Protein AF-0000000075529320 (afdb_homodimer)

Foldseek 3Di:
DPPPPPPPPDDQFDKWKKKKFAAFDAAPLGFTAQADFLQQTPLLCCVQPVVVLVVLCQVLQVVLQKHWDDKDWAAQDPPDPDSRGTIIMTIIGHNDDQDPVNVVVSVVSSQVVVVVSVHDGMDMDTDDDRHTFDHGDYFPLSSLLCSLVVLLVVVVVPDPDDDPVLNVVLVVLNVVQQPFFAEEEEAAFFPLQRLVLVQLQQNSFFDHPVLLVVLVVQALQAPVSVLVVPPQFFLQPDQPPRYWPLLSVVSVVVHPDGDTPNVQCVVFEDELFFDDVVVLVVQSVLLLCLLCCFAVVDDGDHDGQFADDQDPFPNVDFFDLFKEKEAATSAWKKKWWFAALLRLLVLLLLLLCLQVVNPLAPFPVVVSVLSNVQSLVLLCLFAPDPPDPPDSPSVNVVSVVCDDSVPGHTDPLLNVCHGHMHMYTYRSPDRSRSRVSNRVVNSLLTPRDPPNDSSSSNSNSRIPYMYIHHNGPLRNSRYMYMYATRDDSPRSNRLVNVQVSQLPHQEYEYEDAAAPQPGDPRSLVSCLPHNLNVVCVVPVLRGAYEYEHENCVDPLNSHYPPCLVVLVVVVVCQVVRLVVRLQSNLVSPVVSDQDPVNSVRYHYAYAHSSNLSSLSSDDDRNSVSCRVCVSVNVSRCVVVVSNSVSVSSCSNCVVSSVVSVVSSVVVVVVVVVVVPDDDPPVPVPPPPPPCPVCCVCCVVCVVVVVVLVVVLCVLVCCLVVPVVVVVLVVLVVQLVVVCVVCVVVVVPSSRCSCSCVQVRRSCPPSNCLSNQVVVVVVVVVSVVVSVVVNVVSVVVVVVVVVPD/DDPPDPDPPPDQFDKWKKKKFAAFDAAPLGFTAQADFLQQTVLLCCVQPVVVLVVLCQVLQVVLQKHWDDKDWAAQDPPDPDSRGTIIMTIIGHNDDQDPVSVVVSVVSSQVVVVVSNHHGMDMDTDDDRHTFDHGDYFPLSSLLCSLVVLLVVVVVPDPDDDPVLNVVLVVLNVVQQPFFAEEEEAAFFPLQRLVLVQLQQNSFFDHPVLLVVLVVQALQAPVSVLVVPPQFFLQPDLPPRYWPQVSVVSVVVHPDGDTPNVQCVVFEDEQFFDDVVVLVVQSVLLLCLLCCFAVVDDGDHDGQFADDQDPFPNVDFFDLFKEKEAATSAWKKK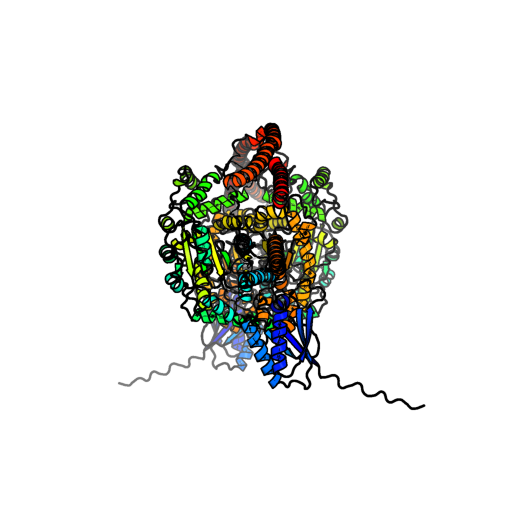WWFAALLRLLLLLLCLLLLQVVNPPFPFPVPVSVLSNVQSVVLLCLFAPDPPDPPDSPSVNVVSVVDDDSVPGHTDPLLNVCHGHMHMYGYRSPDRSRSRVSNRVVNSLLTVRDPCNDSSSVNSNSRIPYMYIHGNGPLRNSRYMYMYATRQDSNRSNRLVNVQVSQLPHQEYEYEDAAAPQPGDPSSLVSCLLHNLNVVCVVPVLRGAYEYEHENCVDPLNSHYPPCLVVLVVVVVCQVVRLVVRLQSNLVSDVVSDDDPVNSVRYHYAYAHSSNLSSLSSDDDRNSVSCRVCVSVNVSRCVVVVSNSVSVSSCSNCVVSSVVSVVSSVVVVVVVVVVPPDDDPPPPPPPPPPPCPCCCVCCVVCVVVVVVLVVVLCCLVCCLVVPVVVVVLVVLVVQLCVVCVVCVVVPVPPSQDSCVCVLSRPSCPPSCCLSSQVVPVVVVCVSVVVSVVVNVVSVVVVVVVVVPD

Organism: Xenopus tropicalis (NCBI:txid8364)

Solvent-accessible surface area (backbone atoms only — not comparable to full-atom values): 85492 Å² total; per-residue (Å²): 135,79,80,75,74,75,74,79,76,79,85,76,63,52,73,45,41,35,38,46,42,49,42,64,48,49,21,81,72,52,30,46,21,58,59,50,58,39,74,31,27,55,62,50,42,41,75,76,37,40,68,59,50,48,49,53,49,39,58,54,27,48,76,71,62,27,43,74,69,48,79,44,80,42,63,65,48,96,79,55,85,52,92,76,49,55,36,39,35,39,34,28,41,17,90,61,85,77,50,74,66,58,45,52,52,51,51,53,52,52,52,53,58,38,41,73,70,50,30,49,58,68,37,78,42,82,45,93,65,92,76,73,75,86,60,49,43,58,53,63,46,40,38,52,49,46,50,51,52,53,54,50,52,61,57,55,76,71,52,91,78,67,75,65,63,64,56,43,51,52,50,52,50,54,49,48,59,59,69,60,49,48,35,35,31,42,44,39,50,56,87,62,47,66,47,58,52,53,23,50,53,44,59,41,27,32,53,25,62,68,57,42,52,56,38,51,73,68,26,43,52,22,67,69,45,50,73,64,45,72,82,63,55,39,53,57,46,80,88,59,82,41,47,39,55,66,57,47,56,51,50,59,73,45,69,77,39,77,52,52,32,60,68,53,50,59,72,31,52,42,77,39,69,56,84,62,61,67,58,52,51,51,48,53,48,31,52,59,51,36,22,36,34,29,76,68,34,31,62,62,62,70,64,69,66,44,49,63,64,85,44,77,58,52,42,48,47,69,56,50,60,51,56,40,35,38,32,47,18,76,48,50,35,35,33,40,36,30,39,31,64,67,57,50,23,50,58,52,47,50,48,56,52,44,35,70,92,56,38,26,46,78,25,44,57,61,61,44,49,46,50,34,49,12,44,51,54,42,42,48,57,43,25,67,56,82,66,55,92,86,33,70,64,60,44,47,53,56,41,68,69,45,84,48,38,84,57,54,58,64,25,69,73,52,62,73,50,39,53,40,58,43,34,35,30,19,76,80,80,46,71,69,39,26,36,51,22,46,24,54,53,52,38,59,59,15,78,52,41,93,74,56,41,72,64,48,55,35,49,56,68,38,50,64,44,35,41,36,24,37,44,25,62,79,24,63,70,28,34,28,40,32,44,48,37,45,60,32,76,59,47,40,61,35,54,60,54,44,48,54,51,39,44,66,33,41,26,39,41,39,48,24,48,60,26,71,37,53,39,51,64,66,56,54,50,50,46,68,71,24,47,30,46,53,48,28,73,72,36,40,86,78,24,42,48,32,45,36,15,41,44,56,53,39,50,87,53,58,59,38,78,84,36,61,67,61,49,52,52,42,58,63,39,44,60,59,45,44,55,50,34,52,52,45,51,20,63,69,39,90,87,51,72,70,49,71,70,49,55,69,48,46,44,71,43,56,38,34,67,66,56,46,50,13,61,33,27,46,89,74,60,58,63,59,51,52,61,72,43,41,70,62,50,66,63,18,31,56,63,56,51,53,49,52,51,35,53,48,53,35,60,75,43,38,66,62,49,51,52,52,49,49,51,51,51,51,52,51,50,54,54,58,60,63,67,75,69,78,84,66,84,69,69,70,72,60,73,65,66,69,72,62,51,60,61,54,54,48,38,44,49,41,40,47,47,43,45,46,47,44,48,46,45,43,50,48,42,40,36,44,64,44,52,38,34,44,46,43,43,45,29,39,45,45,15,43,46,42,30,65,76,32,28,76,70,66,72,41,78,50,46,75,41,72,80,43,73,63,68,43,56,42,41,82,63,23,55,44,36,44,54,29,30,65,34,63,64,42,40,48,51,50,46,47,46,44,48,48,50,48,46,46,48,47,48,49,43,48,51,50,58,69,69,98,135,78,79,75,75,77,72,78,77,80,87,75,60,52,71,46,41,34,37,45,40,48,42,65,47,50,20,82,72,51,30,45,20,58,60,51,58,40,75,33,26,57,61,50,42,41,75,76,38,40,67,58,50,48,48,54,50,40,58,54,27,48,74,72,60,28,42,73,70,48,78,44,81,42,64,65,48,96,80,57,84,52,93,75,49,53,36,38,36,37,34,28,41,17,91,61,87,77,49,74,68,58,43,53,51,51,50,52,52,50,52,54,59,37,42,76,69,50,29,51,57,70,37,79,42,81,45,92,65,92,75,74,74,86,60,49,43,57,52,63,46,41,39,52,50,47,51,51,51,53,53,52,53,62,57,54,76,71,52,90,79,68,74,65,63,64,57,43,51,52,50,52,50,55,49,47,60,59,68,60,50,48,35,36,31,43,43,40,54,59,88,61,47,66,47,57,51,51,24,51,54,44,59,40,26,32,52,27,62,69,56,42,52,56,40,47,73,68,24,44,53,21,66,68,44,50,73,62,46,73,82,63,57,41,54,58,47,78,89,57,83,42,47,39,53,68,57,48,56,52,48,60,72,44,68,77,38,79,53,53,31,62,67,53,51,61,73,30,52,42,76,39,70,56,84,61,60,66,59,53,49,52,48,53,50,30,51,59,50,36,22,38,33,28,76,68,33,30,63,63,60,71,64,68,65,44,50,64,65,85,43,78,58,55,44,48,46,73,57,49,61,52,54,42,35,40,33,47,17,75,47,53,33,36,34,39,34,31,37,32,62,66,57,50,24,50,59,50,46,50,47,55,46,43,36,68,90,52,37,70,69,81,54,44,59,63,62,44,48,45,51,33,49,11,42,51,55,43,40,47,58,44,25,68,56,82,67,54,92,85,34,68,65,60,44,45,53,56,41,68,69,45,82,49,40,84,60,54,56,63,26,69,73,51,62,74,50,39,53,39,59,42,35,35,30,18,77,79,81,47,70,68,40,26,36,50,22,47,24,53,54,52,35,62,58,13,80,56,44,93,72,60,43,72,63,50,56,35,49,53,70,38,49,64,44,34,40,36,22,37,42,25,63,80,25,64,72,28,35,29,41,32,45,50,37,43,66,29,76,60,47,42,63,34,55,61,55,46,50,55,51,39,45,68,33,41,27,39,42,38,49,26,47,59,25,71,37,54,39,53,61,65,58,55,50,51,46,66,72,24,48,31,46,53,47,28,73,73,35,42,86,78,24,40,49,32,47,35,16,41,42,56,54,37,50,87,55,58,58,38,78,85,36,61,68,60,48,53,51,42,59,65,40,45,59,60,46,44,55,50,37,52,52,46,52,19,63,70,38,87,85,53,68,71,50,70,69,49,56,69,49,46,44,69,43,58,39,34,65,67,56,45,50,12,60,33,28,46,89,75,60,59,64,59,52,50,61,72,43,41,71,60,50,65,63,18,31,56,64,57,49,54,50,52,51,38,53,49,53,36,61,74,43,39,66,61,50,50,52,50,50,48,51,52,51,52,50,52,51,55,56,58,63,65,68,77,71,79,83,70,85,67,69,69,72,59,72,62,67,69,70,60,50,58,61,53,54,48,37,43,50,40,40,46,46,40,43,46,46,44,45,46,43,43,48,48,42,41,35,43,64,44,51,38,31,44,44,42,43,45,26,37,46,43,15,41,47,41,28,67,74,31,31,79,69,66,73,44,78,54,70,80,56,69,86,38,71,73,65,46,77,41,44,74,59,28,56,54,34,45,59,24,28,67,32,61,61,42,36,46,52,50,44,47,47,43,47,49,50,48,46,45,47,47,48,47,42,50,52,49,59,68,70,101

Structure (mmCIF, N/CA/C/O backbone):
data_AF-0000000075529320-model_v1
#
loop_
_entity.id
_entity.type
_entity.pdbx_description
1 polymer 'Uncharacterized protein LOC105946358'
#
loop_
_atom_site.group_PDB
_atom_site.id
_atom_site.type_symbol
_atom_site.label_atom_id
_atom_site.label_alt_id
_atom_site.label_comp_id
_atom_site.label_asym_id
_atom_site.label_entity_id
_atom_site.label_seq_id
_atom_site.pdbx_PDB_ins_code
_atom_site.Cartn_x
_atom_site.Cartn_y
_atom_site.Cartn_z
_atom_site.occupancy
_atom_site.B_iso_or_equiv
_atom_site.auth_seq_id
_atom_site.auth_comp_id
_atom_site.auth_asym_id
_atom_site.auth_atom_id
_atom_site.pdbx_PDB_model_num
ATOM 1 N N . MET A 1 1 ? -43.625 -19.516 -76.938 1 24.64 1 MET A N 1
ATOM 2 C CA . MET A 1 1 ? -42.531 -19.094 -76.062 1 24.64 1 MET A CA 1
ATOM 3 C C . MET A 1 1 ? -42.812 -19.5 -74.625 1 24.64 1 MET A C 1
ATOM 5 O O . MET A 1 1 ? -43.625 -18.891 -73.938 1 24.64 1 MET A O 1
ATOM 9 N N . ALA A 1 2 ? -43.031 -20.734 -74.375 1 27.34 2 ALA A N 1
ATOM 10 C CA . ALA A 1 2 ? -43.562 -21.5 -73.25 1 27.34 2 ALA A CA 1
ATOM 11 C C . ALA A 1 2 ? -42.625 -21.391 -72.062 1 27.34 2 ALA A C 1
ATOM 13 O O . ALA A 1 2 ? -41.438 -21.562 -72.125 1 27.34 2 ALA A O 1
ATOM 14 N N . MET A 1 3 ? -42.969 -20.422 -71.062 1 27.55 3 MET A N 1
ATOM 15 C CA . MET A 1 3 ? -42.312 -20.047 -69.875 1 27.55 3 MET A CA 1
ATOM 16 C C . MET A 1 3 ? -42 -21.266 -69 1 27.55 3 MET A C 1
ATOM 18 O O . MET A 1 3 ? -42.906 -22.031 -68.625 1 27.55 3 MET A O 1
ATOM 22 N N . ASN A 1 4 ? -41 -22 -69.375 1 25.89 4 ASN A N 1
ATOM 23 C CA . ASN A 1 4 ? -40.625 -23.25 -68.688 1 25.89 4 ASN A CA 1
ATOM 24 C C . ASN A 1 4 ? -40.531 -23.094 -67.188 1 25.89 4 ASN A C 1
ATOM 26 O O . ASN A 1 4 ? -39.75 -22.266 -66.688 1 25.89 4 ASN A O 1
ATOM 30 N N . ALA A 1 5 ? -41.625 -23.297 -66.438 1 29.11 5 ALA A N 1
ATOM 31 C CA . ALA A 1 5 ? -41.812 -23.281 -65 1 29.11 5 ALA A CA 1
ATOM 32 C C . ALA A 1 5 ? -40.719 -24.062 -64.312 1 29.11 5 ALA A C 1
ATOM 34 O O . ALA A 1 5 ? -40.469 -25.234 -64.625 1 29.11 5 ALA A O 1
ATOM 35 N N . LYS A 1 6 ? -39.656 -23.422 -63.938 1 30.39 6 LYS A N 1
ATOM 36 C CA . LYS A 1 6 ? -38.531 -24 -63.188 1 30.39 6 LYS A CA 1
ATOM 37 C C . LYS A 1 6 ? -39.031 -24.922 -62.094 1 30.39 6 LYS A C 1
ATOM 39 O O . LYS A 1 6 ? -39.906 -24.547 -61.312 1 30.39 6 LYS A O 1
ATOM 44 N N . ARG A 1 7 ? -39.062 -26.234 -62.25 1 32.22 7 ARG A N 1
ATOM 45 C CA . ARG A 1 7 ? -39.438 -27.297 -61.312 1 32.22 7 ARG A CA 1
ATOM 46 C C . ARG A 1 7 ? -38.875 -27 -59.906 1 32.22 7 ARG A C 1
ATOM 48 O O . ARG A 1 7 ? -37.719 -26.609 -59.781 1 32.22 7 ARG A O 1
ATOM 55 N N . PRO A 1 8 ? -39.781 -26.688 -58.875 1 33.28 8 PRO A N 1
ATOM 56 C CA . PRO A 1 8 ? -39.281 -26.422 -57.531 1 33.28 8 PRO A CA 1
ATOM 57 C C . PRO A 1 8 ? -38.219 -27.406 -57.094 1 33.28 8 PRO A C 1
ATOM 59 O O . PRO A 1 8 ? -38.25 -28.578 -57.469 1 33.28 8 PRO A O 1
ATOM 62 N N . ARG A 1 9 ? -36.969 -27 -57 1 34.38 9 ARG A N 1
ATOM 63 C CA . ARG A 1 9 ? -35.844 -27.766 -56.469 1 34.38 9 ARG A CA 1
ATOM 64 C C . ARG A 1 9 ? -36.281 -28.75 -55.406 1 34.38 9 ARG A C 1
ATOM 66 O O . ARG A 1 9 ? -37.25 -28.469 -54.656 1 34.38 9 ARG A O 1
ATOM 73 N N . LEU A 1 10 ? -36.125 -30.047 -55.438 1 35.56 10 LEU A N 1
ATOM 74 C CA . LEU A 1 10 ? -36.188 -31.188 -54.531 1 35.56 10 LEU A CA 1
ATOM 75 C C . LEU A 1 10 ? -35.938 -30.75 -53.094 1 35.56 10 LEU A C 1
ATOM 77 O O . LEU A 1 10 ? -35.125 -29.859 -52.844 1 35.56 10 LEU A O 1
ATOM 81 N N . ASP A 1 11 ? -36.812 -31.141 -52.031 1 40.06 11 ASP A N 1
ATOM 82 C CA . ASP A 1 11 ? -37.062 -30.938 -50.625 1 40.06 11 ASP A CA 1
ATOM 83 C C . ASP A 1 11 ? -35.781 -31.078 -49.812 1 40.06 11 ASP A C 1
ATOM 85 O O . ASP A 1 11 ? -35.188 -32.156 -49.781 1 40.06 11 ASP A O 1
ATOM 89 N N . GLU A 1 12 ? -34.812 -30.266 -49.719 1 47.66 12 GLU A N 1
ATOM 90 C CA . GLU A 1 12 ? -33.594 -30.203 -48.906 1 47.66 12 GLU A CA 1
ATOM 91 C C . GLU A 1 12 ? -33.875 -30.672 -47.5 1 47.66 12 GLU A C 1
ATOM 93 O O . GLU A 1 12 ? -34.781 -30.141 -46.812 1 47.66 12 GLU A O 1
ATOM 98 N N . ALA A 1 13 ? -33.781 -31.953 -47.031 1 56.91 13 ALA A N 1
ATOM 99 C CA . ALA A 1 13 ? -33.906 -32.531 -45.688 1 56.91 13 ALA A CA 1
ATOM 100 C C . ALA A 1 13 ? -33.406 -31.547 -44.625 1 56.91 13 ALA A C 1
ATOM 102 O O . ALA A 1 13 ? -32.406 -30.828 -44.844 1 56.91 13 ALA A O 1
ATOM 103 N N . PRO A 1 14 ? -34.281 -31.25 -43.625 1 65.75 14 PRO A N 1
ATOM 104 C CA . PRO A 1 14 ? -33.906 -30.281 -42.594 1 65.75 14 PRO A CA 1
ATOM 105 C C . PRO A 1 14 ? -32.562 -30.609 -41.938 1 65.75 14 PRO A C 1
ATOM 107 O O . PRO A 1 14 ? -32.312 -31.766 -41.594 1 65.75 14 PRO A O 1
ATOM 110 N N . THR A 1 15 ? -31.594 -29.656 -42.062 1 82.19 15 THR A N 1
ATOM 111 C CA . THR A 1 15 ? -30.281 -29.781 -41.469 1 82.19 15 THR A CA 1
ATOM 112 C C . THR A 1 15 ? -30.281 -29.266 -40.031 1 82.19 15 THR A C 1
ATOM 114 O O . THR A 1 15 ? -30.797 -28.188 -39.75 1 82.19 15 THR A O 1
ATOM 117 N N . LEU A 1 16 ? -30.078 -30.188 -39.062 1 89.81 16 LEU A N 1
ATOM 118 C CA . LEU A 1 16 ? -29.938 -29.828 -37.656 1 89.81 16 LEU A CA 1
ATOM 119 C C . LEU A 1 16 ? -28.469 -29.531 -37.344 1 89.81 16 LEU A C 1
ATOM 121 O O . LEU A 1 16 ? -27.578 -30.297 -37.719 1 89.81 16 LEU A O 1
ATOM 125 N N . LEU A 1 17 ? -28.297 -28.359 -36.719 1 92.56 17 LEU A N 1
ATOM 126 C CA . LEU A 1 17 ? -26.953 -27.953 -36.344 1 92.56 17 LEU A CA 1
ATOM 127 C C . LEU A 1 17 ? -26.812 -27.938 -34.812 1 92.56 17 LEU A C 1
ATOM 129 O O . LEU A 1 17 ? -27.609 -27.297 -34.125 1 92.56 17 LEU A O 1
ATOM 133 N N . ILE A 1 18 ? -25.812 -28.703 -34.344 1 94.25 18 ILE A N 1
ATOM 134 C CA . ILE A 1 18 ? -25.578 -28.812 -32.906 1 94.25 18 ILE A CA 1
ATOM 135 C C . ILE A 1 18 ? -24.172 -28.312 -32.594 1 94.25 18 ILE A C 1
ATOM 137 O O . ILE A 1 18 ? -23.219 -28.594 -33.312 1 94.25 18 ILE A O 1
ATOM 141 N N . ARG A 1 19 ? -24.047 -27.516 -31.609 1 94.88 19 ARG A N 1
ATOM 142 C CA . ARG A 1 19 ? -22.75 -27.078 -31.094 1 94.88 19 ARG A CA 1
ATOM 143 C C . ARG A 1 19 ? -22.391 -27.812 -29.812 1 94.88 19 ARG A C 1
ATOM 145 O O . ARG A 1 19 ? -23.219 -27.906 -28.891 1 94.88 19 ARG A O 1
ATOM 152 N N . ILE A 1 20 ? -21.156 -28.391 -29.766 1 94.25 20 ILE A N 1
ATOM 153 C CA . ILE A 1 20 ? -20.625 -29.031 -28.562 1 94.25 20 ILE A CA 1
ATOM 154 C C . ILE A 1 20 ? -19.391 -28.266 -28.062 1 94.25 20 ILE A C 1
ATOM 156 O O . ILE A 1 20 ? -18.469 -28 -28.828 1 94.25 20 ILE A O 1
ATOM 160 N N . CYS A 1 21 ? -19.516 -27.844 -26.812 1 93.81 21 CYS A N 1
ATOM 161 C CA . CYS A 1 21 ? -18.422 -27.094 -26.203 1 93.81 21 CYS A CA 1
ATOM 162 C C . CYS A 1 21 ? -18.156 -27.578 -24.781 1 93.81 21 CYS A C 1
ATOM 164 O O . CYS A 1 21 ? -18.969 -28.312 -24.219 1 93.81 21 CYS A O 1
ATOM 166 N N . ASP A 1 22 ? -16.984 -27.203 -24.281 1 95 22 ASP A N 1
ATOM 167 C CA . ASP A 1 22 ? -16.703 -27.438 -22.875 1 95 22 ASP A CA 1
ATOM 168 C C . ASP A 1 22 ? -17.5 -26.484 -21.984 1 95 22 ASP A C 1
ATOM 170 O O . ASP A 1 22 ? -17.609 -25.297 -22.297 1 95 22 ASP A O 1
ATOM 174 N N . ALA A 1 23 ? -18.031 -27 -20.953 1 94.12 23 ALA A N 1
ATOM 175 C CA . ALA A 1 23 ? -18.766 -26.172 -20 1 94.12 23 ALA A CA 1
ATOM 176 C C . ALA A 1 23 ? -17.859 -25.641 -18.906 1 94.12 23 ALA A C 1
ATOM 178 O O . ALA A 1 23 ? -16.938 -26.328 -18.469 1 94.12 23 ALA A O 1
ATOM 179 N N . PHE A 1 24 ? -18.125 -24.406 -18.531 1 94.56 24 PHE A N 1
ATOM 180 C CA . PHE A 1 24 ? -17.484 -23.906 -17.328 1 94.56 24 PHE A CA 1
ATOM 181 C C . PHE A 1 24 ? -18.016 -24.625 -16.094 1 94.56 24 PHE A C 1
ATOM 183 O O . PHE A 1 24 ? -19.188 -24.969 -16.016 1 94.56 24 PHE A O 1
ATOM 190 N N . VAL A 1 25 ? -17.141 -24.859 -15.234 1 92.81 25 VAL A N 1
ATOM 191 C CA . VAL A 1 25 ? -17.531 -25.531 -13.992 1 92.81 25 VAL A CA 1
ATOM 192 C C . VAL A 1 25 ? -17.312 -24.578 -12.812 1 92.81 25 VAL A C 1
ATOM 194 O O . VAL A 1 25 ? -16.484 -23.672 -12.883 1 92.81 25 VAL A O 1
ATOM 197 N N . ARG A 1 26 ? -18.062 -24.812 -11.781 1 93.62 26 ARG A N 1
ATOM 198 C CA . ARG A 1 26 ? -17.906 -24.016 -10.57 1 93.62 26 ARG A CA 1
ATOM 199 C C . ARG A 1 26 ? -17.125 -24.766 -9.508 1 93.62 26 ARG A C 1
ATOM 201 O O . ARG A 1 26 ? -17.219 -26 -9.414 1 93.62 26 ARG A O 1
ATOM 208 N N . THR A 1 27 ? -16.375 -24.047 -8.805 1 91.69 27 THR A N 1
ATOM 209 C CA . THR A 1 27 ? -15.664 -24.578 -7.652 1 91.69 27 THR A CA 1
ATOM 210 C C . THR A 1 27 ? -16.625 -24.875 -6.512 1 91.69 27 THR A C 1
ATOM 212 O O . THR A 1 27 ? -17.812 -24.5 -6.57 1 91.69 27 THR A O 1
ATOM 215 N N . PRO A 1 28 ? -16.156 -25.562 -5.48 1 86.69 28 PRO A N 1
ATOM 216 C CA . PRO A 1 28 ? -17.016 -25.875 -4.344 1 86.69 28 PRO A CA 1
ATOM 217 C C . PRO A 1 28 ? -17.578 -24.625 -3.662 1 86.69 28 PRO A C 1
ATOM 219 O O . PRO A 1 28 ? -18.641 -24.672 -3.043 1 86.69 28 PRO A O 1
ATOM 222 N N . VAL A 1 29 ? -16.891 -23.547 -3.83 1 88.25 29 VAL A N 1
ATOM 223 C CA . VAL A 1 29 ? -17.344 -22.312 -3.209 1 88.25 29 VAL A CA 1
ATOM 224 C C . VAL A 1 29 ? -18.094 -21.469 -4.23 1 88.25 29 VAL A C 1
ATOM 226 O O . VAL A 1 29 ? -18.266 -20.266 -4.047 1 88.25 29 VAL A O 1
ATOM 229 N N . ASN A 1 30 ? -18.422 -22.031 -5.316 1 90.69 30 ASN A N 1
ATOM 230 C CA . ASN A 1 30 ? -19.328 -21.484 -6.316 1 90.69 30 ASN A CA 1
ATOM 231 C C . ASN A 1 30 ? -18.672 -20.391 -7.137 1 90.69 30 ASN A C 1
ATOM 233 O O . ASN A 1 30 ? -19.297 -19.375 -7.457 1 90.69 30 ASN A O 1
ATOM 237 N N . ILE A 1 31 ? -17.453 -20.516 -7.441 1 95.5 31 ILE A N 1
ATOM 238 C CA . ILE A 1 31 ? -16.719 -19.625 -8.328 1 95.5 31 ILE A CA 1
ATOM 239 C C . ILE A 1 31 ? -16.531 -20.297 -9.688 1 95.5 31 ILE A C 1
ATOM 241 O O . ILE A 1 31 ? -16.156 -21.469 -9.758 1 95.5 31 ILE A O 1
ATOM 245 N N . ILE A 1 32 ? -16.828 -19.609 -10.734 1 96.62 32 ILE A N 1
ATOM 246 C CA . ILE A 1 32 ? -16.641 -20.141 -12.078 1 96.62 32 ILE A CA 1
ATOM 247 C C . ILE A 1 32 ? -15.148 -20.312 -12.359 1 96.62 32 ILE A C 1
ATOM 249 O O . ILE A 1 32 ? -14.406 -19.328 -12.383 1 96.62 32 ILE A O 1
ATOM 253 N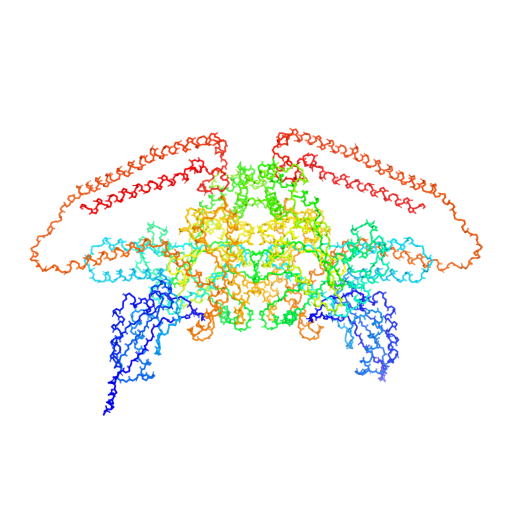 N . SER A 1 33 ? -14.719 -21.484 -12.539 1 96.25 33 SER A N 1
ATOM 254 C CA . SER A 1 33 ? -13.312 -21.734 -12.844 1 96.25 33 SER A CA 1
ATOM 255 C C . SER A 1 33 ? -13 -21.406 -14.297 1 96.25 33 SER A C 1
ATOM 257 O O . SER A 1 33 ? -13.672 -21.891 -15.203 1 96.25 33 SER A O 1
ATOM 259 N N . PRO A 1 34 ? -11.914 -20.703 -14.547 1 95.25 34 PRO A N 1
ATOM 260 C CA . PRO A 1 34 ? -11.578 -20.359 -15.93 1 95.25 34 PRO A CA 1
ATOM 261 C C . PRO A 1 34 ? -10.805 -21.469 -16.641 1 95.25 34 PRO A C 1
ATOM 263 O O . PRO A 1 34 ? -10.617 -21.406 -17.859 1 95.25 34 PRO A O 1
ATOM 266 N N . ILE A 1 35 ? -10.414 -22.469 -15.953 1 94.12 35 ILE A N 1
ATOM 267 C CA . ILE A 1 35 ? -9.547 -23.516 -16.516 1 94.12 35 ILE A CA 1
ATOM 268 C C . ILE A 1 35 ? -10.203 -24.875 -16.328 1 94.12 35 ILE A C 1
ATOM 270 O O . ILE A 1 35 ? -10.867 -25.125 -15.328 1 94.12 35 ILE A O 1
ATOM 274 N N . ILE A 1 36 ? -10.039 -25.719 -17.328 1 93.56 36 ILE A N 1
ATOM 275 C CA . ILE A 1 36 ? -10.406 -27.125 -17.203 1 93.56 36 ILE A CA 1
ATOM 276 C C . ILE A 1 36 ? -9.219 -28 -17.609 1 93.56 36 ILE A C 1
ATOM 278 O O . ILE A 1 36 ? -8.328 -27.562 -18.328 1 93.56 36 ILE A O 1
ATOM 282 N N . LYS A 1 37 ? -9.203 -29.156 -17.172 1 92.38 37 LYS A N 1
ATOM 283 C CA . LYS A 1 37 ? -8.133 -30.094 -17.516 1 92.38 37 LYS A CA 1
ATOM 284 C C . LYS A 1 37 ? -8.328 -30.672 -18.906 1 92.38 37 LYS A C 1
ATOM 286 O O . LYS A 1 37 ? -9.453 -30.938 -19.328 1 92.38 37 LYS A O 1
ATOM 291 N N . ALA A 1 38 ? -7.227 -30.922 -19.547 1 93.38 38 ALA A N 1
ATOM 292 C CA . ALA A 1 38 ? -7.266 -31.438 -20.922 1 93.38 38 ALA A CA 1
ATOM 293 C C . ALA A 1 38 ? -7.984 -32.781 -20.984 1 93.38 38 ALA A C 1
ATOM 295 O O . ALA A 1 38 ? -8.734 -33.062 -21.922 1 93.38 38 ALA A O 1
ATOM 296 N N . LYS A 1 39 ? -7.82 -33.594 -20.031 1 90.62 39 LYS A N 1
ATOM 297 C CA . LYS A 1 39 ? -8.375 -34.938 -20.016 1 90.62 39 LYS A CA 1
ATOM 298 C C . LYS A 1 39 ? -9.898 -34.906 -19.953 1 90.62 39 LYS A C 1
ATOM 300 O O . LYS A 1 39 ? -10.562 -35.844 -20.359 1 90.62 39 LYS A O 1
ATOM 305 N N . ALA A 1 40 ? -10.406 -33.844 -19.438 1 91.88 40 ALA A N 1
ATOM 306 C CA . ALA A 1 40 ? -11.852 -33.75 -19.234 1 91.88 40 ALA A CA 1
ATOM 307 C C . ALA A 1 40 ? -12.508 -32.969 -20.359 1 91.88 40 ALA A C 1
ATOM 309 O O . ALA A 1 40 ? -13.719 -32.719 -20.344 1 91.88 40 ALA A O 1
ATOM 310 N N . SER A 1 41 ? -11.859 -32.625 -21.422 1 94.44 41 SER A N 1
ATOM 311 C CA . SER A 1 41 ? -12.336 -31.703 -22.438 1 94.44 41 SER A CA 1
ATOM 312 C C . SER A 1 41 ? -12.82 -32.438 -23.672 1 94.44 41 SER A C 1
ATOM 314 O O . SER A 1 41 ? -12.156 -33.375 -24.156 1 94.44 41 SER A O 1
ATOM 316 N N . VAL A 1 42 ? -13.945 -32.031 -24.203 1 95.19 42 VAL A N 1
ATOM 317 C CA . VAL A 1 42 ? -14.484 -32.594 -25.438 1 95.19 42 VAL A CA 1
ATOM 318 C C . VAL A 1 42 ? -13.672 -32.094 -26.625 1 95.19 42 VAL A C 1
ATOM 320 O O . VAL A 1 42 ? -13.531 -32.812 -27.625 1 95.19 42 VAL A O 1
ATOM 323 N N . ARG A 1 43 ? -13.109 -30.938 -26.531 1 94.56 43 ARG A N 1
ATOM 324 C CA . ARG A 1 43 ? -12.266 -30.422 -27.594 1 94.56 43 ARG A CA 1
ATOM 325 C C . ARG A 1 43 ? -11.016 -31.266 -27.766 1 94.56 43 ARG A C 1
ATOM 327 O O . ARG A 1 43 ? -10.664 -31.641 -28.891 1 94.56 43 ARG A O 1
ATOM 334 N N . VAL A 1 44 ? -10.477 -31.531 -26.672 1 94.62 44 VAL A N 1
ATOM 335 C CA . VAL A 1 44 ? -9.266 -32.344 -26.703 1 94.62 44 VAL A CA 1
ATOM 336 C C . VAL A 1 44 ? -9.609 -33.75 -27.172 1 94.62 44 VAL A C 1
ATOM 338 O O . VAL A 1 44 ? -8.867 -34.375 -27.938 1 94.62 44 VAL A O 1
ATOM 341 N N . PHE A 1 45 ? -10.711 -34.281 -26.719 1 94.12 45 PHE A N 1
ATOM 342 C CA . PHE A 1 45 ? -11.188 -35.594 -27.141 1 94.12 45 PHE A CA 1
ATOM 343 C C . PHE A 1 45 ? -11.367 -35.625 -28.656 1 94.12 45 PHE A C 1
ATOM 345 O O . PHE A 1 45 ? -10.961 -36.594 -29.297 1 94.12 45 PHE A O 1
ATOM 352 N N . TYR A 1 46 ? -11.945 -34.625 -29.172 1 94.44 46 TYR A N 1
ATOM 353 C CA . TYR A 1 46 ? -12.148 -34.531 -30.609 1 94.44 46 TYR A CA 1
ATOM 354 C C . TYR A 1 46 ? -10.812 -34.5 -31.344 1 94.44 46 TYR A C 1
ATOM 356 O O . TYR A 1 46 ? -10.641 -35.156 -32.375 1 94.44 46 TYR A O 1
ATOM 364 N N . LYS A 1 47 ? -9.82 -33.781 -30.891 1 92.12 47 LYS A N 1
ATOM 365 C CA . LYS A 1 47 ? -8.523 -33.625 -31.562 1 92.12 47 LYS A CA 1
ATOM 366 C C . LYS A 1 47 ? -7.711 -34.906 -31.5 1 92.12 47 LYS A C 1
ATOM 368 O O . LYS A 1 47 ? -6.984 -35.219 -32.438 1 92.12 47 LYS A O 1
ATOM 373 N N . LEU A 1 48 ? -7.828 -35.594 -30.422 1 91 48 LEU A N 1
ATOM 374 C CA . LEU A 1 48 ? -6.977 -36.75 -30.219 1 91 48 LEU A CA 1
ATOM 375 C C . LEU A 1 48 ? -7.684 -38.031 -30.672 1 91 48 LEU A C 1
ATOM 377 O O . LEU A 1 48 ? -7.039 -38.969 -31.141 1 91 48 LEU A O 1
ATOM 381 N N . GLN A 1 49 ? -9 -38.062 -30.484 1 90.88 49 GLN A N 1
ATOM 382 C CA . GLN A 1 49 ? -9.789 -39.219 -30.797 1 90.88 49 GLN A CA 1
ATOM 383 C C . GLN A 1 49 ? -11.047 -38.875 -31.578 1 90.88 49 GLN A C 1
ATOM 385 O O . GLN A 1 49 ? -12.156 -39.281 -31.219 1 90.88 49 GLN A O 1
ATOM 390 N N . GLY A 1 50 ? -10.844 -38.219 -32.594 1 90.69 50 GLY A N 1
ATOM 391 C CA . GLY A 1 50 ? -11.961 -37.75 -33.375 1 90.69 50 GLY A CA 1
ATOM 392 C C . GLY A 1 50 ? -12.844 -38.875 -33.906 1 90.69 50 GLY A C 1
ATOM 393 O O . GLY A 1 50 ? -14.062 -38.719 -34 1 90.69 50 GLY A O 1
ATOM 394 N N . HIS A 1 51 ? -12.211 -39.969 -34.219 1 91.81 51 HIS A N 1
ATOM 395 C CA . HIS A 1 51 ? -12.953 -41.125 -34.75 1 91.81 51 HIS A CA 1
ATOM 396 C C . HIS A 1 51 ? -13.906 -41.688 -33.719 1 91.81 51 HIS A C 1
ATOM 398 O O . HIS A 1 51 ? -15.016 -42.125 -34.062 1 91.81 51 HIS A O 1
ATOM 404 N N . LEU A 1 52 ? -13.406 -41.688 -32.531 1 92 52 LEU A N 1
ATOM 405 C CA . LEU A 1 52 ? -14.266 -42.188 -31.453 1 92 52 LEU A CA 1
ATOM 406 C C . LEU A 1 52 ? -15.445 -41.25 -31.219 1 92 52 LEU A C 1
ATOM 408 O O . LEU A 1 52 ? -16.562 -41.719 -30.938 1 92 52 LEU A O 1
ATOM 412 N N . LEU A 1 53 ? -15.219 -39.969 -31.281 1 94.81 53 LEU A N 1
ATOM 413 C CA . LEU A 1 53 ? -16.297 -39.031 -31.125 1 94.81 53 LEU A CA 1
ATOM 414 C C . LEU A 1 53 ? -17.312 -39.156 -32.25 1 94.81 53 LEU A C 1
ATOM 416 O O . LEU A 1 53 ? -18.531 -39.094 -32.031 1 94.81 53 LEU A O 1
ATOM 420 N N . GLU A 1 54 ? -16.812 -39.312 -33.375 1 95 54 GLU A N 1
ATOM 421 C CA . GLU A 1 54 ? -17.703 -39.531 -34.531 1 95 54 GLU A CA 1
ATOM 422 C C . GLU A 1 54 ? -18.578 -40.75 -34.344 1 95 54 GLU A C 1
ATOM 424 O O . GLU A 1 54 ? -19.766 -40.719 -34.656 1 95 54 GLU A O 1
ATOM 429 N N . LYS A 1 55 ? -17.906 -41.781 -33.906 1 94.5 55 LYS A N 1
ATOM 430 C CA . LYS A 1 55 ? -18.656 -43 -33.656 1 94.5 55 LYS A CA 1
ATOM 431 C C . LYS A 1 55 ? -19.781 -42.781 -32.625 1 94.5 55 LYS A C 1
ATOM 433 O O . LYS A 1 55 ? -20.906 -43.219 -32.844 1 94.5 55 LYS A O 1
ATOM 438 N N . ILE A 1 56 ? -19.469 -42.094 -31.594 1 95.25 56 ILE A N 1
ATOM 439 C CA . ILE A 1 56 ? -20.453 -41.781 -30.547 1 95.25 56 ILE A CA 1
ATOM 440 C C . ILE A 1 56 ? -21.594 -40.969 -31.125 1 95.25 56 ILE A C 1
ATOM 442 O O . ILE A 1 56 ? -22.766 -41.281 -30.859 1 95.25 56 ILE A O 1
ATOM 446 N N . LEU A 1 57 ? -21.297 -40 -31.969 1 95.75 57 LEU A N 1
ATOM 447 C CA . LEU A 1 57 ? -22.312 -39.125 -32.562 1 95.75 57 LEU A CA 1
ATOM 448 C C . LEU A 1 57 ? -23.172 -39.875 -33.562 1 95.75 57 LEU A C 1
ATOM 450 O O . LEU A 1 57 ? -24.375 -39.656 -33.625 1 95.75 57 LEU A O 1
ATOM 454 N N . ARG A 1 58 ? -22.562 -40.75 -34.344 1 95.12 58 ARG A N 1
ATOM 455 C CA . ARG A 1 58 ? -23.281 -41.5 -35.344 1 95.12 58 ARG A CA 1
ATOM 456 C C . ARG A 1 58 ? -24.25 -42.5 -34.688 1 95.12 58 ARG A C 1
ATOM 458 O O . ARG A 1 58 ? -25.422 -42.562 -35.062 1 95.12 58 ARG A O 1
ATOM 465 N N . GLU A 1 59 ? -23.688 -43.219 -33.781 1 94.69 59 GLU A N 1
ATOM 466 C CA . GLU A 1 59 ? -24.516 -44.219 -33.125 1 94.69 59 GLU A CA 1
ATOM 467 C C . GLU A 1 59 ? -25.672 -43.562 -32.375 1 94.69 59 GLU A C 1
ATOM 469 O O . GLU A 1 59 ? -26.797 -44.031 -32.406 1 94.69 59 GLU A O 1
ATOM 474 N N . THR A 1 60 ? -25.391 -42.469 -31.656 1 94.75 60 THR A N 1
ATOM 475 C CA . THR A 1 60 ? -26.438 -41.781 -30.906 1 94.75 60 THR A CA 1
ATOM 476 C C . THR A 1 60 ? -27.438 -41.125 -31.859 1 94.75 60 THR A C 1
ATOM 478 O O . THR A 1 60 ? -28.641 -41.188 -31.641 1 94.75 60 THR A O 1
ATOM 481 N N . GLY A 1 61 ? -26.953 -40.531 -32.906 1 92.25 61 GLY A N 1
ATOM 482 C CA . GLY A 1 61 ? -27.812 -39.906 -33.875 1 92.25 61 GLY A CA 1
ATOM 483 C C . GLY A 1 61 ? -28.766 -40.875 -34.531 1 92.25 61 GLY A C 1
ATOM 484 O O . GLY A 1 61 ? -29.953 -40.594 -34.719 1 92.25 61 GLY A O 1
ATOM 485 N N . GLU A 1 62 ? -28.25 -42 -34.875 1 92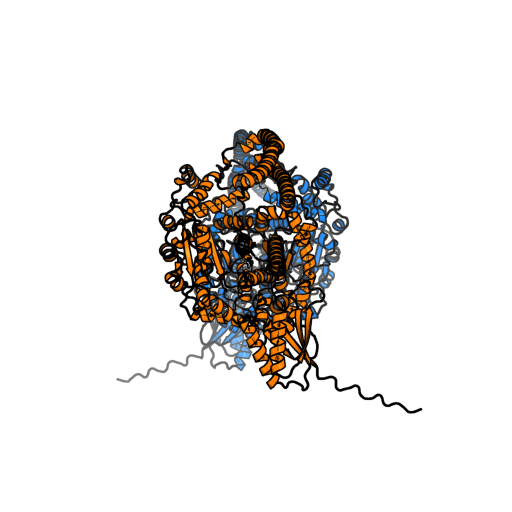.38 62 GLU A N 1
ATOM 486 C CA . GLU A 1 62 ? -29.062 -43.031 -35.531 1 92.38 62 GLU A CA 1
ATOM 487 C C . GLU A 1 62 ? -30.219 -43.469 -34.625 1 92.38 62 GLU A C 1
ATOM 489 O O . GLU A 1 62 ? -31.312 -43.75 -35.125 1 92.38 62 GLU A O 1
ATOM 494 N N . GLY A 1 63 ? -29.922 -43.531 -33.375 1 90.12 63 GLY A N 1
ATOM 495 C CA . GLY A 1 63 ? -30.969 -43.875 -32.438 1 90.12 63 GLY A CA 1
ATOM 496 C C . GLY A 1 63 ? -32.094 -42.875 -32.406 1 90.12 63 GLY A C 1
ATOM 497 O O . GLY A 1 63 ? -33.219 -43.219 -32.031 1 90.12 63 GLY A O 1
ATOM 498 N N . PHE A 1 64 ? -31.844 -41.656 -32.844 1 92.38 64 PHE A N 1
ATOM 499 C CA . PHE A 1 64 ? -32.875 -40.594 -32.844 1 92.38 64 PHE A CA 1
ATOM 500 C C . PHE A 1 64 ? -33.312 -40.219 -34.25 1 92.38 64 PHE A C 1
ATOM 502 O O . PHE A 1 64 ? -33.906 -39.188 -34.469 1 92.38 64 PHE A O 1
ATOM 509 N N . GLY A 1 65 ? -32.938 -41.031 -35.188 1 87 65 GLY A N 1
ATOM 510 C CA . GLY A 1 65 ? -33.344 -40.844 -36.594 1 87 65 GLY A CA 1
ATOM 511 C C . GLY A 1 65 ? -32.531 -39.781 -37.281 1 87 65 GLY A C 1
ATOM 512 O O . GLY A 1 65 ? -33 -39.188 -38.281 1 87 65 GLY A O 1
ATOM 513 N N . LEU A 1 66 ? -31.406 -39.5 -36.719 1 92 66 LEU A N 1
ATOM 514 C CA . LEU A 1 66 ? -30.547 -38.5 -37.344 1 92 66 LEU A CA 1
ATOM 515 C C . LEU A 1 66 ? -29.375 -39.156 -38.062 1 92 66 LEU A C 1
ATOM 517 O O . LEU A 1 66 ? -28.844 -40.156 -37.625 1 92 66 LEU A O 1
ATOM 521 N N . GLU A 1 67 ? -29.047 -38.625 -39.219 1 92.06 67 GLU A N 1
ATOM 522 C CA . GLU A 1 67 ? -27.875 -39.062 -39.969 1 92.06 67 GLU A CA 1
ATOM 523 C C . GLU A 1 67 ? -26.75 -38.031 -39.938 1 92.06 67 GLU A C 1
ATOM 525 O O . GLU A 1 67 ? -26.938 -36.875 -40.375 1 92.06 67 GLU A O 1
ATOM 530 N N . LEU A 1 68 ? -25.625 -38.438 -39.406 1 94.06 68 LEU A N 1
ATOM 531 C CA . LEU A 1 68 ? -24.484 -37.531 -39.281 1 94.06 68 LEU A CA 1
ATOM 532 C C . LEU A 1 68 ? -23.969 -37.125 -40.656 1 94.06 68 LEU A C 1
ATOM 534 O O . LEU A 1 68 ? -23.641 -38 -41.469 1 94.06 68 LEU A O 1
ATOM 538 N N . SER A 1 69 ? -23.891 -35.844 -40.906 1 91.94 69 SER A N 1
ATOM 539 C CA . SER A 1 69 ? -23.422 -35.375 -42.188 1 91.94 69 SER A CA 1
ATOM 540 C C . SER A 1 69 ? -21.984 -34.844 -42.094 1 91.94 69 SER A C 1
ATOM 542 O O . SER A 1 69 ? -21.156 -35.156 -42.969 1 91.94 69 SER A O 1
ATOM 544 N N . ASN A 1 70 ? -21.766 -34 -41.125 1 92.38 70 ASN A N 1
ATOM 545 C CA . ASN A 1 70 ? -20.438 -33.375 -41.031 1 92.38 70 ASN A CA 1
ATOM 546 C C . ASN A 1 70 ? -20.141 -32.969 -39.594 1 92.38 70 ASN A C 1
ATOM 548 O O . ASN A 1 70 ? -21.047 -32.656 -38.812 1 92.38 70 ASN A O 1
ATOM 552 N N . ILE A 1 71 ? -18.875 -33.031 -39.188 1 93.69 71 ILE A N 1
ATOM 553 C CA . ILE A 1 71 ? -18.344 -32.438 -37.969 1 93.69 71 ILE A CA 1
ATOM 554 C C . ILE A 1 71 ? -17.375 -31.312 -38.312 1 93.69 71 ILE A C 1
ATOM 556 O O . ILE A 1 71 ? -16.375 -31.531 -39.031 1 93.69 71 ILE A O 1
ATOM 560 N N . LEU A 1 72 ? -17.625 -30.141 -37.875 1 92.56 72 LEU A N 1
ATOM 561 C CA . LEU A 1 72 ? -16.844 -28.953 -38.219 1 92.56 72 LEU A CA 1
ATOM 562 C C . LEU A 1 72 ? -16.156 -28.375 -37 1 92.56 72 LEU A C 1
ATOM 564 O O . LEU A 1 72 ? -16.75 -28.312 -35.906 1 92.56 72 LEU A O 1
ATOM 568 N N . TRP A 1 73 ? -14.922 -28.094 -37.125 1 91.62 73 TRP A N 1
ATOM 569 C CA . TRP A 1 73 ? -14.141 -27.375 -36.125 1 91.62 73 TRP A CA 1
ATOM 570 C C . TRP A 1 73 ? -14.008 -25.891 -36.5 1 91.62 73 TRP A C 1
ATOM 572 O O . TRP A 1 73 ? -13.516 -25.562 -37.594 1 91.62 73 TRP A O 1
ATOM 582 N N . ARG A 1 74 ? -14.445 -25.031 -35.625 1 89.5 74 ARG A N 1
ATOM 583 C CA . ARG A 1 74 ? -14.297 -23.609 -35.844 1 89.5 74 ARG A CA 1
ATOM 584 C C . ARG A 1 74 ? -13.445 -22.969 -34.75 1 89.5 74 ARG A C 1
ATOM 586 O O . ARG A 1 74 ? -13.781 -23.047 -33.562 1 89.5 74 ARG A O 1
ATOM 593 N N . GLN A 1 75 ? -12.453 -22.297 -35.156 1 85.69 75 GLN A N 1
ATOM 594 C CA . GLN A 1 75 ? -11.57 -21.625 -34.219 1 85.69 75 GLN A CA 1
ATOM 595 C C . GLN A 1 75 ? -12.242 -20.391 -33.625 1 85.69 75 GLN A C 1
ATOM 597 O O . GLN A 1 75 ? -13.102 -19.781 -34.25 1 85.69 75 GLN A O 1
ATOM 602 N N . LEU A 1 76 ? -11.953 -20.094 -32.344 1 77.5 76 LEU A N 1
ATOM 603 C CA . LEU A 1 76 ? -12.547 -18.953 -31.672 1 77.5 76 LEU A CA 1
ATOM 604 C C . LEU A 1 76 ? -12.125 -17.641 -32.312 1 77.5 76 LEU A C 1
ATOM 606 O O . LEU A 1 76 ? -12.961 -16.781 -32.562 1 77.5 76 LEU A O 1
ATOM 610 N N . THR A 1 77 ? -10.773 -17.344 -32.312 1 69.56 77 THR A N 1
ATOM 611 C CA . THR A 1 77 ? -10.273 -16.141 -32.969 1 69.56 77 THR A CA 1
ATOM 612 C C . THR A 1 77 ? -9.445 -16.516 -34.219 1 69.56 77 THR A C 1
ATOM 614 O O . THR A 1 77 ? -8.852 -17.594 -34.25 1 69.56 77 THR A O 1
ATOM 617 N N . GLU A 1 78 ? -9.586 -15.828 -35.219 1 57.12 78 GLU A N 1
ATOM 618 C CA . GLU A 1 78 ? -8.844 -16.062 -36.469 1 57.12 78 GLU A CA 1
ATOM 619 C C . GLU A 1 78 ? -7.352 -16.203 -36.188 1 57.12 78 GLU A C 1
ATOM 621 O O . GLU A 1 78 ? -6.652 -16.938 -36.906 1 57.12 78 GLU A O 1
ATOM 626 N N . ASN A 1 79 ? -6.918 -15.562 -35.125 1 55.38 79 ASN A N 1
ATOM 627 C CA . ASN A 1 79 ? -5.484 -15.5 -34.875 1 55.38 79 ASN A CA 1
ATOM 628 C C . ASN A 1 79 ? -5.062 -16.469 -33.781 1 55.38 79 ASN A C 1
ATOM 630 O O . ASN A 1 79 ? -3.93 -16.422 -33.281 1 55.38 79 ASN A O 1
ATOM 634 N N . SER A 1 80 ? -5.992 -17.281 -33.375 1 62.06 80 SER A N 1
ATOM 635 C CA . SER A 1 80 ? -5.586 -18.188 -32.312 1 62.06 80 SER A CA 1
ATOM 636 C C . SER A 1 80 ? -4.789 -19.359 -32.844 1 62.06 80 SER A C 1
ATOM 638 O O . SER A 1 80 ? -5.234 -20.047 -33.75 1 62.06 80 SER A O 1
ATOM 640 N N . HIS A 1 81 ? -3.592 -19.406 -32.531 1 57.56 81 HIS A N 1
ATOM 641 C CA . HIS A 1 81 ? -2.717 -20.5 -32.969 1 57.56 81 HIS A CA 1
ATOM 642 C C . HIS A 1 81 ? -2.838 -21.688 -32.031 1 57.56 81 HIS A C 1
ATOM 644 O O . HIS A 1 81 ? -2.127 -22.688 -32.188 1 57.56 81 HIS A O 1
ATOM 650 N N . SER A 1 82 ? -3.855 -21.594 -31.188 1 73.31 82 SER A N 1
ATOM 651 C CA . SER A 1 82 ? -3.955 -22.719 -30.25 1 73.31 82 SER A CA 1
ATOM 652 C C . SER A 1 82 ? -4.852 -23.812 -30.797 1 73.31 82 SER A C 1
ATOM 654 O O . SER A 1 82 ? -5.918 -23.547 -31.344 1 73.31 82 SER A O 1
ATOM 656 N N . ASP A 1 83 ? -4.465 -25 -30.781 1 74.75 83 ASP A N 1
ATOM 657 C CA . ASP A 1 83 ? -5.199 -26.172 -31.234 1 74.75 83 ASP A CA 1
ATOM 658 C C . ASP A 1 83 ? -6.434 -26.422 -30.375 1 74.75 83 ASP A C 1
ATOM 660 O O . ASP A 1 83 ? -7.352 -27.125 -30.781 1 74.75 83 ASP A O 1
ATOM 664 N N . THR A 1 84 ? -6.488 -25.719 -29.281 1 84.12 84 THR A N 1
ATOM 665 C CA . THR A 1 84 ? -7.551 -26.094 -28.359 1 84.12 84 THR A CA 1
ATOM 666 C C . THR A 1 84 ? -8.586 -24.984 -28.25 1 84.12 84 THR A C 1
ATOM 668 O O . THR A 1 84 ? -9.562 -25.109 -27.5 1 84.12 84 THR A O 1
ATOM 671 N N . GLU A 1 85 ? -8.359 -23.953 -29.062 1 86.31 85 GLU A N 1
ATOM 672 C CA . GLU A 1 85 ? -9.297 -22.844 -28.953 1 86.31 85 GLU A CA 1
ATOM 673 C C . GLU A 1 85 ? -10.289 -22.859 -30.109 1 86.31 85 GLU A C 1
ATOM 675 O O . GLU A 1 85 ? -10.062 -22.219 -31.141 1 86.31 85 GLU A O 1
ATOM 680 N N . GLY A 1 86 ? -11.391 -23.547 -29.922 1 87.12 86 GLY A N 1
ATOM 681 C CA . GLY A 1 86 ? -12.414 -23.625 -30.953 1 87.12 86 GLY A CA 1
ATOM 682 C C . GLY A 1 86 ? -13.672 -24.344 -30.484 1 87.12 86 GLY A C 1
ATOM 683 O O . GLY A 1 86 ? -13.742 -24.797 -29.328 1 87.12 86 GLY A O 1
ATOM 684 N N . ASN A 1 87 ? -14.672 -24.297 -31.328 1 91.69 87 ASN A N 1
ATOM 685 C CA . ASN A 1 87 ? -15.93 -24.984 -31.078 1 91.69 87 ASN A CA 1
ATOM 686 C C . ASN A 1 87 ? -16.172 -26.109 -32.094 1 91.69 87 ASN A C 1
ATOM 688 O O . ASN A 1 87 ? -15.656 -26.062 -33.219 1 91.69 87 ASN A O 1
ATOM 692 N N . ILE A 1 88 ? -16.906 -27.094 -31.609 1 94.75 88 ILE A N 1
ATOM 693 C CA . ILE A 1 88 ? -17.266 -28.203 -32.469 1 94.75 88 ILE A CA 1
ATOM 694 C C . ILE A 1 88 ? -18.719 -28.062 -32.906 1 94.75 88 ILE A C 1
ATOM 696 O O . ILE A 1 88 ? -19.609 -27.891 -32.062 1 94.75 88 ILE A O 1
ATOM 700 N N . PHE A 1 89 ? -18.953 -28.125 -34.219 1 95.5 89 PHE A N 1
ATOM 701 C CA . PHE A 1 89 ? -20.312 -28.094 -34.781 1 95.5 89 PHE A CA 1
ATOM 702 C C . PHE A 1 89 ? -20.641 -29.406 -35.469 1 95.5 89 PHE A C 1
ATOM 704 O O . PHE A 1 89 ? -19.828 -29.938 -36.25 1 95.5 89 PHE A O 1
ATOM 711 N N . ILE A 1 90 ? -21.734 -29.922 -35.156 1 95.06 90 ILE A N 1
ATOM 712 C CA . ILE A 1 90 ? -22.203 -31.188 -35.688 1 95.06 90 ILE A CA 1
ATOM 713 C C . ILE A 1 90 ? -23.422 -30.938 -36.594 1 95.06 90 ILE A C 1
ATOM 715 O O . ILE A 1 90 ? -24.406 -30.344 -36.188 1 95.06 90 ILE A O 1
ATOM 719 N N . GLU A 1 91 ? -23.328 -31.406 -37.812 1 93.94 91 GLU A N 1
ATOM 720 C CA . GLU A 1 91 ? -24.438 -31.297 -38.75 1 93.94 91 GLU A CA 1
ATOM 721 C C . GLU A 1 91 ? -25.125 -32.656 -38.969 1 93.94 91 GLU A C 1
ATOM 723 O O . GLU A 1 91 ? -24.469 -33.625 -39.344 1 93.94 91 GLU A O 1
ATOM 728 N N . TYR A 1 92 ? -26.359 -32.656 -38.656 1 93.06 92 TYR A N 1
ATOM 729 C CA . TYR A 1 92 ? -27.172 -33.844 -38.906 1 93.06 92 TYR A CA 1
ATOM 730 C C . TYR A 1 92 ? -28.188 -33.594 -40 1 93.06 92 TYR A C 1
ATOM 732 O O . TYR A 1 92 ? -28.703 -32.5 -40.156 1 93.06 92 TYR A O 1
ATOM 740 N N . ARG A 1 93 ? -28.453 -34.625 -40.75 1 89.69 93 ARG A N 1
ATOM 741 C CA . ARG A 1 93 ? -29.594 -34.656 -41.656 1 89.69 93 ARG A CA 1
ATOM 742 C C . ARG A 1 93 ? -30.781 -35.375 -41.031 1 89.69 93 ARG A C 1
ATOM 744 O O . ARG A 1 93 ? -30.641 -36.469 -40.5 1 89.69 93 ARG A O 1
ATOM 751 N N . ALA A 1 94 ? -31.812 -34.594 -40.844 1 80.44 94 ALA A N 1
ATOM 752 C CA . ALA A 1 94 ? -33 -35.188 -40.219 1 80.44 94 ALA A CA 1
ATOM 753 C C . ALA A 1 94 ? -34.188 -35.094 -41.156 1 80.44 94 ALA A C 1
ATOM 755 O O . ALA A 1 94 ? -34.312 -34.156 -41.969 1 80.44 94 ALA A O 1
ATOM 756 N N . SER A 1 95 ? -35.062 -36.188 -41.219 1 72 95 SER A N 1
ATOM 757 C CA . SER A 1 95 ? -36.312 -36.156 -41.969 1 72 95 SER A CA 1
ATOM 758 C C . SER A 1 95 ? -37.312 -35.219 -41.312 1 72 95 SER A C 1
ATOM 760 O O . SER A 1 95 ? -38.188 -34.656 -42 1 72 95 SER A O 1
ATOM 762 N N . LYS A 1 96 ? -37.281 -35.094 -39.969 1 71.88 96 LYS A N 1
ATOM 763 C CA . LYS A 1 96 ? -38.156 -34.188 -39.188 1 71.88 96 LYS A CA 1
ATOM 764 C C . LYS A 1 96 ? -37.344 -33.406 -38.188 1 71.88 96 LYS A C 1
ATOM 766 O O . LYS A 1 96 ? -36.281 -33.844 -37.719 1 71.88 96 LYS A O 1
ATOM 771 N N . PRO A 1 97 ? -37.812 -32.125 -37.906 1 73.62 97 PRO A N 1
ATOM 772 C CA . PRO A 1 97 ? -37.156 -31.359 -36.875 1 73.62 97 PRO A CA 1
ATOM 773 C C . PRO A 1 97 ? -37.25 -32.031 -35.5 1 73.62 97 PRO A C 1
ATOM 775 O O . PRO A 1 97 ? -38.281 -32.688 -35.188 1 73.62 97 PRO A O 1
ATOM 778 N N . LEU A 1 98 ? -36.125 -32 -34.719 1 81.81 98 LEU A N 1
ATOM 779 C CA . LEU A 1 98 ? -36.156 -32.562 -33.375 1 81.81 98 LEU A CA 1
ATOM 780 C C . LEU A 1 98 ? -36.938 -31.641 -32.438 1 81.81 98 LEU A C 1
ATOM 782 O O . LEU A 1 98 ? -36.625 -30.438 -32.375 1 81.81 98 LEU A O 1
ATOM 786 N N . ASP A 1 99 ? -37.938 -32.094 -31.828 1 84.06 99 ASP A N 1
ATOM 787 C CA . ASP A 1 99 ? -38.625 -31.312 -30.828 1 84.06 99 ASP A CA 1
ATOM 788 C C . ASP A 1 99 ? -37.781 -31.141 -29.562 1 84.06 99 ASP A C 1
ATOM 790 O O . ASP A 1 99 ? -36.75 -31.781 -29.422 1 84.06 99 ASP A O 1
ATOM 794 N N . THR A 1 100 ? -38.125 -30.281 -28.672 1 89 100 THR A N 1
ATOM 795 C CA . THR A 1 100 ? -37.375 -29.906 -27.484 1 89 100 THR A CA 1
ATOM 796 C C . THR A 1 100 ? -37.188 -31.094 -26.562 1 89 100 THR A C 1
ATOM 798 O O . THR A 1 100 ? -36.094 -31.266 -25.969 1 89 100 THR A O 1
ATOM 801 N N . ASP A 1 101 ? -38.125 -31.938 -26.438 1 89.94 101 ASP A N 1
ATOM 802 C CA . ASP A 1 101 ? -38.062 -33.094 -25.547 1 89.94 101 ASP A CA 1
ATOM 803 C C . ASP A 1 101 ? -37.125 -34.156 -26.109 1 89.94 101 ASP A C 1
ATOM 805 O O . ASP A 1 101 ? -36.344 -34.781 -25.375 1 89.94 101 ASP A O 1
ATOM 809 N N . THR A 1 102 ? -37.281 -34.375 -27.344 1 90.69 102 THR A N 1
ATOM 810 C CA . THR A 1 102 ? -36.438 -35.344 -28 1 90.69 102 THR A CA 1
ATOM 811 C C . THR A 1 102 ? -35 -34.906 -27.984 1 90.69 102 THR A C 1
ATOM 813 O O . THR A 1 102 ? -34.094 -35.75 -27.844 1 90.69 102 THR A O 1
ATOM 816 N N . PHE A 1 103 ? -34.812 -33.625 -28.141 1 93.19 103 PHE A N 1
ATOM 817 C CA . PHE A 1 103 ? -33.469 -33.094 -28.109 1 93.19 103 PHE A CA 1
ATOM 818 C C . PHE A 1 103 ? -32.875 -33.25 -26.719 1 93.19 103 PHE A C 1
ATOM 820 O O . PHE A 1 103 ? -31.672 -33.531 -26.578 1 93.19 103 PHE A O 1
ATOM 827 N N . ALA A 1 104 ? -33.656 -33.031 -25.734 1 93.88 104 ALA A N 1
ATOM 828 C CA . ALA A 1 104 ? -33.188 -33.219 -24.359 1 93.88 104 ALA A CA 1
ATOM 829 C C . ALA A 1 104 ? -32.719 -34.656 -24.125 1 93.88 104 ALA A C 1
ATOM 831 O O . ALA A 1 104 ? -31.734 -34.875 -23.438 1 93.88 104 ALA A O 1
ATOM 832 N N . LEU A 1 105 ? -33.438 -35.562 -24.672 1 93.5 105 LEU A N 1
ATOM 833 C CA . LEU A 1 105 ? -33.062 -36.969 -24.547 1 93.5 105 LEU A CA 1
ATOM 834 C C . LEU A 1 105 ? -31.781 -37.25 -25.328 1 93.5 105 LEU A C 1
ATOM 836 O O . LEU A 1 105 ? -30.922 -38 -24.859 1 93.5 105 LEU A O 1
ATOM 840 N N . TYR A 1 106 ? -31.734 -36.688 -26.5 1 93.44 106 TYR A N 1
ATOM 841 C CA . TYR A 1 106 ? -30.516 -36.781 -27.297 1 93.44 106 TYR A CA 1
ATOM 842 C C . TYR A 1 106 ? -29.312 -36.281 -26.516 1 93.44 106 TYR A C 1
ATOM 844 O O . TYR A 1 106 ? -28.266 -36.938 -26.484 1 93.44 106 TYR A O 1
ATOM 852 N N . LYS A 1 107 ? -29.469 -35.156 -25.938 1 93.81 107 LYS A N 1
ATOM 853 C CA . LYS A 1 107 ? -28.406 -34.531 -25.156 1 93.81 107 LYS A CA 1
ATOM 854 C C . LYS A 1 107 ? -27.969 -35.438 -24.016 1 93.81 107 LYS A C 1
ATOM 856 O O . LYS A 1 107 ? -26.766 -35.625 -23.797 1 93.81 107 LYS A O 1
ATOM 861 N N . ASP A 1 108 ? -28.875 -35.969 -23.344 1 93.81 108 ASP A N 1
ATOM 862 C CA . ASP A 1 108 ? -28.578 -36.875 -22.203 1 93.81 108 ASP A CA 1
ATOM 863 C C . ASP A 1 108 ? -27.812 -38.094 -22.656 1 93.81 108 ASP A C 1
ATOM 865 O O . ASP A 1 108 ? -26.906 -38.562 -21.953 1 93.81 108 ASP A O 1
ATOM 869 N N . CYS A 1 109 ? -28.156 -38.594 -23.781 1 94.31 109 CYS A N 1
ATOM 870 C CA . CYS A 1 109 ? -27.484 -39.781 -24.297 1 94.31 109 CYS A CA 1
ATOM 871 C C . CYS A 1 109 ? -26.047 -39.5 -24.672 1 94.31 109 CYS A C 1
ATOM 873 O O . CYS A 1 109 ? -25.141 -40.281 -24.359 1 94.31 109 CYS A O 1
ATOM 875 N N . ILE A 1 110 ? -25.859 -38.375 -25.328 1 94.56 110 ILE A N 1
ATOM 876 C CA . ILE A 1 110 ? -24.516 -38 -25.719 1 94.56 110 ILE A CA 1
ATOM 877 C C . ILE A 1 110 ? -23.656 -37.75 -24.469 1 94.56 110 ILE A C 1
ATOM 879 O O . ILE A 1 110 ? -22.516 -38.188 -24.406 1 94.56 110 ILE A O 1
ATOM 883 N N . GLU A 1 111 ? -24.172 -37.062 -23.531 1 93.94 111 GLU A N 1
ATOM 884 C CA . GLU A 1 111 ? -23.438 -36.781 -22.297 1 93.94 111 GLU A CA 1
ATOM 885 C C . GLU A 1 111 ? -23.047 -38.062 -21.562 1 93.94 111 GLU A C 1
ATOM 887 O O . GLU A 1 111 ? -21.953 -38.156 -21.031 1 93.94 111 GLU A O 1
ATOM 892 N N . LYS A 1 112 ? -23.875 -38.969 -21.516 1 92 112 LYS A N 1
ATOM 893 C CA . LYS A 1 112 ? -23.594 -40.25 -20.859 1 92 112 LYS A CA 1
ATOM 894 C C . LYS A 1 112 ? -22.469 -41 -21.562 1 92 112 LYS A C 1
ATOM 896 O O . LYS A 1 112 ? -21.562 -41.531 -20.906 1 92 112 LYS A O 1
ATOM 901 N N . GLN A 1 113 ? -22.547 -41.031 -22.859 1 93.12 113 GLN A N 1
ATOM 902 C CA . GLN A 1 113 ? -21.516 -41.75 -23.625 1 93.12 113 GLN A CA 1
ATOM 903 C C . GLN A 1 113 ? -20.156 -41.062 -23.484 1 93.12 113 GLN A C 1
ATOM 905 O O . GLN A 1 113 ? -19.125 -41.719 -23.391 1 93.12 113 GLN A O 1
ATOM 910 N N . LEU A 1 114 ? -20.234 -39.75 -23.484 1 94.06 114 LEU A N 1
ATOM 911 C CA . LEU A 1 114 ? -18.984 -39 -23.328 1 94.06 114 LEU A CA 1
ATOM 912 C C . LEU A 1 114 ? -18.422 -39.188 -21.938 1 94.06 114 LEU A C 1
ATOM 914 O O . LEU A 1 114 ? -17.203 -39.25 -21.766 1 94.06 114 LEU A O 1
ATOM 918 N N . LYS A 1 115 ? -19.219 -39.281 -20.938 1 89.94 115 LYS A N 1
ATOM 919 C CA . LYS A 1 115 ? -18.781 -39.469 -19.562 1 89.94 115 LYS A CA 1
ATOM 920 C C . LYS A 1 115 ? -18.031 -40.812 -19.422 1 89.94 115 LYS A C 1
ATOM 922 O O . LYS A 1 115 ? -17.094 -40.906 -18.625 1 89.94 115 LYS A O 1
ATOM 927 N N . GLU A 1 116 ? -18.406 -41.719 -20.141 1 87.69 116 GLU A N 1
ATOM 928 C CA . GLU A 1 116 ? -17.734 -43.031 -20.125 1 87.69 116 GLU A CA 1
ATOM 929 C C . GLU A 1 116 ? -16.297 -42.906 -20.672 1 87.69 116 GLU A C 1
ATOM 931 O O . GLU A 1 116 ? -15.422 -43.656 -20.281 1 87.69 116 GLU A O 1
ATOM 936 N N . SER A 1 117 ? -16.156 -41.906 -21.516 1 86.88 117 SER A N 1
ATOM 937 C CA . SER A 1 117 ? -14.828 -41.688 -22.078 1 86.88 117 SER A CA 1
ATOM 938 C C . SER A 1 117 ? -14.023 -40.719 -21.234 1 86.88 117 SER A C 1
ATOM 940 O O . SER A 1 117 ? -12.945 -40.281 -21.625 1 86.88 117 SER A O 1
ATOM 942 N N . GLY A 1 118 ? -14.539 -40.312 -20.109 1 84.75 118 GLY A N 1
ATOM 943 C CA . GLY A 1 118 ? -13.82 -39.438 -19.203 1 84.75 118 GLY A CA 1
ATOM 944 C C . GLY A 1 118 ? -14.109 -37.969 -19.438 1 84.75 118 GLY A C 1
ATOM 945 O O . GLY A 1 118 ? -13.539 -37.094 -18.766 1 84.75 118 GLY A O 1
ATOM 946 N N . ILE A 1 119 ? -14.891 -37.656 -20.438 1 90.81 119 ILE A N 1
ATOM 947 C CA . ILE A 1 119 ? -15.25 -36.281 -20.75 1 90.81 119 ILE A CA 1
ATOM 948 C C . ILE A 1 119 ? -16.406 -35.812 -19.844 1 90.81 119 ILE A C 1
ATOM 950 O O . ILE A 1 119 ? -17.453 -36.469 -19.828 1 90.81 119 ILE A O 1
ATOM 954 N N . ARG A 1 120 ? -15.906 -34.781 -19.203 1 81 120 ARG A N 1
ATOM 955 C CA . ARG A 1 120 ? -16.859 -34.281 -18.219 1 81 120 ARG A CA 1
ATOM 956 C C . ARG A 1 120 ? -17.312 -32.875 -18.516 1 81 120 ARG A C 1
ATOM 958 O O . ARG A 1 120 ? -16.594 -32.125 -19.188 1 81 120 ARG A O 1
ATOM 965 N N . ASN A 1 121 ? -18.469 -32.406 -18.312 1 84.62 121 ASN A N 1
ATOM 966 C CA . ASN A 1 121 ? -19.016 -31.047 -18.328 1 84.62 121 ASN A CA 1
ATOM 967 C C . ASN A 1 121 ? -19.078 -30.484 -19.75 1 84.62 121 ASN A C 1
ATOM 969 O O . ASN A 1 121 ? -18.297 -29.609 -20.109 1 84.62 121 ASN A O 1
ATOM 973 N N . VAL A 1 122 ? -19.875 -30.938 -20.5 1 93.25 122 VAL A N 1
ATOM 974 C CA . VAL A 1 122 ? -20.062 -30.547 -21.891 1 93.25 122 VAL A CA 1
ATOM 975 C C . VAL A 1 122 ? -21.344 -29.719 -22.031 1 93.25 122 VAL A C 1
ATOM 977 O O . VAL A 1 122 ? -22.297 -29.906 -21.266 1 93.25 122 VAL A O 1
ATOM 980 N N . LEU A 1 123 ? -21.297 -28.797 -22.859 1 92.44 123 LEU A N 1
ATOM 981 C CA . LEU A 1 123 ? -22.453 -28 -23.234 1 92.44 123 LEU A CA 1
ATOM 982 C C . LEU A 1 123 ? -22.906 -28.328 -24.656 1 92.44 123 LEU A C 1
ATOM 984 O O . LEU A 1 123 ? -22.125 -28.25 -25.594 1 92.44 123 LEU A O 1
ATOM 988 N N . ILE A 1 124 ? -24.141 -28.688 -24.75 1 93.62 124 ILE A N 1
ATOM 989 C CA . ILE A 1 124 ? -24.703 -29.062 -26.031 1 93.62 124 ILE A CA 1
ATOM 990 C C . ILE A 1 124 ? -25.922 -28.188 -26.359 1 93.62 124 ILE A C 1
ATOM 992 O O . ILE A 1 124 ? -26.891 -28.172 -25.594 1 93.62 124 ILE A O 1
ATOM 996 N N . HIS A 1 125 ? -25.812 -27.453 -27.484 1 92 125 HIS A N 1
ATOM 997 C CA . HIS A 1 125 ? -26.906 -26.562 -27.875 1 92 125 HIS A CA 1
ATOM 998 C C . HIS A 1 125 ? -27.281 -26.766 -29.344 1 92 125 HIS A C 1
ATOM 1000 O O . HIS A 1 125 ? -26.391 -26.969 -30.188 1 92 125 HIS A O 1
ATOM 1006 N N . GLN A 1 126 ? -28.547 -26.703 -29.547 1 92.12 126 GLN A N 1
ATOM 1007 C CA . GLN A 1 126 ? -29 -26.547 -30.922 1 92.12 126 GLN A CA 1
ATOM 1008 C C . GLN A 1 126 ? -28.875 -25.094 -31.391 1 92.12 126 GLN A C 1
ATOM 1010 O O . GLN A 1 126 ? -29.359 -24.188 -30.719 1 92.12 126 GLN A O 1
ATOM 1015 N N . VAL A 1 127 ? -28.109 -24.922 -32.406 1 91.88 127 VAL A N 1
ATOM 1016 C CA . VAL A 1 127 ? -27.859 -23.547 -32.812 1 91.88 127 VAL A CA 1
ATOM 1017 C C . VAL A 1 127 ? -28.297 -23.359 -34.281 1 91.88 127 VAL A C 1
ATOM 1019 O O . VAL A 1 127 ? -28.5 -24.344 -35 1 91.88 127 VAL A O 1
ATOM 1022 N N . LYS A 1 128 ? -28.469 -22.078 -34.688 1 88.12 128 LYS A N 1
ATOM 1023 C CA . LYS A 1 128 ? -28.891 -21.734 -36.031 1 88.12 128 LYS A CA 1
ATOM 1024 C C . LYS A 1 128 ? -27.703 -21.391 -36.906 1 88.12 128 LYS A C 1
ATOM 1026 O O . LYS A 1 128 ? -27.766 -21.516 -38.125 1 88.12 128 LYS A O 1
ATOM 1031 N N . ASP A 1 129 ? -26.703 -20.797 -36.219 1 88.94 129 ASP A N 1
ATOM 1032 C CA . ASP A 1 129 ? -25.5 -20.375 -36.969 1 88.94 129 ASP A CA 1
ATOM 1033 C C . ASP A 1 129 ? -24.234 -20.906 -36.281 1 88.94 129 ASP A C 1
ATOM 1035 O O . ASP A 1 129 ? -24.312 -21.531 -35.219 1 88.94 129 ASP A O 1
ATOM 1039 N N . GLN A 1 130 ? -23.203 -20.781 -36.906 1 89.31 130 GLN A N 1
ATOM 1040 C CA . GLN A 1 130 ? -21.938 -21.281 -36.406 1 89.31 130 GLN A CA 1
ATOM 1041 C C . GLN A 1 130 ? -21.172 -20.203 -35.656 1 89.31 130 GLN A C 1
ATOM 1043 O O . GLN A 1 130 ? -19.984 -20 -35.906 1 89.31 130 GLN A O 1
ATOM 1048 N N . ILE A 1 131 ? -21.906 -19.562 -34.75 1 87.25 131 ILE A N 1
ATOM 1049 C CA . ILE A 1 131 ? -21.266 -18.547 -33.906 1 87.25 131 ILE A CA 1
ATOM 1050 C C . ILE A 1 131 ? -20.531 -19.25 -32.75 1 87.25 131 ILE A C 1
ATOM 1052 O O . ILE A 1 131 ? -21.078 -20.125 -32.094 1 87.25 131 ILE A O 1
ATOM 1056 N N . THR A 1 132 ? -19.328 -18.859 -32.531 1 86.69 132 THR A N 1
ATOM 1057 C CA . THR A 1 132 ? -18.516 -19.469 -31.5 1 86.69 132 THR A CA 1
ATOM 1058 C C . THR A 1 132 ? -18.766 -18.797 -30.156 1 86.69 132 THR A C 1
ATOM 1060 O O . THR A 1 132 ? -19.156 -17.625 -30.094 1 86.69 132 THR A O 1
ATOM 1063 N N . VAL A 1 133 ? -18.672 -19.562 -29.109 1 87.06 133 VAL A N 1
ATOM 1064 C CA . VAL A 1 133 ? -18.844 -19.062 -27.75 1 87.06 133 VAL A CA 1
ATOM 1065 C C . VAL A 1 133 ? -17.547 -19.25 -26.969 1 87.06 133 VAL A C 1
ATOM 1067 O O . VAL A 1 133 ? -16.703 -20.078 -27.328 1 87.06 133 VAL A O 1
ATOM 1070 N N . CYS A 1 134 ? -17.422 -18.453 -25.922 1 87.56 134 CYS A N 1
ATOM 1071 C CA . CYS A 1 134 ? -16.266 -18.578 -25.031 1 87.56 134 CYS A CA 1
ATOM 1072 C C . CYS A 1 134 ? -16.297 -19.875 -24.25 1 87.56 134 CYS A C 1
ATOM 1074 O O . CYS A 1 134 ? -17.375 -20.344 -23.859 1 87.56 134 CYS A O 1
ATOM 1076 N N . GLN A 1 135 ? -15.156 -20.453 -24.062 1 92.06 135 GLN A N 1
ATOM 1077 C CA . GLN A 1 135 ? -15.008 -21.719 -23.328 1 92.06 135 GLN A CA 1
ATOM 1078 C C . GLN A 1 135 ? -13.859 -21.641 -22.328 1 92.06 135 GLN A C 1
ATOM 1080 O O . GLN A 1 135 ? -13.062 -20.703 -22.375 1 92.06 135 GLN A O 1
ATOM 1085 N N . PRO A 1 136 ? -13.812 -22.531 -21.359 1 93.31 136 PRO A N 1
ATOM 1086 C CA . PRO A 1 136 ? -12.703 -22.531 -20.406 1 93.31 136 PRO A CA 1
ATOM 1087 C C . PRO A 1 136 ? -11.352 -22.75 -21.078 1 93.31 136 PRO A C 1
ATOM 1089 O O . PRO A 1 136 ? -11.266 -23.422 -22.109 1 93.31 136 PRO A O 1
ATOM 1092 N N . LEU A 1 137 ? -10.406 -22.266 -20.469 1 92.44 137 LEU A N 1
ATOM 1093 C CA . LEU A 1 137 ? -9.047 -22.344 -20.984 1 92.44 137 LEU A CA 1
ATOM 1094 C C . LEU A 1 137 ? -8.461 -23.734 -20.719 1 92.44 137 LEU A C 1
ATOM 1096 O O . LEU A 1 137 ? -8.648 -24.297 -19.641 1 92.44 137 LEU A O 1
ATOM 1100 N N . ILE A 1 138 ? -7.871 -24.312 -21.672 1 93.69 138 ILE A N 1
ATOM 1101 C CA . ILE A 1 138 ? -7.016 -25.484 -21.547 1 93.69 138 ILE A CA 1
ATOM 1102 C C . ILE A 1 138 ? -5.559 -25.094 -21.781 1 93.69 138 ILE A C 1
ATOM 1104 O O . ILE A 1 138 ? -5.195 -24.656 -22.859 1 93.69 138 ILE A O 1
ATOM 1108 N N . THR A 1 139 ? -4.773 -25.297 -20.781 1 91.94 139 THR A N 1
ATOM 1109 C CA . THR A 1 139 ? -3.379 -24.906 -20.953 1 91.94 139 THR A CA 1
ATOM 1110 C C . THR A 1 139 ? -2.688 -25.797 -21.984 1 91.94 139 THR A C 1
ATOM 1112 O O . THR A 1 139 ? -2.947 -27 -22.047 1 91.94 139 THR A O 1
ATOM 1115 N N . GLU A 1 140 ? -1.879 -25.219 -22.766 1 91.81 140 GLU A N 1
ATOM 1116 C CA . GLU A 1 140 ? -1.2 -25.969 -23.828 1 91.81 140 GLU A CA 1
ATOM 1117 C C . GLU A 1 140 ? -0.312 -27.062 -23.25 1 91.81 140 GLU A C 1
ATOM 1119 O O . GLU A 1 140 ? -0.193 -28.141 -23.828 1 91.81 140 GLU A O 1
ATOM 1124 N N . ILE A 1 141 ? 0.273 -26.75 -22.172 1 91.12 141 ILE A N 1
ATOM 1125 C CA . ILE A 1 141 ? 1.143 -27.75 -21.547 1 91.12 141 ILE A CA 1
ATOM 1126 C C . ILE A 1 141 ? 0.314 -28.953 -21.109 1 91.12 141 ILE A C 1
ATOM 1128 O O . ILE A 1 141 ? 0.736 -30.094 -21.266 1 91.12 141 ILE A O 1
ATOM 1132 N N . ASP A 1 142 ? -0.776 -28.719 -20.516 1 92.25 142 ASP A N 1
ATOM 1133 C CA . ASP A 1 142 ? -1.648 -29.812 -20.094 1 92.25 142 ASP A CA 1
ATOM 1134 C C . ASP A 1 142 ? -2.107 -30.641 -21.297 1 92.25 142 ASP A C 1
ATOM 1136 O O . ASP A 1 142 ? -2.16 -31.875 -21.219 1 92.25 142 ASP A O 1
ATOM 1140 N N . TYR A 1 143 ? -2.455 -29.953 -22.344 1 93.06 143 TYR A N 1
ATOM 1141 C CA . TYR A 1 143 ? -2.881 -30.609 -23.562 1 93.06 143 TYR A CA 1
ATOM 1142 C C . TYR A 1 143 ? -1.774 -31.5 -24.109 1 93.06 143 TYR A C 1
ATOM 1144 O O . TYR A 1 143 ? -2.012 -32.656 -24.438 1 93.06 143 TYR A O 1
ATOM 1152 N N . ARG A 1 144 ? -0.61 -31.016 -24.203 1 91.5 144 ARG A N 1
ATOM 1153 C CA . ARG A 1 144 ? 0.511 -31.75 -24.781 1 91.5 144 ARG A CA 1
ATOM 1154 C C . ARG A 1 144 ? 0.894 -32.938 -23.906 1 91.5 144 ARG A C 1
ATOM 1156 O O . ARG A 1 144 ? 1.244 -34 -24.406 1 91.5 144 ARG A O 1
ATOM 1163 N N . ILE A 1 145 ? 0.879 -32.719 -22.641 1 90.25 145 ILE A N 1
ATOM 1164 C CA . ILE A 1 145 ? 1.179 -33.812 -21.719 1 90.25 145 ILE A CA 1
ATOM 1165 C C . ILE A 1 145 ? 0.124 -34.906 -21.859 1 90.25 145 ILE A C 1
ATOM 1167 O O . ILE A 1 145 ? 0.453 -36.094 -21.891 1 90.25 145 ILE A O 1
ATOM 1171 N N . HIS A 1 146 ? -1.079 -34.469 -21.922 1 91.75 146 HIS A N 1
ATOM 1172 C CA . HIS A 1 146 ? -2.156 -35.438 -22.062 1 91.75 146 HIS A CA 1
ATOM 1173 C C . HIS A 1 146 ? -2.043 -36.188 -23.391 1 91.75 146 HIS A C 1
ATOM 1175 O O . HIS A 1 146 ? -2.318 -37.406 -23.469 1 91.75 146 HIS A O 1
ATOM 1181 N N . LYS A 1 147 ? -1.74 -35.5 -24.391 1 91.69 147 LYS A N 1
ATOM 1182 C CA . LYS A 1 147 ? -1.562 -36.094 -25.703 1 91.69 147 LYS A CA 1
ATOM 1183 C C . LYS A 1 147 ? -0.497 -37.188 -25.656 1 91.69 147 LYS A C 1
ATOM 1185 O O . LYS A 1 147 ? -0.728 -38.312 -26.125 1 91.69 147 LYS A O 1
ATOM 1190 N N . VAL A 1 148 ? 0.624 -36.844 -25.078 1 90.38 148 VAL A N 1
ATOM 1191 C CA . VAL A 1 148 ? 1.736 -37.781 -25 1 90.38 148 VAL A CA 1
ATOM 1192 C C . VAL A 1 148 ? 1.361 -38.969 -24.094 1 90.38 148 VAL A C 1
ATOM 1194 O O . VAL A 1 148 ? 1.615 -40.125 -24.422 1 90.38 148 VAL A O 1
ATOM 1197 N N . THR A 1 149 ? 0.753 -38.719 -23.016 1 88.5 149 THR A N 1
ATOM 1198 C CA . THR A 1 149 ? 0.378 -39.75 -22.047 1 88.5 149 THR A CA 1
ATOM 1199 C C . THR A 1 149 ? -0.684 -40.656 -22.641 1 88.5 149 THR A C 1
ATOM 1201 O O . THR A 1 149 ? -0.623 -41.875 -22.469 1 88.5 149 THR A O 1
ATOM 1204 N N . SER A 1 150 ? -1.645 -40.125 -23.281 1 87.94 150 SER A N 1
ATOM 1205 C CA . SER A 1 150 ? -2.705 -40.906 -23.906 1 87.94 150 SER A CA 1
ATOM 1206 C C . SER A 1 150 ? -2.158 -41.781 -25.016 1 87.94 150 SER A C 1
ATOM 1208 O O . SER A 1 150 ? -2.578 -42.938 -25.172 1 87.94 150 SER A O 1
ATOM 1210 N N . THR A 1 151 ? -1.315 -41.25 -25.797 1 87.62 151 THR A N 1
ATOM 1211 C CA . THR A 1 151 ? -0.696 -42.031 -26.859 1 87.62 151 THR A CA 1
ATOM 1212 C C . THR A 1 151 ? 0.125 -43.188 -26.281 1 87.62 151 THR A C 1
ATOM 1214 O O . THR A 1 151 ? 0.087 -44.312 -26.797 1 87.62 151 THR A O 1
ATOM 1217 N N . TYR A 1 152 ? 0.841 -42.844 -25.25 1 87.44 152 TYR A N 1
ATOM 1218 C CA . TYR A 1 152 ? 1.64 -43.844 -24.594 1 87.44 152 TYR A CA 1
ATOM 1219 C C . TYR A 1 152 ? 0.755 -44.969 -24.047 1 87.44 152 TYR A C 1
ATOM 1221 O O . TYR A 1 152 ? 1.049 -46.156 -24.234 1 87.44 152 TYR A O 1
ATOM 1229 N N . GLN A 1 153 ? -0.337 -44.719 -23.438 1 83.44 153 GLN A N 1
ATOM 1230 C CA . GLN A 1 153 ? -1.244 -45.719 -22.844 1 83.44 153 GLN A CA 1
ATOM 1231 C C . GLN A 1 153 ? -1.896 -46.562 -23.922 1 83.44 153 GLN A C 1
ATOM 1233 O O . GLN A 1 153 ? -2.092 -47.781 -23.734 1 83.44 153 GLN A O 1
ATOM 1238 N N . ARG A 1 154 ? -2.258 -46.062 -24.984 1 80.75 154 ARG A N 1
ATOM 1239 C CA . ARG A 1 154 ? -2.867 -46.781 -26.078 1 80.75 154 ARG A CA 1
ATOM 1240 C C . ARG A 1 154 ? -1.888 -47.812 -26.672 1 80.75 154 ARG A C 1
ATOM 1242 O O . ARG A 1 154 ? -2.291 -48.875 -27.125 1 80.75 154 ARG A O 1
ATOM 1249 N N . GLN A 1 155 ? -0.709 -47.438 -26.609 1 78 155 GLN A N 1
ATOM 1250 C CA . GLN A 1 155 ? 0.315 -48.312 -27.188 1 78 155 GLN A CA 1
ATOM 1251 C C . GLN A 1 155 ? 0.685 -49.438 -26.234 1 78 155 GLN A C 1
ATOM 1253 O O . GLN A 1 155 ? 1.161 -50.5 -26.656 1 78 155 GLN A O 1
ATOM 1258 N N . LEU A 1 156 ? 0.578 -49.219 -24.906 1 74.69 156 LEU A N 1
ATOM 1259 C CA . LEU A 1 156 ? 0.83 -50.281 -23.906 1 74.69 156 LEU A CA 1
ATOM 1260 C C . LEU A 1 156 ? -0.195 -51.406 -24.016 1 74.69 156 LEU A C 1
ATOM 1262 O O . LEU A 1 156 ? 0.137 -52.562 -23.828 1 74.69 156 LEU A O 1
ATOM 1266 N N . VAL A 1 157 ? -1.593 -51.25 -23.969 1 60.91 157 VAL A N 1
ATOM 1267 C CA . VAL A 1 157 ? -2.664 -52.25 -23.984 1 60.91 157 VAL A CA 1
ATOM 1268 C C . VAL A 1 157 ? -2.48 -53.188 -25.156 1 60.91 157 VAL A C 1
ATOM 1270 O O . VAL A 1 157 ? -2.805 -54.375 -25.062 1 60.91 157 VAL A O 1
ATOM 1273 N N . GLY A 1 158 ? -2.117 -52.844 -26.312 1 50.44 158 GLY A N 1
ATOM 1274 C CA . GLY A 1 158 ? -2.07 -53.781 -27.422 1 50.44 158 GLY A CA 1
ATOM 1275 C C . GLY A 1 158 ? -0.957 -54.812 -27.297 1 50.44 158 GLY A C 1
ATOM 1276 O O . GLY A 1 158 ? -0.99 -55.844 -27.953 1 50.44 158 GLY A O 1
ATOM 1277 N N . ASP A 1 159 ? 0.383 -54.562 -27.094 1 49.19 159 ASP A N 1
ATOM 1278 C CA . ASP A 1 159 ? 1.476 -55.5 -27.375 1 49.19 159 ASP A CA 1
ATOM 1279 C C . ASP A 1 159 ? 2.062 -56.062 -26.078 1 49.19 159 ASP A C 1
ATOM 1281 O O . ASP A 1 159 ? 2.576 -55.312 -25.25 1 49.19 159 ASP A O 1
ATOM 1285 N N . GLY A 1 160 ? 1.432 -57.219 -25.609 1 41.22 160 GLY A N 1
ATOM 1286 C CA . GLY A 1 160 ? 2.012 -58.125 -24.625 1 41.22 160 GLY A CA 1
ATOM 1287 C C . GLY A 1 160 ? 3.527 -58.156 -24.672 1 41.22 160 GLY A C 1
ATOM 1288 O O . GLY A 1 160 ? 4.172 -58.594 -23.703 1 41.22 160 GLY A O 1
ATOM 1289 N N . ASN A 1 161 ? 4.184 -58.531 -25.922 1 38.72 161 ASN A N 1
ATOM 1290 C CA . ASN A 1 161 ? 5.551 -59 -26.094 1 38.72 161 ASN A CA 1
ATOM 1291 C C . ASN A 1 161 ? 6.535 -57.875 -26.25 1 38.72 161 ASN A C 1
ATOM 1293 O O . ASN A 1 161 ? 7.688 -58.062 -26.641 1 38.72 161 ASN A O 1
ATOM 1297 N N . LEU A 1 162 ? 6.168 -56.812 -26.844 1 43.72 162 LEU A N 1
ATOM 1298 C CA . LEU A 1 162 ? 7.152 -55.875 -27.375 1 43.72 162 LEU A CA 1
ATOM 1299 C C . LEU A 1 162 ? 8.062 -55.344 -26.281 1 43.72 162 LEU A C 1
ATOM 1301 O O . LEU A 1 162 ? 7.66 -55.281 -25.109 1 43.72 162 LEU A O 1
ATOM 1305 N N . VAL A 1 163 ? 9.391 -54.969 -26.766 1 49.22 163 VAL A N 1
ATOM 1306 C CA . VAL A 1 163 ? 10.727 -54.75 -26.219 1 49.22 163 VAL A CA 1
ATOM 1307 C C . VAL A 1 163 ? 10.688 -53.656 -25.172 1 49.22 163 VAL A C 1
ATOM 1309 O O . VAL A 1 163 ? 10.336 -52.5 -25.5 1 49.22 163 VAL A O 1
ATOM 1312 N N . ASP A 1 164 ? 10.703 -53.875 -23.844 1 60.31 164 ASP A N 1
ATOM 1313 C CA . ASP A 1 164 ? 10.711 -53.438 -22.453 1 60.31 164 ASP A CA 1
ATOM 1314 C C . ASP A 1 164 ? 11.57 -52.188 -22.266 1 60.31 164 ASP A C 1
ATOM 1316 O O . ASP A 1 164 ? 11.172 -51.25 -21.578 1 60.31 164 ASP A O 1
ATOM 1320 N N . ALA A 1 165 ? 12.625 -52.062 -23.234 1 63.03 165 ALA A N 1
ATOM 1321 C CA . ALA A 1 165 ? 13.586 -51 -22.875 1 63.03 165 ALA A CA 1
ATOM 1322 C C . ALA A 1 165 ? 13.094 -49.656 -23.359 1 63.03 165 ALA A C 1
ATOM 1324 O O . ALA A 1 165 ? 13.242 -48.656 -22.641 1 63.03 165 ALA A O 1
ATOM 1325 N N . GLU A 1 166 ? 12.586 -49.625 -24.719 1 72.31 166 GLU A N 1
ATOM 1326 C CA . GLU A 1 166 ? 12.125 -48.344 -25.25 1 72.31 166 GLU A CA 1
ATOM 1327 C C . GLU A 1 166 ? 10.914 -47.812 -24.469 1 72.31 166 GLU A C 1
ATOM 1329 O O . GLU A 1 166 ? 10.805 -46.625 -24.203 1 72.31 166 GLU A O 1
ATOM 1334 N N . LEU A 1 167 ? 10.117 -48.688 -24.141 1 76.38 167 LEU A N 1
ATOM 1335 C CA . LEU A 1 167 ? 8.953 -48.312 -23.359 1 76.38 167 LEU A CA 1
ATOM 1336 C C . LEU A 1 167 ? 9.375 -47.812 -21.969 1 76.38 167 LEU A C 1
ATOM 1338 O O . LEU A 1 167 ? 8.766 -46.906 -21.422 1 76.38 167 LEU A O 1
ATOM 1342 N N . HIS A 1 168 ? 10.43 -48.469 -21.578 1 76.88 168 HIS A N 1
ATOM 1343 C CA . HIS A 1 168 ? 10.945 -48.031 -20.297 1 76.88 168 HIS A CA 1
ATOM 1344 C C . HIS A 1 168 ? 11.539 -46.625 -20.375 1 76.88 168 HIS A C 1
ATOM 1346 O O . HIS A 1 168 ? 11.406 -45.844 -19.453 1 76.88 168 HIS A O 1
ATOM 1352 N N . SER A 1 169 ? 12.156 -46.375 -21.453 1 78.69 169 SER A N 1
ATOM 1353 C CA . SER A 1 169 ? 12.727 -45.031 -21.656 1 78.69 169 SER A CA 1
ATOM 1354 C C . SER A 1 169 ? 11.633 -43.969 -21.75 1 78.69 169 SER A C 1
ATOM 1356 O O . SER A 1 169 ? 11.781 -42.875 -21.203 1 78.69 169 SER A O 1
ATOM 1358 N N . ILE A 1 170 ? 10.586 -44.281 -22.438 1 82.06 170 ILE A N 1
ATOM 1359 C CA . ILE A 1 170 ? 9.469 -43.344 -22.562 1 82.06 170 ILE A CA 1
ATOM 1360 C C . ILE A 1 170 ? 8.82 -43.125 -21.188 1 82.06 170 ILE A C 1
ATOM 1362 O O . ILE A 1 170 ? 8.477 -42 -20.828 1 82.06 170 ILE A O 1
ATOM 1366 N N . GLN A 1 171 ? 8.727 -44.188 -20.531 1 80.62 171 GLN A N 1
ATOM 1367 C CA . GLN A 1 171 ? 8.133 -44.062 -19.203 1 80.62 171 GLN A CA 1
ATOM 1368 C C . GLN A 1 171 ? 8.992 -43.219 -18.281 1 80.62 171 GLN A C 1
ATOM 1370 O O . GLN A 1 171 ? 8.461 -42.406 -17.516 1 80.62 171 GLN A O 1
ATOM 1375 N N . THR A 1 172 ? 10.227 -43.344 -18.359 1 77.75 172 THR A N 1
ATOM 1376 C CA . THR A 1 172 ? 11.148 -42.562 -17.547 1 77.75 172 THR A CA 1
ATOM 1377 C C . THR A 1 172 ? 11.055 -41.094 -17.906 1 77.75 172 THR A C 1
ATOM 1379 O O . THR A 1 172 ? 11.086 -40.219 -17.016 1 77.75 172 THR A O 1
ATOM 1382 N N . GLN A 1 173 ? 10.922 -40.812 -19.141 1 81.38 173 GLN A N 1
ATOM 1383 C CA . GLN A 1 173 ? 10.828 -39.438 -19.578 1 81.38 173 GLN A CA 1
ATOM 1384 C C . GLN A 1 173 ? 9.492 -38.812 -19.188 1 81.38 173 GLN A C 1
ATOM 1386 O O . GLN A 1 173 ? 9.414 -37.625 -18.906 1 81.38 173 GLN A O 1
ATOM 1391 N N . LEU A 1 174 ? 8.531 -39.562 -19.156 1 82.62 174 LEU A N 1
ATOM 1392 C CA . LEU A 1 174 ? 7.23 -39.094 -18.719 1 82.62 174 LEU A CA 1
ATOM 1393 C C . LEU A 1 174 ? 7.262 -38.75 -17.219 1 82.62 174 LEU A C 1
ATOM 1395 O O . LEU A 1 174 ? 6.672 -37.75 -16.797 1 82.62 174 LEU A O 1
ATOM 1399 N N . VAL A 1 175 ? 7.973 -39.562 -16.578 1 74.94 175 VAL A N 1
ATOM 1400 C CA . VAL A 1 175 ? 8.125 -39.312 -15.148 1 74.94 175 VAL A CA 1
ATOM 1401 C C . VAL A 1 175 ? 8.938 -38.031 -14.922 1 74.94 175 VAL A C 1
ATOM 1403 O O . VAL A 1 175 ? 8.625 -37.219 -14.039 1 74.94 175 VAL A O 1
ATOM 1406 N N . GLU A 1 176 ? 9.859 -37.875 -15.727 1 76.06 176 GLU A N 1
ATOM 1407 C CA . GLU A 1 176 ? 10.703 -36.688 -15.633 1 76.06 176 GLU A CA 1
ATOM 1408 C C . GLU A 1 176 ? 9.906 -35.438 -15.93 1 76.06 176 GLU A C 1
ATOM 1410 O O . GLU A 1 176 ? 10.141 -34.375 -15.32 1 76.06 176 GLU A O 1
ATOM 1415 N N . LEU A 1 177 ? 9.078 -35.5 -16.844 1 80.19 177 LEU A N 1
ATOM 1416 C CA . LEU A 1 177 ? 8.227 -34.375 -17.203 1 80.19 177 LEU A CA 1
ATOM 1417 C C . LEU A 1 177 ? 7.395 -33.938 -16 1 80.19 177 LEU A C 1
ATOM 1419 O O . LEU A 1 177 ? 7.168 -32.719 -15.82 1 80.19 177 LEU A O 1
ATOM 1423 N N . HIS A 1 178 ? 7.105 -34.812 -15.164 1 74.44 178 HIS A N 1
ATOM 1424 C CA . HIS A 1 178 ? 6.25 -34.5 -14.016 1 74.44 178 HIS A CA 1
ATOM 1425 C C . HIS A 1 178 ? 7.082 -34.125 -12.797 1 74.44 178 HIS A C 1
ATOM 1427 O O . HIS A 1 178 ? 6.613 -33.375 -11.938 1 74.44 178 HIS A O 1
ATOM 1433 N N . GLN A 1 179 ? 8.273 -34.594 -12.734 1 71.94 179 GLN A N 1
ATOM 1434 C CA . GLN A 1 179 ? 9.078 -34.469 -11.523 1 71.94 179 GLN A CA 1
ATOM 1435 C C . GLN A 1 179 ? 9.891 -33.156 -11.547 1 71.94 179 GLN A C 1
ATOM 1437 O O . GLN A 1 179 ? 10.391 -32.719 -10.508 1 71.94 179 GLN A O 1
ATOM 1442 N N . ASN A 1 180 ? 9.977 -32.531 -12.617 1 77.62 180 ASN A N 1
ATOM 1443 C CA . ASN A 1 180 ? 10.758 -31.312 -12.68 1 77.62 180 ASN A CA 1
ATOM 1444 C C . ASN A 1 180 ? 9.867 -30.094 -12.938 1 77.62 180 ASN A C 1
ATOM 1446 O O . ASN A 1 180 ? 9.914 -29.516 -14.023 1 77.62 180 ASN A O 1
ATOM 1450 N N . PRO A 1 181 ? 9.281 -29.734 -11.859 1 87.19 181 PRO A N 1
ATOM 1451 C CA . PRO A 1 181 ? 8.383 -28.609 -12.062 1 87.19 181 PRO A CA 1
ATOM 1452 C C . PRO A 1 181 ? 9.133 -27.281 -12.25 1 87.19 181 PRO A C 1
ATOM 1454 O O . PRO A 1 181 ? 10.289 -27.156 -11.836 1 87.19 181 PRO A O 1
ATOM 1457 N N . ILE A 1 182 ? 8.516 -26.406 -12.977 1 92.62 182 ILE A N 1
ATOM 1458 C CA . ILE A 1 182 ? 9.023 -25.047 -13.148 1 92.62 182 ILE A CA 1
ATOM 1459 C C . ILE A 1 182 ? 8.656 -24.203 -11.93 1 92.62 182 ILE A C 1
ATOM 1461 O O . ILE A 1 182 ? 7.492 -24.141 -11.531 1 92.62 182 ILE A O 1
ATOM 1465 N N . GLN A 1 183 ? 9.656 -23.609 -11.391 1 95.12 183 GLN A N 1
ATOM 1466 C CA . GLN A 1 183 ? 9.445 -22.828 -10.172 1 95.12 183 GLN A CA 1
ATOM 1467 C C . GLN A 1 183 ? 9.172 -21.359 -10.484 1 95.12 183 GLN A C 1
ATOM 1469 O O . GLN A 1 183 ? 10.016 -20.688 -11.078 1 95.12 183 GLN A O 1
ATOM 1474 N N . VAL A 1 184 ? 8.023 -20.875 -10.078 1 96.88 184 VAL A N 1
ATOM 1475 C CA . VAL A 1 184 ? 7.633 -19.484 -10.25 1 96.88 184 VAL A CA 1
ATOM 1476 C C . VAL A 1 184 ? 7.633 -18.781 -8.891 1 96.88 184 VAL A C 1
ATOM 1478 O O . VAL A 1 184 ? 6.785 -19.062 -8.039 1 96.88 184 VAL A O 1
ATOM 1481 N N . ALA A 1 185 ? 8.523 -17.875 -8.711 1 97.12 185 ALA A N 1
ATOM 1482 C CA . ALA A 1 185 ? 8.625 -17.156 -7.441 1 97.12 185 ALA A CA 1
ATOM 1483 C C . ALA A 1 185 ? 7.828 -15.852 -7.48 1 97.12 185 ALA A C 1
ATOM 1485 O O . ALA A 1 185 ? 7.848 -15.133 -8.484 1 97.12 185 ALA A O 1
ATOM 1486 N N . VAL A 1 186 ? 7.094 -15.602 -6.469 1 96.62 186 VAL A N 1
ATOM 1487 C CA . VAL A 1 186 ? 6.383 -14.336 -6.312 1 96.62 186 VAL A CA 1
ATOM 1488 C C . VAL A 1 186 ? 7.121 -13.453 -5.312 1 96.62 186 VAL A C 1
ATOM 1490 O O . VAL A 1 186 ? 7.219 -13.781 -4.129 1 96.62 186 VAL A O 1
ATOM 1493 N N . PHE A 1 187 ? 7.582 -12.328 -5.852 1 94.75 187 PHE A N 1
ATOM 1494 C CA . PHE A 1 187 ? 8.516 -11.484 -5.117 1 94.75 187 PHE A CA 1
ATOM 1495 C C . PHE A 1 187 ? 7.988 -10.055 -5.016 1 94.75 187 PHE A C 1
ATOM 1497 O O . PHE A 1 187 ? 7.43 -9.523 -5.977 1 94.75 187 PHE A O 1
ATOM 1504 N N . SER A 1 188 ? 8 -9.469 -3.785 1 92.31 188 SER A N 1
ATOM 1505 C CA . SER A 1 188 ? 7.582 -8.086 -3.592 1 92.31 188 SER A CA 1
ATOM 1506 C C . SER A 1 188 ? 7.98 -7.578 -2.211 1 92.31 188 SER A C 1
ATOM 1508 O O . SER A 1 188 ? 8.492 -8.336 -1.387 1 92.31 188 SER A O 1
ATOM 1510 N N . HIS A 1 189 ? 7.723 -6.324 -1.989 1 87.25 189 HIS A N 1
ATOM 1511 C CA . HIS A 1 189 ? 7.816 -5.738 -0.657 1 87.25 189 HIS A CA 1
ATOM 1512 C C . HIS A 1 189 ? 6.691 -6.234 0.244 1 87.25 189 HIS A C 1
ATOM 1514 O O . HIS A 1 189 ? 5.695 -6.777 -0.24 1 87.25 189 HIS A O 1
ATOM 1520 N N . ASN A 1 190 ? 6.902 -6.035 1.52 1 84 190 ASN A N 1
ATOM 1521 C CA . ASN A 1 190 ? 5.883 -6.426 2.486 1 84 190 ASN A CA 1
ATOM 1522 C C . ASN A 1 190 ? 4.617 -5.59 2.336 1 84 190 ASN A C 1
ATOM 1524 O O . ASN A 1 190 ? 4.691 -4.379 2.125 1 84 190 ASN A O 1
ATOM 1528 N N . GLY A 1 191 ? 3.461 -6.262 2.303 1 82.31 191 GLY A N 1
ATOM 1529 C CA . GLY A 1 191 ? 2.182 -5.57 2.332 1 82.31 191 GLY A CA 1
ATOM 1530 C C . GLY A 1 191 ? 1.642 -5.254 0.949 1 82.31 191 GLY A C 1
ATOM 1531 O O . GLY A 1 191 ? 0.615 -4.586 0.815 1 82.31 191 GLY A O 1
ATOM 1532 N N . VAL A 1 192 ? 2.252 -5.684 -0.117 1 88.44 192 VAL A N 1
ATOM 1533 C CA . VAL A 1 192 ? 1.805 -5.352 -1.465 1 88.44 192 VAL A CA 1
ATOM 1534 C C . VAL A 1 192 ? 0.632 -6.246 -1.856 1 88.44 192 VAL A C 1
ATOM 1536 O O . VAL A 1 192 ? -0.232 -5.844 -2.639 1 88.44 192 VAL A O 1
ATOM 1539 N N . GLY A 1 193 ? 0.64 -7.578 -1.349 1 90.25 193 GLY A N 1
ATOM 1540 C CA . GLY A 1 193 ? -0.502 -8.438 -1.62 1 90.25 193 GLY A CA 1
ATOM 1541 C C . GLY A 1 193 ? -0.123 -9.734 -2.301 1 90.25 193 GLY A C 1
ATOM 1542 O O . GLY A 1 193 ? -0.889 -10.266 -3.109 1 90.25 193 GLY A O 1
ATOM 1543 N N . LYS A 1 194 ? 1.005 -10.242 -2.061 1 93 194 LYS A N 1
ATOM 1544 C CA . LYS A 1 194 ? 1.459 -11.484 -2.674 1 93 194 LYS A CA 1
ATOM 1545 C C . LYS A 1 194 ? 0.544 -12.648 -2.299 1 93 194 LYS A C 1
ATOM 1547 O O . LYS A 1 194 ? 0.021 -13.344 -3.176 1 93 194 LYS A O 1
ATOM 1552 N N . SER A 1 195 ? 0.393 -12.828 -0.992 1 92.44 195 SER A N 1
ATOM 1553 C CA . SER A 1 195 ? -0.443 -13.93 -0.512 1 92.44 195 SER A CA 1
ATOM 1554 C C . SER A 1 195 ? -1.889 -13.758 -0.967 1 92.44 195 SER A C 1
ATOM 1556 O O . SER A 1 195 ? -2.564 -14.742 -1.278 1 92.44 195 SER A O 1
ATOM 1558 N N . PHE A 1 196 ? -2.332 -12.57 -1.019 1 93.56 196 PHE A N 1
ATOM 1559 C CA . PHE A 1 196 ? -3.699 -12.289 -1.447 1 93.56 196 PHE A CA 1
ATOM 1560 C C . PHE A 1 196 ? -3.906 -12.703 -2.898 1 93.56 196 PHE A C 1
ATOM 1562 O O . PHE A 1 196 ? -4.902 -13.344 -3.23 1 93.56 196 PHE A O 1
ATOM 1569 N N . LEU A 1 197 ? -2.959 -12.344 -3.727 1 95.94 197 LEU A N 1
ATOM 1570 C CA . LEU A 1 197 ? -3.012 -12.711 -5.137 1 95.94 197 LEU A CA 1
ATOM 1571 C C . LEU A 1 197 ? -3.025 -14.227 -5.301 1 95.94 197 LEU A C 1
ATOM 1573 O O . LEU A 1 197 ? -3.863 -14.766 -6.027 1 95.94 197 LEU A O 1
ATOM 1577 N N . LEU A 1 198 ? -2.152 -14.906 -4.637 1 97.06 198 LEU A N 1
ATOM 1578 C CA . LEU A 1 198 ? -2.051 -16.359 -4.75 1 97.06 198 LEU A CA 1
ATOM 1579 C C . LEU A 1 198 ? -3.318 -17.031 -4.238 1 97.06 198 LEU A C 1
ATOM 1581 O O . LEU A 1 198 ? -3.807 -17.984 -4.844 1 97.06 198 LEU A O 1
ATOM 1585 N N . ASN A 1 199 ? -3.832 -16.531 -3.129 1 96.56 199 ASN A N 1
ATOM 1586 C CA . ASN A 1 199 ? -5.082 -17.062 -2.602 1 96.56 199 ASN A CA 1
ATOM 1587 C C . ASN A 1 199 ? -6.211 -16.969 -3.627 1 96.56 199 ASN A C 1
ATOM 1589 O O . ASN A 1 199 ? -6.98 -17.922 -3.795 1 96.56 199 ASN A O 1
ATOM 1593 N N . LEU A 1 200 ? -6.289 -15.898 -4.297 1 96.75 200 LEU A N 1
ATOM 1594 C CA . LEU A 1 200 ? -7.355 -15.711 -5.273 1 96.75 200 LEU A CA 1
ATOM 1595 C C . LEU A 1 200 ? -7.148 -16.609 -6.484 1 96.75 200 LEU A C 1
ATOM 1597 O O . LEU A 1 200 ? -8.109 -17.172 -7.023 1 96.75 200 LEU A O 1
ATOM 1601 N N . LEU A 1 201 ? -5.926 -16.734 -6.91 1 97.12 201 LEU A N 1
ATOM 1602 C CA . LEU A 1 201 ? -5.637 -17.609 -8.039 1 97.12 201 LEU A CA 1
ATOM 1603 C C . LEU A 1 201 ? -5.977 -19.062 -7.699 1 97.12 201 LEU A C 1
ATOM 1605 O O . LEU A 1 201 ? -6.551 -19.766 -8.523 1 97.12 201 LEU A O 1
ATOM 1609 N N . LEU A 1 202 ? -5.629 -19.422 -6.496 1 97 202 LEU A N 1
ATOM 1610 C CA . LEU A 1 202 ? -5.922 -20.781 -6.051 1 97 202 LEU A CA 1
ATOM 1611 C C . LEU A 1 202 ? -7.426 -21 -5.914 1 97 202 LEU A C 1
ATOM 1613 O O . LEU A 1 202 ? -7.941 -22.062 -6.262 1 97 202 LEU A O 1
ATOM 1617 N N . LEU A 1 203 ? -8.086 -20 -5.41 1 96.19 203 LEU A N 1
ATOM 1618 C CA . LEU A 1 203 ? -9.539 -20.062 -5.285 1 96.19 203 LEU A CA 1
ATOM 1619 C C . LEU A 1 203 ? -10.195 -20.188 -6.656 1 96.19 203 LEU A C 1
ATOM 1621 O O . LEU A 1 203 ? -11.102 -21.016 -6.84 1 96.19 203 LEU A O 1
ATOM 1625 N N . LEU A 1 204 ? -9.703 -19.484 -7.609 1 96.12 204 LEU A N 1
ATOM 1626 C CA . LEU A 1 204 ? -10.242 -19.438 -8.969 1 96.12 204 LEU A CA 1
ATOM 1627 C C . LEU A 1 204 ? -10.047 -20.766 -9.672 1 96.12 204 LEU A C 1
ATOM 1629 O O . LEU A 1 204 ? -10.844 -21.141 -10.539 1 96.12 204 LEU A O 1
ATOM 1633 N N . THR A 1 205 ? -9.039 -21.469 -9.305 1 96 205 THR A N 1
ATOM 1634 C CA . THR A 1 205 ? -8.664 -22.641 -10.086 1 96 205 THR A CA 1
ATOM 1635 C C . THR A 1 205 ? -8.766 -23.906 -9.234 1 96 205 THR A C 1
ATOM 1637 O O . THR A 1 205 ? -8.133 -24.922 -9.531 1 96 205 THR A O 1
ATOM 1640 N N . GLU A 1 206 ? -9.484 -23.797 -8.211 1 95 206 GLU A N 1
ATOM 1641 C CA . GLU A 1 206 ? -9.719 -24.953 -7.363 1 95 206 GLU A CA 1
ATOM 1642 C C . GLU A 1 206 ? -10.445 -26.062 -8.125 1 95 206 GLU A C 1
ATOM 1644 O O . GLU A 1 206 ? -11.312 -25.781 -8.953 1 95 206 GLU A O 1
ATOM 1649 N N . GLU A 1 207 ? -10.141 -27.234 -7.84 1 92.88 207 GLU A N 1
ATOM 1650 C CA . GLU A 1 207 ? -10.852 -28.359 -8.445 1 92.88 207 GLU A CA 1
ATOM 1651 C C . GLU A 1 207 ? -12.281 -28.453 -7.922 1 92.88 207 GLU A C 1
ATOM 1653 O O . GLU A 1 207 ? -12.539 -28.156 -6.754 1 92.88 207 GLU A O 1
ATOM 1658 N N . ASN A 1 208 ? -13.125 -28.844 -8.781 1 89.56 208 ASN A N 1
ATOM 1659 C CA . ASN A 1 208 ? -14.523 -28.938 -8.383 1 89.56 208 ASN A CA 1
ATOM 1660 C C . ASN A 1 208 ? -14.789 -30.203 -7.57 1 89.56 208 ASN A C 1
ATOM 1662 O O . ASN A 1 208 ? -13.891 -31.031 -7.383 1 89.56 208 ASN A O 1
ATOM 1666 N N . LYS A 1 209 ? -15.969 -30.344 -7.129 1 85.25 209 LYS A N 1
ATOM 1667 C CA . LYS A 1 209 ? -16.328 -31.438 -6.238 1 85.25 209 LYS A CA 1
ATOM 1668 C C . LYS A 1 209 ? -16.156 -32.781 -6.922 1 85.25 209 LYS A C 1
ATOM 1670 O O . LYS A 1 209 ? -15.617 -33.719 -6.328 1 85.25 209 LYS A O 1
ATOM 1675 N N . GLU A 1 210 ? -16.531 -32.844 -8.133 1 82.94 210 GLU A N 1
ATOM 1676 C CA . GLU A 1 210 ? -16.438 -34.094 -8.875 1 82.94 210 GLU A CA 1
ATOM 1677 C C . GLU A 1 210 ? -14.984 -34.5 -9.078 1 82.94 210 GLU A C 1
ATOM 1679 O O . GLU A 1 210 ? -14.648 -35.688 -8.969 1 82.94 210 GLU A O 1
ATOM 1684 N N . GLU A 1 211 ? -14.227 -33.594 -9.375 1 85.81 211 GLU A N 1
ATOM 1685 C CA . GLU A 1 211 ? -12.805 -33.844 -9.578 1 85.81 211 GLU A CA 1
ATOM 1686 C C . GLU A 1 211 ? -12.141 -34.281 -8.281 1 85.81 211 GLU A C 1
ATOM 1688 O O . GLU A 1 211 ? -11.305 -35.219 -8.289 1 85.81 211 GLU A O 1
ATOM 1693 N N . LEU A 1 212 ? -12.461 -33.688 -7.238 1 84.62 212 LEU A N 1
ATOM 1694 C CA . LEU A 1 212 ? -11.906 -34.031 -5.934 1 84.62 212 LEU A CA 1
ATOM 1695 C C . LEU A 1 212 ? -12.305 -35.438 -5.516 1 84.62 212 LEU A C 1
ATOM 1697 O O . LEU A 1 212 ? -11.492 -36.188 -4.973 1 84.62 212 LEU A O 1
ATOM 1701 N N . GLU A 1 213 ? -13.508 -35.781 -5.793 1 79.69 213 GLU A N 1
ATOM 1702 C CA . GLU A 1 213 ? -14 -37.125 -5.477 1 79.69 213 GLU A CA 1
ATOM 1703 C C . GLU A 1 213 ? -13.305 -38.188 -6.328 1 79.69 213 GLU A C 1
ATOM 1705 O O . GLU A 1 213 ? -12.953 -39.25 -5.836 1 79.69 213 GLU A O 1
ATOM 1710 N N . ALA A 1 214 ? -13.102 -37.781 -7.516 1 75.69 214 ALA A N 1
ATOM 1711 C CA . ALA A 1 214 ? -12.422 -38.719 -8.414 1 75.69 214 ALA A CA 1
ATOM 1712 C C . ALA A 1 214 ? -10.984 -38.938 -7.973 1 75.69 214 ALA A C 1
ATOM 1714 O O . ALA A 1 214 ? -10.453 -40.062 -8.117 1 75.69 214 ALA A O 1
ATOM 1715 N N . ASN A 1 215 ? -10.43 -37.906 -7.52 1 75.25 215 ASN A N 1
ATOM 1716 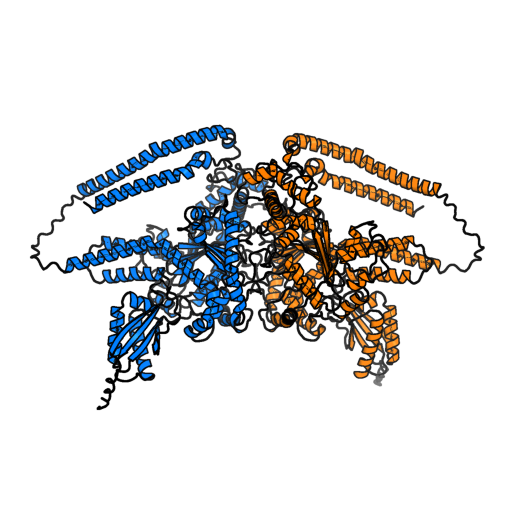C CA . ASN A 1 215 ? -9.062 -38.031 -7.027 1 75.25 215 ASN A CA 1
ATOM 1717 C C . ASN A 1 215 ? -8.984 -38.875 -5.777 1 75.25 215 ASN A C 1
ATOM 1719 O O . ASN A 1 215 ? -8.023 -39.625 -5.598 1 75.25 215 ASN A O 1
ATOM 1723 N N . GLY A 1 216 ? -9.93 -38.75 -4.875 1 62.88 216 GLY A N 1
ATOM 1724 C CA . GLY A 1 216 ? -9.969 -39.5 -3.641 1 62.88 216 GLY A CA 1
ATOM 1725 C C . GLY A 1 216 ? -10.18 -41 -3.871 1 62.88 216 GLY A C 1
ATOM 1726 O O . GLY A 1 216 ? -9.641 -41.812 -3.137 1 62.88 216 GLY A O 1
ATOM 1727 N N . LEU A 1 217 ? -10.883 -41.312 -4.766 1 56.12 217 LEU A N 1
ATOM 1728 C CA . LEU A 1 217 ? -11.219 -42.688 -5.047 1 56.12 217 LEU A CA 1
ATOM 1729 C C . LEU A 1 217 ? -10.008 -43.438 -5.586 1 56.12 217 LEU A C 1
ATOM 1731 O O . LEU A 1 217 ? -9.82 -44.625 -5.289 1 56.12 217 LEU A O 1
ATOM 1735 N N . LYS A 1 218 ? -9.25 -42.781 -6.227 1 56.53 218 LYS A N 1
ATOM 1736 C CA . LYS A 1 218 ? -8.156 -43.469 -6.906 1 56.53 218 LYS A CA 1
ATOM 1737 C C . LYS A 1 218 ? -6.895 -43.469 -6.047 1 56.53 218 LYS A C 1
ATOM 1739 O O . LYS A 1 218 ? -6.051 -44.375 -6.188 1 56.53 218 LYS A O 1
ATOM 1744 N N . LYS A 1 219 ? -6.777 -42.5 -5.199 1 59.78 219 LYS A N 1
ATOM 1745 C CA . LYS A 1 219 ? -5.508 -42.375 -4.484 1 59.78 219 LYS A CA 1
ATOM 1746 C C . LYS A 1 219 ? -5.699 -42.594 -2.984 1 59.78 219 LYS A C 1
ATOM 1748 O O . LYS A 1 219 ? -6.781 -42.344 -2.451 1 59.78 219 LYS A O 1
ATOM 1753 N N . ILE A 1 220 ? -4.777 -43.406 -2.418 1 61.03 220 ILE A N 1
ATOM 1754 C CA . ILE A 1 220 ? -4.715 -43.562 -0.969 1 61.03 220 ILE A CA 1
ATOM 1755 C C . ILE A 1 220 ? -4.363 -42.25 -0.316 1 61.03 220 ILE A C 1
ATOM 1757 O O . ILE A 1 220 ? -3.186 -41.906 -0.129 1 61.03 220 ILE A O 1
ATOM 1761 N N . GLN A 1 221 ? -5.289 -41.375 -0.112 1 63.5 221 GLN A N 1
ATOM 1762 C CA . GLN A 1 221 ? -5.02 -39.969 0.245 1 63.5 221 GLN A CA 1
ATOM 1763 C C . GLN A 1 221 ? -5.141 -39.75 1.751 1 63.5 221 GLN A C 1
ATOM 1765 O O . GLN A 1 221 ? -4.812 -38.688 2.258 1 63.5 221 GLN A O 1
ATOM 1770 N N . THR A 1 222 ? -5.559 -40.969 2.443 1 67.62 222 THR A N 1
ATOM 1771 C CA . THR A 1 222 ? -5.762 -40.781 3.877 1 67.62 222 THR A CA 1
ATOM 1772 C C . THR A 1 222 ? -4.727 -41.562 4.676 1 67.62 222 THR A C 1
ATOM 1774 O O . THR A 1 222 ? -4.121 -42.5 4.16 1 67.62 222 THR A O 1
ATOM 1777 N N . LEU A 1 223 ? -4.551 -41.031 5.844 1 69.38 223 LEU A N 1
ATOM 1778 C CA . LEU A 1 223 ? -3.619 -41.688 6.746 1 69.38 223 LEU A CA 1
ATOM 1779 C C . LEU A 1 223 ? -4.035 -43.125 6.98 1 69.38 223 LEU A C 1
ATOM 1781 O O . LEU A 1 223 ? -3.189 -44.031 7.023 1 69.38 223 LEU A O 1
ATOM 1785 N N . GLN A 1 224 ? -5.316 -43.344 7.145 1 67.56 224 GLN A N 1
ATOM 1786 C CA . GLN A 1 224 ? -5.84 -44.688 7.398 1 67.56 224 GLN A CA 1
ATOM 1787 C C . GLN A 1 224 ? -5.582 -45.594 6.211 1 67.56 224 GLN A C 1
ATOM 1789 O O . GLN A 1 224 ? -5.199 -46.75 6.395 1 67.56 224 GLN A O 1
ATOM 1794 N N . ALA A 1 225 ? -5.723 -45 5.012 1 69.31 225 ALA A N 1
ATOM 1795 C CA . ALA A 1 225 ? -5.551 -45.812 3.811 1 69.31 225 ALA A CA 1
ATOM 1796 C C . ALA A 1 225 ? -4.086 -46.188 3.605 1 69.31 225 ALA A C 1
ATOM 1798 O O . ALA A 1 225 ? -3.779 -47.25 3.072 1 69.31 225 ALA A O 1
ATOM 1799 N N . ILE A 1 226 ? -3.283 -45.344 3.98 1 70.81 226 ILE A N 1
ATOM 1800 C CA . ILE A 1 226 ? -1.853 -45.594 3.854 1 70.81 226 ILE A CA 1
ATOM 1801 C C . ILE A 1 226 ? -1.444 -46.75 4.785 1 70.81 226 ILE A C 1
ATOM 1803 O O . ILE A 1 226 ? -0.662 -47.594 4.402 1 70.81 226 ILE A O 1
ATOM 1807 N N . ASP A 1 227 ? -1.938 -46.719 6.023 1 66.38 227 ASP A N 1
ATOM 1808 C CA . ASP A 1 227 ? -1.626 -47.719 7.016 1 66.38 227 ASP A CA 1
ATOM 1809 C C . ASP A 1 227 ? -2.111 -49.094 6.555 1 66.38 227 ASP A C 1
ATOM 1811 O O . ASP A 1 227 ? -1.467 -50.125 6.832 1 66.38 227 ASP A O 1
ATOM 1815 N N . GLU A 1 228 ? -3.184 -49 5.832 1 64.06 228 GLU A N 1
ATOM 1816 C CA . GLU A 1 228 ? -3.793 -50.281 5.422 1 64.06 228 GLU A CA 1
ATOM 1817 C C . GLU A 1 228 ? -3.211 -50.75 4.102 1 64.06 228 GLU A C 1
ATOM 1819 O O . GLU A 1 228 ? -3.479 -51.875 3.68 1 64.06 228 GLU A O 1
ATOM 1824 N N . HIS A 1 229 ? -2.516 -49.781 3.475 1 61.19 229 HIS A N 1
ATOM 1825 C CA . HIS A 1 229 ? -2.021 -50.156 2.158 1 61.19 229 HIS A CA 1
ATOM 1826 C C . HIS A 1 229 ? -0.9 -51.188 2.268 1 61.19 229 HIS A C 1
ATOM 1828 O O . HIS A 1 229 ? 0.108 -50.938 2.934 1 61.19 229 HIS A O 1
ATOM 1834 N N . ALA A 1 230 ? -1.091 -52.375 2.055 1 56.44 230 ALA A N 1
ATOM 1835 C CA . ALA A 1 230 ? -0.274 -53.594 2.219 1 56.44 230 ALA A CA 1
ATOM 1836 C C . ALA A 1 230 ? 0.85 -53.625 1.188 1 56.44 230 ALA A C 1
ATOM 1838 O O . ALA A 1 230 ? 1.854 -54.312 1.384 1 56.44 230 ALA A O 1
ATOM 1839 N N . GLU A 1 231 ? 0.721 -52.938 0.108 1 55.97 231 GLU A N 1
ATOM 1840 C CA . GLU A 1 231 ? 1.607 -53.312 -0.995 1 55.97 231 GLU A CA 1
ATOM 1841 C C . GLU A 1 231 ? 2.992 -52.688 -0.813 1 55.97 231 GLU A C 1
ATOM 1843 O O . GLU A 1 231 ? 3.986 -53.219 -1.3 1 55.97 231 GLU A O 1
ATOM 1848 N N . VAL A 1 232 ? 3.023 -51.531 -0.157 1 59.88 232 VAL A N 1
ATOM 1849 C CA . VAL A 1 232 ? 4.355 -50.969 -0.056 1 59.88 232 VAL A CA 1
ATOM 1850 C C . VAL A 1 232 ? 4.996 -51.344 1.272 1 59.88 232 VAL A C 1
ATOM 1852 O O . VAL A 1 232 ? 4.531 -50.938 2.34 1 59.88 232 VAL A O 1
ATOM 1855 N N . ARG A 1 233 ? 5.871 -52.281 1.219 1 63.25 233 ARG A N 1
ATOM 1856 C CA . ARG A 1 233 ? 6.469 -52.75 2.457 1 63.25 233 ARG A CA 1
ATOM 1857 C C . ARG A 1 233 ? 7.777 -52.031 2.756 1 63.25 233 ARG A C 1
ATOM 1859 O O . ARG A 1 233 ? 8.039 -51.656 3.902 1 63.25 233 ARG A O 1
ATOM 1866 N N . MET A 1 234 ? 8.547 -51.781 1.601 1 67.38 234 MET A N 1
ATOM 1867 C CA . MET A 1 234 ? 9.844 -51.156 1.794 1 67.38 234 MET A CA 1
ATOM 1868 C C . MET A 1 234 ? 9.906 -49.812 1.049 1 67.38 234 MET A C 1
ATOM 1870 O O . MET A 1 234 ? 9.281 -49.656 -0.003 1 67.38 234 MET A O 1
ATOM 1874 N N . VAL A 1 235 ? 10.602 -48.781 1.618 1 67.31 235 VAL A N 1
ATOM 1875 C CA . VAL A 1 235 ? 10.75 -47.438 1.064 1 67.31 235 VAL A CA 1
ATOM 1876 C C . VAL A 1 235 ? 11.32 -47.531 -0.348 1 67.31 235 VAL A C 1
ATOM 1878 O O . VAL A 1 235 ? 10.953 -46.75 -1.225 1 67.31 235 VAL A O 1
ATOM 1881 N N . LYS A 1 236 ? 12.297 -48.469 -0.4 1 63.25 236 LYS A N 1
ATOM 1882 C CA . LYS A 1 236 ? 12.984 -48.625 -1.681 1 63.25 236 LYS A CA 1
ATOM 1883 C C . LYS A 1 236 ? 12.055 -49.219 -2.738 1 63.25 236 LYS A C 1
ATOM 1885 O O . LYS A 1 236 ? 12.328 -49.125 -3.936 1 63.25 236 LYS A O 1
ATOM 1890 N N . ASP A 1 237 ? 11.094 -49.969 -2.111 1 59.75 237 ASP A N 1
ATOM 1891 C CA . ASP A 1 237 ? 10.273 -50.688 -3.09 1 59.75 237 ASP A CA 1
ATOM 1892 C C . ASP A 1 237 ? 9.703 -49.719 -4.129 1 59.75 237 ASP A C 1
ATOM 1894 O O . ASP A 1 237 ? 9.727 -48.5 -3.932 1 59.75 237 ASP A O 1
ATOM 1898 N N . ASP A 1 238 ? 8.766 -50.125 -5.227 1 53.62 238 ASP A N 1
ATOM 1899 C CA . ASP A 1 238 ? 8.211 -49.5 -6.434 1 53.62 238 ASP A CA 1
ATOM 1900 C C . ASP A 1 238 ? 7.469 -48.219 -6.102 1 53.62 238 ASP A C 1
ATOM 1902 O O . ASP A 1 238 ? 6.941 -48.062 -4.996 1 53.62 238 ASP A O 1
ATOM 1906 N N . TYR A 1 239 ? 7.883 -47.156 -6.875 1 55.5 239 TYR A N 1
ATOM 1907 C CA . TYR A 1 239 ? 7.238 -45.844 -6.988 1 55.5 239 TYR A CA 1
ATOM 1908 C C . TYR A 1 239 ? 5.719 -46 -6.98 1 55.5 239 TYR A C 1
ATOM 1910 O O . TYR A 1 239 ? 5.133 -46.5 -7.938 1 55.5 239 TYR A O 1
ATOM 1918 N N . CYS A 1 240 ? 5.137 -46.188 -5.762 1 60.56 240 CYS A N 1
ATOM 1919 C CA . CYS A 1 240 ? 3.68 -46.25 -5.719 1 60.56 240 CYS A CA 1
ATOM 1920 C C . CYS A 1 240 ? 3.064 -44.875 -6.031 1 60.56 240 CYS A C 1
ATOM 1922 O O . CYS A 1 240 ? 3.129 -43.969 -5.215 1 60.56 240 CYS A O 1
ATOM 1924 N N . THR A 1 241 ? 2.602 -44.719 -7.25 1 65.06 241 THR A N 1
ATOM 1925 C CA . THR A 1 241 ? 1.96 -43.5 -7.777 1 65.06 241 THR A CA 1
ATOM 1926 C C . THR A 1 241 ? 0.629 -43.25 -7.074 1 65.06 241 THR A C 1
ATOM 1928 O O . THR A 1 241 ? 0.042 -42.188 -7.219 1 65.06 241 THR A O 1
ATOM 1931 N N . GLU A 1 242 ? 0.248 -44.125 -6.184 1 73.62 242 GLU A N 1
ATOM 1932 C CA . GLU A 1 242 ? -1.077 -43.969 -5.59 1 73.62 242 GLU A CA 1
ATOM 1933 C C . GLU A 1 242 ? -0.998 -43.281 -4.234 1 73.62 242 GLU A C 1
ATOM 1935 O O . GLU A 1 242 ? -2.02 -42.875 -3.674 1 73.62 242 GLU A O 1
ATOM 1940 N N . LEU A 1 243 ? 0.177 -43.062 -3.842 1 81.06 243 LEU A N 1
ATOM 1941 C CA . LEU A 1 243 ? 0.358 -42.406 -2.547 1 81.06 243 LEU A CA 1
ATOM 1942 C C . LEU A 1 243 ? 0.196 -40.906 -2.672 1 81.06 243 LEU A C 1
ATOM 1944 O O . LEU A 1 243 ? 0.349 -40.344 -3.76 1 81.06 243 LEU A O 1
ATOM 1948 N N . PRO A 1 244 ? -0.212 -40.25 -1.541 1 86.56 244 PRO A N 1
ATOM 1949 C CA . PRO A 1 244 ? -0.264 -38.812 -1.582 1 86.56 244 PRO A CA 1
ATOM 1950 C C . PRO A 1 244 ? 1.051 -38.188 -2.041 1 86.56 244 PRO A C 1
ATOM 1952 O O . PRO A 1 244 ? 2.127 -38.688 -1.714 1 86.56 244 PRO A O 1
ATOM 1955 N N . GLU A 1 245 ? 0.975 -37.094 -2.705 1 87.88 245 GLU A N 1
ATOM 1956 C CA . GLU A 1 245 ? 2.139 -36.469 -3.303 1 87.88 245 GLU A CA 1
ATOM 1957 C C . GLU A 1 245 ? 3.191 -36.125 -2.248 1 87.88 245 GLU A C 1
ATOM 1959 O O . GLU A 1 245 ? 4.395 -36.25 -2.506 1 87.88 245 GLU A O 1
ATOM 1964 N N . ALA A 1 246 ? 2.756 -35.656 -1.053 1 90.62 246 ALA A N 1
ATOM 1965 C CA . ALA A 1 246 ? 3.695 -35.312 0.012 1 90.62 246 ALA A CA 1
ATOM 1966 C C . ALA A 1 246 ? 4.562 -36.531 0.388 1 90.62 246 ALA A C 1
ATOM 1968 O O . ALA A 1 246 ? 5.758 -36.375 0.651 1 90.62 246 ALA A O 1
ATOM 1969 N N . ILE A 1 247 ? 4.004 -37.688 0.415 1 87.94 247 ILE A N 1
ATOM 1970 C CA . ILE A 1 247 ? 4.719 -38.906 0.771 1 87.94 247 ILE A CA 1
ATOM 1971 C C . ILE A 1 247 ? 5.605 -39.344 -0.393 1 87.94 247 ILE A C 1
ATOM 1973 O O . ILE A 1 247 ? 6.727 -39.812 -0.184 1 87.94 247 ILE A O 1
ATOM 1977 N N . GLN A 1 248 ? 5.07 -39.188 -1.601 1 85.25 248 GLN A N 1
ATOM 1978 C CA . GLN A 1 248 ? 5.871 -39.5 -2.775 1 85.25 248 GLN A CA 1
ATOM 1979 C C . GLN A 1 248 ? 7.164 -38.688 -2.811 1 85.25 248 GLN A C 1
ATOM 1981 O O . GLN A 1 248 ? 8.242 -39.25 -3.045 1 85.25 248 GLN A O 1
ATOM 1986 N N . ASP A 1 249 ? 7.012 -37.406 -2.578 1 87 249 ASP A N 1
ATOM 1987 C CA . ASP A 1 249 ? 8.172 -36.531 -2.582 1 87 249 ASP A CA 1
ATOM 1988 C C . ASP A 1 249 ? 9.148 -36.906 -1.466 1 87 249 ASP A C 1
ATOM 1990 O O . ASP A 1 249 ? 10.367 -36.812 -1.645 1 87 249 ASP A O 1
ATOM 1994 N N . PHE A 1 250 ? 8.609 -37.25 -0.343 1 88 250 PHE A N 1
ATOM 1995 C CA . PHE A 1 250 ? 9.438 -37.625 0.801 1 88 250 PHE A CA 1
ATOM 1996 C C . PHE A 1 250 ? 10.242 -38.906 0.498 1 88 250 PHE A C 1
ATOM 1998 O O . PHE A 1 250 ? 11.445 -38.938 0.781 1 88 250 PHE A O 1
ATOM 2005 N N . ILE A 1 251 ? 9.625 -39.844 -0.065 1 82.25 251 ILE A N 1
ATOM 2006 C CA . ILE A 1 251 ? 10.273 -41.125 -0.375 1 82.25 251 ILE A CA 1
ATOM 2007 C C . ILE A 1 251 ? 11.359 -40.906 -1.427 1 82.25 251 ILE A C 1
ATOM 2009 O O . ILE A 1 251 ? 12.422 -41.531 -1.369 1 82.25 251 ILE A O 1
ATOM 2013 N N . LYS A 1 252 ? 11.078 -40.062 -2.283 1 78.5 252 LYS A N 1
ATOM 2014 C CA . LYS A 1 252 ? 12.047 -39.75 -3.326 1 78.5 252 LYS A CA 1
ATOM 2015 C C . LYS A 1 252 ? 13.328 -39.188 -2.729 1 78.5 252 LYS A C 1
ATOM 2017 O O . LYS A 1 252 ? 14.43 -39.438 -3.234 1 78.5 252 LYS A O 1
ATOM 2022 N N . ASP A 1 253 ? 13.172 -38.375 -1.795 1 78.88 253 ASP A N 1
ATOM 2023 C CA . ASP A 1 253 ? 14.312 -37.75 -1.156 1 78.88 253 ASP A CA 1
ATOM 2024 C C . ASP A 1 253 ? 15.164 -38.75 -0.402 1 78.88 253 ASP A C 1
ATOM 2026 O O . ASP A 1 253 ? 16.359 -38.531 -0.184 1 78.88 253 ASP A O 1
ATOM 2030 N N . LEU A 1 254 ? 14.516 -39.875 0.09 1 75.62 254 LEU A N 1
ATOM 2031 C CA . LEU A 1 254 ? 15.227 -40.875 0.867 1 75.62 254 LEU A CA 1
ATOM 2032 C C . LEU A 1 254 ? 15.914 -41.875 -0.049 1 75.62 254 LEU A C 1
ATOM 2034 O O . LEU A 1 254 ? 16.609 -42.781 0.424 1 75.62 254 LEU A O 1
ATOM 2038 N N . ASN A 1 255 ? 16.203 -41.656 -1.156 1 66.75 255 ASN A N 1
ATOM 2039 C CA . ASN A 1 255 ? 16.797 -42.5 -2.195 1 66.75 255 ASN A CA 1
ATOM 2040 C C . ASN A 1 255 ? 17.484 -43.719 -1.606 1 66.75 255 ASN A C 1
ATOM 2042 O O . ASN A 1 255 ? 18.531 -43.625 -0.972 1 66.75 255 ASN A O 1
ATOM 2046 N N . GLY A 1 256 ? 16.844 -44.938 -1.716 1 63.66 256 GLY A N 1
ATOM 2047 C CA . GLY A 1 256 ? 17.516 -46.188 -1.442 1 63.66 256 GLY A CA 1
ATOM 2048 C C . GLY A 1 256 ? 17.438 -46.594 0.017 1 63.66 256 GLY A C 1
ATOM 2049 O O . GLY A 1 256 ? 18.188 -47.469 0.458 1 63.66 256 GLY A O 1
ATOM 2050 N N . ASP A 1 257 ? 16.547 -45.844 0.747 1 71.56 257 ASP A N 1
ATOM 2051 C CA . ASP A 1 257 ? 16.438 -46.188 2.162 1 71.56 257 ASP A CA 1
ATOM 2052 C C . ASP A 1 257 ? 15.75 -47.531 2.354 1 71.56 257 ASP A C 1
ATOM 2054 O O . ASP A 1 257 ? 14.727 -47.812 1.713 1 71.56 257 ASP A O 1
ATOM 2058 N N . GLU A 1 258 ? 16.312 -48.406 3.164 1 71.12 258 GLU A N 1
ATOM 2059 C CA . GLU A 1 258 ? 15.82 -49.75 3.355 1 71.12 258 GLU A CA 1
ATOM 2060 C C . GLU A 1 258 ? 14.891 -49.844 4.566 1 71.12 258 GLU A C 1
ATOM 2062 O O . GLU A 1 258 ? 14.492 -50.938 4.969 1 71.12 258 GLU A O 1
ATOM 2067 N N . ARG A 1 259 ? 14.633 -48.906 5.18 1 75.69 259 ARG A N 1
ATOM 2068 C CA . ARG A 1 259 ? 13.766 -48.938 6.352 1 75.69 259 ARG A CA 1
ATOM 2069 C C . ARG A 1 259 ? 12.336 -49.312 5.965 1 75.69 259 ARG A C 1
ATOM 2071 O O . ARG A 1 259 ? 11.938 -49.125 4.812 1 75.69 259 ARG A O 1
ATOM 2078 N N . ASN A 1 260 ? 11.617 -49.75 6.938 1 78.19 260 ASN A N 1
ATOM 2079 C CA . ASN A 1 260 ? 10.211 -50.094 6.793 1 78.19 260 ASN A CA 1
ATOM 2080 C C . ASN A 1 260 ? 9.344 -48.875 6.516 1 78.19 260 ASN A C 1
ATOM 2082 O O . ASN A 1 260 ? 9.422 -47.875 7.227 1 78.19 260 ASN A O 1
ATOM 2086 N N . PHE A 1 261 ? 8.414 -49 5.52 1 80.06 261 PHE A N 1
ATOM 2087 C CA . PHE A 1 261 ? 7.59 -47.906 5.047 1 80.06 261 PHE A CA 1
ATOM 2088 C C . PHE A 1 261 ? 6.566 -47.5 6.105 1 80.06 261 PHE A C 1
ATOM 2090 O O . PHE A 1 261 ? 6.414 -46.312 6.41 1 80.06 261 PHE A O 1
ATOM 2097 N N . GLN A 1 262 ? 5.922 -48.469 6.703 1 78.5 262 GLN A N 1
ATOM 2098 C CA . GLN A 1 262 ? 4.848 -48.188 7.656 1 78.5 262 GLN A CA 1
ATOM 2099 C C . GLN A 1 262 ? 5.383 -47.531 8.922 1 78.5 262 GLN A C 1
ATOM 2101 O O . GLN A 1 262 ? 4.766 -46.625 9.461 1 78.5 262 GLN A O 1
ATOM 2106 N N . SER A 1 263 ? 6.402 -48.031 9.312 1 78.56 263 SER A N 1
ATOM 2107 C CA . SER A 1 263 ? 6.984 -47.469 10.539 1 78.56 263 SER A CA 1
ATOM 2108 C C . SER A 1 263 ? 7.508 -46.062 10.312 1 78.56 263 SER A C 1
ATOM 2110 O O . SER A 1 263 ? 7.363 -45.188 11.18 1 78.56 263 SER A O 1
ATOM 2112 N N . LEU A 1 264 ? 8.023 -45.844 9.148 1 81.06 264 LEU A N 1
ATOM 2113 C CA . LEU A 1 264 ? 8.594 -44.562 8.828 1 81.06 264 LEU A CA 1
ATOM 2114 C C . LEU A 1 264 ? 7.496 -43.5 8.625 1 81.06 264 LEU A C 1
ATOM 2116 O O . LEU A 1 264 ? 7.531 -42.438 9.219 1 81.06 264 LEU A O 1
ATOM 2120 N N . VAL A 1 265 ? 6.535 -43.844 7.832 1 82.94 265 VAL A N 1
ATOM 2121 C CA . VAL A 1 265 ? 5.484 -42.906 7.449 1 82.94 265 VAL A CA 1
ATOM 2122 C C . VAL A 1 265 ? 4.52 -42.719 8.617 1 82.94 265 VAL A C 1
ATOM 2124 O O . VAL A 1 265 ? 4.023 -41.594 8.836 1 82.94 265 VAL A O 1
ATOM 2127 N N . GLY A 1 266 ? 4.328 -43.719 9.344 1 79.75 266 GLY A N 1
ATOM 2128 C CA . GLY A 1 266 ? 3.422 -43.625 10.484 1 79.75 266 GLY A CA 1
ATOM 2129 C C . GLY A 1 266 ? 3.904 -42.656 11.555 1 79.75 266 GLY A C 1
ATOM 2130 O O . GLY A 1 266 ? 3.096 -42 12.219 1 79.75 266 GLY A O 1
ATOM 2131 N N . SER A 1 267 ? 5.121 -42.531 11.688 1 83.69 267 SER A N 1
ATOM 2132 C CA . SER A 1 267 ? 5.68 -41.688 12.75 1 83.69 267 SER A CA 1
ATOM 2133 C C . SER A 1 267 ? 5.711 -40.219 12.352 1 83.69 267 SER A C 1
ATOM 2135 O O . SER A 1 267 ? 5.754 -39.344 13.211 1 83.69 267 SER A O 1
ATOM 2137 N N . ILE A 1 268 ? 5.645 -39.938 11.062 1 89.62 268 ILE A N 1
ATOM 2138 C CA . ILE A 1 268 ? 5.855 -38.562 10.648 1 89.62 268 ILE A CA 1
ATOM 2139 C C . ILE A 1 268 ? 4.547 -37.969 10.125 1 89.62 268 ILE A C 1
ATOM 2141 O O . ILE A 1 268 ? 4.449 -36.781 9.906 1 89.62 268 ILE A O 1
ATOM 2145 N N . CYS A 1 269 ? 3.514 -38.75 9.961 1 90.31 269 CYS A N 1
ATOM 2146 C CA . CYS A 1 269 ? 2.26 -38.281 9.383 1 90.31 269 CYS A CA 1
ATOM 2147 C C . CYS A 1 269 ? 1.292 -37.844 10.469 1 90.31 269 CYS A C 1
ATOM 2149 O O . CYS A 1 269 ? 1.179 -38.469 11.508 1 90.31 269 CYS A O 1
ATOM 2151 N N . HIS A 1 270 ? 0.681 -36.719 10.273 1 90.31 270 HIS A N 1
ATOM 2152 C CA . HIS A 1 270 ? -0.325 -36.156 11.156 1 90.31 270 HIS A CA 1
ATOM 2153 C C . HIS A 1 270 ? -1.622 -35.875 10.398 1 90.31 270 HIS A C 1
ATOM 2155 O O . HIS A 1 270 ? -1.608 -35.656 9.188 1 90.31 270 HIS A O 1
ATOM 2161 N N . GLU A 1 271 ? -2.648 -35.844 11.117 1 88.12 271 GLU A N 1
ATOM 2162 C CA . GLU A 1 271 ? -3.955 -35.625 10.492 1 88.12 271 GLU A CA 1
ATOM 2163 C C . GLU A 1 271 ? -4.355 -34.156 10.523 1 88.12 271 GLU A C 1
ATOM 2165 O O . GLU A 1 271 ? -4.145 -33.469 11.523 1 88.12 271 GLU A O 1
ATOM 2170 N N . LEU A 1 272 ? -4.859 -33.719 9.352 1 89.56 272 LEU A N 1
ATOM 2171 C CA . LEU A 1 272 ? -5.48 -32.375 9.273 1 89.56 272 LEU A CA 1
ATOM 2172 C C . LEU A 1 272 ? -6.926 -32.438 9.766 1 89.56 272 LEU A C 1
ATOM 2174 O O . LEU A 1 272 ? -7.785 -33.031 9.109 1 89.56 272 LEU A O 1
ATOM 2178 N N . ARG A 1 273 ? -7.125 -31.812 10.938 1 83.75 273 ARG A N 1
ATOM 2179 C CA . ARG A 1 273 ? -8.461 -31.828 11.531 1 83.75 273 ARG A CA 1
ATOM 2180 C C . ARG A 1 273 ? -8.953 -30.422 11.82 1 83.75 273 ARG A C 1
ATOM 2182 O O . ARG A 1 273 ? -8.219 -29.594 12.375 1 83.75 273 ARG A O 1
ATOM 2189 N N . PHE A 1 274 ? -10.156 -30.172 11.297 1 88.5 274 PHE A N 1
ATOM 2190 C CA . PHE A 1 274 ? -10.797 -28.891 11.57 1 88.5 274 PHE A CA 1
ATOM 2191 C C . PHE A 1 274 ? -12.203 -29.094 12.125 1 88.5 274 PHE A C 1
ATOM 2193 O O . PHE A 1 274 ? -13.031 -29.766 11.5 1 88.5 274 PHE A O 1
ATOM 2200 N N . THR A 1 275 ? -12.547 -28.484 13.367 1 84.88 275 THR A N 1
ATOM 2201 C CA . THR A 1 275 ? -13.812 -28.781 14.031 1 84.88 275 THR A CA 1
ATOM 2202 C C . THR A 1 275 ? -14.641 -27.516 14.195 1 84.88 275 THR A C 1
ATOM 2204 O O . THR A 1 275 ? -15.828 -27.578 14.547 1 84.88 275 THR A O 1
ATOM 2207 N N . ASN A 1 276 ? -14.219 -26.391 13.914 1 89.38 276 ASN A N 1
ATOM 2208 C CA . ASN A 1 276 ? -14.938 -25.141 14.133 1 89.38 276 ASN A CA 1
ATOM 2209 C C . ASN A 1 276 ? -15.93 -24.844 13.008 1 89.38 276 ASN A C 1
ATOM 2211 O O . ASN A 1 276 ? -15.586 -24.219 12.016 1 89.38 276 ASN A O 1
ATOM 2215 N N . GLN A 1 277 ? -17.156 -25.062 13.219 1 89.75 277 GLN A N 1
ATOM 2216 C CA . GLN A 1 277 ? -18.203 -24.938 12.203 1 89.75 277 GLN A CA 1
ATOM 2217 C C . GLN A 1 277 ? -18.531 -23.469 11.938 1 89.75 277 GLN A C 1
ATOM 2219 O O . GLN A 1 277 ? -18.906 -23.109 10.82 1 89.75 277 GLN A O 1
ATOM 2224 N N . GLU A 1 278 ? -18.375 -22.75 12.93 1 90.81 278 GLU A N 1
ATOM 2225 C CA . GLU A 1 278 ? -18.641 -21.328 12.758 1 90.81 278 GLU A CA 1
ATOM 2226 C C . GLU A 1 278 ? -17.656 -20.688 11.773 1 90.81 278 GLU A C 1
ATOM 2228 O O . GLU A 1 278 ? -18.062 -19.906 10.906 1 90.81 278 GLU A O 1
ATOM 2233 N N . GLU A 1 279 ? -16.516 -21.062 11.906 1 89.62 279 GLU A N 1
ATOM 2234 C CA . GLU A 1 279 ? -15.492 -20.547 11 1 89.62 279 GLU A CA 1
ATOM 2235 C C . GLU A 1 279 ? -15.703 -21.078 9.586 1 89.62 279 GLU A C 1
ATOM 2237 O O . GLU A 1 279 ? -15.414 -20.375 8.609 1 89.62 279 GLU A O 1
ATOM 2242 N N . LEU A 1 280 ? -16.141 -22.312 9.539 1 91.44 280 LEU A N 1
ATOM 2243 C CA . LEU A 1 280 ? -16.453 -22.891 8.234 1 91.44 280 LEU A CA 1
ATOM 2244 C C . LEU A 1 280 ? -17.547 -22.078 7.539 1 91.44 280 LEU A C 1
ATOM 2246 O O . LEU A 1 280 ? -17.453 -21.797 6.344 1 91.44 280 LEU A O 1
ATOM 2250 N N . ARG A 1 281 ? -18.516 -21.703 8.25 1 90.81 281 ARG A N 1
ATOM 2251 C CA . ARG A 1 281 ? -19.625 -20.938 7.695 1 90.81 281 ARG A CA 1
ATOM 2252 C C . ARG A 1 281 ? -19.172 -19.531 7.324 1 90.81 281 ARG A C 1
ATOM 2254 O O . ARG A 1 281 ? -19.562 -19 6.273 1 90.81 281 ARG A O 1
ATOM 2261 N N . LYS A 1 282 ? -18.406 -18.984 8.141 1 88.62 282 LYS A N 1
ATOM 2262 C CA . LYS A 1 282 ? -17.891 -17.625 7.883 1 88.62 282 LYS A CA 1
ATOM 2263 C C . LYS A 1 282 ? -17.094 -17.594 6.59 1 88.62 282 LYS A C 1
ATOM 2265 O O . LYS A 1 282 ? -17.203 -16.641 5.816 1 88.62 282 LYS A O 1
ATOM 2270 N N . ASN A 1 283 ? -16.312 -18.547 6.441 1 90.31 283 ASN A N 1
ATOM 2271 C CA . ASN A 1 283 ? -15.5 -18.641 5.23 1 90.31 283 ASN A CA 1
ATOM 2272 C C . ASN A 1 283 ? -16.375 -18.812 3.986 1 90.31 283 ASN A C 1
ATOM 2274 O O . ASN A 1 283 ? -16.141 -18.156 2.967 1 90.31 283 ASN A O 1
ATOM 2278 N N . ALA A 1 284 ? -17.312 -19.625 4.094 1 89.62 284 ALA A N 1
ATOM 2279 C CA . ALA A 1 284 ? -18.234 -19.859 2.977 1 89.62 284 ALA A CA 1
ATOM 2280 C C . ALA A 1 284 ? -19 -18.578 2.631 1 89.62 284 ALA A C 1
ATOM 2282 O O . ALA A 1 284 ? -19.172 -18.25 1.456 1 89.62 284 ALA A O 1
ATOM 2283 N N . ASP A 1 285 ? -19.375 -17.875 3.631 1 89.12 285 ASP A N 1
ATOM 2284 C CA . ASP A 1 285 ? -20.125 -16.641 3.436 1 89.12 285 ASP A CA 1
ATOM 2285 C C . ASP A 1 285 ? -19.25 -15.57 2.787 1 89.12 285 ASP A C 1
ATOM 2287 O O . ASP A 1 285 ? -19.719 -14.789 1.959 1 89.12 285 ASP A O 1
ATOM 2291 N N . SER A 1 286 ? -18.078 -15.578 3.232 1 91.31 286 SER A N 1
ATOM 2292 C CA . SER A 1 286 ? -17.141 -14.594 2.691 1 91.31 286 SER A CA 1
ATOM 2293 C C . SER A 1 286 ? -16.984 -14.758 1.184 1 91.31 286 SER A C 1
ATOM 2295 O O . SER A 1 286 ? -16.953 -13.773 0.446 1 91.31 286 SER A O 1
ATOM 2297 N N . PHE A 1 287 ? -16.891 -15.953 0.715 1 92.94 287 PHE A N 1
ATOM 2298 C CA . PHE A 1 287 ? -16.719 -16.203 -0.71 1 92.94 287 PHE A CA 1
ATOM 2299 C C . PHE A 1 287 ? -18.031 -16.016 -1.462 1 92.94 287 PHE A C 1
ATOM 2301 O O . PHE A 1 287 ? -18.031 -15.617 -2.631 1 92.94 287 PHE A O 1
ATOM 2308 N N . GLY A 1 288 ? -19.078 -16.281 -0.75 1 89.31 288 GLY A N 1
ATOM 2309 C CA . GLY A 1 288 ? -20.391 -16.094 -1.353 1 89.31 288 GLY A CA 1
ATOM 2310 C C . GLY A 1 288 ? -20.734 -14.648 -1.647 1 89.31 288 GLY A C 1
ATOM 2311 O O . GLY A 1 288 ? -21.484 -14.359 -2.576 1 89.31 288 GLY A O 1
ATOM 2312 N N . ASN A 1 289 ? -20.141 -13.75 -0.939 1 90.88 289 ASN A N 1
ATOM 2313 C CA . ASN A 1 289 ? -20.453 -12.328 -1.075 1 90.88 289 ASN A CA 1
ATOM 2314 C C . ASN A 1 289 ? -19.469 -11.625 -2.01 1 90.88 289 ASN A C 1
ATOM 2316 O O . ASN A 1 289 ? -19.562 -10.422 -2.229 1 90.88 289 ASN A O 1
ATOM 2320 N N . LEU A 1 290 ? -18.609 -12.32 -2.568 1 94.56 290 LEU A N 1
ATOM 2321 C CA . LEU A 1 290 ? -17.562 -11.742 -3.408 1 94.56 290 LEU A CA 1
ATOM 2322 C C . LEU A 1 290 ? -18.172 -11.055 -4.629 1 94.56 290 LEU A C 1
ATOM 2324 O O . LEU A 1 290 ? -17.609 -10.078 -5.133 1 94.56 290 LEU A O 1
ATOM 2328 N N . GLY A 1 291 ? -19.281 -11.578 -5.129 1 95 291 GLY A N 1
ATOM 2329 C CA . GLY A 1 291 ? -19.938 -11.023 -6.301 1 95 291 GLY A CA 1
ATOM 2330 C C . GLY A 1 291 ? -20.438 -9.602 -6.086 1 95 291 GLY A C 1
ATOM 2331 O O . GLY A 1 291 ? -20.562 -8.828 -7.039 1 95 291 GLY A O 1
ATOM 2332 N N . ASP A 1 292 ? -20.641 -9.156 -4.844 1 93.88 292 ASP A N 1
ATOM 2333 C CA . ASP A 1 292 ? -21.172 -7.848 -4.5 1 93.88 292 ASP A CA 1
ATOM 2334 C C . ASP A 1 292 ? -20.156 -6.742 -4.805 1 93.88 292 ASP A C 1
ATOM 2336 O O . ASP A 1 292 ? -20.547 -5.586 -5.008 1 93.88 292 ASP A O 1
ATOM 2340 N N . TYR A 1 293 ? -18.938 -7.133 -4.762 1 94.56 293 TYR A N 1
ATOM 2341 C CA . TYR A 1 293 ? -17.891 -6.168 -5.102 1 94.56 293 TYR A CA 1
ATOM 2342 C C . TYR A 1 293 ? -18.141 -5.559 -6.477 1 94.56 293 TYR A C 1
ATOM 2344 O O . TYR A 1 293 ? -18.062 -4.34 -6.645 1 94.56 293 TYR A O 1
ATOM 2352 N N . PHE A 1 294 ? -18.531 -6.363 -7.453 1 96.25 294 PHE A N 1
ATOM 2353 C CA . PHE A 1 294 ? -18.688 -5.941 -8.844 1 96.25 294 PHE A CA 1
ATOM 2354 C C . PHE A 1 294 ? -20.047 -5.309 -9.078 1 96.25 294 PHE A C 1
ATOM 2356 O O . PHE A 1 294 ? -20.141 -4.23 -9.672 1 96.25 294 PHE A O 1
ATOM 2363 N N . THR A 1 295 ? -21.078 -5.867 -8.562 1 94.12 295 THR A N 1
ATOM 2364 C CA . THR A 1 295 ? -22.422 -5.469 -8.945 1 94.12 295 THR A CA 1
ATOM 2365 C C . THR A 1 295 ? -22.938 -4.371 -8.023 1 94.12 295 THR A C 1
ATOM 2367 O O . THR A 1 295 ? -23.609 -3.434 -8.477 1 94.12 295 THR A O 1
ATOM 2370 N N . ASP A 1 296 ? -22.656 -4.445 -6.699 1 90.44 296 ASP A N 1
ATOM 2371 C CA . ASP A 1 296 ? -23.266 -3.529 -5.734 1 90.44 296 ASP A CA 1
ATOM 2372 C C . ASP A 1 296 ? -22.234 -2.51 -5.238 1 90.44 296 ASP A C 1
ATOM 2374 O O . ASP A 1 296 ? -22.578 -1.617 -4.457 1 90.44 296 ASP A O 1
ATOM 2378 N N . GLN A 1 297 ? -21.047 -2.688 -5.672 1 89.19 297 GLN A N 1
ATOM 2379 C CA . GLN A 1 297 ? -19.969 -1.796 -5.262 1 89.19 297 GLN A CA 1
ATOM 2380 C C . GLN A 1 297 ? -19.812 -1.782 -3.742 1 89.19 297 GLN A C 1
ATOM 2382 O O . GLN A 1 297 ? -19.672 -0.717 -3.137 1 89.19 297 GLN A O 1
ATOM 2387 N N . LYS A 1 298 ? -19.859 -2.945 -3.205 1 87.12 298 LYS A N 1
ATOM 2388 C CA . LYS A 1 298 ? -19.703 -3.092 -1.762 1 87.12 298 LYS A CA 1
ATOM 2389 C C . LYS A 1 298 ? -18.25 -3.404 -1.403 1 87.12 298 LYS A C 1
ATOM 2391 O O . LYS A 1 298 ? -17.531 -4.023 -2.189 1 87.12 298 LYS A O 1
ATOM 2396 N N . ARG A 1 299 ? -17.906 -2.895 -0.29 1 87.38 299 ARG A N 1
ATOM 2397 C CA . ARG A 1 299 ? -16.641 -3.342 0.272 1 87.38 299 ARG A CA 1
ATOM 2398 C C . ARG A 1 299 ? -16.734 -4.789 0.743 1 87.38 299 ARG A C 1
ATOM 2400 O O . ARG A 1 299 ? -17.766 -5.215 1.266 1 87.38 299 ARG A O 1
ATOM 2407 N N . ILE A 1 300 ? -15.617 -5.484 0.459 1 85.06 300 ILE A N 1
ATOM 2408 C CA . ILE A 1 300 ? -15.672 -6.891 0.834 1 85.06 300 ILE A CA 1
ATOM 2409 C C . ILE A 1 300 ? -14.484 -7.23 1.735 1 85.06 300 ILE A C 1
ATOM 2411 O O . ILE A 1 300 ? -13.398 -6.66 1.583 1 85.06 300 ILE A O 1
ATOM 2415 N N . SER A 1 301 ? -14.797 -7.93 2.723 1 82.88 301 SER A N 1
ATOM 2416 C CA . SER A 1 301 ? -13.758 -8.539 3.549 1 82.88 301 SER A CA 1
ATOM 2417 C C . SER A 1 301 ? -13.633 -10.031 3.258 1 82.88 301 SER A C 1
ATOM 2419 O O . SER A 1 301 ? -14.508 -10.82 3.623 1 82.88 301 SER A O 1
ATOM 2421 N N . ILE A 1 302 ? -12.609 -10.344 2.59 1 88 302 ILE A N 1
ATOM 2422 C CA . ILE A 1 302 ? -12.422 -11.719 2.141 1 88 302 ILE A CA 1
ATOM 2423 C C . ILE A 1 302 ? -11.508 -12.469 3.107 1 88 302 ILE A C 1
ATOM 2425 O O . ILE A 1 302 ? -10.422 -11.977 3.443 1 88 302 ILE A O 1
ATOM 2429 N N . GLU A 1 303 ? -12.039 -13.562 3.549 1 91.19 303 GLU A N 1
ATOM 2430 C CA . GLU A 1 303 ? -11.172 -14.445 4.32 1 91.19 303 GLU A CA 1
ATOM 2431 C C . GLU A 1 303 ? -10.102 -15.078 3.438 1 91.19 303 GLU A C 1
ATOM 2433 O O . GLU A 1 303 ? -10.336 -15.336 2.254 1 91.19 303 GLU A O 1
ATOM 2438 N N . PRO A 1 304 ? -8.961 -15.312 4.039 1 92.25 304 PRO A N 1
ATOM 2439 C CA . PRO A 1 304 ? -7.93 -15.984 3.24 1 92.25 304 PRO A CA 1
ATOM 2440 C C . PRO A 1 304 ? -8.359 -17.375 2.779 1 92.25 304 PRO A C 1
ATOM 2442 O O . PRO A 1 304 ? -8.984 -18.109 3.541 1 92.25 304 PRO A O 1
ATOM 2445 N N . TYR A 1 305 ? -8.047 -17.672 1.588 1 95.12 305 TYR A N 1
ATOM 2446 C CA . TYR A 1 305 ? -8.375 -19 1.071 1 95.12 305 TYR A CA 1
ATOM 2447 C C . TYR A 1 305 ? -7.496 -20.062 1.714 1 95.12 305 TYR A C 1
ATOM 2449 O O . TYR A 1 305 ? -8 -21.047 2.24 1 95.12 305 TYR A O 1
ATOM 2457 N N . LEU A 1 306 ? -6.184 -19.812 1.635 1 95.5 306 LEU A N 1
ATOM 2458 C CA . LEU A 1 306 ? -5.262 -20.812 2.158 1 95.5 306 LEU A CA 1
ATOM 2459 C C . LEU A 1 306 ? -4.086 -20.156 2.869 1 95.5 306 LEU A C 1
ATOM 2461 O O . LEU A 1 306 ? -3.908 -20.328 4.078 1 95.5 306 LEU A O 1
ATOM 2465 N N . LEU A 1 307 ? -3.389 -19.312 2.184 1 94.94 307 LEU A N 1
ATOM 2466 C CA . LEU A 1 307 ? -2.172 -18.688 2.695 1 94.94 307 LEU A CA 1
ATOM 2467 C C . LEU A 1 307 ? -2.504 -17.594 3.699 1 94.94 307 LEU A C 1
ATOM 2469 O O . LEU A 1 307 ? -3.51 -16.891 3.553 1 94.94 307 LEU A O 1
ATOM 2473 N N . PRO A 1 308 ? -1.646 -17.5 4.625 1 90.5 308 PRO A N 1
ATOM 2474 C CA . PRO A 1 308 ? -1.894 -16.469 5.629 1 90.5 308 PRO A CA 1
ATOM 2475 C C . PRO A 1 308 ? -1.839 -15.055 5.047 1 90.5 308 PRO A C 1
ATOM 2477 O O . PRO A 1 308 ? -1.055 -14.789 4.129 1 90.5 308 PRO A O 1
ATOM 2480 N N . GLN A 1 309 ? -2.689 -14.234 5.59 1 86.56 309 GLN A N 1
ATOM 2481 C CA . GLN A 1 309 ? -2.754 -12.82 5.219 1 86.56 309 GLN A CA 1
ATOM 2482 C C . GLN A 1 309 ? -2.689 -11.922 6.449 1 86.56 309 GLN A C 1
ATOM 2484 O O . GLN A 1 309 ? -2.846 -12.398 7.578 1 86.56 309 GLN A O 1
ATOM 2489 N N . LYS A 1 310 ? -2.461 -10.656 6.168 1 81.5 310 LYS A N 1
ATOM 2490 C CA . LYS A 1 310 ? -2.408 -9.695 7.262 1 81.5 310 LYS A CA 1
ATOM 2491 C C . LYS A 1 310 ? -3.748 -9.609 7.984 1 81.5 310 LYS A C 1
ATOM 2493 O O . LYS A 1 310 ? -4.805 -9.625 7.352 1 81.5 310 LYS A O 1
ATOM 2498 N N . GLU A 1 311 ? -3.65 -9.664 9.336 1 82.06 311 GLU A N 1
ATOM 2499 C CA . GLU A 1 311 ? -4.824 -9.57 10.195 1 82.06 311 GLU A CA 1
ATOM 2500 C C . GLU A 1 311 ? -4.738 -8.352 11.109 1 82.06 311 GLU A C 1
ATOM 2502 O O . GLU A 1 311 ? -3.699 -7.695 11.188 1 82.06 311 GLU A O 1
ATOM 2507 N N . ILE A 1 312 ? -5.84 -8.086 11.711 1 84.19 312 ILE A N 1
ATOM 2508 C CA . ILE A 1 312 ? -5.902 -6.938 12.609 1 84.19 312 ILE A CA 1
ATOM 2509 C C . ILE A 1 312 ? -4.941 -7.141 13.781 1 84.19 312 ILE A C 1
ATOM 2511 O O . ILE A 1 312 ? -4.273 -6.199 14.211 1 84.19 312 ILE A O 1
ATOM 2515 N N . CYS A 1 313 ? -4.836 -8.422 14.141 1 82.19 313 CYS A N 1
ATOM 2516 C CA . CYS A 1 313 ? -3.912 -8.734 15.227 1 82.19 313 CYS A CA 1
ATOM 2517 C C . CYS A 1 313 ? -2.508 -8.984 14.688 1 82.19 313 CYS A C 1
ATOM 2519 O O . CYS A 1 313 ? -2.342 -9.648 13.664 1 82.19 313 CYS A O 1
ATOM 2521 N N . TYR A 1 314 ? -1.488 -8.352 15.25 1 80.31 314 TYR A N 1
ATOM 2522 C CA . TYR A 1 314 ? -0.073 -8.547 14.953 1 80.31 314 TYR A CA 1
ATOM 2523 C C . TYR A 1 314 ? 0.268 -8.023 13.562 1 80.31 314 TYR A C 1
ATOM 2525 O O . TYR A 1 314 ? 1.151 -8.555 12.891 1 80.31 314 TYR A O 1
ATOM 2533 N N . SER A 1 315 ? -0.526 -7.039 13.18 1 78.56 315 SER A N 1
ATOM 2534 C CA . SER A 1 315 ? -0.349 -6.473 11.852 1 78.56 315 SER A CA 1
ATOM 2535 C C . SER A 1 315 ? 1.024 -5.824 11.703 1 78.56 315 SER A C 1
ATOM 2537 O O . SER A 1 315 ? 1.483 -5.578 10.586 1 78.56 315 SER A O 1
ATOM 2539 N N . TYR A 1 316 ? 1.699 -5.613 12.789 1 78.69 316 TYR A N 1
ATOM 2540 C CA . TYR A 1 316 ? 2.992 -4.941 12.781 1 78.69 316 TYR A CA 1
ATOM 2541 C C . TYR A 1 316 ? 4.113 -5.922 12.461 1 78.69 316 TYR A C 1
ATOM 2543 O O . TYR A 1 316 ? 5.242 -5.512 12.18 1 78.69 316 TYR A O 1
ATOM 2551 N N . ASN A 1 317 ? 3.771 -7.156 12.422 1 76 317 ASN A N 1
ATOM 2552 C CA . ASN A 1 317 ? 4.754 -8.172 12.055 1 76 317 ASN A CA 1
ATOM 2553 C C . ASN A 1 317 ? 4.598 -8.602 10.602 1 76 317 ASN A C 1
ATOM 2555 O O . ASN A 1 317 ? 3.52 -8.469 10.016 1 76 317 ASN A O 1
ATOM 2559 N N . SER A 1 318 ? 5.738 -9 10.125 1 74.94 318 SER A N 1
ATOM 2560 C CA . SER A 1 318 ? 5.645 -9.617 8.805 1 74.94 318 SER A CA 1
ATOM 2561 C C . SER A 1 318 ? 4.758 -10.859 8.844 1 74.94 318 SER A C 1
ATOM 2563 O O . SER A 1 318 ? 4.785 -11.625 9.805 1 74.94 318 SER A O 1
ATOM 2565 N N . THR A 1 319 ? 3.994 -10.992 7.84 1 71.56 319 THR A N 1
ATOM 2566 C CA . THR A 1 319 ? 3.051 -12.102 7.781 1 71.56 319 THR A CA 1
ATOM 2567 C C . THR A 1 319 ? 3.773 -13.414 7.488 1 71.56 319 THR A C 1
ATOM 2569 O O . THR A 1 319 ? 3.598 -14.398 8.203 1 71.56 319 THR A O 1
ATOM 2572 N N . THR A 1 320 ? 4.512 -13.414 6.41 1 76.19 320 THR A N 1
ATOM 2573 C CA . THR A 1 320 ? 5.211 -14.625 6.004 1 76.19 320 THR A CA 1
ATOM 2574 C C . THR A 1 320 ? 6.66 -14.602 6.484 1 76.19 320 THR A C 1
ATOM 2576 O O . THR A 1 320 ? 7.414 -13.688 6.148 1 76.19 320 THR A O 1
ATOM 2579 N N . LYS A 1 321 ? 7 -15.617 7.293 1 78.19 321 LYS A N 1
ATOM 2580 C CA . LYS A 1 321 ? 8.328 -15.664 7.895 1 78.19 321 LYS A CA 1
ATOM 2581 C C . LYS A 1 321 ? 9.219 -16.672 7.188 1 78.19 321 LYS A C 1
ATOM 2583 O O . LYS A 1 321 ? 10.438 -16.672 7.355 1 78.19 321 LYS A O 1
ATOM 2588 N N . CYS A 1 322 ? 8.547 -17.516 6.527 1 83.44 322 CYS A N 1
ATOM 2589 C CA . CYS A 1 322 ? 9.289 -18.547 5.809 1 83.44 322 CYS A CA 1
ATOM 2590 C C . CYS A 1 322 ? 8.742 -18.719 4.395 1 83.44 322 CYS A C 1
ATOM 2592 O O . CYS A 1 322 ? 7.719 -18.141 4.043 1 83.44 322 CYS A O 1
ATOM 2594 N N . ILE A 1 323 ? 9.469 -19.484 3.633 1 88.62 323 ILE A N 1
ATOM 2595 C CA . ILE A 1 323 ? 9.078 -19.734 2.25 1 88.62 323 ILE A CA 1
ATOM 2596 C C . ILE A 1 323 ? 8.023 -20.844 2.201 1 88.62 323 ILE A C 1
ATOM 2598 O O . ILE A 1 323 ? 8.141 -21.844 2.916 1 88.62 323 ILE A O 1
ATOM 2602 N N . PHE A 1 324 ? 7.02 -20.656 1.441 1 92.81 324 PHE A N 1
ATOM 2603 C CA . PHE A 1 324 ? 6.039 -21.688 1.131 1 92.81 324 PHE A CA 1
ATOM 2604 C C . PHE A 1 324 ? 6.133 -22.094 -0.334 1 92.81 324 PHE A C 1
ATOM 2606 O O . PHE A 1 324 ? 5.988 -21.266 -1.229 1 92.81 324 PHE A O 1
ATOM 2613 N N . ILE A 1 325 ? 6.367 -23.328 -0.552 1 95.19 325 ILE A N 1
ATOM 2614 C CA . ILE A 1 325 ? 6.32 -23.875 -1.903 1 95.19 325 ILE A CA 1
ATOM 2615 C C . ILE A 1 325 ? 4.965 -24.531 -2.148 1 95.19 325 ILE A C 1
ATOM 2617 O O . ILE A 1 325 ? 4.562 -25.438 -1.409 1 95.19 325 ILE A O 1
ATOM 2621 N N . ILE A 1 326 ? 4.242 -24.094 -3.078 1 97.19 326 ILE A N 1
ATOM 2622 C CA . ILE A 1 326 ? 2.912 -24.609 -3.381 1 97.19 326 ILE A CA 1
ATOM 2623 C C . ILE A 1 326 ? 2.975 -25.5 -4.621 1 97.19 326 ILE A C 1
ATOM 2625 O O . ILE A 1 326 ? 3.365 -25.047 -5.699 1 97.19 326 ILE A O 1
ATOM 2629 N N . LYS A 1 327 ? 2.533 -26.703 -4.434 1 95.38 327 LYS A N 1
ATOM 2630 C CA . LYS A 1 327 ? 2.531 -27.703 -5.492 1 95.38 327 LYS A CA 1
ATOM 2631 C C . LYS A 1 327 ? 1.145 -28.312 -5.664 1 95.38 327 LYS A C 1
ATOM 2633 O O . LYS A 1 327 ? 0.257 -28.109 -4.836 1 95.38 327 LYS A O 1
ATOM 2638 N N . TYR A 1 328 ? 1.072 -28.984 -6.742 1 93.94 328 TYR A N 1
ATOM 2639 C CA . TYR A 1 328 ? -0.184 -29.688 -6.961 1 93.94 328 TYR A CA 1
ATOM 2640 C C . TYR A 1 328 ? -0.282 -30.922 -6.059 1 93.94 328 TYR A C 1
ATOM 2642 O O . TYR A 1 328 ? 0.706 -31.625 -5.855 1 93.94 328 TYR A O 1
ATOM 2650 N N . GLY A 1 329 ? -1.407 -31.047 -5.434 1 90.5 329 GLY A N 1
ATOM 2651 C CA . GLY A 1 329 ? -1.816 -32.25 -4.73 1 90.5 329 GLY A CA 1
ATOM 2652 C C . GLY A 1 329 ? -3.271 -32.594 -4.957 1 90.5 329 GLY A C 1
ATOM 2653 O O . GLY A 1 329 ? -4.129 -31.719 -5.055 1 90.5 329 GLY A O 1
ATOM 2654 N N . ALA A 1 330 ? -3.514 -33.906 -5.086 1 88.12 330 ALA A N 1
ATOM 2655 C CA . ALA A 1 330 ? -4.887 -34.375 -5.285 1 88.12 330 ALA A CA 1
ATOM 2656 C C . ALA A 1 330 ? -5.773 -33.969 -4.105 1 88.12 330 ALA A C 1
ATOM 2658 O O . ALA A 1 330 ? -6.996 -33.875 -4.238 1 88.12 330 ALA A O 1
ATOM 2659 N N . SER A 1 331 ? -5.164 -33.781 -2.986 1 90.06 331 SER A N 1
ATOM 2660 C CA . SER A 1 331 ? -5.805 -33.281 -1.773 1 90.06 331 SER A CA 1
ATOM 2661 C C . SER A 1 331 ? -4.941 -32.219 -1.08 1 90.06 331 SER A C 1
ATOM 2663 O O . SER A 1 331 ? -3.836 -31.938 -1.534 1 90.06 331 SER A O 1
ATOM 2665 N N . PHE A 1 332 ? -5.555 -31.656 -0.044 1 92.62 332 PHE A N 1
ATOM 2666 C CA . PHE A 1 332 ? -4.777 -30.688 0.722 1 92.62 332 PHE A CA 1
ATOM 2667 C C . PHE A 1 332 ? -3.775 -31.391 1.628 1 92.62 332 PHE A C 1
ATOM 2669 O O . PHE A 1 332 ? -4.156 -32.219 2.453 1 92.62 332 PHE A O 1
ATOM 2676 N N . GLN A 1 333 ? -2.523 -31.141 1.402 1 93.81 333 GLN A N 1
ATOM 2677 C CA . GLN A 1 333 ? -1.437 -31.75 2.164 1 93.81 333 GLN A CA 1
ATOM 2678 C C . GLN A 1 333 ? -0.362 -30.719 2.506 1 93.81 333 GLN A C 1
ATOM 2680 O O . GLN A 1 333 ? -0.34 -29.625 1.936 1 93.81 333 GLN A O 1
ATOM 2685 N N . MET A 1 334 ? 0.482 -31.062 3.461 1 96.12 334 MET A N 1
ATOM 2686 C CA . MET A 1 334 ? 1.615 -30.203 3.795 1 96.12 334 MET A CA 1
ATOM 2687 C C . MET A 1 334 ? 2.799 -31.031 4.289 1 96.12 334 MET A C 1
ATOM 2689 O O . MET A 1 334 ? 2.615 -32.031 4.98 1 96.12 334 MET A O 1
ATOM 2693 N N . ARG A 1 335 ? 3.904 -30.656 3.873 1 96 335 ARG A N 1
ATOM 2694 C CA . ARG A 1 335 ? 5.148 -31.25 4.332 1 96 335 ARG A CA 1
ATOM 2695 C C . ARG A 1 335 ? 6.094 -30.203 4.895 1 96 335 ARG A C 1
ATOM 2697 O O . ARG A 1 335 ? 6.312 -29.156 4.27 1 96 335 ARG A O 1
ATOM 2704 N N . VAL A 1 336 ? 6.621 -30.406 6.051 1 95.62 336 VAL A N 1
ATOM 2705 C CA . VAL A 1 336 ? 7.578 -29.5 6.695 1 95.62 336 VAL A CA 1
ATOM 2706 C C . VAL A 1 336 ? 8.891 -30.25 6.934 1 95.62 336 VAL A C 1
ATOM 2708 O O . VAL A 1 336 ? 8.914 -31.297 7.582 1 95.62 336 VAL A O 1
ATOM 2711 N N . ASP A 1 337 ? 9.906 -29.734 6.395 1 94 337 ASP A N 1
ATOM 2712 C CA . ASP A 1 337 ? 11.25 -30.266 6.641 1 94 337 ASP A CA 1
ATOM 2713 C C . ASP A 1 337 ? 12.062 -29.312 7.516 1 94 337 ASP A C 1
ATOM 2715 O O . ASP A 1 337 ? 12.141 -28.109 7.238 1 94 337 ASP A O 1
ATOM 2719 N N . TYR A 1 338 ? 12.672 -29.844 8.508 1 94.44 338 TYR A N 1
ATOM 2720 C CA . TYR A 1 338 ? 13.531 -29.047 9.375 1 94.44 338 TYR A CA 1
ATOM 2721 C C . TYR A 1 338 ? 15.008 -29.328 9.078 1 94.44 338 TYR A C 1
ATOM 2723 O O . TYR A 1 338 ? 15.383 -30.438 8.719 1 94.44 338 TYR A O 1
ATOM 2731 N N . LEU A 1 339 ? 15.773 -28.312 9.273 1 91.69 339 LEU A N 1
ATOM 2732 C CA . LEU A 1 339 ? 17.219 -28.484 9.133 1 91.69 339 LEU A CA 1
ATOM 2733 C C . LEU A 1 339 ? 17.75 -29.469 10.164 1 91.69 339 LEU A C 1
ATOM 2735 O O . LEU A 1 339 ? 17.281 -29.516 11.297 1 91.69 339 LEU A O 1
ATOM 2739 N N . ASP A 1 340 ? 18.734 -30.219 9.695 1 92.19 340 ASP A N 1
ATOM 2740 C CA . ASP A 1 340 ? 19.375 -31.109 10.656 1 92.19 340 ASP A CA 1
ATOM 2741 C C . ASP A 1 340 ? 20.391 -30.359 11.516 1 92.19 340 ASP A C 1
ATOM 2743 O O . ASP A 1 340 ? 20.703 -29.203 11.242 1 92.19 340 ASP A O 1
ATOM 2747 N N . LYS A 1 341 ? 20.859 -30.938 12.562 1 92.56 341 LYS A N 1
ATOM 2748 C CA . LYS A 1 341 ? 21.75 -30.312 13.523 1 92.56 341 LYS A CA 1
ATOM 2749 C C . LYS A 1 341 ? 23.016 -29.797 12.836 1 92.56 341 LYS A C 1
ATOM 2751 O O . LYS A 1 341 ? 23.438 -28.656 13.055 1 92.56 341 LYS A O 1
ATOM 2756 N N . LYS A 1 342 ? 23.547 -30.609 12.031 1 89.5 342 LYS A N 1
ATOM 2757 C CA . LYS A 1 342 ? 24.781 -30.25 11.352 1 89.5 342 LYS A CA 1
ATOM 2758 C C . LYS A 1 342 ? 24.578 -29.047 10.43 1 89.5 342 LYS A C 1
ATOM 2760 O O . LYS A 1 342 ? 25.422 -28.156 10.359 1 89.5 342 LYS A O 1
ATOM 2765 N N . GLN A 1 343 ? 23.484 -29.094 9.797 1 87.5 343 GLN A N 1
ATOM 2766 C CA . GLN A 1 343 ? 23.172 -27.984 8.898 1 87.5 343 GLN A CA 1
ATOM 2767 C C . GLN A 1 343 ? 23.031 -26.672 9.664 1 87.5 343 GLN A C 1
ATOM 2769 O O . GLN A 1 343 ? 23.5 -25.625 9.227 1 87.5 343 GLN A O 1
ATOM 2774 N N . ILE A 1 344 ? 22.359 -26.688 10.797 1 92.12 344 ILE A N 1
ATOM 2775 C CA . ILE A 1 344 ? 22.156 -25.516 11.633 1 92.12 344 ILE A CA 1
ATOM 2776 C C . ILE A 1 344 ? 23.5 -25.016 12.141 1 92.12 344 ILE A C 1
ATOM 2778 O O . ILE A 1 344 ? 23.797 -23.812 12.055 1 92.12 344 ILE A O 1
ATOM 2782 N N . GLN A 1 345 ? 24.281 -25.906 12.594 1 89.75 345 GLN A N 1
ATOM 2783 C CA . GLN A 1 345 ? 25.594 -25.547 13.133 1 89.75 345 GLN A CA 1
ATOM 2784 C C . GLN A 1 345 ? 26.484 -24.938 12.055 1 89.75 345 GLN A C 1
ATOM 2786 O O . GLN A 1 345 ? 27.156 -23.938 12.297 1 89.75 345 GLN A O 1
ATOM 2791 N N . ASN A 1 346 ? 26.469 -25.5 10.945 1 84.38 346 ASN A N 1
ATOM 2792 C CA . ASN A 1 346 ? 27.266 -24.984 9.844 1 84.38 346 ASN A CA 1
ATOM 2793 C C . ASN A 1 346 ? 26.828 -23.578 9.445 1 84.38 346 ASN A C 1
ATOM 2795 O O . ASN A 1 346 ? 27.656 -22.719 9.188 1 84.38 346 ASN A O 1
ATOM 2799 N N . GLN A 1 347 ? 25.562 -23.406 9.359 1 85.19 347 GLN A N 1
ATOM 2800 C CA . GLN A 1 347 ? 25.031 -22.109 8.969 1 85.19 347 GLN A CA 1
ATOM 2801 C C . GLN A 1 347 ? 25.359 -21.047 10.008 1 85.19 347 GLN A C 1
ATOM 2803 O O . GLN A 1 347 ? 25.781 -19.938 9.656 1 85.19 347 GLN A O 1
ATOM 2808 N N . LEU A 1 348 ? 25.219 -21.328 11.25 1 87.62 348 LEU A N 1
ATOM 2809 C CA . LEU A 1 348 ? 25.438 -20.359 12.312 1 87.62 348 LEU A CA 1
ATOM 2810 C C . LEU A 1 348 ? 26.922 -20.078 12.5 1 87.62 348 LEU A C 1
ATOM 2812 O O . LEU A 1 348 ? 27.297 -19 12.992 1 87.62 348 LEU A O 1
ATOM 2816 N N . PHE A 1 349 ? 27.734 -20.969 12.117 1 85.75 349 PHE A N 1
ATOM 2817 C CA . PHE A 1 349 ? 29.172 -20.781 12.211 1 85.75 349 PHE A CA 1
ATOM 2818 C C . PHE A 1 349 ? 29.641 -19.672 11.289 1 85.75 349 PHE A C 1
ATOM 2820 O O . PHE A 1 349 ? 30.656 -19.016 11.555 1 85.75 349 PHE A O 1
ATOM 2827 N N . GLU A 1 350 ? 28.922 -19.422 10.25 1 81.44 350 GLU A N 1
ATOM 2828 C CA . GLU A 1 350 ? 29.25 -18.359 9.305 1 81.44 350 GLU A CA 1
ATOM 2829 C C . GLU A 1 350 ? 29.234 -17 9.984 1 81.44 350 GLU A C 1
ATOM 2831 O O . GLU A 1 350 ? 29.844 -16.047 9.492 1 81.44 350 GLU A O 1
ATOM 2836 N N . LEU A 1 351 ? 28.484 -16.891 11.094 1 83.44 351 LEU A N 1
ATOM 2837 C CA . LEU A 1 351 ? 28.406 -15.633 11.844 1 83.44 351 LEU A CA 1
ATOM 2838 C C . LEU A 1 351 ? 29.797 -15.148 12.242 1 83.44 351 LEU A C 1
ATOM 2840 O O . LEU A 1 351 ? 30.047 -13.945 12.32 1 83.44 351 LEU A O 1
ATOM 2844 N N . LYS A 1 352 ? 30.625 -15.945 12.484 1 77.94 352 LYS A N 1
ATOM 2845 C CA . LYS A 1 352 ? 31.984 -15.633 12.906 1 77.94 352 LYS A CA 1
ATOM 2846 C C . LYS A 1 352 ? 32.719 -14.836 11.836 1 77.94 352 LYS A C 1
ATOM 2848 O O . LYS A 1 352 ? 33.469 -13.906 12.156 1 77.94 352 LYS A O 1
ATOM 2853 N N . PHE A 1 353 ? 32.406 -15.125 10.641 1 73.62 353 PHE A N 1
ATOM 2854 C CA . PHE A 1 353 ? 33.156 -14.508 9.539 1 73.62 353 PHE A CA 1
ATOM 2855 C C . PHE A 1 353 ? 32.469 -13.234 9.07 1 73.62 353 PHE A C 1
ATOM 2857 O O . PHE A 1 353 ? 33.062 -12.406 8.383 1 73.62 353 PHE A O 1
ATOM 2864 N N . LEU A 1 354 ? 31.266 -13.047 9.492 1 74.69 354 LEU A N 1
ATOM 2865 C CA . LEU A 1 354 ? 30.5 -11.883 9.055 1 74.69 354 LEU A CA 1
ATOM 2866 C C . LEU A 1 354 ? 30.609 -10.75 10.07 1 74.69 354 LEU A C 1
ATOM 2868 O O . LEU A 1 354 ? 30.266 -9.602 9.766 1 74.69 354 LEU A O 1
ATOM 2872 N N . GLU A 1 355 ? 31.172 -10.961 11.195 1 69.81 355 GLU A N 1
ATOM 2873 C CA . GLU A 1 355 ? 31.312 -9.93 12.211 1 69.81 355 GLU A CA 1
ATOM 2874 C C . GLU A 1 355 ? 32.219 -8.812 11.734 1 69.81 355 GLU A C 1
ATOM 2876 O O . GLU A 1 355 ? 33.281 -9.07 11.148 1 69.81 355 GLU A O 1
ATOM 2881 N N . PRO A 1 356 ? 31.656 -7.527 11.805 1 63.41 356 PRO A N 1
ATOM 2882 C CA . PRO A 1 356 ? 32.312 -6.363 11.195 1 63.41 356 PRO A CA 1
ATOM 2883 C C . PRO A 1 356 ? 33.812 -6.312 11.461 1 63.41 356 PRO A C 1
ATOM 2885 O O . PRO A 1 356 ? 34.594 -5.977 10.562 1 63.41 356 PRO A O 1
ATOM 2888 N N . GLU A 1 357 ? 34.188 -6.367 12.758 1 56.19 357 GLU A N 1
ATOM 2889 C CA . GLU A 1 357 ? 35.594 -6.254 13.062 1 56.19 357 GLU A CA 1
ATOM 2890 C C . GLU A 1 357 ? 36.406 -7.41 12.453 1 56.19 357 GLU A C 1
ATOM 2892 O O . GLU A 1 357 ? 37.594 -7.309 12.25 1 56.19 357 GLU A O 1
ATOM 2897 N N . MET A 1 358 ? 35.688 -8.383 12.242 1 52.28 358 MET A N 1
ATOM 2898 C CA . MET A 1 358 ? 36.344 -9.562 11.703 1 52.28 358 MET A CA 1
ATOM 2899 C C . MET A 1 358 ? 36.219 -9.625 10.188 1 52.28 358 MET A C 1
ATOM 2901 O O . MET A 1 358 ? 36.781 -10.5 9.547 1 52.28 358 MET A O 1
ATOM 2905 N N . ARG A 1 359 ? 35.344 -8.555 9.789 1 54.38 359 ARG A N 1
ATOM 2906 C CA . ARG A 1 359 ? 35.062 -8.461 8.359 1 54.38 359 ARG A CA 1
ATOM 2907 C C . ARG A 1 359 ? 36.312 -8.109 7.57 1 54.38 359 ARG A C 1
ATOM 2909 O O . ARG A 1 359 ? 36.969 -7.117 7.867 1 54.38 359 ARG A O 1
ATOM 2916 N N . THR A 1 360 ? 37 -8.922 7.156 1 43.31 360 THR A N 1
ATOM 2917 C CA . THR A 1 360 ? 38.219 -8.648 6.398 1 43.31 360 THR A CA 1
ATOM 2918 C C . THR A 1 360 ? 37.906 -7.887 5.117 1 43.31 360 THR A C 1
ATOM 2920 O O . THR A 1 360 ? 38.781 -7.242 4.535 1 43.31 360 THR A O 1
ATOM 2923 N N . ILE A 1 361 ? 36.844 -8.258 4.316 1 40.06 361 ILE A N 1
ATOM 2924 C CA . ILE A 1 361 ? 36.656 -7.766 2.953 1 40.06 361 ILE A CA 1
ATOM 2925 C C . ILE A 1 361 ? 35.562 -6.703 2.916 1 40.06 361 ILE A C 1
ATOM 2927 O O . ILE A 1 361 ? 34.469 -6.945 3.377 1 40.06 361 ILE A O 1
ATOM 2931 N N . LYS A 1 362 ? 35.812 -5.426 2.691 1 42.81 362 LYS A N 1
ATOM 2932 C CA . LYS A 1 362 ? 35.062 -4.16 2.65 1 42.81 362 LYS A CA 1
ATOM 2933 C C . LYS A 1 362 ? 33.969 -4.211 1.617 1 42.81 362 LYS A C 1
ATOM 2935 O O . LYS A 1 362 ? 33.125 -3.303 1.552 1 42.81 362 LYS A O 1
ATOM 2940 N N . SER A 1 363 ? 33.906 -5.141 0.613 1 41.25 363 SER A N 1
ATOM 2941 C CA . SER A 1 363 ? 33.125 -4.793 -0.572 1 41.25 363 SER A CA 1
ATOM 2942 C C . SER A 1 363 ? 31.656 -4.574 -0.226 1 41.25 363 SER A C 1
ATOM 2944 O O . SER A 1 363 ? 31.094 -3.51 -0.5 1 41.25 363 SER A O 1
ATOM 2946 N N . ASP A 1 364 ? 30.719 -5.691 -0.411 1 53.66 364 ASP A N 1
ATOM 2947 C CA . ASP A 1 364 ? 29.281 -5.441 -0.492 1 53.66 364 ASP A CA 1
ATOM 2948 C C . ASP A 1 364 ? 28.656 -5.398 0.898 1 53.66 364 ASP A C 1
ATOM 2950 O O . ASP A 1 364 ? 28.062 -6.383 1.351 1 53.66 364 ASP A O 1
ATOM 2954 N N . ASN A 1 365 ? 28.906 -4.359 1.478 1 60.75 365 ASN A N 1
ATOM 2955 C CA . ASN A 1 365 ? 28.688 -4.098 2.896 1 60.75 365 ASN A CA 1
ATOM 2956 C C . ASN A 1 365 ? 27.219 -4.242 3.275 1 60.75 365 ASN A C 1
ATOM 2958 O O . ASN A 1 365 ? 26.891 -4.75 4.352 1 60.75 365 ASN A O 1
ATOM 2962 N N . GLU A 1 366 ? 26.5 -4.172 2.201 1 64.44 366 GLU A N 1
ATOM 2963 C CA . GLU A 1 366 ? 25.094 -4.176 2.611 1 64.44 366 GLU A CA 1
ATOM 2964 C C . GLU A 1 366 ? 24.562 -5.598 2.732 1 64.44 366 GLU A C 1
ATOM 2966 O O . GLU A 1 366 ? 23.859 -5.922 3.695 1 64.44 366 GLU A O 1
ATOM 2971 N N . ILE A 1 367 ? 24.969 -6.441 1.813 1 62.88 367 ILE A N 1
ATOM 2972 C CA . ILE A 1 367 ? 24.5 -7.824 1.83 1 62.88 367 ILE A CA 1
ATOM 2973 C C . ILE A 1 367 ? 25.094 -8.555 3.025 1 62.88 367 ILE A C 1
ATOM 2975 O O . ILE A 1 367 ? 24.422 -9.344 3.686 1 62.88 367 ILE A O 1
ATOM 2979 N N . LYS A 1 368 ? 26.266 -8.172 3.266 1 69.06 368 LYS A N 1
ATOM 2980 C CA . LYS A 1 368 ? 26.938 -8.82 4.395 1 69.06 368 LYS A CA 1
ATOM 2981 C C . LYS A 1 368 ? 26.312 -8.391 5.719 1 69.06 368 LYS A C 1
ATOM 2983 O O . LYS A 1 368 ? 26.172 -9.203 6.637 1 69.06 368 LYS A O 1
ATOM 2988 N N . GLN A 1 369 ? 26 -7.215 5.684 1 72.94 369 GLN A N 1
ATOM 2989 C CA . GLN A 1 369 ? 25.344 -6.723 6.898 1 72.94 369 GLN A CA 1
ATOM 2990 C C . GLN A 1 369 ? 23.984 -7.367 7.094 1 72.94 369 GLN A C 1
ATOM 2992 O O . GLN A 1 369 ? 23.609 -7.723 8.211 1 72.94 369 GLN A O 1
ATOM 2997 N N . MET A 1 370 ? 23.375 -7.562 6.023 1 72.81 370 MET A N 1
ATOM 2998 C CA . MET A 1 370 ? 22.078 -8.195 6.094 1 72.81 370 MET A CA 1
ATOM 2999 C C . MET A 1 370 ? 22.203 -9.664 6.5 1 72.81 370 MET A C 1
ATOM 3001 O O . MET A 1 370 ? 21.406 -10.156 7.309 1 72.81 370 MET A O 1
ATOM 3005 N N . ALA A 1 371 ? 23.156 -10.258 5.945 1 73.12 371 ALA A N 1
ATOM 3006 C CA . ALA A 1 371 ? 23.391 -11.656 6.289 1 73.12 371 ALA A CA 1
ATOM 3007 C C . ALA A 1 371 ? 23.781 -11.805 7.758 1 73.12 371 ALA A C 1
ATOM 3009 O O . ALA A 1 371 ? 23.328 -12.734 8.438 1 73.12 371 ALA A O 1
ATOM 3010 N N . PHE A 1 372 ? 24.547 -10.914 8.18 1 79.06 372 PHE A N 1
ATOM 3011 C CA . PHE A 1 372 ? 24.984 -10.93 9.57 1 79.06 372 PHE A CA 1
ATOM 3012 C C . PHE A 1 372 ? 23.797 -10.773 10.508 1 79.06 372 PHE A C 1
ATOM 3014 O O . PHE A 1 372 ? 23.641 -11.547 11.453 1 79.06 372 PHE A O 1
ATOM 3021 N N . GLU A 1 373 ? 22.969 -9.852 10.211 1 76.81 373 GLU A N 1
ATOM 3022 C CA . GLU A 1 373 ? 21.797 -9.602 11.062 1 76.81 373 GLU A CA 1
ATOM 3023 C C . GLU A 1 373 ? 20.844 -10.789 11.047 1 76.81 373 GLU A C 1
ATOM 3025 O O . GLU A 1 373 ? 20.25 -11.133 12.07 1 76.81 373 GLU A O 1
ATOM 3030 N N . SER A 1 374 ? 20.719 -11.344 9.906 1 77.62 374 SER A N 1
ATOM 3031 C CA . SER A 1 374 ? 19.828 -12.492 9.758 1 77.62 374 SER A CA 1
ATOM 3032 C C . SER A 1 374 ? 20.328 -13.688 10.555 1 77.62 374 SER A C 1
ATOM 3034 O O . SER A 1 374 ? 19.562 -14.312 11.297 1 77.62 374 SER A O 1
ATOM 3036 N N . LEU A 1 375 ? 21.562 -13.992 10.445 1 82.31 375 LEU A N 1
ATOM 3037 C CA . LEU A 1 375 ? 22.141 -15.141 11.133 1 82.31 375 LEU A CA 1
ATOM 3038 C C . LEU A 1 375 ? 22.188 -14.898 12.641 1 82.31 375 LEU A C 1
ATOM 3040 O O . LEU A 1 375 ? 22.016 -15.836 13.43 1 82.31 375 LEU A O 1
ATOM 3044 N N . LYS A 1 376 ? 22.469 -13.711 12.961 1 83.19 376 LYS A N 1
ATOM 3045 C CA . LYS A 1 376 ? 22.469 -13.367 14.375 1 83.19 376 LYS A CA 1
ATOM 3046 C C . LYS A 1 376 ? 21.094 -13.594 15 1 83.19 376 LYS A C 1
ATOM 3048 O O . LYS A 1 376 ? 20.984 -14.148 16.094 1 83.19 376 LYS A O 1
ATOM 3053 N N . ALA A 1 377 ? 20.109 -13.141 14.297 1 80.19 377 ALA A N 1
ATOM 3054 C CA . ALA A 1 377 ? 18.734 -13.336 14.781 1 80.19 377 ALA A CA 1
ATOM 3055 C C . ALA A 1 377 ? 18.391 -14.82 14.875 1 80.19 377 ALA A C 1
ATOM 3057 O O . ALA A 1 377 ? 17.734 -15.25 15.828 1 80.19 377 ALA A O 1
ATOM 3058 N N . ARG A 1 378 ? 18.766 -15.531 13.914 1 85.44 378 ARG A N 1
ATOM 3059 C CA . ARG A 1 378 ? 18.516 -16.969 13.906 1 85.44 378 ARG A CA 1
ATOM 3060 C C . ARG A 1 378 ? 19.25 -17.656 15.062 1 85.44 378 ARG A C 1
ATOM 3062 O O . ARG A 1 378 ? 18.703 -18.547 15.711 1 85.44 378 ARG A O 1
ATOM 3069 N N . ALA A 1 379 ? 20.469 -17.234 15.289 1 87.75 379 ALA A N 1
ATOM 3070 C CA . ALA A 1 379 ? 21.281 -17.797 16.375 1 87.75 379 ALA A CA 1
ATOM 3071 C C . ALA A 1 379 ? 20.641 -17.531 17.734 1 87.75 379 ALA A C 1
ATOM 3073 O O . ALA A 1 379 ? 20.656 -18.375 18.625 1 87.75 379 ALA A O 1
ATOM 3074 N N . ALA A 1 380 ? 20.109 -16.391 17.828 1 86.12 380 ALA A N 1
ATOM 3075 C CA . ALA A 1 380 ? 19.5 -16 19.094 1 86.12 380 ALA A CA 1
ATOM 3076 C C . ALA A 1 380 ? 18.312 -16.891 19.422 1 86.12 380 ALA A C 1
ATOM 3078 O O . ALA A 1 380 ? 18.016 -17.125 20.594 1 86.12 380 ALA A O 1
ATOM 3079 N N . VAL A 1 381 ? 17.688 -17.453 18.438 1 86 381 VAL A N 1
ATOM 3080 C CA . VAL A 1 381 ? 16.484 -18.266 18.625 1 86 381 VAL A CA 1
ATOM 3081 C C . VAL A 1 381 ? 16.875 -19.734 18.766 1 86 381 VAL A C 1
ATOM 3083 O O . VAL A 1 381 ? 16.328 -20.453 19.609 1 86 381 VAL A O 1
ATOM 3086 N N . LEU A 1 382 ? 17.828 -20.125 18.016 1 92 382 LEU A N 1
ATOM 3087 C CA . LEU A 1 382 ? 18.094 -21.562 17.891 1 92 382 LEU A CA 1
ATOM 3088 C C . LEU A 1 382 ? 19.125 -22.016 18.906 1 92 382 LEU A C 1
ATOM 3090 O O . LEU A 1 382 ? 19.266 -23.219 19.156 1 92 382 LEU A O 1
ATOM 3094 N N . THR A 1 383 ? 19.875 -21.094 19.438 1 91.94 383 THR A N 1
ATOM 3095 C CA . THR A 1 383 ? 20.969 -21.484 20.328 1 91.94 383 THR A CA 1
ATOM 3096 C C . THR A 1 383 ? 20.672 -21.094 21.766 1 91.94 383 THR A C 1
ATOM 3098 O O . THR A 1 383 ? 19.703 -20.391 22.031 1 91.94 383 THR A O 1
ATOM 3101 N N . ALA A 1 384 ? 21.547 -21.609 22.625 1 85.06 384 ALA A N 1
ATOM 3102 C CA . ALA A 1 384 ? 21.391 -21.359 24.047 1 85.06 384 ALA A CA 1
ATOM 3103 C C . ALA A 1 384 ? 22.172 -20.109 24.484 1 85.06 384 ALA A C 1
ATOM 3105 O O . ALA A 1 384 ? 22.141 -19.719 25.641 1 85.06 384 ALA A O 1
ATOM 3106 N N . TYR A 1 385 ? 22.75 -19.5 23.453 1 84.12 385 TYR A N 1
ATOM 3107 C CA . TYR A 1 385 ? 23.562 -18.344 23.781 1 84.12 385 TYR A CA 1
ATOM 3108 C C . TYR A 1 385 ? 22.688 -17.141 24.141 1 84.12 385 TYR A C 1
ATOM 3110 O O . TYR A 1 385 ? 21.641 -16.938 23.516 1 84.12 385 TYR A O 1
ATOM 3118 N N . ALA A 1 386 ? 23 -16.469 25.125 1 75.06 386 ALA A N 1
ATOM 3119 C CA . ALA A 1 386 ? 22.328 -15.203 25.438 1 75.06 386 ALA A CA 1
ATOM 3120 C C . ALA A 1 386 ? 22.922 -14.047 24.656 1 75.06 386 ALA A C 1
ATOM 3122 O O . ALA A 1 386 ? 23.859 -13.383 25.125 1 75.06 386 ALA A O 1
ATOM 3123 N N . PHE A 1 387 ? 22.5 -14.008 23.375 1 71.81 387 PHE A N 1
ATOM 3124 C CA . PHE A 1 387 ? 23.016 -12.922 22.547 1 71.81 387 PHE A CA 1
ATOM 3125 C C . PHE A 1 387 ? 22.516 -11.57 23.047 1 71.81 387 PHE A C 1
ATOM 3127 O O . PHE A 1 387 ? 21.312 -11.359 23.172 1 71.81 387 PHE A O 1
ATOM 3134 N N . PRO A 1 388 ? 23.516 -10.859 23.641 1 63.56 388 PRO A N 1
ATOM 3135 C CA . PRO A 1 388 ? 23.062 -9.539 24.078 1 63.56 388 PRO A CA 1
ATOM 3136 C C . PRO A 1 388 ? 22.656 -8.641 22.906 1 63.56 388 PRO A C 1
ATOM 3138 O O . PRO A 1 388 ? 23.25 -8.719 21.828 1 63.56 388 PRO A O 1
ATOM 3141 N N . GLU A 1 389 ? 21.531 -7.992 22.812 1 58.16 389 GLU A N 1
ATOM 3142 C CA . GLU A 1 389 ? 21.016 -7.117 21.75 1 58.16 389 GLU A CA 1
ATOM 3143 C C . GLU A 1 389 ? 21.984 -5.969 21.484 1 58.16 389 GLU A C 1
ATOM 3145 O O . GLU A 1 389 ? 22.188 -5.586 20.328 1 58.16 389 GLU A O 1
ATOM 3150 N N . ASN A 1 390 ? 22.609 -5.395 22.547 1 57.81 390 ASN A N 1
ATOM 3151 C CA . ASN A 1 390 ? 23.344 -4.148 22.359 1 57.81 390 ASN A CA 1
ATOM 3152 C C . ASN A 1 390 ? 24.781 -4.262 22.859 1 57.81 390 ASN A C 1
ATOM 3154 O O . ASN A 1 390 ? 25.375 -3.268 23.281 1 57.81 390 ASN A O 1
ATOM 3158 N N . ASP A 1 391 ? 25.297 -5.473 22.891 1 65.12 391 ASP A N 1
ATOM 3159 C CA . ASP A 1 391 ? 26.672 -5.633 23.375 1 65.12 391 ASP A CA 1
ATOM 3160 C C . ASP A 1 391 ? 27.547 -6.34 22.344 1 65.12 391 ASP A C 1
ATOM 3162 O O . ASP A 1 391 ? 27.594 -7.57 22.297 1 65.12 391 ASP A O 1
ATOM 3166 N N . GLU A 1 392 ? 28.125 -5.555 21.562 1 71.38 392 GLU A N 1
ATOM 3167 C CA . GLU A 1 392 ? 28.969 -6.07 20.484 1 71.38 392 GLU A CA 1
ATOM 3168 C C . GLU A 1 392 ? 30.125 -6.898 21.047 1 71.38 392 GLU A C 1
ATOM 3170 O O . GLU A 1 392 ? 30.531 -7.895 20.453 1 71.38 392 GLU A O 1
ATOM 3175 N N . GLN A 1 393 ? 30.547 -6.461 22.234 1 75.75 393 GLN A N 1
ATOM 3176 C CA . GLN A 1 393 ? 31.672 -7.172 22.812 1 75.75 393 GLN A CA 1
ATOM 3177 C C . GLN A 1 393 ? 31.266 -8.562 23.297 1 75.75 393 GLN A C 1
ATOM 3179 O O . GLN A 1 393 ? 32 -9.531 23.125 1 75.75 393 GLN A O 1
ATOM 3184 N N . ALA A 1 394 ? 30.156 -8.594 23.875 1 80.06 394 ALA A N 1
ATOM 3185 C CA . ALA A 1 394 ? 29.656 -9.891 24.344 1 80.06 394 ALA A CA 1
ATOM 3186 C C . ALA A 1 394 ? 29.453 -10.844 23.172 1 80.06 394 ALA A C 1
ATOM 3188 O O . ALA A 1 394 ? 29.75 -12.039 23.281 1 80.06 394 ALA A O 1
ATOM 3189 N N . LEU A 1 395 ? 28.984 -10.328 22.156 1 83.19 395 LEU A N 1
ATOM 3190 C CA . LEU A 1 395 ? 28.797 -11.133 20.953 1 83.19 395 LEU A CA 1
ATOM 3191 C C . LEU A 1 395 ? 30.125 -11.641 20.422 1 83.19 395 LEU A C 1
ATOM 3193 O O . LEU A 1 395 ? 30.25 -12.805 20.031 1 83.19 395 LEU A O 1
ATOM 3197 N N . ARG A 1 396 ? 31.078 -10.789 20.484 1 81 396 ARG A N 1
ATOM 3198 C CA . ARG A 1 396 ? 32.406 -11.164 20.016 1 81 396 ARG A CA 1
ATOM 3199 C C . ARG A 1 396 ? 33 -12.266 20.875 1 81 396 ARG A C 1
ATOM 3201 O O . ARG A 1 396 ? 33.656 -13.172 20.359 1 81 396 ARG A O 1
ATOM 3208 N N . ASN A 1 397 ? 32.781 -12.133 22.078 1 82.5 397 ASN A N 1
ATOM 3209 C CA . ASN A 1 397 ? 33.281 -13.156 23 1 82.5 397 ASN A CA 1
ATOM 3210 C C . ASN A 1 397 ? 32.656 -14.523 22.703 1 82.5 397 ASN A C 1
ATOM 3212 O O . ASN A 1 397 ? 33.344 -15.539 22.734 1 82.5 397 ASN A O 1
ATOM 3216 N N . ILE A 1 398 ? 31.406 -14.5 22.453 1 86.25 398 ILE A N 1
ATOM 3217 C CA . ILE A 1 398 ? 30.703 -15.742 22.125 1 86.25 398 ILE A CA 1
ATOM 3218 C C . ILE A 1 398 ? 31.25 -16.312 20.812 1 86.25 398 ILE A C 1
ATOM 3220 O O . ILE A 1 398 ? 31.547 -17.516 20.734 1 86.25 398 ILE A O 1
ATOM 3224 N N . LEU A 1 399 ? 31.453 -15.477 19.891 1 86.25 399 LEU A N 1
ATOM 3225 C CA . LEU A 1 399 ? 31.891 -15.914 18.562 1 86.25 399 LEU A CA 1
ATOM 3226 C C . LEU A 1 399 ? 33.344 -16.406 18.609 1 86.25 399 LEU A C 1
ATOM 3228 O O . LEU A 1 399 ? 33.688 -17.344 17.891 1 86.25 399 LEU A O 1
ATOM 3232 N N . CYS A 1 400 ? 34.094 -15.781 19.453 1 83.12 400 CYS A N 1
ATOM 3233 C CA . CYS A 1 400 ? 35.5 -16.188 19.594 1 83.12 400 CYS A CA 1
ATOM 3234 C C . CYS A 1 400 ? 35.594 -17.562 20.25 1 83.12 400 CYS A C 1
ATOM 3236 O O . CYS A 1 400 ? 36.531 -18.312 20 1 83.12 400 CYS A O 1
ATOM 3238 N N . SER A 1 401 ? 34.625 -17.812 21.047 1 85.69 401 SER A N 1
ATOM 3239 C CA . SER A 1 401 ? 34.625 -19.109 21.719 1 85.69 401 SER A CA 1
ATOM 3240 C C . SER A 1 401 ? 34.281 -20.234 20.766 1 85.69 401 SER A C 1
ATOM 3242 O O . SER A 1 401 ? 34.531 -21.406 21.047 1 85.69 401 SER A O 1
ATOM 3244 N N . ILE A 1 402 ? 33.719 -19.906 19.656 1 86.94 402 ILE A N 1
ATOM 3245 C CA . ILE A 1 402 ? 33.312 -20.891 18.656 1 86.94 402 ILE A CA 1
ATOM 3246 C C . ILE A 1 402 ? 34.438 -21.078 17.641 1 86.94 402 ILE A C 1
ATOM 3248 O O . ILE A 1 402 ? 34.75 -20.172 16.859 1 86.94 402 ILE A O 1
ATOM 3252 N N . THR A 1 403 ? 35.062 -22.25 17.656 1 84.81 403 THR A N 1
ATOM 3253 C CA . THR A 1 403 ? 36.188 -22.484 16.781 1 84.81 403 THR A CA 1
ATOM 3254 C C . THR A 1 403 ? 35.812 -23.422 15.641 1 84.81 403 THR A C 1
ATOM 3256 O O . THR A 1 403 ? 36.375 -23.344 14.547 1 84.81 403 THR A O 1
ATOM 3259 N N . HIS A 1 404 ? 34.906 -24.375 15.961 1 86.38 404 HIS A N 1
ATOM 3260 C CA . HIS A 1 404 ? 34.375 -25.312 14.961 1 86.38 404 HIS A CA 1
ATOM 3261 C C . HIS A 1 404 ? 32.844 -25.266 14.922 1 86.38 404 HIS A C 1
ATOM 3263 O O . HIS A 1 404 ? 32.219 -24.891 15.898 1 86.38 404 HIS A O 1
ATOM 3269 N N . PRO A 1 405 ? 32.281 -25.625 13.836 1 88.88 405 PRO A N 1
ATOM 3270 C CA . PRO A 1 405 ? 30.828 -25.641 13.734 1 88.88 405 PRO A CA 1
ATOM 3271 C C . PRO A 1 405 ? 30.156 -26.469 14.828 1 88.88 405 PRO A C 1
ATOM 3273 O O . PRO A 1 405 ? 29.094 -26.109 15.312 1 88.88 405 PRO A O 1
ATOM 3276 N N . GLU A 1 406 ? 30.875 -27.469 15.211 1 88.81 406 GLU A N 1
ATOM 3277 C CA . GLU A 1 406 ? 30.312 -28.375 16.203 1 88.81 406 GLU A CA 1
ATOM 3278 C C . GLU A 1 406 ? 30.234 -27.703 17.578 1 88.81 406 GLU A C 1
ATOM 3280 O O . GLU A 1 406 ? 29.516 -28.172 18.469 1 88.81 406 GLU A O 1
ATOM 3285 N N . ASP A 1 407 ? 30.906 -26.594 17.719 1 89.5 407 ASP A N 1
ATOM 3286 C CA . ASP A 1 407 ? 30.938 -25.891 19 1 89.5 407 ASP A CA 1
ATOM 3287 C C . ASP A 1 407 ? 29.656 -25.094 19.219 1 89.5 407 ASP A C 1
ATOM 3289 O O . ASP A 1 407 ? 29.375 -24.672 20.344 1 89.5 407 ASP A O 1
ATOM 3293 N N . VAL A 1 408 ? 28.969 -24.891 18.141 1 91.69 408 VAL A N 1
ATOM 3294 C CA . VAL A 1 408 ? 27.719 -24.141 18.266 1 91.69 408 VAL A CA 1
ATOM 3295 C C . VAL A 1 408 ? 26.719 -24.922 19.094 1 91.69 408 VAL A C 1
ATOM 3297 O O . VAL A 1 408 ? 26.266 -26 18.688 1 91.69 408 VAL A O 1
ATOM 3300 N N . ASN A 1 409 ? 26.406 -24.422 20.172 1 90.88 409 ASN A N 1
ATOM 3301 C CA . ASN A 1 409 ? 25.5 -25.094 21.094 1 90.88 409 ASN A CA 1
ATOM 3302 C C . ASN A 1 409 ? 24.031 -24.797 20.766 1 90.88 409 ASN A C 1
ATOM 3304 O O . ASN A 1 409 ? 23.516 -23.75 21.125 1 90.88 409 ASN A O 1
ATOM 3308 N N . ILE A 1 410 ? 23.406 -25.797 20.172 1 93.44 410 ILE A N 1
ATOM 3309 C CA . ILE A 1 410 ? 22 -25.672 19.812 1 93.44 410 ILE A CA 1
ATOM 3310 C C . ILE A 1 410 ? 21.125 -25.969 21.031 1 93.44 410 ILE A C 1
ATOM 3312 O O . ILE A 1 410 ? 21.469 -26.812 21.859 1 93.44 410 ILE A O 1
ATOM 3316 N N .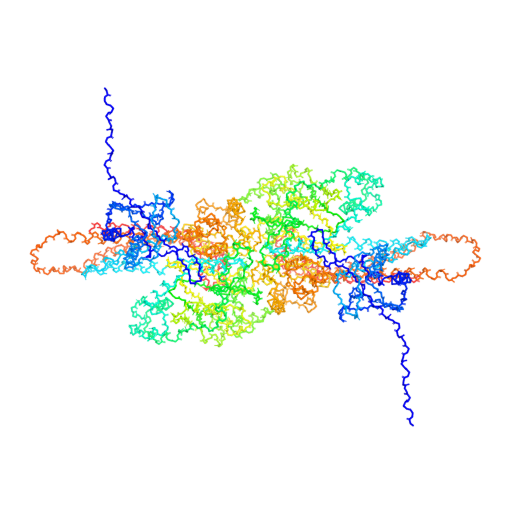 SER A 1 411 ? 20.031 -25.297 21.188 1 93.19 411 SER A N 1
ATOM 3317 C CA . SER A 1 411 ? 19.125 -25.516 22.312 1 93.19 411 SER A CA 1
ATOM 3318 C C . SER A 1 411 ? 18.547 -26.922 22.297 1 93.19 411 SER A C 1
ATOM 3320 O O . SER A 1 411 ? 18.375 -27.516 21.234 1 93.19 411 SER A O 1
ATOM 3322 N N . ARG A 1 412 ? 18.156 -27.391 23.391 1 90.69 412 ARG A N 1
ATOM 3323 C CA . ARG A 1 412 ? 17.641 -28.75 23.562 1 90.69 412 ARG A CA 1
ATOM 3324 C C . ARG A 1 412 ? 16.344 -28.938 22.797 1 90.69 412 ARG A C 1
ATOM 3326 O O . ARG A 1 412 ? 16.109 -30 22.219 1 90.69 412 ARG A O 1
ATOM 3333 N N . ASP A 1 413 ? 15.555 -27.969 22.844 1 91.25 413 ASP A N 1
ATOM 3334 C CA . ASP A 1 413 ? 14.281 -28.047 22.141 1 91.25 413 ASP A CA 1
ATOM 3335 C C . ASP A 1 413 ? 14.492 -28.234 20.641 1 91.25 413 ASP A C 1
ATOM 3337 O O . ASP A 1 413 ? 13.758 -28.984 19.984 1 91.25 413 ASP A O 1
ATOM 3341 N N . VAL A 1 414 ? 15.477 -27.531 20.172 1 94.12 414 VAL A N 1
ATOM 3342 C CA . VAL A 1 414 ? 15.758 -27.578 18.734 1 94.12 414 VAL A CA 1
ATOM 3343 C C . VAL A 1 414 ? 16.312 -28.953 18.375 1 94.12 414 VAL A C 1
ATOM 3345 O O . VAL A 1 414 ? 15.984 -29.5 17.312 1 94.12 414 VAL A O 1
ATOM 3348 N N . GLU A 1 415 ? 17.062 -29.562 19.188 1 92.81 415 GLU A N 1
ATOM 3349 C CA . GLU A 1 415 ? 17.641 -30.875 18.953 1 92.81 415 GLU A CA 1
ATOM 3350 C C . GLU A 1 415 ? 16.547 -31.938 18.828 1 92.81 415 GLU A C 1
ATOM 3352 O O . GLU A 1 415 ? 16.719 -32.938 18.109 1 92.81 415 GLU A O 1
ATOM 3357 N N . ALA A 1 416 ? 15.492 -31.703 19.453 1 91.5 416 ALA A N 1
ATOM 3358 C CA . ALA A 1 416 ? 14.406 -32.688 19.5 1 91.5 416 ALA A CA 1
ATOM 3359 C C . ALA A 1 416 ? 13.734 -32.812 18.141 1 91.5 416 ALA A C 1
ATOM 3361 O O . ALA A 1 416 ? 13.188 -33.875 17.812 1 91.5 416 ALA A O 1
ATOM 3362 N N . PHE A 1 417 ? 13.75 -31.781 17.391 1 92 417 PHE A N 1
ATOM 3363 C CA . PHE A 1 417 ? 13.031 -31.875 16.109 1 92 417 PHE A CA 1
ATOM 3364 C C . PHE A 1 417 ? 13.984 -31.641 14.945 1 92 417 PHE A C 1
ATOM 3366 O O . PHE A 1 417 ? 13.57 -31.734 13.781 1 92 417 PHE A O 1
ATOM 3373 N N . ALA A 1 418 ? 15.211 -31.422 15.172 1 93.06 418 ALA A N 1
ATOM 3374 C CA . ALA A 1 418 ? 16.188 -31.203 14.102 1 93.06 418 ALA A CA 1
ATOM 3375 C C . ALA A 1 418 ? 16.266 -32.438 13.188 1 93.06 418 ALA A C 1
ATOM 3377 O O . ALA A 1 418 ? 16.312 -33.562 13.672 1 93.06 418 ALA A O 1
ATOM 3378 N N . GLY A 1 419 ? 16.172 -32.188 11.867 1 91.44 419 GLY A N 1
ATOM 3379 C CA . GLY A 1 419 ? 16.312 -33.25 10.875 1 91.44 419 GLY A CA 1
ATOM 3380 C C . GLY A 1 419 ? 15.023 -34.031 10.641 1 91.44 419 GLY A C 1
ATOM 3381 O O . GLY A 1 419 ? 14.961 -34.906 9.789 1 91.44 419 GLY A O 1
ATOM 3382 N N . LYS A 1 420 ? 14.023 -33.656 11.312 1 91.88 420 LYS A N 1
ATOM 3383 C CA . LYS A 1 420 ? 12.758 -34.375 11.188 1 91.88 420 LYS A CA 1
ATOM 3384 C C . LYS A 1 420 ? 11.898 -33.812 10.07 1 91.88 420 LYS A C 1
ATOM 3386 O O . LYS A 1 420 ? 12.133 -32.688 9.625 1 91.88 420 LYS A O 1
ATOM 3391 N N . THR A 1 421 ? 11 -34.656 9.586 1 94.06 421 THR A N 1
ATOM 3392 C CA . THR A 1 421 ? 9.984 -34.281 8.609 1 94.06 421 THR A CA 1
ATOM 3393 C C . THR A 1 421 ? 8.586 -34.5 9.164 1 94.06 421 THR A C 1
ATOM 3395 O O . THR A 1 421 ? 8.344 -35.469 9.883 1 94.06 421 THR A O 1
ATOM 3398 N N . GLU A 1 422 ? 7.75 -33.562 9.016 1 94.25 422 GLU A N 1
ATOM 3399 C CA . GLU A 1 422 ? 6.34 -33.688 9.367 1 94.25 422 GLU A CA 1
ATOM 3400 C C . GLU A 1 422 ? 5.449 -33.594 8.133 1 94.25 422 GLU A C 1
ATOM 3402 O O . GLU A 1 422 ? 5.621 -32.719 7.305 1 94.25 422 GLU A O 1
ATOM 3407 N N . ILE A 1 423 ? 4.578 -34.562 8 1 94.62 423 ILE A N 1
ATOM 3408 C CA . ILE A 1 423 ? 3.641 -34.594 6.883 1 94.62 423 ILE A CA 1
ATOM 3409 C C . ILE A 1 423 ? 2.209 -34.531 7.41 1 94.62 423 ILE A C 1
ATOM 3411 O O . ILE A 1 423 ? 1.849 -35.25 8.336 1 94.62 423 ILE A O 1
ATOM 3415 N N . TYR A 1 424 ? 1.454 -33.656 6.891 1 94 424 TYR A N 1
ATOM 3416 C CA . TYR A 1 424 ? 0.058 -33.5 7.273 1 94 424 TYR A CA 1
ATOM 3417 C C . TYR A 1 424 ? -0.874 -33.875 6.129 1 94 424 TYR A C 1
ATOM 3419 O O . TYR A 1 424 ? -0.737 -33.375 5.012 1 94 424 TYR A O 1
ATOM 3427 N N . LEU A 1 425 ? -1.826 -34.781 6.406 1 90.25 425 LEU A N 1
ATOM 3428 C CA . LEU A 1 425 ? -2.75 -35.281 5.398 1 90.25 425 LEU A CA 1
ATOM 3429 C C . LEU A 1 425 ? -4.195 -35.156 5.875 1 90.25 425 LEU A C 1
ATOM 3431 O O . LEU A 1 425 ? -4.469 -35.281 7.07 1 90.25 425 LEU A O 1
ATOM 3435 N N . GLY A 1 426 ? -5.082 -34.906 4.906 1 80.5 426 GLY A N 1
ATOM 3436 C CA . GLY A 1 426 ? -6.504 -34.875 5.223 1 80.5 426 GLY A CA 1
ATOM 3437 C C . GLY A 1 426 ? -7.117 -36.25 5.289 1 80.5 426 GLY A C 1
ATOM 3438 O O . GLY A 1 426 ? -6.488 -37.25 4.891 1 80.5 426 GLY A O 1
ATOM 3439 N N . LYS A 1 427 ? -8.375 -36.312 5.871 1 71 427 LYS A N 1
ATOM 3440 C CA . LYS A 1 427 ? -9.125 -37.562 5.938 1 71 427 LYS A CA 1
ATOM 3441 C C . LYS A 1 427 ? -9.859 -37.844 4.629 1 71 427 LYS A C 1
ATOM 3443 O O . LYS A 1 427 ? -10.32 -38.969 4.391 1 71 427 LYS A O 1
ATOM 3448 N N . GLY A 1 428 ? -9.812 -36.844 3.652 1 66.69 428 GLY A N 1
ATOM 3449 C CA . GLY A 1 428 ? -10.453 -37 2.354 1 66.69 428 GLY A CA 1
ATOM 3450 C C . GLY A 1 428 ? -11.961 -36.844 2.414 1 66.69 428 GLY A C 1
ATOM 3451 O O . GLY A 1 428 ? -12.656 -37.188 1.464 1 66.69 428 GLY A O 1
ATOM 3452 N N . GLU A 1 429 ? -12.562 -36.406 3.527 1 69.31 429 GLU A N 1
ATOM 3453 C CA . GLU A 1 429 ? -14.016 -36.344 3.662 1 69.31 429 GLU A CA 1
ATOM 3454 C C . GLU A 1 429 ? -14.555 -35 3.199 1 69.31 429 GLU A C 1
ATOM 3456 O O . GLU A 1 429 ? -15.562 -34.938 2.49 1 69.31 429 GLU A O 1
ATOM 3461 N N . ASN A 1 430 ? -14.016 -34 3.625 1 81.12 430 ASN A N 1
ATOM 3462 C CA . ASN A 1 430 ? -14.461 -32.656 3.346 1 81.12 430 ASN A CA 1
ATOM 3463 C C . ASN A 1 430 ? -13.297 -31.719 2.996 1 81.12 430 ASN A C 1
ATOM 3465 O O . ASN A 1 430 ? -12.539 -31.312 3.875 1 81.12 430 ASN A O 1
ATOM 3469 N N . ALA A 1 431 ? -13.305 -31.391 1.769 1 84.31 431 ALA A N 1
ATOM 3470 C CA . ALA A 1 431 ? -12.195 -30.594 1.241 1 84.31 431 ALA A CA 1
ATOM 3471 C C . ALA A 1 431 ? -12.109 -29.25 1.936 1 84.31 431 ALA A C 1
ATOM 3473 O O . ALA A 1 431 ? -11.008 -28.734 2.168 1 84.31 431 ALA A O 1
ATOM 3474 N N . SER A 1 432 ? -13.25 -28.656 2.293 1 88.94 432 SER A N 1
ATOM 3475 C CA . SER A 1 432 ? -13.258 -27.344 2.936 1 88.94 432 SER A CA 1
ATOM 3476 C C . SER A 1 432 ? -12.68 -27.422 4.344 1 88.94 432 SER A C 1
ATOM 3478 O O . SER A 1 432 ? -11.977 -26.516 4.781 1 88.94 432 SER A O 1
ATOM 3480 N N . GLU A 1 433 ? -12.961 -28.5 4.992 1 90.88 433 GLU A N 1
ATOM 3481 C CA . GLU A 1 433 ? -12.43 -28.688 6.336 1 90.88 433 GLU A CA 1
ATOM 3482 C C . GLU A 1 433 ? -10.914 -28.906 6.301 1 90.88 433 GLU A C 1
ATOM 3484 O O . GLU A 1 433 ? -10.188 -28.359 7.137 1 90.88 433 GLU A O 1
ATOM 3489 N N . GLU A 1 434 ? -10.508 -29.672 5.379 1 91 434 GLU A N 1
ATOM 3490 C CA . GLU A 1 434 ? -9.07 -29.906 5.23 1 91 434 GLU A CA 1
ATOM 3491 C C . GLU A 1 434 ? -8.328 -28.609 4.906 1 91 434 GLU A C 1
ATOM 3493 O O . GLU A 1 434 ? -7.254 -28.359 5.453 1 91 434 GLU A O 1
ATOM 3498 N N . ARG A 1 435 ? -8.867 -27.906 4.023 1 94.06 435 ARG A N 1
ATOM 3499 C CA . ARG A 1 435 ? -8.266 -26.641 3.633 1 94.06 435 ARG A CA 1
ATOM 3500 C C . ARG A 1 435 ? -8.125 -25.703 4.832 1 94.06 435 ARG A C 1
ATOM 3502 O O . ARG A 1 435 ? -7.07 -25.094 5.031 1 94.06 435 ARG A O 1
ATOM 3509 N N . LEU A 1 436 ? -9.195 -25.562 5.594 1 94.38 436 LEU A N 1
ATOM 3510 C CA . LEU A 1 436 ? -9.172 -24.656 6.742 1 94.38 436 LEU A CA 1
ATOM 3511 C C . LEU A 1 436 ? -8.203 -25.156 7.809 1 94.38 436 LEU A C 1
ATOM 3513 O O . LEU A 1 436 ? -7.57 -24.359 8.5 1 94.38 436 LEU A O 1
ATOM 3517 N N . ALA A 1 437 ? -8.18 -26.5 7.969 1 94.19 437 ALA A N 1
ATOM 3518 C CA . ALA A 1 437 ? -7.195 -27.062 8.891 1 94.19 437 ALA A CA 1
ATOM 3519 C C . ALA A 1 437 ? -5.777 -26.688 8.469 1 94.19 437 ALA A C 1
ATOM 3521 O O . ALA A 1 437 ? -4.941 -26.344 9.305 1 94.19 437 ALA A O 1
ATOM 3522 N N . LEU A 1 438 ? -5.535 -26.828 7.207 1 95.38 438 LEU A N 1
ATOM 3523 C CA . LEU A 1 438 ? -4.23 -26.484 6.66 1 95.38 438 LEU A CA 1
ATOM 3524 C C . LEU A 1 438 ? -3.963 -24.984 6.82 1 95.38 438 LEU A C 1
ATOM 3526 O O . LEU A 1 438 ? -2.838 -24.578 7.129 1 95.38 438 LEU A O 1
ATOM 3530 N N . GLN A 1 439 ? -4.938 -24.172 6.531 1 94.12 439 GLN A N 1
ATOM 3531 C CA . GLN A 1 439 ? -4.832 -22.719 6.707 1 94.12 439 GLN A CA 1
ATOM 3532 C C . GLN A 1 439 ? -4.391 -22.375 8.125 1 94.12 439 GLN A C 1
ATOM 3534 O O . GLN A 1 439 ? -3.514 -21.531 8.32 1 94.12 439 GLN A O 1
ATOM 3539 N N . LYS A 1 440 ? -4.977 -22.969 9.109 1 91.12 440 LYS A N 1
ATOM 3540 C CA . LYS A 1 440 ? -4.648 -22.734 10.508 1 91.12 440 LYS A CA 1
ATOM 3541 C C . LYS A 1 440 ? -3.217 -23.172 10.82 1 91.12 440 LYS A C 1
ATOM 3543 O O . LYS A 1 440 ? -2.512 -22.5 11.578 1 91.12 440 LYS A O 1
ATOM 3548 N N . LEU A 1 441 ? -2.912 -24.297 10.273 1 91.38 441 LEU A N 1
ATOM 3549 C CA . LEU A 1 441 ? -1.551 -24.781 10.469 1 91.38 441 LEU A CA 1
ATOM 3550 C C . LEU A 1 441 ? -0.535 -23.812 9.875 1 91.38 441 LEU A C 1
ATOM 3552 O O . LEU A 1 441 ? 0.5 -23.531 10.492 1 91.38 441 LEU A O 1
ATOM 3556 N N . LEU A 1 442 ? -0.771 -23.359 8.711 1 92 442 LEU A N 1
ATOM 3557 C CA . LEU A 1 442 ? 0.122 -22.391 8.062 1 92 442 LEU A CA 1
ATOM 3558 C C . LEU A 1 442 ? 0.225 -21.109 8.875 1 92 442 LEU A C 1
ATOM 3560 O O . LEU A 1 442 ? 1.291 -20.5 8.938 1 92 442 LEU A O 1
ATOM 3564 N N . GLN A 1 443 ? -0.839 -20.734 9.453 1 87 443 GLN A N 1
ATOM 3565 C CA . GLN A 1 443 ? -0.844 -19.531 10.289 1 87 443 GLN A CA 1
ATOM 3566 C C . GLN A 1 443 ? 0.08 -19.703 11.492 1 87 443 GLN A C 1
ATOM 3568 O O . GLN A 1 443 ? 0.649 -18.734 11.984 1 87 443 GLN A O 1
ATOM 3573 N N . GLU A 1 444 ? 0.172 -20.906 11.922 1 84.44 444 GLU A N 1
ATOM 3574 C CA . GLU A 1 444 ? 1.056 -21.172 13.055 1 84.44 444 GLU A CA 1
ATOM 3575 C C . GLU A 1 444 ? 2.518 -20.953 12.68 1 84.44 444 GLU A C 1
ATOM 3577 O O . GLU A 1 444 ? 3.346 -20.641 13.539 1 84.44 444 GLU A O 1
ATOM 3582 N N . PHE A 1 445 ? 2.75 -21.141 11.477 1 83 445 PHE A N 1
ATOM 3583 C CA . PHE A 1 445 ? 4.121 -20.938 11.016 1 83 445 PHE A CA 1
ATOM 3584 C C . PHE A 1 445 ? 4.367 -19.469 10.688 1 83 445 PHE A C 1
ATOM 3586 O O . PHE A 1 445 ? 5.324 -19.141 9.984 1 83 445 PHE A O 1
ATOM 3593 N N . THR A 1 446 ? 3.379 -18.734 11.117 1 75.88 446 THR A N 1
ATOM 3594 C CA . THR A 1 446 ? 3.557 -17.297 11.047 1 75.88 446 THR A CA 1
ATOM 3595 C C . THR A 1 446 ? 3.664 -16.688 12.445 1 75.88 446 THR A C 1
ATOM 3597 O O . THR A 1 446 ? 3.25 -17.312 13.43 1 75.88 446 THR A O 1
ATOM 3600 N N . LEU A 1 447 ? 4.402 -15.789 12.758 1 61.38 447 LEU A N 1
ATOM 3601 C CA . LEU A 1 447 ? 4.539 -15.219 14.094 1 61.38 447 LEU A CA 1
ATOM 3602 C C . LEU A 1 447 ? 3.357 -14.305 14.414 1 61.38 447 LEU A C 1
ATOM 3604 O O . LEU A 1 447 ? 3.441 -13.469 15.32 1 61.38 447 LEU A O 1
ATOM 3608 N N . GLN A 1 448 ? 2.262 -14.375 13.711 1 56.81 448 GLN A N 1
ATOM 3609 C CA . GLN A 1 448 ? 1.107 -13.508 13.914 1 56.81 448 GLN A CA 1
ATOM 3610 C C . GLN A 1 448 ? 0.248 -14 15.078 1 56.81 448 GLN A C 1
ATOM 3612 O O . GLN A 1 448 ? -0.782 -13.398 15.391 1 56.81 448 GLN A O 1
ATOM 3617 N N . ASN A 1 449 ? 0.663 -15.062 15.703 1 56.66 449 ASN A N 1
ATOM 3618 C CA . ASN A 1 449 ? -0.198 -15.555 16.766 1 56.66 449 ASN A CA 1
ATOM 3619 C C . ASN A 1 449 ? 0.414 -15.305 18.141 1 56.66 449 ASN A C 1
ATOM 3621 O O . ASN A 1 449 ? 1.618 -15.484 18.344 1 56.66 449 ASN A O 1
ATOM 3625 N N . GLU A 1 450 ? -0.342 -14.523 19.047 1 55.06 450 GLU A N 1
ATOM 3626 C CA . GLU A 1 450 ? 0.001 -14.273 20.438 1 55.06 450 GLU A CA 1
ATOM 3627 C C . GLU A 1 450 ? 0.634 -15.508 21.078 1 55.06 450 GLU A C 1
ATOM 3629 O O . GLU A 1 450 ? 1.539 -15.383 21.906 1 55.06 450 GLU A O 1
ATOM 3634 N N . ALA A 1 451 ? 0.168 -16.5 20.641 1 56.25 451 ALA A N 1
ATOM 3635 C CA . ALA A 1 451 ? 0.44 -17.766 21.312 1 56.25 451 ALA A CA 1
ATOM 3636 C C . ALA A 1 451 ? 1.678 -18.438 20.734 1 56.25 451 ALA A C 1
ATOM 3638 O O . ALA A 1 451 ? 1.929 -19.625 21 1 56.25 451 ALA A O 1
ATOM 3639 N N . THR A 1 452 ? 2.289 -17.641 19.844 1 62.44 452 THR A N 1
ATOM 3640 C CA . THR A 1 452 ? 3.426 -18.375 19.297 1 62.44 452 THR A CA 1
ATOM 3641 C C . THR A 1 452 ? 4.422 -18.719 20.406 1 62.44 452 THR A C 1
ATOM 3643 O O . THR A 1 452 ? 4.988 -17.828 21.031 1 62.44 452 THR A O 1
ATOM 3646 N N . SER A 1 453 ? 4.32 -19.875 20.812 1 70.81 453 SER A N 1
ATOM 3647 C CA . SER A 1 453 ? 5.184 -20.438 21.844 1 70.81 453 SER A CA 1
ATOM 3648 C C . SER A 1 453 ? 6.656 -20.328 21.453 1 70.81 453 SER A C 1
ATOM 3650 O O . SER A 1 453 ? 6.977 -20.125 20.281 1 70.81 453 SER A O 1
ATOM 3652 N N . ASP A 1 454 ? 7.391 -20.219 22.328 1 81.19 454 ASP A N 1
ATOM 3653 C CA . ASP A 1 454 ? 8.836 -20.266 22.141 1 81.19 454 ASP A CA 1
ATOM 3654 C C . ASP A 1 454 ? 9.25 -21.422 21.25 1 81.19 454 ASP A C 1
ATOM 3656 O O . ASP A 1 454 ? 10.133 -21.281 20.406 1 81.19 454 ASP A O 1
ATOM 3660 N N . LEU A 1 455 ? 8.508 -22.406 21.406 1 85.31 455 LEU A N 1
ATOM 3661 C CA . LEU A 1 455 ? 8.805 -23.594 20.609 1 85.31 455 LEU A CA 1
ATOM 3662 C C . LEU A 1 455 ? 8.523 -23.344 19.141 1 85.31 455 LEU A C 1
ATOM 3664 O O . LEU A 1 455 ? 9.289 -23.766 18.281 1 85.31 455 LEU A O 1
ATOM 3668 N N . MET A 1 456 ? 7.445 -22.703 18.875 1 86.38 456 MET A N 1
ATOM 3669 C CA . MET A 1 456 ? 7.086 -22.469 17.484 1 86.38 456 MET A CA 1
ATOM 3670 C C . MET A 1 456 ? 8.07 -21.5 16.828 1 86.38 456 MET A C 1
ATOM 3672 O O . MET A 1 456 ? 8.359 -21.609 15.641 1 86.38 456 MET A O 1
ATOM 3676 N N . SER A 1 457 ? 8.523 -20.547 17.562 1 84.81 457 SER A N 1
ATOM 3677 C CA . SER A 1 457 ? 9.539 -19.641 17.031 1 84.81 457 SER A CA 1
ATOM 3678 C C . SER A 1 457 ? 10.797 -20.406 16.641 1 84.81 457 SER A C 1
ATOM 3680 O O . SER A 1 457 ? 11.422 -20.094 15.617 1 84.81 457 SER A O 1
ATOM 3682 N N . LYS A 1 458 ? 11.156 -21.344 17.438 1 89.75 458 LYS A N 1
ATOM 3683 C CA . LYS A 1 458 ? 12.312 -22.188 17.156 1 89.75 458 LYS A CA 1
ATOM 3684 C C . LYS A 1 458 ? 12.07 -23.062 15.922 1 89.75 458 LYS A C 1
ATOM 3686 O O . LYS A 1 458 ? 12.953 -23.203 15.078 1 89.75 458 LYS A O 1
ATOM 3691 N N . LYS A 1 459 ? 10.883 -23.562 15.812 1 88.56 459 LYS A N 1
ATOM 3692 C CA . LYS A 1 459 ? 10.531 -24.375 14.648 1 88.56 459 LYS A CA 1
ATOM 3693 C C . LYS A 1 459 ? 10.594 -23.547 13.367 1 88.56 459 LYS A C 1
ATOM 3695 O O . LYS A 1 459 ? 11.133 -24 12.352 1 88.56 459 LYS A O 1
ATOM 3700 N N . ILE A 1 460 ? 10.094 -22.391 13.43 1 86.25 460 ILE A N 1
ATOM 3701 C CA . ILE A 1 460 ? 10.07 -21.516 12.266 1 86.25 460 ILE A CA 1
ATOM 3702 C C . ILE A 1 460 ? 11.5 -21.188 11.836 1 86.25 460 ILE A C 1
ATOM 3704 O O . ILE A 1 460 ? 11.812 -21.234 10.641 1 86.25 460 ILE A O 1
ATOM 3708 N N . ALA A 1 461 ? 12.352 -20.891 12.781 1 86.44 461 ALA A N 1
ATOM 3709 C CA . ALA A 1 461 ? 13.742 -20.516 12.492 1 86.44 461 ALA A CA 1
ATOM 3710 C C . ALA A 1 461 ? 14.516 -21.719 11.953 1 86.44 461 ALA A C 1
ATOM 3712 O O . ALA A 1 461 ? 15.516 -21.547 11.242 1 86.44 461 ALA A O 1
ATOM 3713 N N . ALA A 1 462 ? 14.023 -22.906 12.258 1 90.62 462 ALA A N 1
ATOM 3714 C CA . ALA A 1 462 ? 14.75 -24.109 11.875 1 90.62 462 ALA A CA 1
ATOM 3715 C C . ALA A 1 462 ? 14.156 -24.734 10.609 1 90.62 462 ALA A C 1
ATOM 3717 O O . ALA A 1 462 ? 14.617 -25.766 10.148 1 90.62 462 ALA A O 1
ATOM 3718 N N . VAL A 1 463 ? 13.164 -24.156 10.07 1 90 463 VAL A N 1
ATOM 3719 C CA . VAL A 1 463 ? 12.5 -24.688 8.883 1 90 463 VAL A CA 1
ATOM 3720 C C . VAL A 1 463 ? 13.469 -24.688 7.703 1 90 463 VAL A C 1
ATOM 3722 O O . VAL A 1 463 ? 14.133 -23.672 7.441 1 90 463 VAL A O 1
ATOM 3725 N N . LYS A 1 464 ? 13.523 -25.781 7.094 1 87.19 464 LYS A N 1
ATOM 3726 C CA . LYS A 1 464 ? 14.25 -25.891 5.832 1 87.19 464 LYS A CA 1
ATOM 3727 C C . LYS A 1 464 ? 13.336 -25.594 4.645 1 87.19 464 LYS A C 1
ATOM 3729 O O . LYS A 1 464 ? 13.695 -24.797 3.773 1 87.19 464 LYS A O 1
ATOM 3734 N N . SER A 1 465 ? 12.219 -26.25 4.691 1 89 465 SER A N 1
ATOM 3735 C CA . SER A 1 465 ? 11.242 -26.016 3.637 1 89 465 SER A CA 1
ATOM 3736 C C . SER A 1 465 ? 9.836 -26.391 4.09 1 89 465 SER A C 1
ATOM 3738 O O . SER A 1 465 ? 9.664 -27.297 4.906 1 89 465 SER A O 1
ATOM 3740 N N . ILE A 1 466 ? 8.945 -25.641 3.627 1 94.31 466 ILE A N 1
ATOM 3741 C CA . ILE A 1 466 ? 7.527 -25.969 3.766 1 94.31 466 ILE A CA 1
ATOM 3742 C C . ILE A 1 466 ? 6.895 -26.109 2.383 1 94.31 466 ILE A C 1
ATOM 3744 O O . ILE A 1 466 ? 6.906 -25.172 1.588 1 94.31 466 ILE A O 1
ATOM 3748 N N . VAL A 1 467 ? 6.41 -27.297 2.092 1 95.81 467 VAL A N 1
ATOM 3749 C CA . VAL A 1 467 ? 5.742 -27.547 0.821 1 95.81 467 VAL A CA 1
ATOM 3750 C C . VAL A 1 467 ? 4.25 -27.781 1.059 1 95.81 467 VAL A C 1
ATOM 3752 O O . VAL A 1 467 ? 3.865 -28.625 1.87 1 95.81 467 VAL A O 1
ATOM 3755 N N . VAL A 1 468 ? 3.473 -27.031 0.407 1 96.75 468 VAL A N 1
ATOM 3756 C CA . VAL A 1 468 ? 2.02 -27.109 0.512 1 96.75 468 VAL A CA 1
ATOM 3757 C C . VAL A 1 468 ? 1.439 -27.688 -0.779 1 96.75 468 VAL A C 1
ATOM 3759 O O . VAL A 1 468 ? 1.709 -27.188 -1.869 1 96.75 468 VAL A O 1
ATOM 3762 N N . TYR A 1 469 ? 0.678 -28.75 -0.651 1 94.81 469 TYR A N 1
ATOM 3763 C CA . TYR A 1 469 ? 0.047 -29.391 -1.805 1 94.81 469 TYR A CA 1
ATOM 3764 C C . TYR A 1 469 ? -1.427 -29.016 -1.896 1 94.81 469 TYR A C 1
ATOM 3766 O O . TYR A 1 469 ? -2.184 -29.203 -0.94 1 94.81 469 TYR A O 1
ATOM 3774 N N . VAL A 1 470 ? -1.835 -28.484 -2.988 1 94.88 470 VAL A N 1
ATOM 3775 C CA . VAL A 1 470 ? -3.178 -27.938 -3.156 1 94.88 470 VAL A CA 1
ATOM 3776 C C . VAL A 1 470 ? -3.803 -28.484 -4.438 1 94.88 470 VAL A C 1
ATOM 3778 O O . VAL A 1 470 ? -3.137 -28.562 -5.469 1 94.88 470 VAL A O 1
ATOM 3781 N N . PRO A 1 471 ? -5.078 -28.906 -4.355 1 93.31 471 PRO A N 1
ATOM 3782 C CA . PRO A 1 471 ? -5.773 -29.344 -5.574 1 93.31 471 PRO A CA 1
ATOM 3783 C C . PRO A 1 471 ? -6.223 -28.156 -6.438 1 93.31 471 PRO A C 1
ATOM 3785 O O . PRO A 1 471 ? -7.406 -27.812 -6.441 1 93.31 471 PRO A O 1
ATOM 3788 N N . SER A 1 472 ? -5.367 -27.609 -7.137 1 94.94 472 SER A N 1
ATOM 3789 C CA . SER A 1 472 ? -5.605 -26.484 -8.023 1 94.94 472 SER A CA 1
ATOM 3790 C C . SER A 1 472 ? -5.172 -26.797 -9.453 1 94.94 472 SER A C 1
ATOM 3792 O O . SER A 1 472 ? -4.082 -27.328 -9.672 1 94.94 472 SER A O 1
ATOM 3794 N N . LYS A 1 473 ? -5.992 -26.453 -10.375 1 94.31 473 LYS A N 1
ATOM 3795 C CA . LYS A 1 473 ? -5.73 -26.734 -11.781 1 94.31 473 LYS A CA 1
ATOM 3796 C C . LYS A 1 473 ? -4.547 -25.922 -12.297 1 94.31 473 LYS A C 1
ATOM 3798 O O . LYS A 1 473 ? -3.867 -26.328 -13.242 1 94.31 473 LYS A O 1
ATOM 3803 N N . LEU A 1 474 ? -4.297 -24.797 -11.703 1 93.88 474 LEU A N 1
ATOM 3804 C CA . LEU A 1 474 ? -3.17 -23.953 -12.062 1 93.88 474 LEU A CA 1
ATOM 3805 C C . LEU A 1 474 ? -1.846 -24.672 -11.844 1 93.88 474 LEU A C 1
ATOM 3807 O O . LEU A 1 474 ? -0.885 -24.453 -12.586 1 93.88 474 LEU A O 1
ATOM 3811 N N . LEU A 1 475 ? -1.814 -25.562 -10.906 1 94.25 475 LEU A N 1
ATOM 3812 C CA . LEU A 1 475 ? -0.582 -26.219 -10.484 1 94.25 475 LEU A CA 1
ATOM 3813 C C . LEU A 1 475 ? -0.459 -27.609 -11.117 1 94.25 475 LEU A C 1
ATOM 3815 O O . LEU A 1 475 ? 0.563 -28.281 -10.953 1 94.25 475 LEU A O 1
ATOM 3819 N N . HIS A 1 476 ? -1.368 -28.094 -11.797 1 89.12 476 HIS A N 1
ATOM 3820 C CA . HIS A 1 476 ? -1.492 -29.469 -12.25 1 89.12 476 HIS A CA 1
ATOM 3821 C C . HIS A 1 476 ? -0.436 -29.797 -13.305 1 89.12 476 HIS A C 1
ATOM 3823 O O . HIS A 1 476 ? 0.014 -30.938 -13.398 1 89.12 476 HIS A O 1
ATOM 3829 N N . SER A 1 477 ? 0.134 -28.938 -14.047 1 82.12 477 SER A N 1
ATOM 3830 C CA . SER A 1 477 ? 0.97 -29.25 -15.195 1 82.12 477 SER A CA 1
ATOM 3831 C C . SER A 1 477 ? 2.418 -28.828 -14.961 1 82.12 477 SER A C 1
ATOM 3833 O O . SER A 1 477 ? 3.062 -28.281 -15.859 1 82.12 477 SER A O 1
ATOM 3835 N N . GLY A 1 478 ? 2.881 -29.156 -13.695 1 79.75 478 GLY A N 1
ATOM 3836 C CA . GLY A 1 478 ? 4.305 -29.031 -13.43 1 79.75 478 GLY A CA 1
ATOM 3837 C C . GLY A 1 478 ? 4.707 -27.625 -13.023 1 79.75 478 GLY A C 1
ATOM 3838 O O . GLY A 1 478 ? 5.836 -27.188 -13.281 1 79.75 478 GLY A O 1
ATOM 3839 N N . ILE A 1 479 ? 3.812 -26.906 -12.539 1 90.19 479 ILE A N 1
ATOM 3840 C CA . ILE A 1 479 ? 4.121 -25.562 -12.039 1 90.19 479 ILE A CA 1
ATOM 3841 C C . ILE A 1 479 ? 4.164 -25.594 -10.508 1 90.19 479 ILE A C 1
ATOM 3843 O O . ILE A 1 479 ? 3.352 -26.266 -9.867 1 90.19 479 ILE A O 1
ATOM 3847 N N . GLU A 1 480 ? 5.164 -25.031 -10.023 1 94.88 480 GLU A N 1
ATOM 3848 C CA . GLU A 1 480 ? 5.242 -24.781 -8.586 1 94.88 480 GLU A CA 1
ATOM 3849 C C . GLU A 1 480 ? 5.355 -23.297 -8.289 1 94.88 480 GLU A C 1
ATOM 3851 O O . GLU A 1 480 ? 6.066 -22.562 -8.992 1 94.88 480 GLU A O 1
ATOM 3856 N N . MET A 1 481 ? 4.598 -22.875 -7.363 1 96.38 481 MET A N 1
ATOM 3857 C CA . MET A 1 481 ? 4.652 -21.469 -6.957 1 96.38 481 MET A CA 1
ATOM 3858 C C . MET A 1 481 ? 5.391 -21.328 -5.629 1 96.38 481 MET A C 1
ATOM 3860 O O . MET A 1 481 ? 5.172 -22.094 -4.699 1 96.38 481 MET A O 1
ATOM 3864 N N . VAL A 1 482 ? 6.25 -20.375 -5.586 1 95.94 482 VAL A N 1
ATOM 3865 C CA . VAL A 1 482 ? 7.008 -20.109 -4.367 1 95.94 482 VAL A CA 1
ATOM 3866 C C . VAL A 1 482 ? 6.594 -18.766 -3.783 1 95.94 482 VAL A C 1
ATOM 3868 O O . VAL A 1 482 ? 6.812 -17.719 -4.402 1 95.94 482 VAL A O 1
ATOM 3871 N N . GLU A 1 483 ? 6.031 -18.812 -2.678 1 94.25 483 GLU A N 1
ATOM 3872 C CA . GLU A 1 483 ? 5.672 -17.594 -1.963 1 94.25 483 GLU A CA 1
ATOM 3873 C C . GLU A 1 483 ? 6.809 -17.125 -1.061 1 94.25 483 GLU A C 1
ATOM 3875 O O . GLU A 1 483 ? 7.168 -17.812 -0.102 1 94.25 483 GLU A O 1
ATOM 3880 N N . LEU A 1 484 ? 7.289 -15.969 -1.355 1 91.44 484 LEU A N 1
ATOM 3881 C CA . LEU A 1 484 ? 8.414 -15.422 -0.599 1 91.44 484 LEU A CA 1
ATOM 3882 C C . LEU A 1 484 ? 7.922 -14.438 0.46 1 91.44 484 LEU A C 1
ATOM 3884 O O . LEU A 1 484 ? 6.91 -13.758 0.267 1 91.44 484 LEU A O 1
ATOM 3888 N N . PRO A 1 485 ? 8.688 -14.383 1.505 1 87.38 485 PRO A N 1
ATOM 3889 C CA . PRO A 1 485 ? 8.391 -13.312 2.463 1 87.38 485 PRO A CA 1
ATOM 3890 C C . PRO A 1 485 ? 8.617 -11.914 1.876 1 87.38 485 PRO A C 1
ATOM 3892 O O . PRO A 1 485 ? 9.312 -11.773 0.872 1 87.38 485 PRO A O 1
ATOM 3895 N N . GLY A 1 486 ? 7.938 -10.953 2.422 1 83.75 486 GLY A N 1
ATOM 3896 C CA . GLY A 1 486 ? 8.141 -9.586 1.98 1 83.75 486 GLY A CA 1
ATOM 3897 C C . GLY A 1 486 ? 9.508 -9.039 2.35 1 83.75 486 GLY A C 1
ATOM 3898 O O . GLY A 1 486 ? 10.07 -9.398 3.389 1 83.75 486 GLY A O 1
ATOM 3899 N N . THR A 1 487 ? 10.008 -8.133 1.438 1 78.19 487 THR A N 1
ATOM 3900 C CA . THR A 1 487 ? 11.328 -7.562 1.658 1 78.19 487 THR A CA 1
ATOM 3901 C C . THR A 1 487 ? 11.242 -6.363 2.602 1 78.19 487 THR A C 1
ATOM 3903 O O . THR A 1 487 ? 10.453 -5.445 2.379 1 78.19 487 THR A O 1
ATOM 3906 N N . ASP A 1 488 ? 11.297 -6.539 3.91 1 65.38 488 ASP A N 1
ATOM 3907 C CA . ASP A 1 488 ? 11.469 -5.41 4.82 1 65.38 488 ASP A CA 1
ATOM 3908 C C . ASP A 1 488 ? 12.531 -5.707 5.875 1 65.38 488 ASP A C 1
ATOM 3910 O O . ASP A 1 488 ? 12.961 -6.852 6.031 1 65.38 488 ASP A O 1
ATOM 3914 N N . HIS A 1 489 ? 13.125 -4.746 6.301 1 60.69 489 HIS A N 1
ATOM 3915 C CA . HIS A 1 489 ? 14.234 -4.883 7.23 1 60.69 489 HIS A CA 1
ATOM 3916 C C . HIS A 1 489 ? 13.75 -5.297 8.617 1 60.69 489 HIS A C 1
ATOM 3918 O O . HIS A 1 489 ? 14.523 -5.305 9.57 1 60.69 489 HIS A O 1
ATOM 3924 N N . SER A 1 490 ? 12.484 -5.648 8.562 1 61.38 490 SER A N 1
ATOM 3925 C CA . SER A 1 490 ? 11.945 -5.867 9.906 1 61.38 490 SER A CA 1
ATOM 3926 C C . SER A 1 490 ? 12.281 -7.266 10.414 1 61.38 490 SER A C 1
ATOM 3928 O O . SER A 1 490 ? 12.305 -7.504 11.625 1 61.38 490 SER A O 1
ATOM 3930 N N . ASP A 1 491 ? 12.508 -8.125 9.43 1 67.19 491 ASP A N 1
ATOM 3931 C CA . ASP A 1 491 ? 12.812 -9.492 9.836 1 67.19 491 ASP A CA 1
ATOM 3932 C C . ASP A 1 491 ? 14.047 -10.016 9.109 1 67.19 491 ASP A C 1
ATOM 3934 O O . ASP A 1 491 ? 13.945 -10.539 7.996 1 67.19 491 ASP A O 1
ATOM 3938 N N . PRO A 1 492 ? 15.109 -9.906 9.781 1 66.25 492 PRO A N 1
ATOM 3939 C CA . PRO A 1 492 ? 16.359 -10.297 9.117 1 66.25 492 PRO A CA 1
ATOM 3940 C C . PRO A 1 492 ? 16.391 -11.773 8.742 1 66.25 492 PRO A C 1
ATOM 3942 O O . PRO A 1 492 ? 17.141 -12.172 7.852 1 66.25 492 PRO A O 1
ATOM 3945 N N . LEU A 1 493 ? 15.57 -12.641 9.406 1 69.75 493 LEU A N 1
ATOM 3946 C CA . LEU A 1 493 ? 15.586 -14.078 9.164 1 69.75 493 LEU A CA 1
ATOM 3947 C C . LEU A 1 493 ? 15.117 -14.398 7.75 1 69.75 493 LEU A C 1
ATOM 3949 O O . LEU A 1 493 ? 15.469 -15.438 7.195 1 69.75 493 LEU A O 1
ATOM 3953 N N . VAL A 1 494 ? 14.469 -13.445 7.203 1 75.62 494 VAL A N 1
ATOM 3954 C CA . VAL A 1 494 ? 13.758 -13.75 5.965 1 75.62 494 VAL A CA 1
ATOM 3955 C C . VAL A 1 494 ? 14.695 -13.555 4.773 1 75.62 494 VAL A C 1
ATOM 3957 O O . VAL A 1 494 ? 14.484 -14.141 3.709 1 75.62 494 VAL A O 1
ATOM 3960 N N . PHE A 1 495 ? 15.797 -12.891 4.918 1 76.19 495 PHE A N 1
ATOM 3961 C CA . PHE A 1 495 ? 16.625 -12.492 3.779 1 76.19 495 PHE A CA 1
ATOM 3962 C C . PHE A 1 495 ? 17.312 -13.703 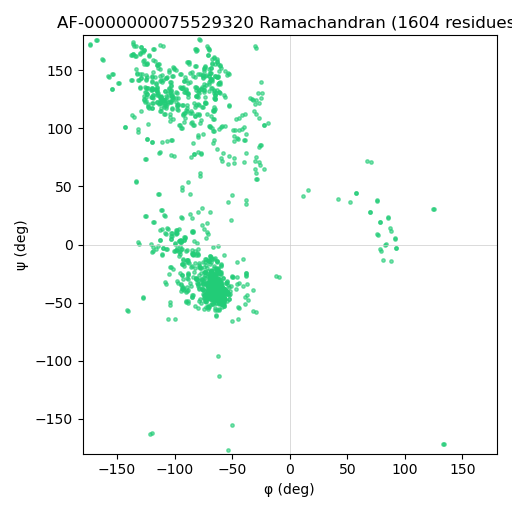3.172 1 76.19 495 PHE A C 1
ATOM 3964 O O . PHE A 1 495 ? 17.453 -13.797 1.951 1 76.19 495 PHE A O 1
ATOM 3971 N N . SER A 1 496 ? 17.656 -14.562 3.988 1 73.31 496 SER A N 1
ATOM 3972 C CA . SER A 1 496 ? 18.297 -15.766 3.475 1 73.31 496 SER A CA 1
ATOM 3973 C C . SER A 1 496 ? 17.328 -16.625 2.682 1 73.31 496 SER A C 1
ATOM 3975 O O . SER A 1 496 ? 17.672 -17.188 1.642 1 73.31 496 SER A O 1
ATOM 3977 N N . PHE A 1 497 ? 16.156 -16.688 3.213 1 77.88 497 PHE A N 1
ATOM 3978 C CA . PHE A 1 497 ? 15.125 -17.453 2.52 1 77.88 497 PHE A CA 1
ATOM 3979 C C . PHE A 1 497 ? 14.828 -16.844 1.149 1 77.88 497 PHE A C 1
ATOM 3981 O O . PHE A 1 497 ? 14.688 -17.578 0.165 1 77.88 497 PHE A O 1
ATOM 3988 N N . ILE A 1 498 ? 14.828 -15.578 1.084 1 86.62 498 ILE A N 1
ATOM 3989 C CA . ILE A 1 498 ? 14.5 -14.875 -0.155 1 86.62 498 ILE A CA 1
ATOM 3990 C C . ILE A 1 498 ? 15.617 -15.094 -1.177 1 86.62 498 ILE A C 1
ATOM 3992 O O . ILE A 1 498 ? 15.352 -15.398 -2.342 1 86.62 498 ILE A O 1
ATOM 3996 N N . GLN A 1 499 ? 16.781 -15.016 -0.683 1 82.62 499 GLN A N 1
ATOM 3997 C CA . GLN A 1 499 ? 17.922 -15.156 -1.589 1 82.62 499 GLN A CA 1
ATOM 3998 C C . GLN A 1 499 ? 18 -16.562 -2.158 1 82.62 499 GLN A C 1
ATOM 4000 O O . GLN A 1 499 ? 18.203 -16.75 -3.361 1 82.62 499 GLN A O 1
ATOM 4005 N N . ASP A 1 500 ? 17.781 -17.469 -1.377 1 82.06 500 ASP A N 1
ATOM 4006 C CA . ASP A 1 500 ? 17.828 -18.859 -1.816 1 82.06 500 ASP A CA 1
ATOM 4007 C C . ASP A 1 500 ? 16.734 -19.156 -2.846 1 82.06 500 ASP A C 1
ATOM 4009 O O . ASP A 1 500 ? 16.984 -19.828 -3.842 1 82.06 500 ASP A O 1
ATOM 4013 N N . ALA A 1 501 ? 15.648 -18.703 -2.545 1 89.88 501 ALA A N 1
ATOM 4014 C CA . ALA A 1 501 ? 14.516 -18.938 -3.447 1 89.88 501 ALA A CA 1
ATOM 4015 C C . ALA A 1 501 ? 14.742 -18.234 -4.789 1 89.88 501 ALA A C 1
ATOM 4017 O O . ALA A 1 501 ? 14.43 -18.797 -5.844 1 89.88 501 ALA A O 1
ATOM 4018 N N . LEU A 1 502 ? 15.289 -17.016 -4.773 1 92.88 502 LEU A N 1
ATOM 4019 C CA . LEU A 1 502 ? 15.523 -16.266 -6.004 1 92.88 502 LEU A CA 1
ATOM 4020 C C . LEU A 1 502 ? 16.625 -16.922 -6.832 1 92.88 502 LEU A C 1
ATOM 4022 O O . LEU A 1 502 ? 16.594 -16.859 -8.062 1 92.88 502 LEU A O 1
ATOM 4026 N N . ASP A 1 503 ? 17.453 -17.594 -6.207 1 89.56 503 ASP A N 1
ATOM 4027 C CA . ASP A 1 503 ? 18.578 -18.203 -6.91 1 89.56 503 ASP A CA 1
ATOM 4028 C C . ASP A 1 503 ? 18.141 -19.453 -7.656 1 89.56 503 ASP A C 1
ATOM 4030 O O . ASP A 1 503 ? 18.766 -19.859 -8.641 1 89.56 503 ASP A O 1
ATOM 4034 N N . THR A 1 504 ? 17.016 -20.016 -7.238 1 89.19 504 THR A N 1
ATOM 4035 C CA . THR A 1 504 ? 16.594 -21.281 -7.836 1 89.19 504 THR A CA 1
ATOM 4036 C C . THR A 1 504 ? 15.359 -21.078 -8.703 1 89.19 504 THR A C 1
ATOM 4038 O O . THR A 1 504 ? 14.93 -22 -9.406 1 89.19 504 THR A O 1
ATOM 4041 N N . ALA A 1 505 ? 14.867 -19.953 -8.742 1 95.12 505 ALA A N 1
ATOM 4042 C CA . ALA A 1 505 ? 13.625 -19.703 -9.461 1 95.12 505 ALA A CA 1
ATOM 4043 C C . ALA A 1 505 ? 13.859 -19.672 -10.969 1 95.12 505 ALA A C 1
ATOM 4045 O O . ALA A 1 505 ? 14.883 -19.188 -11.43 1 95.12 505 ALA A O 1
ATOM 4046 N N . ASP A 1 506 ? 12.875 -20.188 -11.719 1 94.69 506 ASP A N 1
ATOM 4047 C CA . ASP A 1 506 ? 12.898 -20.156 -13.172 1 94.69 506 ASP A CA 1
ATOM 4048 C C . ASP A 1 506 ? 12.164 -18.922 -13.711 1 94.69 506 ASP A C 1
ATOM 4050 O O . ASP A 1 506 ? 12.516 -18.406 -14.773 1 94.69 506 ASP A O 1
ATOM 4054 N N . ALA A 1 507 ? 11.156 -18.609 -13.07 1 96.5 507 ALA A N 1
ATOM 4055 C CA . ALA A 1 507 ? 10.367 -17.438 -13.398 1 96.5 507 ALA A CA 1
ATOM 4056 C C . ALA A 1 507 ? 10.133 -16.562 -12.164 1 96.5 507 ALA A C 1
ATOM 4058 O O . ALA A 1 507 ? 9.984 -17.094 -11.055 1 96.5 507 ALA A O 1
ATOM 4059 N N . LEU A 1 508 ? 10.141 -15.297 -12.406 1 97.75 508 LEU A N 1
ATOM 4060 C CA . LEU A 1 508 ? 9.938 -14.359 -11.305 1 97.75 508 LEU A CA 1
ATOM 4061 C C . LEU A 1 508 ? 8.758 -13.438 -11.586 1 97.75 508 LEU A C 1
ATOM 4063 O O . LEU A 1 508 ? 8.742 -12.734 -12.594 1 97.75 508 LEU A O 1
ATOM 4067 N N . LEU A 1 509 ? 7.746 -13.508 -10.727 1 97.94 509 LEU A N 1
ATOM 4068 C CA . LEU A 1 509 ? 6.652 -12.539 -10.711 1 97.94 509 LEU A CA 1
ATOM 4069 C C . LEU A 1 509 ? 6.926 -11.43 -9.695 1 97.94 509 LEU A C 1
ATOM 4071 O O . LEU A 1 509 ? 6.672 -11.609 -8.5 1 97.94 509 LEU A O 1
ATOM 4075 N N . LEU A 1 510 ? 7.371 -10.344 -10.18 1 97.56 510 LEU A N 1
ATOM 4076 C CA . LEU A 1 510 ? 7.621 -9.203 -9.297 1 97.56 510 LEU A CA 1
ATOM 4077 C C . LEU A 1 510 ? 6.375 -8.336 -9.164 1 97.56 510 LEU A C 1
ATOM 4079 O O . LEU A 1 510 ? 5.98 -7.66 -10.117 1 97.56 510 LEU A O 1
ATOM 4083 N N . LEU A 1 511 ? 5.859 -8.305 -7.965 1 96.69 511 LEU A N 1
ATOM 4084 C CA . LEU A 1 511 ? 4.613 -7.59 -7.715 1 96.69 511 LEU A CA 1
ATOM 4085 C C . LEU A 1 511 ? 4.883 -6.203 -7.141 1 96.69 511 LEU A C 1
ATOM 4087 O O . LEU A 1 511 ? 5.691 -6.055 -6.223 1 96.69 511 LEU A O 1
ATOM 4091 N N . SER A 1 512 ? 4.266 -5.227 -7.715 1 93.38 512 SER A N 1
ATOM 4092 C CA . SER A 1 512 ? 4.312 -3.852 -7.23 1 93.38 512 SER A CA 1
ATOM 4093 C C . SER A 1 512 ? 2.91 -3.262 -7.117 1 93.38 512 SER A C 1
ATOM 4095 O O . SER A 1 512 ? 1.951 -3.811 -7.664 1 93.38 512 SER A O 1
ATOM 4097 N N . GLU A 1 513 ? 2.768 -2.188 -6.426 1 90.5 513 GLU A N 1
ATOM 4098 C CA . GLU A 1 513 ? 1.451 -1.581 -6.266 1 90.5 513 GLU A CA 1
ATOM 4099 C C . GLU A 1 513 ? 0.993 -0.905 -7.555 1 90.5 513 GLU A C 1
ATOM 4101 O O . GLU A 1 513 ? -0.156 -1.064 -7.969 1 90.5 513 GLU A O 1
ATOM 4106 N N . PHE A 1 514 ? 2.002 -0.148 -8.227 1 90.44 514 PHE A N 1
ATOM 4107 C CA . PHE A 1 514 ? 1.614 0.6 -9.422 1 90.44 514 PHE A CA 1
ATOM 4108 C C . PHE A 1 514 ? 2.533 0.269 -10.586 1 90.44 514 PHE A C 1
ATOM 4110 O O . PHE A 1 514 ? 2.076 0.143 -11.727 1 90.44 514 PHE A O 1
ATOM 4117 N N . ALA A 1 515 ? 3.811 0.256 -10.258 1 91.38 515 ALA A N 1
ATOM 4118 C CA . ALA A 1 515 ? 4.824 -0.028 -11.273 1 91.38 515 ALA A CA 1
ATOM 4119 C C . ALA A 1 515 ? 6.156 -0.402 -10.633 1 91.38 515 ALA A C 1
ATOM 4121 O O . ALA A 1 515 ? 6.43 -0.02 -9.492 1 91.38 515 ALA A O 1
ATOM 4122 N N . PHE A 1 516 ? 6.977 -1.035 -11.352 1 91.5 516 PHE A N 1
ATOM 4123 C CA . PHE A 1 516 ? 8.312 -1.413 -10.898 1 91.5 516 PHE A CA 1
ATOM 4124 C C . PHE A 1 516 ? 9.141 -0.178 -10.562 1 91.5 516 PHE A C 1
ATOM 4126 O O . PHE A 1 516 ? 9.977 -0.213 -9.664 1 91.5 516 PHE A O 1
ATOM 4133 N N . VAL A 1 517 ? 8.75 0.874 -11.172 1 86.06 517 VAL A N 1
ATOM 4134 C CA . VAL A 1 517 ? 9.492 2.123 -11.047 1 86.06 517 VAL A CA 1
ATOM 4135 C C . VAL A 1 517 ? 9.422 2.623 -9.602 1 86.06 517 VAL A C 1
ATOM 4137 O O . VAL A 1 517 ? 10.398 3.145 -9.07 1 86.06 517 VAL A O 1
ATOM 4140 N N . VAL A 1 518 ? 8.289 2.41 -8.977 1 81.38 518 VAL A N 1
ATOM 4141 C CA . VAL A 1 518 ? 8.055 3.002 -7.664 1 81.38 518 VAL A CA 1
ATOM 4142 C C . VAL A 1 518 ? 8.344 1.977 -6.574 1 81.38 518 VAL A C 1
ATOM 4144 O O . VAL A 1 518 ? 8.125 2.24 -5.391 1 81.38 518 VAL A O 1
ATOM 4147 N N . THR A 1 519 ? 8.922 0.855 -6.898 1 86.06 519 THR A N 1
ATOM 4148 C CA . THR A 1 519 ? 9.242 -0.173 -5.914 1 86.06 519 THR A CA 1
ATOM 4149 C C . THR A 1 519 ? 10.43 0.253 -5.055 1 86.06 519 THR A C 1
ATOM 4151 O O . THR A 1 519 ? 11.289 1.007 -5.512 1 86.06 519 THR A O 1
ATOM 4154 N N . GLY A 1 520 ? 10.445 -0.27 -3.867 1 79.31 520 GLY A N 1
ATOM 4155 C CA . GLY A 1 520 ? 11.492 0.083 -2.924 1 79.31 520 GLY A CA 1
ATOM 4156 C C . GLY A 1 520 ? 12.875 -0.336 -3.385 1 79.31 520 GLY A C 1
ATOM 4157 O O . GLY A 1 520 ? 13.016 -1.289 -4.152 1 79.31 520 GLY A O 1
ATOM 4158 N N . LYS A 1 521 ? 13.844 0.264 -2.844 1 78.12 521 LYS A N 1
ATOM 4159 C CA . LYS A 1 521 ? 15.234 0.017 -3.209 1 78.12 521 LYS A CA 1
ATOM 4160 C C . LYS A 1 521 ? 15.672 -1.387 -2.795 1 78.12 521 LYS A C 1
ATOM 4162 O O . LYS A 1 521 ? 16.5 -2.008 -3.467 1 78.12 521 LYS A O 1
ATOM 4167 N N . GLU A 1 522 ? 15.133 -1.829 -1.747 1 81.38 522 GLU A N 1
ATOM 4168 C CA . GLU A 1 522 ? 15.508 -3.152 -1.259 1 81.38 522 GLU A CA 1
ATOM 4169 C C . GLU A 1 522 ? 15.125 -4.238 -2.262 1 81.38 522 GLU A C 1
ATOM 4171 O O . GLU A 1 522 ? 15.891 -5.18 -2.484 1 81.38 522 GLU A O 1
ATOM 4176 N N . VAL A 1 523 ? 14.008 -4.094 -2.838 1 87.88 523 VAL A N 1
ATOM 4177 C CA . VAL A 1 523 ? 13.539 -5.062 -3.82 1 87.88 523 VAL A CA 1
ATOM 4178 C C . VAL A 1 523 ? 14.445 -5.031 -5.051 1 87.88 523 VAL A C 1
ATOM 4180 O O . VAL A 1 523 ? 14.852 -6.078 -5.559 1 87.88 523 VAL A O 1
ATOM 4183 N N . LYS A 1 524 ? 14.734 -3.83 -5.512 1 86.81 524 LYS A N 1
ATOM 4184 C CA . LYS A 1 524 ? 15.586 -3.662 -6.684 1 86.81 524 LYS A CA 1
ATOM 4185 C C . LYS A 1 524 ? 17 -4.188 -6.418 1 86.81 524 LYS A C 1
ATOM 4187 O O . LYS A 1 524 ? 17.609 -4.816 -7.289 1 86.81 524 LYS A O 1
ATOM 4192 N N . TYR A 1 525 ? 17.422 -3.947 -5.23 1 83.56 525 TYR A N 1
ATOM 4193 C CA . TYR A 1 525 ? 18.75 -4.41 -4.84 1 83.56 525 TYR A CA 1
ATOM 4194 C C . TYR A 1 525 ? 18.812 -5.934 -4.789 1 83.56 525 TYR A C 1
ATOM 4196 O O . TYR A 1 525 ? 19.75 -6.543 -5.297 1 83.56 525 TYR A O 1
ATOM 4204 N N . MET A 1 526 ? 17.875 -6.527 -4.199 1 86.62 526 MET A N 1
ATOM 4205 C CA . MET A 1 526 ? 17.828 -7.984 -4.09 1 86.62 526 MET A CA 1
ATOM 4206 C C . MET A 1 526 ? 17.703 -8.633 -5.465 1 86.62 526 MET A C 1
ATOM 4208 O O . MET A 1 526 ? 18.297 -9.672 -5.727 1 86.62 526 MET A O 1
ATOM 4212 N N . LEU A 1 527 ? 16.875 -8.031 -6.301 1 91.31 527 LEU A N 1
ATOM 4213 C CA . LEU A 1 527 ? 16.75 -8.531 -7.664 1 91.31 527 LEU A CA 1
ATOM 4214 C C . LEU A 1 527 ? 18.094 -8.5 -8.391 1 91.31 527 LEU A C 1
ATOM 4216 O O . LEU A 1 527 ? 18.516 -9.5 -8.961 1 91.31 527 LEU A O 1
ATOM 4220 N N . LYS A 1 528 ? 18.734 -7.398 -8.312 1 87.31 528 LYS A N 1
ATOM 4221 C CA . LYS A 1 528 ? 19.984 -7.18 -9.023 1 87.31 528 LYS A CA 1
ATOM 4222 C C . LYS A 1 528 ? 21.047 -8.188 -8.594 1 87.31 528 LYS A C 1
ATOM 4224 O O . LYS A 1 528 ? 21.859 -8.641 -9.406 1 87.31 528 LYS A O 1
ATOM 4229 N N . HIS A 1 529 ? 20.984 -8.578 -7.355 1 83.31 529 HIS A N 1
ATOM 4230 C CA . HIS A 1 529 ? 22.047 -9.406 -6.816 1 83.31 529 HIS A CA 1
ATOM 4231 C C . HIS A 1 529 ? 21.609 -10.852 -6.652 1 83.31 529 HIS A C 1
ATOM 4233 O O . HIS A 1 529 ? 22.297 -11.656 -6.035 1 83.31 529 HIS A O 1
ATOM 4239 N N . SER A 1 530 ? 20.562 -11.203 -7.211 1 88.25 530 SER A N 1
ATOM 4240 C CA . SER A 1 530 ? 20.062 -12.57 -7.133 1 88.25 530 SER A CA 1
ATOM 4241 C C . SER A 1 530 ? 20.656 -13.445 -8.227 1 88.25 530 SER A C 1
ATOM 4243 O O . SER A 1 530 ? 21.094 -12.938 -9.266 1 88.25 530 SER A O 1
ATOM 4245 N N . GLY A 1 531 ? 20.625 -14.719 -7.938 1 87.88 531 GLY A N 1
ATOM 4246 C CA . GLY A 1 531 ? 21.016 -15.672 -8.961 1 87.88 531 GLY A CA 1
ATOM 4247 C C . GLY A 1 531 ? 20.062 -15.711 -10.141 1 87.88 531 GLY A C 1
ATOM 4248 O O . GLY A 1 531 ? 20.469 -15.93 -11.281 1 87.88 531 GLY A O 1
ATOM 4249 N N . PHE A 1 532 ? 18.875 -15.445 -9.953 1 94.31 532 PHE A N 1
ATOM 4250 C CA . PHE A 1 532 ? 17.891 -15.398 -11.023 1 94.31 532 PHE A CA 1
ATOM 4251 C C . PHE A 1 532 ? 18.25 -14.336 -12.055 1 94.31 532 PHE A C 1
ATOM 4253 O O . PHE A 1 532 ? 18.219 -14.602 -13.258 1 94.31 532 PHE A O 1
ATOM 4260 N N . PHE A 1 533 ? 18.5 -13.18 -11.523 1 93.06 533 PHE A N 1
ATOM 4261 C CA . PHE A 1 533 ? 18.781 -12.055 -12.414 1 93.06 533 PHE A CA 1
ATOM 4262 C C . PHE A 1 533 ? 20.031 -12.32 -13.242 1 93.06 533 PHE A C 1
ATOM 4264 O O . PHE A 1 533 ? 20.078 -12 -14.43 1 93.06 533 PHE A O 1
ATOM 4271 N N . LYS A 1 534 ? 20.969 -12.914 -12.648 1 87.69 534 LYS A N 1
ATOM 4272 C CA . LYS A 1 534 ? 22.188 -13.289 -13.359 1 87.69 534 LYS A CA 1
ATOM 4273 C C . LYS A 1 534 ? 21.891 -14.289 -14.477 1 87.69 534 LYS A C 1
ATOM 4275 O O . LYS A 1 534 ? 22.391 -14.148 -15.594 1 87.69 534 LYS A O 1
ATOM 4280 N N . ASN A 1 535 ? 21.109 -15.25 -14.125 1 91 535 ASN A N 1
ATOM 4281 C CA . ASN A 1 535 ? 20.734 -16.266 -15.109 1 91 535 ASN A CA 1
ATOM 4282 C C . ASN A 1 535 ? 19.875 -15.656 -16.219 1 91 535 ASN A C 1
ATOM 4284 O O . ASN A 1 535 ? 20.031 -16.016 -17.391 1 91 535 ASN A O 1
ATOM 4288 N N . TRP A 1 536 ? 19.047 -14.781 -15.883 1 93 536 TRP A N 1
ATOM 4289 C CA . TRP A 1 536 ? 18.172 -14.117 -16.844 1 93 536 TRP A CA 1
ATOM 4290 C C . TRP A 1 536 ? 18.984 -13.266 -17.812 1 93 536 TRP A C 1
ATOM 4292 O O . TRP A 1 536 ? 18.672 -13.203 -19.016 1 93 536 TRP A O 1
ATOM 4302 N N . LEU A 1 537 ? 20 -12.594 -17.328 1 88.12 537 LEU A N 1
ATOM 4303 C CA . LEU A 1 537 ? 20.859 -11.789 -18.172 1 88.12 537 LEU A CA 1
ATOM 4304 C C . LEU A 1 537 ? 21.609 -12.656 -19.188 1 88.12 537 LEU A C 1
ATOM 4306 O O . LEU A 1 537 ? 21.828 -12.242 -20.328 1 88.12 537 LEU A O 1
ATOM 4310 N N . LYS A 1 538 ? 21.859 -13.805 -18.672 1 84.19 538 LYS A N 1
ATOM 4311 C CA . LYS A 1 538 ? 22.578 -14.734 -19.547 1 84.19 538 LYS A CA 1
ATOM 4312 C C . LYS A 1 538 ? 21.656 -15.289 -20.625 1 84.19 538 LYS A C 1
ATOM 4314 O O . LYS A 1 538 ? 22.047 -15.375 -21.797 1 84.19 538 LYS A O 1
ATOM 4319 N N . ASP A 1 539 ? 20.531 -15.68 -20.188 1 87.81 539 ASP A N 1
ATOM 4320 C CA . ASP A 1 539 ? 19.547 -16.234 -21.125 1 87.81 539 ASP A CA 1
ATOM 4321 C C . ASP A 1 539 ? 18.125 -15.836 -20.75 1 87.81 539 ASP A C 1
ATOM 4323 O O . ASP A 1 539 ? 17.469 -16.516 -19.953 1 87.81 539 ASP A O 1
ATOM 4327 N N . SER A 1 540 ? 17.688 -14.914 -21.422 1 88.44 540 SER A N 1
ATOM 4328 C CA . SER A 1 540 ? 16.375 -14.375 -21.109 1 88.44 540 SER A CA 1
ATOM 4329 C C . SER A 1 540 ? 15.266 -15.25 -21.688 1 88.44 540 SER A C 1
ATOM 4331 O O . SER A 1 540 ? 14.094 -15.07 -21.359 1 88.44 540 SER A O 1
ATOM 4333 N N . GLN A 1 541 ? 15.609 -16.234 -22.469 1 85.62 541 GLN A N 1
ATOM 4334 C CA . GLN A 1 541 ? 14.609 -17.125 -23.047 1 85.62 541 GLN A CA 1
ATOM 4335 C C . GLN A 1 541 ? 14.312 -18.297 -22.109 1 85.62 541 GLN A C 1
ATOM 4337 O O . GLN A 1 541 ? 13.195 -18.812 -22.094 1 85.62 541 GLN A O 1
ATOM 4342 N N . GLU A 1 542 ? 15.312 -18.594 -21.281 1 89.75 542 GLU A N 1
ATOM 4343 C CA . GLU A 1 542 ? 15.164 -19.734 -20.375 1 89.75 542 GLU A CA 1
ATOM 4344 C C . GLU A 1 542 ? 14.609 -19.297 -19.031 1 89.75 542 GLU A C 1
ATOM 4346 O O . GLU A 1 542 ? 14.148 -20.125 -18.234 1 89.75 542 GLU A O 1
ATOM 4351 N N . TYR A 1 543 ? 14.688 -18.078 -18.797 1 94.06 543 TYR A N 1
ATOM 4352 C CA . TYR A 1 543 ? 14.156 -17.5 -17.562 1 94.06 543 TYR A CA 1
ATOM 4353 C C . TYR A 1 543 ? 13.148 -16.391 -17.875 1 94.06 543 TYR A C 1
ATOM 4355 O O . TYR A 1 543 ? 13.289 -15.672 -18.875 1 94.06 543 TYR A O 1
ATOM 4363 N N . LYS A 1 544 ? 12.141 -16.312 -17.047 1 95.88 544 LYS A N 1
ATOM 4364 C CA . LYS A 1 544 ? 11.07 -15.352 -17.344 1 95.88 544 LYS A CA 1
ATOM 4365 C C . LYS A 1 544 ? 10.93 -14.32 -16.219 1 95.88 544 LYS A C 1
ATOM 4367 O O . LYS A 1 544 ? 10.82 -14.688 -15.047 1 95.88 544 LYS A O 1
ATOM 4372 N N . LEU A 1 545 ? 10.977 -13.094 -16.609 1 96.81 545 LEU A N 1
ATOM 4373 C CA . LEU A 1 545 ? 10.766 -11.984 -15.688 1 96.81 545 LEU A CA 1
ATOM 4374 C C . LEU A 1 545 ? 9.461 -11.266 -16 1 96.81 545 LEU A C 1
ATOM 4376 O O . LEU A 1 545 ? 9.25 -10.805 -17.125 1 96.81 545 LEU A O 1
ATOM 4380 N N . MET A 1 546 ? 8.562 -11.18 -15.039 1 97.5 546 MET A N 1
ATOM 4381 C CA . MET A 1 546 ? 7.273 -10.516 -15.234 1 97.5 546 MET A CA 1
ATOM 4382 C C . MET A 1 546 ? 7.059 -9.43 -14.18 1 97.5 546 MET A C 1
ATOM 4384 O O . MET A 1 546 ? 7.117 -9.703 -12.977 1 97.5 546 MET A O 1
ATOM 4388 N N . PHE A 1 547 ? 6.832 -8.203 -14.633 1 97.19 547 PHE A N 1
ATOM 4389 C CA . PHE A 1 547 ? 6.434 -7.113 -13.75 1 97.19 547 PHE A CA 1
ATOM 4390 C C . PHE A 1 547 ? 4.914 -7.012 -13.664 1 97.19 547 PHE A C 1
ATOM 4392 O O . PHE A 1 547 ? 4.254 -6.652 -14.641 1 97.19 547 PHE A O 1
ATOM 4399 N N . LEU A 1 548 ? 4.41 -7.309 -12.453 1 97.44 548 LEU A N 1
ATOM 4400 C CA . LEU A 1 548 ? 2.969 -7.258 -12.242 1 97.44 548 LEU A CA 1
ATOM 4401 C C . LEU A 1 548 ? 2.596 -6.113 -11.312 1 97.44 548 LEU A C 1
ATOM 4403 O O . LEU A 1 548 ? 3.176 -5.973 -10.227 1 97.44 548 LEU A O 1
ATOM 4407 N N . SER A 1 549 ? 1.687 -5.254 -11.719 1 95.5 549 SER A N 1
ATOM 4408 C CA . SER A 1 549 ? 1.161 -4.188 -10.875 1 95.5 549 SER A CA 1
ATOM 4409 C C . SER A 1 549 ? -0.213 -4.547 -10.32 1 95.5 549 SER A C 1
ATOM 4411 O O . SER A 1 549 ? -1.119 -4.906 -11.078 1 95.5 549 SER A O 1
ATOM 4413 N N . TYR A 1 550 ? -0.38 -4.457 -9.016 1 95.19 550 TYR A N 1
ATOM 4414 C CA . TYR A 1 550 ? -1.635 -4.746 -8.328 1 95.19 550 TYR A CA 1
ATOM 4415 C C . TYR A 1 550 ? -2.146 -3.52 -7.59 1 95.19 550 TYR A C 1
ATOM 4417 O O . TYR A 1 550 ? -1.988 -3.41 -6.371 1 95.19 550 TYR A O 1
ATOM 4425 N N . PRO A 1 551 ? -2.932 -2.637 -8.211 1 93 551 PRO A N 1
ATOM 4426 C CA . PRO A 1 551 ? -3.322 -1.347 -7.637 1 93 551 PRO A CA 1
ATOM 4427 C C . PRO A 1 551 ? -4.676 -1.398 -6.93 1 93 551 PRO A C 1
ATOM 4429 O O . PRO A 1 551 ? -5.125 -0.392 -6.375 1 93 551 PRO A O 1
ATOM 4432 N N . GLU A 1 552 ? -5.422 -2.449 -6.758 1 92.44 552 GLU A N 1
ATOM 4433 C CA . GLU A 1 552 ? -6.809 -2.523 -6.312 1 92.44 552 GLU A CA 1
ATOM 4434 C C . GLU A 1 552 ? -6.941 -2.109 -4.852 1 92.44 552 GLU A C 1
ATOM 4436 O O . GLU A 1 552 ? -8.047 -1.87 -4.363 1 92.44 552 GLU A O 1
ATOM 4441 N N . LYS A 1 553 ? -5.867 -1.982 -4.18 1 88.25 553 LYS A N 1
ATOM 4442 C CA . LYS A 1 553 ? -5.926 -1.494 -2.805 1 88.25 553 LYS A CA 1
ATOM 4443 C C . LYS A 1 553 ? -6.352 -0.03 -2.758 1 88.25 553 LYS A C 1
ATOM 4445 O O . LYS A 1 553 ? -6.879 0.436 -1.745 1 88.25 553 LYS A O 1
ATOM 4450 N N . TYR A 1 554 ? -6.117 0.62 -3.904 1 88.25 554 TYR A N 1
ATOM 4451 C CA . TYR A 1 554 ? -6.426 2.043 -3.975 1 88.25 554 TYR A CA 1
ATOM 4452 C C . TYR A 1 554 ? -7.844 2.271 -4.488 1 88.25 554 TYR A C 1
ATOM 4454 O O . TYR A 1 554 ? -8.297 1.586 -5.41 1 88.25 554 TYR A O 1
ATOM 4462 N N . GLN A 1 555 ? -8.438 3.178 -3.924 1 84.5 555 GLN A N 1
ATOM 4463 C CA . GLN A 1 555 ? -9.852 3.432 -4.164 1 84.5 555 GLN A CA 1
ATOM 4464 C C . GLN A 1 555 ? -10.125 3.682 -5.648 1 84.5 555 GLN A C 1
ATOM 4466 O O . GLN A 1 555 ? -11.094 3.164 -6.203 1 84.5 555 GLN A O 1
ATOM 4471 N N . LYS A 1 556 ? -9.281 4.387 -6.301 1 86.81 556 LYS A N 1
ATOM 4472 C CA . LYS A 1 556 ? -9.484 4.766 -7.691 1 86.81 556 LYS A CA 1
ATOM 4473 C C . LYS A 1 556 ? -9.352 3.562 -8.617 1 86.81 556 LYS A C 1
ATOM 4475 O O . LYS A 1 556 ? -9.758 3.617 -9.781 1 86.81 556 LYS A O 1
ATOM 4480 N N . TYR A 1 557 ? -8.812 2.463 -8.109 1 91.75 557 TYR A N 1
ATOM 4481 C CA . TYR A 1 557 ? -8.602 1.267 -8.914 1 91.75 557 TYR A CA 1
ATOM 4482 C C . TYR A 1 557 ? -9.578 0.165 -8.523 1 91.75 557 TYR A C 1
ATOM 4484 O O . TYR A 1 557 ? -9.422 -0.987 -8.938 1 91.75 557 TYR A O 1
ATOM 4492 N N . GLN A 1 558 ? -10.523 0.548 -7.711 1 92.06 558 GLN A N 1
ATOM 4493 C CA . GLN A 1 558 ? -11.609 -0.371 -7.395 1 92.06 558 GLN A CA 1
ATOM 4494 C C . GLN A 1 558 ? -12.773 -0.193 -8.359 1 92.06 558 GLN A C 1
ATOM 4496 O O . GLN A 1 558 ? -13.516 0.789 -8.273 1 92.06 558 GLN A O 1
ATOM 4501 N N . PHE A 1 559 ? -12.961 -1.199 -9.258 1 94.69 559 PHE A N 1
ATOM 4502 C CA . PHE A 1 559 ? -13.883 -1.039 -10.375 1 94.69 559 PHE A CA 1
ATOM 4503 C C . PHE A 1 559 ? -15.109 -1.921 -10.195 1 94.69 559 PHE A C 1
ATOM 4505 O O . PHE A 1 559 ? -15.008 -3.043 -9.695 1 94.69 559 PHE A O 1
ATOM 4512 N N . GLY A 1 560 ? -16.234 -1.35 -10.586 1 93.25 560 GLY A N 1
ATOM 4513 C CA . GLY A 1 560 ? -17.469 -2.092 -10.641 1 93.25 560 GLY A CA 1
ATOM 4514 C C . GLY A 1 560 ? -18.078 -2.143 -12.039 1 93.25 560 GLY A C 1
ATOM 4515 O O . GLY A 1 560 ? -17.391 -1.902 -13.023 1 93.25 560 GLY A O 1
ATOM 4516 N N . ARG A 1 561 ? -19.297 -2.463 -12.148 1 93.19 561 ARG A N 1
ATOM 4517 C CA . ARG A 1 561 ? -20.016 -2.707 -13.398 1 93.19 561 ARG A CA 1
ATOM 4518 C C . ARG A 1 561 ? -20.094 -1.44 -14.242 1 93.19 561 ARG A C 1
ATOM 4520 O O . ARG A 1 561 ? -20.172 -1.511 -15.469 1 93.19 561 ARG A O 1
ATOM 4527 N N . SER A 1 562 ? -19.922 -0.29 -13.648 1 90.88 562 SER A N 1
ATOM 4528 C CA . SER A 1 562 ? -20.094 0.975 -14.352 1 90.88 562 SER A CA 1
ATOM 4529 C C . SER A 1 562 ? -18.75 1.604 -14.695 1 90.88 562 SER A C 1
ATOM 4531 O O . SER A 1 562 ? -18.688 2.723 -15.203 1 90.88 562 SER A O 1
ATOM 4533 N N . ASP A 1 563 ? -17.719 0.881 -14.508 1 93.38 563 ASP A N 1
ATOM 4534 C CA . ASP A 1 563 ? -16.406 1.515 -14.602 1 93.38 563 ASP A CA 1
ATOM 4535 C C . ASP A 1 563 ? -15.648 1.019 -15.836 1 93.38 563 ASP A C 1
ATOM 4537 O O . ASP A 1 563 ? -14.422 0.986 -15.836 1 93.38 563 ASP A O 1
ATOM 4541 N N . LEU A 1 564 ? -16.266 0.634 -16.922 1 94.94 564 LEU A N 1
ATOM 4542 C CA . LEU A 1 564 ? -15.625 0.104 -18.109 1 94.94 564 LEU A CA 1
ATOM 4543 C C . LEU A 1 564 ? -14.727 1.155 -18.766 1 94.94 564 LEU A C 1
ATOM 4545 O O . LEU A 1 564 ? -13.648 0.834 -19.266 1 94.94 564 LEU A O 1
ATOM 4549 N N . ILE A 1 565 ? -15.141 2.365 -18.703 1 92.75 565 ILE A N 1
ATOM 4550 C CA . ILE A 1 565 ? -14.391 3.451 -19.328 1 92.75 565 ILE A CA 1
ATOM 4551 C C . ILE A 1 565 ? -13.055 3.629 -18.609 1 92.75 565 ILE A C 1
ATOM 4553 O O . ILE A 1 565 ? -12.023 3.848 -19.25 1 92.75 565 ILE A O 1
ATOM 4557 N N . ASN A 1 566 ? -13.094 3.576 -17.344 1 91.5 566 ASN A N 1
ATOM 4558 C CA . ASN A 1 566 ? -11.867 3.709 -16.562 1 91.5 566 ASN A CA 1
ATOM 4559 C C . ASN A 1 566 ? -10.906 2.547 -16.812 1 91.5 566 ASN A C 1
ATOM 4561 O O . ASN A 1 566 ? -9.695 2.73 -16.828 1 91.5 566 ASN A O 1
ATOM 4565 N N . LEU A 1 567 ? -11.453 1.387 -17.016 1 95.38 567 LEU A N 1
ATOM 4566 C CA . LEU A 1 567 ? -10.633 0.22 -17.328 1 95.38 567 LEU A CA 1
ATOM 4567 C C . LEU A 1 567 ? -9.945 0.39 -18.688 1 95.38 567 LEU A C 1
ATOM 4569 O O . LEU A 1 567 ? -8.781 0.03 -18.844 1 95.38 567 LEU A O 1
ATOM 4573 N N . GLN A 1 568 ? -10.664 0.956 -19.594 1 93.94 568 GLN A N 1
ATOM 4574 C CA . GLN A 1 568 ? -10.094 1.211 -20.906 1 93.94 568 GLN A CA 1
ATOM 4575 C C . GLN A 1 568 ? -8.969 2.238 -20.844 1 93.94 568 GLN A C 1
ATOM 4577 O O . GLN A 1 568 ? -7.953 2.102 -21.516 1 93.94 568 GLN A O 1
ATOM 4582 N N . ARG A 1 569 ? -9.164 3.152 -20.031 1 90.94 569 ARG A N 1
ATOM 4583 C CA . ARG A 1 569 ? -8.125 4.156 -19.828 1 90.94 569 ARG A CA 1
ATOM 4584 C C . ARG A 1 569 ? -6.863 3.523 -19.25 1 90.94 569 ARG A C 1
ATOM 4586 O O . ARG A 1 569 ? -5.75 3.9 -19.625 1 90.94 569 ARG A O 1
ATOM 4593 N N . MET A 1 570 ? -7.023 2.652 -18.328 1 92.38 570 MET A N 1
ATOM 4594 C CA . MET A 1 570 ? -5.895 1.955 -17.719 1 92.38 570 MET A CA 1
ATOM 4595 C C . MET A 1 570 ? -5.113 1.161 -18.75 1 92.38 570 MET A C 1
ATOM 4597 O O . MET A 1 570 ? -3.881 1.13 -18.719 1 92.38 570 MET A O 1
ATOM 4601 N N . GLU A 1 571 ? -5.812 0.549 -19.656 1 90.31 571 GLU A N 1
ATOM 4602 C CA . GLU A 1 571 ? -5.168 -0.231 -20.703 1 90.31 571 GLU A CA 1
ATOM 4603 C C . GLU A 1 571 ? -4.34 0.661 -21.625 1 90.31 571 GLU A C 1
ATOM 4605 O O . GLU A 1 571 ? -3.248 0.277 -22.047 1 90.31 571 GLU A O 1
ATOM 4610 N N . HIS A 1 572 ? -4.867 1.788 -21.812 1 89.5 572 HIS A N 1
ATOM 4611 C CA . HIS A 1 572 ? -4.152 2.729 -22.672 1 89.5 572 HIS A CA 1
ATOM 4612 C C . HIS A 1 572 ? -2.85 3.186 -22.031 1 89.5 572 HIS A C 1
ATOM 4614 O O . HIS A 1 572 ? -1.876 3.48 -22.719 1 89.5 572 HIS A O 1
ATOM 4620 N N . GLU A 1 573 ? -2.869 3.219 -20.797 1 90.75 573 GLU A N 1
ATOM 4621 C CA . GLU A 1 573 ? -1.7 3.678 -20.047 1 90.75 573 GLU A CA 1
ATOM 4622 C C . GLU A 1 573 ? -0.653 2.574 -19.938 1 90.75 573 GLU A C 1
ATOM 4624 O O . GLU A 1 573 ? 0.509 2.844 -19.625 1 90.75 573 GLU A O 1
ATOM 4629 N N . GLU A 1 574 ? -0.941 1.394 -20.312 1 92.5 574 GLU A N 1
ATOM 4630 C CA . GLU A 1 574 ? -0.078 0.236 -20.094 1 92.5 574 GLU A CA 1
ATOM 4631 C C . GLU A 1 574 ? 1.19 0.333 -20.938 1 92.5 574 GLU A C 1
ATOM 4633 O O . GLU A 1 574 ? 2.268 -0.078 -20.5 1 92.5 574 GLU A O 1
ATOM 4638 N N . GLU A 1 575 ? 1.052 0.849 -22.078 1 91.19 575 GLU A N 1
ATOM 4639 C CA . GLU A 1 575 ? 2.219 0.951 -22.938 1 91.19 575 GLU A CA 1
ATOM 4640 C C . GLU A 1 575 ? 3.236 1.944 -22.391 1 91.19 575 GLU A C 1
ATOM 4642 O O . GLU A 1 575 ? 4.441 1.682 -22.406 1 91.19 575 GLU A O 1
ATOM 4647 N N . LYS A 1 576 ? 2.723 3.029 -21.984 1 89.5 576 LYS A N 1
ATOM 4648 C CA . LYS A 1 576 ? 3.609 4.027 -21.375 1 89.5 576 LYS A CA 1
ATOM 4649 C C . LYS A 1 576 ? 4.262 3.492 -20.109 1 89.5 576 LYS A C 1
ATOM 4651 O O . LYS A 1 576 ? 5.445 3.73 -19.859 1 89.5 576 LYS A O 1
ATOM 4656 N N . LYS A 1 577 ? 3.49 2.873 -19.359 1 92 577 LYS A N 1
ATOM 4657 C CA . LYS A 1 577 ? 4.004 2.254 -18.141 1 92 577 LYS A CA 1
ATOM 4658 C C . LYS A 1 577 ? 5.125 1.268 -18.453 1 92 577 LYS A C 1
ATOM 4660 O O . LYS A 1 577 ? 6.16 1.266 -17.781 1 92 577 LYS A O 1
ATOM 4665 N N . ARG A 1 578 ? 4.949 0.432 -19.453 1 94.75 578 ARG A N 1
ATOM 4666 C CA . ARG A 1 578 ? 5.953 -0.55 -19.859 1 94.75 578 ARG A CA 1
ATOM 4667 C C . ARG A 1 578 ? 7.266 0.129 -20.234 1 94.75 578 ARG A C 1
ATOM 4669 O O . ARG A 1 578 ? 8.336 -0.307 -19.812 1 94.75 578 ARG A O 1
ATOM 4676 N N . MET A 1 579 ? 7.125 1.201 -20.984 1 91.06 579 MET A N 1
ATOM 4677 C CA . MET A 1 579 ? 8.328 1.909 -21.406 1 91.06 579 MET A CA 1
ATOM 4678 C C . MET A 1 579 ? 9.109 2.428 -20.203 1 91.06 579 MET A C 1
ATOM 4680 O O . MET A 1 579 ? 10.336 2.295 -20.156 1 91.06 579 MET A O 1
ATOM 4684 N N . ARG A 1 580 ? 8.43 2.906 -19.266 1 87.62 580 ARG A N 1
ATOM 4685 C CA . ARG A 1 580 ? 9.086 3.449 -18.078 1 87.62 580 ARG A CA 1
ATOM 4686 C C . ARG A 1 580 ? 9.695 2.338 -17.219 1 87.62 580 ARG A C 1
ATOM 4688 O O . ARG A 1 580 ? 10.75 2.523 -16.609 1 87.62 580 ARG A O 1
ATOM 4695 N N . GLU A 1 581 ? 9 1.242 -17.094 1 92.25 581 GLU A N 1
ATOM 4696 C CA . GLU A 1 581 ? 9.508 0.107 -16.328 1 92.25 581 GLU A CA 1
ATOM 4697 C C . GLU A 1 581 ? 10.766 -0.472 -16.953 1 92.25 581 GLU A C 1
ATOM 4699 O O . GLU A 1 581 ? 11.703 -0.846 -16.25 1 92.25 581 GLU A O 1
ATOM 4704 N N . LEU A 1 582 ? 10.805 -0.534 -18.281 1 92.25 582 LEU A N 1
ATOM 4705 C CA . LEU A 1 582 ? 11.984 -1.037 -18.984 1 92.25 582 LEU A CA 1
ATOM 4706 C C . LEU A 1 582 ? 13.164 -0.086 -18.828 1 92.25 582 LEU A C 1
ATOM 4708 O O . LEU A 1 582 ? 14.305 -0.528 -18.688 1 92.25 582 LEU A O 1
ATOM 4712 N N . GLU A 1 583 ? 12.844 1.178 -18.844 1 84.81 583 GLU A N 1
ATOM 4713 C CA . GLU A 1 583 ? 13.891 2.162 -18.594 1 84.81 583 GLU A CA 1
ATOM 4714 C C . GLU A 1 583 ? 14.492 1.986 -17.188 1 84.81 583 GLU A C 1
ATOM 4716 O O . GLU A 1 583 ? 15.711 2.072 -17.016 1 84.81 583 GLU A O 1
ATOM 4721 N N . GLU A 1 584 ? 13.641 1.779 -16.234 1 85.81 584 GLU A N 1
ATOM 4722 C CA . GLU A 1 584 ? 14.094 1.579 -14.867 1 85.81 584 GLU A CA 1
ATOM 4723 C C . GLU A 1 584 ? 14.938 0.312 -14.742 1 85.81 584 GLU A C 1
ATOM 4725 O O . GLU A 1 584 ? 15.945 0.295 -14.031 1 85.81 584 GLU A O 1
ATOM 4730 N N . LEU A 1 585 ? 14.469 -0.729 -15.352 1 90.31 585 LEU A N 1
ATOM 4731 C CA . LEU A 1 585 ? 15.227 -1.974 -15.328 1 90.31 585 LEU A CA 1
ATOM 4732 C C . LEU A 1 585 ? 16.609 -1.779 -15.953 1 90.31 585 LEU A C 1
ATOM 4734 O O . LEU A 1 585 ? 17.594 -2.301 -15.445 1 90.31 585 LEU A O 1
ATOM 4738 N N . SER A 1 586 ? 16.625 -1.042 -17.031 1 84.75 586 SER A N 1
ATOM 4739 C CA . SER A 1 586 ? 17.891 -0.762 -17.688 1 84.75 586 SER A CA 1
ATOM 4740 C C . SER A 1 586 ? 18.844 -0.004 -16.781 1 84.75 586 SER A C 1
ATOM 4742 O O . SER A 1 586 ? 20.062 -0.241 -16.797 1 84.75 586 SER A O 1
ATOM 4744 N N . ARG A 1 587 ? 18.297 0.776 -15.984 1 76.44 587 ARG A N 1
ATOM 4745 C CA . ARG A 1 587 ? 19.094 1.567 -15.055 1 76.44 587 ARG A CA 1
ATOM 4746 C C . ARG A 1 587 ? 19.719 0.683 -13.984 1 76.44 587 ARG A C 1
ATOM 4748 O O . ARG A 1 587 ? 20.844 0.952 -13.523 1 76.44 587 ARG A O 1
ATOM 4755 N N . ILE A 1 588 ? 18.984 -0.236 -13.562 1 77.12 588 ILE A N 1
ATOM 4756 C CA . ILE A 1 588 ? 19.469 -1.114 -12.5 1 77.12 588 ILE A CA 1
ATOM 4757 C C . ILE A 1 588 ? 20.516 -2.072 -13.062 1 77.12 588 ILE A C 1
ATOM 4759 O O . ILE A 1 588 ? 21.391 -2.545 -12.328 1 77.12 588 ILE A O 1
ATOM 4763 N N . MET A 1 589 ? 20.438 -2.352 -14.359 1 74.31 589 MET A N 1
ATOM 4764 C CA . MET A 1 589 ? 21.328 -3.303 -15.016 1 74.31 589 MET A CA 1
ATOM 4765 C C . MET A 1 589 ? 22.688 -2.664 -15.312 1 74.31 589 MET A C 1
ATOM 4767 O O . MET A 1 589 ? 22.766 -1.45 -15.5 1 74.31 589 MET A O 1
ATOM 4771 N N . TYR A 1 590 ? 23.734 -2.773 -14.469 1 57.34 590 TYR A N 1
ATOM 4772 C CA . TYR A 1 590 ? 25.062 -2.305 -14.859 1 57.34 590 TYR A CA 1
ATOM 4773 C C . TYR A 1 590 ? 25.516 -2.975 -16.156 1 57.34 590 TYR A C 1
ATOM 4775 O O . TYR A 1 590 ? 25.562 -4.203 -16.234 1 57.34 590 TYR A O 1
ATOM 4783 N N . PRO A 1 591 ? 26 -2.213 -17.375 1 53.59 591 PRO A N 1
ATOM 4784 C CA . PRO A 1 591 ? 26.078 -0.954 -18.125 1 53.59 591 PRO A CA 1
ATOM 4785 C C . PRO A 1 591 ? 24.781 -0.641 -18.875 1 53.59 591 PRO A C 1
ATOM 4787 O O . PRO A 1 591 ? 24.828 -0.343 -20.062 1 53.59 591 PRO A O 1
ATOM 4790 N N . ASN A 1 592 ? 23.672 -0.487 -18.5 1 56.97 592 ASN A N 1
ATOM 4791 C CA . ASN A 1 592 ? 22.359 0.047 -18.875 1 56.97 592 ASN A CA 1
ATOM 4792 C C . ASN A 1 592 ? 21.891 -0.509 -20.219 1 56.97 592 ASN A C 1
ATOM 4794 O O . ASN A 1 592 ? 21.516 0.251 -21.109 1 56.97 592 ASN A O 1
ATOM 4798 N N . SER A 1 593 ? 22.203 -1.852 -20.5 1 67.62 593 SER A N 1
ATOM 4799 C CA . SER A 1 593 ? 21.75 -2.146 -21.859 1 67.62 593 SER A CA 1
ATOM 4800 C C . SER A 1 593 ? 20.781 -3.326 -21.875 1 67.62 593 SER A C 1
ATOM 4802 O O . SER A 1 593 ? 21.188 -4.465 -21.625 1 67.62 593 SER A O 1
ATOM 4804 N N . LEU A 1 594 ? 19.5 -3.023 -22.016 1 83.31 594 LEU A N 1
ATOM 4805 C CA . LEU A 1 594 ? 18.484 -4.027 -22.312 1 83.31 594 LEU A CA 1
ATOM 4806 C C . LEU A 1 594 ? 18.484 -4.352 -23.812 1 83.31 594 LEU A C 1
ATOM 4808 O O . LEU A 1 594 ? 18.219 -3.475 -24.641 1 83.31 594 LEU A O 1
ATOM 4812 N N . THR A 1 595 ? 18.859 -5.516 -24.219 1 83.62 595 THR A N 1
ATOM 4813 C CA . THR A 1 595 ? 18.812 -5.914 -25.625 1 83.62 595 THR A CA 1
ATOM 4814 C C . THR A 1 595 ? 17.359 -6.027 -26.094 1 83.62 595 THR A C 1
ATOM 4816 O O . THR A 1 595 ? 16.438 -6.172 -25.281 1 83.62 595 THR A O 1
ATOM 4819 N N . PRO A 1 596 ? 17.156 -5.895 -27.281 1 85.06 596 PRO A N 1
ATOM 4820 C CA . PRO A 1 596 ? 15.797 -6.027 -27.828 1 85.06 596 PRO A CA 1
ATOM 4821 C C . PRO A 1 596 ? 15.156 -7.371 -27.484 1 85.06 596 PRO A C 1
ATOM 4823 O O . PRO A 1 596 ? 13.953 -7.441 -27.234 1 85.06 596 PRO A O 1
ATOM 4826 N N . ASN A 1 597 ? 15.953 -8.398 -27.516 1 85.06 597 ASN A N 1
ATOM 4827 C CA . ASN A 1 597 ? 15.43 -9.711 -27.156 1 85.06 597 ASN A CA 1
ATOM 4828 C C . ASN A 1 597 ? 14.977 -9.766 -25.703 1 85.06 597 ASN A C 1
ATOM 4830 O O . ASN A 1 597 ? 13.938 -10.352 -25.406 1 85.06 597 ASN A O 1
ATOM 4834 N N . MET A 1 598 ? 15.75 -9.195 -24.875 1 89.75 598 MET A N 1
ATOM 4835 C CA . MET A 1 598 ? 15.383 -9.133 -23.469 1 89.75 598 MET A CA 1
ATOM 4836 C C . MET A 1 598 ? 14.102 -8.328 -23.266 1 89.75 598 MET A C 1
ATOM 4838 O O . MET A 1 598 ? 13.227 -8.727 -22.5 1 89.75 598 MET A O 1
ATOM 4842 N N . THR A 1 599 ? 14.008 -7.266 -24 1 91.38 599 THR A N 1
ATOM 4843 C CA . THR A 1 599 ? 12.859 -6.383 -23.891 1 91.38 599 THR A CA 1
ATOM 4844 C C . THR A 1 599 ? 11.578 -7.113 -24.297 1 91.38 599 THR A C 1
ATOM 4846 O O . THR A 1 599 ? 10.539 -6.949 -23.672 1 91.38 599 THR A O 1
ATOM 4849 N N . ARG A 1 600 ? 11.703 -7.902 -25.234 1 89 600 ARG A N 1
ATOM 4850 C CA . ARG A 1 600 ? 10.539 -8.633 -25.75 1 89 600 ARG A CA 1
ATOM 4851 C C . ARG A 1 600 ? 10.125 -9.734 -24.781 1 89 600 ARG A C 1
ATOM 4853 O O . ARG A 1 600 ? 8.953 -10.102 -24.719 1 89 600 ARG A O 1
ATOM 4860 N N . ASN A 1 601 ? 11.039 -10.18 -23.984 1 91.75 601 ASN A N 1
ATOM 4861 C CA . ASN A 1 601 ? 10.773 -11.336 -23.141 1 91.75 601 ASN A CA 1
ATOM 4862 C C . ASN A 1 601 ? 10.305 -10.906 -21.75 1 91.75 601 ASN A C 1
ATOM 4864 O O . ASN A 1 601 ? 9.938 -11.75 -20.922 1 91.75 601 ASN A O 1
ATOM 4868 N N . ILE A 1 602 ? 10.297 -9.648 -21.547 1 95 602 ILE A N 1
ATOM 4869 C CA . ILE A 1 602 ? 9.758 -9.148 -20.281 1 95 602 ILE A CA 1
ATOM 4870 C C . ILE A 1 602 ? 8.258 -8.883 -20.438 1 95 602 ILE A C 1
ATOM 4872 O O . ILE A 1 602 ? 7.82 -8.289 -21.422 1 95 602 ILE A O 1
ATOM 4876 N N . VAL A 1 603 ? 7.57 -9.375 -19.438 1 95 603 VAL A N 1
ATOM 4877 C CA . VAL A 1 603 ? 6.129 -9.164 -19.453 1 95 603 VAL A CA 1
ATOM 4878 C C . VAL A 1 603 ? 5.75 -8.125 -18.406 1 95 603 VAL A C 1
ATOM 4880 O O . VAL A 1 603 ? 6.219 -8.188 -17.266 1 95 603 VAL A O 1
ATOM 4883 N N . THR A 1 604 ? 5.062 -7.148 -18.781 1 94.75 604 THR A N 1
ATOM 4884 C CA . THR A 1 604 ? 4.461 -6.18 -17.875 1 94.75 604 THR A CA 1
ATOM 4885 C C . THR A 1 604 ? 2.939 -6.242 -17.953 1 94.75 604 THR A C 1
ATOM 4887 O O . THR A 1 604 ? 2.371 -6.363 -19.031 1 94.75 604 THR A O 1
ATOM 4890 N N . SER A 1 605 ? 2.303 -6.281 -16.781 1 94.25 605 SER A N 1
ATOM 4891 C CA . SER A 1 605 ? 0.846 -6.363 -16.781 1 94.25 605 SER A CA 1
ATOM 4892 C C . SER A 1 605 ? 0.26 -5.793 -15.5 1 94.25 605 SER A C 1
ATOM 4894 O O . SER A 1 605 ? 0.809 -5.996 -14.414 1 94.25 605 SER A O 1
ATOM 4896 N N . THR A 1 606 ? -0.761 -4.969 -15.695 1 95.75 606 THR A N 1
ATOM 4897 C CA . THR A 1 606 ? -1.603 -4.637 -14.547 1 95.75 606 THR A CA 1
ATOM 4898 C C . THR A 1 606 ? -2.615 -5.746 -14.281 1 95.75 606 THR A C 1
ATOM 4900 O O . THR A 1 606 ? -3.342 -6.164 -15.188 1 95.75 606 THR A O 1
ATOM 4903 N N . ILE A 1 607 ? -2.656 -6.207 -13.086 1 97 607 ILE A N 1
ATOM 4904 C CA . ILE A 1 607 ? -3.553 -7.312 -12.766 1 97 607 ILE A CA 1
ATOM 4905 C C . ILE A 1 607 ? -4.602 -6.852 -11.758 1 97 607 ILE A C 1
ATOM 4907 O O . ILE A 1 607 ? -4.293 -6.094 -10.828 1 97 607 ILE A O 1
ATOM 4911 N N . LEU A 1 608 ? -5.844 -7.262 -11.93 1 97.44 608 LEU A N 1
ATOM 4912 C CA . LEU A 1 608 ? -6.977 -6.953 -11.062 1 97.44 608 LEU A CA 1
ATOM 4913 C C . LEU A 1 608 ? -7.676 -8.234 -10.602 1 97.44 608 LEU A C 1
ATOM 4915 O O . LEU A 1 608 ? -8.812 -8.492 -11 1 97.44 608 LEU A O 1
ATOM 4919 N N . PRO A 1 609 ? -7.027 -8.922 -9.695 1 96.94 609 PRO A N 1
ATOM 4920 C CA . PRO A 1 609 ? -7.535 -10.242 -9.305 1 96.94 609 PRO A CA 1
ATOM 4921 C C . PRO A 1 609 ? -8.875 -10.164 -8.578 1 96.94 609 PRO A C 1
ATOM 4923 O O . PRO A 1 609 ? -9.711 -11.062 -8.719 1 96.94 609 PRO A O 1
ATOM 4926 N N . LEU A 1 610 ? -9.141 -9.156 -7.773 1 96.06 610 LEU A N 1
ATOM 4927 C CA . LEU A 1 610 ? -10.406 -9.047 -7.051 1 96.06 610 LEU A CA 1
ATOM 4928 C C . LEU A 1 610 ? -11.562 -8.812 -8.016 1 96.06 610 LEU A C 1
ATOM 4930 O O . LEU A 1 610 ? -12.625 -9.43 -7.883 1 96.06 610 LEU A O 1
ATOM 4934 N N . LEU A 1 611 ? -11.352 -7.898 -8.938 1 97.25 611 LEU A N 1
ATOM 4935 C CA . LEU A 1 611 ? -12.359 -7.664 -9.961 1 97.25 611 LEU A CA 1
ATOM 4936 C C . LEU A 1 611 ? -12.641 -8.938 -10.75 1 97.25 611 LEU A C 1
ATOM 4938 O O . LEU A 1 611 ? -13.805 -9.297 -10.961 1 97.25 611 LEU A O 1
ATOM 4942 N N . HIS A 1 612 ? -11.586 -9.609 -11.164 1 97.94 612 HIS A N 1
ATOM 4943 C CA . HIS A 1 612 ? -11.719 -10.836 -11.93 1 97.94 612 HIS A CA 1
ATOM 4944 C C . HIS A 1 612 ? -12.516 -11.891 -11.164 1 97.94 612 HIS A C 1
ATOM 4946 O O . HIS A 1 612 ? -13.461 -12.469 -11.695 1 97.94 612 HIS A O 1
ATOM 4952 N N . THR A 1 613 ? -12.148 -12.141 -9.969 1 97.38 613 THR A N 1
ATOM 4953 C CA . THR A 1 613 ? -12.773 -13.172 -9.148 1 97.38 613 THR A CA 1
ATOM 4954 C C . THR A 1 613 ? -14.219 -12.789 -8.812 1 97.38 613 THR A C 1
ATOM 4956 O O . THR A 1 613 ? -15.086 -13.656 -8.727 1 97.38 613 THR A O 1
ATOM 4959 N N . SER A 1 614 ? -14.5 -11.516 -8.609 1 96.94 614 SER A N 1
ATOM 4960 C CA . SER A 1 614 ? -15.852 -11.062 -8.289 1 96.94 614 SER A CA 1
ATOM 4961 C C . SER A 1 614 ? -16.797 -11.305 -9.461 1 96.94 614 SER A C 1
ATOM 4963 O O . SER A 1 614 ? -17.984 -11.602 -9.25 1 96.94 614 SER A O 1
ATOM 4965 N N . ILE A 1 615 ? -16.312 -11.164 -10.656 1 97.69 615 ILE A N 1
ATOM 4966 C CA . ILE A 1 615 ? -17.125 -11.453 -11.836 1 97.69 615 ILE A CA 1
ATOM 4967 C C . ILE A 1 615 ? -17.391 -12.953 -11.922 1 97.69 615 ILE A C 1
ATOM 4969 O O . ILE A 1 615 ? -18.516 -13.375 -12.188 1 97.69 615 ILE A O 1
ATOM 4973 N N . HIS A 1 616 ? -16.422 -13.734 -11.609 1 97.88 616 HIS A N 1
ATOM 4974 C CA . HIS A 1 616 ? -16.547 -15.188 -11.648 1 97.88 616 HIS A CA 1
ATOM 4975 C C . HIS A 1 616 ? -17.391 -15.703 -10.492 1 97.88 616 HIS A C 1
ATOM 4977 O O . HIS A 1 616 ? -17.828 -16.859 -10.492 1 97.88 616 HIS A O 1
ATOM 4983 N N . ALA A 1 617 ? -17.656 -14.867 -9.539 1 96.94 617 ALA A N 1
ATOM 4984 C CA . ALA A 1 617 ? -18.453 -15.25 -8.375 1 96.94 617 ALA A CA 1
ATOM 4985 C C . ALA A 1 617 ? -19.922 -14.898 -8.57 1 96.94 617 ALA A C 1
ATOM 4987 O O . ALA A 1 617 ? -20.75 -15.148 -7.691 1 96.94 617 ALA A O 1
ATOM 4988 N N . GLN A 1 618 ? -20.25 -14.391 -9.695 1 96.5 618 GLN A N 1
ATOM 4989 C CA . GLN A 1 618 ? -21.625 -13.984 -9.945 1 96.5 618 GLN A CA 1
ATOM 4990 C C . GLN A 1 618 ? -22.547 -15.195 -10.031 1 96.5 618 GLN A C 1
ATOM 4992 O O . GLN A 1 618 ? -22.125 -16.266 -10.453 1 96.5 618 GLN A O 1
ATOM 4997 N N . GLU A 1 619 ? -23.797 -14.945 -9.68 1 93.62 619 GLU A N 1
ATOM 4998 C CA . GLU A 1 619 ? -24.812 -16 -9.766 1 93.62 619 GLU A CA 1
ATOM 4999 C C . GLU A 1 619 ? -25.453 -16.031 -11.148 1 93.62 619 GLU A C 1
ATOM 5001 O O . GLU A 1 619 ? -25.641 -15 -11.789 1 93.62 619 GLU A O 1
ATOM 5006 N N . GLY A 1 620 ? -25.672 -17.312 -11.648 1 92.5 620 GLY A N 1
ATOM 5007 C CA . GLY A 1 620 ? -26.266 -17.5 -12.969 1 92.5 620 GLY A CA 1
ATOM 5008 C C . GLY A 1 620 ? -25.531 -18.531 -13.805 1 92.5 620 GLY A C 1
ATOM 5009 O O . GLY A 1 620 ? -24.672 -19.25 -13.297 1 92.5 620 GLY A O 1
ATOM 5010 N N . MET A 1 621 ? -25.906 -18.625 -15.031 1 92.56 621 MET A N 1
ATOM 5011 C CA . MET A 1 621 ? -25.281 -19.578 -15.938 1 92.56 621 MET A CA 1
ATOM 5012 C C . MET A 1 621 ? -23.875 -19.125 -16.328 1 92.56 621 MET A C 1
ATOM 5014 O O . MET A 1 621 ? -23.703 -18.047 -16.906 1 92.56 621 MET A O 1
ATOM 5018 N N . PRO A 1 622 ? -22.875 -19.922 -16.062 1 94.56 622 PRO A N 1
ATOM 5019 C CA . PRO A 1 622 ? -21.484 -19.5 -16.219 1 94.56 622 PRO A CA 1
ATOM 5020 C C . PRO A 1 622 ? -21.188 -18.969 -17.609 1 94.56 622 PRO A C 1
ATOM 5022 O O . PRO A 1 622 ? -20.547 -17.922 -17.75 1 94.56 622 PRO A O 1
ATOM 5025 N N . HIS A 1 623 ? -21.688 -19.562 -18.656 1 92.31 623 HIS A N 1
ATOM 5026 C CA . HIS A 1 623 ? -21.359 -19.156 -20.031 1 92.31 623 HIS A CA 1
ATOM 5027 C C . HIS A 1 623 ? -21.969 -17.797 -20.359 1 92.31 623 HIS A C 1
ATOM 5029 O O . HIS A 1 623 ? -21.359 -17 -21.078 1 92.31 623 HIS A O 1
ATOM 5035 N N . GLU A 1 624 ? -23.125 -17.594 -19.859 1 92.81 624 GLU A N 1
ATOM 5036 C CA . GLU A 1 624 ? -23.781 -16.312 -20.109 1 92.81 624 GLU A CA 1
ATOM 5037 C C . GLU A 1 624 ? -23.078 -15.172 -19.375 1 92.81 624 GLU A C 1
ATOM 5039 O O . GLU A 1 624 ? -22.875 -14.094 -19.938 1 92.81 624 GLU A O 1
ATOM 5044 N N . LEU A 1 625 ? -22.688 -15.492 -18.219 1 95.19 625 LEU A N 1
ATOM 5045 C CA . LEU A 1 625 ? -22.016 -14.484 -17.391 1 95.19 625 LEU A CA 1
ATOM 5046 C C . LEU A 1 625 ? -20.656 -14.109 -18 1 95.19 625 LEU A C 1
ATOM 5048 O O . LEU A 1 625 ? -20.344 -12.922 -18.109 1 95.19 625 LEU A O 1
ATOM 5052 N N . ILE A 1 626 ? -19.906 -15.109 -18.375 1 95 626 ILE A N 1
ATOM 5053 C CA . ILE A 1 626 ? -18.578 -14.875 -18.922 1 95 626 ILE A CA 1
ATOM 5054 C C . ILE A 1 626 ? -18.703 -14.148 -20.266 1 95 626 ILE A C 1
ATOM 5056 O O . ILE A 1 626 ? -17.875 -13.289 -20.578 1 95 626 ILE A O 1
ATOM 5060 N N . GLY A 1 627 ? -19.719 -14.453 -21.016 1 92.19 627 GLY A N 1
ATOM 5061 C CA . GLY A 1 627 ? -19.969 -13.758 -22.281 1 92.19 627 GLY A CA 1
ATOM 5062 C C . GLY A 1 627 ? -20.375 -12.305 -22.078 1 92.19 627 GLY A C 1
ATOM 5063 O O . GLY A 1 627 ? -19.891 -11.422 -22.781 1 92.19 627 GLY A O 1
ATOM 5064 N N . GLU A 1 628 ? -21.203 -12.125 -21.109 1 94.25 628 GLU A N 1
ATOM 5065 C CA . GLU A 1 628 ? -21.719 -10.781 -20.828 1 94.25 628 GLU A CA 1
ATOM 5066 C C . GLU A 1 628 ? -20.594 -9.852 -20.359 1 94.25 628 GLU A C 1
ATOM 5068 O O . GLU A 1 628 ? -20.562 -8.68 -20.75 1 94.25 628 GLU A O 1
ATOM 5073 N N . TYR A 1 629 ? -19.719 -10.367 -19.578 1 95.75 629 TYR A N 1
ATOM 5074 C CA . TYR A 1 629 ? -18.703 -9.516 -18.969 1 95.75 629 TYR A CA 1
ATOM 5075 C C . TYR A 1 629 ? -17.344 -9.781 -19.578 1 95.75 629 TYR A C 1
ATOM 5077 O O . TYR A 1 629 ? -16.312 -9.531 -18.938 1 95.75 629 TYR A O 1
ATOM 5085 N N . ALA A 1 630 ? -17.281 -10.25 -20.781 1 94.06 630 ALA A N 1
ATOM 5086 C CA . ALA A 1 630 ? -16.047 -10.602 -21.469 1 94.06 630 ALA A CA 1
ATOM 5087 C C . ALA A 1 630 ? -15.125 -9.391 -21.594 1 94.06 630 ALA A C 1
ATOM 5089 O O . ALA A 1 630 ? -13.906 -9.516 -21.469 1 94.06 630 ALA A O 1
ATOM 5090 N N . ARG A 1 631 ? -15.719 -8.312 -21.812 1 92.5 631 ARG A N 1
ATOM 5091 C CA . ARG A 1 631 ? -14.93 -7.094 -21.984 1 92.5 631 ARG A CA 1
ATOM 5092 C C . ARG A 1 631 ? -14.219 -6.707 -20.688 1 92.5 631 ARG A C 1
ATOM 5094 O O . ARG A 1 631 ? -13.07 -6.27 -20.719 1 92.5 631 ARG A O 1
ATOM 5101 N N . PHE A 1 632 ? -14.914 -6.812 -19.562 1 96.12 632 PHE A N 1
ATOM 5102 C CA . PHE A 1 632 ? -14.297 -6.527 -18.266 1 96.12 632 PHE A CA 1
ATOM 5103 C C . PHE A 1 632 ? -13.141 -7.484 -18 1 96.12 632 PHE A C 1
ATOM 5105 O O . PHE A 1 632 ? -12.07 -7.066 -17.547 1 96.12 632 PHE A O 1
ATOM 5112 N N . LEU A 1 633 ? -13.344 -8.727 -18.312 1 96.31 633 LEU A N 1
ATOM 5113 C CA . LEU A 1 633 ? -12.383 -9.773 -18 1 96.31 633 LEU A CA 1
ATOM 5114 C C . LEU A 1 633 ? -11.094 -9.586 -18.797 1 96.31 633 LEU A C 1
ATOM 5116 O O . LEU A 1 633 ? -10.008 -9.906 -18.312 1 96.31 633 LEU A O 1
ATOM 5120 N N . GLN A 1 634 ? -11.211 -9.039 -19.906 1 93.44 634 GLN A N 1
ATOM 5121 C CA . GLN A 1 634 ? -10.047 -8.797 -20.75 1 93.44 634 GLN A CA 1
ATOM 5122 C C . GLN A 1 634 ? -9.102 -7.785 -20.109 1 93.44 634 GLN A C 1
ATOM 5124 O O . GLN A 1 634 ? -7.883 -7.863 -20.281 1 93.44 634 GLN A O 1
ATOM 5129 N N . TYR A 1 635 ? -9.695 -6.898 -19.375 1 95.06 635 TYR A N 1
ATOM 5130 C CA . TYR A 1 635 ? -8.898 -5.809 -18.828 1 95.06 635 TYR A CA 1
ATOM 5131 C C . TYR A 1 635 ? -8.328 -6.184 -17.469 1 95.06 635 TYR A C 1
ATOM 5133 O O . TYR A 1 635 ? -7.504 -5.449 -16.906 1 95.06 635 TYR A O 1
ATOM 5141 N N . THR A 1 636 ? -8.656 -7.309 -16.875 1 96.88 636 THR A N 1
ATOM 5142 C CA . THR A 1 636 ? -8.203 -7.664 -15.539 1 96.88 636 THR A CA 1
ATOM 5143 C C . THR A 1 636 ? -6.758 -8.156 -15.562 1 96.88 636 THR A C 1
ATOM 5145 O O . THR A 1 636 ? -6.094 -8.203 -14.531 1 96.88 636 THR A O 1
ATOM 5148 N N . GLY A 1 637 ? -6.242 -8.578 -16.719 1 94.81 637 GLY A N 1
ATOM 5149 C CA . GLY A 1 637 ? -4.863 -9.023 -16.875 1 94.81 637 GLY A CA 1
ATOM 5150 C C . GLY A 1 637 ? -4.629 -10.438 -16.375 1 94.81 637 GLY A C 1
ATOM 5151 O O . GLY A 1 637 ? -3.535 -10.977 -16.531 1 94.81 637 GLY A O 1
ATOM 5152 N N . ILE A 1 638 ? -5.613 -11.133 -15.781 1 96.19 638 ILE A N 1
ATOM 5153 C CA . ILE A 1 638 ? -5.445 -12.445 -15.172 1 96.19 638 ILE A CA 1
ATOM 5154 C C . ILE A 1 638 ? -5.332 -13.508 -16.266 1 96.19 638 ILE A C 1
ATOM 5156 O O . ILE A 1 638 ? -4.488 -14.398 -16.188 1 96.19 638 ILE A O 1
ATOM 5160 N N . GLN A 1 639 ? -6.137 -13.43 -17.266 1 92.5 639 GLN A N 1
ATOM 5161 C CA . GLN A 1 639 ? -6.059 -14.375 -18.359 1 92.5 639 GLN A CA 1
ATOM 5162 C C . GLN A 1 639 ? -4.711 -14.281 -19.078 1 92.5 639 GLN A C 1
ATOM 5164 O O . GLN A 1 639 ? -4.121 -15.297 -19.438 1 92.5 639 GLN A O 1
ATOM 5169 N N . ASN A 1 640 ? -4.324 -13.07 -19.25 1 92.06 640 ASN A N 1
ATOM 5170 C CA . ASN A 1 640 ? -3.02 -12.859 -19.875 1 92.06 640 ASN A CA 1
ATOM 5171 C C . ASN A 1 640 ? -1.897 -13.461 -19.031 1 92.06 640 ASN A C 1
ATOM 5173 O O . ASN A 1 640 ? -0.946 -14.023 -19.562 1 92.06 640 ASN A O 1
ATOM 5177 N N . LEU A 1 641 ? -1.977 -13.273 -17.781 1 95 641 LEU A N 1
ATOM 5178 C CA . LEU A 1 641 ? -0.993 -13.852 -16.859 1 95 641 LEU A CA 1
ATOM 5179 C C . LEU A 1 641 ? -0.946 -15.367 -17 1 95 641 LEU A C 1
ATOM 5181 O O . LEU A 1 641 ? 0.131 -15.953 -17.156 1 95 641 LEU A O 1
ATOM 5185 N N . LEU A 1 642 ? -2.057 -16 -17.031 1 93.62 642 LEU A N 1
ATOM 5186 C CA . LEU A 1 642 ? -2.137 -17.453 -17.156 1 93.62 642 LEU A CA 1
ATOM 5187 C C . LEU A 1 642 ? -1.57 -17.922 -18.484 1 93.62 642 LEU A C 1
ATOM 5189 O O . LEU A 1 642 ? -0.836 -18.906 -18.547 1 93.62 642 LEU A O 1
ATOM 5193 N N . THR A 1 643 ? -1.871 -17.188 -19.5 1 91.88 643 THR A N 1
ATOM 5194 C CA . THR A 1 643 ? -1.407 -17.547 -20.828 1 91.88 643 THR A CA 1
ATOM 5195 C C . THR A 1 643 ? 0.108 -17.391 -20.938 1 91.88 643 THR A C 1
ATOM 5197 O O . THR A 1 643 ? 0.784 -18.25 -21.5 1 91.88 643 THR A O 1
ATOM 5200 N N . GLN A 1 644 ? 0.614 -16.375 -20.406 1 93.19 644 GLN A N 1
ATOM 5201 C CA . GLN A 1 644 ? 2.053 -16.125 -20.453 1 93.19 644 GLN A CA 1
ATOM 5202 C C . GLN A 1 644 ? 2.812 -17.188 -19.656 1 93.19 644 GLN A C 1
ATOM 5204 O O . GLN A 1 644 ? 3.885 -17.641 -20.062 1 93.19 644 GLN A O 1
ATOM 5209 N N . LEU A 1 645 ? 2.305 -17.531 -18.562 1 93.25 645 LEU A N 1
ATOM 5210 C CA . LEU A 1 645 ? 2.93 -18.578 -17.766 1 93.25 645 LEU A CA 1
ATOM 5211 C C . LEU A 1 645 ? 2.902 -19.922 -18.516 1 93.25 645 LEU A C 1
ATOM 5213 O O . LEU A 1 645 ? 3.902 -20.641 -18.531 1 93.25 645 LEU A O 1
ATOM 5217 N N . ASP A 1 646 ? 1.806 -20.156 -19.109 1 92.69 646 ASP A N 1
ATOM 5218 C CA . ASP A 1 646 ? 1.655 -21.391 -19.859 1 92.69 646 ASP A CA 1
ATOM 5219 C C . ASP A 1 646 ? 2.652 -21.453 -21.016 1 92.69 646 ASP A C 1
ATOM 5221 O O . ASP A 1 646 ? 3.297 -22.484 -21.234 1 92.69 646 ASP A O 1
ATOM 5225 N N . LEU A 1 647 ? 2.729 -20.359 -21.734 1 91.81 647 LEU A N 1
ATOM 5226 C CA . LEU A 1 647 ? 3.646 -20.297 -22.859 1 91.81 647 LEU A CA 1
ATOM 5227 C C . LEU A 1 647 ? 5.086 -20.5 -22.406 1 91.81 647 LEU A C 1
ATOM 5229 O O . LEU A 1 647 ? 5.867 -21.172 -23.094 1 91.81 647 LEU A O 1
ATOM 5233 N N . PHE A 1 648 ? 5.383 -19.984 -21.328 1 92.88 648 PHE A N 1
ATOM 5234 C CA . PHE A 1 648 ? 6.734 -20.125 -20.812 1 92.88 648 PHE A CA 1
ATOM 5235 C C . PHE A 1 648 ? 7.012 -21.578 -20.406 1 92.88 648 PHE A C 1
ATOM 5237 O O . PHE A 1 648 ? 8.07 -22.125 -20.734 1 92.88 648 PHE A O 1
ATOM 5244 N N . ILE A 1 649 ? 6.129 -22.156 -19.719 1 92.12 649 ILE A N 1
ATOM 5245 C CA . ILE A 1 649 ? 6.293 -23.547 -19.281 1 92.12 649 ILE A CA 1
ATOM 5246 C C . ILE A 1 649 ? 6.422 -24.453 -20.5 1 92.12 649 ILE A C 1
ATOM 5248 O O . ILE A 1 649 ? 7.254 -25.359 -20.516 1 92.12 649 ILE A O 1
ATOM 5252 N N . LEU A 1 650 ? 5.609 -24.188 -21.484 1 90.69 650 LEU A N 1
ATOM 5253 C CA . LEU A 1 650 ? 5.66 -24.969 -22.719 1 90.69 650 LEU A CA 1
ATOM 5254 C C . LEU A 1 650 ? 7.035 -24.859 -23.375 1 90.69 650 LEU A C 1
ATOM 5256 O O . LEU A 1 650 ? 7.602 -25.875 -23.797 1 90.69 650 LEU A O 1
ATOM 5260 N N . LYS A 1 651 ? 7.477 -23.703 -23.391 1 89.5 651 LYS A N 1
ATOM 5261 C CA . LYS A 1 651 ? 8.773 -23.469 -24.016 1 89.5 651 LYS A CA 1
ATOM 5262 C C . LYS A 1 651 ? 9.883 -24.203 -23.25 1 89.5 651 LYS A C 1
ATOM 5264 O O . LYS A 1 651 ? 10.797 -24.766 -23.859 1 89.5 651 LYS A O 1
ATOM 5269 N N . ARG A 1 652 ? 9.859 -24.234 -22.016 1 88.69 652 ARG A N 1
ATOM 5270 C CA . ARG A 1 652 ? 10.875 -24.859 -21.172 1 88.69 652 ARG A CA 1
ATOM 5271 C C . ARG A 1 652 ? 10.836 -26.375 -21.312 1 88.69 652 ARG A C 1
ATOM 5273 O O . ARG A 1 652 ? 11.867 -27.047 -21.172 1 88.69 652 ARG A O 1
ATOM 5280 N N . LYS A 1 653 ? 9.672 -26.906 -21.562 1 88.81 653 LYS A N 1
ATOM 5281 C CA . LYS A 1 653 ? 9.523 -28.344 -21.641 1 88.81 653 LYS A CA 1
ATOM 5282 C C . LYS A 1 653 ? 9.43 -28.812 -23.094 1 88.81 653 LYS A C 1
ATOM 5284 O O . LYS A 1 653 ? 9.211 -30 -23.359 1 88.81 653 LYS A O 1
ATOM 5289 N N . GLN A 1 654 ? 9.578 -27.969 -24.016 1 87.44 654 GLN A N 1
ATOM 5290 C CA . GLN A 1 654 ? 9.336 -28.25 -25.422 1 87.44 654 GLN A CA 1
ATOM 5291 C C . GLN A 1 654 ? 10.258 -29.344 -25.938 1 87.44 654 GLN A C 1
ATOM 5293 O O . GLN A 1 654 ? 9.812 -30.266 -26.641 1 87.44 654 GLN A O 1
ATOM 5298 N N . ILE A 1 655 ? 11.508 -29.188 -25.594 1 82.81 655 ILE A N 1
ATOM 5299 C CA . ILE A 1 655 ? 12.484 -30.156 -26.094 1 82.81 655 ILE A CA 1
ATOM 5300 C C . ILE A 1 655 ? 12.133 -31.562 -25.609 1 82.81 655 ILE A C 1
ATOM 5302 O O . ILE A 1 655 ? 12.117 -32.5 -26.406 1 82.81 655 ILE A O 1
ATOM 5306 N N . LEU A 1 656 ? 11.836 -31.641 -24.359 1 85.5 656 LEU A N 1
ATOM 5307 C CA . LEU A 1 656 ? 11.477 -32.938 -23.781 1 85.5 656 LEU A CA 1
ATOM 5308 C C . LEU A 1 656 ? 10.18 -33.469 -24.391 1 85.5 656 LEU A C 1
ATOM 5310 O O . LEU A 1 656 ? 10.062 -34.656 -24.688 1 85.5 656 LEU A O 1
ATOM 5314 N N . LEU A 1 657 ? 9.258 -32.688 -24.641 1 90.31 657 LEU A N 1
ATOM 5315 C CA . LEU A 1 657 ? 7.973 -33.062 -25.219 1 90.31 657 LEU A CA 1
ATOM 5316 C C . LEU A 1 657 ? 8.125 -33.531 -26.672 1 90.31 657 LEU A C 1
ATOM 5318 O O . LEU A 1 657 ? 7.527 -34.531 -27.078 1 90.31 657 LEU A O 1
ATOM 5322 N N . GLU A 1 658 ? 8.914 -32.844 -27.406 1 89.5 658 GLU A N 1
ATOM 5323 C CA . GLU A 1 658 ? 9.141 -33.219 -28.797 1 89.5 658 GLU A CA 1
ATOM 5324 C C . GLU A 1 658 ? 9.875 -34.531 -28.906 1 89.5 658 GLU A C 1
ATOM 5326 O O . GLU A 1 658 ? 9.562 -35.344 -29.766 1 89.5 658 GLU A O 1
ATOM 5331 N N . GLU A 1 659 ? 10.781 -34.688 -28.047 1 87.56 659 GLU A N 1
ATOM 5332 C CA . GLU A 1 659 ? 11.484 -35.969 -28.016 1 87.56 659 GLU A CA 1
ATOM 5333 C C . GLU A 1 659 ? 10.523 -37.094 -27.703 1 87.56 659 GLU A C 1
ATOM 5335 O O . GLU A 1 659 ? 10.602 -38.156 -28.312 1 87.56 659 GLU A O 1
ATOM 5340 N N . LEU A 1 660 ? 9.727 -36.875 -26.766 1 89.5 660 LEU A N 1
ATOM 5341 C CA . LEU A 1 660 ? 8.75 -37.875 -26.375 1 89.5 660 LEU A CA 1
ATOM 5342 C C . LEU A 1 660 ? 7.777 -38.156 -27.516 1 89.5 660 LEU A C 1
ATOM 5344 O O . LEU A 1 660 ? 7.457 -39.312 -27.797 1 89.5 660 LEU A O 1
ATOM 5348 N N . GLU A 1 661 ? 7.312 -37.188 -28.156 1 88.94 661 GLU A N 1
ATOM 5349 C CA . GLU A 1 661 ? 6.398 -37.312 -29.297 1 88.94 661 GLU A CA 1
ATOM 5350 C C . GLU A 1 661 ? 7.059 -38.094 -30.438 1 88.94 661 GLU A C 1
ATOM 5352 O O . GLU A 1 661 ? 6.434 -38.938 -31.062 1 88.94 661 GLU A O 1
ATOM 5357 N N . ASN A 1 662 ? 8.258 -37.781 -30.688 1 88.06 662 ASN A N 1
ATOM 5358 C CA . ASN A 1 662 ? 9.008 -38.469 -31.75 1 88.06 662 ASN A CA 1
ATOM 5359 C C . ASN A 1 662 ? 9.219 -39.938 -31.422 1 88.06 662 ASN A C 1
ATOM 5361 O O . ASN A 1 662 ? 9.062 -40.781 -32.281 1 88.06 662 ASN A O 1
ATOM 5365 N N . LYS A 1 663 ? 9.602 -40.125 -30.219 1 86.44 663 LYS A N 1
ATOM 5366 C CA . LYS A 1 663 ? 9.805 -41.5 -29.797 1 86.44 663 LYS A CA 1
ATOM 5367 C C . LYS A 1 663 ? 8.516 -42.312 -29.906 1 86.44 663 LYS A C 1
ATOM 5369 O O . LYS A 1 663 ? 8.539 -43.5 -30.297 1 86.44 663 LYS A O 1
ATOM 5374 N N . LEU A 1 664 ? 7.477 -41.75 -29.547 1 88.38 664 LEU A N 1
ATOM 5375 C CA . LEU A 1 664 ? 6.18 -42.406 -29.625 1 88.38 664 LEU A CA 1
ATOM 5376 C C . LEU A 1 664 ? 5.781 -42.656 -31.078 1 88.38 664 LEU A C 1
ATOM 5378 O O . LEU A 1 664 ? 5.23 -43.719 -31.406 1 88.38 664 LEU A O 1
ATOM 5382 N N . THR A 1 665 ? 6.062 -41.719 -31.938 1 86.56 665 THR A N 1
ATOM 5383 C CA . THR A 1 665 ? 5.777 -41.875 -33.344 1 86.56 665 THR A CA 1
ATOM 5384 C C . THR A 1 665 ? 6.648 -43 -33.969 1 86.56 665 THR A C 1
ATOM 5386 O O . THR A 1 665 ? 6.168 -43.781 -34.75 1 86.56 665 THR A O 1
ATOM 5389 N N . ASP A 1 666 ? 7.883 -42.969 -33.594 1 83.56 666 ASP A N 1
ATOM 5390 C CA . ASP A 1 666 ? 8.797 -44 -34.062 1 83.56 666 ASP A CA 1
ATOM 5391 C C . ASP A 1 666 ? 8.367 -45.406 -33.594 1 83.56 666 ASP A C 1
ATOM 5393 O O . ASP A 1 666 ? 8.461 -46.375 -34.344 1 83.56 666 ASP A O 1
ATOM 5397 N N . PHE A 1 667 ? 7.965 -45.344 -32.406 1 83.62 667 PHE A N 1
ATOM 5398 C CA . PHE A 1 667 ? 7.488 -46.594 -31.828 1 83.62 667 PHE A CA 1
ATOM 5399 C C . PHE A 1 667 ? 6.25 -47.094 -32.562 1 83.62 667 PHE A C 1
ATOM 5401 O O . PHE A 1 667 ? 6.113 -48.312 -32.812 1 83.62 667 PHE A O 1
ATOM 5408 N N . GLU A 1 668 ? 5.363 -46.281 -32.938 1 81.44 668 GLU A N 1
ATOM 5409 C CA . GLU A 1 668 ? 4.156 -46.625 -33.688 1 81.44 668 GLU A CA 1
ATOM 5410 C C . GLU A 1 668 ? 4.5 -47.125 -35.094 1 81.44 668 GLU A C 1
ATOM 5412 O O . GLU A 1 668 ? 3.879 -48.094 -35.594 1 81.44 668 GLU A O 1
ATOM 5417 N N . LYS A 1 669 ? 5.414 -46.562 -35.688 1 79.94 669 LYS A N 1
ATOM 5418 C CA . LYS A 1 669 ? 5.852 -47 -37.031 1 79.94 669 LYS A CA 1
ATOM 5419 C C . LYS A 1 669 ? 6.492 -48.375 -36.969 1 79.94 669 LYS A C 1
ATOM 5421 O O . LYS A 1 669 ? 6.27 -49.188 -37.875 1 79.94 669 LYS A O 1
ATOM 5426 N N . LYS A 1 670 ? 7.273 -48.531 -36 1 77.12 670 LYS A N 1
ATOM 5427 C CA . LYS A 1 670 ? 7.906 -49.812 -35.844 1 77.12 670 LYS A CA 1
ATOM 5428 C C . LYS A 1 670 ? 6.867 -50.906 -35.625 1 77.12 670 LYS A C 1
ATOM 5430 O O . LYS A 1 670 ? 6.992 -52.031 -36.156 1 77.12 670 LYS A O 1
ATOM 5435 N N . LYS A 1 671 ? 5.91 -50.625 -34.969 1 75.5 671 LYS A N 1
ATOM 5436 C CA . LYS A 1 671 ? 4.828 -51.562 -34.688 1 75.5 671 LYS A CA 1
ATOM 5437 C C . LYS A 1 671 ? 4.043 -51.875 -35.969 1 75.5 671 LYS A C 1
ATOM 5439 O O . LYS A 1 671 ? 3.67 -53 -36.219 1 75.5 671 LYS A O 1
ATOM 5444 N N . SER A 1 672 ? 3.764 -50.906 -36.781 1 73.5 672 SER A N 1
ATOM 5445 C CA . SER A 1 672 ? 3.02 -51.094 -38 1 73.5 672 SER A CA 1
ATOM 5446 C C . SER A 1 672 ? 3.822 -51.906 -39.031 1 73.5 672 SER A C 1
ATOM 5448 O O . SER A 1 672 ? 3.26 -52.688 -39.781 1 73.5 672 SER A O 1
ATOM 5450 N N . ASN A 1 673 ? 5.062 -51.812 -39.188 1 66.69 673 ASN A N 1
ATOM 5451 C CA . ASN A 1 673 ? 5.922 -52.531 -40.094 1 66.69 673 ASN A CA 1
ATOM 5452 C C . ASN A 1 673 ? 6.047 -54 -39.688 1 66.69 673 ASN A C 1
ATOM 5454 O O . ASN A 1 673 ? 6.121 -54.906 -40.562 1 66.69 673 ASN A O 1
ATOM 5458 N N . GLU A 1 674 ? 6.066 -54.312 -38.562 1 60.44 674 GLU A N 1
ATOM 5459 C CA . GLU A 1 674 ? 6.145 -55.688 -38.094 1 60.44 674 GLU A CA 1
ATOM 5460 C C . GLU A 1 674 ? 4.836 -56.438 -38.375 1 60.44 674 GLU A C 1
ATOM 5462 O O . GLU A 1 674 ? 4.836 -57.625 -38.625 1 60.44 674 GLU A O 1
ATOM 5467 N N . SER A 1 675 ? 3.746 -55.875 -38.469 1 57.88 675 SER A N 1
ATOM 5468 C CA . SER A 1 675 ? 2.469 -56.531 -38.75 1 57.88 675 SER A CA 1
ATOM 5469 C C . SER A 1 675 ? 2.312 -56.844 -40.219 1 57.88 675 SER A C 1
ATOM 5471 O O . SER A 1 675 ? 1.567 -57.75 -40.594 1 57.88 675 SER A O 1
ATOM 5473 N N . ASN A 1 676 ? 2.734 -56.406 -41.406 1 49.84 676 ASN A N 1
ATOM 5474 C CA . ASN A 1 676 ? 2.588 -56.688 -42.812 1 49.84 676 ASN A CA 1
ATOM 5475 C C . ASN A 1 676 ? 3.543 -57.781 -43.281 1 49.84 676 ASN A C 1
ATOM 5477 O O . ASN A 1 676 ? 3.523 -58.219 -44.438 1 49.84 676 ASN A O 1
ATOM 5481 N N . LYS A 1 677 ? 4.648 -58.375 -42.906 1 44.72 677 LYS A N 1
ATOM 5482 C CA . LYS A 1 677 ? 5.473 -59.5 -43.344 1 44.72 677 LYS A CA 1
ATOM 5483 C C . LYS A 1 677 ? 4.84 -60.844 -42.938 1 44.72 677 LYS A C 1
ATOM 5485 O O . LYS A 1 677 ? 4.352 -61 -41.844 1 44.72 677 LYS A O 1
ATOM 5490 N N . GLY A 1 678 ? 4.148 -61.812 -44.031 1 37.97 678 GLY A N 1
ATOM 5491 C CA . GLY A 1 678 ? 3.594 -63.156 -44.031 1 37.97 678 GLY A CA 1
ATOM 5492 C C . GLY A 1 678 ? 4.254 -64.062 -43 1 37.97 678 GLY A C 1
ATOM 5493 O O . GLY A 1 678 ? 5.312 -63.75 -42.469 1 37.97 678 GLY A O 1
ATOM 5494 N N . PRO A 1 679 ? 3.512 -65.375 -42.812 1 35.34 679 PRO A N 1
ATOM 5495 C CA . PRO A 1 679 ? 3.965 -66.312 -41.781 1 35.34 679 PRO A CA 1
ATOM 5496 C C . PRO A 1 679 ? 5.309 -66.938 -42.125 1 35.34 679 PRO A C 1
ATOM 5498 O O . PRO A 1 679 ? 5.395 -67.75 -43 1 35.34 679 PRO A O 1
ATOM 5501 N N . ARG A 1 680 ? 6.262 -66.562 -42.781 1 32.53 680 ARG A N 1
ATOM 5502 C CA . ARG A 1 680 ? 7.418 -67.438 -43.062 1 32.53 680 ARG A CA 1
ATOM 5503 C C . ARG A 1 680 ? 7.633 -68.438 -41.969 1 32.53 680 ARG A C 1
ATOM 5505 O O . ARG A 1 680 ? 7.285 -68.25 -40.812 1 32.53 680 ARG A O 1
ATOM 5512 N N . ASN A 1 681 ? 7.656 -69.938 -42.469 1 28.8 681 ASN A N 1
ATOM 5513 C CA . ASN A 1 681 ? 8.031 -71.125 -41.719 1 28.8 681 ASN A CA 1
ATOM 5514 C C . ASN A 1 681 ? 9.023 -70.75 -40.594 1 28.8 681 ASN A C 1
ATOM 5516 O O . ASN A 1 681 ? 10.125 -70.25 -40.875 1 28.8 681 ASN A O 1
ATOM 5520 N N . SER A 1 682 ? 8.578 -70.375 -39.656 1 25.03 682 SER A N 1
ATOM 5521 C CA . SER A 1 682 ? 9.398 -70.062 -38.469 1 25.03 682 SER A CA 1
ATOM 5522 C C . SER A 1 682 ? 10.25 -71.25 -38.094 1 25.03 682 SER A C 1
ATOM 5524 O O . SER A 1 682 ? 9.766 -72.188 -37.438 1 25.03 682 SER A O 1
ATOM 5526 N N . ALA A 1 683 ? 10.805 -72.062 -39.25 1 24.86 683 ALA A N 1
ATOM 5527 C CA . ALA A 1 683 ? 11.797 -72.938 -38.688 1 24.86 683 ALA A CA 1
ATOM 5528 C C . ALA A 1 683 ? 12.414 -72.375 -37.406 1 24.86 683 ALA A C 1
ATOM 5530 O O . ALA A 1 683 ? 12.555 -71.188 -37.281 1 24.86 683 ALA A O 1
ATOM 5531 N N . GLY A 1 684 ? 12.289 -73.125 -36.375 1 25.84 684 GLY A N 1
ATOM 5532 C CA . GLY A 1 684 ? 12.555 -73.062 -34.938 1 25.84 684 GLY A CA 1
ATOM 5533 C C . GLY A 1 684 ? 13.875 -72.375 -34.625 1 25.84 684 GLY A C 1
ATOM 5534 O O . GLY A 1 684 ? 14.398 -72.5 -33.531 1 25.84 684 GLY A O 1
ATOM 5535 N N . CYS A 1 685 ? 14.688 -72.188 -35.688 1 22.88 685 CYS A N 1
ATOM 5536 C CA . CYS A 1 685 ? 16.016 -71.938 -35.156 1 22.88 685 CYS A CA 1
ATOM 5537 C C . CYS A 1 685 ? 15.977 -70.875 -34.062 1 22.88 685 CYS A C 1
ATOM 5539 O O . CYS A 1 685 ? 15.344 -69.812 -34.219 1 22.88 685 CYS A O 1
ATOM 5541 N N . SER A 1 686 ? 15.977 -71.438 -32.875 1 23.3 686 SER A N 1
ATOM 5542 C CA . SER A 1 686 ? 16.203 -70.688 -31.625 1 23.3 686 SER A CA 1
ATOM 5543 C C . SER A 1 686 ? 17.094 -69.5 -31.859 1 23.3 686 SER A C 1
ATOM 5545 O O . SER A 1 686 ? 18.203 -69.625 -32.406 1 23.3 686 SER A O 1
ATOM 5547 N N . PRO A 1 687 ? 16.547 -68.562 -32.5 1 27.56 687 PRO A N 1
ATOM 5548 C CA . PRO A 1 687 ? 17.594 -67.562 -32.719 1 27.56 687 PRO A CA 1
ATOM 5549 C C . PRO A 1 687 ? 18.703 -67.625 -31.656 1 27.56 687 PRO A C 1
ATOM 5551 O O . PRO A 1 687 ? 18.422 -67.688 -30.453 1 27.56 687 PRO A O 1
ATOM 5554 N N . GLN A 1 688 ? 19.656 -68.5 -31.906 1 25.05 688 GLN A N 1
ATOM 5555 C CA . GLN A 1 688 ? 20.812 -68.5 -31 1 25.05 688 GLN A CA 1
ATOM 5556 C C . GLN A 1 688 ? 21.078 -67.125 -30.406 1 25.05 688 GLN A C 1
ATOM 5558 O O . GLN A 1 688 ? 20.938 -66.125 -31.094 1 25.05 688 GLN A O 1
ATOM 5563 N N . LYS A 1 689 ? 20.859 -67.062 -29.156 1 27.66 689 LYS A N 1
ATOM 5564 C CA . LYS A 1 689 ? 21.312 -65.938 -28.328 1 27.66 689 LYS A CA 1
ATOM 5565 C C . LYS A 1 689 ? 22.594 -65.312 -28.891 1 27.66 689 LYS A C 1
ATOM 5567 O O . LYS A 1 689 ? 23.625 -66 -28.969 1 27.66 689 LYS A O 1
ATOM 5572 N N . PRO A 1 690 ? 22.547 -64.875 -30.172 1 31.41 690 PRO A N 1
ATOM 5573 C CA . PRO A 1 690 ? 23.938 -64.562 -30.453 1 31.41 690 PRO A CA 1
ATOM 5574 C C . PRO A 1 690 ? 24.75 -64.312 -29.188 1 31.41 690 PRO A C 1
ATOM 5576 O O . PRO A 1 690 ? 24.234 -63.719 -28.234 1 31.41 690 PRO A O 1
ATOM 5579 N N . ASP A 1 691 ? 25.547 -65.312 -28.812 1 28.17 691 ASP A N 1
ATOM 5580 C CA . ASP A 1 691 ? 26.438 -65.062 -27.688 1 28.17 691 ASP A CA 1
ATOM 5581 C C . ASP A 1 691 ? 27 -63.625 -27.719 1 28.17 691 ASP A C 1
ATOM 5583 O O . ASP A 1 691 ? 27.891 -63.312 -28.5 1 28.17 691 ASP A O 1
ATOM 5587 N N . ILE A 1 692 ? 26.297 -62.781 -28.125 1 32.09 692 ILE A N 1
ATOM 5588 C CA . ILE A 1 692 ? 26.875 -61.438 -27.953 1 32.09 692 ILE A CA 1
ATOM 5589 C C . ILE A 1 692 ? 27.859 -61.469 -26.781 1 32.09 692 ILE A C 1
ATOM 5591 O O . ILE A 1 692 ? 27.453 -61.656 -25.641 1 32.09 692 ILE A O 1
ATOM 5595 N N . ILE A 1 693 ? 28.938 -62.219 -27.109 1 33.88 693 ILE A N 1
ATOM 5596 C CA . ILE A 1 693 ? 29.953 -62.344 -26.062 1 33.88 693 ILE A CA 1
ATOM 5597 C C . ILE A 1 693 ? 29.953 -61.094 -25.203 1 33.88 693 ILE A C 1
ATOM 5599 O O . ILE A 1 693 ? 30.312 -60 -25.688 1 33.88 693 ILE A O 1
ATOM 5603 N N . GLN A 1 694 ? 28.984 -60.875 -24.578 1 34.69 694 GLN A N 1
ATOM 5604 C CA . GLN A 1 694 ? 28.719 -59.844 -23.562 1 34.69 694 GLN A CA 1
ATOM 5605 C C . GLN A 1 694 ? 30.016 -59.156 -23.141 1 34.69 694 GLN A C 1
ATOM 5607 O O . GLN A 1 694 ? 30.016 -57.938 -22.922 1 34.69 694 GLN A O 1
ATOM 5612 N N . GLU A 1 695 ? 31.125 -59.906 -23.266 1 37.88 695 GLU A N 1
ATOM 5613 C CA . GLU A 1 695 ? 32.469 -59.406 -22.938 1 37.88 695 GLU A CA 1
ATOM 5614 C C . GLU A 1 695 ? 33.031 -58.531 -24.062 1 37.88 695 GLU A C 1
ATOM 5616 O O . GLU A 1 695 ? 33.594 -57.469 -23.797 1 37.88 695 GLU A O 1
ATOM 5621 N N . SER A 1 696 ? 32.938 -59.062 -25.328 1 44.34 696 SER A N 1
ATOM 5622 C CA . SER A 1 696 ? 33.531 -58.281 -26.422 1 44.34 696 SER A CA 1
ATOM 5623 C C . SER A 1 696 ? 32.688 -57.062 -26.766 1 44.34 696 SER A C 1
ATOM 5625 O O . SER A 1 696 ? 33.25 -56 -27.062 1 44.34 696 SER A O 1
ATOM 5627 N N . PHE A 1 697 ? 31.406 -57.188 -26.938 1 41.31 697 PHE A N 1
ATOM 5628 C CA . PHE A 1 697 ? 30.547 -56.031 -27.109 1 41.31 697 PHE A CA 1
ATOM 5629 C C . PHE A 1 697 ? 30.656 -55.062 -25.922 1 41.31 697 PHE A C 1
ATOM 5631 O O . PHE A 1 697 ? 30.781 -53.875 -26.094 1 41.31 697 PHE A O 1
ATOM 5638 N N . LEU A 1 698 ? 30.5 -55.656 -24.766 1 41.78 698 LEU A N 1
ATOM 5639 C CA . LEU A 1 698 ? 30.828 -54.906 -23.562 1 41.78 698 LEU A CA 1
ATOM 5640 C C . LEU A 1 698 ? 32.25 -54.344 -23.641 1 41.78 698 LEU A C 1
ATOM 5642 O O . LEU A 1 698 ? 32.5 -53.219 -23.234 1 41.78 698 LEU A O 1
ATOM 5646 N N . LYS A 1 699 ? 33.094 -55.219 -24.312 1 50.47 699 LYS A N 1
ATOM 5647 C CA . LYS A 1 699 ? 34.5 -54.812 -24.469 1 50.47 699 LYS A CA 1
ATOM 5648 C C . LYS A 1 699 ? 34.625 -53.719 -25.547 1 50.47 699 LYS A C 1
ATOM 5650 O O . LYS A 1 699 ? 35.344 -52.75 -25.359 1 50.47 699 LYS A O 1
ATOM 5655 N N . LYS A 1 700 ? 33.938 -53.906 -26.625 1 51.28 700 LYS A N 1
ATOM 5656 C CA . LYS A 1 700 ? 34 -52.875 -27.672 1 51.28 700 LYS A CA 1
ATOM 5657 C C . LYS A 1 700 ? 33.25 -51.625 -27.219 1 51.28 700 LYS A C 1
ATOM 5659 O O . LYS A 1 700 ? 33.75 -50.5 -27.469 1 51.28 700 LYS A O 1
ATOM 5664 N N . ASN A 1 701 ? 32.062 -51.844 -26.844 1 46.81 701 ASN A N 1
ATOM 5665 C CA . ASN A 1 701 ? 31.359 -50.688 -26.219 1 46.81 701 ASN A CA 1
ATOM 5666 C C . ASN A 1 701 ? 32.156 -50.125 -25.062 1 46.81 701 ASN A C 1
ATOM 5668 O O . ASN A 1 701 ? 32.188 -48.906 -24.859 1 46.81 701 ASN A O 1
ATOM 5672 N N . GLU A 1 702 ? 32.688 -51.094 -24.359 1 50.28 702 GLU A N 1
ATOM 5673 C CA . GLU A 1 702 ? 33.656 -50.656 -23.344 1 50.28 702 GLU A CA 1
ATOM 5674 C C . GLU A 1 702 ? 34.844 -49.969 -23.984 1 50.28 702 GLU A C 1
ATOM 5676 O O . GLU A 1 702 ? 35.312 -48.938 -23.469 1 50.28 702 GLU A O 1
ATOM 5681 N N . ASP A 1 703 ? 35.188 -50.531 -25.109 1 59.78 703 ASP A N 1
ATOM 5682 C CA . ASP A 1 703 ? 36.312 -49.938 -25.844 1 59.78 703 ASP A CA 1
ATOM 5683 C C . ASP A 1 703 ? 35.906 -48.594 -26.453 1 59.78 703 ASP A C 1
ATOM 5685 O O . ASP A 1 703 ? 36.656 -47.625 -26.406 1 59.78 703 ASP A O 1
ATOM 5689 N N . LEU A 1 704 ? 34.75 -48.531 -27.062 1 57.09 704 LEU A N 1
ATOM 5690 C CA . LEU A 1 704 ? 34.219 -47.312 -27.609 1 57.09 704 LEU A CA 1
ATOM 5691 C C . LEU A 1 704 ? 33.938 -46.312 -26.484 1 57.09 704 LEU A C 1
ATOM 5693 O O . LEU A 1 704 ? 34.25 -45.125 -26.594 1 57.09 704 LEU A O 1
ATOM 5697 N N . PHE A 1 705 ? 33.281 -46.938 -25.547 1 56.62 705 PHE A N 1
ATOM 5698 C CA . PHE A 1 705 ? 33.062 -46.094 -24.344 1 56.62 705 PHE A CA 1
ATOM 5699 C C . PHE A 1 705 ? 34.406 -45.688 -23.734 1 56.62 705 PHE A C 1
ATOM 5701 O O . PHE A 1 705 ? 34.594 -44.562 -23.328 1 56.62 705 PHE A O 1
ATOM 5708 N N . ASN A 1 706 ? 35.281 -46.75 -23.844 1 62.31 706 ASN A N 1
ATOM 5709 C CA . ASN A 1 706 ? 36.625 -46.438 -23.359 1 62.31 706 ASN A CA 1
ATOM 5710 C C . ASN A 1 706 ? 37.344 -45.469 -24.297 1 62.31 706 ASN A C 1
ATOM 5712 O O . ASN A 1 706 ? 38.031 -44.562 -23.828 1 62.31 706 ASN A O 1
ATOM 5716 N N . GLY A 1 707 ? 37.062 -45.656 -25.547 1 65.38 707 GLY A N 1
ATOM 5717 C CA . GLY A 1 707 ? 37.594 -44.719 -26.516 1 65.38 707 GLY A CA 1
ATOM 5718 C C . GLY A 1 707 ? 36.969 -43.344 -26.391 1 65.38 707 GLY A C 1
ATOM 5719 O O . GLY A 1 707 ? 37.656 -42.312 -26.438 1 65.38 707 GLY A O 1
ATOM 5720 N N . LEU A 1 708 ? 35.688 -43.375 -26.297 1 62.25 708 LEU A N 1
ATOM 5721 C CA . LEU A 1 708 ? 34.938 -42.156 -26.016 1 62.25 708 LEU A CA 1
ATOM 5722 C C . LEU A 1 708 ? 35.406 -41.5 -24.719 1 62.25 708 LEU A C 1
ATOM 5724 O O . LEU A 1 708 ? 35.625 -40.312 -24.641 1 62.25 708 LEU A O 1
ATOM 5728 N N . LYS A 1 709 ? 35.375 -42.375 -23.781 1 64.5 709 LYS A N 1
ATOM 5729 C CA . LYS A 1 709 ? 35.875 -41.938 -22.484 1 64.5 709 LYS A CA 1
ATOM 5730 C C . LYS A 1 709 ? 37.312 -41.375 -22.609 1 64.5 709 LYS A C 1
ATOM 5732 O O . LYS A 1 709 ? 37.625 -40.344 -22.062 1 64.5 709 LYS A O 1
ATOM 5737 N N . GLN A 1 710 ? 38.062 -42.125 -23.438 1 68.81 710 GLN A N 1
ATOM 5738 C CA . GLN A 1 710 ? 39.438 -41.688 -23.641 1 68.81 710 GLN A CA 1
ATOM 5739 C C . GLN A 1 710 ? 39.5 -40.406 -24.438 1 68.81 710 GLN A C 1
ATOM 5741 O O . GLN A 1 710 ? 40.281 -39.5 -24.109 1 68.81 710 GLN A O 1
ATOM 5746 N N . THR A 1 711 ? 38.656 -40.281 -25.406 1 69.5 711 THR A N 1
ATOM 5747 C CA . THR A 1 711 ? 38.562 -39.062 -26.188 1 69.5 711 THR A CA 1
ATOM 5748 C C . THR A 1 711 ? 38.031 -37.906 -25.359 1 69.5 711 THR A C 1
ATOM 5750 O O . THR A 1 711 ? 38.531 -36.781 -25.422 1 69.5 711 THR A O 1
ATOM 5753 N N . GLN A 1 712 ? 37 -38.312 -24.625 1 64.5 712 GLN A N 1
ATOM 5754 C CA . GLN A 1 712 ? 36.469 -37.344 -23.688 1 64.5 712 GLN A CA 1
ATOM 5755 C C . GLN A 1 712 ? 37.5 -36.906 -22.672 1 64.5 712 GLN A C 1
ATOM 5757 O O . GLN A 1 712 ? 37.688 -35.719 -22.391 1 64.5 712 GLN A O 1
ATOM 5762 N N . GLU A 1 713 ? 38.125 -38 -22.203 1 67.69 713 GLU A N 1
ATOM 5763 C CA . GLU A 1 713 ? 39.188 -37.719 -21.234 1 67.69 713 GLU A CA 1
ATOM 5764 C C . GLU A 1 713 ? 40.312 -36.938 -21.875 1 67.69 713 GLU A C 1
ATOM 5766 O O . GLU A 1 713 ? 40.875 -36.031 -21.25 1 67.69 713 GLU A O 1
ATOM 5771 N N . ARG A 1 714 ? 40.594 -37.25 -23.062 1 73.31 714 ARG A N 1
ATOM 5772 C CA . ARG A 1 714 ? 41.625 -36.531 -23.781 1 73.31 714 ARG A CA 1
ATOM 5773 C C . ARG A 1 714 ? 41.219 -35.062 -24.031 1 73.31 714 ARG A C 1
ATOM 5775 O O . ARG A 1 714 ? 42 -34.156 -23.828 1 73.31 714 ARG A O 1
ATOM 5782 N N . ILE A 1 715 ? 39.969 -34.844 -24.438 1 70.81 715 ILE A N 1
ATOM 5783 C CA . ILE A 1 715 ? 39.438 -33.531 -24.672 1 70.81 715 ILE A CA 1
ATOM 5784 C C . ILE A 1 715 ? 39.406 -32.75 -23.359 1 70.81 715 ILE A C 1
ATOM 5786 O O . ILE A 1 715 ? 39.812 -31.578 -23.312 1 70.81 715 ILE A O 1
ATOM 5790 N N . ILE A 1 716 ? 38.906 -33.5 -22.453 1 66.81 716 ILE A N 1
ATOM 5791 C CA . ILE A 1 716 ? 38.875 -32.875 -21.125 1 66.81 716 ILE A CA 1
ATOM 5792 C C . ILE A 1 716 ? 40.281 -32.594 -20.641 1 66.81 716 ILE A C 1
ATOM 5794 O O . ILE A 1 716 ? 40.562 -31.469 -20.172 1 66.81 716 ILE A O 1
ATOM 5798 N N . ASN A 1 717 ? 41.094 -33.594 -20.828 1 68.69 717 ASN A N 1
ATOM 5799 C CA . ASN A 1 717 ? 42.5 -33.406 -20.391 1 68.69 717 ASN A CA 1
ATOM 5800 C C . ASN A 1 717 ? 43.219 -32.344 -21.219 1 68.69 717 ASN A C 1
ATOM 5802 O O . ASN A 1 717 ? 43.938 -31.531 -20.672 1 68.69 717 ASN A O 1
ATOM 5806 N N . ASP A 1 718 ? 42.969 -32.375 -22.453 1 70.06 718 ASP A N 1
ATOM 5807 C CA . ASP A 1 718 ? 43.531 -31.344 -23.312 1 70.06 718 ASP A CA 1
ATOM 5808 C C . ASP A 1 718 ? 43 -29.969 -22.984 1 70.06 718 ASP A C 1
ATOM 5810 O O . ASP A 1 718 ? 43.75 -28.984 -22.953 1 70.06 718 ASP A O 1
ATOM 5814 N N . THR A 1 719 ? 41.688 -29.984 -22.797 1 67.88 719 THR A N 1
ATOM 5815 C CA . THR A 1 719 ? 41.094 -28.719 -22.406 1 67.88 719 THR A CA 1
ATOM 5816 C C . THR A 1 719 ? 41.625 -28.25 -21.062 1 67.88 719 THR A C 1
ATOM 5818 O O . THR A 1 719 ? 41.969 -27.078 -20.891 1 67.88 719 THR A O 1
ATOM 5821 N N . ILE A 1 720 ? 41.688 -29.203 -20.203 1 66.31 720 ILE A N 1
ATOM 5822 C CA . ILE A 1 720 ? 42.156 -28.859 -18.875 1 66.31 720 ILE A CA 1
ATOM 5823 C C . ILE A 1 720 ? 43.656 -28.578 -18.906 1 66.31 720 ILE A C 1
ATOM 5825 O O . ILE A 1 720 ? 44.094 -27.562 -18.375 1 66.31 720 ILE A O 1
ATOM 5829 N N . ASN A 1 721 ? 44.375 -29.438 -19.547 1 67.69 721 ASN A N 1
ATOM 5830 C CA . ASN A 1 721 ? 45.812 -29.375 -19.484 1 67.69 721 ASN A CA 1
ATOM 5831 C C . ASN A 1 721 ? 46.406 -28.344 -20.453 1 67.69 721 ASN A C 1
ATOM 5833 O O . ASN A 1 721 ? 47.5 -27.828 -20.234 1 67.69 721 ASN A O 1
ATOM 5837 N N . SER A 1 722 ? 45.656 -28.188 -21.5 1 71.19 722 SER A N 1
ATOM 5838 C CA . SER A 1 722 ? 46.219 -27.219 -22.453 1 71.19 722 SER A CA 1
ATOM 5839 C C . SER A 1 722 ? 45.438 -25.906 -22.391 1 71.19 722 SER A C 1
ATOM 5841 O O . SER A 1 722 ? 46 -24.875 -22.047 1 71.19 722 SER A O 1
ATOM 5843 N N . THR A 1 723 ? 44.094 -26.047 -22.797 1 67.94 723 THR A N 1
ATOM 5844 C CA . THR A 1 723 ? 43.312 -24.812 -22.906 1 67.94 723 THR A CA 1
ATOM 5845 C C . THR A 1 723 ? 43.094 -24.172 -21.547 1 67.94 723 THR A C 1
ATOM 5847 O O . THR A 1 723 ? 43.312 -22.969 -21.375 1 67.94 723 THR A O 1
ATOM 5850 N N . LEU A 1 724 ? 42.625 -25.047 -20.734 1 66.94 724 LEU A N 1
ATOM 5851 C CA . LEU A 1 724 ? 42.375 -24.531 -19.391 1 66.94 724 LEU A CA 1
ATOM 5852 C C . LEU A 1 724 ? 43.688 -24.188 -18.688 1 66.94 724 LEU A C 1
ATOM 5854 O O . LEU A 1 724 ? 43.75 -23.172 -17.984 1 66.94 724 LEU A O 1
ATOM 5858 N N . THR A 1 725 ? 44.562 -25.094 -18.859 1 67.31 725 THR A N 1
ATOM 5859 C CA . THR A 1 725 ? 45.875 -24.797 -18.281 1 67.31 725 THR A CA 1
ATOM 5860 C C . THR A 1 725 ? 46.438 -23.5 -18.844 1 67.31 725 THR A C 1
ATOM 5862 O O . THR A 1 725 ? 46.938 -22.656 -18.094 1 67.31 725 THR A O 1
ATOM 5865 N N . ASP A 1 726 ? 46.344 -23.391 -20.156 1 68.75 726 ASP A N 1
ATOM 5866 C CA . ASP A 1 726 ? 46.781 -22.141 -20.781 1 68.75 726 ASP A CA 1
ATOM 5867 C C . ASP A 1 726 ? 45.969 -20.953 -20.281 1 68.75 726 ASP A C 1
ATOM 5869 O O . ASP A 1 726 ? 46.531 -19.891 -19.984 1 68.75 726 ASP A O 1
ATOM 5873 N N . LEU A 1 727 ? 44.688 -21.219 -20.328 1 68.56 727 LEU A N 1
ATOM 5874 C CA . LEU A 1 727 ? 43.812 -20.172 -19.812 1 68.56 727 LEU A CA 1
ATOM 5875 C C . LEU A 1 727 ? 44.125 -19.859 -18.359 1 68.56 727 LEU A C 1
ATOM 5877 O O . LEU A 1 727 ? 44.156 -18.703 -17.953 1 68.56 727 LEU A O 1
ATOM 5881 N N . MET A 1 728 ? 44.219 -20.969 -17.719 1 67.38 728 MET A N 1
ATOM 5882 C CA . MET A 1 728 ? 44.531 -20.797 -16.297 1 67.38 728 MET A CA 1
ATOM 5883 C C . MET A 1 728 ? 45.906 -20.141 -16.141 1 67.38 728 MET A C 1
ATOM 5885 O O . MET A 1 728 ? 46.125 -19.297 -15.266 1 67.38 728 MET A O 1
ATOM 5889 N N . LEU A 1 729 ? 46.844 -20.625 -16.984 1 67.38 729 LEU A N 1
ATOM 5890 C CA . LEU A 1 729 ? 48.156 -20.016 -16.969 1 67.38 729 LEU A CA 1
ATOM 5891 C C . LEU A 1 729 ? 48.094 -18.547 -17.391 1 67.38 729 LEU A C 1
ATOM 5893 O O . LEU A 1 729 ? 48.719 -17.688 -16.781 1 67.38 729 LEU A O 1
ATOM 5897 N N . GLN A 1 730 ? 47.344 -18.375 -18.422 1 70.75 730 GLN A N 1
ATOM 5898 C CA . GLN A 1 730 ? 47.125 -16.984 -18.828 1 70.75 730 GLN A CA 1
ATOM 5899 C C . GLN A 1 730 ? 46.438 -16.203 -17.734 1 70.75 730 GLN A C 1
ATOM 5901 O O . GLN A 1 730 ? 46.781 -15.055 -17.453 1 70.75 730 GLN A O 1
ATOM 5906 N N . SER A 1 731 ? 45.406 -16.906 -17.328 1 66.56 731 SER A N 1
ATOM 5907 C CA . SER A 1 731 ? 44.688 -16.281 -16.219 1 66.56 731 SER A CA 1
ATOM 5908 C C . SER A 1 731 ? 45.594 -16.094 -15.008 1 66.56 731 SER A C 1
ATOM 5910 O O . SER A 1 731 ? 45.562 -15.062 -14.336 1 66.56 731 SER A O 1
ATOM 5912 N N . ALA A 1 732 ? 46.281 -17.172 -14.82 1 66.06 732 ALA A N 1
ATOM 5913 C CA . ALA A 1 732 ? 47.25 -17.062 -13.734 1 66.06 732 ALA A CA 1
ATOM 5914 C C . ALA A 1 732 ? 48.281 -15.969 -14.008 1 66.06 732 ALA A C 1
ATOM 5916 O O . ALA A 1 732 ? 48.625 -15.188 -13.117 1 66.06 732 ALA A O 1
ATOM 5917 N N . THR A 1 733 ? 48.812 -16.047 -15.242 1 70.25 733 THR A N 1
ATOM 5918 C CA . THR A 1 733 ? 49.75 -15 -15.609 1 70.25 733 THR A CA 1
ATOM 5919 C C . THR A 1 733 ? 49.094 -13.617 -15.539 1 70.25 733 THR A C 1
ATOM 5921 O O . THR A 1 733 ? 49.688 -12.664 -15.047 1 70.25 733 THR A O 1
ATOM 5924 N N . SER A 1 734 ? 47.906 -13.625 -16.125 1 68.31 734 SER A N 1
ATOM 5925 C CA . SER A 1 734 ? 47.156 -12.383 -16 1 68.31 734 SER A CA 1
ATOM 5926 C C . SER A 1 734 ? 46.875 -12.039 -14.547 1 68.31 734 SER A C 1
ATOM 5928 O O . SER A 1 734 ? 47 -10.875 -14.148 1 68.31 734 SER A O 1
ATOM 5930 N N . ALA A 1 735 ? 46.469 -13.117 -13.953 1 65.38 735 ALA A N 1
ATOM 5931 C CA . ALA A 1 735 ? 46.25 -12.938 -12.516 1 65.38 735 ALA A CA 1
ATOM 5932 C C . ALA A 1 735 ? 47.562 -12.508 -11.82 1 65.38 735 ALA A C 1
ATOM 5934 O O . ALA A 1 735 ? 47.531 -11.625 -10.961 1 65.38 735 ALA A O 1
ATOM 5935 N N . ILE A 1 736 ? 48.594 -13.227 -12.273 1 65 736 ILE A N 1
ATOM 5936 C CA . ILE A 1 736 ? 49.906 -12.852 -11.719 1 65 736 ILE A CA 1
ATOM 5937 C C . ILE A 1 736 ? 50.219 -11.406 -12.094 1 65 736 ILE A C 1
ATOM 5939 O O . ILE A 1 736 ? 50.656 -10.625 -11.25 1 65 736 ILE A O 1
ATOM 5943 N N . LYS A 1 737 ? 50.062 -11.156 -13.336 1 67.81 737 LYS A N 1
ATOM 5944 C CA . LYS A 1 737 ? 50.281 -9.789 -13.773 1 67.81 737 LYS A CA 1
ATOM 5945 C C . LYS A 1 737 ? 49.344 -8.812 -13.062 1 67.81 737 LYS A C 1
ATOM 5947 O O . LYS A 1 737 ? 49.781 -7.754 -12.602 1 67.81 737 LYS A O 1
ATOM 5952 N N . MET A 1 738 ? 48.094 -9.281 -13.094 1 64.06 738 MET A N 1
ATOM 5953 C CA . MET A 1 738 ? 47.125 -8.438 -12.414 1 64.06 738 MET A CA 1
ATOM 5954 C C . MET A 1 738 ? 47.406 -8.398 -10.906 1 64.06 738 MET A C 1
ATOM 5956 O O . MET A 1 738 ? 47.281 -7.348 -10.273 1 64.06 738 MET A O 1
ATOM 5960 N N . TRP A 1 739 ? 47.719 -9.625 -10.57 1 59.88 739 TRP A N 1
ATOM 5961 C CA . TRP A 1 739 ? 48.156 -9.68 -9.18 1 59.88 739 TRP A CA 1
ATOM 5962 C C . TRP A 1 739 ? 49.375 -8.797 -8.961 1 59.88 739 TRP A C 1
ATOM 5964 O O . TRP A 1 739 ? 49.438 -8.031 -8 1 59.88 739 TRP A O 1
ATOM 5974 N N . ALA A 1 740 ? 50.344 -9.031 -9.844 1 64.44 740 ALA A N 1
ATOM 5975 C CA . ALA A 1 740 ? 51.531 -8.203 -9.727 1 64.44 740 ALA A CA 1
ATOM 5976 C C . ALA A 1 740 ? 51.188 -6.719 -9.859 1 64.44 740 ALA A C 1
ATOM 5978 O O . ALA A 1 740 ? 51.75 -5.879 -9.148 1 64.44 740 ALA A O 1
ATOM 5979 N N . GLU A 1 741 ? 50.25 -6.492 -10.805 1 62.78 741 GLU A N 1
ATOM 5980 C CA . GLU A 1 741 ? 49.812 -5.113 -11 1 62.78 741 GLU A CA 1
ATOM 5981 C C . GLU A 1 741 ? 48.969 -4.629 -9.828 1 62.78 741 GLU A C 1
ATOM 5983 O O . GLU A 1 741 ? 49 -3.447 -9.469 1 62.78 741 GLU A O 1
ATOM 5988 N N . LYS A 1 742 ? 48.219 -5.809 -9.336 1 53.5 742 LYS A N 1
ATOM 5989 C CA . LYS A 1 742 ? 47.25 -5.457 -8.297 1 53.5 742 LYS A CA 1
ATOM 5990 C C . LYS A 1 742 ? 47.625 -6.094 -6.961 1 53.5 742 LYS A C 1
ATOM 5992 O O . LYS A 1 742 ? 46.844 -6.094 -6.023 1 53.5 742 LYS A O 1
ATOM 5997 N N . GLU A 1 743 ? 48.719 -6.816 -7.105 1 55.47 743 GLU A N 1
ATOM 5998 C CA . GLU A 1 743 ? 49.25 -7.547 -5.957 1 55.47 743 GLU A CA 1
ATOM 5999 C C . GLU A 1 743 ? 49.125 -6.734 -4.672 1 55.47 743 GLU A C 1
ATOM 6001 O O . GLU A 1 743 ? 48.688 -7.262 -3.643 1 55.47 743 GLU A O 1
ATOM 6006 N N . ARG A 1 744 ? 49.469 -5.566 -4.812 1 53.56 744 ARG A N 1
ATOM 6007 C CA . ARG A 1 744 ? 49.406 -4.715 -3.629 1 53.56 744 ARG A CA 1
ATOM 6008 C C . ARG A 1 744 ? 47.969 -4.559 -3.164 1 53.56 744 ARG A C 1
ATOM 6010 O O . ARG A 1 744 ? 47.688 -4.5 -1.961 1 53.56 744 ARG A O 1
ATOM 6017 N N . LYS A 1 745 ? 47.094 -4.734 -4.141 1 50.94 745 LYS A N 1
ATOM 6018 C CA . LYS A 1 745 ? 45.656 -4.609 -3.863 1 50.94 745 LYS A CA 1
ATOM 6019 C C . LYS A 1 745 ? 45.062 -5.93 -3.361 1 50.94 745 LYS A C 1
ATOM 6021 O O . LYS A 1 745 ? 44.156 -5.938 -2.537 1 50.94 745 LYS A O 1
ATOM 6026 N N . ILE A 1 746 ? 45.562 -7.102 -3.895 1 49.19 746 ILE A N 1
ATOM 6027 C CA . ILE A 1 746 ? 45.062 -8.453 -3.615 1 49.19 746 ILE A CA 1
ATOM 6028 C C . ILE A 1 746 ? 45.688 -8.945 -2.301 1 49.19 746 ILE A C 1
ATOM 6030 O O . ILE A 1 746 ? 45 -9.633 -1.526 1 49.19 746 ILE A O 1
ATOM 6034 N N . THR A 1 747 ? 46.969 -8.93 -2.125 1 45.53 747 THR A N 1
ATOM 6035 C CA . THR A 1 747 ? 47.719 -9.469 -0.99 1 45.53 747 THR A CA 1
ATOM 6036 C C . THR A 1 747 ? 47.531 -8.586 0.242 1 45.53 747 THR A C 1
ATOM 6038 O O . THR A 1 747 ? 48.156 -8.828 1.281 1 45.53 747 THR A O 1
ATOM 6041 N N . ASP A 1 748 ? 46.688 -7.613 0.123 1 43.91 748 ASP A N 1
ATOM 6042 C CA . ASP A 1 748 ? 46.406 -6.805 1.305 1 43.91 748 ASP A CA 1
ATOM 6043 C C . ASP A 1 748 ? 45.5 -7.562 2.287 1 43.91 748 ASP A C 1
ATOM 6045 O O . ASP A 1 748 ? 44.438 -8.023 1.925 1 43.91 748 ASP A O 1
ATOM 6049 N N . PRO A 1 749 ? 45.906 -8.312 3.377 1 40.66 749 PRO A N 1
ATOM 6050 C CA . PRO A 1 749 ? 45.281 -9.234 4.324 1 40.66 749 PRO A CA 1
ATOM 6051 C C . PRO A 1 749 ? 43.875 -8.812 4.715 1 40.66 749 PRO A C 1
ATOM 6053 O O . PRO A 1 749 ? 43.094 -9.617 5.262 1 40.66 749 PRO A O 1
ATOM 6056 N N . GLY A 1 750 ? 43.469 -7.66 4.66 1 38.12 750 GLY A N 1
ATOM 6057 C CA . GLY A 1 750 ? 42.188 -7.207 5.172 1 38.12 750 GLY A CA 1
ATOM 6058 C C . GLY A 1 750 ? 41 -7.738 4.375 1 38.12 750 GLY A C 1
ATOM 6059 O O . GLY A 1 750 ? 39.875 -7.582 4.785 1 38.12 750 GLY A O 1
ATOM 6060 N N . ILE A 1 751 ? 41.156 -8.352 3.238 1 37.41 751 ILE A N 1
ATOM 6061 C CA . ILE A 1 751 ? 40.094 -8.492 2.268 1 37.41 751 ILE A CA 1
ATOM 6062 C C . ILE A 1 751 ? 39.562 -9.922 2.289 1 37.41 751 ILE A C 1
ATOM 6064 O O . ILE A 1 751 ? 38.438 -10.188 1.817 1 37.41 751 ILE A O 1
ATOM 6068 N N . PHE A 1 752 ? 40.312 -11.062 2.715 1 36.16 752 PHE A N 1
ATOM 6069 C CA . PHE A 1 752 ? 40.031 -12.438 2.328 1 36.16 752 PHE A CA 1
ATOM 6070 C C . PHE A 1 752 ? 39 -13.07 3.268 1 36.16 752 PHE A C 1
ATOM 6072 O O . PHE A 1 752 ? 39.375 -13.562 4.34 1 36.16 752 PHE A O 1
ATOM 6079 N N . ASN A 1 753 ? 38 -12.5 3.648 1 32.06 753 ASN A N 1
ATOM 6080 C CA . ASN A 1 753 ? 37.188 -13.398 4.438 1 32.06 753 ASN A CA 1
ATOM 6081 C C . ASN A 1 753 ? 36.594 -14.516 3.584 1 32.06 753 ASN A C 1
ATOM 6083 O O . ASN A 1 753 ? 35.875 -14.258 2.615 1 32.06 753 ASN A O 1
ATOM 6087 N N . PRO A 1 754 ? 36.938 -15.633 3.691 1 33.62 754 PRO A N 1
ATOM 6088 C CA . PRO A 1 754 ? 36.531 -16.828 2.959 1 33.62 754 PRO A CA 1
ATOM 6089 C C . PRO A 1 754 ? 35 -16.938 2.803 1 33.62 754 PRO A C 1
ATOM 6091 O O . PRO A 1 754 ? 34.531 -17.609 1.889 1 33.62 754 PRO A O 1
ATOM 6094 N N . GLU A 1 755 ? 34.344 -16.359 3.756 1 32.78 755 GLU A N 1
ATOM 6095 C CA . GLU A 1 755 ? 32.906 -16.688 3.82 1 32.78 755 GLU A CA 1
ATOM 6096 C C . GLU A 1 755 ? 32.156 -16.109 2.627 1 32.78 755 GLU A C 1
ATOM 6098 O O . GLU A 1 755 ? 31.109 -16.609 2.256 1 32.78 755 GLU A O 1
ATOM 6103 N N . TYR A 1 756 ? 32.688 -15.055 1.935 1 35.84 756 TYR A N 1
ATOM 6104 C CA . TYR A 1 756 ? 32.156 -14.422 0.74 1 35.84 756 TYR A CA 1
ATOM 6105 C C . TYR A 1 756 ? 32.406 -15.281 -0.493 1 35.84 756 TYR A C 1
ATOM 6107 O O . TYR A 1 756 ? 32.094 -14.875 -1.616 1 35.84 756 TYR A O 1
ATOM 6115 N N . LYS A 1 757 ? 32.406 -16.438 -0.249 1 35.72 757 LYS A N 1
ATOM 6116 C CA . LYS A 1 757 ? 32.688 -17.484 -1.235 1 35.72 757 LYS A CA 1
ATOM 6117 C C . LYS A 1 757 ? 33.25 -16.875 -2.521 1 35.72 757 LYS A C 1
ATOM 6119 O O . LYS A 1 757 ? 32.844 -17.266 -3.621 1 35.72 757 LYS A O 1
ATOM 6124 N N . GLY A 1 758 ? 33.969 -16.094 -2.633 1 38.47 758 GLY A N 1
ATOM 6125 C CA . GLY A 1 758 ? 34.688 -15.398 -3.695 1 38.47 758 GLY A CA 1
ATOM 6126 C C . GLY A 1 758 ? 33.938 -14.203 -4.242 1 38.47 758 GLY A C 1
ATOM 6127 O O . GLY A 1 758 ? 34.438 -13.492 -5.121 1 38.47 758 GLY A O 1
ATOM 6128 N N . LYS A 1 759 ? 32.688 -14.055 -3.971 1 36.38 759 LYS A N 1
ATOM 6129 C CA . LYS A 1 759 ? 31.797 -13.047 -4.555 1 36.38 759 LYS A CA 1
ATOM 6130 C C . LYS A 1 759 ? 31.734 -11.805 -3.672 1 36.38 759 LYS A C 1
ATOM 6132 O O . LYS A 1 759 ? 30.781 -11.016 -3.77 1 36.38 759 LYS A O 1
ATOM 6137 N N . HIS A 1 760 ? 32.562 -11.461 -2.869 1 38.03 760 HIS A N 1
ATOM 6138 C CA . HIS A 1 760 ? 32.531 -10.383 -1.895 1 38.03 760 HIS A CA 1
ATOM 6139 C C . HIS A 1 760 ? 32.5 -9.023 -2.582 1 38.03 760 HIS A C 1
ATOM 6141 O O . HIS A 1 760 ? 33.312 -8.727 -3.449 1 38.03 760 HIS A O 1
ATOM 6147 N N . PRO A 1 761 ? 31.594 -8.156 -2.504 1 38.09 761 PRO A N 1
ATOM 6148 C CA . PRO A 1 761 ? 31.328 -7.047 -3.43 1 38.09 761 PRO A CA 1
ATOM 6149 C C . PRO A 1 761 ? 32.438 -5.992 -3.41 1 38.09 761 PRO A C 1
ATOM 6151 O O . PRO A 1 761 ? 32.625 -5.293 -4.406 1 38.09 761 PRO A O 1
ATOM 6154 N N . ALA A 1 762 ? 33.188 -5.613 -2.316 1 35.19 762 ALA A N 1
ATOM 6155 C CA . ALA A 1 762 ? 34.312 -4.672 -2.266 1 35.19 762 ALA A CA 1
ATOM 6156 C C . ALA A 1 762 ? 35.531 -5.25 -2.949 1 35.19 762 ALA A C 1
ATOM 6158 O O . ALA A 1 762 ? 36.594 -4.641 -2.93 1 35.19 762 ALA A O 1
ATOM 6159 N N . PHE A 1 763 ? 35.438 -6.562 -3.174 1 40.19 763 PHE A N 1
ATOM 6160 C CA . PHE A 1 763 ? 36.562 -7.09 -3.959 1 40.19 763 PHE A CA 1
ATOM 6161 C C . PHE A 1 763 ? 36.656 -6.383 -5.309 1 40.19 763 PHE A C 1
ATOM 6163 O O . PHE A 1 763 ? 35.781 -6.574 -6.172 1 40.19 763 PHE A O 1
ATOM 6170 N N . GLN A 1 764 ? 37.125 -5.082 -5.023 1 41.56 764 GLN A N 1
ATOM 6171 C CA . GLN A 1 764 ? 37.344 -4.371 -6.277 1 41.56 764 GLN A CA 1
ATOM 6172 C C . GLN A 1 764 ? 37.875 -5.305 -7.363 1 41.56 764 GLN A C 1
ATOM 6174 O O . GLN A 1 764 ? 37.5 -5.164 -8.539 1 41.56 764 GLN A O 1
ATOM 6179 N N . VAL A 1 765 ? 38.906 -6.004 -6.77 1 42.53 765 VAL A N 1
ATOM 6180 C CA . VAL A 1 765 ? 39.5 -7.031 -7.609 1 42.53 765 VAL A CA 1
ATOM 6181 C C . VAL A 1 765 ? 39 -8.406 -7.18 1 42.53 765 VAL A C 1
ATOM 6183 O O . VAL A 1 765 ? 39.156 -8.797 -6.016 1 42.53 765 VAL A O 1
ATOM 6186 N N . LYS A 1 766 ? 37.969 -8.844 -7.43 1 44.19 766 LYS A N 1
ATOM 6187 C CA . LYS A 1 766 ? 37.562 -10.227 -7.203 1 44.19 766 LYS A CA 1
ATOM 6188 C C . LYS A 1 766 ? 38.688 -11.203 -7.523 1 44.19 766 LYS A C 1
ATOM 6190 O O . LYS A 1 766 ? 39.094 -11.336 -8.68 1 44.19 766 LYS A O 1
ATOM 6195 N N . ILE A 1 767 ? 39.219 -11.547 -6.34 1 45.97 767 ILE A N 1
ATOM 6196 C CA . ILE A 1 767 ? 40.344 -12.461 -6.562 1 45.97 767 ILE A CA 1
ATOM 6197 C C . ILE A 1 767 ? 39.906 -13.531 -7.574 1 45.97 767 ILE A C 1
ATOM 6199 O O . ILE A 1 767 ? 40.719 -13.938 -8.422 1 45.97 767 ILE A O 1
ATOM 6203 N N . HIS A 1 768 ? 38.656 -13.891 -7.375 1 47.22 768 HIS A N 1
ATOM 6204 C CA . HIS A 1 768 ? 38.125 -14.805 -8.383 1 47.22 768 HIS A CA 1
ATOM 6205 C C . HIS A 1 768 ? 38.188 -14.188 -9.773 1 47.22 768 HIS A C 1
ATOM 6207 O O . HIS A 1 768 ? 38.594 -14.844 -10.734 1 47.22 768 HIS A O 1
ATOM 6213 N N . ASP A 1 769 ? 37.906 -12.961 -9.719 1 54.41 769 ASP A N 1
ATOM 6214 C CA . ASP A 1 769 ? 37.969 -12.289 -11.008 1 54.41 769 ASP A CA 1
ATOM 6215 C C . ASP A 1 769 ? 39.438 -12.023 -11.414 1 54.41 769 ASP A C 1
ATOM 6217 O O . ASP A 1 769 ? 39.75 -12.062 -12.594 1 54.41 769 ASP A O 1
ATOM 6221 N N . LEU A 1 770 ? 40.188 -11.68 -10.359 1 54.91 770 LEU A N 1
ATOM 6222 C CA . LEU A 1 770 ? 41.594 -11.562 -10.602 1 54.91 770 LEU A CA 1
ATOM 6223 C C . LEU A 1 770 ? 42.219 -12.906 -11 1 54.91 770 LEU A C 1
ATOM 6225 O O . LEU A 1 770 ? 43.031 -12.977 -11.914 1 54.91 770 LEU A O 1
ATOM 6229 N N . LEU A 1 771 ? 41.781 -13.82 -10 1 54.97 771 LEU A N 1
ATOM 6230 C CA . LEU A 1 771 ? 42.344 -15.156 -10.219 1 54.97 771 LEU A CA 1
ATOM 6231 C C . LEU A 1 771 ? 41.625 -15.844 -11.375 1 54.97 771 LEU A C 1
ATOM 6233 O O . LEU A 1 771 ? 42.25 -16.609 -12.125 1 54.97 771 LEU A O 1
ATOM 6237 N N . PHE A 1 772 ? 40.219 -15.406 -11.359 1 54.19 772 PHE A N 1
ATOM 6238 C CA . PHE A 1 772 ? 39.438 -16.188 -12.289 1 54.19 772 PHE A CA 1
ATOM 6239 C C . PHE A 1 772 ? 38.594 -15.273 -13.18 1 54.19 772 PHE A C 1
ATOM 6241 O O . PHE A 1 772 ? 37.75 -15.742 -13.961 1 54.19 772 PHE A O 1
ATOM 6248 N N . GLY A 1 773 ? 38.75 -13.961 -12.945 1 52.16 773 GLY A N 1
ATOM 6249 C CA . GLY A 1 773 ? 37.875 -12.969 -13.531 1 52.16 773 GLY A CA 1
ATOM 6250 C C . GLY A 1 773 ? 37.594 -13.203 -15.008 1 52.16 773 GLY A C 1
ATOM 6251 O O . GLY A 1 773 ? 36.438 -13.234 -15.445 1 52.16 773 GLY A O 1
ATOM 6252 N N . ASP A 1 774 ? 38.688 -13.078 -15.602 1 52.28 774 ASP A N 1
ATOM 6253 C CA . ASP A 1 774 ? 38.5 -13.336 -17.031 1 52.28 774 ASP A CA 1
ATOM 6254 C C . ASP A 1 774 ? 38.188 -14.812 -17.281 1 52.28 774 ASP A C 1
ATOM 6256 O O . ASP A 1 774 ? 37.875 -15.195 -18.406 1 52.28 774 ASP A O 1
ATOM 6260 N N . LEU A 1 775 ? 38.406 -15.414 -16.156 1 57.22 775 LEU A N 1
ATOM 6261 C CA . LEU A 1 775 ? 38.188 -16.844 -16.266 1 57.22 775 LEU A CA 1
ATOM 6262 C C . LEU A 1 775 ? 36.688 -17.172 -16.297 1 57.22 775 LEU A C 1
ATOM 6264 O O . LEU A 1 775 ? 36.25 -18.062 -17.047 1 57.22 775 LEU A O 1
ATOM 6268 N N . ALA A 1 776 ? 36.062 -16.406 -15.484 1 58.12 776 ALA A N 1
ATOM 6269 C CA . ALA A 1 776 ? 34.625 -16.641 -15.438 1 58.12 776 ALA A CA 1
ATOM 6270 C C . ALA A 1 776 ? 33.969 -16.297 -16.766 1 58.12 776 ALA A C 1
ATOM 6272 O O . ALA A 1 776 ? 32.969 -16.938 -17.172 1 58.12 776 ALA A O 1
ATOM 6273 N N . GLU A 1 777 ? 34.5 -15.352 -17.344 1 61.19 777 GLU A N 1
ATOM 6274 C CA . GLU A 1 777 ? 34.031 -15 -18.672 1 61.19 777 GLU A CA 1
ATOM 6275 C C . GLU A 1 777 ? 34.625 -15.922 -19.734 1 61.19 777 GLU A C 1
ATOM 6277 O O . GLU A 1 777 ? 33.938 -16.266 -20.703 1 61.19 777 GLU A O 1
ATOM 6282 N N . LYS A 1 778 ? 35.812 -16.234 -19.422 1 64.75 778 LYS A N 1
ATOM 6283 C CA . LYS A 1 778 ? 36.531 -17.016 -20.438 1 64.75 778 LYS A CA 1
ATOM 6284 C C . LYS A 1 778 ? 36.312 -18.5 -20.25 1 64.75 778 LYS A C 1
ATOM 6286 O O . LYS A 1 778 ? 36.344 -19.281 -21.203 1 64.75 778 LYS A O 1
ATOM 6291 N N . LEU A 1 779 ? 36.094 -18.766 -19.016 1 64.12 779 LEU A N 1
ATOM 6292 C CA . LEU A 1 779 ? 35.875 -20.172 -18.688 1 64.12 779 LEU A CA 1
ATOM 6293 C C . LEU A 1 779 ? 34.594 -20.703 -19.328 1 64.12 779 LEU A C 1
ATOM 6295 O O . LEU A 1 779 ? 34.594 -21.797 -19.891 1 64.12 779 LEU A O 1
ATOM 6299 N N . PRO A 1 780 ? 33.562 -19.906 -19.203 1 62.44 780 PRO A N 1
ATOM 6300 C CA . PRO A 1 780 ? 32.375 -20.422 -19.891 1 62.44 780 PRO A CA 1
ATOM 6301 C C . PRO A 1 780 ? 32.625 -20.625 -21.375 1 62.44 780 PRO A C 1
ATOM 6303 O O . PRO A 1 780 ? 32.094 -21.578 -21.969 1 62.44 780 PRO A O 1
ATOM 6306 N N . LEU A 1 781 ? 33.406 -19.75 -21.828 1 68.06 781 LEU A N 1
ATOM 6307 C CA . LEU A 1 781 ? 33.688 -19.922 -23.234 1 68.06 781 LEU A CA 1
ATOM 6308 C C . LEU A 1 781 ? 34.469 -21.219 -23.469 1 68.06 781 LEU A C 1
ATOM 6310 O O . LEU A 1 781 ? 34.25 -21.922 -24.453 1 68.06 781 LEU A O 1
ATOM 6314 N N . VAL A 1 782 ? 35.344 -21.516 -22.625 1 64.38 782 VAL A N 1
ATOM 6315 C CA . VAL A 1 782 ? 36.125 -22.75 -22.688 1 64.38 782 VAL A CA 1
ATOM 6316 C C . VAL A 1 782 ? 35.219 -23.953 -22.406 1 64.38 782 VAL A C 1
ATOM 6318 O O . VAL A 1 782 ? 35.25 -24.953 -23.125 1 64.38 782 VAL A O 1
ATOM 6321 N N . PHE A 1 783 ? 34.344 -23.719 -21.484 1 63.59 783 PHE A N 1
ATOM 6322 C CA . PHE A 1 783 ? 33.469 -24.828 -21.141 1 63.59 783 PHE A CA 1
ATOM 6323 C C . PHE A 1 783 ? 32.344 -24.953 -22.172 1 63.59 783 PHE A C 1
ATOM 6325 O O . PHE A 1 783 ? 31.922 -26.062 -22.5 1 63.59 783 PHE A O 1
ATOM 6332 N N . GLN A 1 784 ? 32 -23.844 -22.688 1 65.38 784 GLN A N 1
ATOM 6333 C CA . GLN A 1 784 ? 31.094 -23.922 -23.812 1 65.38 784 GLN A CA 1
ATOM 6334 C C . GLN A 1 784 ? 31.734 -24.641 -25 1 65.38 784 GLN A C 1
ATOM 6336 O O . GLN A 1 784 ? 31.094 -25.469 -25.641 1 65.38 784 GLN A O 1
ATOM 6341 N N . LYS A 1 785 ? 32.938 -24.344 -25.188 1 71.69 785 LYS A N 1
ATOM 6342 C CA . LYS A 1 785 ? 33.656 -25.047 -26.234 1 71.69 785 LYS A CA 1
ATOM 6343 C C . LYS A 1 785 ? 33.875 -26.5 -25.859 1 71.69 785 LYS A C 1
ATOM 6345 O O . LYS A 1 785 ? 33.75 -27.391 -26.703 1 71.69 785 LYS A O 1
ATOM 6350 N N . LEU A 1 786 ? 34.125 -26.625 -24.625 1 65 786 LEU A N 1
ATOM 6351 C CA . LEU A 1 786 ? 34.281 -28 -24.141 1 65 786 LEU A CA 1
ATOM 6352 C C . LEU A 1 786 ? 32.969 -28.766 -24.266 1 65 786 LEU A C 1
ATOM 6354 O O . LEU A 1 786 ? 32.938 -29.906 -24.734 1 65 786 LEU A O 1
ATOM 6358 N N . ILE A 1 787 ? 31.969 -28.062 -23.844 1 64.69 787 ILE A N 1
ATOM 6359 C CA . ILE A 1 787 ? 30.641 -28.688 -23.953 1 64.69 787 ILE A CA 1
ATOM 6360 C C . ILE A 1 787 ? 30.297 -28.906 -25.422 1 64.69 787 ILE A C 1
ATOM 6362 O O . ILE A 1 787 ? 29.781 -29.969 -25.797 1 64.69 787 ILE A O 1
ATOM 6366 N N . LYS A 1 788 ? 30.578 -28 -26.188 1 70.94 788 LYS A N 1
ATOM 6367 C CA . LYS A 1 788 ? 30.359 -28.141 -27.625 1 70.94 788 LYS A CA 1
ATOM 6368 C C . LYS A 1 788 ? 31.203 -29.266 -28.219 1 70.94 788 LYS A C 1
ATOM 6370 O O . LYS A 1 788 ? 30.719 -30.078 -29 1 70.94 788 LYS A O 1
ATOM 6375 N N . ASP A 1 789 ? 32.469 -29.328 -27.781 1 70.38 789 ASP A N 1
ATOM 6376 C CA . ASP A 1 789 ? 33.344 -30.359 -28.266 1 70.38 789 ASP A CA 1
ATOM 6377 C C . ASP A 1 789 ? 32.938 -31.734 -27.734 1 70.38 789 ASP A C 1
ATOM 6379 O O . ASP A 1 789 ? 32.969 -32.719 -28.469 1 70.38 789 ASP A O 1
ATOM 6383 N N . LEU A 1 790 ? 32.5 -31.656 -26.5 1 64.25 790 LEU A N 1
ATOM 6384 C CA . LEU A 1 790 ? 32.031 -32.906 -25.906 1 64.25 790 LEU A CA 1
ATOM 6385 C C . LEU A 1 790 ? 30.719 -33.312 -26.547 1 64.25 790 LEU A C 1
ATOM 6387 O O . LEU A 1 790 ? 30.5 -34.5 -26.812 1 64.25 790 LEU A O 1
ATOM 6391 N N . LYS A 1 791 ? 29.938 -32.312 -26.766 1 64.25 791 LYS A N 1
ATOM 6392 C CA . LYS A 1 791 ? 28.703 -32.625 -27.484 1 64.25 791 LYS A CA 1
ATOM 6393 C C . LYS A 1 791 ? 28.984 -33.156 -28.891 1 64.25 791 LYS A C 1
ATOM 6395 O O . LYS A 1 791 ? 28.328 -34.062 -29.359 1 64.25 791 LYS A O 1
ATOM 6400 N N . GLN A 1 792 ? 29.875 -32.594 -29.406 1 70.62 792 GLN A N 1
ATOM 6401 C CA . GLN A 1 792 ? 30.266 -33.031 -30.75 1 70.62 792 GLN A CA 1
ATOM 6402 C C . GLN A 1 792 ? 30.812 -34.438 -30.719 1 70.62 792 GLN A C 1
ATOM 6404 O O . GLN A 1 792 ? 30.531 -35.25 -31.625 1 70.62 792 GLN A O 1
ATOM 6409 N N . VAL A 1 793 ? 31.5 -34.719 -29.703 1 64.06 793 VAL A N 1
ATOM 6410 C CA . VAL A 1 793 ? 32 -36.062 -29.547 1 64.06 793 VAL A CA 1
ATOM 6411 C C . VAL A 1 793 ? 30.844 -37.031 -29.312 1 64.06 793 VAL A C 1
ATOM 6413 O O . VAL A 1 793 ? 30.797 -38.125 -29.891 1 64.06 793 VAL A O 1
ATOM 6416 N N . PHE A 1 794 ? 29.969 -36.469 -28.5 1 61.22 794 PHE A N 1
ATOM 6417 C CA . PHE A 1 794 ? 28.781 -37.281 -28.25 1 61.22 794 PHE A CA 1
ATOM 6418 C C . PHE A 1 794 ? 27.938 -37.438 -29.531 1 61.22 794 PHE A C 1
ATOM 6420 O O . PHE A 1 794 ? 27.391 -38.5 -29.797 1 61.22 794 PHE A O 1
ATOM 6427 N N . GLU A 1 795 ? 27.891 -36.344 -30.219 1 64.31 795 GLU A N 1
ATOM 6428 C CA . GLU A 1 795 ? 27.203 -36.406 -31.5 1 64.31 795 GLU A CA 1
ATOM 6429 C C . GLU A 1 795 ? 27.906 -37.344 -32.469 1 64.31 795 GLU A C 1
ATOM 6431 O O . GLU A 1 795 ? 27.25 -38.094 -33.188 1 64.31 795 GLU A O 1
ATOM 6436 N N . GLN A 1 796 ? 29.125 -37.344 -32.406 1 60.5 796 GLN A N 1
ATOM 6437 C CA . GLN A 1 796 ? 29.891 -38.25 -33.219 1 60.5 796 GLN A CA 1
ATOM 6438 C C . GLN A 1 796 ? 29.688 -39.719 -32.781 1 60.5 796 GLN A C 1
ATOM 6440 O O . GLN A 1 796 ? 29.609 -40.625 -33.625 1 60.5 796 GLN A O 1
ATOM 6445 N N . TYR A 1 797 ? 29.641 -39.75 -31.469 1 52.38 797 TYR A N 1
ATOM 6446 C CA . TYR A 1 797 ? 29.328 -41.094 -30.938 1 52.38 797 TYR A CA 1
ATOM 6447 C C . TYR A 1 797 ? 27.922 -41.531 -31.344 1 52.38 797 TYR A C 1
ATOM 6449 O O . TYR A 1 797 ? 27.719 -42.688 -31.734 1 52.38 797 TYR A O 1
ATOM 6457 N N . LYS A 1 798 ? 27.031 -40.625 -31.109 1 50.66 798 LYS A N 1
ATOM 6458 C CA . LYS A 1 798 ? 25.672 -40.906 -31.516 1 50.66 798 LYS A CA 1
ATOM 6459 C C . LYS A 1 798 ? 25.609 -41.312 -33 1 50.66 798 LYS A C 1
ATOM 6461 O O . LYS A 1 798 ? 24.891 -42.25 -33.344 1 50.66 798 LYS A O 1
ATOM 6466 N N . VAL A 1 799 ? 26.281 -40.625 -33.688 1 50.09 799 VAL A N 1
ATOM 6467 C CA . VAL A 1 799 ? 26.312 -40.969 -35.125 1 50.09 799 VAL A CA 1
ATOM 6468 C C . VAL A 1 799 ? 26.984 -42.312 -35.312 1 50.09 799 VAL A C 1
ATOM 6470 O O . VAL A 1 799 ? 26.547 -43.125 -36.156 1 50.09 799 VAL A O 1
ATOM 6473 N N . HIS A 1 800 ? 27.953 -42.469 -34.594 1 46.38 800 HIS A N 1
ATOM 6474 C CA . HIS A 1 800 ? 28.641 -43.75 -34.75 1 46.38 800 HIS A CA 1
ATOM 6475 C C . HIS A 1 800 ? 27.828 -44.906 -34.188 1 46.38 800 HIS A C 1
ATOM 6477 O O . HIS A 1 800 ? 27.891 -46.031 -34.688 1 46.38 800 HIS A O 1
ATOM 6483 N N . HIS A 1 801 ? 27.172 -44.562 -33.031 1 40.84 801 HIS A N 1
ATOM 6484 C CA . HIS A 1 801 ? 26.375 -45.625 -32.469 1 40.84 801 HIS A CA 1
ATOM 6485 C C . HIS A 1 801 ? 25.141 -45.906 -33.312 1 40.84 801 HIS A C 1
ATOM 6487 O O . HIS A 1 801 ? 24.641 -47.031 -33.344 1 40.84 801 HIS A O 1
ATOM 6493 N N . ILE A 1 802 ? 24.453 -44.844 -33.844 1 35.38 802 ILE A N 1
ATOM 6494 C CA . ILE A 1 802 ? 23.312 -45.188 -34.688 1 35.38 802 ILE A CA 1
ATOM 6495 C C . ILE A 1 802 ? 23.766 -46 -35.875 1 35.38 802 ILE A C 1
ATOM 6497 O O . ILE A 1 802 ? 23.062 -46.906 -36.344 1 35.38 802 ILE A O 1
ATOM 6501 N N . PHE A 1 803 ? 24.891 -45.625 -36.562 1 33 803 PHE A N 1
ATOM 6502 C CA . PHE A 1 803 ? 25.156 -46.219 -37.844 1 33 803 PHE A CA 1
ATOM 6503 C C . PHE A 1 803 ? 25.859 -47.562 -37.688 1 33 803 PHE A C 1
ATOM 6505 O O . PHE A 1 803 ? 26.062 -48.281 -38.688 1 33 803 PHE A O 1
ATOM 6512 N N . GLN A 1 804 ? 26.25 -47.938 -36.656 1 28.89 804 GLN A N 1
ATOM 6513 C CA . GLN A 1 804 ? 26.734 -49.312 -36.781 1 28.89 804 GLN A CA 1
ATOM 6514 C C . GLN A 1 804 ? 25.672 -50.344 -36.375 1 28.89 804 GLN A C 1
ATOM 6516 O O . GLN A 1 804 ? 24.938 -50.125 -35.406 1 28.89 804 GLN A O 1
ATOM 6521 N N . MET B 1 1 ? -52.344 13.359 71.438 1 24.5 1 MET B N 1
ATOM 6522 C CA . MET B 1 1 ? -51.031 13.305 70.812 1 24.5 1 MET B CA 1
ATOM 6523 C C . MET B 1 1 ? -51.156 13.695 69.312 1 24.5 1 MET B C 1
ATOM 6525 O O . MET B 1 1 ? -51.688 12.945 68.5 1 24.5 1 MET B O 1
ATOM 6529 N N . ALA B 1 2 ? -51.5 14.852 69.062 1 26.38 2 ALA B N 1
ATOM 6530 C CA . ALA B 1 2 ? -52.031 15.5 67.875 1 26.38 2 ALA B CA 1
ATOM 6531 C C . ALA B 1 2 ? -50.969 15.555 66.75 1 26.38 2 ALA B C 1
ATOM 6533 O O . ALA B 1 2 ? -49.812 15.875 67.062 1 26.38 2 ALA B O 1
ATOM 6534 N N . MET B 1 3 ? -51.031 14.648 65.75 1 26.98 3 MET B N 1
ATOM 6535 C CA . MET B 1 3 ? -50.25 14.406 64.562 1 26.98 3 MET B CA 1
ATOM 6536 C C . MET B 1 3 ? -50.031 15.695 63.781 1 26.98 3 MET B C 1
ATOM 6538 O O . MET B 1 3 ? -51 16.328 63.344 1 26.98 3 MET B O 1
ATOM 6542 N N . ASN B 1 4 ? -49.25 16.562 64.312 1 26 4 ASN B N 1
ATOM 6543 C CA . ASN B 1 4 ? -49.031 17.891 63.719 1 26 4 ASN B CA 1
ATOM 6544 C C . ASN B 1 4 ? -48.719 17.797 62.219 1 26 4 ASN B C 1
ATOM 6546 O O . ASN B 1 4 ? -47.781 17.094 61.844 1 26 4 ASN B O 1
ATOM 6550 N N . ALA B 1 5 ? -49.688 17.906 61.344 1 29.25 5 ALA B N 1
ATOM 6551 C CA . ALA B 1 5 ? -49.719 17.938 59.906 1 29.25 5 ALA B CA 1
ATOM 6552 C C . ALA B 1 5 ? -48.625 18.875 59.344 1 29.25 5 ALA B C 1
ATOM 6554 O O . ALA B 1 5 ? -48.594 20.047 59.719 1 29.25 5 ALA B O 1
ATOM 6555 N N . LYS B 1 6 ? -47.469 18.406 59.062 1 29.48 6 LYS B N 1
ATOM 6556 C CA . LYS B 1 6 ? -46.344 19.156 58.5 1 29.48 6 LYS B CA 1
ATOM 6557 C C . LYS B 1 6 ? -46.781 20.062 57.375 1 29.48 6 LYS B C 1
ATOM 6559 O O . LYS B 1 6 ? -47.5 19.641 56.469 1 29.48 6 LYS B O 1
ATOM 6564 N N . ARG B 1 7 ? -47 21.344 57.562 1 32.47 7 ARG B N 1
ATOM 6565 C CA . ARG B 1 7 ? -47.344 22.391 56.625 1 32.47 7 ARG B CA 1
ATOM 6566 C C . ARG B 1 7 ? -46.594 22.219 55.312 1 32.47 7 ARG B C 1
ATOM 6568 O O . ARG B 1 7 ? -45.375 21.969 55.312 1 32.47 7 ARG B O 1
ATOM 6575 N N . PRO B 1 8 ? -47.281 21.891 54.156 1 33.16 8 PRO B N 1
ATOM 6576 C CA . PRO B 1 8 ? -46.594 21.75 52.875 1 33.16 8 PRO B CA 1
ATOM 6577 C C . PRO B 1 8 ? -45.625 22.891 52.594 1 33.16 8 PRO B C 1
ATOM 6579 O O . PRO B 1 8 ? -45.875 24.031 53 1 33.16 8 PRO B O 1
ATOM 6582 N N . ARG B 1 9 ? -44.344 22.656 52.656 1 34.59 9 ARG B N 1
ATOM 6583 C CA . ARG B 1 9 ? -43.281 23.625 52.375 1 34.59 9 ARG B CA 1
ATOM 6584 C C . ARG B 1 9 ? -43.719 24.625 51.312 1 34.59 9 ARG B C 1
ATOM 6586 O O . ARG B 1 9 ? -44.531 24.297 50.438 1 34.59 9 ARG B O 1
ATOM 6593 N N . LEU B 1 10 ? -43.719 25.906 51.438 1 35.19 10 LEU B N 1
ATOM 6594 C CA . LEU B 1 10 ? -43.812 27.078 50.562 1 35.19 10 LEU B CA 1
ATOM 6595 C C . LEU B 1 10 ? -43.344 26.75 49.156 1 35.19 10 LEU B C 1
ATOM 6597 O O . LEU B 1 10 ? -42.438 25.922 48.969 1 35.19 10 LEU B O 1
ATOM 6601 N N . ASP B 1 11 ? -44.031 27.266 48 1 40.03 11 ASP B N 1
ATOM 6602 C CA . ASP B 1 11 ? -44.125 27.156 46.531 1 40.03 11 ASP B CA 1
ATOM 6603 C C . ASP B 1 11 ? -42.75 27.344 45.875 1 40.03 11 ASP B C 1
ATOM 6605 O O . ASP B 1 11 ? -42.156 28.422 45.938 1 40.03 11 ASP B O 1
ATOM 6609 N N . GLU B 1 12 ? -41.781 26.594 45.906 1 47.75 12 GLU B N 1
ATOM 6610 C CA . GLU B 1 12 ? -40.469 26.609 45.219 1 47.75 12 GLU B CA 1
ATOM 6611 C C . GLU B 1 12 ? -40.625 27.062 43.781 1 47.75 12 GLU B C 1
ATOM 6613 O O . GLU B 1 12 ? -41.406 26.484 43.031 1 47.75 12 GLU B O 1
ATOM 6618 N N . ALA B 1 13 ? -40.562 28.344 43.344 1 57.69 13 ALA B N 1
ATOM 6619 C CA . ALA B 1 13 ? -40.594 28.891 41.969 1 57.69 13 ALA B CA 1
ATOM 6620 C C . ALA B 1 13 ? -39.906 27.953 41 1 57.69 13 ALA B C 1
ATOM 6622 O O . ALA B 1 13 ? -38.906 27.312 41.344 1 57.69 13 ALA B O 1
ATOM 6623 N N . PRO B 1 14 ? -40.625 27.562 39.906 1 66.69 14 PRO B N 1
ATOM 6624 C CA . PRO B 1 14 ? -40.094 26.625 38.938 1 66.69 14 PRO B CA 1
ATOM 6625 C C . PRO B 1 14 ? -38.719 27.062 38.406 1 66.69 14 PRO B C 1
ATOM 6627 O O . PRO B 1 14 ? -38.531 28.25 38.094 1 66.69 14 PRO B O 1
ATOM 6630 N N . THR B 1 15 ? -37.719 26.203 38.656 1 82.38 15 THR B N 1
ATOM 6631 C CA . THR B 1 15 ? -36.344 26.438 38.188 1 82.38 15 THR B CA 1
ATOM 6632 C C . THR B 1 15 ? -36.188 25.938 36.75 1 82.38 15 THR B C 1
ATOM 6634 O O . THR B 1 15 ? -36.594 24.812 36.438 1 82.38 15 THR B O 1
ATOM 6637 N N . LEU B 1 16 ? -35.969 26.859 35.812 1 89.75 16 LEU B N 1
ATOM 6638 C CA . LEU B 1 16 ? -35.656 26.531 34.438 1 89.75 16 LEU B CA 1
ATOM 6639 C C . LEU B 1 16 ? -34.156 26.359 34.25 1 89.75 16 LEU B C 1
ATOM 6641 O O . LEU B 1 16 ? -33.375 27.203 34.688 1 89.75 16 LEU B O 1
ATOM 6645 N N . LEU B 1 17 ? -33.812 25.203 33.688 1 92.62 17 LEU B N 1
ATOM 6646 C CA . LEU B 1 17 ? -32.406 24.922 33.406 1 92.62 17 LEU B CA 1
ATOM 6647 C C . LEU B 1 17 ? -32.156 24.922 31.906 1 92.62 17 LEU B C 1
ATOM 6649 O O . LEU B 1 17 ? -32.812 24.219 31.141 1 92.62 17 LEU B O 1
ATOM 6653 N N . ILE B 1 18 ? -31.172 25.797 31.5 1 94.19 18 ILE B N 1
ATOM 6654 C CA . ILE B 1 18 ? -30.812 25.922 30.094 1 94.19 18 ILE B CA 1
ATOM 6655 C C . ILE B 1 18 ? -29.344 25.547 29.906 1 94.19 18 ILE B C 1
ATOM 6657 O O . ILE B 1 18 ? -28.484 25.906 30.734 1 94.19 18 ILE B O 1
ATOM 6661 N N . ARG B 1 19 ? -29.062 24.766 28.953 1 94.88 19 ARG B N 1
ATOM 6662 C CA . ARG B 1 19 ? -27.688 24.453 28.562 1 94.88 19 ARG B CA 1
ATOM 6663 C C . ARG B 1 19 ? -27.281 25.219 27.312 1 94.88 19 ARG B C 1
ATOM 6665 O O . ARG B 1 19 ? -28.031 25.25 26.328 1 94.88 19 ARG B O 1
ATOM 6672 N N . ILE B 1 20 ? -26.109 25.906 27.375 1 94.19 20 ILE B N 1
ATOM 6673 C CA . ILE B 1 20 ? -25.531 26.594 26.234 1 94.19 20 ILE B CA 1
ATOM 6674 C C . ILE B 1 20 ? -24.203 25.953 25.844 1 94.19 20 ILE B C 1
ATOM 6676 O O . ILE B 1 20 ? -23.328 25.766 26.688 1 94.19 20 ILE B O 1
ATOM 6680 N N . CYS B 1 21 ? -24.172 25.531 24.594 1 93.62 21 CYS B N 1
ATOM 6681 C CA . CYS B 1 21 ? -22.969 24.875 24.078 1 93.62 21 CYS B CA 1
ATOM 6682 C C . CYS B 1 21 ? -22.625 25.406 22.688 1 93.62 21 CYS B C 1
ATOM 6684 O O . CYS B 1 21 ? -23.438 26.078 22.047 1 93.62 21 CYS B O 1
ATOM 6686 N N . ASP B 1 22 ? -21.375 25.125 22.297 1 94.88 22 ASP B N 1
ATOM 6687 C CA . ASP B 1 22 ? -21 25.406 20.922 1 94.88 22 ASP B CA 1
ATOM 6688 C C . ASP B 1 22 ? -21.625 24.375 19.969 1 94.88 22 ASP B C 1
ATOM 6690 O O . ASP B 1 22 ? -21.672 23.188 20.281 1 94.88 22 ASP B O 1
ATOM 6694 N N . ALA B 1 23 ? -22.109 24.859 18.875 1 93.94 23 ALA B N 1
ATOM 6695 C CA . ALA B 1 23 ? -22.672 23.953 17.875 1 93.94 23 ALA B CA 1
ATOM 6696 C C . ALA B 1 23 ? -21.609 23.516 16.859 1 93.94 23 ALA B C 1
ATOM 6698 O O . ALA B 1 23 ? -20.719 24.297 16.516 1 93.94 23 ALA B O 1
ATOM 6699 N N . PHE B 1 24 ? -21.75 22.281 16.469 1 94.38 24 PHE B N 1
ATOM 6700 C CA . PHE B 1 24 ? -20.953 21.844 15.32 1 94.38 24 PHE B CA 1
ATOM 6701 C C . PHE B 1 24 ? -21.406 22.547 14.047 1 94.38 24 PHE B C 1
ATOM 6703 O O . PHE B 1 24 ? -22.609 22.797 13.867 1 94.38 24 PHE B O 1
ATOM 6710 N N . VAL B 1 25 ? -20.484 22.844 13.273 1 92.62 25 VAL B N 1
ATOM 6711 C CA . VAL B 1 25 ? -20.797 23.469 12 1 92.62 25 VAL B CA 1
ATOM 6712 C C . VAL B 1 25 ? -20.406 22.562 10.844 1 92.62 25 VAL B C 1
ATOM 6714 O O . VAL B 1 25 ? -19.547 21.703 11 1 92.62 25 VAL B O 1
ATOM 6717 N N . ARG B 1 26 ? -21.062 22.734 9.734 1 93.56 26 ARG B N 1
ATOM 6718 C CA . ARG B 1 26 ? -20.734 21.953 8.547 1 93.56 26 ARG B CA 1
ATOM 6719 C C . ARG B 1 26 ? -19.922 22.781 7.555 1 93.56 26 ARG B C 1
ATOM 6721 O O . ARG B 1 26 ? -20.109 23.984 7.445 1 93.56 26 ARG B O 1
ATOM 6728 N N . THR B 1 27 ? -19.062 22.109 6.93 1 91.5 27 THR B N 1
ATOM 6729 C CA . THR B 1 27 ? -18.297 22.703 5.848 1 91.5 27 THR B CA 1
ATOM 6730 C C . THR B 1 27 ? -19.172 22.922 4.617 1 91.5 27 THR B C 1
ATOM 6732 O O . THR B 1 27 ? -20.312 22.453 4.566 1 91.5 27 THR B O 1
ATOM 6735 N N . PRO B 1 28 ? -18.641 23.641 3.623 1 86.62 28 PRO B N 1
ATOM 6736 C CA . PRO B 1 28 ? -19.422 23.891 2.406 1 86.62 28 PRO B CA 1
ATOM 6737 C C . PRO B 1 28 ? -19.812 22.594 1.683 1 86.62 28 PRO B C 1
ATOM 6739 O O . PRO B 1 28 ? -20.812 22.562 0.963 1 86.62 28 PRO B O 1
ATOM 6742 N N . VAL B 1 29 ? -19.047 21.578 1.923 1 88.25 29 VAL B N 1
ATOM 6743 C CA . VAL B 1 29 ? -19.344 20.312 1.271 1 88.25 29 VAL B CA 1
ATOM 6744 C C . VAL B 1 29 ? -20.125 19.406 2.223 1 88.25 29 VAL B C 1
ATOM 6746 O O . VAL B 1 29 ? -20.172 18.188 2.033 1 88.25 29 VAL B O 1
ATOM 6749 N N . ASN B 1 30 ? -20.594 19.938 3.262 1 90.44 30 ASN B N 1
ATOM 6750 C CA . ASN B 1 30 ? -21.547 19.328 4.176 1 90.44 30 ASN B CA 1
ATOM 6751 C C . ASN B 1 30 ? -20.875 18.281 5.066 1 90.44 30 ASN B C 1
ATOM 6753 O O . ASN B 1 30 ? -21.438 17.219 5.324 1 90.44 30 ASN B O 1
ATOM 6757 N N . ILE B 1 31 ? -19.719 18.516 5.492 1 95.38 31 ILE B N 1
ATOM 6758 C CA . ILE B 1 31 ? -19 17.688 6.449 1 95.38 31 ILE B CA 1
ATOM 6759 C C . ILE B 1 31 ? -18.984 18.375 7.816 1 95.38 31 ILE B C 1
ATOM 6761 O O . ILE B 1 31 ? -18.703 19.562 7.914 1 95.38 31 ILE B O 1
ATOM 6765 N N . ILE B 1 32 ? -19.344 17.656 8.844 1 96.62 32 ILE B N 1
ATOM 6766 C CA . ILE B 1 32 ? -19.312 18.203 10.195 1 96.62 32 ILE B CA 1
ATOM 6767 C C . ILE B 1 32 ? -17.875 18.5 10.609 1 96.62 32 ILE B C 1
ATOM 6769 O O . ILE B 1 32 ? -17.047 17.578 10.703 1 96.62 32 ILE B O 1
ATOM 6773 N N . SER B 1 33 ? -17.547 19.688 10.82 1 96.19 33 SER B N 1
ATOM 6774 C CA . SER B 1 33 ? -16.203 20.047 11.25 1 96.19 33 SER B CA 1
ATOM 6775 C C . SER B 1 33 ? -16 19.75 12.734 1 96.19 33 SER B C 1
ATOM 6777 O O . SER B 1 33 ? -16.797 20.156 13.57 1 96.19 33 SER B O 1
ATOM 6779 N N . PRO B 1 34 ? -14.891 19.141 13.078 1 95.19 34 PRO B N 1
ATOM 6780 C CA . PRO B 1 34 ? -14.648 18.812 14.484 1 95.19 34 PRO B CA 1
ATOM 6781 C C . PRO B 1 34 ? -14.047 19.984 15.266 1 95.19 34 PRO B C 1
ATOM 6783 O O . PRO B 1 34 ? -13.969 19.922 16.5 1 95.19 34 PRO B O 1
ATOM 6786 N N . ILE B 1 35 ? -13.68 21.016 14.602 1 94 35 ILE B N 1
ATOM 6787 C CA . ILE B 1 35 ? -12.961 22.125 15.234 1 94 35 ILE B CA 1
ATOM 6788 C C . ILE B 1 35 ? -13.711 23.422 14.977 1 94 35 ILE B C 1
ATOM 6790 O O . ILE B 1 35 ? -14.273 23.625 13.898 1 94 35 ILE B O 1
ATOM 6794 N N . ILE B 1 36 ? -13.734 24.266 16 1 93.38 36 ILE B N 1
ATOM 6795 C CA . ILE B 1 36 ? -14.203 25.641 15.82 1 93.38 36 ILE B CA 1
ATOM 6796 C C . ILE B 1 36 ? -13.141 26.609 16.328 1 93.38 36 ILE B C 1
ATOM 6798 O O . ILE B 1 36 ? -12.266 26.234 17.125 1 93.38 36 ILE B O 1
ATOM 6802 N N . LYS B 1 37 ? -13.172 27.781 15.914 1 92.25 37 LYS B N 1
ATOM 6803 C CA . LYS B 1 37 ? -12.219 28.797 16.344 1 92.25 37 LYS B CA 1
ATOM 6804 C C . LYS B 1 37 ? -12.594 29.359 17.719 1 92.25 37 LYS B C 1
ATOM 6806 O O . LYS B 1 37 ? -13.773 29.516 18.031 1 92.25 37 LYS B O 1
ATOM 6811 N N . ALA B 1 38 ? -11.594 29.688 18.453 1 93.25 38 ALA B N 1
ATOM 6812 C CA . ALA B 1 38 ? -11.797 30.203 19.797 1 93.25 38 ALA B CA 1
ATOM 6813 C C . ALA B 1 38 ? -12.633 31.469 19.797 1 93.25 38 ALA B C 1
ATOM 6815 O O . ALA B 1 38 ? -13.492 31.672 20.656 1 93.25 38 ALA B O 1
ATOM 6816 N N . LYS B 1 39 ? -12.461 32.312 18.859 1 90.38 39 LYS B N 1
ATOM 6817 C CA . LYS B 1 39 ? -13.125 33.594 18.797 1 90.38 39 LYS B CA 1
ATOM 6818 C C . LYS B 1 39 ? -14.625 33.438 18.609 1 90.38 39 LYS B C 1
ATOM 6820 O O . LYS B 1 39 ? -15.406 34.312 18.953 1 90.38 39 LYS B O 1
ATOM 6825 N N . ALA B 1 40 ? -15 32.344 18.047 1 91.56 40 ALA B N 1
ATOM 6826 C CA . ALA B 1 40 ? -16.406 32.125 17.719 1 91.56 40 ALA B CA 1
ATOM 6827 C C . ALA B 1 40 ? -17.094 31.266 18.781 1 91.56 40 ALA B C 1
ATOM 6829 O O . ALA B 1 40 ? -18.266 30.938 18.656 1 91.56 40 ALA B O 1
ATOM 6830 N N . SER B 1 41 ? -16.516 30.984 19.906 1 94.44 41 SER B N 1
ATOM 6831 C CA . SER B 1 41 ? -17 30.016 20.875 1 94.44 41 SER B CA 1
ATOM 6832 C C . SER B 1 41 ? -17.656 30.719 22.062 1 94.44 41 SER B C 1
ATOM 6834 O O . SER B 1 41 ? -17.109 31.688 22.609 1 94.44 41 SER B O 1
ATOM 6836 N N . VAL B 1 42 ? -18.781 30.203 22.5 1 95.12 42 VAL B N 1
ATOM 6837 C CA . VAL B 1 42 ? -19.469 30.719 23.672 1 95.12 42 VAL B CA 1
ATOM 6838 C C . VAL B 1 42 ? -18.734 30.297 24.938 1 95.12 42 VAL B C 1
ATOM 6840 O O . VAL B 1 42 ? -18.734 31.016 25.938 1 95.12 42 VAL B O 1
ATOM 6843 N N . ARG B 1 43 ? -18.062 29.188 24.875 1 94.5 43 ARG B N 1
ATOM 6844 C CA . ARG B 1 43 ? -17.281 28.719 26 1 94.5 43 ARG B CA 1
ATOM 6845 C C . ARG B 1 43 ? -16.125 29.688 26.297 1 94.5 43 ARG B C 1
ATOM 6847 O O . ARG B 1 43 ? -15.922 30.078 27.453 1 94.5 43 ARG B O 1
ATOM 6854 N N . VAL B 1 44 ? -15.508 29.984 25.25 1 94.56 44 VAL B N 1
ATOM 6855 C CA . VAL B 1 44 ? -14.383 30.906 25.391 1 94.56 44 VAL B CA 1
ATOM 6856 C C . VAL B 1 44 ? -14.891 32.281 25.812 1 94.56 44 VAL B C 1
ATOM 6858 O O . VAL B 1 44 ? -14.273 32.938 26.656 1 94.56 44 VAL B O 1
ATOM 6861 N N . PHE B 1 45 ? -15.984 32.688 25.281 1 94.12 45 PHE B N 1
ATOM 6862 C CA . PHE B 1 45 ? -16.609 33.969 25.656 1 94.12 45 PHE B CA 1
ATOM 6863 C C . PHE B 1 45 ? -16.938 33.969 27.141 1 94.12 45 PHE B C 1
ATOM 6865 O O . PHE B 1 45 ? -16.672 34.969 27.828 1 94.12 45 PHE B O 1
ATOM 6872 N N . TYR B 1 46 ? -17.453 32.938 27.625 1 94.44 46 TYR B N 1
ATOM 6873 C CA . TYR B 1 46 ? -17.781 32.812 29.047 1 94.44 46 TYR B CA 1
ATOM 6874 C C . TYR B 1 46 ? -16.516 32.875 29.891 1 94.44 46 TYR B C 1
ATOM 6876 O O . TYR B 1 46 ? -16.5 33.562 30.922 1 94.44 46 TYR B O 1
ATOM 6884 N N . LYS B 1 47 ? -15.43 32.281 29.516 1 92 47 LYS B N 1
ATOM 6885 C CA . LYS B 1 47 ? -14.195 32.219 30.297 1 92 47 LYS B CA 1
ATOM 6886 C C . LYS B 1 47 ? -13.484 33.562 30.312 1 92 47 LYS B C 1
ATOM 6888 O O . LYS B 1 47 ? -12.875 33.938 31.312 1 92 47 LYS B O 1
ATOM 6893 N N . LEU B 1 48 ? -13.578 34.25 29.219 1 90.75 48 LEU B N 1
ATOM 6894 C CA . LEU B 1 48 ? -12.82 35.469 29.094 1 90.75 48 LEU B CA 1
ATOM 6895 C C . LEU B 1 48 ? -13.672 36.688 29.5 1 90.75 48 LEU B C 1
ATOM 6897 O O . LEU B 1 48 ? -13.164 37.656 30.031 1 90.75 48 LEU B O 1
ATOM 6901 N N . GLN B 1 49 ? -14.969 36.562 29.172 1 90.75 49 GLN B N 1
ATOM 6902 C CA . GLN B 1 49 ? -15.891 37.688 29.422 1 90.75 49 GLN B CA 1
ATOM 6903 C C . GLN B 1 49 ? -17.172 37.188 30.094 1 90.75 49 GLN B C 1
ATOM 6905 O O . GLN B 1 49 ? -18.266 37.5 29.641 1 90.75 49 GLN B O 1
ATOM 6910 N N . GLY B 1 50 ? -17.016 36.562 31.109 1 90.56 50 GLY B N 1
ATOM 6911 C CA . GLY B 1 50 ? -18.141 35.969 31.812 1 90.56 50 GLY B CA 1
ATOM 6912 C C . GLY B 1 50 ? -19.156 37.031 32.25 1 90.56 50 GLY B C 1
ATOM 6913 O O . GLY B 1 50 ? -20.359 36.75 32.25 1 90.56 50 GLY B O 1
ATOM 6914 N N . HIS B 1 51 ? -18.672 38.188 32.625 1 91.88 51 HIS B N 1
ATOM 6915 C CA . HIS B 1 51 ? -19.547 39.25 33.094 1 91.88 51 HIS B CA 1
ATOM 6916 C C . HIS B 1 51 ? -20.453 39.75 31.969 1 91.88 51 HIS B C 1
ATOM 6918 O O . HIS B 1 51 ? -21.625 40.094 32.219 1 91.88 51 HIS B O 1
ATOM 6924 N N . LEU B 1 52 ? -19.844 39.812 30.828 1 91.81 52 LEU B N 1
ATOM 6925 C CA . LEU B 1 52 ? -20.656 40.25 29.703 1 91.81 52 LEU B CA 1
ATOM 6926 C C . LEU B 1 52 ? -21.719 39.219 29.359 1 91.81 52 LEU B C 1
ATOM 6928 O O . LEU B 1 52 ? -22.844 39.562 28.984 1 91.81 52 LEU B O 1
ATOM 6932 N N . LEU B 1 53 ? -21.375 37.969 29.438 1 94.81 53 LEU B N 1
ATOM 6933 C CA . LEU B 1 53 ? -22.359 36.906 29.188 1 94.81 53 LEU B CA 1
ATOM 6934 C C . LEU B 1 53 ? -23.484 36.938 30.219 1 94.81 53 LEU B C 1
ATOM 6936 O O . LEU B 1 53 ? -24.656 36.781 29.875 1 94.81 53 LEU B O 1
ATOM 6940 N N . GLU B 1 54 ? -23.094 37.156 31.375 1 94.94 54 GLU B N 1
ATOM 6941 C CA . GLU B 1 54 ? -24.094 37.25 32.438 1 94.94 54 GLU B CA 1
ATOM 6942 C C . GLU B 1 54 ? -25.047 38.406 32.188 1 94.94 54 GLU B C 1
ATOM 6944 O O . GLU B 1 54 ? -26.266 38.281 32.375 1 94.94 54 GLU B O 1
ATOM 6949 N N . LYS B 1 55 ? -24.453 39.5 31.797 1 94.31 55 LYS B N 1
ATOM 6950 C CA . LYS B 1 55 ? -25.281 40.656 31.484 1 94.31 55 LYS B CA 1
ATOM 6951 C C . LYS B 1 55 ? -26.281 40.344 30.359 1 94.31 55 LYS B C 1
ATOM 6953 O O . LYS B 1 55 ? -27.453 40.688 30.469 1 94.31 55 LYS B O 1
ATOM 6958 N N . ILE B 1 56 ? -25.812 39.688 29.344 1 95.19 56 ILE B N 1
ATOM 6959 C CA . ILE B 1 56 ? -26.656 39.312 28.219 1 95.19 56 ILE B CA 1
ATOM 6960 C C . ILE B 1 56 ? -27.781 38.406 28.688 1 95.19 56 ILE B C 1
ATOM 6962 O O . ILE B 1 56 ? -28.953 38.594 28.312 1 95.19 56 ILE B O 1
ATOM 6966 N N . LEU B 1 57 ? -27.484 37.469 29.562 1 95.69 57 LEU B N 1
ATOM 6967 C CA . LEU B 1 57 ? -28.453 36.5 30.047 1 95.69 57 LEU B CA 1
ATOM 6968 C C . LEU B 1 57 ? -29.469 37.156 30.984 1 95.69 57 LEU B C 1
ATOM 6970 O O . LEU B 1 57 ? -30.656 36.812 30.938 1 95.69 57 LEU B O 1
ATOM 6974 N N . ARG B 1 58 ? -29.016 38.062 31.797 1 94.81 58 ARG B N 1
ATOM 6975 C CA . ARG B 1 58 ? -29.875 38.75 32.75 1 94.81 58 ARG B CA 1
ATOM 6976 C C . ARG B 1 58 ? -30.875 39.656 32 1 94.81 58 ARG B C 1
ATOM 6978 O O . ARG B 1 58 ? -32.062 39.625 32.281 1 94.81 58 ARG B O 1
ATOM 6985 N N . GLU B 1 59 ? -30.297 40.438 31.141 1 94.31 59 GLU B N 1
ATOM 6986 C CA . GLU B 1 59 ? -31.141 41.375 30.406 1 94.31 59 GLU B CA 1
ATOM 6987 C C . GLU B 1 59 ? -32.156 40.625 29.547 1 94.31 59 GLU B C 1
ATOM 6989 O O . GLU B 1 59 ? -33.344 41 29.5 1 94.31 59 GLU B O 1
ATOM 6994 N N . THR B 1 60 ? -31.734 39.562 28.875 1 94.56 60 THR B N 1
ATOM 6995 C CA . THR B 1 60 ? -32.656 38.812 28.031 1 94.56 60 THR B CA 1
ATOM 6996 C C . THR B 1 60 ? -33.656 38.062 28.891 1 94.56 60 THR B C 1
ATOM 6998 O O . THR B 1 60 ? -34.844 38 28.562 1 94.56 60 THR B O 1
ATOM 7001 N N . GLY B 1 61 ? -33.219 37.469 29.969 1 92.19 61 GLY B N 1
ATOM 7002 C CA . GLY B 1 61 ? -34.125 36.781 30.875 1 92.19 61 GLY B CA 1
ATOM 7003 C C . GLY B 1 61 ? -35.188 37.656 31.453 1 92.19 61 GLY B C 1
ATOM 7004 O O . GLY B 1 61 ? -36.375 37.281 31.531 1 92.19 61 GLY B O 1
ATOM 7005 N N . GLU B 1 62 ? -34.812 38.844 31.812 1 92 62 GLU B N 1
ATOM 7006 C CA . GLU B 1 62 ? -35.781 39.781 32.375 1 92 62 GLU B CA 1
ATOM 7007 C C . GLU B 1 62 ? -36.875 40.125 31.391 1 92 62 GLU B C 1
ATOM 7009 O O . GLU B 1 62 ? -38.031 40.312 31.766 1 92 62 GLU B O 1
ATOM 7014 N N . GLY B 1 63 ? -36.469 40.188 30.188 1 89.88 63 GLY B N 1
ATOM 7015 C CA . GLY B 1 63 ? -37.438 40.469 29.141 1 89.88 63 GLY B CA 1
ATOM 7016 C C . GLY B 1 63 ? -38.5 39.375 29 1 89.88 63 GLY B C 1
ATOM 7017 O O . GLY B 1 63 ? -39.594 39.625 28.531 1 89.88 63 GLY B O 1
ATOM 7018 N N . PHE B 1 64 ? -38.188 38.188 29.484 1 92.12 64 PHE B N 1
ATOM 7019 C CA . PHE B 1 64 ? -39.094 37.031 29.359 1 92.12 64 PHE B CA 1
ATOM 7020 C C . PHE B 1 64 ? -39.625 36.625 30.734 1 92.12 64 PHE B C 1
ATOM 7022 O O . PHE B 1 64 ? -40.156 35.531 30.875 1 92.12 64 PHE B O 1
ATOM 7029 N N . GLY B 1 65 ? -39.438 37.438 31.719 1 86.94 65 GLY B N 1
ATOM 7030 C CA . GLY B 1 65 ? -39.938 37.188 33.062 1 86.94 65 GLY B CA 1
ATOM 7031 C C . GLY B 1 65 ? -39.094 36.188 33.844 1 86.94 65 GLY B C 1
ATOM 7032 O O . GLY B 1 65 ? -39.594 35.562 34.75 1 86.94 65 GLY B O 1
ATOM 7033 N N . LEU B 1 66 ? -37.906 36.031 33.375 1 91.94 66 LEU B N 1
ATOM 7034 C CA . LEU B 1 66 ? -37 35.094 34.062 1 91.94 66 LEU B CA 1
ATOM 7035 C C . LEU B 1 66 ? -35.969 35.844 34.906 1 91.94 66 LEU B C 1
ATOM 7037 O O . LEU B 1 66 ? -35.5 36.906 34.5 1 91.94 66 LEU B O 1
ATOM 7041 N N . GLU B 1 67 ? -35.688 35.344 36.062 1 92 67 GLU B N 1
ATOM 7042 C CA . GLU B 1 67 ? -34.656 35.875 36.938 1 92 67 GLU B CA 1
ATOM 7043 C C . GLU B 1 67 ? -33.438 34.969 37 1 92 67 GLU B C 1
ATOM 7045 O O . GLU B 1 67 ? -33.562 33.812 37.406 1 92 67 GLU B O 1
ATOM 7050 N N . LEU B 1 68 ? -32.312 35.469 36.562 1 94.12 68 LEU B N 1
ATOM 7051 C CA . LEU B 1 68 ? -31.094 34.656 36.531 1 94.12 68 LEU B CA 1
ATOM 7052 C C . LEU B 1 68 ? -30.656 34.312 37.969 1 94.12 68 LEU B C 1
ATOM 7054 O O . LEU B 1 68 ? -30.469 35.188 38.812 1 94.12 68 LEU B O 1
ATOM 7058 N N . SER B 1 69 ? -30.484 33.062 38.188 1 92 69 SER B N 1
ATOM 7059 C CA . SER B 1 69 ? -30.094 32.594 39.531 1 92 69 SER B CA 1
ATOM 7060 C C . SER B 1 69 ? -28.609 32.219 39.562 1 92 69 SER B C 1
ATOM 7062 O O . SER B 1 69 ? -27.891 32.594 40.5 1 92 69 SER B O 1
ATOM 7064 N N . ASN B 1 70 ? -28.234 31.391 38.625 1 92.44 70 ASN B N 1
ATOM 7065 C CA . ASN B 1 70 ? -26.859 30.891 38.625 1 92.44 70 ASN B CA 1
ATOM 7066 C C . ASN B 1 70 ? -26.391 30.484 37.219 1 92.44 70 ASN B C 1
ATOM 7068 O O . ASN B 1 70 ? -27.203 30.125 36.375 1 92.44 70 ASN B O 1
ATOM 7072 N N . ILE B 1 71 ? -25.094 30.688 36.969 1 93.75 71 ILE B N 1
ATOM 7073 C CA . ILE B 1 71 ? -24.406 30.141 35.781 1 93.75 71 ILE B CA 1
ATOM 7074 C C . ILE B 1 71 ? -23.375 29.094 36.219 1 93.75 71 ILE B C 1
ATOM 7076 O O . ILE B 1 71 ? -22.469 29.391 37 1 93.75 71 ILE B O 1
ATOM 7080 N N . LEU B 1 72 ? -23.5 27.906 35.75 1 92.69 72 LEU B N 1
ATOM 7081 C CA . LEU B 1 72 ? -22.641 26.812 36.156 1 92.69 72 LEU B CA 1
ATOM 7082 C C . LEU B 1 72 ? -21.797 26.297 35 1 92.69 72 LEU B C 1
ATOM 7084 O O . LEU B 1 72 ? -22.297 26.188 33.875 1 92.69 72 LEU B O 1
ATOM 7088 N N . TRP B 1 73 ? -20.578 26.078 35.281 1 91.88 73 TRP B N 1
ATOM 7089 C CA . TRP B 1 73 ? -19.641 25.438 34.344 1 91.88 73 TRP B CA 1
ATOM 7090 C C . TRP B 1 73 ? -19.406 23.984 34.719 1 91.88 73 TRP B C 1
ATOM 7092 O O . TRP B 1 73 ? -19 23.688 35.844 1 91.88 73 TRP B O 1
ATOM 7102 N N . ARG B 1 74 ? -19.688 23.094 33.781 1 89.69 74 ARG B N 1
ATOM 7103 C CA . ARG B 1 74 ? -19.438 21.688 34.031 1 89.69 74 ARG B CA 1
ATOM 7104 C C . ARG B 1 74 ? -18.438 21.125 33 1 89.69 74 ARG B C 1
ATOM 7106 O O . ARG B 1 74 ? -18.672 21.203 31.797 1 89.69 74 ARG B O 1
ATOM 7113 N N . GLN B 1 75 ? -17.438 20.531 33.531 1 85.94 75 GLN B N 1
ATOM 7114 C CA . GLN B 1 75 ? -16.422 19.938 32.656 1 85.94 75 GLN B CA 1
ATOM 7115 C C . GLN B 1 75 ? -16.938 18.672 31.984 1 85.94 75 GLN B C 1
ATOM 7117 O O . GLN B 1 75 ? -17.797 17.984 32.531 1 85.94 75 GLN B O 1
ATOM 7122 N N . LEU B 1 76 ? -16.516 18.406 30.75 1 77.81 76 LEU B N 1
ATOM 7123 C CA . LEU B 1 76 ? -16.953 17.234 30 1 77.81 76 LEU B CA 1
ATOM 7124 C C . LEU B 1 76 ? -16.484 15.953 30.688 1 77.81 76 LEU B C 1
ATOM 7126 O O . LEU B 1 76 ? -17.266 15.016 30.844 1 77.81 76 LEU B O 1
ATOM 7130 N N . THR B 1 77 ? -15.125 15.773 30.812 1 69.69 77 THR B N 1
ATOM 7131 C CA . THR B 1 77 ? -14.602 14.609 31.531 1 69.69 77 THR B CA 1
ATOM 7132 C C . THR B 1 77 ? -13.906 15.031 32.812 1 69.69 77 THR B C 1
ATOM 7134 O O . THR B 1 77 ? -13.414 16.156 32.938 1 69.69 77 THR B O 1
ATOM 7137 N N . GLU B 1 78 ? -14.078 14.305 33.812 1 56.97 78 GLU B N 1
ATOM 7138 C CA . GLU B 1 78 ? -13.477 14.594 35.125 1 56.97 78 GLU B CA 1
ATOM 7139 C C . GLU B 1 78 ? -11.977 14.859 34.969 1 56.97 78 GLU B C 1
ATOM 7141 O O . GLU B 1 78 ? -11.414 15.648 35.75 1 56.97 78 GLU B O 1
ATOM 7146 N N . ASN B 1 79 ? -11.391 14.273 33.938 1 55.66 79 ASN B N 1
ATOM 7147 C CA . ASN B 1 79 ? -9.938 14.344 33.812 1 55.66 79 ASN B CA 1
ATOM 7148 C C . ASN B 1 79 ? -9.508 15.367 32.781 1 55.66 79 ASN B C 1
ATOM 7150 O O . ASN B 1 79 ? -8.344 15.414 32.375 1 55.66 79 ASN B O 1
ATOM 7154 N N . SER B 1 80 ? -10.469 16.094 32.312 1 62.19 80 SER B N 1
ATOM 7155 C CA . SER B 1 80 ? -10.062 17.062 31.281 1 62.19 80 SER B CA 1
ATOM 7156 C C . SER B 1 80 ? -9.414 18.281 31.891 1 62.19 80 SER B C 1
ATOM 7158 O O . SER B 1 80 ? -10 18.922 32.781 1 62.19 80 SER B O 1
ATOM 7160 N N . HIS B 1 81 ? -8.211 18.453 31.688 1 57.5 81 HIS B N 1
ATOM 7161 C CA . HIS B 1 81 ? -7.469 19.594 32.188 1 57.5 81 HIS B CA 1
ATOM 7162 C C . HIS B 1 81 ? -7.605 20.797 31.25 1 57.5 81 HIS B C 1
ATOM 7164 O O . HIS B 1 81 ? -7.008 21.844 31.5 1 57.5 81 HIS B O 1
ATOM 7170 N N . SER B 1 82 ? -8.531 20.625 30.328 1 73.81 82 SER B N 1
ATOM 7171 C CA . SER B 1 82 ? -8.648 21.734 29.391 1 73.81 82 SER B CA 1
ATOM 7172 C C . SER B 1 82 ? -9.664 22.766 29.875 1 73.81 82 SER B C 1
ATOM 7174 O O . SER B 1 82 ? -10.742 22.391 30.359 1 73.81 82 SER B O 1
ATOM 7176 N N . ASP B 1 83 ? -9.383 23.969 29.891 1 74.88 83 ASP B N 1
ATOM 7177 C CA . ASP B 1 83 ? -10.242 25.078 30.297 1 74.88 83 ASP B CA 1
ATOM 7178 C C . ASP B 1 83 ? -11.422 25.234 29.328 1 74.88 83 ASP B C 1
ATOM 7180 O O . ASP B 1 83 ? -12.422 25.859 29.672 1 74.88 83 ASP B O 1
ATOM 7184 N N . THR B 1 84 ? -11.305 24.547 28.219 1 84.31 84 THR B N 1
ATOM 7185 C CA . THR B 1 84 ? -12.312 24.844 27.219 1 84.31 84 THR B CA 1
ATOM 7186 C C . THR B 1 84 ? -13.234 23.641 27 1 84.31 84 THR B C 1
ATOM 7188 O O . THR B 1 84 ? -14.148 23.703 26.172 1 84.31 84 THR B O 1
ATOM 7191 N N . GLU B 1 85 ? -12.984 22.641 27.812 1 86.56 85 GLU B N 1
ATOM 7192 C CA . GLU B 1 85 ? -13.812 21.453 27.625 1 86.56 85 GLU B CA 1
ATOM 7193 C C . GLU B 1 85 ? -14.906 21.359 28.688 1 86.56 85 GLU B C 1
ATOM 7195 O O . GLU B 1 85 ? -14.719 20.734 29.734 1 86.56 85 GLU B O 1
ATOM 7200 N N . GLY B 1 86 ? -16.047 21.953 28.391 1 87.44 86 GLY B N 1
ATOM 7201 C CA . GLY B 1 86 ? -17.156 21.938 29.328 1 87.44 86 GLY B CA 1
ATOM 7202 C C . GLY B 1 86 ? -18.422 22.531 28.75 1 87.44 86 GLY B C 1
ATOM 7203 O O . GLY B 1 86 ? -18.438 22.984 27.594 1 87.44 86 GLY B O 1
ATOM 7204 N N . ASN B 1 87 ? -19.5 22.375 29.5 1 91.88 87 ASN B N 1
ATOM 7205 C CA . ASN B 1 87 ? -20.781 22.953 29.141 1 91.88 87 ASN B CA 1
ATOM 7206 C C . ASN B 1 87 ? -21.203 24.047 30.125 1 91.88 87 ASN B C 1
ATOM 7208 O O . ASN B 1 87 ? -20.797 24.031 31.281 1 91.88 87 ASN B O 1
ATOM 7212 N N . ILE B 1 88 ? -21.953 24.969 29.578 1 94.81 88 ILE B N 1
ATOM 7213 C CA . ILE B 1 88 ? -22.484 26.047 30.406 1 94.81 88 ILE B CA 1
ATOM 7214 C C . ILE B 1 88 ? -23.953 25.781 30.719 1 94.81 88 ILE B C 1
ATOM 7216 O O . ILE B 1 88 ? -24.75 25.531 29.812 1 94.81 88 ILE B O 1
ATOM 7220 N N . PHE B 1 89 ? -24.328 25.812 32 1 95.56 89 PHE B N 1
ATOM 7221 C CA . PHE B 1 89 ? -25.703 25.672 32.438 1 95.56 89 PHE B CA 1
ATOM 7222 C C . PHE B 1 89 ? -26.203 26.953 33.094 1 95.56 89 PHE B C 1
ATOM 7224 O O . PHE B 1 89 ? -25.516 27.531 33.938 1 95.56 89 PHE B O 1
ATOM 7231 N N . ILE B 1 90 ? -27.312 27.359 32.656 1 95 90 ILE B N 1
ATOM 7232 C CA . ILE B 1 90 ? -27.938 28.562 33.188 1 95 90 ILE B CA 1
ATOM 7233 C C . ILE B 1 90 ? -29.203 28.203 33.969 1 95 90 ILE B C 1
ATOM 7235 O O . ILE B 1 90 ? -30.094 27.531 33.469 1 95 90 ILE B O 1
ATOM 7239 N N . GLU B 1 91 ? -29.266 28.703 35.188 1 93.94 91 GLU B N 1
ATOM 7240 C CA . GLU B 1 91 ? -30.438 28.484 36.031 1 93.94 91 GLU B CA 1
ATOM 7241 C C . GLU B 1 91 ? -31.25 29.766 36.188 1 93.94 91 GLU B C 1
ATOM 7243 O O . GLU B 1 91 ? -30.734 30.797 36.594 1 93.94 91 GLU B O 1
ATOM 7248 N N . TYR B 1 92 ? -32.469 29.641 35.781 1 93.12 92 TYR B N 1
ATOM 7249 C CA . TYR B 1 92 ? -33.406 30.75 35.938 1 93.12 92 TYR B CA 1
ATOM 7250 C C . TYR B 1 92 ? -34.5 30.406 36.938 1 93.12 92 TYR B C 1
ATOM 7252 O O . TYR B 1 92 ? -34.938 29.266 37.031 1 93.12 92 TYR B O 1
ATOM 7260 N N . ARG B 1 93 ? -34.906 31.406 37.656 1 90.06 93 ARG B N 1
ATOM 7261 C CA . ARG B 1 93 ? -36.125 31.312 38.438 1 90.06 93 ARG B CA 1
ATOM 7262 C C . ARG B 1 93 ? -37.312 31.953 37.719 1 90.06 93 ARG B C 1
ATOM 7264 O O . ARG B 1 93 ? -37.219 33.062 37.188 1 90.06 93 ARG B O 1
ATOM 7271 N N . ALA B 1 94 ? -38.25 31.094 37.438 1 80.81 94 ALA B N 1
ATOM 7272 C CA . ALA B 1 94 ? -39.406 31.594 36.719 1 80.81 94 ALA B CA 1
ATOM 7273 C C . ALA B 1 94 ? -40.688 31.406 37.531 1 80.81 94 ALA B C 1
ATOM 7275 O O . ALA B 1 94 ? -40.781 30.469 38.344 1 80.81 94 ALA B O 1
ATOM 7276 N N . SER B 1 95 ? -41.625 32.438 37.5 1 72.06 95 SER B N 1
ATOM 7277 C CA . SER B 1 95 ? -42.938 32.312 38.156 1 72.06 95 SER B CA 1
ATOM 7278 C C . SER B 1 95 ? -43.812 31.312 37.406 1 72.06 95 SER B C 1
ATOM 7280 O O . SER B 1 95 ? -44.688 30.672 38.031 1 72.06 95 SER B O 1
ATOM 7282 N N . LYS B 1 96 ? -43.656 31.172 36.062 1 72.19 96 LYS B N 1
ATOM 7283 C CA . LYS B 1 96 ? -44.375 30.219 35.219 1 72.19 96 LYS B CA 1
ATOM 7284 C C . LYS B 1 96 ? -43.406 29.484 34.281 1 72.19 96 LYS B C 1
ATOM 7286 O O . LYS B 1 96 ? -42.344 30 33.938 1 72.19 96 LYS B O 1
ATOM 7291 N N . PRO B 1 97 ? -43.75 28.188 34 1 73.31 97 PRO B N 1
ATOM 7292 C CA . PRO B 1 97 ? -42.938 27.469 33.031 1 73.31 97 PRO B CA 1
ATOM 7293 C C . PRO B 1 97 ? -42.969 28.109 31.641 1 73.31 97 PRO B C 1
ATOM 7295 O O . PRO B 1 97 ? -44 28.672 31.234 1 73.31 97 PRO B O 1
ATOM 7298 N N . LEU B 1 98 ? -41.781 28.172 31 1 80.81 98 LEU B N 1
ATOM 7299 C CA . LEU B 1 98 ? -41.719 28.734 29.641 1 80.81 98 LEU B CA 1
ATOM 7300 C C . LEU B 1 98 ? -42.312 27.75 28.625 1 80.81 98 LEU B C 1
ATOM 7302 O O . LEU B 1 98 ? -41.906 26.594 28.578 1 80.81 98 LEU B O 1
ATOM 7306 N N . ASP B 1 99 ? -43.281 28.156 27.938 1 83.62 99 ASP B N 1
ATOM 7307 C CA . ASP B 1 99 ? -43.812 27.312 26.875 1 83.62 99 ASP B CA 1
ATOM 7308 C C . ASP B 1 99 ? -42.844 27.219 25.703 1 83.62 99 ASP B C 1
ATOM 7310 O O . ASP B 1 99 ? -41.844 27.938 25.656 1 83.62 99 ASP B O 1
ATOM 7314 N N . THR B 1 100 ? -43.031 26.344 24.766 1 88.5 100 THR B N 1
ATOM 7315 C CA . THR B 1 100 ? -42.125 26.031 23.656 1 88.5 100 THR B CA 1
ATOM 7316 C C . THR B 1 100 ? -41.969 27.25 22.75 1 88.5 100 THR B C 1
ATOM 7318 O O . THR B 1 100 ? -40.875 27.516 22.25 1 88.5 100 THR B O 1
ATOM 7321 N N . ASP B 1 101 ? -42.969 28 22.547 1 89.62 101 ASP B N 1
ATOM 7322 C CA . ASP B 1 101 ? -42.938 29.156 21.656 1 89.62 101 ASP B CA 1
ATOM 7323 C C . ASP B 1 101 ? -42.156 30.312 22.297 1 89.62 101 ASP B C 1
ATOM 7325 O O . ASP B 1 101 ? -41.375 30.984 21.641 1 89.62 101 ASP B O 1
ATOM 7329 N N . THR B 1 102 ? -42.438 30.484 23.516 1 90.19 102 THR B N 1
ATOM 7330 C CA . THR B 1 102 ? -41.75 31.547 24.234 1 90.19 102 THR B CA 1
ATOM 7331 C C . THR B 1 102 ? -40.25 31.234 24.359 1 90.19 102 THR B C 1
ATOM 7333 O O . THR B 1 102 ? -39.406 32.125 24.297 1 90.19 102 THR B O 1
ATOM 7336 N N . PHE B 1 103 ? -40 29.969 24.531 1 92.75 103 PHE B N 1
ATOM 7337 C CA . PHE B 1 103 ? -38.594 29.562 24.609 1 92.75 103 PHE B CA 1
ATOM 7338 C C . PHE B 1 103 ? -37.906 29.781 23.281 1 92.75 103 PHE B C 1
ATOM 7340 O O . PHE B 1 103 ? -36.719 30.156 23.25 1 92.75 103 PHE B O 1
ATOM 7347 N N . ALA B 1 104 ? -38.594 29.484 22.234 1 93.69 104 ALA B N 1
ATOM 7348 C CA . ALA B 1 104 ? -38 29.719 20.922 1 93.69 104 ALA B CA 1
ATOM 7349 C C . ALA B 1 104 ? -37.656 31.188 20.719 1 93.69 104 ALA B C 1
ATOM 7351 O O . ALA B 1 104 ? -36.625 31.516 20.125 1 93.69 104 ALA B O 1
ATOM 7352 N N . LEU B 1 105 ? -38.5 32.031 21.203 1 93.19 105 LEU B N 1
ATOM 7353 C CA . LEU B 1 105 ? -38.25 33.438 21.109 1 93.19 105 LEU B CA 1
ATOM 7354 C C . LEU B 1 105 ? -37.062 33.844 22 1 93.19 105 LEU B C 1
ATOM 7356 O O . LEU B 1 105 ? -36.219 34.688 21.609 1 93.19 105 LEU B O 1
ATOM 7360 N N . TYR B 1 106 ? -37.062 33.281 23.172 1 93.12 106 TYR B N 1
ATOM 7361 C CA . TYR B 1 106 ? -35.938 33.5 24.078 1 93.12 106 TYR B CA 1
ATOM 7362 C C . TYR B 1 106 ? -34.625 33.094 23.406 1 93.12 106 TYR B C 1
ATOM 7364 O O . TYR B 1 106 ? -33.625 33.812 23.453 1 93.12 106 TYR B O 1
ATOM 7372 N N . LYS B 1 107 ? -34.625 31.953 22.797 1 93.56 107 LYS B N 1
ATOM 7373 C CA . LYS B 1 107 ? -33.438 31.438 22.109 1 93.56 107 LYS B CA 1
ATOM 7374 C C . LYS B 1 107 ? -33 32.375 21.016 1 93.56 107 LYS B C 1
ATOM 7376 O O . LYS B 1 107 ? -31.797 32.688 20.906 1 93.56 107 LYS B O 1
ATOM 7381 N N . ASP B 1 108 ? -33.875 32.875 20.281 1 93.62 108 ASP B N 1
ATOM 7382 C CA . ASP B 1 108 ? -33.562 33.781 19.172 1 93.62 108 ASP B CA 1
ATOM 7383 C C . ASP B 1 108 ? -32.938 35.062 19.688 1 93.62 108 ASP B C 1
ATOM 7385 O O . ASP B 1 108 ? -32.031 35.625 19.062 1 93.62 108 ASP B O 1
ATOM 7389 N N . CYS B 1 109 ? -33.438 35.5 20.766 1 94.12 109 CYS B N 1
ATOM 7390 C CA . CYS B 1 109 ? -32.938 36.75 21.344 1 94.12 109 CYS B CA 1
ATOM 7391 C C . CYS B 1 109 ? -31.5 36.594 21.859 1 94.12 109 CYS B C 1
ATOM 7393 O O . CYS B 1 109 ? -30.641 37.438 21.625 1 94.12 109 CYS B O 1
ATOM 7395 N N . ILE B 1 110 ? -31.281 35.5 22.531 1 94.44 110 ILE B N 1
ATOM 7396 C CA . ILE B 1 110 ? -29.953 35.219 23.047 1 94.44 110 ILE B CA 1
ATOM 7397 C C . ILE B 1 110 ? -28.969 35.094 21.875 1 94.44 110 ILE B C 1
ATOM 7399 O O . ILE B 1 110 ? -27.859 35.625 21.922 1 94.44 110 ILE B O 1
ATOM 7403 N N . GLU B 1 111 ? -29.328 34.344 20.891 1 93.75 111 GLU B N 1
ATOM 7404 C CA . GLU B 1 111 ? -28.469 34.125 19.734 1 93.75 111 GLU B CA 1
ATOM 7405 C C . GLU B 1 111 ? -28.125 35.438 19.047 1 93.75 111 GLU B C 1
ATOM 7407 O O . GLU B 1 111 ? -26.984 35.656 18.609 1 93.75 111 GLU B O 1
ATOM 7412 N N . LYS B 1 112 ? -29.016 36.281 18.906 1 92.06 112 LYS B N 1
ATOM 7413 C CA . LYS B 1 112 ? -28.797 37.594 18.281 1 92.06 112 LYS B CA 1
ATOM 7414 C C . LYS B 1 112 ? -27.797 38.406 19.094 1 92.06 112 LYS B C 1
ATOM 7416 O O . LYS B 1 112 ? -26.891 39.031 18.516 1 92.06 112 LYS B O 1
ATOM 7421 N N . GLN B 1 113 ? -27.984 38.469 20.375 1 92.88 113 GLN B N 1
ATOM 7422 C CA . GLN B 1 113 ? -27.094 39.219 21.234 1 92.88 113 GLN B CA 1
ATOM 7423 C C . GLN B 1 113 ? -25.688 38.656 21.219 1 92.88 113 GLN B C 1
ATOM 7425 O O . GLN B 1 113 ? -24.703 39.406 21.203 1 92.88 113 GLN B O 1
ATOM 7430 N N . LEU B 1 114 ? -25.641 37.344 21.219 1 93.88 114 LEU B N 1
ATOM 7431 C CA . LEU B 1 114 ? -24.328 36.719 21.172 1 93.88 114 LEU B CA 1
ATOM 7432 C C . LEU B 1 114 ? -23.641 36.969 19.828 1 93.88 114 LEU B C 1
ATOM 7434 O O . LEU B 1 114 ? -22.422 37.125 19.766 1 93.88 114 LEU B O 1
ATOM 7438 N N . LYS B 1 115 ? -24.359 36.969 18.766 1 89.75 115 LYS B N 1
ATOM 7439 C CA . LYS B 1 115 ? -23.828 37.219 17.438 1 89.75 115 LYS B CA 1
ATOM 7440 C C . LYS B 1 115 ? -23.188 38.594 17.359 1 89.75 115 LYS B C 1
ATOM 7442 O O . LYS B 1 115 ? -22.188 38.812 16.656 1 89.75 115 LYS B O 1
ATOM 7447 N N . GLU B 1 116 ? -23.703 39.5 18.047 1 87.88 116 GLU B N 1
ATOM 7448 C CA . GLU B 1 116 ? -23.141 40.844 18.094 1 87.88 116 GLU B CA 1
ATOM 7449 C C . GLU B 1 116 ? -21.781 40.844 18.766 1 87.88 116 GLU B C 1
ATOM 7451 O O . GLU B 1 116 ? -20.938 41.719 18.453 1 87.88 116 GLU B O 1
ATOM 7456 N N . SER B 1 117 ? -21.609 39.875 19.609 1 86.88 117 SER B N 1
ATOM 7457 C CA . SER B 1 117 ? -20.328 39.781 20.297 1 86.88 117 SER B CA 1
ATOM 7458 C C . SER B 1 117 ? -19.375 38.875 19.516 1 86.88 117 SER B C 1
ATOM 7460 O O . SER B 1 117 ? -18.297 38.531 20.016 1 86.88 117 SER B O 1
ATOM 7462 N N . GLY B 1 118 ? -19.75 38.438 18.359 1 84.44 118 GLY B N 1
ATOM 7463 C CA . GLY B 1 118 ? -18.875 37.625 17.531 1 84.44 118 GLY B CA 1
ATOM 7464 C C . GLY B 1 118 ? -19.047 36.125 17.734 1 84.44 118 GLY B C 1
ATOM 7465 O O . GLY B 1 118 ? -18.344 35.312 17.141 1 84.44 118 GLY B O 1
ATOM 7466 N N . ILE B 1 119 ? -19.891 35.75 18.656 1 90.62 119 ILE B N 1
ATOM 7467 C CA . ILE B 1 119 ? -20.141 34.344 18.938 1 90.62 119 ILE B CA 1
ATOM 7468 C C . ILE B 1 119 ? -21.172 33.781 17.953 1 90.62 119 ILE B C 1
ATOM 7470 O O . ILE B 1 119 ? -22.281 34.312 17.844 1 90.62 119 ILE B O 1
ATOM 7474 N N . ARG B 1 120 ? -20.562 32.781 17.359 1 81.38 120 ARG B N 1
ATOM 7475 C CA . ARG B 1 120 ? -21.391 32.25 16.281 1 81.38 120 ARG B CA 1
ATOM 7476 C C . ARG B 1 120 ? -21.734 30.766 16.547 1 81.38 120 ARG B C 1
ATOM 7478 O O . ARG B 1 120 ? -21 30.078 17.266 1 81.38 120 ARG B O 1
ATOM 7485 N N . ASN B 1 121 ? -22.781 30.203 16.203 1 84.69 121 ASN B N 1
ATOM 7486 C CA . ASN B 1 121 ? -23.203 28.812 16.188 1 84.69 121 ASN B CA 1
ATOM 7487 C C . ASN B 1 121 ? -23.344 28.25 17.594 1 84.69 121 ASN B C 1
ATOM 7489 O O . ASN B 1 121 ? -22.531 27.422 18.016 1 84.69 121 ASN B O 1
ATOM 7493 N N . VAL B 1 122 ? -24.25 28.625 18.25 1 93.38 122 VAL B N 1
ATOM 7494 C CA . VAL B 1 122 ? -24.531 28.203 19.625 1 93.38 122 VAL B CA 1
ATOM 7495 C C . VAL B 1 122 ? -25.734 27.281 19.656 1 93.38 122 VAL B C 1
ATOM 7497 O O . VAL B 1 122 ? -26.641 27.391 18.828 1 93.38 122 VAL B O 1
ATOM 7500 N N . LEU B 1 123 ? -25.672 26.344 20.484 1 92.44 123 LEU B N 1
ATOM 7501 C CA . LEU B 1 123 ? -26.781 25.438 20.766 1 92.44 123 LEU B CA 1
ATOM 7502 C C . LEU B 1 123 ? -27.375 25.734 22.125 1 92.44 123 LEU B C 1
ATOM 7504 O O . LEU B 1 123 ? -26.672 25.703 23.141 1 92.44 123 LEU B O 1
ATOM 7508 N N . ILE B 1 124 ? -28.672 25.984 22.125 1 93.5 124 ILE B N 1
ATOM 7509 C CA . ILE B 1 124 ? -29.375 26.297 23.359 1 93.5 124 ILE B CA 1
ATOM 7510 C C . ILE B 1 124 ? -30.516 25.312 23.562 1 93.5 124 ILE B C 1
ATOM 7512 O O . ILE B 1 124 ? -31.422 25.203 22.719 1 93.5 124 ILE B O 1
ATOM 7516 N N . HIS B 1 125 ? -30.453 24.594 24.703 1 91.81 125 HIS B N 1
ATOM 7517 C CA . HIS B 1 125 ? -31.484 23.609 25 1 91.81 125 HIS B CA 1
ATOM 7518 C C . HIS B 1 125 ? -32 23.766 26.422 1 91.81 125 HIS B C 1
ATOM 7520 O O . HIS B 1 125 ? -31.25 24.047 27.344 1 91.81 125 HIS B O 1
ATOM 7526 N N . GLN B 1 126 ? -33.281 23.578 26.5 1 92.12 126 GLN B N 1
ATOM 7527 C CA . GLN B 1 126 ? -33.844 23.391 27.828 1 92.12 126 GLN B CA 1
A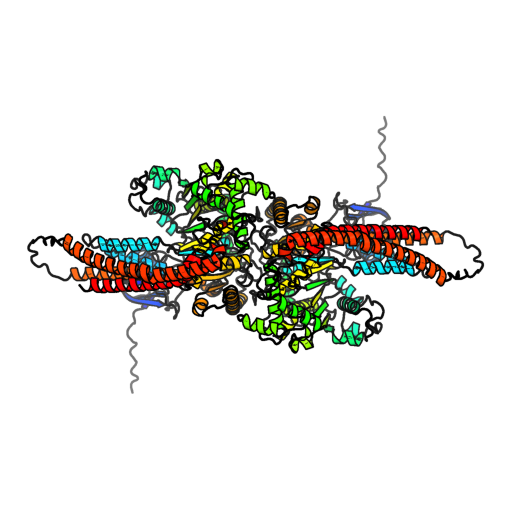TOM 7528 C C . GLN B 1 126 ? -33.625 21.953 28.312 1 92.12 126 GLN B C 1
ATOM 7530 O O . GLN B 1 126 ? -33.969 21 27.594 1 92.12 126 GLN B O 1
ATOM 7535 N N . VAL B 1 127 ? -32.969 21.828 29.391 1 91.69 127 VAL B N 1
ATOM 7536 C CA . VAL B 1 127 ? -32.625 20.484 29.844 1 91.69 127 VAL B CA 1
ATOM 7537 C C . VAL B 1 127 ? -33.188 20.25 31.25 1 91.69 127 VAL B C 1
ATOM 7539 O O . VAL B 1 127 ? -33.531 21.203 31.953 1 91.69 127 VAL B O 1
ATOM 7542 N N . LYS B 1 128 ? -33.281 18.953 31.656 1 88 128 LYS B N 1
ATOM 7543 C CA . LYS B 1 128 ? -33.812 18.594 32.969 1 88 128 LYS B CA 1
ATOM 7544 C C . LYS B 1 128 ? -32.656 18.344 33.938 1 88 128 LYS B C 1
ATOM 7546 O O . LYS B 1 128 ? -32.844 18.438 35.156 1 88 128 LYS B O 1
ATOM 7551 N N . ASP B 1 129 ? -31.547 17.859 33.375 1 89.12 129 ASP B N 1
ATOM 7552 C CA . ASP B 1 129 ? -30.375 17.562 34.188 1 89.12 129 ASP B CA 1
ATOM 7553 C C . ASP B 1 129 ? -29.109 18.203 33.625 1 89.12 129 ASP B C 1
ATOM 7555 O O . ASP B 1 129 ? -29.156 18.812 32.562 1 89.12 129 ASP B O 1
ATOM 7559 N N . GLN B 1 130 ? -28.141 18.156 34.344 1 89.5 130 GLN B N 1
ATOM 7560 C CA . GLN B 1 130 ? -26.875 18.766 33.969 1 89.5 130 GLN B CA 1
ATOM 7561 C C . GLN B 1 130 ? -25.969 17.75 33.281 1 89.5 130 GLN B C 1
ATOM 7563 O O . GLN B 1 130 ? -24.781 17.656 33.625 1 89.5 130 GLN B O 1
ATOM 7568 N N . ILE B 1 131 ? -26.547 17.031 32.344 1 87.5 131 ILE B N 1
ATOM 7569 C CA . ILE B 1 131 ? -25.75 16.094 31.562 1 87.5 131 ILE B CA 1
ATOM 7570 C C . ILE B 1 131 ? -24.984 16.828 30.469 1 87.5 131 ILE B C 1
ATOM 7572 O O . ILE B 1 131 ? -25.562 17.656 29.766 1 87.5 131 ILE B O 1
ATOM 7576 N N . THR B 1 132 ? -23.75 16.578 30.344 1 86.69 132 THR B N 1
ATOM 7577 C CA . THR B 1 132 ? -22.906 17.25 29.375 1 86.69 132 THR B CA 1
ATOM 7578 C C . THR B 1 132 ? -22.984 16.562 28.016 1 86.69 132 THR B C 1
ATOM 7580 O O . THR B 1 132 ? -23.266 15.367 27.938 1 86.69 132 THR B O 1
ATOM 7583 N N . VAL B 1 133 ? -22.844 17.344 26.984 1 87.12 133 VAL B N 1
ATOM 7584 C CA . VAL B 1 133 ? -22.844 16.828 25.625 1 87.12 133 VAL B CA 1
ATOM 7585 C C . VAL B 1 133 ? -21.516 17.141 24.953 1 87.12 133 VAL B C 1
ATOM 7587 O O . VAL B 1 133 ? -20.781 18.031 25.375 1 87.12 133 VAL B O 1
ATOM 7590 N N . CYS B 1 134 ? -21.234 16.359 23.922 1 87.38 134 CYS B N 1
ATOM 7591 C CA . CYS B 1 134 ? -20.031 16.578 23.141 1 87.38 134 CYS B CA 1
ATOM 7592 C C . CYS B 1 134 ? -20.109 17.875 22.359 1 87.38 134 CYS B C 1
ATOM 7594 O O . CYS B 1 134 ? -21.172 18.266 21.891 1 87.38 134 CYS B O 1
ATOM 7596 N N . GLN B 1 135 ? -19 18.547 22.266 1 91.69 135 GLN B N 1
ATOM 7597 C CA . GLN B 1 135 ? -18.891 19.828 21.547 1 91.69 135 GLN B CA 1
ATOM 7598 C C . GLN B 1 135 ? -17.656 19.844 20.656 1 91.69 135 GLN B C 1
ATOM 7600 O O . GLN B 1 135 ? -16.781 18.984 20.766 1 91.69 135 GLN B O 1
ATOM 7605 N N . PRO B 1 136 ? -17.594 20.75 19.688 1 93.19 136 PRO B N 1
ATOM 7606 C CA . PRO B 1 136 ? -16.406 20.844 18.844 1 93.19 136 PRO B CA 1
ATOM 7607 C C . PRO B 1 136 ? -15.141 21.172 19.625 1 93.19 136 PRO B C 1
ATOM 7609 O O . PRO B 1 136 ? -15.219 21.844 20.672 1 93.19 136 PRO B O 1
ATOM 7612 N N . LEU B 1 137 ? -14.109 20.797 19.094 1 92.25 137 LEU B N 1
ATOM 7613 C CA . LEU B 1 137 ? -12.812 21 19.75 1 92.25 137 LEU B CA 1
ATOM 7614 C C . LEU B 1 137 ? -12.328 22.438 19.531 1 92.25 137 LEU B C 1
ATOM 7616 O O . LEU B 1 137 ? -12.461 22.984 18.438 1 92.25 137 LEU B O 1
ATOM 7620 N N . ILE B 1 138 ? -11.867 23.047 20.516 1 93.62 138 ILE B N 1
ATOM 7621 C CA . ILE B 1 138 ? -11.109 24.297 20.469 1 93.62 138 ILE B CA 1
ATOM 7622 C C . ILE B 1 138 ? -9.648 24.016 20.828 1 93.62 138 ILE B C 1
ATOM 7624 O O . ILE B 1 138 ? -9.352 23.578 21.953 1 93.62 138 ILE B O 1
ATOM 7628 N N . THR B 1 139 ? -8.805 24.312 19.938 1 91.88 139 THR B N 1
ATOM 7629 C CA . THR B 1 139 ? -7.398 24.031 20.234 1 91.88 139 THR B CA 1
ATOM 7630 C C . THR B 1 139 ? -6.887 24.969 21.328 1 91.88 139 THR B C 1
ATOM 7632 O O . THR B 1 139 ? -7.258 26.141 21.375 1 91.88 139 THR B O 1
ATOM 7635 N N . GLU B 1 140 ? -6.105 24.469 22.172 1 91.69 140 GLU B N 1
ATOM 7636 C CA . GLU B 1 140 ? -5.586 25.266 23.281 1 91.69 140 GLU B CA 1
ATOM 7637 C C . GLU B 1 140 ? -4.746 26.422 22.781 1 91.69 140 GLU B C 1
ATOM 7639 O O . GLU B 1 140 ? -4.77 27.516 23.375 1 91.69 140 GLU B O 1
ATOM 7644 N N . ILE B 1 141 ? -4.039 26.172 21.781 1 91 141 ILE B N 1
ATOM 7645 C CA . ILE B 1 141 ? -3.199 27.234 21.234 1 91 141 ILE B CA 1
ATOM 7646 C C . ILE B 1 141 ? -4.082 28.359 20.703 1 91 141 ILE B C 1
ATOM 7648 O O . ILE B 1 141 ? -3.775 29.547 20.891 1 91 141 ILE B O 1
ATOM 7652 N N . ASP B 1 142 ? -5.094 28.047 20.016 1 92.12 142 ASP B N 1
ATOM 7653 C CA . ASP B 1 142 ? -6.012 29.062 19.516 1 92.12 142 ASP B CA 1
ATOM 7654 C C . ASP B 1 142 ? -6.648 29.844 20.656 1 92.12 142 ASP B C 1
ATOM 7656 O O . ASP B 1 142 ? -6.793 31.062 20.578 1 92.12 142 ASP B O 1
ATOM 7660 N N . TYR B 1 143 ? -7.047 29.125 21.672 1 93 143 TYR B N 1
ATOM 7661 C CA . TYR B 1 143 ? -7.637 29.75 22.844 1 93 143 TYR B CA 1
ATOM 7662 C C . TYR B 1 143 ? -6.664 30.734 23.5 1 93 143 TYR B C 1
ATOM 7664 O O . TYR B 1 143 ? -7.027 31.875 23.781 1 93 143 TYR B O 1
ATOM 7672 N N . ARG B 1 144 ? -5.469 30.344 23.672 1 91.5 144 ARG B N 1
ATOM 7673 C CA . ARG B 1 144 ? -4.473 31.172 24.344 1 91.5 144 ARG B CA 1
ATOM 7674 C C . ARG B 1 144 ? -4.109 32.406 23.5 1 91.5 144 ARG B C 1
ATOM 7676 O O . ARG B 1 144 ? -3.908 33.5 24.031 1 91.5 144 ARG B O 1
ATOM 7683 N N . ILE B 1 145 ? -3.984 32.156 22.266 1 90.06 145 ILE B N 1
ATOM 7684 C CA . ILE B 1 145 ? -3.691 33.281 21.359 1 90.06 145 ILE B CA 1
ATOM 7685 C C . ILE B 1 145 ? -4.844 34.281 21.391 1 90.06 145 ILE B C 1
ATOM 7687 O O . ILE B 1 145 ? -4.617 35.5 21.453 1 90.06 145 ILE B O 1
ATOM 7691 N N . HIS B 1 146 ? -6.008 33.75 21.328 1 91.56 146 HIS B N 1
ATOM 7692 C CA . HIS B 1 146 ? -7.176 34.625 21.375 1 91.56 146 HIS B CA 1
ATOM 7693 C C . HIS B 1 146 ? -7.246 35.375 22.703 1 91.56 146 HIS B C 1
ATOM 7695 O O . HIS B 1 146 ? -7.621 36.562 22.734 1 91.56 146 HIS B O 1
ATOM 7701 N N . LYS B 1 147 ? -6.973 34.719 23.719 1 91.62 147 LYS B N 1
ATOM 7702 C CA . LYS B 1 147 ? -6.969 35.344 25.031 1 91.62 147 LYS B CA 1
ATOM 7703 C C . LYS B 1 147 ? -6 36.5 25.094 1 91.62 147 LYS B C 1
ATOM 7705 O O . LYS B 1 147 ? -6.363 37.594 25.531 1 91.62 147 LYS B O 1
ATOM 7710 N N . VAL B 1 148 ? -4.816 36.25 24.609 1 90.25 148 VAL B N 1
ATOM 7711 C CA . VAL B 1 148 ? -3.781 37.281 24.641 1 90.25 148 VAL B CA 1
ATOM 7712 C C . VAL B 1 148 ? -4.164 38.438 23.688 1 90.25 148 VAL B C 1
ATOM 7714 O O . VAL B 1 148 ? -4.035 39.594 24.031 1 90.25 148 VAL B O 1
ATOM 7717 N N . THR B 1 149 ? -4.645 38.125 22.562 1 88.44 149 THR B N 1
ATOM 7718 C CA . THR B 1 149 ? -5.012 39.125 21.562 1 88.44 149 THR B CA 1
ATOM 7719 C C . THR B 1 149 ? -6.199 39.969 22.047 1 88.44 149 THR B C 1
ATOM 7721 O O . THR B 1 149 ? -6.223 41.188 21.859 1 88.44 149 THR B O 1
ATOM 7724 N N . SER B 1 150 ? -7.172 39.344 22.594 1 87.62 150 SER B N 1
ATOM 7725 C CA . SER B 1 150 ? -8.352 40.031 23.109 1 87.62 150 SER B CA 1
ATOM 7726 C C . SER B 1 150 ? -7.992 40.938 24.266 1 87.62 150 SER B C 1
ATOM 7728 O O . SER B 1 150 ? -8.516 42.062 24.359 1 87.62 150 SER B O 1
ATOM 7730 N N . THR B 1 151 ? -7.18 40.469 25.109 1 87.44 151 THR B N 1
ATOM 7731 C CA . THR B 1 151 ? -6.734 41.312 26.219 1 87.44 151 THR B CA 1
ATOM 7732 C C . THR B 1 151 ? -5.961 42.531 25.734 1 87.44 151 THR B C 1
ATOM 7734 O O . THR B 1 151 ? -6.141 43.625 26.234 1 87.44 151 THR B O 1
ATOM 7737 N N . TYR B 1 152 ? -5.133 42.25 24.797 1 87.44 152 TYR B N 1
ATOM 7738 C CA . TYR B 1 152 ? -4.359 43.344 24.203 1 87.44 152 TYR B CA 1
ATOM 7739 C C . TYR B 1 152 ? -5.277 44.375 23.562 1 87.44 152 TYR B C 1
ATOM 7741 O O . TYR B 1 152 ? -5.102 45.594 23.781 1 87.44 152 TYR B O 1
ATOM 7749 N N . GLN B 1 153 ? -6.277 44.031 22.859 1 83.38 153 GLN B N 1
ATOM 7750 C CA . GLN B 1 153 ? -7.199 44.938 22.172 1 83.38 153 GLN B CA 1
ATOM 7751 C C . GLN B 1 153 ? -8.023 45.719 23.172 1 83.38 153 GLN B C 1
ATOM 7753 O O . GLN B 1 153 ? -8.305 46.906 22.953 1 83.38 153 GLN B O 1
ATOM 7758 N N . ARG B 1 154 ? -8.453 45.188 24.188 1 80.06 154 ARG B N 1
ATOM 7759 C CA . ARG B 1 154 ? -9.227 45.844 25.219 1 80.06 154 ARG B CA 1
ATOM 7760 C C . ARG B 1 154 ? -8.398 46.938 25.906 1 80.06 154 ARG B C 1
ATOM 7762 O O . ARG B 1 154 ? -8.93 47.969 26.312 1 80.06 154 ARG B O 1
ATOM 7769 N N . GLN B 1 155 ? -7.191 46.688 25.969 1 77.81 155 GLN B N 1
ATOM 7770 C CA . GLN B 1 155 ? -6.305 47.625 26.641 1 77.81 155 GLN B CA 1
ATOM 7771 C C . GLN B 1 155 ? -5.941 48.781 25.719 1 77.81 155 GLN B C 1
ATOM 7773 O O . GLN B 1 155 ? -5.602 49.875 26.188 1 77.81 155 GLN B O 1
ATOM 7778 N N . LEU B 1 156 ? -5.898 48.594 24.375 1 74.56 156 LEU B N 1
ATOM 7779 C CA . LEU B 1 156 ? -5.641 49.656 23.406 1 74.56 156 LEU B CA 1
ATOM 7780 C C . LEU B 1 156 ? -6.766 50.688 23.422 1 74.56 156 LEU B C 1
ATOM 7782 O O . LEU B 1 156 ? -6.52 51.875 23.25 1 74.56 156 LEU B O 1
ATOM 7786 N N . VAL B 1 157 ? -8.133 50.406 23.219 1 59.97 157 VAL B N 1
ATOM 7787 C CA . VAL B 1 157 ? -9.273 51.312 23.109 1 59.97 157 VAL B CA 1
ATOM 7788 C C . VAL B 1 157 ? -9.297 52.25 24.297 1 59.97 157 VAL B C 1
ATOM 7790 O O . VAL B 1 157 ? -9.711 53.406 24.156 1 59.97 157 VAL B O 1
ATOM 7793 N N . GLY B 1 158 ? -8.984 51.969 25.469 1 50.25 158 GLY B N 1
ATOM 7794 C CA . GLY B 1 158 ? -9.125 52.875 26.594 1 50.25 158 GLY B CA 1
ATOM 7795 C C . GLY B 1 158 ? -8.078 53.969 26.609 1 50.25 158 GLY B C 1
ATOM 7796 O O . GLY B 1 158 ? -8.227 54.969 27.297 1 50.25 158 GLY B O 1
ATOM 7797 N N . ASP B 1 159 ? -6.742 53.781 26.406 1 49.44 159 ASP B N 1
ATOM 7798 C CA . ASP B 1 159 ? -5.738 54.781 26.812 1 49.44 159 ASP B CA 1
ATOM 7799 C C . ASP B 1 159 ? -5.102 55.438 25.609 1 49.44 159 ASP B C 1
ATOM 7801 O O . ASP B 1 159 ? -4.453 54.781 24.781 1 49.44 159 ASP B O 1
ATOM 7805 N N . GLY B 1 160 ? -5.781 56.594 25.109 1 41.34 160 GLY B N 1
ATOM 7806 C CA . GLY B 1 160 ? -5.207 57.562 24.203 1 41.34 160 GLY B CA 1
ATOM 7807 C C . GLY B 1 160 ? -3.715 57.75 24.391 1 41.34 160 GLY B C 1
ATOM 7808 O O . GLY B 1 160 ? -3.027 58.25 23.5 1 41.34 160 GLY B O 1
ATOM 7809 N N . ASN B 1 161 ? -3.223 58.156 25.703 1 39.19 161 ASN B N 1
ATOM 7810 C CA . ASN B 1 161 ? -1.93 58.75 26 1 39.19 161 ASN B CA 1
ATOM 7811 C C . ASN B 1 161 ? -0.862 57.688 26.266 1 39.19 161 ASN B C 1
ATOM 7813 O O . ASN B 1 161 ? 0.229 58.031 26.734 1 39.19 161 ASN B O 1
ATOM 7817 N N . LEU B 1 162 ? -1.166 56.562 26.766 1 43.44 162 LEU B N 1
ATOM 7818 C CA . LEU B 1 162 ? -0.17 55.719 27.391 1 43.44 162 LEU B CA 1
ATOM 7819 C C . LEU B 1 162 ? 0.914 55.312 26.406 1 43.44 162 LEU B C 1
ATOM 7821 O O . LEU B 1 162 ? 0.661 55.25 25.203 1 43.44 162 LEU B O 1
ATOM 7825 N N . VAL B 1 163 ? 2.186 55.125 27.047 1 49.72 163 VAL B N 1
ATOM 7826 C CA . VAL B 1 163 ? 3.582 55.031 26.641 1 49.72 163 VAL B CA 1
ATOM 7827 C C . VAL B 1 163 ? 3.75 53.906 25.625 1 49.72 163 VAL B C 1
ATOM 7829 O O . VAL B 1 163 ? 3.492 52.75 25.922 1 49.72 163 VAL B O 1
ATOM 7832 N N . ASP B 1 164 ? 3.877 54.125 24.281 1 60 164 ASP B N 1
ATOM 7833 C CA . ASP B 1 164 ? 4.051 53.688 22.906 1 60 164 ASP B CA 1
ATOM 7834 C C . ASP B 1 164 ? 5.027 52.5 22.812 1 60 164 ASP B C 1
ATOM 7836 O O . ASP B 1 164 ? 4.773 51.531 22.109 1 60 164 ASP B O 1
ATOM 7840 N N . ALA B 1 165 ? 5.992 52.469 23.922 1 62.75 165 ALA B N 1
ATOM 7841 C CA . ALA B 1 165 ? 7.059 51.5 23.672 1 62.75 165 ALA B CA 1
ATOM 7842 C C . ALA B 1 165 ? 6.637 50.094 24.109 1 62.75 165 ALA B C 1
ATOM 7844 O O . ALA B 1 165 ? 6.934 49.094 23.422 1 62.75 165 ALA B O 1
ATOM 7845 N N . GLU B 1 166 ? 6 50 25.391 1 72 166 GLU B N 1
ATOM 7846 C CA . GLU B 1 166 ? 5.59 48.688 25.891 1 72 166 GLU B CA 1
ATOM 7847 C C . GLU B 1 166 ? 4.512 48.062 25 1 72 166 GLU B C 1
ATOM 7849 O O . GLU B 1 166 ? 4.523 46.875 24.719 1 72 166 GLU B O 1
ATOM 7854 N N . LEU B 1 167 ? 3.695 48.875 24.609 1 76.25 167 LEU B N 1
ATOM 7855 C CA . LEU B 1 167 ? 2.65 48.438 23.703 1 76.25 167 LEU B CA 1
ATOM 7856 C C . LEU B 1 167 ? 3.244 47.969 22.359 1 76.25 167 LEU B C 1
ATOM 7858 O O . LEU B 1 167 ? 2.771 47 21.766 1 76.25 167 LEU B O 1
ATOM 7862 N N . HIS B 1 168 ? 4.27 48.688 22.094 1 76.62 168 HIS B N 1
ATOM 7863 C CA . HIS B 1 168 ? 4.953 48.312 20.859 1 76.62 168 HIS B CA 1
ATOM 7864 C C . HIS B 1 168 ? 5.645 46.969 21 1 76.62 168 HIS B C 1
ATOM 7866 O O . HIS B 1 168 ? 5.66 46.156 20.062 1 76.62 168 HIS B O 1
ATOM 7872 N N . SER B 1 169 ? 6.176 46.75 22.125 1 78.62 169 SER B N 1
ATOM 7873 C CA . SER B 1 169 ? 6.824 45.469 22.406 1 78.62 169 SER B CA 1
ATOM 7874 C C . SER B 1 169 ? 5.82 44.312 22.375 1 78.62 169 SER B C 1
ATOM 7876 O O . SER B 1 169 ? 6.109 43.25 21.844 1 78.62 169 SER B O 1
ATOM 7878 N N . ILE B 1 170 ? 4.691 44.5 22.938 1 81.94 170 ILE B N 1
ATOM 7879 C CA . ILE B 1 170 ? 3.643 43.5 22.953 1 81.94 170 ILE B CA 1
ATOM 7880 C C . ILE B 1 170 ? 3.156 43.25 21.531 1 81.94 170 ILE B C 1
ATOM 7882 O O . ILE B 1 170 ? 2.943 42.094 21.141 1 81.94 170 ILE B O 1
ATOM 7886 N N . GLN B 1 171 ? 3.062 44.281 20.875 1 80.06 171 GLN B N 1
ATOM 7887 C CA . GLN B 1 171 ? 2.619 44.156 19.484 1 80.06 171 GLN B CA 1
ATOM 7888 C C . GLN B 1 171 ? 3.625 43.344 18.656 1 80.06 171 GLN B C 1
ATOM 7890 O O . GLN B 1 171 ? 3.238 42.5 17.859 1 80.06 171 GLN B O 1
ATOM 7895 N N . THR B 1 172 ? 4.832 43.562 18.859 1 77.44 172 THR B N 1
ATOM 7896 C CA . THR B 1 172 ? 5.891 42.875 18.141 1 77.44 172 THR B CA 1
ATOM 7897 C C . THR B 1 172 ? 5.883 41.375 18.5 1 77.44 172 THR B C 1
ATOM 7899 O O . THR B 1 172 ? 6.07 40.531 17.625 1 77.44 172 THR B O 1
ATOM 7902 N N . GLN B 1 173 ? 5.645 41.094 19.703 1 81.38 173 GLN B N 1
ATOM 7903 C CA . GLN B 1 173 ? 5.621 39.719 20.141 1 81.38 173 GLN B CA 1
ATOM 7904 C C . GLN B 1 173 ? 4.387 39 19.609 1 81.38 173 GLN B C 1
ATOM 7906 O O . GLN B 1 173 ? 4.438 37.781 19.328 1 81.38 173 GLN B O 1
ATOM 7911 N N . LEU B 1 174 ? 3.375 39.688 19.5 1 82.56 174 LEU B N 1
ATOM 7912 C CA . LEU B 1 174 ? 2.166 39.094 18.922 1 82.56 174 LEU B CA 1
ATOM 7913 C C . LEU B 1 174 ? 2.369 38.75 17.453 1 82.56 174 LEU B C 1
ATOM 7915 O O . LEU B 1 174 ? 1.903 37.719 16.969 1 82.56 174 LEU B O 1
ATOM 7919 N N . VAL B 1 175 ? 3.088 39.625 16.859 1 74.81 175 VAL B N 1
ATOM 7920 C CA . VAL B 1 175 ? 3.395 39.406 15.453 1 74.81 175 VAL B CA 1
ATOM 7921 C C . VAL B 1 175 ? 4.324 38.188 15.32 1 74.81 175 VAL B C 1
ATOM 7923 O O . VAL B 1 175 ? 4.16 37.375 14.406 1 74.81 175 VAL B O 1
ATOM 7926 N N . GLU B 1 176 ? 5.172 38.094 16.203 1 76.06 176 GLU B N 1
ATOM 7927 C CA . GLU B 1 176 ? 6.105 36.969 16.203 1 76.06 176 GLU B CA 1
ATOM 7928 C C . GLU B 1 176 ? 5.387 35.656 16.422 1 76.06 176 GLU B C 1
ATOM 7930 O O . GLU B 1 176 ? 5.758 34.625 15.852 1 76.06 176 GLU B O 1
ATOM 7935 N N . LEU B 1 177 ? 4.484 35.688 17.25 1 80.38 177 LEU B N 1
ATOM 7936 C CA . LEU B 1 177 ? 3.695 34.5 17.547 1 80.38 177 LEU B CA 1
ATOM 7937 C C . LEU B 1 177 ? 3.008 33.969 16.281 1 80.38 177 LEU B C 1
ATOM 7939 O O . LEU B 1 177 ? 2.895 32.75 16.078 1 80.38 177 LEU B O 1
ATOM 7943 N N . HIS B 1 178 ? 2.736 34.812 15.414 1 74.69 178 HIS B N 1
ATOM 7944 C CA . HIS B 1 178 ? 2.016 34.469 14.203 1 74.69 178 HIS B CA 1
ATOM 7945 C C . HIS B 1 178 ? 2.979 34.125 13.07 1 74.69 178 HIS B C 1
ATOM 7947 O O . HIS B 1 178 ? 2.648 33.344 12.172 1 74.69 178 HIS B O 1
ATOM 7953 N N . GLN B 1 179 ? 4.129 34.719 13.102 1 71.94 179 GLN B N 1
ATOM 7954 C CA . GLN B 1 179 ? 5.043 34.625 11.969 1 71.94 179 GLN B CA 1
ATOM 7955 C C . GLN B 1 179 ? 5.953 33.406 12.07 1 71.94 179 GLN B C 1
ATOM 7957 O O . GLN B 1 179 ? 6.59 33.031 11.094 1 71.94 179 GLN B O 1
ATOM 7962 N N . ASN B 1 180 ? 5.996 32.812 13.156 1 77.62 180 ASN B N 1
ATOM 7963 C CA . ASN B 1 180 ? 6.867 31.641 13.297 1 77.62 180 ASN B CA 1
ATOM 7964 C C . ASN B 1 180 ? 6.059 30.359 13.477 1 77.62 180 ASN B C 1
ATOM 7966 O O . ASN B 1 180 ? 6.047 29.766 14.555 1 77.62 180 ASN B O 1
ATOM 7970 N N . PRO B 1 181 ? 5.621 29.938 12.336 1 87 181 PRO B N 1
ATOM 7971 C CA . PRO B 1 181 ? 4.809 28.734 12.445 1 87 181 PRO B CA 1
ATOM 7972 C C . PRO B 1 181 ? 5.648 27.484 12.719 1 87 181 PRO B C 1
ATOM 7974 O O . PRO B 1 181 ? 6.844 27.453 12.422 1 87 181 PRO B O 1
ATOM 7977 N N . ILE B 1 182 ? 5.031 26.547 13.375 1 92.56 182 ILE B N 1
ATOM 7978 C CA . ILE B 1 182 ? 5.637 25.234 13.602 1 92.56 182 ILE B CA 1
ATOM 7979 C C . ILE B 1 182 ? 5.465 24.359 12.359 1 92.56 182 ILE B C 1
ATOM 7981 O O . ILE B 1 182 ? 4.348 24.203 11.859 1 92.56 182 ILE B O 1
ATOM 7985 N N . GLN B 1 183 ? 6.559 23.844 11.93 1 95.06 183 GLN B N 1
ATOM 7986 C CA . GLN B 1 183 ? 6.531 23.062 10.695 1 95.06 183 GLN B CA 1
ATOM 7987 C C . GLN B 1 183 ? 6.352 21.578 10.992 1 95.06 183 GLN B C 1
ATOM 7989 O O . GLN B 1 183 ? 7.188 20.969 11.664 1 95.06 183 GLN B O 1
ATOM 7994 N N . VAL B 1 184 ? 5.289 21 10.492 1 96.81 184 VAL B N 1
ATOM 7995 C CA . VAL B 1 184 ? 5 19.578 10.625 1 96.81 184 VAL B CA 1
ATOM 7996 C C . VAL B 1 184 ? 5.184 18.891 9.281 1 96.81 184 VAL B C 1
ATOM 7998 O O . VAL B 1 184 ? 4.395 19.094 8.359 1 96.81 184 VAL B O 1
ATOM 8001 N N . ALA B 1 185 ? 6.172 18.047 9.172 1 97 185 ALA B N 1
ATOM 8002 C CA . ALA B 1 185 ? 6.453 17.344 7.926 1 97 185 ALA B CA 1
ATOM 8003 C C . ALA B 1 185 ? 5.77 15.984 7.902 1 97 185 ALA B C 1
ATOM 8005 O O . ALA B 1 185 ? 5.75 15.273 8.906 1 97 185 ALA B O 1
ATOM 8006 N N . VAL B 1 186 ? 5.156 15.672 6.828 1 96.5 186 VAL B N 1
ATOM 8007 C CA . VAL B 1 186 ? 4.574 14.352 6.613 1 96.5 186 VAL B CA 1
ATOM 8008 C C . VAL B 1 186 ? 5.477 13.531 5.695 1 96.5 186 VAL B C 1
ATOM 8010 O O . VAL B 1 186 ? 5.668 13.883 4.527 1 96.5 186 VAL B O 1
ATOM 8013 N N . PHE B 1 187 ? 5.965 12.453 6.27 1 94.56 187 PHE B N 1
ATOM 8014 C CA . PHE B 1 187 ? 7.039 11.688 5.641 1 94.56 187 PHE B CA 1
ATOM 8015 C C . PHE B 1 187 ? 6.645 10.227 5.5 1 94.56 187 PHE B C 1
ATOM 8017 O O . PHE B 1 187 ? 6.055 9.641 6.41 1 94.56 187 PHE B O 1
ATOM 8024 N N . SER B 1 188 ? 6.824 9.648 4.297 1 92.19 188 SER B N 1
ATOM 8025 C CA . SER B 1 188 ? 6.551 8.227 4.07 1 92.19 188 SER B CA 1
ATOM 8026 C C . SER B 1 188 ? 7.105 7.77 2.727 1 92.19 188 SER B C 1
ATOM 8028 O O . SER B 1 188 ? 7.621 8.578 1.951 1 92.19 188 SER B O 1
ATOM 8030 N N . HIS B 1 189 ? 6.973 6.5 2.473 1 86.88 189 HIS B N 1
ATOM 8031 C CA . HIS B 1 189 ? 7.223 5.934 1.153 1 86.88 189 HIS B CA 1
ATOM 8032 C C . HIS B 1 189 ? 6.137 6.34 0.163 1 86.88 189 HIS B C 1
ATOM 8034 O O . HIS B 1 189 ? 5.07 6.812 0.563 1 86.88 189 HIS B O 1
ATOM 8040 N N . ASN B 1 190 ? 6.469 6.168 -1.101 1 83.56 190 ASN B N 1
ATOM 8041 C CA . ASN B 1 190 ? 5.5 6.48 -2.145 1 83.56 190 ASN B CA 1
ATOM 8042 C C . ASN B 1 190 ? 4.301 5.539 -2.098 1 83.56 190 ASN B C 1
ATOM 8044 O O . ASN B 1 190 ? 4.461 4.336 -1.878 1 83.56 190 ASN B O 1
ATOM 8048 N N . GLY B 1 191 ? 3.098 6.117 -2.168 1 82.25 191 GLY B N 1
ATOM 8049 C CA . GLY B 1 191 ? 1.889 5.32 -2.301 1 82.25 191 GLY B CA 1
ATOM 8050 C C . GLY B 1 191 ? 1.267 4.953 -0.966 1 82.25 191 GLY B C 1
ATOM 8051 O O . GLY B 1 191 ? 0.291 4.203 -0.917 1 82.25 191 GLY B O 1
ATOM 8052 N N . VAL B 1 192 ? 1.757 5.426 0.137 1 88.31 192 VAL B N 1
ATOM 8053 C CA . VAL B 1 192 ? 1.224 5.055 1.443 1 88.31 192 VAL B CA 1
ATOM 8054 C C . VAL B 1 192 ? -0.05 5.848 1.728 1 88.31 192 VAL B C 1
ATOM 8056 O O . VAL B 1 192 ? -0.946 5.367 2.424 1 88.31 192 VAL B O 1
ATOM 8059 N N . GLY B 1 193 ? -0.121 7.176 1.224 1 90.25 193 GLY B N 1
ATOM 8060 C CA . GLY B 1 193 ? -1.35 7.934 1.392 1 90.25 193 GLY B CA 1
ATOM 8061 C C . GLY B 1 193 ? -1.139 9.266 2.086 1 90.25 193 GLY B C 1
ATOM 8062 O O . GLY B 1 193 ? -2.016 9.742 2.811 1 90.25 193 GLY B O 1
ATOM 8063 N N . LYS B 1 194 ? -0.042 9.859 1.928 1 92.94 194 LYS B N 1
ATOM 8064 C CA . LYS B 1 194 ? 0.256 11.133 2.564 1 92.94 194 LYS B CA 1
ATOM 8065 C C . LYS B 1 194 ? -0.716 12.219 2.105 1 92.94 194 LYS B C 1
ATOM 8067 O O . LYS B 1 194 ? -1.376 12.859 2.928 1 92.94 194 LYS B O 1
ATOM 8072 N N . SER B 1 195 ? -0.753 12.391 0.794 1 92.44 195 SER B N 1
ATOM 8073 C CA . SER B 1 195 ? -1.628 13.422 0.236 1 92.44 195 SER B CA 1
ATOM 8074 C C . SER B 1 195 ? -3.09 13.133 0.562 1 92.44 195 SER B C 1
ATOM 8076 O O . SER B 1 195 ? -3.867 14.062 0.81 1 92.44 195 SER B O 1
ATOM 8078 N N . PHE B 1 196 ? -3.42 11.914 0.581 1 93.5 196 PHE B N 1
ATOM 8079 C CA . PHE B 1 196 ? -4.793 11.523 0.878 1 93.5 196 PHE B CA 1
ATOM 8080 C C . PHE B 1 196 ? -5.168 11.914 2.303 1 93.5 196 PHE B C 1
ATOM 8082 O O . PHE B 1 196 ? -6.242 12.469 2.535 1 93.5 196 PHE B O 1
ATOM 8089 N N . LEU B 1 197 ? -4.293 11.617 3.211 1 95.81 197 LEU B N 1
ATOM 8090 C CA . LEU B 1 197 ? -4.508 11.977 4.609 1 95.81 197 LEU B CA 1
ATOM 8091 C C . LEU B 1 197 ? -4.668 13.484 4.766 1 95.81 197 LEU B C 1
ATOM 8093 O O . LEU B 1 197 ? -5.609 13.945 5.41 1 95.81 197 LEU B O 1
ATOM 8097 N N . LEU B 1 198 ? -3.797 14.234 4.18 1 97.06 198 LEU B N 1
ATOM 8098 C CA . LEU B 1 198 ? -3.828 15.688 4.289 1 97.06 198 LEU B CA 1
ATOM 8099 C C . LEU B 1 198 ? -5.098 16.25 3.662 1 97.06 198 LEU B C 1
ATOM 8101 O O . LEU B 1 198 ? -5.715 17.156 4.215 1 97.06 198 LEU B O 1
ATOM 8105 N N . ASN B 1 199 ? -5.449 15.711 2.52 1 96.56 199 ASN B N 1
ATOM 8106 C CA . ASN B 1 199 ? -6.688 16.141 1.874 1 96.56 199 ASN B CA 1
ATOM 8107 C C . ASN B 1 199 ? -7.891 15.945 2.789 1 96.56 199 ASN B C 1
ATOM 8109 O O . ASN B 1 199 ? -8.75 16.828 2.885 1 96.56 199 ASN B O 1
ATOM 8113 N N . LEU B 1 200 ? -7.949 14.875 3.443 1 96.75 200 LEU B N 1
ATOM 8114 C CA . LEU B 1 200 ? -9.086 14.594 4.316 1 96.75 200 LEU B CA 1
ATOM 8115 C C . LEU B 1 200 ? -9.07 15.508 5.539 1 96.75 200 LEU B C 1
ATOM 8117 O O . LEU B 1 200 ? -10.117 15.977 5.984 1 96.75 200 LEU B O 1
ATOM 8121 N N . LEU B 1 201 ? -7.91 15.711 6.07 1 97.06 201 LEU B N 1
ATOM 8122 C CA . LEU B 1 201 ? -7.805 16.609 7.219 1 97.06 201 LEU B CA 1
ATOM 8123 C C . LEU B 1 201 ? -8.227 18.031 6.844 1 97.06 201 LEU B C 1
ATOM 8125 O O . LEU B 1 201 ? -8.938 18.688 7.605 1 97.06 201 LEU B O 1
ATOM 8129 N N . LEU B 1 202 ? -7.793 18.422 5.68 1 97 202 LEU B N 1
ATOM 8130 C CA . LEU B 1 202 ? -8.156 19.766 5.203 1 97 202 LEU B CA 1
ATOM 8131 C C . LEU B 1 202 ? -9.656 19.844 4.926 1 97 202 LEU B C 1
ATOM 8133 O O . LEU B 1 202 ? -10.289 20.859 5.219 1 97 202 LEU B O 1
ATOM 8137 N N . LEU B 1 203 ? -10.18 18.797 4.367 1 96.25 203 LEU B N 1
ATOM 8138 C CA . LEU B 1 203 ? -11.617 18.734 4.109 1 96.25 203 LEU B CA 1
ATOM 8139 C C . LEU B 1 203 ? -12.406 18.797 5.41 1 96.25 203 LEU B C 1
ATOM 8141 O O . LEU B 1 203 ? -13.391 19.531 5.504 1 96.25 203 LEU B O 1
ATOM 8145 N N . LEU B 1 204 ? -11.945 18.141 6.41 1 96.25 204 LEU B N 1
ATOM 8146 C CA . LEU B 1 204 ? -12.594 18.047 7.711 1 96.25 204 LEU B CA 1
ATOM 8147 C C . LEU B 1 204 ? -12.578 19.391 8.43 1 96.25 204 LEU B C 1
ATOM 8149 O O . LEU B 1 204 ? -13.484 19.688 9.219 1 96.25 204 LEU B O 1
ATOM 8153 N N . THR B 1 205 ? -11.617 20.156 8.148 1 95.94 205 THR B N 1
ATOM 8154 C CA . THR B 1 205 ? -11.414 21.375 8.945 1 95.94 205 THR B CA 1
ATOM 8155 C C . THR B 1 205 ? -11.539 22.625 8.078 1 95.94 205 THR B C 1
ATOM 8157 O O . THR B 1 205 ? -11.023 23.688 8.438 1 95.94 205 THR B O 1
ATOM 8160 N N . GLU B 1 206 ? -12.148 22.438 6.992 1 95.19 206 GLU B N 1
ATOM 8161 C CA . GLU B 1 206 ? -12.391 23.578 6.113 1 95.19 206 GLU B CA 1
ATOM 8162 C C . GLU B 1 206 ? -13.281 24.609 6.793 1 95.19 206 GLU B C 1
ATOM 8164 O O . GLU B 1 206 ? -14.203 24.266 7.539 1 95.19 206 GLU B O 1
ATOM 8169 N N . GLU B 1 207 ? -13.039 25.828 6.539 1 92.81 207 GLU B N 1
ATOM 8170 C CA . GLU B 1 207 ? -13.898 26.875 7.07 1 92.81 207 GLU B CA 1
ATOM 8171 C C . GLU B 1 207 ? -15.273 26.859 6.402 1 92.81 207 GLU B C 1
ATOM 8173 O O . GLU B 1 207 ? -15.383 26.547 5.215 1 92.81 207 GLU B O 1
ATOM 8178 N N . ASN B 1 208 ? -16.234 27.172 7.18 1 89.31 208 ASN B N 1
ATOM 8179 C CA . ASN B 1 208 ? -17.594 27.156 6.652 1 89.31 208 ASN B CA 1
ATOM 8180 C C . ASN B 1 208 ? -17.875 28.406 5.812 1 89.31 208 ASN B C 1
ATOM 8182 O O . ASN B 1 208 ? -17.047 29.297 5.719 1 89.31 208 ASN B O 1
ATOM 8186 N N . LYS B 1 209 ? -19 28.438 5.262 1 84.25 209 LYS B N 1
ATOM 8187 C CA . LYS B 1 209 ? -19.375 29.5 4.34 1 84.25 209 LYS B CA 1
ATOM 8188 C C . LYS B 1 209 ? -19.375 30.859 5.035 1 84.25 209 LYS B C 1
ATOM 8190 O O . LYS B 1 209 ? -18.875 31.844 4.492 1 84.25 209 LYS B O 1
ATOM 8195 N N . GLU B 1 210 ? -19.891 30.875 6.191 1 82.38 210 GLU B N 1
ATOM 8196 C CA . GLU B 1 210 ? -19.969 32.125 6.941 1 82.38 210 GLU B CA 1
ATOM 8197 C C . GLU B 1 210 ? -18.578 32.656 7.277 1 82.38 210 GLU B C 1
ATOM 8199 O O . GLU B 1 210 ? -18.344 33.844 7.199 1 82.38 210 GLU B O 1
ATOM 8204 N N . GLU B 1 211 ? -17.781 31.797 7.652 1 85.44 211 GLU B N 1
ATOM 8205 C CA . GLU B 1 211 ? -16.422 32.188 7.988 1 85.44 211 GLU B CA 1
ATOM 8206 C C . GLU B 1 211 ? -15.672 32.688 6.762 1 85.44 211 GLU B C 1
ATOM 8208 O O . GLU B 1 211 ? -14.922 33.656 6.84 1 85.44 211 GLU B O 1
ATOM 8213 N N . LEU B 1 212 ? -15.844 32.062 5.688 1 84.25 212 LEU B N 1
ATOM 8214 C CA . LEU B 1 212 ? -15.195 32.438 4.441 1 84.25 212 LEU B CA 1
ATOM 8215 C C . LEU B 1 212 ? -15.672 33.812 3.982 1 84.25 212 LEU B C 1
ATOM 8217 O O . LEU B 1 212 ? -14.875 34.625 3.516 1 84.25 212 LEU B O 1
ATOM 8221 N N . GLU B 1 213 ? -16.922 34.062 4.125 1 78.94 213 GLU B N 1
ATOM 8222 C CA . GLU B 1 213 ? -17.5 35.344 3.758 1 78.94 213 GLU B CA 1
ATOM 8223 C C . GLU B 1 213 ? -16.984 36.469 4.672 1 78.94 213 GLU B C 1
ATOM 8225 O O . GLU B 1 213 ? -16.672 37.562 4.211 1 78.94 213 GLU B O 1
ATOM 8230 N N . ALA B 1 214 ? -16.844 36.062 5.883 1 75.19 214 ALA B N 1
ATOM 8231 C CA . ALA B 1 214 ? -16.344 37.031 6.84 1 75.19 214 ALA B CA 1
ATOM 8232 C C . ALA B 1 214 ? -14.883 37.406 6.539 1 75.19 214 ALA B C 1
ATOM 8234 O O . ALA B 1 214 ? -14.469 38.531 6.73 1 75.19 214 ALA B O 1
ATOM 8235 N N . ASN B 1 215 ? -14.219 36.438 6.121 1 74.88 215 ASN B N 1
ATOM 8236 C CA . ASN B 1 215 ? -12.82 36.656 5.766 1 74.88 215 ASN B CA 1
ATOM 8237 C C . ASN B 1 215 ? -12.695 37.531 4.523 1 74.88 215 ASN B C 1
ATOM 8239 O O . ASN B 1 215 ? -11.797 38.375 4.438 1 74.88 215 ASN B O 1
ATOM 8243 N N . GLY B 1 216 ? -13.492 37.281 3.537 1 61.28 216 GLY B N 1
ATOM 8244 C CA . GLY B 1 216 ? -13.477 38.031 2.297 1 61.28 216 GLY B CA 1
ATOM 8245 C C . GLY B 1 216 ? -13.859 39.5 2.482 1 61.28 216 GLY B C 1
ATOM 8246 O O . GLY B 1 216 ? -13.305 40.375 1.824 1 61.28 216 GLY B O 1
ATOM 8247 N N . LEU B 1 217 ? -14.719 39.719 3.219 1 54.06 217 LEU B N 1
ATOM 8248 C CA . LEU B 1 217 ? -15.234 41.062 3.443 1 54.06 217 LEU B CA 1
ATOM 8249 C C . LEU B 1 217 ? -14.188 41.938 4.129 1 54.06 217 LEU B C 1
ATOM 8251 O O . LEU B 1 217 ? -14.086 43.125 3.85 1 54.06 217 LEU B O 1
ATOM 8255 N N . LYS B 1 218 ? -13.43 41.281 4.84 1 54.84 218 LYS B N 1
ATOM 8256 C CA . LYS B 1 218 ? -12.516 42.094 5.652 1 54.84 218 LYS B CA 1
ATOM 8257 C C . LYS B 1 218 ? -11.172 42.25 4.953 1 54.84 218 LYS B C 1
ATOM 8259 O O . LYS B 1 218 ? -10.438 43.219 5.223 1 54.84 218 LYS B O 1
ATOM 8264 N N . LYS B 1 219 ? -10.867 41.312 4.102 1 58.31 219 LYS B N 1
ATOM 8265 C CA . LYS B 1 219 ? -9.523 41.344 3.527 1 58.31 219 LYS B CA 1
ATOM 8266 C C . LYS B 1 219 ? -9.578 41.562 2.018 1 58.31 219 LYS B C 1
ATOM 8268 O O . LYS B 1 219 ? -10.555 41.188 1.365 1 58.31 219 LYS B O 1
ATOM 8273 N N . ILE B 1 220 ? -8.75 42.469 1.536 1 59.12 220 ILE B N 1
ATOM 8274 C CA . ILE B 1 220 ? -8.5 42.656 0.11 1 59.12 220 ILE B CA 1
ATOM 8275 C C . ILE B 1 220 ? -7.949 41.375 -0.482 1 59.12 220 ILE B C 1
ATOM 8277 O O . ILE B 1 220 ? -6.734 41.188 -0.614 1 59.12 220 ILE B O 1
ATOM 8281 N N . GLN B 1 221 ? -8.742 40.344 -0.686 1 62.62 221 GLN B N 1
ATOM 8282 C CA . GLN B 1 221 ? -8.305 39 -0.974 1 62.62 221 GLN B CA 1
ATOM 8283 C C . GLN B 1 221 ? -8.289 38.719 -2.477 1 62.62 221 GLN B C 1
ATOM 8285 O O . GLN B 1 221 ? -7.84 37.656 -2.92 1 62.62 221 GLN B O 1
ATOM 8290 N N . THR B 1 222 ? -8.742 39.844 -3.244 1 67.44 222 THR B N 1
ATOM 8291 C CA . THR B 1 222 ? -8.805 39.625 -4.684 1 67.44 222 THR B CA 1
ATOM 8292 C C . THR B 1 222 ? -7.793 40.5 -5.418 1 67.44 222 THR B C 1
ATOM 8294 O O . THR B 1 222 ? -7.316 41.5 -4.879 1 67.44 222 THR B O 1
ATOM 8297 N N . LEU B 1 223 ? -7.477 39.969 -6.566 1 69.62 223 LEU B N 1
ATOM 8298 C CA . LEU B 1 223 ? -6.551 40.719 -7.406 1 69.62 223 LEU B CA 1
ATOM 8299 C C . LEU B 1 223 ? -7.086 42.125 -7.699 1 69.62 223 LEU B C 1
ATOM 8301 O O . LEU B 1 223 ? -6.332 43.094 -7.699 1 69.62 223 LEU B O 1
ATOM 8305 N N . GLN B 1 224 ? -8.352 42.188 -7.922 1 67.69 224 GLN B N 1
ATOM 8306 C CA . GLN B 1 224 ? -8.977 43.469 -8.234 1 67.69 224 GLN B CA 1
ATOM 8307 C C . GLN B 1 224 ? -8.898 44.406 -7.051 1 67.69 224 GLN B C 1
ATOM 8309 O O . GLN B 1 224 ? -8.625 45.594 -7.223 1 67.69 224 GLN B O 1
ATOM 8314 N N . ALA B 1 225 ? -9.094 43.812 -5.871 1 68.81 225 ALA B N 1
ATOM 8315 C CA . ALA B 1 225 ? -9.094 44.656 -4.672 1 68.81 225 ALA B CA 1
ATOM 8316 C C . ALA B 1 225 ? -7.691 45.188 -4.367 1 68.81 225 ALA B C 1
ATOM 8318 O O . ALA B 1 225 ? -7.535 46.281 -3.836 1 68.81 225 ALA B O 1
ATOM 8319 N N . ILE B 1 226 ? -6.785 44.438 -4.664 1 70.5 226 ILE B N 1
ATOM 8320 C CA . ILE B 1 226 ? -5.402 44.812 -4.434 1 70.5 226 ILE B CA 1
ATOM 8321 C C . ILE B 1 226 ? -5.039 45.969 -5.352 1 70.5 226 ILE B C 1
ATOM 8323 O O . ILE B 1 226 ? -4.371 46.938 -4.93 1 70.5 226 ILE B O 1
ATOM 8327 N N . ASP B 1 227 ? -5.43 45.906 -6.617 1 66.19 227 ASP B N 1
ATOM 8328 C CA . ASP B 1 227 ? -5.141 46.938 -7.598 1 66.19 227 ASP B CA 1
ATOM 8329 C C . ASP B 1 227 ? -5.785 48.25 -7.199 1 66.19 227 ASP B C 1
ATOM 8331 O O . ASP B 1 227 ? -5.223 49.344 -7.445 1 66.19 227 ASP B O 1
ATOM 8335 N N . GLU B 1 228 ? -6.879 48.062 -6.547 1 64.19 228 GLU B N 1
ATOM 8336 C CA . GLU B 1 228 ? -7.633 49.281 -6.203 1 64.19 228 GLU B CA 1
ATOM 8337 C C . GLU B 1 228 ? -7.195 49.812 -4.852 1 64.19 228 GLU B C 1
ATOM 8339 O O . GLU B 1 228 ? -7.594 50.938 -4.473 1 64.19 228 GLU B O 1
ATOM 8344 N N . HIS B 1 229 ? -6.488 48.906 -4.156 1 60.94 229 HIS B N 1
ATOM 8345 C CA . HIS B 1 229 ? -6.133 49.344 -2.811 1 60.94 229 HIS B CA 1
ATOM 8346 C C . HIS B 1 229 ? -5.09 50.469 -2.85 1 60.94 229 HIS B C 1
ATOM 8348 O O . HIS B 1 229 ? -4.008 50.281 -3.41 1 60.94 229 HIS B O 1
ATOM 8354 N N . ALA B 1 230 ? -5.387 51.656 -2.686 1 56.38 230 ALA B N 1
ATOM 8355 C CA . ALA B 1 230 ? -4.648 52.906 -2.801 1 56.38 230 ALA B CA 1
ATOM 8356 C C . ALA B 1 230 ? -3.654 53.062 -1.653 1 56.38 230 ALA B C 1
ATOM 8358 O O . ALA B 1 230 ? -2.713 53.844 -1.745 1 56.38 230 ALA B O 1
ATOM 8359 N N . GLU B 1 231 ? -3.84 52.375 -0.578 1 56.06 231 GLU B N 1
ATOM 8360 C CA . GLU B 1 231 ? -3.109 52.844 0.604 1 56.06 231 GLU B CA 1
ATOM 8361 C C . GLU B 1 231 ? -1.664 52.344 0.578 1 56.06 231 GLU B C 1
ATOM 8363 O O . GLU B 1 231 ? -0.78 52.969 1.163 1 56.06 231 GLU B O 1
ATOM 8368 N N . VAL B 1 232 ? -1.466 51.219 -0.034 1 59.69 232 VAL B N 1
ATOM 8369 C CA . VAL B 1 232 ? -0.085 50.75 0.012 1 59.69 232 VAL B CA 1
ATOM 8370 C C . VAL B 1 232 ? 0.655 51.188 -1.247 1 59.69 232 VAL B C 1
ATOM 8372 O O . VAL B 1 232 ? 0.352 50.75 -2.35 1 59.69 232 VAL B O 1
ATOM 8375 N N . ARG B 1 233 ? 1.452 52.188 -1.116 1 62.59 233 ARG B N 1
ATOM 8376 C CA . ARG B 1 233 ? 2.127 52.75 -2.291 1 62.59 233 ARG B CA 1
ATOM 8377 C C . ARG B 1 233 ? 3.516 52.125 -2.455 1 62.59 233 ARG B C 1
ATOM 8379 O O . ARG B 1 233 ? 3.926 51.812 -3.568 1 62.59 233 ARG B O 1
ATOM 8386 N N . MET B 1 234 ? 4.199 51.938 -1.215 1 66.06 234 MET B N 1
ATOM 8387 C CA . MET B 1 234 ? 5.559 51.406 -1.28 1 66.06 234 MET B CA 1
ATOM 8388 C C . MET B 1 234 ? 5.66 50.094 -0.535 1 66.06 234 MET B C 1
ATOM 8390 O O . MET B 1 234 ? 4.949 49.844 0.445 1 66.06 234 MET B O 1
ATOM 8394 N N . VAL B 1 235 ? 6.508 49.125 -1.02 1 65.88 235 VAL B N 1
ATOM 8395 C CA . VAL B 1 235 ? 6.719 47.781 -0.456 1 65.88 235 VAL B CA 1
ATOM 8396 C C . VAL B 1 235 ? 7.133 47.906 1.008 1 65.88 235 VAL B C 1
ATOM 8398 O O . VAL B 1 235 ? 6.75 47.094 1.839 1 65.88 235 VAL B O 1
ATOM 8401 N N . LYS B 1 236 ? 8.023 48.969 1.179 1 62.5 236 LYS B N 1
ATOM 8402 C CA . LYS B 1 236 ? 8.57 49.156 2.52 1 62.5 236 LYS B CA 1
ATOM 8403 C C . LYS B 1 236 ? 7.492 49.625 3.488 1 62.5 236 LYS B C 1
ATOM 8405 O O . LYS B 1 236 ? 7.66 49.562 4.707 1 62.5 236 LYS B O 1
ATOM 8410 N N . ASP B 1 237 ? 6.551 50.375 2.766 1 59.25 237 ASP B N 1
ATOM 8411 C CA . ASP B 1 237 ? 5.609 51.031 3.666 1 59.25 237 ASP B CA 1
ATOM 8412 C C . ASP B 1 237 ? 5.027 50.031 4.672 1 59.25 237 ASP B C 1
ATOM 8414 O O . ASP B 1 237 ? 5.113 48.844 4.473 1 59.25 237 ASP B O 1
ATOM 8418 N N . ASP B 1 238 ? 3.814 50.156 5.32 1 52.91 238 ASP B N 1
ATOM 8419 C CA . ASP B 1 238 ? 3.145 49.531 6.465 1 52.91 238 ASP B CA 1
ATOM 8420 C C . ASP B 1 238 ? 2.662 48.125 6.133 1 52.91 238 ASP B C 1
ATOM 8422 O O . ASP B 1 238 ? 2.348 47.812 4.98 1 52.91 238 ASP B O 1
ATOM 8426 N N . TYR B 1 239 ? 3.123 47.219 7.055 1 54.94 239 TYR B N 1
ATOM 8427 C CA . TYR B 1 239 ? 2.629 45.844 7.211 1 54.94 239 TYR B CA 1
ATOM 8428 C C . TYR B 1 239 ? 1.112 45.781 7.055 1 54.94 239 TYR B C 1
ATOM 8430 O O . TYR B 1 239 ? 0.376 46.188 7.965 1 54.94 239 TYR B O 1
ATOM 8438 N N . CYS B 1 240 ? 0.65 45.969 5.809 1 60.28 240 CYS B N 1
ATOM 8439 C CA . CYS B 1 240 ? -0.795 45.906 5.625 1 60.28 240 CYS B CA 1
ATOM 8440 C C . CYS B 1 240 ? -1.312 44.5 5.891 1 60.28 240 CYS B C 1
ATOM 8442 O O . CYS B 1 240 ? -1.082 43.562 5.094 1 60.28 240 CYS B O 1
ATOM 8444 N N . THR B 1 241 ? -1.815 44.25 7.066 1 64.56 241 THR B N 1
ATOM 8445 C CA . THR B 1 241 ? -2.41 43 7.543 1 64.56 241 THR B CA 1
ATOM 8446 C C . THR B 1 241 ? -3.65 42.656 6.727 1 64.56 241 THR B C 1
ATOM 8448 O O . THR B 1 241 ? -4.172 41.531 6.828 1 64.56 241 THR B O 1
ATOM 8451 N N . GLU B 1 242 ? -4.016 43.5 5.781 1 72.88 242 GLU B N 1
ATOM 8452 C CA . GLU B 1 242 ? -5.266 43.25 5.07 1 72.88 242 GLU B CA 1
ATOM 8453 C C . GLU B 1 242 ? -5.008 42.562 3.727 1 72.88 242 GLU B C 1
ATOM 8455 O O . GLU B 1 242 ? -5.941 42.094 3.084 1 72.88 242 GLU B O 1
ATOM 8460 N N . LEU B 1 243 ? -3.783 42.438 3.451 1 80.56 243 LEU B N 1
ATOM 8461 C CA . LEU B 1 243 ? -3.436 41.812 2.18 1 80.56 243 LEU B CA 1
ATOM 8462 C C . LEU B 1 243 ? -3.479 40.312 2.293 1 80.56 243 LEU B C 1
ATOM 8464 O O . LEU B 1 243 ? -3.383 39.75 3.395 1 80.56 243 LEU B O 1
ATOM 8468 N N . PRO B 1 244 ? -3.734 39.625 1.148 1 86.31 244 PRO B N 1
ATOM 8469 C CA . PRO B 1 244 ? -3.666 38.156 1.189 1 86.31 244 PRO B CA 1
ATOM 8470 C C . PRO B 1 244 ? -2.35 37.656 1.768 1 86.31 244 PRO B C 1
ATOM 8472 O O . PRO B 1 244 ? -1.295 38.25 1.537 1 86.31 244 PRO B O 1
ATOM 8475 N N . GLU B 1 245 ? -2.389 36.594 2.432 1 87.88 245 GLU B N 1
ATOM 8476 C CA . GLU B 1 245 ? -1.231 36.062 3.137 1 87.88 245 GLU B CA 1
ATOM 8477 C C . GLU B 1 245 ? -0.063 35.812 2.182 1 87.88 245 GLU B C 1
ATOM 8479 O O . GLU B 1 245 ? 1.095 36.031 2.547 1 87.88 245 GLU B O 1
ATOM 8484 N N . ALA B 1 246 ? -0.35 35.312 0.954 1 90.62 246 ALA B N 1
ATOM 8485 C CA . ALA B 1 246 ? 0.708 35.062 -0.02 1 90.62 246 ALA B CA 1
ATOM 8486 C C . ALA B 1 246 ? 1.499 36.344 -0.321 1 90.62 246 ALA B C 1
ATOM 8488 O O . ALA B 1 246 ? 2.723 36.281 -0.475 1 90.62 246 ALA B O 1
ATOM 8489 N N . ILE B 1 247 ? 0.853 37.406 -0.409 1 87.75 247 ILE B N 1
ATOM 8490 C CA . ILE B 1 247 ? 1.487 38.688 -0.703 1 87.75 247 ILE B CA 1
ATOM 8491 C C . ILE B 1 247 ? 2.225 39.219 0.534 1 87.75 247 ILE B C 1
ATOM 8493 O O . ILE B 1 247 ? 3.316 39.781 0.427 1 87.75 247 ILE B O 1
ATOM 8497 N N . GLN B 1 248 ? 1.606 39 1.693 1 84.69 248 GLN B N 1
ATOM 8498 C CA . GLN B 1 248 ? 2.266 39.406 2.934 1 84.69 248 GLN B CA 1
ATOM 8499 C C . GLN B 1 248 ? 3.613 38.688 3.09 1 84.69 248 GLN B C 1
ATOM 8501 O O . GLN B 1 248 ? 4.617 39.344 3.408 1 84.69 248 GLN B O 1
ATOM 8506 N N . ASP B 1 249 ? 3.59 37.438 2.85 1 86.62 249 ASP B N 1
ATOM 8507 C CA . ASP B 1 249 ? 4.816 36.656 2.963 1 86.62 249 ASP B CA 1
ATOM 8508 C C . ASP B 1 249 ? 5.855 37.094 1.94 1 86.62 249 ASP B C 1
ATOM 8510 O O . ASP B 1 249 ? 7.051 37.125 2.23 1 86.62 249 ASP B O 1
ATOM 8514 N N . PHE B 1 250 ? 5.414 37.438 0.774 1 87.5 250 PHE B N 1
ATOM 8515 C CA . PHE B 1 250 ? 6.305 37.906 -0.291 1 87.5 250 PHE B CA 1
ATOM 8516 C C . PHE B 1 250 ? 6.965 39.219 0.081 1 87.5 250 PHE B C 1
ATOM 8518 O O . PHE B 1 250 ? 8.172 39.375 -0.094 1 87.5 250 PHE B O 1
ATOM 8525 N N . ILE B 1 251 ? 6.207 40.062 0.583 1 81.56 251 ILE B N 1
ATOM 8526 C CA . ILE B 1 251 ? 6.703 41.406 0.941 1 81.56 251 ILE B CA 1
ATOM 8527 C C . ILE B 1 251 ? 7.699 41.281 2.094 1 81.56 251 ILE B C 1
ATOM 8529 O O . ILE B 1 251 ? 8.695 42 2.135 1 81.56 251 ILE B O 1
ATOM 8533 N N . LYS B 1 252 ? 7.41 40.438 2.922 1 78.38 252 LYS B N 1
ATOM 8534 C CA . LYS B 1 252 ? 8.305 40.219 4.051 1 78.38 252 LYS B CA 1
ATOM 8535 C C . LYS B 1 252 ? 9.688 39.75 3.58 1 78.38 252 LYS B C 1
ATOM 8537 O O . LYS B 1 252 ? 10.703 40.094 4.191 1 78.38 252 LYS B O 1
ATOM 8542 N N . ASP B 1 253 ? 9.688 38.969 2.641 1 78.44 253 ASP B N 1
ATOM 8543 C CA . ASP B 1 253 ? 10.938 38.438 2.115 1 78.44 253 ASP B CA 1
ATOM 8544 C C . ASP B 1 253 ? 11.758 39.5 1.429 1 78.44 253 ASP B C 1
ATOM 8546 O O . ASP B 1 253 ? 12.977 39.406 1.311 1 78.44 253 ASP B O 1
ATOM 8550 N N . LEU B 1 254 ? 11.055 40.562 0.896 1 74.94 254 LEU B N 1
ATOM 8551 C CA . LEU B 1 254 ? 11.727 41.625 0.182 1 74.94 254 LEU B CA 1
ATOM 8552 C C . LEU B 1 254 ? 12.227 42.719 1.15 1 74.94 254 LEU B C 1
ATOM 8554 O O . LEU B 1 254 ? 12.805 43.719 0.731 1 74.94 254 LEU B O 1
ATOM 8558 N N . ASN B 1 255 ? 12.484 42.531 2.279 1 65.69 255 ASN B N 1
ATOM 8559 C CA . ASN B 1 255 ? 12.883 43.469 3.348 1 65.69 255 ASN B CA 1
ATOM 8560 C C . ASN B 1 255 ? 13.57 44.688 2.795 1 65.69 255 ASN B C 1
ATOM 8562 O O . ASN B 1 255 ? 14.664 44.625 2.244 1 65.69 255 ASN B O 1
ATOM 8566 N N . GLY B 1 256 ? 12.844 45.844 2.857 1 62.91 256 GLY B N 1
ATOM 8567 C CA . GLY B 1 256 ? 13.453 47.156 2.619 1 62.91 256 GLY B CA 1
ATOM 8568 C C . GLY B 1 256 ? 13.461 47.531 1.155 1 62.91 256 GLY B C 1
ATOM 8569 O O . GLY B 1 256 ? 14.172 48.469 0.761 1 62.91 256 GLY B O 1
ATOM 8570 N N . ASP B 1 257 ? 12.648 46.75 0.392 1 70.38 257 ASP B N 1
ATOM 8571 C CA . ASP B 1 257 ? 12.625 47.062 -1.031 1 70.38 257 ASP B CA 1
ATOM 8572 C C . ASP B 1 257 ? 11.828 48.344 -1.291 1 70.38 257 ASP B C 1
ATOM 8574 O O . ASP B 1 257 ? 10.742 48.531 -0.747 1 70.38 257 ASP B O 1
ATOM 8578 N N . GLU B 1 258 ? 12.367 49.25 -2.045 1 70.56 258 GLU B N 1
ATOM 8579 C CA . GLU B 1 258 ? 11.781 50.562 -2.287 1 70.56 258 GLU B CA 1
ATOM 8580 C C . GLU B 1 258 ? 10.969 50.562 -3.576 1 70.56 258 GLU B C 1
ATOM 8582 O O . GLU B 1 258 ? 10.492 51.625 -4.008 1 70.56 258 GLU B O 1
ATOM 8587 N N . ARG B 1 259 ? 10.82 49.594 -4.18 1 75.5 259 ARG B N 1
ATOM 8588 C CA . ARG B 1 259 ? 10.07 49.531 -5.426 1 75.5 259 ARG B CA 1
ATOM 8589 C C . ARG B 1 259 ? 8.586 49.781 -5.176 1 75.5 259 ARG B C 1
ATOM 8591 O O . ARG B 1 259 ? 8.094 49.594 -4.062 1 75.5 259 ARG B O 1
ATOM 8598 N N . ASN B 1 260 ? 7.93 50.156 -6.246 1 77.81 260 ASN B N 1
ATOM 8599 C CA . ASN B 1 260 ? 6.492 50.406 -6.242 1 77.81 260 ASN B CA 1
ATOM 8600 C C . ASN B 1 260 ? 5.711 49.094 -6.039 1 77.81 260 ASN B C 1
ATOM 8602 O O . ASN B 1 260 ? 5.957 48.125 -6.727 1 77.81 260 ASN B O 1
ATOM 8606 N N . PHE B 1 261 ? 4.691 49.156 -5.137 1 79.62 261 PHE B N 1
ATOM 8607 C CA . PHE B 1 261 ? 3.926 48 -4.742 1 79.62 261 PHE B CA 1
ATOM 8608 C C . PHE B 1 261 ? 3.053 47.5 -5.891 1 79.62 261 PHE B C 1
ATOM 8610 O O . PHE B 1 261 ? 3.037 46.312 -6.203 1 79.62 261 PHE B O 1
ATOM 8617 N N . GLN B 1 262 ? 2.373 48.406 -6.555 1 78 262 GLN B N 1
ATOM 8618 C CA . GLN B 1 262 ? 1.422 48.062 -7.602 1 78 262 GLN B CA 1
ATOM 8619 C C . GLN B 1 262 ? 2.133 47.438 -8.805 1 78 262 GLN B C 1
ATOM 8621 O O . GLN B 1 262 ? 1.651 46.469 -9.391 1 78 262 GLN B O 1
ATOM 8626 N N . SER B 1 263 ? 3.152 48 -9.102 1 78.38 263 SER B N 1
ATOM 8627 C CA . SER B 1 263 ? 3.895 47.5 -10.258 1 78.38 263 SER B CA 1
ATOM 8628 C C . SER B 1 263 ? 4.508 46.125 -9.977 1 78.38 263 SER B C 1
ATOM 8630 O O . SER B 1 263 ? 4.535 45.25 -10.852 1 78.38 263 SER B O 1
ATOM 8632 N N . LEU B 1 264 ? 4.918 45.969 -8.766 1 80.69 264 LEU B N 1
ATOM 8633 C CA . LEU B 1 264 ? 5.562 44.719 -8.383 1 80.69 264 LEU B CA 1
ATOM 8634 C C . LEU B 1 264 ? 4.535 43.594 -8.281 1 80.69 264 LEU B C 1
ATOM 8636 O O . LEU B 1 264 ? 4.727 42.5 -8.859 1 80.69 264 LEU B O 1
ATOM 8640 N N . VAL B 1 265 ? 3.469 43.844 -7.598 1 82.38 265 VAL B N 1
ATOM 8641 C CA . VAL B 1 265 ? 2.471 42.812 -7.316 1 82.38 265 VAL B CA 1
ATOM 8642 C C . VAL B 1 265 ? 1.646 42.531 -8.57 1 82.38 265 VAL B C 1
ATOM 8644 O O . VAL B 1 265 ? 1.267 41.375 -8.828 1 82.38 265 VAL B O 1
ATOM 8647 N N . GLY B 1 266 ? 1.439 43.531 -9.336 1 79.31 266 GLY B N 1
ATOM 8648 C CA . GLY B 1 266 ? 0.662 43.375 -10.555 1 79.31 266 GLY B CA 1
ATOM 8649 C C . GLY B 1 266 ? 1.326 42.469 -11.562 1 79.31 266 GLY B C 1
ATOM 8650 O O . GLY B 1 266 ? 0.646 41.75 -12.305 1 79.31 266 GLY B O 1
ATOM 8651 N N . SER B 1 267 ? 2.553 42.406 -11.555 1 83.44 267 SER B N 1
ATOM 8652 C CA . SER B 1 267 ? 3.279 41.625 -12.555 1 83.44 267 SER B CA 1
ATOM 8653 C C . SER B 1 267 ? 3.398 40.156 -12.148 1 83.44 267 SER B C 1
ATOM 8655 O O . SER B 1 267 ? 3.604 39.281 -12.992 1 83.44 267 SER B O 1
ATOM 8657 N N . ILE B 1 268 ? 3.227 39.875 -10.875 1 89.5 268 ILE B N 1
ATOM 8658 C CA . ILE B 1 268 ? 3.52 38.531 -10.422 1 89.5 268 ILE B CA 1
ATOM 8659 C C . ILE B 1 268 ? 2.223 37.812 -10.023 1 89.5 268 ILE B C 1
ATOM 8661 O O . ILE B 1 268 ? 2.207 36.594 -9.812 1 89.5 268 ILE B O 1
ATOM 8665 N N . CYS B 1 269 ? 1.122 38.5 -9.953 1 90.25 269 CYS B N 1
ATOM 8666 C CA . CYS B 1 269 ? -0.137 37.906 -9.492 1 90.25 269 CYS B CA 1
ATOM 8667 C C . CYS B 1 269 ? -0.954 37.375 -10.664 1 90.25 269 CYS B C 1
ATOM 8669 O O . CYS B 1 269 ? -1.023 38.031 -11.719 1 90.25 269 CYS B O 1
ATOM 8671 N N . HIS B 1 270 ? -1.479 36.25 -10.531 1 90.19 270 HIS B N 1
ATOM 8672 C CA . HIS B 1 270 ? -2.338 35.562 -11.5 1 90.19 270 HIS B CA 1
ATOM 8673 C C . HIS B 1 270 ? -3.674 35.188 -10.875 1 90.19 270 HIS B C 1
ATOM 8675 O O . HIS B 1 270 ? -3.758 34.969 -9.664 1 90.19 270 HIS B O 1
ATOM 8681 N N . GLU B 1 271 ? -4.613 35.062 -11.695 1 88.25 271 GLU B N 1
ATOM 8682 C CA . GLU B 1 271 ? -5.953 34.75 -11.211 1 88.25 271 GLU B CA 1
ATOM 8683 C C . GLU B 1 271 ? -6.223 33.25 -11.242 1 88.25 271 GLU B C 1
ATOM 8685 O O . GLU B 1 271 ? -5.859 32.594 -12.211 1 88.25 271 GLU B O 1
ATOM 8690 N N . LEU B 1 272 ? -6.793 32.781 -10.125 1 89.69 272 LEU B N 1
ATOM 8691 C CA . LEU B 1 272 ? -7.309 31.406 -10.086 1 89.69 272 LEU B CA 1
ATOM 8692 C C . LEU B 1 272 ? -8.703 31.328 -10.695 1 89.69 272 LEU B C 1
ATOM 8694 O O . LEU B 1 272 ? -9.664 31.859 -10.133 1 89.69 272 LEU B O 1
ATOM 8698 N N . ARG B 1 273 ? -8.75 30.672 -11.867 1 83.81 273 ARG B N 1
ATOM 8699 C CA . ARG B 1 273 ? -10.023 30.578 -12.578 1 83.81 273 ARG B CA 1
ATOM 8700 C C . ARG B 1 273 ? -10.359 29.125 -12.906 1 83.81 273 ARG B C 1
ATOM 8702 O O . ARG B 1 273 ? -9.508 28.375 -13.391 1 83.81 273 ARG B O 1
ATOM 8709 N N . PHE B 1 274 ? -11.562 28.766 -12.5 1 88.44 274 PHE B N 1
ATOM 8710 C CA . PHE B 1 274 ? -12.055 27.438 -12.836 1 88.44 274 PHE B CA 1
ATOM 8711 C C . PHE B 1 274 ? -13.414 27.516 -13.523 1 88.44 274 PHE B C 1
ATOM 8713 O O . PHE B 1 274 ? -14.359 28.094 -12.969 1 88.44 274 PHE B O 1
ATOM 8720 N N . THR B 1 275 ? -13.57 26.906 -14.789 1 84.75 275 THR B N 1
ATOM 8721 C CA . THR B 1 275 ? -14.789 27.094 -15.57 1 84.75 275 THR B CA 1
ATOM 8722 C C . THR B 1 275 ? -15.492 25.766 -15.805 1 84.75 275 THR B C 1
ATOM 8724 O O . THR B 1 275 ? -16.641 25.734 -16.266 1 84.75 275 THR B O 1
ATOM 8727 N N . ASN B 1 276 ? -15.023 24.672 -15.469 1 89.56 276 ASN B N 1
ATOM 8728 C CA . ASN B 1 276 ? -15.609 23.375 -15.758 1 89.56 276 ASN B CA 1
ATOM 8729 C C . ASN B 1 276 ? -16.672 23 -14.734 1 89.56 276 ASN B C 1
ATOM 8731 O O . ASN B 1 276 ? -16.375 22.375 -13.711 1 89.56 276 ASN B O 1
ATOM 8735 N N . GLN B 1 277 ? -17.891 23.125 -15.062 1 89.81 277 GLN B N 1
ATOM 8736 C CA . GLN B 1 277 ? -19.016 22.906 -14.156 1 89.81 277 GLN B CA 1
ATOM 8737 C C . GLN B 1 277 ? -19.234 21.406 -13.906 1 89.81 277 GLN B C 1
ATOM 8739 O O . GLN B 1 277 ? -19.688 21.016 -12.828 1 89.81 277 GLN B O 1
ATOM 8744 N N . GLU B 1 278 ? -18.922 20.688 -14.883 1 90.94 278 GLU B N 1
ATOM 8745 C CA . GLU B 1 278 ? -19.078 19.25 -14.727 1 90.94 278 GLU B CA 1
ATOM 8746 C C . GLU B 1 278 ? -18.156 18.703 -13.648 1 90.94 278 GLU B C 1
ATOM 8748 O O . GLU B 1 278 ? -18.562 17.891 -12.82 1 90.94 278 GLU B O 1
ATOM 8753 N N . GLU B 1 279 ? -17.031 19.203 -13.68 1 89.5 279 GLU B N 1
ATOM 8754 C CA . GLU B 1 279 ? -16.062 18.766 -12.68 1 89.5 279 GLU B CA 1
ATOM 8755 C C . GLU B 1 279 ? -16.438 19.266 -11.289 1 89.5 279 GLU B C 1
ATOM 8757 O O . GLU B 1 279 ? -16.188 18.594 -10.289 1 89.5 279 GLU B O 1
ATOM 8762 N N . LEU B 1 280 ? -16.969 20.453 -11.281 1 91.44 280 LEU B N 1
ATOM 8763 C CA . LEU B 1 280 ? -17.453 20.984 -10.016 1 91.44 280 LEU B CA 1
ATOM 8764 C C . LEU B 1 280 ? -18.547 20.094 -9.422 1 91.44 280 LEU B C 1
ATOM 8766 O O . LEU B 1 280 ? -18.531 19.812 -8.219 1 91.44 280 LEU B O 1
ATOM 8770 N N . ARG B 1 281 ? -19.406 19.641 -10.219 1 90.94 281 ARG B N 1
ATOM 8771 C CA . ARG B 1 281 ? -20.5 18.781 -9.766 1 90.94 281 ARG B CA 1
ATOM 8772 C C . ARG B 1 281 ? -19.969 17.406 -9.352 1 90.94 281 ARG B C 1
ATOM 8774 O O . ARG B 1 281 ? -20.406 16.844 -8.344 1 90.94 281 ARG B O 1
ATOM 8781 N N . LYS B 1 282 ? -19.078 16.922 -10.102 1 88.81 282 LYS B N 1
ATOM 8782 C CA . LYS B 1 282 ? -18.484 15.633 -9.797 1 88.81 282 LYS B CA 1
ATOM 8783 C C . LYS B 1 282 ? -17.797 15.656 -8.43 1 88.81 282 LYS B C 1
ATOM 8785 O O . LYS B 1 282 ? -17.906 14.695 -7.664 1 88.81 282 LYS B O 1
ATOM 8790 N N . ASN B 1 283 ? -17.125 16.672 -8.211 1 90.31 283 ASN B N 1
ATOM 8791 C CA . ASN B 1 283 ? -16.438 16.828 -6.934 1 90.31 283 ASN B CA 1
ATOM 8792 C C . ASN B 1 283 ? -17.422 16.938 -5.777 1 90.31 283 ASN B C 1
ATOM 8794 O O . ASN B 1 283 ? -17.234 16.297 -4.734 1 90.31 283 ASN B O 1
ATOM 8798 N N . ALA B 1 284 ? -18.422 17.672 -5.977 1 89.75 284 ALA B N 1
ATOM 8799 C CA . ALA B 1 284 ? -19.453 17.812 -4.949 1 89.75 284 ALA B CA 1
ATOM 8800 C C . ALA B 1 284 ? -20.141 16.484 -4.672 1 89.75 284 ALA B C 1
ATOM 8802 O O . ALA B 1 284 ? -20.406 16.141 -3.516 1 89.75 284 ALA B O 1
ATOM 8803 N N . ASP B 1 285 ? -20.375 15.758 -5.691 1 89.31 285 ASP B N 1
ATOM 8804 C CA . ASP B 1 285 ? -21.016 14.461 -5.559 1 89.31 285 ASP B CA 1
ATOM 8805 C C . ASP B 1 285 ? -20.125 13.461 -4.832 1 89.31 285 ASP B C 1
ATOM 8807 O O . ASP B 1 285 ? -20.609 12.641 -4.051 1 89.31 285 ASP B O 1
ATOM 8811 N N . SER B 1 286 ? -18.906 13.562 -5.168 1 91.56 286 SER B N 1
ATOM 8812 C CA . SER B 1 286 ? -17.953 12.656 -4.539 1 91.56 286 SER B CA 1
ATOM 8813 C C . SER B 1 286 ? -17.953 12.82 -3.023 1 91.56 286 SER B C 1
ATOM 8815 O O . SER B 1 286 ? -17.906 11.836 -2.283 1 91.56 286 SER B O 1
ATOM 8817 N N . PHE B 1 287 ? -18.016 14.016 -2.553 1 92.81 287 PHE B N 1
ATOM 8818 C CA . PHE B 1 287 ? -18 14.273 -1.118 1 92.81 287 PHE B CA 1
ATOM 8819 C C . PHE B 1 287 ? -19.359 13.977 -0.496 1 92.81 287 PHE B C 1
ATOM 8821 O O . PHE B 1 287 ? -19.438 13.586 0.67 1 92.81 287 PHE B O 1
ATOM 8828 N N . GLY B 1 288 ? -20.359 14.156 -1.306 1 89.38 288 GLY B N 1
ATOM 8829 C CA . GLY B 1 288 ? -21.703 13.875 -0.831 1 89.38 288 GLY B CA 1
ATOM 8830 C C . GLY B 1 288 ? -21.953 12.406 -0.56 1 89.38 288 GLY B C 1
ATOM 8831 O O . GLY B 1 288 ? -22.766 12.055 0.291 1 89.38 288 GLY B O 1
ATOM 8832 N N . ASN B 1 289 ? -21.234 11.555 -1.202 1 90.81 289 ASN B N 1
ATOM 8833 C CA . ASN B 1 289 ? -21.438 10.109 -1.084 1 90.81 289 ASN B CA 1
ATOM 8834 C C . ASN B 1 289 ? -20.484 9.5 -0.051 1 90.81 289 ASN B C 1
ATOM 8836 O O . ASN B 1 289 ? -20.516 8.289 0.175 1 90.81 289 ASN B O 1
ATOM 8840 N N . LEU B 1 290 ? -19.734 10.258 0.582 1 94.62 290 LEU B N 1
ATOM 8841 C CA . LEU B 1 290 ? -18.734 9.766 1.52 1 94.62 290 LEU B CA 1
ATOM 8842 C C . LEU B 1 290 ? -19.391 9.023 2.68 1 94.62 290 LEU B C 1
ATOM 8844 O O . LEU B 1 290 ? -18.812 8.094 3.238 1 94.62 290 LEU B O 1
ATOM 8848 N N . GLY B 1 291 ? -20.578 9.461 3.076 1 95 291 GLY B N 1
ATOM 8849 C CA . GLY B 1 291 ? -21.297 8.844 4.184 1 95 291 GLY B CA 1
ATOM 8850 C C . GLY B 1 291 ? -21.641 7.387 3.93 1 95 291 GLY B C 1
ATOM 8851 O O . GLY B 1 291 ? -21.781 6.602 4.871 1 95 291 GLY B O 1
ATOM 8852 N N . ASP B 1 292 ? -21.719 6.938 2.686 1 94 292 ASP B N 1
ATOM 8853 C CA . ASP B 1 292 ? -22.109 5.582 2.307 1 94 292 ASP B CA 1
ATOM 8854 C C . ASP B 1 292 ? -21.031 4.57 2.703 1 94 292 ASP B C 1
ATOM 8856 O O . ASP B 1 292 ? -21.328 3.385 2.877 1 94 292 ASP B O 1
ATOM 8860 N N . TYR B 1 293 ? -19.828 5.051 2.758 1 94.44 293 TYR B N 1
ATOM 8861 C CA . TYR B 1 293 ? -18.734 4.18 3.195 1 94.44 293 TYR B CA 1
ATOM 8862 C C . TYR B 1 293 ? -19.062 3.547 4.547 1 94.44 293 TYR B C 1
ATOM 8864 O O . TYR B 1 293 ? -18.891 2.34 4.73 1 94.44 293 TYR B O 1
ATOM 8872 N N . PHE B 1 294 ? -19.609 4.316 5.48 1 96.06 294 PHE B N 1
ATOM 8873 C CA . PHE B 1 294 ? -19.844 3.875 6.852 1 96.06 294 PHE B CA 1
ATOM 8874 C C . PHE B 1 294 ? -21.172 3.127 6.957 1 96.06 294 PHE B C 1
ATOM 8876 O O . PHE B 1 294 ? -21.234 2.041 7.535 1 96.06 294 PHE B O 1
ATOM 8883 N N . THR B 1 295 ? -22.172 3.621 6.344 1 94.31 295 THR B N 1
ATOM 8884 C CA . THR B 1 295 ? -23.516 3.111 6.598 1 94.31 295 THR B CA 1
ATOM 8885 C C . THR B 1 295 ? -23.844 1.959 5.648 1 94.31 295 THR B C 1
ATOM 8887 O O . THR B 1 295 ? -24.438 0.964 6.059 1 94.31 295 THR B O 1
ATOM 8890 N N . ASP B 1 296 ? -23.453 2.068 4.352 1 90.19 296 ASP B N 1
ATOM 8891 C CA . ASP B 1 296 ? -23.875 1.091 3.354 1 90.19 296 ASP B CA 1
ATOM 8892 C C . ASP B 1 296 ? -22.719 0.172 2.965 1 90.19 296 ASP B C 1
ATOM 8894 O O . ASP B 1 296 ? -22.891 -0.756 2.172 1 90.19 296 ASP B O 1
ATOM 8898 N N . GLN B 1 297 ? -21.594 0.468 3.504 1 89 297 GLN B N 1
ATOM 8899 C CA . GLN B 1 297 ? -20.391 -0.32 3.213 1 89 297 GLN B CA 1
ATOM 8900 C C . GLN B 1 297 ? -20.094 -0.337 1.716 1 89 297 GLN B C 1
ATOM 8902 O O . GLN B 1 297 ? -19.844 -1.396 1.14 1 89 297 GLN B O 1
ATOM 8907 N N . LYS B 1 298 ? -20.203 0.812 1.162 1 87.12 298 LYS B N 1
ATOM 8908 C CA . LYS B 1 298 ? -19.922 0.96 -0.262 1 87.12 298 LYS B CA 1
ATOM 8909 C C . LYS B 1 298 ? -18.469 1.394 -0.493 1 87.12 298 LYS B C 1
ATOM 8911 O O . LYS B 1 298 ? -17.875 2.072 0.349 1 87.12 298 LYS B O 1
ATOM 8916 N N . ARG B 1 299 ? -18 0.903 -1.574 1 87.5 299 ARG B N 1
ATOM 8917 C CA . ARG B 1 299 ? -16.719 1.463 -2.027 1 87.5 299 ARG B CA 1
ATOM 8918 C C . ARG B 1 299 ? -16.906 2.896 -2.516 1 87.5 299 ARG B C 1
ATOM 8920 O O . ARG B 1 299 ? -17.906 3.223 -3.152 1 87.5 299 ARG B O 1
ATOM 8927 N N . ILE B 1 300 ? -15.922 3.709 -2.113 1 85.81 300 ILE B N 1
ATOM 8928 C CA . ILE B 1 300 ? -16.078 5.105 -2.506 1 85.81 300 ILE B CA 1
ATOM 8929 C C . ILE B 1 300 ? -14.828 5.562 -3.271 1 85.81 300 ILE B C 1
ATOM 8931 O O . ILE B 1 300 ? -13.711 5.133 -2.969 1 85.81 300 ILE B O 1
ATOM 8935 N N . SER B 1 301 ? -15.094 6.207 -4.312 1 83.12 301 SER B N 1
ATOM 8936 C CA . SER B 1 301 ? -14.031 6.914 -5.027 1 83.12 301 SER B CA 1
ATOM 8937 C C . SER B 1 301 ? -14.055 8.406 -4.719 1 83.12 301 SER B C 1
ATOM 8939 O O . SER B 1 301 ? -14.969 9.117 -5.137 1 83.12 301 SER B O 1
ATOM 8941 N N . ILE B 1 302 ? -13.117 8.797 -3.984 1 88.06 302 ILE B N 1
ATOM 8942 C CA . ILE B 1 302 ? -13.094 10.18 -3.52 1 88.06 302 ILE B CA 1
ATOM 8943 C C . ILE B 1 302 ? -12.156 11.008 -4.398 1 88.06 302 ILE B C 1
ATOM 8945 O O . ILE B 1 302 ? -11.008 10.625 -4.621 1 88.06 302 ILE B O 1
ATOM 8949 N N . GLU B 1 303 ? -12.742 12.055 -4.891 1 91.12 303 GLU B N 1
ATOM 8950 C CA . GLU B 1 303 ? -11.883 13.008 -5.586 1 91.12 303 GLU B CA 1
ATOM 8951 C C . GLU B 1 303 ? -10.961 13.734 -4.613 1 91.12 303 GLU B C 1
ATOM 8953 O O . GLU B 1 303 ? -11.32 13.961 -3.457 1 91.12 303 GLU B O 1
ATOM 8958 N N . PRO B 1 304 ? -9.797 14.062 -5.113 1 92.19 304 PRO B N 1
ATOM 8959 C CA . PRO B 1 304 ? -8.906 14.82 -4.23 1 92.19 304 PRO B CA 1
ATOM 8960 C C . PRO B 1 304 ? -9.492 16.172 -3.814 1 92.19 304 PRO B C 1
ATOM 8962 O O . PRO B 1 304 ? -10.109 16.859 -4.633 1 92.19 304 PRO B O 1
ATOM 8965 N N . TYR B 1 305 ? -9.32 16.5 -2.609 1 95.06 305 TYR B N 1
ATOM 8966 C CA . TYR B 1 305 ? -9.805 17.797 -2.125 1 95.06 305 TYR B CA 1
ATOM 8967 C C . TYR B 1 305 ? -8.969 18.938 -2.682 1 95.06 305 TYR B C 1
ATOM 8969 O O . TYR B 1 305 ? -9.5 19.891 -3.256 1 95.06 305 TYR B O 1
ATOM 8977 N N . LEU B 1 306 ? -7.633 18.781 -2.449 1 95.62 306 LEU B N 1
ATOM 8978 C CA . LEU B 1 306 ? -6.754 19.859 -2.887 1 95.62 306 LEU B CA 1
ATOM 8979 C C . LEU B 1 306 ? -5.465 19.297 -3.482 1 95.62 306 LEU B C 1
ATOM 8981 O O . LEU B 1 306 ? -5.199 19.484 -4.672 1 95.62 306 LEU B O 1
ATOM 8985 N N . LEU B 1 307 ? -4.758 18.531 -2.74 1 94.69 307 LEU B N 1
ATOM 8986 C CA . LEU B 1 307 ? -3.455 18 -3.139 1 94.69 307 LEU B CA 1
ATOM 8987 C C . LEU B 1 307 ? -3.611 16.875 -4.16 1 94.69 307 LEU B C 1
ATOM 8989 O O . LEU B 1 307 ? -4.57 16.109 -4.094 1 94.69 307 LEU B O 1
ATOM 8993 N N . PRO B 1 308 ? -2.674 16.859 -4.996 1 90.06 308 PRO B N 1
ATOM 8994 C CA . PRO B 1 308 ? -2.756 15.812 -6.008 1 90.06 308 PRO B CA 1
ATOM 8995 C C . PRO B 1 308 ? -2.637 14.406 -5.41 1 90.06 308 PRO B C 1
ATOM 8997 O O . PRO B 1 308 ? -1.918 14.211 -4.43 1 90.06 308 PRO B O 1
ATOM 9000 N N . GLN B 1 309 ? -3.377 13.508 -6.027 1 86.19 309 GLN B N 1
ATOM 9001 C CA . GLN B 1 309 ? -3.357 12.094 -5.652 1 86.19 309 GLN B CA 1
ATOM 9002 C C . GLN B 1 309 ? -3.1 11.211 -6.863 1 86.19 309 GLN B C 1
ATOM 9004 O O . GLN B 1 309 ? -3.201 11.664 -8.008 1 86.19 309 GLN B O 1
ATOM 9009 N N . LYS B 1 310 ? -2.77 9.969 -6.547 1 81.25 310 LYS B N 1
ATOM 9010 C CA . LYS B 1 310 ? -2.527 9.016 -7.621 1 81.25 310 LYS B CA 1
ATOM 9011 C C . LYS B 1 310 ? -3.777 8.82 -8.477 1 81.25 310 LYS B C 1
ATOM 9013 O O . LYS B 1 310 ? -4.887 8.734 -7.945 1 81.25 310 LYS B O 1
ATOM 9018 N N . GLU B 1 311 ? -3.568 8.914 -9.812 1 81.94 311 GLU B N 1
ATOM 9019 C CA . GLU B 1 311 ? -4.645 8.727 -10.781 1 81.94 311 GLU B CA 1
ATOM 9020 C C . GLU B 1 311 ? -4.359 7.531 -11.688 1 81.94 311 GLU B C 1
ATOM 9022 O O . GLU B 1 311 ? -3.262 6.969 -11.656 1 81.94 311 GLU B O 1
ATOM 9027 N N . ILE B 1 312 ? -5.375 7.176 -12.398 1 84.25 312 ILE B N 1
ATOM 9028 C CA . ILE B 1 312 ? -5.25 6.031 -13.297 1 84.25 312 ILE B CA 1
ATOM 9029 C C . ILE B 1 312 ? -4.207 6.332 -14.367 1 84.25 312 ILE B C 1
ATOM 9031 O O . ILE B 1 312 ? -3.424 5.457 -14.742 1 84.25 312 ILE B O 1
ATOM 9035 N N . CYS B 1 313 ? -4.176 7.633 -14.695 1 81.25 313 CYS B N 1
ATOM 9036 C CA . CYS B 1 313 ? -3.184 8.031 -15.688 1 81.25 313 CYS B CA 1
ATOM 9037 C C . CYS B 1 313 ? -1.862 8.398 -15.016 1 81.25 313 CYS B C 1
ATOM 9039 O O . CYS B 1 313 ? -1.848 9.078 -13.992 1 81.25 313 CYS B O 1
ATOM 9041 N N . TYR B 1 314 ? -0.73 7.852 -15.477 1 79.88 314 TYR B N 1
ATOM 9042 C CA . TYR B 1 314 ? 0.628 8.156 -15.047 1 79.88 314 TYR B CA 1
ATOM 9043 C C . TYR B 1 314 ? 0.879 7.648 -13.633 1 79.88 314 TYR B C 1
ATOM 9045 O O . TYR B 1 314 ? 1.646 8.25 -12.875 1 79.88 314 TYR B O 1
ATOM 9053 N N . SER B 1 315 ? 0.134 6.598 -13.328 1 78.25 315 SER B N 1
ATOM 9054 C CA . SER B 1 315 ? 0.233 6.035 -11.984 1 78.25 315 SER B CA 1
ATOM 9055 C C . SER B 1 315 ? 1.634 5.496 -11.711 1 78.25 315 SER B C 1
ATOM 9057 O O . SER B 1 315 ? 2.01 5.285 -10.555 1 78.25 315 SER B O 1
ATOM 9059 N N . TYR B 1 316 ? 2.408 5.348 -12.727 1 78.31 316 TYR B N 1
ATOM 9060 C CA . TYR B 1 316 ? 3.744 4.773 -12.602 1 78.31 316 TYR B CA 1
ATOM 9061 C C . TYR B 1 316 ? 4.758 5.832 -12.188 1 78.31 316 TYR B C 1
ATOM 9063 O O . TYR B 1 316 ? 5.883 5.508 -11.805 1 78.31 316 TYR B O 1
ATOM 9071 N N . ASN B 1 317 ? 4.352 7.035 -12.188 1 75.44 317 ASN B N 1
ATOM 9072 C CA . ASN B 1 317 ? 5.223 8.117 -11.75 1 75.44 317 ASN B CA 1
ATOM 9073 C C . ASN B 1 317 ? 4.887 8.57 -10.328 1 75.44 317 ASN B C 1
ATOM 9075 O O . ASN B 1 317 ? 3.768 8.359 -9.859 1 75.44 317 ASN B O 1
ATOM 9079 N N . SER B 1 318 ? 5.93 9.062 -9.758 1 74.5 318 SER B N 1
ATOM 9080 C CA . SER B 1 318 ? 5.66 9.688 -8.469 1 74.5 318 SER B CA 1
ATOM 9081 C C . SER B 1 318 ? 4.68 10.852 -8.609 1 74.5 318 SER B C 1
ATOM 9083 O O . SER B 1 318 ? 4.746 11.602 -9.586 1 74.5 318 SER B O 1
ATOM 9085 N N . THR B 1 319 ? 3.795 10.906 -7.691 1 70.88 319 THR B N 1
ATOM 9086 C CA . THR B 1 319 ? 2.768 11.938 -7.742 1 70.88 319 THR B CA 1
ATOM 9087 C C . THR B 1 319 ? 3.355 13.305 -7.395 1 70.88 319 THR B C 1
ATOM 9089 O O . THR B 1 319 ? 3.174 14.273 -8.141 1 70.88 319 THR B O 1
ATOM 9092 N N . THR B 1 320 ? 4 13.352 -6.254 1 75.94 320 THR B N 1
ATOM 9093 C CA . THR B 1 320 ? 4.555 14.617 -5.789 1 75.94 320 THR B CA 1
ATOM 9094 C C . THR B 1 320 ? 6.039 14.719 -6.125 1 75.94 320 THR B C 1
ATOM 9096 O O . THR B 1 320 ? 6.836 13.875 -5.695 1 75.94 320 THR B O 1
ATOM 9099 N N . LYS B 1 321 ? 6.355 15.742 -6.918 1 77.88 321 LYS B N 1
ATOM 9100 C CA . LYS B 1 321 ? 7.73 15.906 -7.387 1 77.88 321 LYS B CA 1
ATOM 9101 C C . LYS B 1 321 ? 8.461 16.984 -6.594 1 77.88 321 LYS B C 1
ATOM 9103 O O . LYS B 1 321 ? 9.695 17.062 -6.625 1 77.88 321 LYS B O 1
ATOM 9108 N N . CYS B 1 322 ? 7.668 17.781 -6.02 1 83 322 CYS B N 1
ATOM 9109 C CA . CYS B 1 322 ? 8.25 18.859 -5.234 1 83 322 CYS B CA 1
ATOM 9110 C C . CYS B 1 322 ? 7.559 18.984 -3.881 1 83 322 CYS B C 1
ATOM 9112 O O . CYS B 1 322 ? 6.555 18.328 -3.627 1 83 322 CYS B O 1
ATOM 9114 N N . ILE B 1 323 ? 8.141 19.797 -3.057 1 88 323 ILE B N 1
ATOM 9115 C CA . ILE B 1 323 ? 7.602 20.016 -1.717 1 88 323 ILE B CA 1
ATOM 9116 C C . ILE B 1 323 ? 6.457 21.016 -1.77 1 88 323 ILE B C 1
ATOM 9118 O O . ILE B 1 323 ? 6.543 22.031 -2.475 1 88 323 ILE B O 1
ATOM 9122 N N . PHE B 1 324 ? 5.395 20.75 -1.096 1 92.69 324 PHE B N 1
ATOM 9123 C CA . PHE B 1 324 ? 4.301 21.688 -0.883 1 92.69 324 PHE B CA 1
ATOM 9124 C C . PHE B 1 324 ? 4.223 22.094 0.582 1 92.69 324 PHE B C 1
ATOM 9126 O O . PHE B 1 324 ? 4.07 21.25 1.465 1 92.69 324 PHE B O 1
ATOM 9133 N N . ILE B 1 325 ? 4.328 23.344 0.818 1 95.19 325 ILE B N 1
ATOM 9134 C CA . ILE B 1 325 ? 4.113 23.891 2.158 1 95.19 325 ILE B CA 1
ATOM 9135 C C . ILE B 1 325 ? 2.689 24.422 2.275 1 95.19 325 ILE B C 1
ATOM 9137 O O . ILE B 1 325 ? 2.283 25.297 1.501 1 95.19 325 ILE B O 1
ATOM 9141 N N . ILE B 1 326 ? 1.924 23.922 3.141 1 97.25 326 ILE B N 1
ATOM 9142 C CA . ILE B 1 326 ? 0.533 24.312 3.318 1 97.25 326 ILE B CA 1
ATOM 9143 C C . ILE B 1 326 ? 0.406 25.203 4.555 1 97.25 326 ILE B C 1
ATOM 9145 O O . ILE B 1 326 ? 0.735 24.781 5.664 1 97.25 326 ILE B O 1
ATOM 9149 N N . LYS B 1 327 ? -0.116 26.359 4.324 1 95.38 327 LYS B N 1
ATOM 9150 C CA . LYS B 1 327 ? -0.303 27.359 5.371 1 95.38 327 LYS B CA 1
ATOM 9151 C C . LYS B 1 327 ? -1.748 27.844 5.418 1 95.38 327 LYS B C 1
ATOM 9153 O O . LYS B 1 327 ? -2.537 27.547 4.516 1 95.38 327 LYS B O 1
ATOM 9158 N N . TYR B 1 328 ? -1.972 28.5 6.48 1 93.94 328 TYR B N 1
ATOM 9159 C CA . TYR B 1 328 ? -3.299 29.094 6.574 1 93.94 328 TYR B CA 1
ATOM 9160 C C . TYR B 1 328 ? -3.416 30.312 5.664 1 93.94 328 TYR B C 1
ATOM 9162 O O . TYR B 1 328 ? -2.479 31.094 5.551 1 93.94 328 TYR B O 1
ATOM 9170 N N . GLY B 1 329 ? -4.48 30.359 4.941 1 90.38 329 GLY B N 1
ATOM 9171 C CA . GLY B 1 329 ? -4.926 31.531 4.195 1 90.38 329 GLY B CA 1
ATOM 9172 C C . GLY B 1 329 ? -6.418 31.781 4.297 1 90.38 329 GLY B C 1
ATOM 9173 O O . GLY B 1 329 ? -7.207 30.828 4.328 1 90.38 329 GLY B O 1
ATOM 9174 N N . ALA B 1 330 ? -6.781 33.031 4.387 1 88 330 ALA B N 1
ATOM 9175 C CA . ALA B 1 330 ? -8.203 33.375 4.457 1 88 330 ALA B CA 1
ATOM 9176 C C . ALA B 1 330 ? -8.938 32.906 3.207 1 88 330 ALA B C 1
ATOM 9178 O O . ALA B 1 330 ? -10.156 32.719 3.234 1 88 330 ALA B O 1
ATOM 9179 N N . SER B 1 331 ? -8.211 32.781 2.156 1 90 331 SER B N 1
ATOM 9180 C CA . SER B 1 331 ? -8.695 32.25 0.895 1 90 331 SER B CA 1
ATOM 9181 C C . SER B 1 331 ? -7.695 31.266 0.289 1 90 331 SER B C 1
ATOM 9183 O O . SER B 1 331 ? -6.613 31.062 0.843 1 90 331 SER B O 1
ATOM 9185 N N . PHE B 1 332 ? -8.18 30.641 -0.793 1 92.69 332 PHE B N 1
ATOM 9186 C CA . PHE B 1 332 ? -7.258 29.75 -1.481 1 92.69 332 PHE B CA 1
ATOM 9187 C C . PHE B 1 332 ? -6.238 30.531 -2.291 1 92.69 332 PHE B C 1
ATOM 9189 O O . PHE B 1 332 ? -6.609 31.344 -3.145 1 92.69 332 PHE B O 1
ATOM 9196 N N . GLN B 1 333 ? -4.98 30.375 -1.948 1 93.81 333 GLN B N 1
ATOM 9197 C CA . GLN B 1 333 ? -3.883 31.078 -2.609 1 93.81 333 GLN B CA 1
ATOM 9198 C C . GLN B 1 333 ? -2.699 30.141 -2.846 1 93.81 333 GLN B C 1
ATOM 9200 O O . GLN B 1 333 ? -2.635 29.047 -2.268 1 93.81 333 GLN B O 1
ATOM 9205 N N . MET B 1 334 ? -1.81 30.547 -3.732 1 96.06 334 MET B N 1
ATOM 9206 C CA . MET B 1 334 ? -0.582 29.797 -3.959 1 96.06 334 MET B CA 1
ATOM 9207 C C . MET B 1 334 ? 0.566 30.719 -4.344 1 96.06 334 MET B C 1
ATOM 9209 O O . MET B 1 334 ? 0.363 31.703 -5.062 1 96.06 334 MET B O 1
ATOM 9213 N N . ARG B 1 335 ? 1.653 30.438 -3.816 1 96 335 ARG B N 1
ATOM 9214 C CA . ARG B 1 335 ? 2.881 31.156 -4.164 1 96 335 ARG B CA 1
ATOM 9215 C C . ARG B 1 335 ? 3.959 30.188 -4.633 1 96 335 ARG B C 1
ATOM 9217 O O . ARG B 1 335 ? 4.207 29.156 -3.99 1 96 335 ARG B O 1
ATOM 9224 N N . VAL B 1 336 ? 4.566 30.438 -5.738 1 95.62 336 VAL B N 1
ATOM 9225 C CA . VAL B 1 336 ? 5.652 29.641 -6.289 1 95.62 336 VAL B CA 1
ATOM 9226 C C . VAL B 1 336 ? 6.914 30.484 -6.402 1 95.62 336 VAL B C 1
ATOM 9228 O O . VAL B 1 336 ? 6.902 31.547 -7.043 1 95.62 336 VAL B O 1
ATOM 9231 N N . ASP B 1 337 ? 7.926 30.062 -5.781 1 93.81 337 ASP B N 1
ATOM 9232 C CA . ASP B 1 337 ? 9.227 30.703 -5.906 1 93.81 337 ASP B CA 1
ATOM 9233 C C . ASP B 1 337 ? 10.195 29.828 -6.703 1 93.81 337 ASP B C 1
ATOM 9235 O O . ASP B 1 337 ? 10.344 28.641 -6.422 1 93.81 337 ASP B O 1
ATOM 9239 N N . TYR B 1 338 ? 10.844 30.422 -7.629 1 94.31 338 TYR B N 1
ATOM 9240 C CA . TYR B 1 338 ? 11.844 29.703 -8.414 1 94.31 338 TYR B CA 1
ATOM 9241 C C . TYR B 1 338 ? 13.25 30.094 -7.977 1 94.31 338 TYR B C 1
ATOM 9243 O O . TYR B 1 338 ? 13.5 31.234 -7.574 1 94.31 338 TYR B O 1
ATOM 9251 N N . LEU B 1 339 ? 14.117 29.172 -8.125 1 91.5 339 LEU B N 1
ATOM 9252 C CA . LEU B 1 339 ? 15.523 29.438 -7.863 1 91.5 339 LEU B CA 1
ATOM 9253 C C . LEU B 1 339 ? 16.062 30.484 -8.828 1 91.5 339 LEU B C 1
ATOM 9255 O O . LEU B 1 339 ? 15.695 30.5 -10.008 1 91.5 339 LEU B O 1
ATOM 9259 N N . ASP B 1 340 ? 16.953 31.297 -8.273 1 91.94 340 ASP B N 1
ATOM 9260 C CA . ASP B 1 340 ? 17.578 32.25 -9.18 1 91.94 340 ASP B CA 1
ATOM 9261 C C . ASP B 1 340 ? 18.734 31.594 -9.945 1 91.94 340 ASP B C 1
ATOM 9263 O O . ASP B 1 340 ? 19.125 30.469 -9.641 1 91.94 340 ASP B O 1
ATOM 9267 N N . LYS B 1 341 ? 19.234 32.219 -10.938 1 92.31 341 LYS B N 1
ATOM 9268 C CA . LYS B 1 341 ? 20.266 31.688 -11.812 1 92.31 341 LYS B CA 1
ATOM 9269 C C . LYS B 1 341 ? 21.516 31.281 -11.016 1 92.31 341 LYS B C 1
ATOM 9271 O O . LYS B 1 341 ? 22.031 30.172 -11.195 1 92.31 341 LYS B O 1
ATOM 9276 N N . LYS B 1 342 ? 21.891 32.125 -10.188 1 89 342 LYS B N 1
ATOM 9277 C CA . LYS B 1 342 ? 23.078 31.859 -9.391 1 89 342 LYS B CA 1
ATOM 9278 C C . LYS B 1 342 ? 22.891 30.641 -8.5 1 89 342 LYS B C 1
ATOM 9280 O O . LYS B 1 342 ? 23.812 29.828 -8.344 1 89 342 LYS B O 1
ATOM 9285 N N . GLN B 1 343 ? 21.75 30.578 -7.961 1 87 343 GLN B N 1
ATOM 9286 C CA . GLN B 1 343 ? 21.453 29.453 -7.094 1 87 343 GLN B CA 1
ATOM 9287 C C . GLN B 1 343 ? 21.484 28.141 -7.875 1 87 343 GLN B C 1
ATOM 9289 O O . GLN B 1 343 ? 22 27.125 -7.391 1 87 343 GLN B O 1
ATOM 9294 N N . ILE B 1 344 ? 20.922 28.109 -9.062 1 91.69 344 ILE B N 1
ATOM 9295 C CA . ILE B 1 344 ? 20.906 26.922 -9.914 1 91.69 344 ILE B CA 1
ATOM 9296 C C . ILE B 1 344 ? 22.328 26.531 -10.289 1 91.69 344 ILE B C 1
ATOM 9298 O O . ILE B 1 344 ? 22.703 25.359 -10.18 1 91.69 344 ILE B O 1
ATOM 9302 N N . GLN B 1 345 ? 23.062 27.5 -10.688 1 89.31 345 GLN B N 1
ATOM 9303 C CA . GLN B 1 345 ? 24.438 27.234 -11.102 1 89.31 345 GLN B CA 1
ATOM 9304 C C . GLN B 1 345 ? 25.281 26.703 -9.945 1 89.31 345 GLN B C 1
ATOM 9306 O O . GLN B 1 345 ? 26.047 25.75 -10.125 1 89.31 345 GLN B O 1
ATOM 9311 N N . ASN B 1 346 ? 25.109 27.25 -8.852 1 84.06 346 ASN B N 1
ATOM 9312 C CA . ASN B 1 346 ? 25.844 26.797 -7.676 1 84.06 346 ASN B CA 1
ATOM 9313 C C . ASN B 1 346 ? 25.484 25.359 -7.316 1 84.06 346 ASN B C 1
ATOM 9315 O O . ASN B 1 346 ? 26.359 24.562 -6.977 1 84.06 346 ASN B O 1
ATOM 9319 N N . GLN B 1 347 ? 24.234 25.078 -7.367 1 84.5 347 GLN B N 1
ATOM 9320 C CA . GLN B 1 347 ? 23.781 23.734 -7.027 1 84.5 347 GLN B CA 1
ATOM 9321 C C . GLN B 1 347 ? 24.297 22.719 -8.031 1 84.5 347 GLN B C 1
ATOM 9323 O O . GLN B 1 347 ? 24.766 21.641 -7.641 1 84.5 347 GLN B O 1
ATOM 9328 N N . LEU B 1 348 ? 24.25 23 -9.273 1 87.5 348 LEU B N 1
ATOM 9329 C CA . LEU B 1 348 ? 24.641 22.047 -10.312 1 87.5 348 LEU B CA 1
ATOM 9330 C C . LEU B 1 348 ? 26.156 21.891 -10.359 1 87.5 348 LEU B C 1
ATOM 9332 O O . LEU B 1 348 ? 26.656 20.859 -10.812 1 87.5 348 LEU B O 1
ATOM 9336 N N . PHE B 1 349 ? 26.859 22.828 -9.914 1 85.19 349 PHE B N 1
ATOM 9337 C CA . PHE B 1 349 ? 28.312 22.766 -9.875 1 85.19 349 PHE B CA 1
ATOM 9338 C C . PHE B 1 349 ? 28.781 21.688 -8.914 1 85.19 349 PHE B C 1
ATOM 9340 O O . PHE B 1 349 ? 29.859 21.125 -9.086 1 85.19 349 PHE B O 1
ATOM 9347 N N . GLU B 1 350 ? 27.984 21.375 -7.953 1 80.56 350 GLU B N 1
ATOM 9348 C CA . GLU B 1 350 ? 28.312 20.344 -6.98 1 80.56 350 GLU B CA 1
ATOM 9349 C C . GLU B 1 350 ? 28.469 18.984 -7.652 1 80.56 350 GLU B C 1
ATOM 9351 O O . GLU B 1 350 ? 29.109 18.078 -7.098 1 80.56 350 GLU B O 1
ATOM 9356 N N . LEU B 1 351 ? 27.844 18.812 -8.828 1 83 351 LEU B N 1
ATOM 9357 C CA . LEU B 1 351 ? 27.938 17.562 -9.578 1 83 351 LEU B CA 1
ATOM 9358 C C . LEU B 1 351 ? 29.391 17.188 -9.844 1 83 351 LEU B C 1
ATOM 9360 O O . LEU B 1 351 ? 29.734 16.016 -9.906 1 83 351 LEU B O 1
ATOM 9364 N N . LYS B 1 352 ? 30.188 18.078 -10.016 1 77.25 352 LYS B N 1
ATOM 9365 C CA . LYS B 1 352 ? 31.594 17.875 -10.312 1 77.25 352 LYS B CA 1
ATOM 9366 C C . LYS B 1 352 ? 32.312 17.141 -9.18 1 77.25 352 LYS B C 1
ATOM 9368 O O . LYS B 1 352 ? 33.156 16.281 -9.422 1 77.25 352 LYS B O 1
ATOM 9373 N N . PHE B 1 353 ? 31.859 17.391 -8.016 1 73.31 353 PHE B N 1
ATOM 9374 C CA . PHE B 1 353 ? 32.531 16.828 -6.852 1 73.31 353 PHE B CA 1
ATOM 9375 C C . PHE B 1 353 ? 31.922 15.492 -6.449 1 73.31 353 PHE B C 1
ATOM 9377 O O . PHE B 1 353 ? 32.5 14.727 -5.695 1 73.31 353 PHE B O 1
ATOM 9384 N N . LEU B 1 354 ? 30.797 15.188 -6.992 1 74.12 354 LEU B N 1
ATOM 9385 C CA . LEU B 1 354 ? 30.094 13.961 -6.629 1 74.12 354 LEU B CA 1
ATOM 9386 C C . LEU B 1 354 ? 30.406 12.844 -7.617 1 74.12 354 LEU B C 1
ATOM 9388 O O . LEU B 1 354 ? 30.156 11.664 -7.328 1 74.12 354 LEU B O 1
ATOM 9392 N N . GLU B 1 355 ? 31.031 13.109 -8.688 1 69.44 355 GLU B N 1
ATOM 9393 C CA . GLU B 1 355 ? 31.359 12.094 -9.68 1 69.44 355 GLU B CA 1
ATOM 9394 C C . GLU B 1 355 ? 32.344 11.07 -9.117 1 69.44 355 GLU B C 1
ATOM 9396 O O . GLU B 1 355 ? 33.312 11.438 -8.461 1 69.44 355 GLU B O 1
ATOM 9401 N N . PRO B 1 356 ? 31.922 9.727 -9.211 1 63.12 356 PRO B N 1
ATOM 9402 C CA . PRO B 1 356 ? 32.625 8.633 -8.531 1 63.12 356 PRO B CA 1
ATOM 9403 C C . PRO B 1 356 ? 34.125 8.711 -8.688 1 63.12 356 PRO B C 1
ATOM 9405 O O . PRO B 1 356 ? 34.875 8.438 -7.738 1 63.12 356 PRO B O 1
ATOM 9408 N N . GLU B 1 357 ? 34.625 8.789 -9.953 1 56.22 357 GLU B N 1
ATOM 9409 C CA . GLU B 1 357 ? 36.062 8.797 -10.141 1 56.22 357 GLU B CA 1
ATOM 9410 C C . GLU B 1 357 ? 36.688 10.031 -9.5 1 56.22 357 GLU B C 1
ATOM 9412 O O . GLU B 1 357 ? 37.875 10.039 -9.211 1 56.22 357 GLU B O 1
ATOM 9417 N N . MET B 1 358 ? 35.875 10.922 -9.383 1 52.22 358 MET B N 1
ATOM 9418 C CA . MET B 1 358 ? 36.406 12.172 -8.82 1 52.22 358 MET B CA 1
ATOM 9419 C C . MET B 1 358 ? 36.156 12.227 -7.316 1 52.22 358 MET B C 1
ATOM 9421 O O . MET B 1 358 ? 36.594 13.156 -6.645 1 52.22 358 MET B O 1
ATOM 9425 N N . ARG B 1 359 ? 35.344 11.055 -6.98 1 54.53 359 ARG B N 1
ATOM 9426 C CA . ARG B 1 359 ? 34.969 10.93 -5.578 1 54.53 359 ARG B CA 1
ATOM 9427 C C . ARG B 1 359 ? 36.188 10.664 -4.703 1 54.53 359 ARG B C 1
ATOM 9429 O O . ARG B 1 359 ? 36.969 9.734 -4.969 1 54.53 359 ARG B O 1
ATOM 9436 N N . THR B 1 360 ? 36.844 11.484 -4.262 1 42.69 360 THR B N 1
ATOM 9437 C CA . THR B 1 360 ? 38 11.266 -3.412 1 42.69 360 THR B CA 1
ATOM 9438 C C . THR B 1 360 ? 37.625 10.469 -2.17 1 42.69 360 THR B C 1
ATOM 9440 O O . THR B 1 360 ? 38.5 9.891 -1.511 1 42.69 360 THR B O 1
ATOM 9443 N N . ILE B 1 361 ? 36.531 10.773 -1.417 1 39.06 361 ILE B N 1
ATOM 9444 C CA . ILE B 1 361 ? 36.344 10.266 -0.066 1 39.06 361 ILE B CA 1
ATOM 9445 C C . ILE B 1 361 ? 35.312 9.133 -0.092 1 39.06 361 ILE B C 1
ATOM 9447 O O . ILE B 1 361 ? 34.219 9.297 -0.628 1 39.06 361 ILE B O 1
ATOM 9451 N N . LYS B 1 362 ? 35.625 7.887 0.164 1 42.5 362 LYS B N 1
ATOM 9452 C CA . LYS B 1 362 ? 34.969 6.57 0.194 1 42.5 362 LYS B CA 1
ATOM 9453 C C . LYS B 1 362 ? 33.781 6.562 1.131 1 42.5 362 LYS B C 1
ATOM 9455 O O . LYS B 1 362 ? 33.125 5.531 1.296 1 42.5 362 LYS B O 1
ATOM 9460 N N . SER B 1 363 ? 33.469 7.605 1.997 1 41.41 363 SER B N 1
ATOM 9461 C CA . SER B 1 363 ? 32.562 7.285 3.104 1 41.41 363 SER B CA 1
ATOM 9462 C C . SER B 1 363 ? 31.203 6.828 2.596 1 41.41 363 SER B C 1
ATOM 9464 O O . SER B 1 363 ? 30.906 5.637 2.613 1 41.41 363 SER B O 1
ATOM 9466 N N . ASP B 1 364 ? 30.062 7.773 2.898 1 52.88 364 ASP B N 1
ATOM 9467 C CA . ASP B 1 364 ? 28.672 7.293 2.852 1 52.88 364 ASP B CA 1
ATOM 9468 C C . ASP B 1 364 ? 28.172 7.219 1.413 1 52.88 364 ASP B C 1
ATOM 9470 O O . ASP B 1 364 ? 27.562 8.172 0.911 1 52.88 364 ASP B O 1
ATOM 9474 N N . ASN B 1 365 ? 28.531 6.246 0.816 1 60.22 365 ASN B N 1
ATOM 9475 C CA . ASN B 1 365 ? 28.469 5.957 -0.613 1 60.22 365 ASN B CA 1
ATOM 9476 C C . ASN B 1 365 ? 27.031 5.984 -1.119 1 60.22 365 ASN B C 1
ATOM 9478 O O . ASN B 1 365 ? 26.766 6.461 -2.227 1 60.22 365 ASN B O 1
ATOM 9482 N N . GLU B 1 366 ? 26.203 5.879 -0.091 1 63.69 366 GLU B N 1
ATOM 9483 C CA . GLU B 1 366 ? 24.844 5.758 -0.626 1 63.69 366 GLU B CA 1
ATOM 9484 C C . GLU B 1 366 ? 24.203 7.129 -0.808 1 63.69 366 GLU B C 1
ATOM 9486 O O . GLU B 1 366 ? 23.578 7.395 -1.833 1 63.69 366 GLU B O 1
ATOM 9491 N N . ILE B 1 367 ? 24.422 8.016 0.128 1 62.41 367 ILE B N 1
ATOM 9492 C CA . ILE B 1 367 ? 23.844 9.344 0.062 1 62.41 367 ILE B CA 1
ATOM 9493 C C . ILE B 1 367 ? 24.484 10.141 -1.07 1 62.41 367 ILE B C 1
ATOM 9495 O O . ILE B 1 367 ? 23.812 10.875 -1.789 1 62.41 367 ILE B O 1
ATOM 9499 N N . LYS B 1 368 ? 25.719 9.867 -1.203 1 68 368 LYS B N 1
ATOM 9500 C CA . LYS B 1 368 ? 26.422 10.578 -2.266 1 68 368 LYS B CA 1
ATOM 9501 C C . LYS B 1 368 ? 25.969 10.109 -3.643 1 68 368 LYS B C 1
ATOM 9503 O O . LYS B 1 368 ? 25.844 10.914 -4.57 1 68 368 LYS B O 1
ATOM 9508 N N . GLN B 1 369 ? 25.734 8.922 -3.639 1 72.31 369 GLN B N 1
ATOM 9509 C CA . GLN B 1 369 ? 25.25 8.383 -4.906 1 72.31 369 GLN B CA 1
ATOM 9510 C C . GLN B 1 369 ? 23.859 8.898 -5.227 1 72.31 369 GLN B C 1
ATOM 9512 O O . GLN B 1 369 ? 23.562 9.227 -6.379 1 72.31 369 GLN B O 1
ATOM 9517 N N . MET B 1 370 ? 23.156 9.047 -4.191 1 71.88 370 MET B N 1
ATOM 9518 C CA . MET B 1 370 ? 21.797 9.57 -4.387 1 71.88 370 MET B CA 1
ATOM 9519 C C . MET B 1 370 ? 21.828 11.039 -4.781 1 71.88 370 MET B C 1
ATOM 9521 O O . MET B 1 370 ? 21.078 11.469 -5.656 1 71.88 370 MET B O 1
ATOM 9525 N N . ALA B 1 371 ? 22.672 11.727 -4.16 1 72.69 371 ALA B N 1
ATOM 9526 C CA . ALA B 1 371 ? 22.812 13.141 -4.477 1 72.69 371 ALA B CA 1
ATOM 9527 C C . ALA B 1 371 ? 23.312 13.336 -5.906 1 72.69 371 ALA B C 1
ATOM 9529 O O . ALA B 1 371 ? 22.844 14.227 -6.621 1 72.69 371 ALA B O 1
ATOM 9530 N N . PHE B 1 372 ? 24.203 12.516 -6.254 1 78.44 372 PHE B N 1
ATOM 9531 C CA . PHE B 1 372 ? 24.75 12.578 -7.602 1 78.44 372 PHE B CA 1
ATOM 9532 C C . PHE B 1 372 ? 23.672 12.328 -8.648 1 78.44 372 PHE B C 1
ATOM 9534 O O . PHE B 1 372 ? 23.547 13.086 -9.609 1 78.44 372 PHE B O 1
ATOM 9541 N N . GLU B 1 373 ? 22.906 11.344 -8.422 1 76.19 373 GLU B N 1
ATOM 9542 C CA . GLU B 1 373 ? 21.859 11 -9.367 1 76.19 373 GLU B CA 1
ATOM 9543 C C . GLU B 1 373 ? 20.797 12.102 -9.445 1 76.19 373 GLU B C 1
ATOM 9545 O O . GLU B 1 373 ? 20.281 12.398 -10.523 1 76.19 373 GLU B O 1
ATOM 9550 N N . SER B 1 374 ? 20.516 12.641 -8.312 1 77.12 374 SER B N 1
ATOM 9551 C CA . SER B 1 374 ? 19.516 13.711 -8.25 1 77.12 374 SER B CA 1
ATOM 9552 C C . SER B 1 374 ? 19.984 14.945 -9 1 77.12 374 SER B C 1
ATOM 9554 O O . SER B 1 374 ? 19.25 15.508 -9.805 1 77.12 374 SER B O 1
ATOM 9556 N N . LEU B 1 375 ? 21.172 15.352 -8.789 1 81.5 375 LEU B N 1
ATOM 9557 C CA . LEU B 1 375 ? 21.719 16.547 -9.43 1 81.5 375 LEU B CA 1
ATOM 9558 C C . LEU B 1 375 ? 21.922 16.328 -10.922 1 81.5 375 LEU B C 1
ATOM 9560 O O . LEU B 1 375 ? 21.75 17.25 -11.719 1 81.5 375 LEU B O 1
ATOM 9564 N N . LYS B 1 376 ? 22.328 15.164 -11.203 1 82.56 376 LYS B N 1
ATOM 9565 C CA . LYS B 1 376 ? 22.484 14.836 -12.617 1 82.56 376 LYS B CA 1
ATOM 9566 C C . LYS B 1 376 ? 21.156 14.953 -13.359 1 82.56 376 LYS B C 1
ATOM 9568 O O . LYS B 1 376 ? 21.109 15.5 -14.461 1 82.56 376 LYS B O 1
ATOM 9573 N N . ALA B 1 377 ? 20.156 14.414 -12.742 1 79.38 377 ALA B N 1
ATOM 9574 C CA . ALA B 1 377 ? 18.828 14.5 -13.344 1 79.38 377 ALA B CA 1
ATOM 9575 C C . ALA B 1 377 ? 18.375 15.945 -13.477 1 79.38 377 ALA B C 1
ATOM 9577 O O . ALA B 1 377 ? 17.766 16.328 -14.484 1 79.38 377 ALA B O 1
ATOM 9578 N N . ARG B 1 378 ? 18.578 16.688 -12.477 1 85 378 ARG B N 1
ATOM 9579 C CA . ARG B 1 378 ? 18.203 18.094 -12.492 1 85 378 ARG B CA 1
ATOM 9580 C C . ARG B 1 378 ? 18.984 18.844 -13.57 1 85 378 ARG B C 1
ATOM 9582 O O . ARG B 1 378 ? 18.438 19.703 -14.266 1 85 378 ARG B O 1
ATOM 9589 N N . ALA B 1 379 ? 20.266 18.531 -13.703 1 87.62 379 ALA B N 1
ATOM 9590 C CA . ALA B 1 379 ? 21.109 19.172 -14.711 1 87.62 379 ALA B CA 1
ATOM 9591 C C . ALA B 1 379 ? 20.625 18.844 -16.125 1 87.62 379 ALA B C 1
ATOM 9593 O O . ALA B 1 379 ? 20.656 19.703 -17 1 87.62 379 ALA B O 1
ATOM 9594 N N . ALA B 1 380 ? 20.203 17.688 -16.25 1 85.75 380 ALA B N 1
ATOM 9595 C CA . ALA B 1 380 ? 19.75 17.25 -17.562 1 85.75 380 ALA B CA 1
ATOM 9596 C C . ALA B 1 380 ? 18.516 18.047 -18 1 85.75 380 ALA B C 1
ATOM 9598 O O . ALA B 1 380 ? 18.312 18.266 -19.203 1 85.75 380 ALA B O 1
ATOM 9599 N N . VAL B 1 381 ? 17.766 18.547 -17.078 1 85.56 381 VAL B N 1
ATOM 9600 C CA . VAL B 1 381 ? 16.531 19.25 -17.375 1 85.56 381 VAL B CA 1
ATOM 9601 C C . VAL B 1 381 ? 16.797 20.75 -17.484 1 85.56 381 VAL B C 1
ATOM 9603 O O . VAL B 1 381 ? 16.25 21.422 -18.359 1 85.56 381 VAL B O 1
ATOM 9606 N N . LEU B 1 382 ? 17.656 21.219 -16.656 1 91.94 382 LEU B N 1
ATOM 9607 C CA . LEU B 1 382 ? 17.781 22.656 -16.5 1 91.94 382 LEU B CA 1
ATOM 9608 C C . LEU B 1 382 ? 18.875 23.219 -17.422 1 91.94 382 LEU B C 1
ATOM 9610 O O . LEU B 1 382 ? 18.938 24.422 -17.656 1 91.94 382 LEU B O 1
ATOM 9614 N N . THR B 1 383 ? 19.719 22.359 -17.906 1 91.5 383 THR B N 1
ATOM 9615 C CA . THR B 1 383 ? 20.859 22.844 -18.688 1 91.5 383 THR B CA 1
ATOM 9616 C C . THR B 1 383 ? 20.719 22.422 -20.141 1 91.5 383 THR B C 1
ATOM 9618 O O . THR B 1 383 ? 19.828 21.625 -20.484 1 91.5 383 THR B O 1
ATOM 9621 N N . ALA B 1 384 ? 21.641 23 -20.922 1 84.56 384 ALA B N 1
ATOM 9622 C CA . ALA B 1 384 ? 21.641 22.734 -22.359 1 84.56 384 ALA B CA 1
ATOM 9623 C C . ALA B 1 384 ? 22.547 21.562 -22.688 1 84.56 384 ALA B C 1
ATOM 9625 O O . ALA B 1 384 ? 22.656 21.156 -23.859 1 84.56 384 ALA B O 1
ATOM 9626 N N . TYR B 1 385 ? 23.062 21 -21.609 1 84.06 385 TYR B N 1
ATOM 9627 C CA . TYR B 1 385 ? 24 19.906 -21.859 1 84.06 385 TYR B CA 1
ATOM 9628 C C . TYR B 1 385 ? 23.266 18.641 -22.266 1 84.06 385 TYR B C 1
ATOM 9630 O O . TYR B 1 385 ? 22.188 18.344 -21.75 1 84.06 385 TYR B O 1
ATOM 9638 N N . ALA B 1 386 ? 23.734 18 -23.234 1 74.94 386 ALA B N 1
ATOM 9639 C CA . ALA B 1 386 ? 23.203 16.688 -23.609 1 74.94 386 ALA B CA 1
ATOM 9640 C C . ALA B 1 386 ? 23.828 15.578 -22.766 1 74.94 386 ALA B C 1
ATOM 9642 O O . ALA B 1 386 ? 24.859 15.016 -23.141 1 74.94 386 ALA B O 1
ATOM 9643 N N . PHE B 1 387 ? 23.297 15.492 -21.531 1 71.81 387 PHE B N 1
ATOM 9644 C CA . PHE B 1 387 ? 23.844 14.445 -20.672 1 71.81 387 PHE B CA 1
ATOM 9645 C C . PHE B 1 387 ? 23.5 13.062 -21.219 1 71.81 387 PHE B C 1
ATOM 9647 O O . PHE B 1 387 ? 22.328 12.734 -21.406 1 71.81 387 PHE B O 1
ATOM 9654 N N . PRO B 1 388 ? 24.594 12.453 -21.734 1 63.09 388 PRO B N 1
ATOM 9655 C CA . PRO B 1 388 ? 24.281 11.102 -22.203 1 63.09 388 PRO B CA 1
ATOM 9656 C C . PRO B 1 388 ? 23.875 10.164 -21.062 1 63.09 388 PRO B C 1
ATOM 9658 O O . PRO B 1 388 ? 24.391 10.289 -19.953 1 63.09 388 PRO B O 1
ATOM 9661 N N . GLU B 1 389 ? 22.812 9.43 -21.031 1 58.28 389 GLU B N 1
ATOM 9662 C CA . GLU B 1 389 ? 22.297 8.531 -20 1 58.28 389 GLU B CA 1
ATOM 9663 C C . GLU B 1 389 ? 23.328 7.457 -19.656 1 58.28 389 GLU B C 1
ATOM 9665 O O . GLU B 1 389 ? 23.453 7.086 -18.484 1 58.28 389 GLU B O 1
ATOM 9670 N N . ASN B 1 390 ? 24.062 6.93 -20.641 1 57.44 390 ASN B N 1
ATOM 9671 C CA . ASN B 1 390 ? 24.891 5.75 -20.391 1 57.44 390 ASN B CA 1
ATOM 9672 C C . ASN B 1 390 ? 26.344 5.988 -20.766 1 57.44 390 ASN B C 1
ATOM 9674 O O . ASN B 1 390 ? 27.062 5.047 -21.109 1 57.44 390 ASN B O 1
ATOM 9678 N N . ASP B 1 391 ? 26.75 7.242 -20.766 1 65.06 391 ASP B N 1
ATOM 9679 C CA . ASP B 1 391 ? 28.141 7.523 -21.125 1 65.06 391 ASP B CA 1
ATOM 9680 C C . ASP B 1 391 ? 28.844 8.297 -20.016 1 65.06 391 ASP B C 1
ATOM 9682 O O . ASP B 1 391 ? 28.797 9.531 -19.984 1 65.06 391 ASP B O 1
ATOM 9686 N N . GLU B 1 392 ? 29.422 7.555 -19.172 1 71.19 392 GLU B N 1
ATOM 9687 C CA . GLU B 1 392 ? 30.125 8.148 -18.031 1 71.19 392 GLU B CA 1
ATOM 9688 C C . GLU B 1 392 ? 31.25 9.062 -18.484 1 71.19 392 GLU B C 1
ATOM 9690 O O . GLU B 1 392 ? 31.516 10.094 -17.859 1 71.19 392 GLU B O 1
ATOM 9695 N N . GLN B 1 393 ? 31.828 8.664 -19.609 1 75.44 393 GLN B N 1
ATOM 9696 C CA . GLN B 1 393 ? 32.938 9.461 -20.094 1 75.44 393 GLN B CA 1
ATOM 9697 C C . GLN B 1 393 ? 32.469 10.812 -20.641 1 75.44 393 GLN B C 1
ATOM 9699 O O . GLN B 1 393 ? 33.125 11.836 -20.406 1 75.44 393 GLN B O 1
ATOM 9704 N N . ALA B 1 394 ? 31.406 10.75 -21.312 1 79.81 394 ALA B N 1
ATOM 9705 C CA . ALA B 1 394 ? 30.844 11.992 -21.828 1 79.81 394 ALA B CA 1
ATOM 9706 C C . ALA B 1 394 ? 30.453 12.93 -20.688 1 79.81 394 ALA B C 1
ATOM 9708 O O . ALA B 1 394 ? 30.656 14.141 -20.781 1 79.81 394 ALA B O 1
ATOM 9709 N N . LEU B 1 395 ? 29.922 12.391 -19.719 1 83.19 395 LEU B N 1
ATOM 9710 C CA . LEU B 1 395 ? 29.562 13.172 -18.547 1 83.19 395 LEU B CA 1
ATOM 9711 C C . LEU B 1 395 ? 30.781 13.797 -17.891 1 83.19 395 LEU B C 1
ATOM 9713 O O . LEU B 1 395 ? 30.766 14.969 -17.516 1 83.19 395 LEU B O 1
ATOM 9717 N N . ARG B 1 396 ? 31.812 13.023 -17.875 1 81.12 396 ARG B N 1
ATOM 9718 C CA . ARG B 1 396 ? 33.031 13.508 -17.266 1 81.12 396 ARG B CA 1
ATOM 9719 C C . ARG B 1 396 ? 33.625 14.656 -18.078 1 81.12 396 ARG B C 1
ATOM 9721 O O . ARG B 1 396 ? 34.156 15.617 -17.516 1 81.12 396 ARG B O 1
ATOM 9728 N N . ASN B 1 397 ? 33.562 14.516 -19.297 1 82.56 397 ASN B N 1
ATOM 9729 C CA . ASN B 1 397 ? 34.062 15.57 -20.172 1 82.56 397 ASN B CA 1
ATOM 9730 C C . ASN B 1 397 ? 33.312 16.891 -19.953 1 82.56 397 ASN B C 1
ATOM 9732 O O . ASN B 1 397 ? 33.906 17.953 -19.922 1 82.56 397 ASN B O 1
ATOM 9736 N N . ILE B 1 398 ? 32 16.75 -19.828 1 86 398 ILE B N 1
ATOM 9737 C CA . ILE B 1 398 ? 31.188 17.938 -19.562 1 86 398 ILE B CA 1
ATOM 9738 C C . ILE B 1 398 ? 31.562 18.547 -18.219 1 86 398 ILE B C 1
ATOM 9740 O O . ILE B 1 398 ? 31.75 19.766 -18.109 1 86 398 ILE B O 1
ATOM 9744 N N . LEU B 1 399 ? 31.766 17.719 -17.297 1 85.94 399 LEU B N 1
ATOM 9745 C CA . LEU B 1 399 ? 32.031 18.188 -15.938 1 85.94 399 LEU B CA 1
ATOM 9746 C C . LEU B 1 399 ? 33.438 18.797 -15.844 1 85.94 399 LEU B C 1
ATOM 9748 O O . LEU B 1 399 ? 33.625 19.75 -15.086 1 85.94 399 LEU B O 1
ATOM 9752 N N . CYS B 1 400 ? 34.312 18.234 -16.594 1 83.12 400 CYS B N 1
ATOM 9753 C CA . CYS B 1 400 ? 35.688 18.766 -16.609 1 83.12 400 CYS B CA 1
ATOM 9754 C C . CYS B 1 400 ? 35.75 20.141 -17.266 1 83.12 400 CYS B C 1
ATOM 9756 O O . CYS B 1 400 ? 36.594 20.969 -16.922 1 83.12 400 CYS B O 1
ATOM 9758 N N . SER B 1 401 ? 34.844 20.297 -18.125 1 85.75 401 SER B N 1
ATOM 9759 C CA . SER B 1 401 ? 34.812 21.594 -18.797 1 85.75 401 SER B CA 1
ATOM 9760 C C . SER B 1 401 ? 34.25 22.688 -17.891 1 85.75 401 SER B C 1
ATOM 9762 O O . SER B 1 401 ? 34.469 23.875 -18.156 1 85.75 401 SER B O 1
ATOM 9764 N N . ILE B 1 402 ? 33.625 22.328 -16.844 1 86.69 402 ILE B N 1
ATOM 9765 C CA . ILE B 1 402 ? 33.062 23.266 -15.898 1 86.69 402 ILE B CA 1
ATOM 9766 C C . ILE B 1 402 ? 34.062 23.547 -14.781 1 86.69 402 ILE B C 1
ATOM 9768 O O . ILE B 1 402 ? 34.344 22.656 -13.977 1 86.69 402 ILE B O 1
ATOM 9772 N N . THR B 1 403 ? 34.562 24.75 -14.742 1 84.31 403 THR B N 1
ATOM 9773 C CA . THR B 1 403 ? 35.594 25.078 -13.75 1 84.31 403 THR B CA 1
ATOM 9774 C C . THR B 1 403 ? 35.031 25.984 -12.656 1 84.31 403 THR B C 1
ATOM 9776 O O . THR B 1 403 ? 35.5 25.938 -11.516 1 84.31 403 THR B O 1
ATOM 9779 N N . HIS B 1 404 ? 34.062 26.844 -13.062 1 85.88 404 HIS B N 1
ATOM 9780 C CA . HIS B 1 404 ? 33.375 27.719 -12.117 1 85.88 404 HIS B CA 1
ATOM 9781 C C . HIS B 1 404 ? 31.859 27.562 -12.219 1 85.88 404 HIS B C 1
ATOM 9783 O O . HIS B 1 404 ? 31.344 27.125 -13.25 1 85.88 404 HIS B O 1
ATOM 9789 N N . PRO B 1 405 ? 31.156 27.859 -11.18 1 88.69 405 PRO B N 1
ATOM 9790 C CA . PRO B 1 405 ? 29.703 27.734 -11.219 1 88.69 405 PRO B CA 1
ATOM 9791 C C . PRO B 1 405 ? 29.078 28.516 -12.367 1 88.69 405 PRO B C 1
ATOM 9793 O O . PRO B 1 405 ? 28.078 28.078 -12.945 1 88.69 405 PRO B O 1
ATOM 9796 N N . GLU B 1 406 ? 29.719 29.594 -12.672 1 88.56 406 GLU B N 1
ATOM 9797 C CA . GLU B 1 406 ? 29.188 30.469 -13.719 1 88.56 406 GLU B CA 1
ATOM 9798 C C . GLU B 1 406 ? 29.281 29.797 -15.086 1 88.56 406 GLU B C 1
ATOM 9800 O O . GLU B 1 406 ? 28.609 30.219 -16.031 1 88.56 406 GLU B O 1
ATOM 9805 N N . ASP B 1 407 ? 30.062 28.75 -15.164 1 89.12 407 ASP B N 1
ATOM 9806 C CA . ASP B 1 407 ? 30.266 28.062 -16.438 1 89.12 407 ASP B CA 1
ATOM 9807 C C . ASP B 1 407 ? 29.094 27.156 -16.766 1 89.12 407 ASP B C 1
ATOM 9809 O O . ASP B 1 407 ? 28.938 26.719 -17.906 1 89.12 407 ASP B O 1
ATOM 9813 N N . VAL B 1 408 ? 28.312 26.891 -15.758 1 91.38 408 VAL B N 1
ATOM 9814 C CA . VAL B 1 408 ? 27.172 26.031 -16 1 91.38 408 VAL B CA 1
ATOM 9815 C C . VAL B 1 408 ? 26.172 26.734 -16.922 1 91.38 408 VAL B C 1
ATOM 9817 O O . VAL B 1 408 ? 25.609 27.766 -16.562 1 91.38 408 VAL B O 1
ATOM 9820 N N . ASN B 1 409 ? 26 26.219 -18.016 1 90.75 409 ASN B N 1
ATOM 9821 C CA . ASN B 1 409 ? 25.125 26.812 -19.016 1 90.75 409 ASN B CA 1
ATOM 9822 C C . ASN B 1 409 ? 23.672 26.406 -18.812 1 90.75 409 ASN B C 1
ATOM 9824 O O . ASN B 1 409 ? 23.281 25.312 -19.203 1 90.75 409 ASN B O 1
ATOM 9828 N N . ILE B 1 410 ? 22.906 27.359 -18.312 1 93.19 410 ILE B N 1
ATOM 9829 C CA . ILE B 1 410 ? 21.484 27.109 -18.078 1 93.19 410 ILE B CA 1
ATOM 9830 C C . ILE B 1 410 ? 20.703 27.344 -19.375 1 93.19 410 ILE B C 1
ATOM 9832 O O . ILE B 1 410 ? 21.047 28.219 -20.156 1 93.19 410 ILE B O 1
ATOM 9836 N N . SER B 1 411 ? 19.688 26.594 -19.609 1 92.88 411 SER B N 1
ATOM 9837 C CA . SER B 1 411 ? 18.875 26.75 -20.812 1 92.88 411 SER B CA 1
ATOM 9838 C C . SER B 1 411 ? 18.188 28.109 -20.844 1 92.88 411 SER B C 1
ATOM 9840 O O . SER B 1 411 ? 17.859 28.672 -19.797 1 92.88 411 SER B O 1
ATOM 9842 N N . ARG B 1 412 ? 17.844 28.531 -21.984 1 90.44 412 ARG B N 1
ATOM 9843 C CA . ARG B 1 412 ? 17.25 29.859 -22.188 1 90.44 412 ARG B CA 1
ATOM 9844 C C . ARG B 1 412 ? 15.867 29.938 -21.547 1 90.44 412 ARG B C 1
ATOM 9846 O O . ARG B 1 412 ? 15.5 30.969 -20.984 1 90.44 412 ARG B O 1
ATOM 9853 N N . ASP B 1 413 ? 15.172 28.891 -21.656 1 91.19 413 ASP B N 1
ATOM 9854 C CA . ASP B 1 413 ? 13.836 28.859 -21.062 1 91.19 413 ASP B CA 1
ATOM 9855 C C . ASP B 1 413 ? 13.898 29.062 -19.547 1 91.19 413 ASP B C 1
ATOM 9857 O O . ASP B 1 413 ? 13.047 29.75 -18.969 1 91.19 413 ASP B O 1
ATOM 9861 N N . VAL B 1 414 ? 14.898 28.422 -19 1 93.94 414 VAL B N 1
ATOM 9862 C CA . VAL B 1 414 ? 15.047 28.5 -17.547 1 93.94 414 VAL B CA 1
ATOM 9863 C C . VAL B 1 414 ? 15.445 29.906 -17.141 1 93.94 414 VAL B C 1
ATOM 9865 O O . VAL B 1 414 ? 14.984 30.422 -16.109 1 93.94 414 VAL B O 1
ATOM 9868 N N . GLU B 1 415 ? 16.219 30.562 -17.875 1 92.75 415 GLU B N 1
ATOM 9869 C CA . GLU B 1 415 ? 16.656 31.938 -17.594 1 92.75 415 GLU B CA 1
ATOM 9870 C C . GLU B 1 415 ? 15.469 32.906 -17.578 1 92.75 415 GLU B C 1
ATOM 9872 O O . GLU B 1 415 ? 15.477 33.875 -16.828 1 92.75 415 GLU B O 1
ATOM 9877 N N . ALA B 1 416 ? 14.5 32.594 -18.297 1 91.31 416 ALA B N 1
ATOM 9878 C CA . ALA B 1 416 ? 13.344 33.469 -18.438 1 91.31 416 ALA B CA 1
ATOM 9879 C C . ALA B 1 416 ? 12.539 33.531 -17.141 1 91.31 416 ALA B C 1
ATOM 9881 O O . ALA B 1 416 ? 11.891 34.531 -16.859 1 91.31 416 ALA B O 1
ATOM 9882 N N . PHE B 1 417 ? 12.562 32.5 -16.375 1 91.88 417 PHE B N 1
ATOM 9883 C CA . PHE B 1 417 ? 11.727 32.5 -15.18 1 91.88 417 PHE B CA 1
ATOM 9884 C C . PHE B 1 417 ? 12.578 32.375 -13.93 1 91.88 417 PHE B C 1
ATOM 9886 O O . PHE B 1 417 ? 12.062 32.406 -12.812 1 91.88 417 PHE B O 1
ATOM 9893 N N . ALA B 1 418 ? 13.844 32.25 -14.039 1 93.12 418 ALA B N 1
ATOM 9894 C CA . ALA B 1 418 ? 14.727 32.094 -12.891 1 93.12 418 ALA B CA 1
ATOM 9895 C C . ALA B 1 418 ? 14.625 33.344 -11.977 1 93.12 418 ALA B C 1
ATOM 9897 O O . ALA B 1 418 ? 14.617 34.469 -12.453 1 93.12 418 ALA B O 1
ATOM 9898 N N . GLY B 1 419 ? 14.445 33.094 -10.656 1 91.25 419 GLY B N 1
ATOM 9899 C CA . GLY B 1 419 ? 14.398 34.156 -9.664 1 91.25 419 GLY B CA 1
ATOM 9900 C C . GLY B 1 419 ? 13.031 34.812 -9.547 1 91.25 419 GLY B C 1
ATOM 9901 O O . GLY B 1 419 ? 12.828 35.656 -8.703 1 91.25 419 GLY B O 1
ATOM 9902 N N . LYS B 1 420 ? 12.133 34.375 -10.312 1 91.81 420 LYS B N 1
ATOM 9903 C CA . LYS B 1 420 ? 10.805 34.969 -10.305 1 91.81 420 LYS B CA 1
ATOM 9904 C C . LYS B 1 420 ? 9.898 34.312 -9.273 1 91.81 420 LYS B C 1
ATOM 9906 O O . LYS B 1 420 ? 10.188 33.188 -8.812 1 91.81 420 LYS B O 1
ATOM 9911 N N . THR B 1 421 ? 8.883 35.062 -8.867 1 94 421 THR B N 1
ATOM 9912 C CA . THR B 1 421 ? 7.816 34.594 -7.984 1 94 421 THR B CA 1
ATOM 9913 C C . THR B 1 421 ? 6.461 34.719 -8.672 1 94 421 THR B C 1
ATOM 9915 O O . THR B 1 421 ? 6.203 35.656 -9.406 1 94 421 THR B O 1
ATOM 9918 N N . GLU B 1 422 ? 5.703 33.719 -8.602 1 94.25 422 GLU B N 1
ATOM 9919 C CA . GLU B 1 422 ? 4.324 33.719 -9.078 1 94.25 422 GLU B CA 1
ATOM 9920 C C . GLU B 1 422 ? 3.336 33.531 -7.93 1 94.25 422 GLU B C 1
ATOM 9922 O O . GLU B 1 422 ? 3.516 32.688 -7.074 1 94.25 422 GLU B O 1
ATOM 9927 N N . ILE B 1 423 ? 2.355 34.438 -7.887 1 94.5 423 ILE B N 1
ATOM 9928 C CA . ILE B 1 423 ? 1.321 34.375 -6.859 1 94.5 423 ILE B CA 1
ATOM 9929 C C . ILE B 1 423 ? -0.045 34.188 -7.516 1 94.5 423 ILE B C 1
ATOM 9931 O O . ILE B 1 423 ? -0.378 34.875 -8.477 1 94.5 423 ILE B O 1
ATOM 9935 N N . TYR B 1 424 ? -0.757 33.25 -7.074 1 94 424 TYR B N 1
ATOM 9936 C CA . TYR B 1 424 ? -2.092 32.969 -7.586 1 94 424 TYR B CA 1
ATOM 9937 C C . TYR B 1 424 ? -3.156 33.25 -6.539 1 94 424 TYR B C 1
ATOM 9939 O O . TYR B 1 424 ? -3.078 32.781 -5.406 1 94 424 TYR B O 1
ATOM 9947 N N . LEU B 1 425 ? -4.148 34.062 -6.902 1 90.31 425 LEU B N 1
ATOM 9948 C CA . LEU B 1 425 ? -5.207 34.5 -5.988 1 90.31 425 LEU B CA 1
ATOM 9949 C C . LEU B 1 425 ? -6.582 34.281 -6.609 1 90.31 425 LEU B C 1
ATOM 9951 O O . LEU B 1 425 ? -6.738 34.375 -7.832 1 90.31 425 LEU B O 1
ATOM 9955 N N . GLY B 1 426 ? -7.555 33.969 -5.73 1 81.38 426 GLY B N 1
ATOM 9956 C CA . GLY B 1 426 ? -8.93 33.844 -6.188 1 81.38 426 GLY B CA 1
ATOM 9957 C C . GLY B 1 426 ? -9.641 35.156 -6.32 1 81.38 426 GLY B C 1
ATOM 9958 O O . GLY B 1 426 ? -9.125 36.188 -5.883 1 81.38 426 GLY B O 1
ATOM 9959 N N . LYS B 1 427 ? -10.844 35.125 -6.98 1 71.38 427 LYS B N 1
ATOM 9960 C CA . LYS B 1 427 ? -11.68 36.312 -7.121 1 71.38 427 LYS B CA 1
ATOM 9961 C C . LYS B 1 427 ? -12.562 36.5 -5.891 1 71.38 427 LYS B C 1
ATOM 9963 O O . LYS B 1 427 ? -13.141 37.562 -5.707 1 71.38 427 LYS B O 1
ATOM 9968 N N . GLY B 1 428 ? -12.531 35.5 -4.898 1 67.06 428 GLY B N 1
ATOM 9969 C CA . GLY B 1 428 ? -13.305 35.594 -3.672 1 67.06 428 GLY B CA 1
ATOM 9970 C C . GLY B 1 428 ? -14.781 35.281 -3.875 1 67.06 428 GLY B C 1
ATOM 9971 O O . GLY B 1 428 ? -15.602 35.594 -2.998 1 67.06 428 GLY B O 1
ATOM 9972 N N . GLU B 1 429 ? -15.227 34.812 -5.039 1 69.44 429 GLU B N 1
ATOM 9973 C CA . GLU B 1 429 ? -16.641 34.594 -5.316 1 69.44 429 GLU B CA 1
ATOM 9974 C C . GLU B 1 429 ? -17.109 33.219 -4.898 1 69.44 429 GLU B C 1
ATOM 9976 O O . GLU B 1 429 ? -18.172 33.062 -4.297 1 69.44 429 GLU B O 1
ATOM 9981 N N . ASN B 1 430 ? -16.422 32.281 -5.254 1 81.06 430 ASN B N 1
ATOM 9982 C CA . ASN B 1 430 ? -16.781 30.875 -5.012 1 81.06 430 ASN B CA 1
ATOM 9983 C C . ASN B 1 430 ? -15.57 30.062 -4.551 1 81.06 430 ASN B C 1
ATOM 9985 O O . ASN B 1 430 ? -14.695 29.75 -5.348 1 81.06 430 ASN B O 1
ATOM 9989 N N . ALA B 1 431 ? -15.672 29.703 -3.336 1 84.31 431 ALA B N 1
ATOM 9990 C CA . ALA B 1 431 ? -14.555 29.016 -2.701 1 84.31 431 ALA B CA 1
ATOM 9991 C C . ALA B 1 431 ? -14.281 27.672 -3.381 1 84.31 431 ALA B C 1
ATOM 9993 O O . ALA B 1 431 ? -13.133 27.25 -3.508 1 84.31 431 ALA B O 1
ATOM 9994 N N . SER B 1 432 ? -15.336 27 -3.838 1 88.81 432 SER B N 1
ATOM 9995 C CA . SER B 1 432 ? -15.172 25.703 -4.473 1 88.81 432 SER B CA 1
ATOM 9996 C C . SER B 1 432 ? -14.469 25.828 -5.82 1 88.81 432 SER B C 1
ATOM 9998 O O . SER B 1 432 ? -13.648 24.984 -6.184 1 88.81 432 SER B O 1
ATOM 10000 N N . GLU B 1 433 ? -14.781 26.875 -6.496 1 90.88 433 GLU B N 1
ATOM 10001 C CA . GLU B 1 433 ? -14.141 27.109 -7.785 1 90.88 433 GLU B CA 1
ATOM 10002 C C . GLU B 1 433 ? -12.664 27.453 -7.613 1 90.88 433 GLU B C 1
ATOM 10004 O O . GLU B 1 433 ? -11.812 26.984 -8.367 1 90.88 433 GLU B O 1
ATOM 10009 N N . GLU B 1 434 ? -12.391 28.25 -6.664 1 90.81 434 GLU B N 1
ATOM 10010 C CA . GLU B 1 434 ? -11 28.609 -6.387 1 90.81 434 GLU B CA 1
ATOM 10011 C C . GLU B 1 434 ? -10.188 27.391 -5.984 1 90.81 434 GLU B C 1
ATOM 10013 O O . GLU B 1 434 ? -9.047 27.219 -6.422 1 90.81 434 GLU B O 1
ATOM 10018 N N . ARG B 1 435 ? -10.742 26.625 -5.16 1 94 435 ARG B N 1
ATOM 10019 C CA . ARG B 1 435 ? -10.07 25.406 -4.711 1 94 435 ARG B CA 1
ATOM 10020 C C . ARG B 1 435 ? -9.742 24.484 -5.887 1 94 435 ARG B C 1
ATOM 10022 O O . ARG B 1 435 ? -8.625 23.969 -5.984 1 94 435 ARG B O 1
ATOM 10029 N N . LEU B 1 436 ? -10.727 24.266 -6.73 1 94.38 436 LEU B N 1
ATOM 10030 C CA . LEU B 1 436 ? -10.531 23.375 -7.867 1 94.38 436 LEU B CA 1
ATOM 10031 C C . LEU B 1 436 ? -9.516 23.953 -8.844 1 94.38 436 LEU B C 1
ATOM 10033 O O . LEU B 1 436 ? -8.75 23.219 -9.469 1 94.38 436 LEU B O 1
ATOM 10037 N N . ALA B 1 437 ? -9.578 25.281 -9.008 1 94.19 437 ALA B N 1
ATOM 10038 C CA . ALA B 1 437 ? -8.562 25.922 -9.836 1 94.19 437 ALA B CA 1
ATOM 10039 C C . ALA B 1 437 ? -7.164 25.688 -9.281 1 94.19 437 ALA B C 1
ATOM 10041 O O . ALA B 1 437 ? -6.23 25.406 -10.031 1 94.19 437 ALA B O 1
ATOM 10042 N N . LEU B 1 438 ? -7.051 25.844 -8.016 1 95.31 438 LEU B N 1
ATOM 10043 C CA . LEU B 1 438 ? -5.773 25.594 -7.344 1 95.31 438 LEU B CA 1
ATOM 10044 C C . LEU B 1 438 ? -5.371 24.141 -7.469 1 95.31 438 LEU B C 1
ATOM 10046 O O . LEU B 1 438 ? -4.195 23.828 -7.672 1 95.31 438 LEU B O 1
ATOM 10050 N N . GLN B 1 439 ? -6.305 23.234 -7.262 1 93.94 439 GLN B N 1
ATOM 10051 C CA . GLN B 1 439 ? -6.059 21.797 -7.418 1 93.94 439 GLN B CA 1
ATOM 10052 C C . GLN B 1 439 ? -5.465 21.5 -8.789 1 93.94 439 GLN B C 1
ATOM 10054 O O . GLN B 1 439 ? -4.508 20.719 -8.898 1 93.94 439 GLN B O 1
ATOM 10059 N N . LYS B 1 440 ? -6.012 22.047 -9.812 1 91 440 LYS B N 1
ATOM 10060 C CA . LYS B 1 440 ? -5.531 21.828 -11.18 1 91 440 LYS B CA 1
ATOM 10061 C C . LYS B 1 440 ? -4.121 22.375 -11.359 1 91 440 LYS B C 1
ATOM 10063 O O . LYS B 1 440 ? -3.295 21.781 -12.047 1 91 440 LYS B O 1
ATOM 10068 N N . LEU B 1 441 ? -3.961 23.531 -10.797 1 91.25 441 LEU B N 1
ATOM 10069 C CA . LEU B 1 441 ? -2.633 24.141 -10.875 1 91.25 441 LEU B CA 1
ATOM 10070 C C . LEU B 1 441 ? -1.598 23.25 -10.188 1 91.25 441 LEU B C 1
ATOM 10072 O O . LEU B 1 441 ? -0.495 23.062 -10.703 1 91.25 441 LEU B O 1
ATOM 10076 N N . LEU B 1 442 ? -1.898 22.766 -9.047 1 91.88 442 LEU B N 1
ATOM 10077 C CA . LEU B 1 442 ? -0.995 21.891 -8.312 1 91.88 442 LEU B CA 1
ATOM 10078 C C . LEU B 1 442 ? -0.716 20.609 -9.109 1 91.88 442 LEU B C 1
ATOM 10080 O O . LEU B 1 442 ? 0.399 20.094 -9.07 1 91.88 442 LEU B O 1
ATOM 10084 N N . GLN B 1 443 ? -1.689 20.141 -9.773 1 86.69 443 GLN B N 1
ATOM 10085 C CA . GLN B 1 443 ? -1.519 18.953 -10.602 1 86.69 443 GLN B CA 1
ATOM 10086 C C . GLN B 1 443 ? -0.509 19.203 -11.719 1 86.69 443 GLN B C 1
ATOM 10088 O O . GLN B 1 443 ? 0.196 18.297 -12.148 1 86.69 443 GLN B O 1
ATOM 10093 N N . GLU B 1 444 ? -0.505 20.391 -12.148 1 83.88 444 GLU B N 1
ATOM 10094 C CA . GLU B 1 444 ? 0.454 20.75 -13.188 1 83.88 444 GLU B CA 1
ATOM 10095 C C . GLU B 1 444 ? 1.887 20.656 -12.672 1 83.88 444 GLU B C 1
ATOM 10097 O O . GLU B 1 444 ? 2.814 20.391 -13.438 1 83.88 444 GLU B O 1
ATOM 10102 N N . PHE B 1 445 ? 1.972 20.938 -11.461 1 82.81 445 PHE B N 1
ATOM 10103 C CA . PHE B 1 445 ? 3.303 20.875 -10.875 1 82.81 445 PHE B CA 1
ATOM 10104 C C . PHE B 1 445 ? 3.66 19.453 -10.484 1 82.81 445 PHE B C 1
ATOM 10106 O O . PHE B 1 445 ? 4.66 19.219 -9.805 1 82.81 445 PHE B O 1
ATOM 10113 N N . THR B 1 446 ? 2.664 18.641 -10.844 1 76.19 446 THR B N 1
ATOM 10114 C CA . THR B 1 446 ? 2.947 17.219 -10.703 1 76.19 446 THR B CA 1
ATOM 10115 C C . THR B 1 446 ? 3.045 16.547 -12.07 1 76.19 446 THR B C 1
ATOM 10117 O O . THR B 1 446 ? 2.551 17.078 -13.07 1 76.19 446 THR B O 1
ATOM 10120 N N . LEU B 1 447 ? 4.098 15.945 -12.609 1 61.56 447 LEU B N 1
ATOM 10121 C CA . LEU B 1 447 ? 4.281 15.375 -13.938 1 61.56 447 LEU B CA 1
ATOM 10122 C C . LEU B 1 447 ? 3.135 14.43 -14.281 1 61.56 447 LEU B C 1
ATOM 10124 O O . LEU B 1 447 ? 3.279 13.562 -15.148 1 61.56 447 LEU B O 1
ATOM 10128 N N . GLN B 1 448 ? 1.933 14.445 -13.703 1 56.62 448 GLN B N 1
ATOM 10129 C CA . GLN B 1 448 ? 0.835 13.516 -13.953 1 56.62 448 GLN B CA 1
ATOM 10130 C C . GLN B 1 448 ? 0.083 13.875 -15.227 1 56.62 448 GLN B C 1
ATOM 10132 O O . GLN B 1 448 ? -0.793 13.125 -15.672 1 56.62 448 GLN B O 1
ATOM 10137 N N . ASN B 1 449 ? 0.469 14.945 -15.812 1 54.5 449 ASN B N 1
ATOM 10138 C CA . ASN B 1 449 ? -0.28 15.297 -17.016 1 54.5 449 ASN B CA 1
ATOM 10139 C C . ASN B 1 449 ? 0.528 15.023 -18.281 1 54.5 449 ASN B C 1
ATOM 10141 O O . ASN B 1 449 ? 1.745 15.219 -18.297 1 54.5 449 ASN B O 1
ATOM 10145 N N . GLU B 1 450 ? -0.033 14.148 -19.234 1 53.06 450 GLU B N 1
ATOM 10146 C CA . GLU B 1 450 ? 0.464 13.812 -20.562 1 53.06 450 GLU B CA 1
ATOM 10147 C C . GLU B 1 450 ? 1.2 14.992 -21.188 1 53.06 450 GLU B C 1
ATOM 10149 O O . GLU B 1 450 ? 2.207 14.812 -21.875 1 53.06 450 GLU B O 1
ATOM 10154 N N . ALA B 1 451 ? 0.674 16.047 -20.953 1 54.22 451 ALA B N 1
ATOM 10155 C CA . ALA B 1 451 ? 1.028 17.234 -21.734 1 54.22 451 ALA B CA 1
ATOM 10156 C C . ALA B 1 451 ? 2.092 18.062 -21.016 1 54.22 451 ALA B C 1
ATOM 10158 O O . ALA B 1 451 ? 2.229 19.266 -21.266 1 54.22 451 ALA B O 1
ATOM 10159 N N . THR B 1 452 ? 2.662 17.391 -20.016 1 60.91 452 THR B N 1
ATOM 10160 C CA . THR B 1 452 ? 3.619 18.266 -19.359 1 60.91 452 THR B CA 1
ATOM 10161 C C . THR B 1 452 ? 4.688 18.734 -20.344 1 60.91 452 THR B C 1
ATOM 10163 O O . THR B 1 452 ? 5.422 17.906 -20.891 1 60.91 452 THR B O 1
ATOM 10166 N N . SER B 1 453 ? 4.5 19.875 -20.75 1 69.06 453 SER B N 1
ATOM 10167 C CA . SER B 1 453 ? 5.402 20.547 -21.672 1 69.06 453 SER B CA 1
ATOM 10168 C C . SER B 1 453 ? 6.832 20.562 -21.141 1 69.06 453 SER B C 1
ATOM 10170 O O . SER B 1 453 ? 7.055 20.391 -19.938 1 69.06 453 SER B O 1
ATOM 10172 N N . ASP B 1 454 ? 7.668 20.484 -21.922 1 80.38 454 ASP B N 1
ATOM 10173 C CA . ASP B 1 454 ? 9.086 20.641 -21.609 1 80.38 454 ASP B CA 1
ATOM 10174 C C . ASP B 1 454 ? 9.312 21.828 -20.672 1 80.38 454 ASP B C 1
ATOM 10176 O O . ASP B 1 454 ? 10.117 21.75 -19.734 1 80.38 454 ASP B O 1
ATOM 10180 N N . LEU B 1 455 ? 8.5 22.75 -20.875 1 85 455 LEU B N 1
ATOM 10181 C CA . LEU B 1 455 ? 8.625 23.938 -20.047 1 85 455 LEU B CA 1
ATOM 10182 C C . LEU B 1 455 ? 8.234 23.656 -18.609 1 85 455 LEU B C 1
ATOM 10184 O O . LEU B 1 455 ? 8.891 24.141 -17.672 1 85 455 LEU B O 1
ATOM 10188 N N . MET B 1 456 ? 7.195 22.938 -18.438 1 85.75 456 MET B N 1
ATOM 10189 C CA . MET B 1 456 ? 6.734 22.672 -17.078 1 85.75 456 MET B CA 1
ATOM 10190 C C . MET B 1 456 ? 7.73 21.781 -16.328 1 85.75 456 MET B C 1
ATOM 10192 O O . MET B 1 456 ? 7.906 21.922 -15.125 1 85.75 456 MET B O 1
ATOM 10196 N N . SER B 1 457 ? 8.312 20.859 -17.031 1 84.12 457 SER B N 1
ATOM 10197 C CA . SER B 1 457 ? 9.352 20.047 -16.406 1 84.12 457 SER B CA 1
ATOM 10198 C C . SER B 1 457 ? 10.508 20.906 -15.898 1 84.12 457 SER B C 1
ATOM 10200 O O . SER B 1 457 ? 11.055 20.656 -14.828 1 84.12 457 SER B O 1
ATOM 10202 N N . LYS B 1 458 ? 10.859 21.891 -16.672 1 89.5 458 LYS B N 1
ATOM 10203 C CA . LYS B 1 458 ? 11.914 22.812 -16.281 1 89.5 458 LYS B CA 1
ATOM 10204 C C . LYS B 1 458 ? 11.492 23.656 -15.078 1 89.5 458 LYS B C 1
ATOM 10206 O O . LYS B 1 458 ? 12.281 23.875 -14.156 1 89.5 458 LYS B O 1
ATOM 10211 N N . LYS B 1 459 ? 10.266 24.062 -15.07 1 88.38 459 LYS B N 1
ATOM 10212 C CA . LYS B 1 459 ? 9.758 24.844 -13.953 1 88.38 459 LYS B CA 1
ATOM 10213 C C . LYS B 1 459 ? 9.766 24.031 -12.664 1 88.38 459 LYS B C 1
ATOM 10215 O O . LYS B 1 459 ? 10.18 24.516 -11.609 1 88.38 459 LYS B O 1
ATOM 10220 N N . ILE B 1 460 ? 9.367 22.828 -12.766 1 85.88 460 ILE B N 1
ATOM 10221 C CA . ILE B 1 460 ? 9.305 21.953 -11.602 1 85.88 460 ILE B CA 1
ATOM 10222 C C . ILE B 1 460 ? 10.711 21.75 -11.039 1 85.88 460 ILE B C 1
ATOM 10224 O O . ILE B 1 460 ? 10.914 21.797 -9.828 1 85.88 460 ILE B O 1
ATOM 10228 N N . ALA B 1 461 ? 11.656 21.5 -11.914 1 86.25 461 ALA B N 1
ATOM 10229 C CA . ALA B 1 461 ? 13.039 21.25 -11.5 1 86.25 461 ALA B CA 1
ATOM 10230 C C . ALA B 1 461 ? 13.664 22.5 -10.891 1 86.25 461 ALA B C 1
ATOM 10232 O O . ALA B 1 461 ? 14.602 22.406 -10.102 1 86.25 461 ALA B O 1
ATOM 10233 N N . ALA B 1 462 ? 13.109 23.641 -11.242 1 90.44 462 ALA B N 1
ATOM 10234 C CA . ALA B 1 462 ? 13.688 24.906 -10.797 1 90.44 462 ALA B CA 1
ATOM 10235 C C . ALA B 1 462 ? 12.93 25.469 -9.594 1 90.44 462 ALA B C 1
ATOM 10237 O O . ALA B 1 462 ? 13.258 26.547 -9.094 1 90.44 462 ALA B O 1
ATOM 10238 N N . VAL B 1 463 ? 11.953 24.797 -9.133 1 89.75 463 VAL B N 1
ATOM 10239 C CA . VAL B 1 463 ? 11.141 25.266 -8.016 1 89.75 463 VAL B CA 1
ATOM 10240 C C . VAL B 1 463 ? 11.992 25.328 -6.75 1 89.75 463 VAL B C 1
ATOM 10242 O O . VAL B 1 463 ? 12.703 24.375 -6.43 1 89.75 463 VAL B O 1
ATOM 10245 N N . LYS B 1 464 ? 11.898 26.422 -6.148 1 87.06 464 LYS B N 1
ATOM 10246 C CA . LYS B 1 464 ? 12.492 26.594 -4.828 1 87.06 464 LYS B CA 1
ATOM 10247 C C . LYS B 1 464 ? 11.516 26.188 -3.729 1 87.06 464 LYS B C 1
ATOM 10249 O O . LYS B 1 464 ? 11.852 25.422 -2.834 1 87.06 464 LYS B O 1
ATOM 10254 N N . SER B 1 465 ? 10.352 26.75 -3.877 1 88.75 465 SER B N 1
ATOM 10255 C CA . SER B 1 465 ? 9.305 26.422 -2.914 1 88.75 465 SER B CA 1
ATOM 10256 C C . SER B 1 465 ? 7.918 26.688 -3.49 1 88.75 465 SER B C 1
ATOM 10258 O O . SER B 1 465 ? 7.742 27.594 -4.312 1 88.75 465 SER B O 1
ATOM 10260 N N . ILE B 1 466 ? 7.047 25.875 -3.119 1 94.25 466 ILE B N 1
ATOM 10261 C CA . ILE B 1 466 ? 5.629 26.094 -3.383 1 94.25 466 ILE B CA 1
ATOM 10262 C C . ILE B 1 466 ? 4.863 26.172 -2.062 1 94.25 466 ILE B C 1
ATOM 10264 O O . ILE B 1 466 ? 4.891 25.234 -1.267 1 94.25 466 ILE B O 1
ATOM 10268 N N . VAL B 1 467 ? 4.258 27.328 -1.817 1 95.88 467 VAL B N 1
ATOM 10269 C CA . VAL B 1 467 ? 3.457 27.516 -0.612 1 95.88 467 VAL B CA 1
ATOM 10270 C C . VAL B 1 467 ? 1.979 27.609 -0.982 1 95.88 467 VAL B C 1
ATOM 10272 O O . VAL B 1 467 ? 1.597 28.422 -1.824 1 95.88 467 VAL B O 1
ATOM 10275 N N . VAL B 1 468 ? 1.22 26.797 -0.42 1 96.75 468 VAL B N 1
ATOM 10276 C CA . VAL B 1 468 ? -0.22 26.75 -0.654 1 96.75 468 VAL B CA 1
ATOM 10277 C C . VAL B 1 468 ? -0.959 27.266 0.579 1 96.75 468 VAL B C 1
ATOM 10279 O O . VAL B 1 468 ? -0.741 26.781 1.69 1 96.75 468 VAL B O 1
ATOM 10282 N N . TYR B 1 469 ? -1.788 28.266 0.393 1 94.88 469 TYR B N 1
ATOM 10283 C CA . TYR B 1 469 ? -2.572 28.828 1.483 1 94.88 469 TYR B CA 1
ATOM 10284 C C . TYR B 1 469 ? -4.012 28.328 1.439 1 94.88 469 TYR B C 1
ATOM 10286 O O . TYR B 1 469 ? -4.688 28.453 0.415 1 94.88 469 TYR B O 1
ATOM 10294 N N . VAL B 1 470 ? -4.465 27.766 2.488 1 95.06 470 VAL B N 1
ATOM 10295 C CA . VAL B 1 470 ? -5.77 27.109 2.533 1 95.06 470 VAL B CA 1
ATOM 10296 C C . VAL B 1 470 ? -6.555 27.609 3.746 1 95.06 470 VAL B C 1
ATOM 10298 O O . VAL B 1 470 ? -5.996 27.75 4.836 1 95.06 470 VAL B O 1
ATOM 10301 N N . PRO B 1 471 ? -7.848 27.922 3.549 1 93.25 471 PRO B N 1
ATOM 10302 C CA . PRO B 1 471 ? -8.688 28.297 4.695 1 93.25 471 PRO B CA 1
ATOM 10303 C C . PRO B 1 471 ? -9.117 27.094 5.52 1 93.25 471 PRO B C 1
ATOM 10305 O O . PRO B 1 471 ? -10.258 26.641 5.418 1 93.25 471 PRO B O 1
ATOM 10308 N N . SER B 1 472 ? -8.281 26.609 6.293 1 94.94 472 SER B N 1
ATOM 10309 C CA . SER B 1 472 ? -8.5 25.453 7.164 1 94.94 472 SER B CA 1
ATOM 10310 C C . SER B 1 472 ? -8.227 25.812 8.625 1 94.94 472 SER B C 1
ATOM 10312 O O . SER B 1 472 ? -7.215 26.438 8.938 1 94.94 472 SER B O 1
ATOM 10314 N N . LYS B 1 473 ? -9.102 25.406 9.469 1 94.25 473 LYS B N 1
ATOM 10315 C CA . LYS B 1 473 ? -8.992 25.703 10.891 1 94.25 473 LYS B CA 1
ATOM 10316 C C . LYS B 1 473 ? -7.797 24.984 11.523 1 94.25 473 LYS B C 1
ATOM 10318 O O . LYS B 1 473 ? -7.242 25.453 12.516 1 94.25 473 LYS B O 1
ATOM 10323 N N . LEU B 1 474 ? -7.402 23.875 10.953 1 93.81 474 LEU B N 1
ATOM 10324 C CA . LEU B 1 474 ? -6.246 23.125 11.422 1 93.81 474 LEU B CA 1
ATOM 10325 C C . LEU B 1 474 ? -4.977 23.953 11.328 1 93.81 474 LEU B C 1
ATOM 10327 O O . LEU B 1 474 ? -4.074 23.812 12.156 1 93.81 474 LEU B O 1
ATOM 10331 N N . LEU B 1 475 ? -4.934 24.844 10.398 1 94.25 475 LEU B N 1
ATOM 10332 C CA . LEU B 1 475 ? -3.725 25.594 10.086 1 94.25 475 LEU B CA 1
ATOM 10333 C C . LEU B 1 475 ? -3.779 26.984 10.719 1 94.25 475 LEU B C 1
ATOM 10335 O O . LEU B 1 475 ? -2.805 27.734 10.648 1 94.25 475 LEU B O 1
ATOM 10339 N N . HIS B 1 476 ? -4.789 27.391 11.297 1 89.19 476 HIS B N 1
ATOM 10340 C CA . HIS B 1 476 ? -5.066 28.75 11.727 1 89.19 476 HIS B CA 1
ATOM 10341 C C . HIS B 1 476 ? -4.141 29.172 12.867 1 89.19 476 HIS B C 1
ATOM 10343 O O . HIS B 1 476 ? -3.799 30.344 13 1 89.19 476 HIS B O 1
ATOM 10349 N N . SER B 1 477 ? -3.588 28.359 13.664 1 82.19 477 SER B N 1
ATOM 10350 C CA . SER B 1 477 ? -2.883 28.75 14.883 1 82.19 477 SER B CA 1
ATOM 10351 C C . SER B 1 477 ? -1.39 28.453 14.773 1 82.19 477 SER B C 1
ATOM 10353 O O . SER B 1 477 ? -0.777 27.969 15.719 1 82.19 477 SER B O 1
ATOM 10355 N N . GLY B 1 478 ? -0.84 28.812 13.539 1 79.44 478 GLY B N 1
ATOM 10356 C CA . GLY B 1 478 ? 0.607 28.812 13.398 1 79.44 478 GLY B CA 1
ATOM 10357 C C . GLY B 1 478 ? 1.168 27.453 13.039 1 79.44 478 GLY B C 1
ATOM 10358 O O . GLY B 1 478 ? 2.303 27.125 13.398 1 79.44 478 GLY B O 1
ATOM 10359 N N . ILE B 1 479 ? 0.389 26.656 12.484 1 90.19 479 ILE B N 1
ATOM 10360 C CA . ILE B 1 479 ? 0.857 25.359 12.023 1 90.19 479 ILE B CA 1
ATOM 10361 C C . ILE B 1 479 ? 1.042 25.391 10.508 1 90.19 479 ILE B C 1
ATOM 10363 O O . ILE B 1 479 ? 0.234 25.984 9.789 1 90.19 479 ILE B O 1
ATOM 10367 N N . GLU B 1 480 ? 2.119 24.906 10.125 1 94.75 480 GLU B N 1
ATOM 10368 C CA . GLU B 1 480 ? 2.352 24.656 8.703 1 94.75 480 GLU B CA 1
ATOM 10369 C C . GLU B 1 480 ? 2.613 23.188 8.43 1 94.75 480 GLU B C 1
ATOM 10371 O O . GLU B 1 480 ? 3.305 22.516 9.203 1 94.75 480 GLU B O 1
ATOM 10376 N N . MET B 1 481 ? 1.986 22.703 7.438 1 96.31 481 MET B N 1
ATOM 10377 C CA . MET B 1 481 ? 2.193 21.312 7.047 1 96.31 481 MET B CA 1
ATOM 10378 C C . MET B 1 481 ? 3.061 21.219 5.793 1 96.31 481 MET B C 1
ATOM 10380 O O . MET B 1 481 ? 2.869 21.984 4.844 1 96.31 481 MET B O 1
ATOM 10384 N N . VAL B 1 482 ? 4 20.359 5.828 1 95.88 482 VAL B N 1
ATOM 10385 C CA . VAL B 1 482 ? 4.887 20.156 4.688 1 95.88 482 VAL B CA 1
ATOM 10386 C C . VAL B 1 482 ? 4.648 18.781 4.074 1 95.88 482 VAL B C 1
ATOM 10388 O O . VAL B 1 482 ? 4.898 17.75 4.719 1 95.88 482 VAL B O 1
ATOM 10391 N N . GLU B 1 483 ? 4.188 18.781 2.922 1 94.06 483 GLU B N 1
ATOM 10392 C CA . GLU B 1 483 ? 4.004 17.531 2.182 1 94.06 483 GLU B CA 1
ATOM 10393 C C . GLU B 1 483 ? 5.262 17.172 1.394 1 94.06 483 GLU B C 1
ATOM 10395 O O . GLU B 1 483 ? 5.664 17.906 0.489 1 94.06 483 GLU B O 1
ATOM 10400 N N . LEU B 1 484 ? 5.797 16.047 1.702 1 91.12 484 LEU B N 1
ATOM 10401 C CA . LEU B 1 484 ? 7.031 15.602 1.06 1 91.12 484 LEU B CA 1
ATOM 10402 C C . LEU B 1 484 ? 6.734 14.578 -0.034 1 91.12 484 LEU B C 1
ATOM 10404 O O . LEU B 1 484 ? 5.77 13.82 0.062 1 91.12 484 LEU B O 1
ATOM 10408 N N . PRO B 1 485 ? 7.609 14.586 -0.999 1 87 485 PRO B N 1
ATOM 10409 C CA . PRO B 1 485 ? 7.508 13.5 -1.977 1 87 485 PRO B CA 1
ATOM 10410 C C . PRO B 1 485 ? 7.812 12.133 -1.372 1 87 485 PRO B C 1
ATOM 10412 O O . PRO B 1 485 ? 8.375 12.047 -0.279 1 87 485 PRO B O 1
ATOM 10415 N N . GLY B 1 486 ? 7.387 11.109 -2.066 1 82.69 486 GLY B N 1
ATOM 10416 C CA . GLY B 1 486 ? 7.691 9.766 -1.612 1 82.69 486 GLY B CA 1
ATOM 10417 C C . GLY B 1 486 ? 9.156 9.406 -1.758 1 82.69 486 GLY B C 1
ATOM 10418 O O . GLY B 1 486 ? 9.836 9.898 -2.662 1 82.69 486 GLY B O 1
ATOM 10419 N N . THR B 1 487 ? 9.727 8.555 -0.947 1 74.56 487 THR B N 1
ATOM 10420 C CA . THR B 1 487 ? 11.148 8.25 -0.864 1 74.56 487 THR B CA 1
ATOM 10421 C C . THR B 1 487 ? 11.539 7.191 -1.897 1 74.56 487 THR B C 1
ATOM 10423 O O . THR B 1 487 ? 12.703 6.809 -1.991 1 74.56 487 THR B O 1
ATOM 10426 N N . ASP B 1 488 ? 10.766 6.902 -2.76 1 63.44 488 ASP B N 1
ATOM 10427 C CA . ASP B 1 488 ? 11.18 5.855 -3.691 1 63.44 488 ASP B CA 1
ATOM 10428 C C . ASP B 1 488 ? 12.219 6.379 -4.676 1 63.44 488 ASP B C 1
ATOM 10430 O O . ASP B 1 488 ? 12.391 7.594 -4.828 1 63.44 488 ASP B O 1
ATOM 10434 N N . HIS B 1 489 ? 13.102 5.609 -5.156 1 60.53 489 HIS B N 1
ATOM 10435 C CA . HIS B 1 489 ? 14.242 5.945 -6.004 1 60.53 489 HIS B CA 1
ATOM 10436 C C . HIS B 1 489 ? 13.797 6.242 -7.43 1 60.53 489 HIS B C 1
ATOM 10438 O O . HIS B 1 489 ? 14.617 6.25 -8.352 1 60.53 489 HIS B O 1
ATOM 10444 N N . SER B 1 490 ? 12.508 6.402 -7.477 1 60.78 490 SER B N 1
ATOM 10445 C CA . SER B 1 490 ? 12.031 6.535 -8.852 1 60.78 490 SER B CA 1
ATOM 10446 C C . SER B 1 490 ? 12.328 7.926 -9.398 1 60.78 490 SER B C 1
ATOM 10448 O O . SER B 1 490 ? 12.414 8.109 -10.617 1 60.78 490 SER B O 1
ATOM 10450 N N . ASP B 1 491 ? 12.453 8.82 -8.453 1 65 491 ASP B N 1
ATOM 10451 C CA . ASP B 1 491 ? 12.727 10.188 -8.891 1 65 491 ASP B CA 1
ATOM 10452 C C . ASP B 1 491 ? 13.883 10.797 -8.102 1 65 491 ASP B C 1
ATOM 10454 O O . ASP B 1 491 ? 13.703 11.273 -6.984 1 65 491 ASP B O 1
ATOM 10458 N N . PRO B 1 492 ? 14.992 10.758 -8.727 1 64.88 492 PRO B N 1
ATOM 10459 C CA . PRO B 1 492 ? 16.172 11.227 -8.008 1 64.88 492 PRO B CA 1
ATOM 10460 C C . PRO B 1 492 ? 16.078 12.703 -7.613 1 64.88 492 PRO B C 1
ATOM 10462 O O . PRO B 1 492 ? 16.75 13.141 -6.68 1 64.88 492 PRO B O 1
ATOM 10465 N N . LEU B 1 493 ? 15.211 13.484 -8.281 1 69.5 493 LEU B N 1
ATOM 10466 C CA . LEU B 1 493 ? 15.117 14.914 -8.023 1 69.5 493 LEU B CA 1
ATOM 10467 C C . LEU B 1 493 ? 14.523 15.188 -6.645 1 69.5 493 LEU B C 1
ATOM 10469 O O . LEU B 1 493 ? 14.719 16.266 -6.078 1 69.5 493 LEU B O 1
ATOM 10473 N N . VAL B 1 494 ? 13.922 14.172 -6.125 1 75.06 494 VAL B N 1
ATOM 10474 C CA . VAL B 1 494 ? 13.078 14.422 -4.957 1 75.06 494 VAL B CA 1
ATOM 10475 C C . VAL B 1 494 ? 13.922 14.32 -3.686 1 75.06 494 VAL B C 1
ATOM 10477 O O . VAL B 1 494 ? 13.57 14.891 -2.652 1 75.06 494 VAL B O 1
ATOM 10480 N N . PHE B 1 495 ? 15.086 13.766 -3.74 1 75.56 495 PHE B N 1
ATOM 10481 C CA . PHE B 1 495 ? 15.828 13.438 -2.533 1 75.56 495 PHE B CA 1
ATOM 10482 C C . PHE B 1 495 ? 16.344 14.695 -1.852 1 75.56 495 PHE B C 1
ATOM 10484 O O . PHE B 1 495 ? 16.328 14.797 -0.623 1 75.56 495 PHE B O 1
ATOM 10491 N N . SER B 1 496 ? 16.688 15.594 -2.602 1 73.25 496 SER B N 1
ATOM 10492 C CA . SER B 1 496 ? 17.172 16.844 -2.021 1 73.25 496 SER B CA 1
ATOM 10493 C C . SER B 1 496 ? 16.047 17.594 -1.325 1 73.25 496 SER B C 1
ATOM 10495 O O . SER B 1 496 ? 16.25 18.172 -0.256 1 73.25 496 SER B O 1
ATOM 10497 N N . PHE B 1 497 ? 14.938 17.562 -1.969 1 77.75 497 PHE B N 1
ATOM 10498 C CA . PHE B 1 497 ? 13.781 18.219 -1.378 1 77.75 497 PHE B CA 1
ATOM 10499 C C . PHE B 1 497 ? 13.422 17.594 -0.04 1 77.75 497 PHE B C 1
ATOM 10501 O O . PHE B 1 497 ? 13.117 18.297 0.924 1 77.75 497 PHE B O 1
ATOM 10508 N N . ILE B 1 498 ? 13.516 16.312 0.039 1 86.12 498 ILE B N 1
ATOM 10509 C CA . ILE B 1 498 ? 13.141 15.578 1.244 1 86.12 498 ILE B CA 1
ATOM 10510 C C . ILE B 1 498 ? 14.133 15.891 2.365 1 86.12 498 ILE B C 1
ATOM 10512 O O . ILE B 1 498 ? 13.727 16.156 3.5 1 86.12 498 ILE B O 1
ATOM 10516 N N . GLN B 1 499 ? 15.336 15.93 1.985 1 82.25 499 GLN B N 1
ATOM 10517 C CA . GLN B 1 499 ? 16.359 16.172 2.992 1 82.25 499 GLN B CA 1
ATOM 10518 C C . GLN B 1 499 ? 16.25 17.594 3.557 1 82.25 499 GLN B C 1
ATOM 10520 O O . GLN B 1 499 ? 16.344 17.781 4.77 1 82.25 499 GLN B O 1
ATOM 10525 N N . ASP B 1 500 ? 16.047 18.469 2.75 1 81.19 500 ASP B N 1
ATOM 10526 C CA . ASP B 1 500 ? 15.922 19.859 3.184 1 81.19 500 ASP B CA 1
ATOM 10527 C C . ASP B 1 500 ? 14.719 20.047 4.105 1 81.19 500 ASP B C 1
ATOM 10529 O O . ASP B 1 500 ? 14.812 20.734 5.117 1 81.19 500 ASP B O 1
ATOM 10533 N N . ALA B 1 501 ? 13.711 19.5 3.711 1 89.38 501 ALA B N 1
ATOM 10534 C CA . ALA B 1 501 ? 12.484 19.625 4.5 1 89.38 501 ALA B CA 1
ATOM 10535 C C . ALA B 1 501 ? 12.641 18.953 5.863 1 89.38 501 ALA B C 1
ATOM 10537 O O . ALA B 1 501 ? 12.18 19.484 6.879 1 89.38 501 ALA B O 1
ATOM 10538 N N . LEU B 1 502 ? 13.289 17.797 5.91 1 92.62 502 LEU B N 1
ATOM 10539 C CA . LEU B 1 502 ? 13.477 17.062 7.16 1 92.62 502 LEU B CA 1
ATOM 10540 C C . LEU B 1 502 ? 14.43 17.812 8.086 1 92.62 502 LEU B C 1
ATOM 10542 O O . LEU B 1 502 ? 14.297 17.75 9.312 1 92.62 502 LEU B O 1
ATOM 10546 N N . ASP B 1 503 ? 15.258 18.547 7.539 1 88.81 503 ASP B N 1
ATOM 10547 C CA . ASP B 1 503 ? 16.25 19.25 8.336 1 88.81 503 ASP B CA 1
ATOM 10548 C C . ASP B 1 503 ? 15.641 20.469 9.031 1 88.81 503 ASP B C 1
ATOM 10550 O O . ASP B 1 503 ? 16.141 20.922 10.062 1 88.81 503 ASP B O 1
ATOM 10554 N N . THR B 1 504 ? 14.523 20.922 8.508 1 88.75 504 THR B N 1
ATOM 10555 C CA . THR B 1 504 ? 13.938 22.141 9.055 1 88.75 504 THR B CA 1
ATOM 10556 C C . THR B 1 504 ? 12.648 21.828 9.805 1 88.75 504 THR B C 1
ATOM 10558 O O . THR B 1 504 ? 12.078 22.703 10.461 1 88.75 504 THR B O 1
ATOM 10561 N N . ALA B 1 505 ? 12.258 20.672 9.805 1 94.88 505 ALA B N 1
ATOM 10562 C CA . ALA B 1 505 ? 10.984 20.312 10.406 1 94.88 505 ALA B CA 1
ATOM 10563 C C . ALA B 1 505 ? 11.078 20.297 11.93 1 94.88 505 ALA B C 1
ATOM 10565 O O . ALA B 1 505 ? 12.102 19.891 12.492 1 94.88 505 ALA B O 1
ATOM 10566 N N . ASP B 1 506 ? 9.984 20.734 12.578 1 94.62 506 ASP B N 1
ATOM 10567 C CA . ASP B 1 506 ? 9.875 20.688 14.031 1 94.62 506 ASP B CA 1
ATOM 10568 C C . ASP B 1 506 ? 9.203 19.406 14.5 1 94.62 506 ASP B C 1
ATOM 10570 O O . ASP B 1 506 ? 9.5 18.906 15.586 1 94.62 506 ASP B O 1
ATOM 10574 N N . ALA B 1 507 ? 8.289 19 13.773 1 96.38 507 ALA B N 1
ATOM 10575 C CA . ALA B 1 507 ? 7.574 17.766 14.031 1 96.38 507 ALA B CA 1
ATOM 10576 C C . ALA B 1 507 ? 7.535 16.875 12.781 1 96.38 507 ALA B C 1
ATOM 10578 O O . ALA B 1 507 ? 7.449 17.391 11.656 1 96.38 507 ALA B O 1
ATOM 10579 N N . LEU B 1 508 ? 7.641 15.617 13.039 1 97.69 508 LEU B N 1
ATOM 10580 C CA . LEU B 1 508 ? 7.625 14.664 11.93 1 97.69 508 LEU B CA 1
ATOM 10581 C C . LEU B 1 508 ? 6.5 13.648 12.102 1 97.69 508 LEU B C 1
ATOM 10583 O O . LEU B 1 508 ? 6.445 12.945 13.109 1 97.69 508 LEU B O 1
ATOM 10587 N N . LEU B 1 509 ? 5.57 13.648 11.156 1 97.88 509 LEU B N 1
ATOM 10588 C CA . LEU B 1 509 ? 4.57 12.594 11.039 1 97.88 509 LEU B CA 1
ATOM 10589 C C . LEU B 1 509 ? 5.035 11.516 10.062 1 97.88 509 LEU B C 1
ATOM 10591 O O . LEU B 1 509 ? 4.898 11.672 8.844 1 97.88 509 LEU B O 1
ATOM 10595 N N . LEU B 1 510 ? 5.516 10.453 10.578 1 97.56 510 LEU B N 1
ATOM 10596 C CA . LEU B 1 510 ? 5.938 9.344 9.734 1 97.56 510 LEU B CA 1
ATOM 10597 C C . LEU B 1 510 ? 4.785 8.375 9.492 1 97.56 510 LEU B C 1
ATOM 10599 O O . LEU B 1 510 ? 4.348 7.676 10.414 1 97.56 510 LEU B O 1
ATOM 10603 N N . LEU B 1 511 ? 4.398 8.289 8.25 1 96.62 511 LEU B N 1
ATOM 10604 C CA . LEU B 1 511 ? 3.244 7.48 7.891 1 96.62 511 LEU B CA 1
ATOM 10605 C C . LEU B 1 511 ? 3.684 6.121 7.355 1 96.62 511 LEU B C 1
ATOM 10607 O O . LEU B 1 511 ? 4.586 6.039 6.52 1 96.62 511 LEU B O 1
ATOM 10611 N N . SER B 1 512 ? 3.09 5.086 7.871 1 93.38 512 SER B N 1
ATOM 10612 C CA . SER B 1 512 ? 3.287 3.719 7.402 1 93.38 512 SER B CA 1
ATOM 10613 C C . SER B 1 512 ? 1.953 3.02 7.164 1 93.38 512 SER B C 1
ATOM 10615 O O . SER B 1 512 ? 0.91 3.484 7.625 1 93.38 512 SER B O 1
ATOM 10617 N N . GLU B 1 513 ? 1.967 1.948 6.461 1 90.62 513 GLU B N 1
ATOM 10618 C CA . GLU B 1 513 ? 0.723 1.236 6.184 1 90.62 513 GLU B CA 1
ATOM 10619 C C . GLU B 1 513 ? 0.21 0.518 7.426 1 90.62 513 GLU B C 1
ATOM 10621 O O . GLU B 1 513 ? -0.981 0.581 7.738 1 90.62 513 GLU B O 1
ATOM 10626 N N . PHE B 1 514 ? 1.203 -0.15 8.18 1 90.31 514 PHE B N 1
ATOM 10627 C CA . PHE B 1 514 ? 0.772 -0.934 9.336 1 90.31 514 PHE B CA 1
ATOM 10628 C C . PHE B 1 514 ? 1.547 -0.53 10.578 1 90.31 514 PHE B C 1
ATOM 10630 O O . PHE B 1 514 ? 0.974 -0.434 11.672 1 90.31 514 PHE B O 1
ATOM 10637 N N . ALA B 1 515 ? 2.859 -0.425 10.375 1 91.31 515 ALA B N 1
ATOM 10638 C CA . ALA B 1 515 ? 3.744 -0.06 11.477 1 91.31 515 ALA B CA 1
ATOM 10639 C C . ALA B 1 515 ? 5.098 0.422 10.961 1 91.31 515 ALA B C 1
ATOM 10641 O O . ALA B 1 515 ? 5.516 0.054 9.859 1 91.31 515 ALA B O 1
ATOM 10642 N N . PHE B 1 516 ? 5.773 1.136 11.75 1 91.56 516 PHE B N 1
ATOM 10643 C CA . PHE B 1 516 ? 7.109 1.62 11.43 1 91.56 516 PHE B CA 1
ATOM 10644 C C . PHE B 1 516 ? 8.07 0.456 11.203 1 91.56 516 PHE B C 1
ATOM 10646 O O . PHE B 1 516 ? 8.984 0.552 10.391 1 91.56 516 PHE B O 1
ATOM 10653 N N . VAL B 1 517 ? 7.715 -0.624 11.797 1 86.38 517 VAL B N 1
ATOM 10654 C CA . VAL B 1 517 ? 8.57 -1.804 11.766 1 86.38 517 VAL B CA 1
ATOM 10655 C C . VAL B 1 517 ? 8.688 -2.318 10.336 1 86.38 517 VAL B C 1
ATOM 10657 O O . VAL B 1 517 ? 9.766 -2.738 9.906 1 86.38 517 VAL B O 1
ATOM 10660 N N . VAL B 1 518 ? 7.621 -2.223 9.594 1 81.25 518 VAL B N 1
ATOM 10661 C CA . VAL B 1 518 ? 7.574 -2.848 8.273 1 81.25 518 VAL B CA 1
ATOM 10662 C C . VAL B 1 518 ? 7.855 -1.806 7.195 1 81.25 518 VAL B C 1
ATOM 10664 O O . VAL B 1 518 ? 7.75 -2.094 6.004 1 81.25 518 VAL B O 1
ATOM 10667 N N . THR B 1 519 ? 8.297 -0.636 7.566 1 86 519 THR B N 1
ATOM 10668 C CA . THR B 1 519 ? 8.609 0.407 6.598 1 86 519 THR B CA 1
ATOM 10669 C C . THR B 1 519 ? 9.906 0.09 5.855 1 86 519 THR B C 1
ATOM 10671 O O . THR B 1 519 ? 10.781 -0.589 6.395 1 86 519 THR B O 1
ATOM 10674 N N . GLY B 1 520 ? 9.992 0.607 4.668 1 79.25 520 GLY B N 1
ATOM 10675 C CA . GLY B 1 520 ? 11.156 0.348 3.832 1 79.25 520 GLY B CA 1
ATOM 10676 C C . GLY B 1 520 ? 12.445 0.892 4.414 1 79.25 520 GLY B C 1
ATOM 10677 O O . GLY B 1 520 ? 12.43 1.859 5.18 1 79.25 520 GLY B O 1
ATOM 10678 N N . LYS B 1 521 ? 13.508 0.36 3.992 1 78.25 521 LYS B N 1
ATOM 10679 C CA . LYS B 1 521 ? 14.828 0.732 4.48 1 78.25 521 LYS B CA 1
ATOM 10680 C C . LYS B 1 521 ? 15.172 2.168 4.102 1 78.25 521 LYS B C 1
ATOM 10682 O O . LYS B 1 521 ? 15.883 2.859 4.836 1 78.25 521 LYS B O 1
ATOM 10687 N N . GLU B 1 522 ? 14.695 2.574 3.01 1 81.12 522 GLU B N 1
ATOM 10688 C CA . GLU B 1 522 ? 14.992 3.926 2.545 1 81.12 522 GLU B CA 1
ATOM 10689 C C . GLU B 1 522 ? 14.438 4.977 3.502 1 81.12 522 GLU B C 1
ATOM 10691 O O . GLU B 1 522 ? 15.094 5.98 3.781 1 81.12 522 GLU B O 1
ATOM 10696 N N . VAL B 1 523 ? 13.281 4.727 3.973 1 87.56 523 VAL B N 1
ATOM 10697 C CA . VAL B 1 523 ? 12.648 5.652 4.906 1 87.56 523 VAL B CA 1
ATOM 10698 C C . VAL B 1 523 ? 13.445 5.699 6.211 1 87.56 523 VAL B C 1
ATOM 10700 O O . VAL B 1 523 ? 13.711 6.777 6.742 1 87.56 523 VAL B O 1
ATOM 10703 N N . LYS B 1 524 ? 13.812 4.539 6.703 1 86.81 524 LYS B N 1
ATOM 10704 C CA . LYS B 1 524 ? 14.57 4.449 7.945 1 86.81 524 LYS B CA 1
ATOM 10705 C C . LYS B 1 524 ? 15.953 5.09 7.801 1 86.81 524 LYS B C 1
ATOM 10707 O O . LYS B 1 524 ? 16.422 5.77 8.711 1 86.81 524 LYS B O 1
ATOM 10712 N N . TYR B 1 525 ? 16.484 4.891 6.66 1 83.25 525 TYR B N 1
ATOM 10713 C CA . TYR B 1 525 ? 17.797 5.465 6.379 1 83.25 525 TYR B CA 1
ATOM 10714 C C . TYR B 1 525 ? 17.719 6.988 6.32 1 83.25 525 TYR B C 1
ATOM 10716 O O . TYR B 1 525 ? 18.562 7.68 6.902 1 83.25 525 TYR B O 1
ATOM 10724 N N . MET B 1 526 ? 16.797 7.492 5.656 1 86.5 526 MET B N 1
ATOM 10725 C CA . MET B 1 526 ? 16.641 8.938 5.531 1 86.5 526 MET B CA 1
ATOM 10726 C C . MET B 1 526 ? 16.328 9.57 6.887 1 86.5 526 MET B C 1
ATOM 10728 O O . MET B 1 526 ? 16.812 10.664 7.191 1 86.5 526 MET B O 1
ATOM 10732 N N . LEU B 1 527 ? 15.492 8.914 7.648 1 91.19 527 LEU B N 1
ATOM 10733 C CA . LEU B 1 527 ? 15.195 9.406 8.992 1 91.19 527 LEU B CA 1
ATOM 10734 C C . LEU B 1 527 ? 16.469 9.484 9.828 1 91.19 527 LEU B C 1
ATOM 10736 O O . LEU B 1 527 ? 16.75 10.523 10.43 1 91.19 527 LEU B O 1
ATOM 10740 N N . LYS B 1 528 ? 17.203 8.445 9.812 1 87.31 528 LYS B N 1
ATOM 10741 C CA . LYS B 1 528 ? 18.406 8.336 10.633 1 87.31 528 LYS B CA 1
ATOM 10742 C C . LYS B 1 528 ? 19.422 9.43 10.281 1 87.31 528 LYS B C 1
ATOM 10744 O O . LYS B 1 528 ? 20.109 9.953 11.164 1 87.31 528 LYS B O 1
ATOM 10749 N N . HIS B 1 529 ? 19.422 9.82 9.047 1 83.31 529 HIS B N 1
ATOM 10750 C CA . HIS B 1 529 ? 20.469 10.742 8.594 1 83.31 529 HIS B CA 1
ATOM 10751 C C . HIS B 1 529 ? 19.906 12.148 8.375 1 83.31 529 HIS B C 1
ATOM 10753 O O . HIS B 1 529 ? 20.578 13.008 7.809 1 83.31 529 HIS B O 1
ATOM 10759 N N . SER B 1 530 ? 18.781 12.383 8.852 1 87.88 530 SER B N 1
ATOM 10760 C CA . SER B 1 530 ? 18.172 13.703 8.719 1 87.88 530 SER B CA 1
ATOM 10761 C C . SER B 1 530 ? 18.578 14.625 9.859 1 87.88 530 SER B C 1
ATOM 10763 O O . SER B 1 530 ? 18.969 14.156 10.938 1 87.88 530 SER B O 1
ATOM 10765 N N . GLY B 1 531 ? 18.5 15.906 9.555 1 87.44 531 GLY B N 1
ATOM 10766 C CA . GLY B 1 531 ? 18.703 16.891 10.602 1 87.44 531 GLY B CA 1
ATOM 10767 C C . GLY B 1 531 ? 17.641 16.844 11.688 1 87.44 531 GLY B C 1
ATOM 10768 O O . GLY B 1 531 ? 17.938 17.094 12.859 1 87.44 531 GLY B O 1
ATOM 10769 N N . PHE B 1 532 ? 16.516 16.484 11.414 1 94.06 532 PHE B N 1
ATOM 10770 C CA . PHE B 1 532 ? 15.43 16.359 12.383 1 94.06 532 PHE B CA 1
ATOM 10771 C C . PHE B 1 532 ? 15.781 15.336 13.453 1 94.06 532 PHE B C 1
ATOM 10773 O O . PHE B 1 532 ? 15.617 15.594 14.648 1 94.06 532 PHE B O 1
ATOM 10780 N N . PHE B 1 533 ? 16.188 14.211 12.953 1 93.06 533 PHE B N 1
ATOM 10781 C CA . PHE B 1 533 ? 16.469 13.117 13.875 1 93.06 533 PHE B CA 1
ATOM 10782 C C . PHE B 1 533 ? 17.625 13.484 14.812 1 93.06 533 PHE B C 1
ATOM 10784 O O . PHE B 1 533 ? 17.578 13.164 16 1 93.06 533 PHE B O 1
ATOM 10791 N N . LYS B 1 534 ? 18.531 14.141 14.297 1 87.56 534 LYS B N 1
ATOM 10792 C CA . LYS B 1 534 ? 19.656 14.609 15.117 1 87.56 534 LYS B CA 1
ATOM 10793 C C . LYS B 1 534 ? 19.172 15.586 16.188 1 87.56 534 LYS B C 1
ATOM 10795 O O . LYS B 1 534 ? 19.578 15.5 17.344 1 87.56 534 LYS B O 1
ATOM 10800 N N . ASN B 1 535 ? 18.344 16.469 15.758 1 90.62 535 ASN B N 1
ATOM 10801 C CA . ASN B 1 535 ? 17.797 17.453 16.688 1 90.62 535 ASN B CA 1
ATOM 10802 C C . ASN B 1 535 ? 16.891 16.781 17.734 1 90.62 535 ASN B C 1
ATOM 10804 O O . ASN B 1 535 ? 16.906 17.156 18.906 1 90.62 535 ASN B O 1
ATOM 10808 N N . TRP B 1 536 ? 16.172 15.836 17.328 1 92.81 536 TRP B N 1
ATOM 10809 C CA . TRP B 1 536 ? 15.281 15.102 18.219 1 92.81 536 TRP B CA 1
ATOM 10810 C C . TRP B 1 536 ? 16.078 14.328 19.266 1 92.81 536 TRP B C 1
ATOM 10812 O O . TRP B 1 536 ? 15.664 14.242 20.422 1 92.81 536 TRP B O 1
ATOM 10822 N N . LEU B 1 537 ? 17.172 13.75 18.859 1 88.25 537 LEU B N 1
ATOM 10823 C CA . LEU B 1 537 ? 18.031 13.023 19.781 1 88.25 537 LEU B CA 1
ATOM 10824 C C . LEU B 1 537 ? 18.594 13.961 20.844 1 88.25 537 LEU B C 1
ATOM 10826 O O . LEU B 1 537 ? 18.75 13.57 22.016 1 88.25 537 LEU B O 1
ATOM 10830 N N . LYS B 1 538 ? 18.797 15.102 20.359 1 83.94 538 LYS B N 1
ATOM 10831 C CA . LYS B 1 538 ? 19.344 16.109 21.266 1 83.94 538 LYS B CA 1
ATOM 10832 C C . LYS B 1 538 ? 18.281 16.562 22.266 1 83.94 538 LYS B C 1
ATOM 10834 O O . LYS B 1 538 ? 18.562 16.703 23.453 1 83.94 538 LYS B O 1
ATOM 10839 N N . ASP B 1 539 ? 17.172 16.859 21.719 1 87.69 539 ASP B N 1
ATOM 10840 C CA . ASP B 1 539 ? 16.078 17.328 22.562 1 87.69 539 ASP B CA 1
ATOM 10841 C C . ASP B 1 539 ? 14.734 16.812 22.062 1 87.69 539 ASP B C 1
ATOM 10843 O O . ASP B 1 539 ? 14.094 17.438 21.219 1 87.69 539 ASP B O 1
ATOM 10847 N N . SER B 1 540 ? 14.32 15.867 22.688 1 88.69 540 SER B N 1
ATOM 10848 C CA . SER B 1 540 ? 13.078 15.219 22.281 1 88.69 540 SER B CA 1
ATOM 10849 C C . SER B 1 540 ? 11.859 16 22.75 1 88.69 540 SER B C 1
ATOM 10851 O O . SER B 1 540 ? 10.734 15.727 22.328 1 88.69 540 SER B O 1
ATOM 10853 N N . GLN B 1 541 ? 12.055 17.016 23.562 1 85.31 541 GLN B N 1
ATOM 10854 C CA . GLN B 1 541 ? 10.93 17.812 24.031 1 85.31 541 GLN B CA 1
ATOM 10855 C C . GLN B 1 541 ? 10.625 18.953 23.062 1 85.31 541 GLN B C 1
ATOM 10857 O O . GLN B 1 541 ? 9.477 19.391 22.953 1 85.31 541 GLN B O 1
ATOM 10862 N N . GLU B 1 542 ? 11.664 19.328 22.312 1 89.69 542 GLU B N 1
ATOM 10863 C CA . GLU B 1 542 ? 11.508 20.453 21.391 1 89.69 542 GLU B CA 1
ATOM 10864 C C . GLU B 1 542 ? 11.117 19.969 20 1 89.69 542 GLU B C 1
ATOM 10866 O O . GLU B 1 542 ? 10.648 20.75 19.172 1 89.69 542 GLU B O 1
ATOM 10871 N N . TYR B 1 543 ? 11.32 18.75 19.812 1 94 543 TYR B N 1
ATOM 10872 C CA . TYR B 1 543 ? 10.953 18.141 18.531 1 94 543 TYR B CA 1
ATOM 10873 C C . TYR B 1 543 ? 10.023 16.953 18.766 1 94 543 TYR B C 1
ATOM 10875 O O . TYR B 1 543 ? 10.133 16.25 19.766 1 94 543 TYR B O 1
ATOM 10883 N N . LYS B 1 544 ? 9.102 16.781 17.812 1 95.81 544 LYS B N 1
ATOM 10884 C CA . LYS B 1 544 ? 8.102 15.734 18.016 1 95.81 544 LYS B CA 1
ATOM 10885 C C . LYS B 1 544 ? 8.141 14.703 16.906 1 95.81 544 LYS B C 1
ATOM 10887 O O . LYS B 1 544 ? 8.125 15.055 15.719 1 95.81 544 LYS B O 1
ATOM 10892 N N . LEU B 1 545 ? 8.258 13.492 17.312 1 96.81 545 LEU B N 1
ATOM 10893 C CA . LEU B 1 545 ? 8.219 12.367 16.375 1 96.81 545 LEU B CA 1
ATOM 10894 C C . LEU B 1 545 ? 6.953 11.539 16.578 1 96.81 545 LEU B C 1
ATOM 10896 O O . LEU B 1 545 ? 6.68 11.07 17.688 1 96.81 545 LEU B O 1
ATOM 10900 N N . MET B 1 546 ? 6.156 11.375 15.523 1 97.5 546 MET B N 1
ATOM 10901 C CA . MET B 1 546 ? 4.918 10.609 15.602 1 97.5 546 MET B CA 1
ATOM 10902 C C . MET B 1 546 ? 4.891 9.516 14.539 1 97.5 546 MET B C 1
ATOM 10904 O O . MET B 1 546 ? 5.035 9.789 13.352 1 97.5 546 MET B O 1
ATOM 10908 N N . PHE B 1 547 ? 4.734 8.273 14.977 1 97.12 547 PHE B N 1
ATOM 10909 C CA . PHE B 1 547 ? 4.516 7.148 14.07 1 97.12 547 PHE B CA 1
ATOM 10910 C C . PHE B 1 547 ? 3.025 6.926 13.836 1 97.12 547 PHE B C 1
ATOM 10912 O O . PHE B 1 547 ? 2.305 6.516 14.75 1 97.12 547 PHE B O 1
ATOM 10919 N N . LEU B 1 548 ? 2.617 7.168 12.586 1 97.38 548 LEU B N 1
ATOM 10920 C CA . LEU B 1 548 ? 1.211 6.996 12.234 1 97.38 548 LEU B CA 1
ATOM 10921 C C . LEU B 1 548 ? 1.027 5.82 11.281 1 97.38 548 LEU B C 1
ATOM 10923 O O . LEU B 1 548 ? 1.721 5.723 10.266 1 97.38 548 LEU B O 1
ATOM 10927 N N . SER B 1 549 ? 0.151 4.902 11.617 1 95.31 549 SER B N 1
ATOM 10928 C CA . SER B 1 549 ? -0.206 3.793 10.742 1 95.31 549 SER B CA 1
ATOM 10929 C C . SER B 1 549 ? -1.545 4.039 10.055 1 95.31 549 SER B C 1
ATOM 10931 O O . SER B 1 549 ? -2.545 4.324 10.719 1 95.31 549 SER B O 1
ATOM 10933 N N . TYR B 1 550 ? -1.583 3.934 8.727 1 95.19 550 TYR B N 1
ATOM 10934 C CA . TYR B 1 550 ? -2.787 4.121 7.93 1 95.19 550 TYR B CA 1
ATOM 10935 C C . TYR B 1 550 ? -3.127 2.854 7.152 1 95.19 550 TYR B C 1
ATOM 10937 O O . TYR B 1 550 ? -2.852 2.76 5.953 1 95.19 550 TYR B O 1
ATOM 10945 N N . PRO B 1 551 ? -3.877 1.922 7.715 1 93.12 551 PRO B N 1
ATOM 10946 C CA . PRO B 1 551 ? -4.102 0.603 7.121 1 93.12 551 PRO B CA 1
ATOM 10947 C C . PRO B 1 551 ? -5.387 0.54 6.297 1 93.12 551 PRO B C 1
ATOM 10949 O O . PRO B 1 551 ? -5.699 -0.5 5.711 1 93.12 551 PRO B O 1
ATOM 10952 N N . GLU B 1 552 ? -6.195 1.521 6.047 1 92.44 552 GLU B N 1
ATOM 10953 C CA . GLU B 1 552 ? -7.535 1.479 5.469 1 92.44 552 GLU B CA 1
ATOM 10954 C C . GLU B 1 552 ? -7.496 1.051 4.004 1 92.44 552 GLU B C 1
ATOM 10956 O O . GLU B 1 552 ? -8.531 0.722 3.42 1 92.44 552 GLU B O 1
ATOM 10961 N N . LYS B 1 553 ? -6.352 1.008 3.445 1 88.38 553 LYS B N 1
ATOM 10962 C CA . LYS B 1 553 ? -6.234 0.512 2.078 1 88.38 553 LYS B CA 1
ATOM 10963 C C . LYS B 1 553 ? -6.527 -0.985 2.01 1 88.38 553 LYS B C 1
ATOM 10965 O O . LYS B 1 553 ? -6.914 -1.5 0.958 1 88.38 553 LYS B O 1
ATOM 10970 N N . TYR B 1 554 ? -6.348 -1.602 3.184 1 88.31 554 TYR B N 1
ATOM 10971 C CA . TYR B 1 554 ? -6.539 -3.047 3.246 1 88.31 554 TYR B CA 1
ATOM 10972 C C . TYR B 1 554 ? -7.973 -3.391 3.627 1 88.31 554 TYR B C 1
ATOM 10974 O O . TYR B 1 554 ? -8.57 -2.738 4.488 1 88.31 554 TYR B O 1
ATOM 10982 N N . GLN B 1 555 ? -8.43 -4.352 3.02 1 84.31 555 GLN B N 1
ATOM 10983 C CA . GLN B 1 555 ? -9.836 -4.723 3.119 1 84.31 555 GLN B CA 1
ATOM 10984 C C . GLN B 1 555 ? -10.234 -4.984 4.57 1 84.31 555 GLN B C 1
ATOM 10986 O O . GLN B 1 555 ? -11.305 -4.562 5.012 1 84.31 555 GLN B O 1
ATOM 10991 N N . LYS B 1 556 ? -9.398 -5.598 5.316 1 87 556 LYS B N 1
ATOM 10992 C CA . LYS B 1 556 ? -9.719 -5.992 6.688 1 87 556 LYS B CA 1
ATOM 10993 C C . LYS B 1 556 ? -9.789 -4.773 7.605 1 87 556 LYS B C 1
ATOM 10995 O O . LYS B 1 556 ? -10.305 -4.859 8.719 1 87 556 LYS B O 1
ATOM 11000 N N . TYR B 1 557 ? -9.289 -3.637 7.129 1 91.69 557 TYR B N 1
ATOM 11001 C CA . TYR B 1 557 ? -9.273 -2.424 7.938 1 91.69 557 TYR B CA 1
ATOM 11002 C C . TYR B 1 557 ? -10.297 -1.417 7.438 1 91.69 557 TYR B C 1
ATOM 11004 O O . TYR B 1 557 ? -10.281 -0.251 7.84 1 91.69 557 TYR B O 1
ATOM 11012 N N . GLN B 1 558 ? -11.109 -1.893 6.531 1 92.06 558 GLN B N 1
ATOM 11013 C CA . GLN B 1 558 ? -12.227 -1.071 6.086 1 92.06 558 GLN B CA 1
ATOM 11014 C C . GLN B 1 558 ? -13.477 -1.344 6.918 1 92.06 558 GLN B C 1
ATOM 11016 O O . GLN B 1 558 ? -14.148 -2.355 6.719 1 92.06 558 GLN B O 1
ATOM 11021 N N . PHE B 1 559 ? -13.805 -0.371 7.828 1 94.56 559 PHE B N 1
ATOM 11022 C CA . PHE B 1 559 ? -14.82 -0.612 8.844 1 94.56 559 PHE B CA 1
ATOM 11023 C C . PHE B 1 559 ? -16.094 0.161 8.531 1 94.56 559 PHE B C 1
ATOM 11025 O O . PHE B 1 559 ? -16.047 1.278 8.016 1 94.56 559 PHE B O 1
ATOM 11032 N N . GLY B 1 560 ? -17.188 -0.502 8.844 1 93.12 560 GLY B N 1
ATOM 11033 C CA . GLY B 1 560 ? -18.5 0.131 8.773 1 93.12 560 GLY B CA 1
ATOM 11034 C C . GLY B 1 560 ? -19.234 0.123 10.102 1 93.12 560 GLY B C 1
ATOM 11035 O O . GLY B 1 560 ? -18.625 -0.066 11.156 1 93.12 560 GLY B O 1
ATOM 11036 N N . ARG B 1 561 ? -20.469 0.338 10.094 1 93.19 561 ARG B N 1
ATOM 11037 C CA . ARG B 1 561 ? -21.328 0.518 11.273 1 93.19 561 ARG B CA 1
ATOM 11038 C C . ARG B 1 561 ? -21.359 -0.753 12.117 1 93.19 561 ARG B C 1
ATOM 11040 O O . ARG B 1 561 ? -21.562 -0.692 13.328 1 93.19 561 ARG B O 1
ATOM 11047 N N . SER B 1 562 ? -21.062 -1.881 11.547 1 90.69 562 SER B N 1
ATOM 11048 C CA . SER B 1 562 ? -21.188 -3.156 12.242 1 90.69 562 SER B CA 1
ATOM 11049 C C . SER B 1 562 ? -19.828 -3.666 12.711 1 90.69 562 SER B C 1
ATOM 11051 O O . SER B 1 562 ? -19.719 -4.777 13.234 1 90.69 562 SER B O 1
ATOM 11053 N N . ASP B 1 563 ? -18.859 -2.865 12.625 1 93 563 ASP B N 1
ATOM 11054 C CA . ASP B 1 563 ? -17.5 -3.385 12.852 1 93 563 ASP B CA 1
ATOM 11055 C C . ASP B 1 563 ? -16.906 -2.828 14.141 1 93 563 ASP B C 1
ATOM 11057 O O . ASP B 1 563 ? -15.688 -2.691 14.258 1 93 563 ASP B O 1
ATOM 11061 N N . LEU B 1 564 ? -17.656 -2.494 15.156 1 94.75 564 LEU B N 1
ATOM 11062 C CA . LEU B 1 564 ? -17.172 -1.909 16.406 1 94.75 564 LEU B CA 1
ATOM 11063 C C . LEU B 1 564 ? -16.266 -2.879 17.141 1 94.75 564 LEU B C 1
ATOM 11065 O O . LEU B 1 564 ? -15.266 -2.467 17.75 1 94.75 564 LEU B O 1
ATOM 11069 N N . ILE B 1 565 ? -16.578 -4.121 17.062 1 92.69 565 ILE B N 1
ATOM 11070 C CA . ILE B 1 565 ? -15.789 -5.137 17.766 1 92.69 565 ILE B CA 1
ATOM 11071 C C . ILE B 1 565 ? -14.383 -5.203 17.172 1 92.69 565 ILE B C 1
ATOM 11073 O O . ILE B 1 565 ? -13.406 -5.328 17.906 1 92.69 565 ILE B O 1
ATOM 11077 N N . ASN B 1 566 ? -14.305 -5.156 15.906 1 91.31 566 ASN B N 1
ATOM 11078 C CA . ASN B 1 566 ? -13 -5.18 15.25 1 91.31 566 ASN B CA 1
ATOM 11079 C C . ASN B 1 566 ? -12.18 -3.941 15.586 1 91.31 566 ASN B C 1
ATOM 11081 O O . ASN B 1 566 ? -10.953 -4.02 15.719 1 91.31 566 ASN B O 1
ATOM 11085 N N . LEU B 1 567 ? -12.82 -2.834 15.727 1 95.12 567 LEU B N 1
ATOM 11086 C CA . LEU B 1 567 ? -12.141 -1.602 16.109 1 95.12 567 LEU B CA 1
ATOM 11087 C C . LEU B 1 567 ? -11.57 -1.707 17.516 1 95.12 567 LEU B C 1
ATOM 11089 O O . LEU B 1 567 ? -10.453 -1.249 17.781 1 95.12 567 LEU B O 1
ATOM 11093 N N . GLN B 1 568 ? -12.32 -2.33 18.359 1 93.75 568 GLN B N 1
ATOM 11094 C CA . GLN B 1 568 ? -11.859 -2.527 19.734 1 93.75 568 GLN B CA 1
ATOM 11095 C C . GLN B 1 568 ? -10.648 -3.455 19.781 1 93.75 568 GLN B C 1
ATOM 11097 O O . GLN B 1 568 ? -9.719 -3.23 20.547 1 93.75 568 GLN B O 1
ATOM 11102 N N . ARG B 1 569 ? -10.688 -4.375 18.953 1 90.81 569 ARG B N 1
ATOM 11103 C CA . ARG B 1 569 ? -9.547 -5.285 18.859 1 90.81 569 ARG B CA 1
ATOM 11104 C C . ARG B 1 569 ? -8.297 -4.555 18.391 1 90.81 569 ARG B C 1
ATOM 11106 O O . ARG B 1 569 ? -7.195 -4.832 18.875 1 90.81 569 ARG B O 1
ATOM 11113 N N . MET B 1 570 ? -8.438 -3.711 17.469 1 92.19 570 MET B N 1
ATOM 11114 C CA . MET B 1 570 ? -7.32 -2.922 16.953 1 92.19 570 MET B CA 1
ATOM 11115 C C . MET B 1 570 ? -6.707 -2.062 18.062 1 92.19 570 MET B C 1
ATOM 11117 O O . MET B 1 570 ? -5.484 -1.928 18.141 1 92.19 570 MET B O 1
ATOM 11121 N N . GLU B 1 571 ? -7.531 -1.511 18.875 1 90.06 571 GLU B N 1
ATOM 11122 C CA . GLU B 1 571 ? -7.059 -0.675 19.969 1 90.06 571 GLU B CA 1
ATOM 11123 C C . GLU B 1 571 ? -6.242 -1.487 20.969 1 90.06 571 GLU B C 1
ATOM 11125 O O . GLU B 1 571 ? -5.238 -1.006 21.5 1 90.06 571 GLU B O 1
ATOM 11130 N N . HIS B 1 572 ? -6.707 -2.648 21.125 1 89.25 572 HIS B N 1
ATOM 11131 C CA . HIS B 1 572 ? -6 -3.52 22.062 1 89.25 572 HIS B CA 1
ATOM 11132 C C . HIS B 1 572 ? -4.605 -3.865 21.547 1 89.25 572 HIS B C 1
ATOM 11134 O O . HIS B 1 572 ? -3.68 -4.066 22.328 1 89.25 572 HIS B O 1
ATOM 11140 N N . GLU B 1 573 ? -4.496 -3.898 20.312 1 90.75 573 GLU B N 1
ATOM 11141 C CA . GLU B 1 573 ? -3.229 -4.262 19.672 1 90.75 573 GLU B CA 1
ATOM 11142 C C . GLU B 1 573 ? -2.273 -3.07 19.625 1 90.75 573 GLU B C 1
ATOM 11144 O O . GLU B 1 573 ? -1.069 -3.242 19.438 1 90.75 573 GLU B O 1
ATOM 11149 N N . GLU B 1 574 ? -2.695 -1.932 19.953 1 92.38 574 GLU B N 1
ATOM 11150 C CA . GLU B 1 574 ? -1.914 -0.707 19.812 1 92.38 574 GLU B CA 1
ATOM 11151 C C . GLU B 1 574 ? -0.728 -0.694 20.781 1 92.38 574 GLU B C 1
ATOM 11153 O O . GLU B 1 574 ? 0.347 -0.195 20.438 1 92.38 574 GLU B O 1
ATOM 11158 N N . GLU B 1 575 ? -0.926 -1.226 21.891 1 91.25 575 GLU B N 1
ATOM 11159 C CA . GLU B 1 575 ? 0.158 -1.228 22.875 1 91.25 575 GLU B CA 1
ATOM 11160 C C . GLU B 1 575 ? 1.302 -2.133 22.422 1 91.25 575 GLU B C 1
ATOM 11162 O O . GLU B 1 575 ? 2.473 -1.771 22.562 1 91.25 575 GLU B O 1
ATOM 11167 N N . LYS B 1 576 ? 0.925 -3.254 21.969 1 89.56 576 LYS B N 1
ATOM 11168 C CA . LYS B 1 576 ? 1.943 -4.172 21.469 1 89.56 576 LYS B CA 1
ATOM 11169 C C . LYS B 1 576 ? 2.664 -3.586 20.266 1 89.56 576 LYS B C 1
ATOM 11171 O O . LYS B 1 576 ? 3.883 -3.721 20.141 1 89.56 576 LYS B O 1
ATOM 11176 N N . LYS B 1 577 ? 1.927 -3.031 19.438 1 92.19 577 LYS B N 1
ATOM 11177 C CA . LYS B 1 577 ? 2.498 -2.369 18.266 1 92.19 577 LYS B CA 1
ATOM 11178 C C . LYS B 1 577 ? 3.498 -1.292 18.672 1 92.19 577 LYS B C 1
ATOM 11180 O O . LYS B 1 577 ? 4.59 -1.203 18.109 1 92.19 577 LYS B O 1
ATOM 11185 N N . ARG B 1 578 ? 3.143 -0.482 19.656 1 94.75 578 ARG B N 1
ATOM 11186 C CA . ARG B 1 578 ? 4.012 0.581 20.156 1 94.75 578 ARG B CA 1
ATOM 11187 C C . ARG B 1 578 ? 5.336 0.016 20.656 1 94.75 578 ARG B C 1
ATOM 11189 O O . ARG B 1 578 ? 6.406 0.542 20.328 1 94.75 578 ARG B O 1
ATOM 11196 N N . MET B 1 579 ? 5.227 -1.062 21.391 1 91.25 579 MET B N 1
ATOM 11197 C CA . MET B 1 579 ? 6.438 -1.664 21.938 1 91.25 579 MET B CA 1
ATOM 11198 C C . MET B 1 579 ? 7.375 -2.113 20.828 1 91.25 579 MET B C 1
ATOM 11200 O O . MET B 1 579 ? 8.586 -1.871 20.891 1 91.25 579 MET B O 1
ATOM 11204 N N . ARG B 1 580 ? 6.84 -2.646 19.828 1 87.94 580 ARG B N 1
ATOM 11205 C CA . ARG B 1 580 ? 7.652 -3.131 18.719 1 87.94 580 ARG B CA 1
ATOM 11206 C C . ARG B 1 580 ? 8.242 -1.972 17.922 1 87.94 580 ARG B C 1
ATOM 11208 O O . ARG B 1 580 ? 9.367 -2.062 17.422 1 87.94 580 ARG B O 1
ATOM 11215 N N . GLU B 1 581 ? 7.465 -0.944 17.703 1 92.5 581 GLU B N 1
ATOM 11216 C CA . GLU B 1 581 ? 7.945 0.229 16.984 1 92.5 581 GLU B CA 1
ATOM 11217 C C . GLU B 1 581 ? 9.086 0.915 17.734 1 92.5 581 GLU B C 1
ATOM 11219 O O . GLU B 1 581 ? 10.055 1.366 17.125 1 92.5 581 GLU B O 1
ATOM 11224 N N . LEU B 1 582 ? 8.992 0.972 19.062 1 92.75 582 LEU B N 1
ATOM 11225 C CA . LEU B 1 582 ? 10.047 1.574 19.859 1 92.75 582 LEU B CA 1
ATOM 11226 C C . LEU B 1 582 ? 11.312 0.725 19.828 1 92.75 582 LEU B C 1
ATOM 11228 O O . LEU B 1 582 ? 12.422 1.26 19.797 1 92.75 582 LEU B O 1
ATOM 11232 N N . GLU B 1 583 ? 11.094 -0.551 19.812 1 85.62 583 GLU B N 1
ATOM 11233 C CA . GLU B 1 583 ? 12.242 -1.444 19.672 1 85.62 583 GLU B CA 1
ATOM 11234 C C . GLU B 1 583 ? 12.953 -1.221 18.344 1 85.62 583 GLU B C 1
ATOM 11236 O O . GLU B 1 583 ? 14.188 -1.197 18.281 1 85.62 583 GLU B O 1
ATOM 11241 N N . GLU B 1 584 ? 12.203 -1.089 17.312 1 86.56 584 GLU B N 1
ATOM 11242 C CA . GLU B 1 584 ? 12.766 -0.852 15.992 1 86.56 584 GLU B CA 1
ATOM 11243 C C . GLU B 1 584 ? 13.508 0.483 15.938 1 86.56 584 GLU B C 1
ATOM 11245 O O . GLU B 1 584 ? 14.57 0.585 15.328 1 86.56 584 GLU B O 1
ATOM 11250 N N . LEU B 1 585 ? 12.883 1.476 16.484 1 90.81 585 LEU B N 1
ATOM 11251 C CA . LEU B 1 585 ? 13.531 2.781 16.516 1 90.81 585 LEU B CA 1
ATOM 11252 C C . LEU B 1 585 ? 14.852 2.709 17.281 1 90.81 585 LEU B C 1
ATOM 11254 O O . LEU B 1 585 ? 15.844 3.316 16.859 1 90.81 585 LEU B O 1
ATOM 11258 N N . SER B 1 586 ? 14.836 1.962 18.359 1 85.81 586 SER B N 1
ATOM 11259 C CA . SER B 1 586 ? 16.047 1.795 19.141 1 85.81 586 SER B CA 1
ATOM 11260 C C . SER B 1 586 ? 17.156 1.13 18.328 1 85.81 586 SER B C 1
ATOM 11262 O O . SER B 1 586 ? 18.328 1.48 18.453 1 85.81 586 SER B O 1
ATOM 11264 N N . ARG B 1 587 ? 16.75 0.305 17.484 1 77 587 ARG B N 1
ATOM 11265 C CA . ARG B 1 587 ? 17.703 -0.407 16.641 1 77 587 ARG B CA 1
ATOM 11266 C C . ARG B 1 587 ? 18.359 0.534 15.625 1 77 587 ARG B C 1
ATOM 11268 O O . ARG B 1 587 ? 19.516 0.355 15.258 1 77 587 ARG B O 1
ATOM 11275 N N . ILE B 1 588 ? 17.594 1.395 15.148 1 77.75 588 ILE B N 1
ATOM 11276 C CA . ILE B 1 588 ? 18.078 2.316 14.141 1 77.75 588 ILE B CA 1
ATOM 11277 C C . ILE B 1 588 ? 18.984 3.367 14.789 1 77.75 588 ILE B C 1
ATOM 11279 O O . ILE B 1 588 ? 19.859 3.943 14.133 1 77.75 588 ILE B O 1
ATOM 11283 N N . MET B 1 589 ? 18.75 3.549 16.094 1 75.62 589 MET B N 1
ATOM 11284 C CA . MET B 1 589 ? 19.484 4.57 16.812 1 75.62 589 MET B CA 1
ATOM 11285 C C . MET B 1 589 ? 20.859 4.059 17.234 1 75.62 589 MET B C 1
ATOM 11287 O O . MET B 1 589 ? 21.062 2.855 17.406 1 75.62 589 MET B O 1
ATOM 11291 N N . TYR B 1 590 ? 21.938 4.676 16.766 1 58.66 590 TYR B N 1
ATOM 11292 C CA . TYR B 1 590 ? 23.234 4.383 17.344 1 58.66 590 TYR B CA 1
ATOM 11293 C C . TYR B 1 590 ? 23.422 5.125 18.656 1 58.66 590 TYR B C 1
ATOM 11295 O O . TYR B 1 590 ? 23.281 6.348 18.719 1 58.66 590 TYR B O 1
ATOM 11303 N N . PRO B 1 591 ? 23.859 4.516 19.844 1 55 591 PRO B N 1
ATOM 11304 C CA . PRO B 1 591 ? 24.078 3.186 20.422 1 55 591 PRO B CA 1
ATOM 11305 C C . PRO B 1 591 ? 22.797 2.514 20.875 1 55 591 PRO B C 1
ATOM 11307 O O . PRO B 1 591 ? 22.609 2.254 22.078 1 55 591 PRO B O 1
ATOM 11310 N N . ASN B 1 592 ? 21.797 2.154 20.344 1 60.31 592 ASN B N 1
ATOM 11311 C CA . ASN B 1 592 ? 20.531 1.429 20.5 1 60.31 592 ASN B CA 1
ATOM 11312 C C . ASN B 1 592 ? 19.859 1.768 21.828 1 60.31 592 ASN B C 1
ATOM 11314 O O . ASN B 1 592 ? 19.547 0.875 22.609 1 60.31 592 ASN B O 1
ATOM 11318 N N . SER B 1 593 ? 19.938 3.09 22.219 1 71.12 593 SER B N 1
ATOM 11319 C CA . SER B 1 593 ? 19.25 3.254 23.5 1 71.12 593 SER B CA 1
ATOM 11320 C C . SER B 1 593 ? 18.266 4.41 23.438 1 71.12 593 SER B C 1
ATOM 11322 O O . SER B 1 593 ? 18.641 5.555 23.203 1 71.12 593 SER B O 1
ATOM 11324 N N . LEU B 1 594 ? 17 4.082 23.562 1 85.06 594 LEU B N 1
ATOM 11325 C CA . LEU B 1 594 ? 15.93 5.047 23.766 1 85.06 594 LEU B CA 1
ATOM 11326 C C . LEU B 1 594 ? 15.758 5.379 25.234 1 85.06 594 LEU B C 1
ATOM 11328 O O . LEU B 1 594 ? 15.469 4.492 26.047 1 85.06 594 LEU B O 1
ATOM 11332 N N . THR B 1 595 ? 15.992 6.57 25.672 1 84.56 595 THR B N 1
ATOM 11333 C CA . THR B 1 595 ? 15.766 6.969 27.062 1 84.56 595 THR B CA 1
ATOM 11334 C C . THR B 1 595 ? 14.281 6.973 27.391 1 84.56 595 THR B C 1
ATOM 11336 O O . THR B 1 595 ? 13.438 7.039 26.5 1 84.56 595 THR B O 1
ATOM 11339 N N . PRO B 1 596 ? 13.969 6.84 28.562 1 85.81 596 PRO B N 1
ATOM 11340 C CA . PRO B 1 596 ? 12.562 6.871 28.969 1 85.81 596 PRO B CA 1
ATOM 11341 C C . PRO B 1 596 ? 11.852 8.156 28.547 1 85.81 596 PRO B C 1
ATOM 11343 O O . PRO B 1 596 ? 10.672 8.133 28.188 1 85.81 596 PRO B O 1
ATOM 11346 N N . ASN B 1 597 ? 12.555 9.242 28.641 1 85.62 597 ASN B N 1
ATOM 11347 C CA . ASN B 1 597 ? 11.961 10.508 28.234 1 85.62 597 ASN B CA 1
ATOM 11348 C C . ASN B 1 597 ? 11.648 10.523 26.734 1 85.62 597 ASN B C 1
ATOM 11350 O O . ASN B 1 597 ? 10.602 11.023 26.328 1 85.62 597 ASN B O 1
ATOM 11354 N N . MET B 1 598 ? 12.547 10 26.016 1 90.06 598 MET B N 1
ATOM 11355 C CA . MET B 1 598 ? 12.328 9.906 24.578 1 90.06 598 MET B CA 1
ATOM 11356 C C . MET B 1 598 ? 11.141 8.992 24.266 1 90.06 598 MET B C 1
ATOM 11358 O O . MET B 1 598 ? 10.32 9.312 23.406 1 90.06 598 MET B O 1
ATOM 11362 N N . THR B 1 599 ? 11.062 7.93 24.984 1 91.81 599 THR B N 1
ATOM 11363 C CA . THR B 1 599 ? 9.992 6.953 24.781 1 91.81 599 THR B CA 1
ATOM 11364 C C . THR B 1 599 ? 8.633 7.574 25.047 1 91.81 599 THR B C 1
ATOM 11366 O O . THR B 1 599 ? 7.668 7.324 24.328 1 91.81 599 THR B O 1
ATOM 11369 N N . ARG B 1 600 ? 8.586 8.375 26 1 89.44 600 ARG B N 1
ATOM 11370 C CA . ARG B 1 600 ? 7.328 9.008 26.391 1 89.44 600 ARG B CA 1
ATOM 11371 C C . ARG B 1 600 ? 6.922 10.07 25.375 1 89.44 600 ARG B C 1
ATOM 11373 O O . ARG B 1 600 ? 5.73 10.336 25.188 1 89.44 600 ARG B O 1
ATOM 11380 N N . ASN B 1 601 ? 7.867 10.586 24.672 1 91.69 601 ASN B N 1
ATOM 11381 C CA . ASN B 1 601 ? 7.594 11.711 23.797 1 91.69 601 ASN B CA 1
ATOM 11382 C C . ASN B 1 601 ? 7.285 11.242 22.375 1 91.69 601 ASN B C 1
ATOM 11384 O O . ASN B 1 601 ? 6.906 12.055 21.516 1 91.69 601 ASN B O 1
ATOM 11388 N N . ILE B 1 602 ? 7.391 9.992 22.172 1 95.06 602 ILE B N 1
ATOM 11389 C CA . ILE B 1 602 ? 7.016 9.445 20.875 1 95.06 602 ILE B CA 1
ATOM 11390 C C . ILE B 1 602 ? 5.539 9.062 20.875 1 95.06 602 ILE B C 1
ATOM 11392 O O . ILE B 1 602 ? 5.055 8.438 21.828 1 95.06 602 ILE B O 1
ATOM 11396 N N . VAL B 1 603 ? 4.914 9.492 19.828 1 94.88 603 VAL B N 1
ATOM 11397 C CA . VAL B 1 603 ? 3.498 9.156 19.719 1 94.88 603 VAL B CA 1
ATOM 11398 C C . VAL B 1 603 ? 3.309 8.094 18.641 1 94.88 603 VAL B C 1
ATOM 11400 O O . VAL B 1 603 ? 3.875 8.203 17.547 1 94.88 603 VAL B O 1
ATOM 11403 N N . THR B 1 604 ? 2.664 7.066 18.953 1 94.75 604 THR B N 1
ATOM 11404 C CA . THR B 1 604 ? 2.238 6.059 18 1 94.75 604 THR B CA 1
ATOM 11405 C C . THR B 1 604 ? 0.716 5.988 17.922 1 94.75 604 THR B C 1
ATOM 11407 O O . THR B 1 604 ? 0.035 6.062 18.953 1 94.75 604 THR B O 1
ATOM 11410 N N . SER B 1 605 ? 0.195 5.977 16.703 1 94.19 605 SER B N 1
ATOM 11411 C CA . SER B 1 605 ? -1.257 5.938 16.562 1 94.19 605 SER B CA 1
ATOM 11412 C C . SER B 1 605 ? -1.667 5.312 15.234 1 94.19 605 SER B C 1
ATOM 11414 O O . SER B 1 605 ? -1.031 5.555 14.203 1 94.19 605 SER B O 1
ATOM 11416 N N . THR B 1 606 ? -2.635 4.418 15.336 1 95.69 606 THR B N 1
ATOM 11417 C CA . THR B 1 606 ? -3.334 4.016 14.117 1 95.69 606 THR B CA 1
ATOM 11418 C C . THR B 1 606 ? -4.406 5.035 13.742 1 95.69 606 THR B C 1
ATOM 11420 O O . THR B 1 606 ? -5.242 5.395 14.578 1 95.69 606 THR B O 1
ATOM 11423 N N . ILE B 1 607 ? -4.371 5.484 12.547 1 97 607 ILE B N 1
ATOM 11424 C CA . ILE B 1 607 ? -5.32 6.512 12.133 1 97 607 ILE B CA 1
ATOM 11425 C C . ILE B 1 607 ? -6.23 5.961 11.039 1 97 607 ILE B C 1
ATOM 11427 O O . ILE B 1 607 ? -5.773 5.234 10.156 1 97 607 ILE B O 1
ATOM 11431 N N . LEU B 1 608 ? -7.508 6.254 11.102 1 97.38 608 LEU B N 1
ATOM 11432 C CA . LEU B 1 608 ? -8.531 5.855 10.133 1 97.38 608 LEU B CA 1
ATOM 11433 C C . LEU B 1 608 ? -9.281 7.07 9.609 1 97.38 608 LEU B C 1
ATOM 11435 O O . LEU B 1 608 ? -10.469 7.246 9.898 1 97.38 608 LEU B O 1
ATOM 11439 N N . PRO B 1 609 ? -8.617 7.82 8.758 1 96.94 609 PRO B N 1
ATOM 11440 C CA . PRO B 1 609 ? -9.188 9.094 8.32 1 96.94 609 PRO B CA 1
ATOM 11441 C C . PRO B 1 609 ? -10.445 8.914 7.473 1 96.94 609 PRO B C 1
ATOM 11443 O O . PRO B 1 609 ? -11.367 9.734 7.535 1 96.94 609 PRO B O 1
ATOM 11446 N N . LEU B 1 610 ? -10.555 7.895 6.648 1 96.06 610 LEU B N 1
ATOM 11447 C CA . LEU B 1 610 ? -11.734 7.684 5.809 1 96.06 610 LEU B CA 1
ATOM 11448 C C . LEU B 1 610 ? -12.953 7.348 6.66 1 96.06 610 LEU B C 1
ATOM 11450 O O . LEU B 1 610 ? -14.039 7.875 6.426 1 96.06 610 LEU B O 1
ATOM 11454 N N . LEU B 1 611 ? -12.75 6.453 7.602 1 97.25 611 LEU B N 1
ATOM 11455 C CA . LEU B 1 611 ? -13.828 6.129 8.531 1 97.25 611 LEU B CA 1
ATOM 11456 C C . LEU B 1 611 ? -14.289 7.371 9.281 1 97.25 611 LEU B C 1
ATOM 11458 O O . LEU B 1 611 ? -15.492 7.629 9.383 1 97.25 611 LEU B O 1
ATOM 11462 N N . HIS B 1 612 ? -13.336 8.117 9.789 1 98 612 HIS B N 1
ATOM 11463 C CA . HIS B 1 612 ? -13.641 9.328 10.539 1 98 612 HIS B CA 1
ATOM 11464 C C . HIS B 1 612 ? -14.445 10.312 9.695 1 98 612 HIS B C 1
ATOM 11466 O O . HIS B 1 612 ? -15.484 10.812 10.141 1 98 612 HIS B O 1
ATOM 11472 N N . THR B 1 613 ? -13.992 10.602 8.539 1 97.31 613 THR B N 1
ATOM 11473 C CA . THR B 1 613 ? -14.625 11.578 7.66 1 97.31 613 THR B CA 1
ATOM 11474 C C . THR B 1 613 ? -15.992 11.086 7.195 1 97.31 613 THR B C 1
ATOM 11476 O O . THR B 1 613 ? -16.922 11.875 7.02 1 97.31 613 THR B O 1
ATOM 11479 N N . SER B 1 614 ? -16.141 9.789 6.969 1 96.94 614 SER B N 1
ATOM 11480 C CA . SER B 1 614 ? -17.422 9.227 6.531 1 96.94 614 SER B CA 1
ATOM 11481 C C . SER B 1 614 ? -18.5 9.391 7.598 1 96.94 614 SER B C 1
ATOM 11483 O O . SER B 1 614 ? -19.672 9.594 7.277 1 96.94 614 SER B O 1
ATOM 11485 N N . ILE B 1 615 ? -18.125 9.289 8.836 1 97.69 615 ILE B N 1
ATOM 11486 C CA . ILE B 1 615 ? -19.062 9.5 9.93 1 97.69 615 ILE B CA 1
ATOM 11487 C C . ILE B 1 615 ? -19.453 10.977 9.984 1 97.69 615 ILE B C 1
ATOM 11489 O O . ILE B 1 615 ? -20.641 11.297 10.148 1 97.69 615 ILE B O 1
ATOM 11493 N N . HIS B 1 616 ? -18.516 11.828 9.766 1 97.88 616 HIS B N 1
ATOM 11494 C CA . HIS B 1 616 ? -18.766 13.266 9.789 1 97.88 616 HIS B CA 1
ATOM 11495 C C . HIS B 1 616 ? -19.547 13.711 8.562 1 97.88 616 HIS B C 1
ATOM 11497 O O . HIS B 1 616 ? -20.062 14.828 8.523 1 97.88 616 HIS B O 1
ATOM 11503 N N . ALA B 1 617 ? -19.656 12.867 7.586 1 97 617 ALA B N 1
ATOM 11504 C CA . ALA B 1 617 ? -20.359 13.195 6.355 1 97 617 ALA B CA 1
ATOM 11505 C C . ALA B 1 617 ? -21.812 12.727 6.418 1 97 617 ALA B C 1
ATOM 11507 O O . ALA B 1 617 ? -22.578 12.914 5.469 1 97 617 ALA B O 1
ATOM 11508 N N . GLN B 1 618 ? -22.203 12.18 7.496 1 96.56 618 GLN B N 1
ATOM 11509 C CA . GLN B 1 618 ? -23.562 11.664 7.621 1 96.56 618 GLN B CA 1
ATOM 11510 C C . GLN B 1 618 ? -24.578 12.797 7.621 1 96.56 618 GLN B C 1
ATOM 11512 O O . GLN B 1 618 ? -24.297 13.898 8.094 1 96.56 618 GLN B O 1
ATOM 11517 N N . GLU B 1 619 ? -25.766 12.453 7.148 1 93.56 619 GLU B N 1
ATOM 11518 C CA . GLU B 1 619 ? -26.859 13.422 7.141 1 93.56 619 GLU B CA 1
ATOM 11519 C C . GLU B 1 619 ? -27.609 13.406 8.461 1 93.56 619 GLU B C 1
ATOM 11521 O O . GLU B 1 619 ? -27.766 12.352 9.086 1 93.56 619 GLU B O 1
ATOM 11526 N N . GLY B 1 620 ? -28 14.641 8.945 1 92.56 620 GLY B N 1
ATOM 11527 C CA . GLY B 1 620 ? -28.719 14.773 10.203 1 92.56 620 GLY B CA 1
ATOM 11528 C C . GLY B 1 620 ? -28.156 15.859 11.102 1 92.56 620 GLY B C 1
ATOM 11529 O O . GLY B 1 620 ? -27.312 16.641 10.672 1 92.56 620 GLY B O 1
ATOM 11530 N N . MET B 1 621 ? -28.641 15.906 12.281 1 92.44 621 MET B N 1
ATOM 11531 C CA . MET B 1 621 ? -28.172 16.906 13.234 1 92.44 621 MET B CA 1
ATOM 11532 C C . MET B 1 621 ? -26.781 16.562 13.75 1 92.44 621 MET B C 1
ATOM 11534 O O . MET B 1 621 ? -26.594 15.5 14.344 1 92.44 621 MET B O 1
ATOM 11538 N N . PRO B 1 622 ? -25.828 17.438 13.578 1 94.56 622 PRO B N 1
ATOM 11539 C CA . PRO B 1 622 ? -24.438 17.141 13.867 1 94.56 622 PRO B CA 1
ATOM 11540 C C . PRO B 1 622 ? -24.234 16.625 15.289 1 94.56 622 PRO B C 1
ATOM 11542 O O . PRO B 1 622 ? -23.516 15.625 15.492 1 94.56 622 PRO B O 1
ATOM 11545 N N . HIS B 1 623 ? -24.875 17.172 16.281 1 92.19 623 HIS B N 1
ATOM 11546 C CA . HIS B 1 623 ? -24.656 16.797 17.672 1 92.19 623 HIS B CA 1
ATOM 11547 C C . HIS B 1 623 ? -25.172 15.398 17.953 1 92.19 623 HIS B C 1
ATOM 11549 O O . HIS B 1 623 ? -24.578 14.656 18.75 1 92.19 623 HIS B O 1
ATOM 11555 N N . GLU B 1 624 ? -26.25 15.094 17.359 1 92.75 624 GLU B N 1
ATOM 11556 C CA . GLU B 1 624 ? -26.828 13.766 17.547 1 92.75 624 GLU B CA 1
ATOM 11557 C C . GLU B 1 624 ? -25.969 12.688 16.906 1 92.75 624 GLU B C 1
ATOM 11559 O O . GLU B 1 624 ? -25.734 11.625 17.484 1 92.75 624 GLU B O 1
ATOM 11564 N N . LEU B 1 625 ? -25.5 13.023 15.773 1 95.25 625 LEU B N 1
ATOM 11565 C CA . LEU B 1 625 ? -24.672 12.078 15.023 1 95.25 625 LEU B CA 1
ATOM 11566 C C . LEU B 1 625 ? -23.359 11.812 15.75 1 95.25 625 LEU B C 1
ATOM 11568 O O . LEU B 1 625 ? -22.953 10.664 15.898 1 95.25 625 LEU B O 1
ATOM 11572 N N . ILE B 1 626 ? -22.734 12.875 16.188 1 94.94 626 ILE B N 1
ATOM 11573 C CA . ILE B 1 626 ? -21.438 12.75 16.875 1 94.94 626 ILE B CA 1
ATOM 11574 C C . ILE B 1 626 ? -21.625 12.016 18.188 1 94.94 626 ILE B C 1
ATOM 11576 O O . ILE B 1 626 ? -20.766 11.227 18.594 1 94.94 626 ILE B O 1
ATOM 11580 N N . GLY B 1 627 ? -22.734 12.234 18.844 1 92.06 627 GLY B N 1
ATOM 11581 C CA . GLY B 1 627 ? -23.031 11.516 20.078 1 92.06 627 GLY B CA 1
ATOM 11582 C C . GLY B 1 627 ? -23.281 10.039 19.844 1 92.06 627 GLY B C 1
ATOM 11583 O O . GLY B 1 627 ? -22.797 9.195 20.609 1 92.06 627 GLY B O 1
ATOM 11584 N N . GLU B 1 628 ? -23.984 9.781 18.812 1 94.25 628 GLU B N 1
ATOM 11585 C CA . GLU B 1 628 ? -24.359 8.406 18.5 1 94.25 628 GLU B CA 1
ATOM 11586 C C . GLU B 1 628 ? -23.125 7.574 18.141 1 94.25 628 GLU B C 1
ATOM 11588 O O . GLU B 1 628 ? -23.031 6.41 18.531 1 94.25 628 GLU B O 1
ATOM 11593 N N . TYR B 1 629 ? -22.234 8.18 17.438 1 95.56 629 TYR B N 1
ATOM 11594 C CA . TYR B 1 629 ? -21.094 7.426 16.922 1 95.56 629 TYR B CA 1
ATOM 11595 C C . TYR B 1 629 ? -19.812 7.801 17.656 1 95.56 629 TYR B C 1
ATOM 11597 O O . TYR B 1 629 ? -18.719 7.637 17.125 1 95.56 629 TYR B O 1
ATOM 11605 N N . ALA B 1 630 ? -19.938 8.281 18.844 1 93.88 630 ALA B N 1
ATOM 11606 C CA . ALA B 1 630 ? -18.797 8.734 19.656 1 93.88 630 ALA B CA 1
ATOM 11607 C C . ALA B 1 630 ? -17.797 7.602 19.859 1 93.88 630 ALA B C 1
ATOM 11609 O O . ALA B 1 630 ? -16.578 7.824 19.844 1 93.88 630 ALA B O 1
ATOM 11610 N N . ARG B 1 631 ? -18.312 6.469 20.016 1 92.25 631 ARG B N 1
ATOM 11611 C CA . ARG B 1 631 ? -17.453 5.32 20.281 1 92.25 631 ARG B CA 1
ATOM 11612 C C . ARG B 1 631 ? -16.594 4.992 19.062 1 92.25 631 ARG B C 1
ATOM 11614 O O . ARG B 1 631 ? -15.422 4.645 19.203 1 92.25 631 ARG B O 1
ATOM 11621 N N . PHE B 1 632 ? -17.172 5.043 17.875 1 96 632 PHE B N 1
ATOM 11622 C CA . PHE B 1 632 ? -16.422 4.812 16.641 1 96 632 PHE B CA 1
ATOM 11623 C C . PHE B 1 632 ? -15.328 5.863 16.469 1 96 632 PHE B C 1
ATOM 11625 O O . PHE B 1 632 ? -14.188 5.535 16.141 1 96 632 PHE B O 1
ATOM 11632 N N . LEU B 1 633 ? -15.664 7.082 16.75 1 96.19 633 LEU B N 1
ATOM 11633 C CA . LEU B 1 633 ? -14.766 8.203 16.516 1 96.19 633 LEU B CA 1
ATOM 11634 C C . LEU B 1 633 ? -13.547 8.125 17.438 1 96.19 633 LEU B C 1
ATOM 11636 O O . LEU B 1 633 ? -12.453 8.539 17.047 1 96.19 633 LEU B O 1
ATOM 11640 N N . GLN B 1 634 ? -13.719 7.566 18.516 1 93.19 634 GLN B N 1
ATOM 11641 C CA . GLN B 1 634 ? -12.617 7.426 19.469 1 93.19 634 GLN B CA 1
ATOM 11642 C C . GLN B 1 634 ? -11.539 6.496 18.922 1 93.19 634 GLN B C 1
ATOM 11644 O O . GLN B 1 634 ? -10.352 6.676 19.219 1 93.19 634 GLN B O 1
ATOM 11649 N N . TYR B 1 635 ? -11.969 5.562 18.156 1 94.94 635 TYR B N 1
ATOM 11650 C CA . TYR B 1 635 ? -11.031 4.543 17.688 1 94.94 635 TYR B CA 1
ATOM 11651 C C . TYR B 1 635 ? -10.375 4.965 16.375 1 94.94 635 TYR B C 1
ATOM 11653 O O . TYR B 1 635 ? -9.453 4.297 15.898 1 94.94 635 TYR B O 1
ATOM 11661 N N . THR B 1 636 ? -10.734 6.059 15.766 1 96.81 636 THR B N 1
ATOM 11662 C CA . THR B 1 636 ? -10.195 6.453 14.469 1 96.81 636 THR B CA 1
ATOM 11663 C C . THR B 1 636 ? -8.805 7.062 14.625 1 96.81 636 THR B C 1
ATOM 11665 O O . THR B 1 636 ? -8.055 7.164 13.648 1 96.81 636 THR B O 1
ATOM 11668 N N . GLY B 1 637 ? -8.43 7.527 15.828 1 94.94 637 GLY B N 1
ATOM 11669 C CA . GLY B 1 637 ? -7.117 8.086 16.094 1 94.94 637 GLY B CA 1
ATOM 11670 C C . GLY B 1 637 ? -6.965 9.516 15.625 1 94.94 637 GLY B C 1
ATOM 11671 O O . GLY B 1 637 ? -5.941 10.156 15.875 1 94.94 637 GLY B O 1
ATOM 11672 N N . ILE B 1 638 ? -7.949 10.125 14.93 1 96.12 638 ILE B N 1
ATOM 11673 C CA . ILE B 1 638 ? -7.844 11.453 14.344 1 96.12 638 ILE B CA 1
ATOM 11674 C C . ILE B 1 638 ? -7.926 12.508 15.445 1 96.12 638 ILE B C 1
ATOM 11676 O O . ILE B 1 638 ? -7.16 13.477 15.445 1 96.12 638 ILE B O 1
ATOM 11680 N N . GLN B 1 639 ? -8.812 12.352 16.359 1 92.38 639 GLN B N 1
ATOM 11681 C CA . GLN B 1 639 ? -8.922 13.297 17.469 1 92.38 639 GLN B CA 1
ATOM 11682 C C . GLN B 1 639 ? -7.637 13.312 18.297 1 92.38 639 GLN B C 1
ATOM 11684 O O . GLN B 1 639 ? -7.18 14.383 18.719 1 92.38 639 GLN B O 1
ATOM 11689 N N . ASN B 1 640 ? -7.164 12.141 18.516 1 92.19 640 ASN B N 1
ATOM 11690 C CA . ASN B 1 640 ? -5.91 12.047 19.25 1 92.19 640 ASN B CA 1
ATOM 11691 C C . ASN B 1 640 ? -4.773 12.742 18.516 1 92.19 640 ASN B C 1
ATOM 11693 O O . ASN B 1 640 ? -3.93 13.398 19.125 1 92.19 640 ASN B O 1
ATOM 11697 N N . LEU B 1 641 ? -4.715 12.555 17.25 1 94.94 641 LEU B N 1
ATOM 11698 C CA . LEU B 1 641 ? -3.707 13.219 16.438 1 94.94 641 LEU B CA 1
ATOM 11699 C C . LEU B 1 641 ? -3.805 14.734 16.578 1 94.94 641 LEU B C 1
ATOM 11701 O O . LEU B 1 641 ? -2.799 15.406 16.812 1 94.94 641 LEU B O 1
ATOM 11705 N N . LEU B 1 642 ? -4.957 15.273 16.5 1 93.69 642 LEU B N 1
ATOM 11706 C CA . LEU B 1 642 ? -5.176 16.719 16.609 1 93.69 642 LEU B CA 1
ATOM 11707 C C . LEU B 1 642 ? -4.777 17.219 17.984 1 93.69 642 LEU B C 1
ATOM 11709 O O . LEU B 1 642 ? -4.137 18.266 18.109 1 93.69 642 LEU B O 1
ATOM 11713 N N . THR B 1 643 ? -5.105 16.453 18.953 1 91.88 643 THR B N 1
ATOM 11714 C CA . THR B 1 643 ? -4.805 16.859 20.328 1 91.88 643 THR B CA 1
ATOM 11715 C C . THR B 1 643 ? -3.297 16.828 20.578 1 91.88 643 THR B C 1
ATOM 11717 O O . THR B 1 643 ? -2.754 17.75 21.203 1 91.88 643 THR B O 1
ATOM 11720 N N . GLN B 1 644 ? -2.66 15.852 20.094 1 93.19 644 GLN B N 1
ATOM 11721 C CA . GLN B 1 644 ? -1.219 15.734 20.281 1 93.19 644 GLN B CA 1
ATOM 11722 C C . GLN B 1 644 ? -0.477 16.859 19.562 1 93.19 644 GLN B C 1
ATOM 11724 O O . GLN B 1 644 ? 0.508 17.391 20.062 1 93.19 644 GLN B O 1
ATOM 11729 N N . LEU B 1 645 ? -0.896 17.156 18.422 1 93.12 645 LEU B N 1
ATOM 11730 C CA . LEU B 1 645 ? -0.291 18.25 17.688 1 93.12 645 LEU B CA 1
ATOM 11731 C C . LEU B 1 645 ? -0.497 19.578 18.406 1 93.12 645 LEU B C 1
ATOM 11733 O O . LEU B 1 645 ? 0.433 20.375 18.531 1 93.12 645 LEU B O 1
ATOM 11737 N N . ASP B 1 646 ? -1.673 19.734 18.891 1 92.56 646 ASP B N 1
ATOM 11738 C CA . ASP B 1 646 ? -2 20.953 19.625 1 92.56 646 ASP B CA 1
ATOM 11739 C C . ASP B 1 646 ? -1.126 21.094 20.875 1 92.56 646 ASP B C 1
ATOM 11741 O O . ASP B 1 646 ? -0.595 22.172 21.141 1 92.56 646 ASP B O 1
ATOM 11745 N N . LEU B 1 647 ? -1.006 20.016 21.609 1 91.44 647 LEU B N 1
ATOM 11746 C CA . LEU B 1 647 ? -0.197 20.031 22.812 1 91.44 647 LEU B CA 1
ATOM 11747 C C . LEU B 1 647 ? 1.258 20.359 22.5 1 91.44 647 LEU B C 1
ATOM 11749 O O . LEU B 1 647 ? 1.913 21.094 23.25 1 91.44 647 LEU B O 1
ATOM 11753 N N . PHE B 1 648 ? 1.7 19.891 21.453 1 92.75 648 PHE B N 1
ATOM 11754 C CA . PHE B 1 648 ? 3.078 20.156 21.062 1 92.75 648 PHE B CA 1
ATOM 11755 C C . PHE B 1 648 ? 3.268 21.609 20.688 1 92.75 648 PHE B C 1
ATOM 11757 O O . PHE B 1 648 ? 4.242 22.25 21.094 1 92.75 648 PHE B O 1
ATOM 11764 N N . ILE B 1 649 ? 2.4 22.094 19.906 1 91.81 649 ILE B N 1
ATOM 11765 C CA . ILE B 1 649 ? 2.484 23.484 19.484 1 91.81 649 ILE B CA 1
ATOM 11766 C C . ILE B 1 649 ? 2.42 24.406 20.703 1 91.81 649 ILE B C 1
ATOM 11768 O O . ILE B 1 649 ? 3.166 25.391 20.781 1 91.81 649 ILE B O 1
ATOM 11772 N N . LEU B 1 650 ? 1.538 24.078 21.594 1 90.56 650 LEU B N 1
ATOM 11773 C CA . LEU B 1 650 ? 1.407 24.859 22.812 1 90.56 650 LEU B CA 1
ATOM 11774 C C . LEU B 1 650 ? 2.717 24.875 23.594 1 90.56 650 LEU B C 1
ATOM 11776 O O . LEU B 1 650 ? 3.154 25.922 24.062 1 90.56 650 LEU B O 1
ATOM 11780 N N . LYS B 1 651 ? 3.254 23.734 23.672 1 89.25 651 LYS B N 1
ATOM 11781 C CA . LYS B 1 651 ? 4.504 23.625 24.422 1 89.25 651 LYS B CA 1
ATOM 11782 C C . LYS B 1 651 ? 5.613 24.438 23.766 1 89.25 651 LYS B C 1
ATOM 11784 O O . LYS B 1 651 ? 6.414 25.078 24.453 1 89.25 651 LYS B O 1
ATOM 11789 N N . ARG B 1 652 ? 5.703 24.469 22.516 1 88.25 652 ARG B N 1
ATOM 11790 C CA . ARG B 1 652 ? 6.73 25.172 21.766 1 88.25 652 ARG B CA 1
ATOM 11791 C C . ARG B 1 652 ? 6.559 26.688 21.906 1 88.25 652 ARG B C 1
ATOM 11793 O O . ARG B 1 652 ? 7.535 27.438 21.844 1 88.25 652 ARG B O 1
ATOM 11800 N N . LYS B 1 653 ? 5.332 27.109 22.047 1 88.75 653 LYS B N 1
ATOM 11801 C CA . LYS B 1 653 ? 5.059 28.547 22.109 1 88.75 653 LYS B CA 1
ATOM 11802 C C . LYS B 1 653 ? 4.793 29 23.547 1 88.75 653 LYS B C 1
ATOM 11804 O O . LYS B 1 653 ? 4.457 30.156 23.781 1 88.75 653 LYS B O 1
ATOM 11809 N N . GLN B 1 654 ? 4.922 28.156 24.469 1 87.5 654 GLN B N 1
ATOM 11810 C CA . GLN B 1 654 ? 4.527 28.406 25.859 1 87.5 654 GLN B CA 1
ATOM 11811 C C . GLN B 1 654 ? 5.305 29.578 26.453 1 87.5 654 GLN B C 1
ATOM 11813 O O . GLN B 1 654 ? 4.727 30.453 27.094 1 87.5 654 GLN B O 1
ATOM 11818 N N . ILE B 1 655 ? 6.582 29.547 26.219 1 82.31 655 ILE B N 1
ATOM 11819 C CA . ILE B 1 655 ? 7.43 30.578 26.797 1 82.31 655 ILE B CA 1
ATOM 11820 C C . ILE B 1 655 ? 7 31.953 26.281 1 82.31 655 ILE B C 1
ATOM 11822 O O . ILE B 1 655 ? 6.844 32.906 27.062 1 82.31 655 ILE B O 1
ATOM 11826 N N . LEU B 1 656 ? 6.816 32 25.016 1 85.06 656 LEU B N 1
ATOM 11827 C CA . LEU B 1 656 ? 6.41 33.281 24.406 1 85.06 656 LEU B CA 1
ATOM 11828 C C . LEU B 1 656 ? 5.023 33.688 24.891 1 85.06 656 LEU B C 1
ATOM 11830 O O . LEU B 1 656 ? 4.781 34.875 25.156 1 85.06 656 LEU B O 1
ATOM 11834 N N . LEU B 1 657 ? 4.148 32.844 25.062 1 90.12 657 LEU B N 1
ATOM 11835 C CA . LEU B 1 657 ? 2.787 33.125 25.516 1 90.12 657 LEU B CA 1
ATOM 11836 C C . LEU B 1 657 ? 2.771 33.562 26.969 1 90.12 657 LEU B C 1
ATOM 11838 O O . LEU B 1 657 ? 2.053 34.5 27.312 1 90.12 657 LEU B O 1
ATOM 11842 N N . GLU B 1 658 ? 3.541 32.938 27.75 1 89.31 658 GLU B N 1
ATOM 11843 C CA . GLU B 1 658 ? 3.607 33.312 29.156 1 89.31 658 GLU B CA 1
ATOM 11844 C C . GLU B 1 658 ? 4.215 34.719 29.328 1 89.31 658 GLU B C 1
ATOM 11846 O O . GLU B 1 658 ? 3.756 35.5 30.172 1 89.31 658 GLU B O 1
ATOM 11851 N N . GLU B 1 659 ? 5.168 34.938 28.562 1 87.25 659 GLU B N 1
ATOM 11852 C CA . GLU B 1 659 ? 5.762 36.25 28.594 1 87.25 659 GLU B CA 1
ATOM 11853 C C . GLU B 1 659 ? 4.746 37.312 28.188 1 87.25 659 GLU B C 1
ATOM 11855 O O . GLU B 1 659 ? 4.676 38.406 28.812 1 87.25 659 GLU B O 1
ATOM 11860 N N . LEU B 1 660 ? 4.07 37.031 27.188 1 89.06 660 LEU B N 1
ATOM 11861 C CA . LEU B 1 660 ? 3.053 37.969 26.703 1 89.06 660 LEU B CA 1
ATOM 11862 C C . LEU B 1 660 ? 1.955 38.156 27.75 1 89.06 660 LEU B C 1
ATOM 11864 O O . LEU B 1 660 ? 1.51 39.281 28 1 89.06 660 LEU B O 1
ATOM 11868 N N . GLU B 1 661 ? 1.517 37.156 28.359 1 89.12 661 GLU B N 1
ATOM 11869 C CA . GLU B 1 661 ? 0.489 37.219 29.391 1 89.12 661 GLU B CA 1
ATOM 11870 C C . GLU B 1 661 ? 0.971 38 30.594 1 89.12 661 GLU B C 1
ATOM 11872 O O . GLU B 1 661 ? 0.22 38.812 31.156 1 89.12 661 GLU B O 1
ATOM 11877 N N . ASN B 1 662 ? 2.166 37.781 30.953 1 88.19 662 ASN B N 1
ATOM 11878 C CA . ASN B 1 662 ? 2.744 38.531 32.062 1 88.19 662 ASN B CA 1
ATOM 11879 C C . ASN B 1 662 ? 2.869 40 31.75 1 88.19 662 ASN B C 1
ATOM 11881 O O . ASN B 1 662 ? 2.555 40.844 32.594 1 88.19 662 ASN B O 1
ATOM 11885 N N . LYS B 1 663 ? 3.326 40.281 30.609 1 86.25 663 LYS B N 1
ATOM 11886 C CA . LYS B 1 663 ? 3.451 41.656 30.188 1 86.25 663 LYS B CA 1
ATOM 11887 C C . LYS B 1 663 ? 2.092 42.344 30.172 1 86.25 663 LYS B C 1
ATOM 11889 O O . LYS B 1 663 ? 1.978 43.531 30.562 1 86.25 663 LYS B O 1
ATOM 11894 N N . LEU B 1 664 ? 1.152 41.688 29.719 1 88.31 664 LEU B N 1
ATOM 11895 C CA . LEU B 1 664 ? -0.195 42.219 29.672 1 88.31 664 LEU B CA 1
ATOM 11896 C C . LEU B 1 664 ? -0.757 42.438 31.078 1 88.31 664 LEU B C 1
ATOM 11898 O O . LEU B 1 664 ? -1.421 43.438 31.344 1 88.31 664 LEU B O 1
ATOM 11902 N N . THR B 1 665 ? -0.5 41.562 31.969 1 86.44 665 THR B N 1
ATOM 11903 C CA . THR B 1 665 ? -0.937 41.688 33.344 1 86.44 665 THR B CA 1
ATOM 11904 C C . THR B 1 665 ? -0.23 42.844 34.031 1 86.44 665 THR B C 1
ATOM 11906 O O . THR B 1 665 ? -0.852 43.594 34.781 1 86.44 665 THR B O 1
ATOM 11909 N N . ASP B 1 666 ? 1.038 42.938 33.781 1 83.12 666 ASP B N 1
ATOM 11910 C CA . ASP B 1 666 ? 1.809 44.031 34.344 1 83.12 666 ASP B CA 1
ATOM 11911 C C . ASP B 1 666 ? 1.31 45.375 33.812 1 83.12 666 ASP B C 1
ATOM 11913 O O . ASP B 1 666 ? 1.247 46.375 34.562 1 83.12 666 ASP B O 1
ATOM 11917 N N . PHE B 1 667 ? 1.037 45.312 32.594 1 83.56 667 PHE B N 1
ATOM 11918 C CA . PHE B 1 667 ? 0.513 46.531 31.969 1 83.56 667 PHE B CA 1
ATOM 11919 C C . PHE B 1 667 ? -0.829 46.906 32.594 1 83.56 667 PHE B C 1
ATOM 11921 O O . PHE B 1 667 ? -1.095 48.094 32.812 1 83.56 667 PHE B O 1
ATOM 11928 N N . GLU B 1 668 ? -1.686 46 32.906 1 80.94 668 GLU B N 1
ATOM 11929 C CA . GLU B 1 668 ? -2.984 46.25 33.5 1 80.94 668 GLU B CA 1
ATOM 11930 C C . GLU B 1 668 ? -2.826 46.781 34.938 1 80.94 668 GLU B C 1
ATOM 11932 O O . GLU B 1 668 ? -3.57 47.688 35.344 1 80.94 668 GLU B O 1
ATOM 11937 N N . LYS B 1 669 ? -1.93 46.281 35.625 1 79.56 669 LYS B N 1
ATOM 11938 C CA . LYS B 1 669 ? -1.663 46.75 37 1 79.56 669 LYS B CA 1
ATOM 11939 C C . LYS B 1 669 ? -1.147 48.188 37 1 79.56 669 LYS B C 1
ATOM 11941 O O . LYS B 1 669 ? -1.533 49 37.844 1 79.56 669 LYS B O 1
ATOM 11946 N N . LYS B 1 670 ? -0.311 48.406 36.125 1 76.38 670 LYS B N 1
ATOM 11947 C CA . LYS B 1 670 ? 0.215 49.781 36 1 76.38 670 LYS B CA 1
ATOM 11948 C C . LYS B 1 670 ? -0.893 50.781 35.688 1 76.38 670 LYS B C 1
ATOM 11950 O O . LYS B 1 670 ? -0.922 51.875 36.219 1 76.38 670 LYS B O 1
ATOM 11955 N N . LYS B 1 671 ? -1.758 50.375 34.906 1 75.06 671 LYS B N 1
ATOM 11956 C CA . LYS B 1 671 ? -2.889 51.25 34.531 1 75.06 671 LYS B CA 1
ATOM 11957 C C . LYS B 1 671 ? -3.822 51.469 35.719 1 75.06 671 LYS B C 1
ATOM 11959 O O . LYS B 1 671 ? -4.324 52.562 35.938 1 75.06 671 LYS B O 1
ATOM 11964 N N . SER B 1 672 ? -4.109 50.531 36.5 1 72.44 672 SER B N 1
ATOM 11965 C CA . SER B 1 672 ? -4.992 50.625 37.688 1 72.44 672 SER B CA 1
ATOM 11966 C C . SER B 1 672 ? -4.375 51.5 38.75 1 72.44 672 SER B C 1
ATOM 11968 O O . SER B 1 672 ? -5.082 52.25 39.438 1 72.44 672 SER B O 1
ATOM 11970 N N . ASN B 1 673 ? -3.166 51.531 39.062 1 66.06 673 ASN B N 1
ATOM 11971 C CA . ASN B 1 673 ? -2.48 52.375 40.062 1 66.06 673 ASN B CA 1
ATOM 11972 C C . ASN B 1 673 ? -2.455 53.844 39.656 1 66.06 673 ASN B C 1
ATOM 11974 O O . ASN B 1 673 ? -2.555 54.719 40.5 1 66.06 673 ASN B O 1
ATOM 11978 N N . GLU B 1 674 ? -2.383 54.125 38.5 1 59.62 674 GLU B N 1
ATOM 11979 C CA . GLU B 1 674 ? -2.396 55.5 38.062 1 59.62 674 GLU B CA 1
ATOM 11980 C C . GLU B 1 674 ? -3.793 56.125 38.156 1 59.62 674 GLU B C 1
ATOM 11982 O O . GLU B 1 674 ? -3.938 57.312 38.406 1 59.62 674 GLU B O 1
ATOM 11987 N N . SER B 1 675 ? -4.871 55.5 38.219 1 57.34 675 SER B N 1
ATOM 11988 C CA . SER B 1 675 ? -6.227 56.031 38.312 1 57.34 675 SER B CA 1
ATOM 11989 C C . SER B 1 675 ? -6.574 56.344 39.781 1 57.34 675 SER B C 1
ATOM 11991 O O . SER B 1 675 ? -7.438 57.156 40.062 1 57.34 675 SER B O 1
ATOM 11993 N N . ASN B 1 676 ? -6.289 55.969 41.031 1 49.44 676 ASN B N 1
ATOM 11994 C CA . ASN B 1 676 ? -6.621 56.25 42.438 1 49.44 676 ASN B CA 1
ATOM 11995 C C . ASN B 1 676 ? -5.848 57.438 42.969 1 49.44 676 ASN B C 1
ATOM 11997 O O . ASN B 1 676 ? -6.027 57.844 44.094 1 49.44 676 ASN B O 1
ATOM 12001 N N . LYS B 1 677 ? -4.809 58.219 42.719 1 44 677 LYS B N 1
ATOM 12002 C CA . LYS B 1 677 ? -4.16 59.438 43.219 1 44 677 LYS B CA 1
ATOM 12003 C C . LYS B 1 677 ? -4.895 60.688 42.781 1 44 677 LYS B C 1
ATOM 12005 O O . LYS B 1 677 ? -5.254 60.812 41.594 1 44 677 LYS B O 1
ATOM 12010 N N . GLY B 1 678 ? -5.82 61.562 43.75 1 37.41 678 GLY B N 1
ATOM 12011 C CA . GLY B 1 678 ? -6.504 62.844 43.656 1 37.41 678 GLY B CA 1
ATOM 12012 C C . GLY B 1 678 ? -5.812 63.844 42.75 1 37.41 678 GLY B C 1
ATOM 12013 O O . GLY B 1 678 ? -4.664 63.625 42.344 1 37.41 678 GLY B O 1
ATOM 12014 N N . PRO B 1 679 ? -6.66 65.062 42.5 1 35.12 679 PRO B N 1
ATOM 12015 C CA . PRO B 1 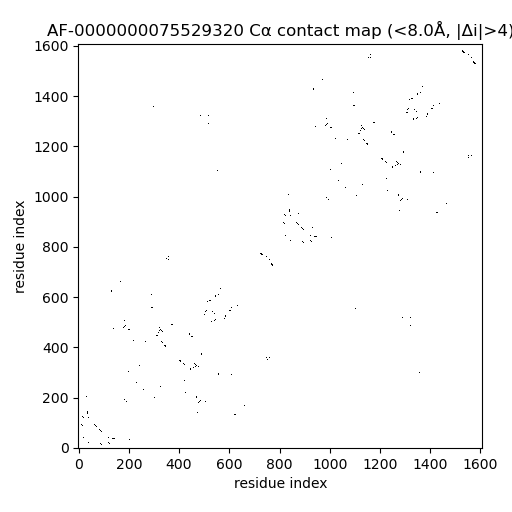679 ? -6.164 66.062 41.531 1 35.12 679 PRO B CA 1
ATOM 12016 C C . PRO B 1 679 ? -4.957 66.875 42.062 1 35.12 679 PRO B C 1
ATOM 12018 O O . PRO B 1 679 ? -5.109 67.75 42.875 1 35.12 679 PRO B O 1
ATOM 12021 N N . ARG B 1 680 ? -4.164 66.688 42.969 1 32.28 680 ARG B N 1
ATOM 12022 C CA . ARG B 1 680 ? -3.197 67.688 43.438 1 32.28 680 ARG B CA 1
ATOM 12023 C C . ARG B 1 680 ? -2.848 68.625 42.312 1 32.28 680 ARG B C 1
ATOM 12025 O O . ARG B 1 680 ? -2.91 68.312 41.125 1 32.28 680 ARG B O 1
ATOM 12032 N N . ASN B 1 681 ? -2.961 70.188 42.75 1 28.3 681 ASN B N 1
ATOM 12033 C CA . ASN B 1 681 ? -2.543 71.375 42 1 28.3 681 ASN B CA 1
ATOM 12034 C C . ASN B 1 681 ? -1.363 71.062 41.094 1 28.3 681 ASN B C 1
ATOM 12036 O O . ASN B 1 681 ? -0.283 70.688 41.562 1 28.3 681 ASN B O 1
ATOM 12040 N N . SER B 1 682 ? -1.604 70.5 40.188 1 24.42 682 SER B N 1
ATOM 12041 C CA . SER B 1 682 ? -0.56 70.312 39.188 1 24.42 682 SER B CA 1
ATOM 12042 C C . SER B 1 682 ? 0.121 71.625 38.812 1 24.42 682 SER B C 1
ATOM 12044 O O . SER B 1 682 ? -0.425 72.375 38.031 1 24.42 682 SER B O 1
ATOM 12046 N N . ALA B 1 683 ? 0.427 72.5 39.938 1 24.98 683 ALA B N 1
ATOM 12047 C CA . ALA B 1 683 ? 1.383 73.5 39.469 1 24.98 683 ALA B CA 1
ATOM 12048 C C . ALA B 1 683 ? 2.195 73 38.281 1 24.98 683 ALA B C 1
ATOM 12050 O O . ALA B 1 683 ? 2.443 71.75 38.188 1 24.98 683 ALA B O 1
ATOM 12051 N N . GLY B 1 684 ? 2.17 73.75 37.25 1 25.69 684 GLY B N 1
ATOM 12052 C CA . GLY B 1 684 ? 2.617 73.625 35.844 1 25.69 684 GLY B CA 1
ATOM 12053 C C . GLY B 1 684 ? 4.004 73.062 35.719 1 25.69 684 GLY B C 1
ATOM 12054 O O . GLY B 1 684 ? 4.648 73.188 34.688 1 25.69 684 GLY B O 1
ATOM 12055 N N . CYS B 1 685 ? 4.699 73.062 36.844 1 23.03 685 CYS B N 1
ATOM 12056 C CA . CYS B 1 685 ? 6.098 72.875 36.469 1 23.03 685 CYS B CA 1
ATOM 12057 C C . CYS B 1 685 ? 6.266 71.75 35.5 1 23.03 685 CYS B C 1
ATOM 12059 O O . CYS B 1 685 ? 5.695 70.625 35.688 1 23.03 685 CYS B O 1
ATOM 12061 N N . SER B 1 686 ? 6.367 72.125 34.25 1 23.28 686 SER B N 1
ATOM 12062 C CA . SER B 1 686 ? 6.789 71.312 33.125 1 23.28 686 SER B CA 1
ATOM 12063 C C . SER B 1 686 ? 7.707 70.188 33.562 1 23.28 686 SER B C 1
ATOM 12065 O O . SER B 1 686 ? 8.711 70.438 34.25 1 23.28 686 SER B O 1
ATOM 12067 N N . PRO B 1 687 ? 7.117 69.25 34.219 1 27.56 687 PRO B N 1
ATOM 12068 C CA . PRO B 1 687 ? 8.203 68.375 34.656 1 27.56 687 PRO B CA 1
ATOM 12069 C C . PRO B 1 687 ? 9.445 68.438 33.781 1 27.56 687 PRO B C 1
ATOM 12071 O O . PRO B 1 687 ? 9.352 68.438 32.562 1 27.56 687 PRO B O 1
ATOM 12074 N N . GLN B 1 688 ? 10.25 69.375 34.094 1 24.89 688 GLN B N 1
ATOM 12075 C CA . GLN B 1 688 ? 11.5 69.5 33.375 1 24.89 688 GLN B CA 1
ATOM 12076 C C . GLN B 1 688 ? 11.992 68.125 32.906 1 24.89 688 GLN B C 1
ATOM 12078 O O . GLN B 1 688 ? 11.836 67.188 33.594 1 24.89 688 GLN B O 1
ATOM 12083 N N . LYS B 1 689 ? 12.008 68 31.641 1 27.42 689 LYS B N 1
ATOM 12084 C CA . LYS B 1 689 ? 12.688 66.875 30.984 1 27.42 689 LYS B CA 1
ATOM 12085 C C . LYS B 1 689 ? 13.852 66.375 31.844 1 27.42 689 LYS B C 1
ATOM 12087 O O . LYS B 1 689 ? 14.805 67.125 32.094 1 27.42 689 LYS B O 1
ATOM 12092 N N . PRO B 1 690 ? 13.562 66 33.094 1 31.58 690 PRO B N 1
ATOM 12093 C CA . PRO B 1 690 ? 14.891 65.812 33.688 1 31.58 690 PRO B CA 1
ATOM 12094 C C . PRO B 1 690 ? 15.969 65.562 32.625 1 31.58 690 PRO B C 1
ATOM 12096 O O . PRO B 1 690 ? 15.703 64.875 31.625 1 31.58 690 PRO B O 1
ATOM 12099 N N . ASP B 1 691 ? 16.734 66.562 32.344 1 27.59 691 ASP B N 1
ATOM 12100 C CA . ASP B 1 691 ? 17.828 66.375 31.422 1 27.59 691 ASP B CA 1
ATOM 12101 C C . ASP B 1 691 ? 18.469 65 31.641 1 27.59 691 ASP B C 1
ATOM 12103 O O . ASP B 1 691 ? 19.172 64.75 32.625 1 27.59 691 ASP B O 1
ATOM 12107 N N . ILE B 1 692 ? 17.719 64.062 31.891 1 32.19 692 ILE B N 1
ATOM 12108 C CA . ILE B 1 692 ? 18.438 62.781 31.844 1 32.19 692 ILE B CA 1
ATOM 12109 C C . ILE B 1 692 ? 19.688 62.938 30.984 1 32.19 692 ILE B C 1
ATOM 12111 O O . ILE B 1 692 ? 19.594 63.188 29.781 1 32.19 692 ILE B O 1
ATOM 12115 N N . ILE B 1 693 ? 20.531 63.812 31.594 1 33.28 693 ILE B N 1
ATOM 12116 C CA . ILE B 1 693 ? 21.734 64.062 30.812 1 33.28 693 ILE B CA 1
ATOM 12117 C C . ILE B 1 693 ? 22.047 62.812 29.969 1 33.28 693 ILE B C 1
ATOM 12119 O O . ILE B 1 693 ? 22.391 61.75 30.5 1 33.28 693 ILE B O 1
ATOM 12123 N N . GLN B 1 694 ? 21.203 62.5 29.172 1 34.38 694 GLN B N 1
ATOM 12124 C CA . GLN B 1 694 ? 21.188 61.5 28.109 1 34.38 694 GLN B CA 1
ATOM 12125 C C . GLN B 1 694 ? 22.578 60.906 27.891 1 34.38 694 GLN B C 1
ATOM 12127 O O . GLN B 1 694 ? 22.719 59.688 27.656 1 34.38 694 GLN B O 1
ATOM 12132 N N . GLU B 1 695 ? 23.578 61.719 28.203 1 36.97 695 GLU B N 1
ATOM 12133 C CA . GLU B 1 695 ? 24.984 61.344 28.094 1 36.97 695 GLU B CA 1
ATOM 12134 C C . GLU B 1 695 ? 25.422 60.469 29.266 1 36.97 695 GLU B C 1
ATOM 12136 O O . GLU B 1 695 ? 26.109 59.469 29.078 1 36.97 695 GLU B O 1
ATOM 12141 N N . SER B 1 696 ? 25.062 60.875 30.516 1 44 696 SER B N 1
ATOM 12142 C CA . SER B 1 696 ? 25.531 60.125 31.656 1 44 696 SER B CA 1
ATOM 12143 C C . SER B 1 696 ? 24.734 58.844 31.828 1 44 696 SER B C 1
ATOM 12145 O O . SER B 1 696 ? 25.297 57.781 32.156 1 44 696 SER B O 1
ATOM 12147 N N . PHE B 1 697 ? 23.438 58.875 31.828 1 41.16 697 PHE B N 1
ATOM 12148 C CA . PHE B 1 697 ? 22.625 57.656 31.859 1 41.16 697 PHE B CA 1
ATOM 12149 C C . PHE B 1 697 ? 22.938 56.781 30.656 1 41.16 697 PHE B C 1
ATOM 12151 O O . PHE B 1 697 ? 23.125 55.562 30.797 1 41.16 697 PHE B O 1
ATOM 12158 N N . LEU B 1 698 ? 22.844 57.375 29.516 1 41.69 698 LEU B N 1
ATOM 12159 C CA . LEU B 1 698 ? 23.375 56.719 28.344 1 41.69 698 LEU B CA 1
ATOM 12160 C C . LEU B 1 698 ? 24.812 56.25 28.578 1 41.69 698 LEU B C 1
ATOM 12162 O O . LEU B 1 698 ? 25.203 55.156 28.156 1 41.69 698 LEU B O 1
ATOM 12166 N N . LYS B 1 699 ? 25.484 57.188 29.391 1 49.25 699 LYS B N 1
ATOM 12167 C CA . LYS B 1 699 ? 26.859 56.844 29.734 1 49.25 699 LYS B CA 1
ATOM 12168 C C . LYS B 1 699 ? 26.922 55.719 30.766 1 49.25 699 LYS B C 1
ATOM 12170 O O . LYS B 1 699 ? 27.719 54.781 30.625 1 49.25 699 LYS B O 1
ATOM 12175 N N . LYS B 1 700 ? 26.094 55.781 31.766 1 50.59 700 LYS B N 1
ATOM 12176 C CA . LYS B 1 700 ? 26.078 54.688 32.75 1 50.59 700 LYS B CA 1
ATOM 12177 C C . LYS B 1 700 ? 25.484 53.406 32.156 1 50.59 700 LYS B C 1
ATOM 12179 O O . LYS B 1 700 ? 26 52.312 32.406 1 50.59 700 LYS B O 1
ATOM 12184 N N . ASN B 1 701 ? 24.281 53.594 31.672 1 47.16 701 ASN B N 1
ATOM 12185 C CA . ASN B 1 701 ? 23.75 52.438 30.922 1 47.16 701 ASN B CA 1
ATOM 12186 C C . ASN B 1 701 ? 24.703 52 29.812 1 47.16 701 ASN B C 1
ATOM 12188 O O . ASN B 1 701 ? 24.844 50.812 29.562 1 47.16 701 ASN B O 1
ATOM 12192 N N . GLU B 1 702 ? 25.219 53.062 29.203 1 49.97 702 GLU B N 1
ATOM 12193 C CA . GLU B 1 702 ? 26.312 52.75 28.281 1 49.97 702 GLU B CA 1
ATOM 12194 C C . GLU B 1 702 ? 27.484 52.094 29 1 49.97 702 GLU B C 1
ATOM 12196 O O . GLU B 1 702 ? 28.078 51.156 28.5 1 49.97 702 GLU B O 1
ATOM 12201 N N . ASP B 1 703 ? 27.641 52.656 30.234 1 59.25 703 ASP B N 1
ATOM 12202 C CA . ASP B 1 703 ? 28.703 52.062 31.047 1 59.25 703 ASP B CA 1
ATOM 12203 C C . ASP B 1 703 ? 28.328 50.656 31.531 1 59.25 703 ASP B C 1
ATOM 12205 O O . ASP B 1 703 ? 29.156 49.75 31.516 1 59.25 703 ASP B O 1
ATOM 12209 N N . LEU B 1 704 ? 27.109 50.5 32.031 1 57.19 704 LEU B N 1
ATOM 12210 C CA . LEU B 1 704 ? 26.609 49.188 32.438 1 57.19 704 LEU B CA 1
ATOM 12211 C C . LEU B 1 704 ? 26.516 48.25 31.234 1 57.19 704 LEU B C 1
ATOM 12213 O O . LEU B 1 704 ? 26.906 47.094 31.312 1 57.19 704 LEU B O 1
ATOM 12217 N N . PHE B 1 705 ? 25.859 48.875 30.266 1 56.81 705 PHE B N 1
ATOM 12218 C CA . PHE B 1 705 ? 25.828 48.125 29.016 1 56.81 705 PHE B CA 1
ATOM 12219 C C . PHE B 1 705 ? 27.25 47.875 28.516 1 56.81 705 PHE B C 1
ATOM 12221 O O . PHE B 1 705 ? 27.547 46.75 28.062 1 56.81 705 PHE B O 1
ATOM 12228 N N . ASN B 1 706 ? 28.031 49.031 28.766 1 61.72 706 ASN B N 1
ATOM 12229 C CA . ASN B 1 706 ? 29.422 48.844 28.422 1 61.72 706 ASN B CA 1
ATOM 12230 C C . ASN B 1 706 ? 30.109 47.844 29.344 1 61.72 706 ASN B C 1
ATOM 12232 O O . ASN B 1 706 ? 30.906 47 28.906 1 61.72 706 ASN B O 1
ATOM 12236 N N . GLY B 1 707 ? 29.719 47.938 30.594 1 65.38 707 GLY B N 1
ATOM 12237 C CA . GLY B 1 707 ? 30.219 46.938 31.547 1 65.38 707 GLY B CA 1
ATOM 12238 C C . GLY B 1 707 ? 29.703 45.531 31.25 1 65.38 707 GLY B C 1
ATOM 12239 O O . GLY B 1 707 ? 30.453 44.562 31.297 1 65.38 707 GLY B O 1
ATOM 12240 N N . LEU B 1 708 ? 28.391 45.5 31.062 1 62.38 708 LEU B N 1
ATOM 12241 C CA . LEU B 1 708 ? 27.766 44.25 30.641 1 62.38 708 LEU B CA 1
ATOM 12242 C C . LEU B 1 708 ? 28.391 43.75 29.328 1 62.38 708 LEU B C 1
ATOM 12244 O O . LEU B 1 708 ? 28.703 42.562 29.203 1 62.38 708 LEU B O 1
ATOM 12248 N N . LYS B 1 709 ? 28.344 44.719 28.469 1 64.12 709 LYS B N 1
ATOM 12249 C CA . LYS B 1 709 ? 29 44.406 27.203 1 64.12 709 LYS B CA 1
ATOM 12250 C C . LYS B 1 709 ? 30.438 43.938 27.422 1 64.12 709 LYS B C 1
ATOM 12252 O O . LYS B 1 709 ? 30.891 42.969 26.828 1 64.12 709 LYS B O 1
ATOM 12257 N N . GLN B 1 710 ? 31.062 44.688 28.375 1 68.38 710 GLN B N 1
ATOM 12258 C CA . GLN B 1 710 ? 32.438 44.344 28.672 1 68.38 710 GLN B CA 1
ATOM 12259 C C . GLN B 1 710 ? 32.531 43 29.375 1 68.38 710 GLN B C 1
ATOM 12261 O O . GLN B 1 710 ? 33.406 42.188 29.062 1 68.38 710 GLN B O 1
ATOM 12266 N N . THR B 1 711 ? 31.594 42.75 30.266 1 69.75 711 THR B N 1
ATOM 12267 C CA . THR B 1 711 ? 31.547 41.469 30.953 1 69.75 711 THR B CA 1
ATOM 12268 C C . THR B 1 711 ? 31.172 40.344 29.984 1 69.75 711 THR B C 1
ATOM 12270 O O . THR B 1 711 ? 31.75 39.281 30.016 1 69.75 711 THR B O 1
ATOM 12273 N N . GLN B 1 712 ? 30.141 40.75 29.203 1 64.94 712 GLN B N 1
ATOM 12274 C CA . GLN B 1 712 ? 29.766 39.812 28.156 1 64.94 712 GLN B CA 1
ATOM 12275 C C . GLN B 1 712 ? 30.938 39.562 27.203 1 64.94 712 GLN B C 1
ATOM 12277 O O . GLN B 1 712 ? 31.234 38.406 26.859 1 64.94 712 GLN B O 1
ATOM 12282 N N . GLU B 1 713 ? 31.469 40.75 26.891 1 67.31 713 GLU B N 1
ATOM 12283 C CA . GLU B 1 713 ? 32.625 40.625 26 1 67.31 713 GLU B CA 1
ATOM 12284 C C . GLU B 1 713 ? 33.781 39.875 26.672 1 67.31 713 GLU B C 1
ATOM 12286 O O . GLU B 1 713 ? 34.438 39.062 26.047 1 67.31 713 GLU B O 1
ATOM 12291 N N . ARG B 1 714 ? 33.938 40.156 27.922 1 72.69 714 ARG B N 1
ATOM 12292 C CA . ARG B 1 714 ? 34.969 39.438 28.672 1 72.69 714 ARG B CA 1
ATOM 12293 C C . ARG B 1 714 ? 34.656 37.938 28.766 1 72.69 714 ARG B C 1
ATOM 12295 O O . ARG B 1 714 ? 35.531 37.094 28.562 1 72.69 714 ARG B O 1
ATOM 12302 N N . ILE B 1 715 ? 33.375 37.594 29.062 1 71.38 715 ILE B N 1
ATOM 12303 C CA . ILE B 1 715 ? 32.938 36.219 29.141 1 71.38 715 ILE B CA 1
ATOM 12304 C C . ILE B 1 715 ? 33.062 35.562 27.781 1 71.38 715 ILE B C 1
ATOM 12306 O O . ILE B 1 715 ? 33.562 34.438 27.672 1 71.38 715 ILE B O 1
ATOM 12310 N N . ILE B 1 716 ? 32.562 36.375 26.891 1 66.31 716 ILE B N 1
ATOM 12311 C CA . ILE B 1 716 ? 32.656 35.875 25.516 1 66.31 716 ILE B CA 1
ATOM 12312 C C . ILE B 1 716 ? 34.125 35.719 25.125 1 66.31 716 ILE B C 1
ATOM 12314 O O . ILE B 1 716 ? 34.531 34.688 24.594 1 66.31 716 ILE B O 1
ATOM 12318 N N . ASN B 1 717 ? 34.844 36.812 25.469 1 68 717 ASN B N 1
ATOM 12319 C CA . ASN B 1 717 ? 36.281 36.781 25.141 1 68 717 ASN B CA 1
ATOM 12320 C C . ASN B 1 717 ? 37 35.688 25.938 1 68 717 ASN B C 1
ATOM 12322 O O . ASN B 1 717 ? 37.844 35 25.391 1 68 717 ASN B O 1
ATOM 12326 N N . ASP B 1 718 ? 36.688 35.594 27.172 1 69.56 718 ASP B N 1
ATOM 12327 C CA . ASP B 1 718 ? 37.281 34.562 28 1 69.56 718 ASP B CA 1
ATOM 12328 C C . ASP B 1 718 ? 36.875 33.188 27.5 1 69.56 718 ASP B C 1
ATOM 12330 O O . ASP B 1 718 ? 37.688 32.25 27.438 1 69.56 718 ASP B O 1
ATOM 12334 N N . THR B 1 719 ? 35.562 33.125 27.203 1 67.06 719 THR B N 1
ATOM 12335 C CA . THR B 1 719 ? 35.094 31.859 26.656 1 67.06 719 THR B CA 1
ATOM 12336 C C . THR B 1 719 ? 35.75 31.562 25.312 1 67.06 719 THR B C 1
ATOM 12338 O O . THR B 1 719 ? 36.188 30.438 25.078 1 67.06 719 THR B O 1
ATOM 12341 N N . ILE B 1 720 ? 35.781 32.625 24.578 1 65.5 720 ILE B N 1
ATOM 12342 C CA . ILE B 1 720 ? 36.375 32.438 23.266 1 65.5 720 ILE B CA 1
ATOM 12343 C C . ILE B 1 720 ? 37.875 32.281 23.375 1 65.5 720 ILE B C 1
ATOM 12345 O O . ILE B 1 720 ? 38.469 31.359 22.797 1 65.5 720 ILE B O 1
ATOM 12349 N N . ASN B 1 721 ? 38.5 33.156 24.141 1 67 721 ASN B N 1
ATOM 12350 C CA . ASN B 1 721 ? 39.938 33.219 24.172 1 67 721 ASN B CA 1
ATOM 12351 C C . ASN B 1 721 ? 40.531 32.156 25.078 1 67 721 ASN B C 1
ATOM 12353 O O . ASN B 1 721 ? 41.688 31.734 24.891 1 67 721 ASN B O 1
ATOM 12357 N N . SER B 1 722 ? 39.812 31.875 26.094 1 70.38 722 SER B N 1
ATOM 12358 C CA . SER B 1 722 ? 40.344 30.859 26.969 1 70.38 722 SER B CA 1
ATOM 12359 C C . SER B 1 722 ? 39.719 29.5 26.734 1 70.38 722 SER B C 1
ATOM 12361 O O . SER B 1 722 ? 40.375 28.547 26.328 1 70.38 722 SER B O 1
ATOM 12363 N N . THR B 1 723 ? 38.312 29.516 27.047 1 68.44 723 THR B N 1
ATOM 12364 C CA . THR B 1 723 ? 37.656 28.219 26.984 1 68.44 723 THR B CA 1
ATOM 12365 C C . THR B 1 723 ? 37.562 27.719 25.531 1 68.44 723 THR B C 1
ATOM 12367 O O . THR B 1 723 ? 37.875 26.562 25.25 1 68.44 723 THR B O 1
ATOM 12370 N N . LEU B 1 724 ? 37.031 28.656 24.797 1 66.06 724 LEU B N 1
ATOM 12371 C CA . LEU B 1 724 ? 36.875 28.266 23.391 1 66.06 724 LEU B CA 1
ATOM 12372 C C . LEU B 1 724 ? 38.25 28.125 22.719 1 66.06 724 LEU B C 1
ATOM 12374 O O . LEU B 1 724 ? 38.469 27.219 21.922 1 66.06 724 LEU B O 1
ATOM 12378 N N . THR B 1 725 ? 39.031 29.109 23.094 1 66.44 725 THR B N 1
ATOM 12379 C CA . THR B 1 725 ? 40.406 29 22.547 1 66.44 725 THR B CA 1
ATOM 12380 C C . THR B 1 725 ? 41.031 27.688 22.969 1 66.44 725 THR B C 1
ATOM 12382 O O . THR B 1 725 ? 41.656 27 22.156 1 66.44 725 THR B O 1
ATOM 12385 N N . ASP B 1 726 ? 40.938 27.453 24.297 1 68.19 726 ASP B N 1
ATOM 12386 C CA . ASP B 1 726 ? 41.469 26.172 24.766 1 68.19 726 ASP B CA 1
ATOM 12387 C C . ASP B 1 726 ? 40.75 25 24.094 1 68.19 726 ASP B C 1
ATOM 12389 O O . ASP B 1 726 ? 41.406 24.031 23.688 1 68.19 726 ASP B O 1
ATOM 12393 N N . LEU B 1 727 ? 39.438 25.141 24.094 1 67.88 727 LEU B N 1
ATOM 12394 C CA . LEU B 1 727 ? 38.656 24.109 23.422 1 67.88 727 LEU B CA 1
ATOM 12395 C C . LEU B 1 727 ? 39.031 24.031 21.938 1 67.88 727 LEU B C 1
ATOM 12397 O O . LEU B 1 727 ? 39.188 22.938 21.391 1 67.88 727 LEU B O 1
ATOM 12401 N N . MET B 1 728 ? 39.031 25.234 21.484 1 66.19 728 MET B N 1
ATOM 12402 C CA . MET B 1 728 ? 39.438 25.281 20.078 1 66.19 728 MET B CA 1
ATOM 12403 C C . MET B 1 728 ? 40.875 24.797 19.891 1 66.19 728 MET B C 1
ATOM 12405 O O . MET B 1 728 ? 41.156 24.094 18.922 1 66.19 728 MET B O 1
ATOM 12409 N N . LEU B 1 729 ? 41.688 25.281 20.844 1 66.5 729 LEU B N 1
ATOM 12410 C CA . LEU B 1 729 ? 43.062 24.781 20.797 1 66.5 729 LEU B CA 1
ATOM 12411 C C . LEU B 1 729 ? 43.094 23.266 21.016 1 66.5 729 LEU B C 1
ATOM 12413 O O . LEU B 1 729 ? 43.844 22.562 20.312 1 66.5 729 LEU B O 1
ATOM 12417 N N . GLN B 1 730 ? 42.344 22.906 22 1 70.19 730 GLN B N 1
ATOM 12418 C CA . GLN B 1 730 ? 42.25 21.469 22.203 1 70.19 730 GLN B CA 1
ATOM 12419 C C . GLN B 1 730 ? 41.656 20.781 20.969 1 70.19 730 GLN B C 1
ATOM 12421 O O . GLN B 1 730 ? 42.125 19.734 20.547 1 70.19 730 GLN B O 1
ATOM 12426 N N . SER B 1 731 ? 40.531 21.469 20.641 1 65.56 731 SER B N 1
ATOM 12427 C CA . SER B 1 731 ? 39.906 20.969 19.422 1 65.56 731 SER B CA 1
ATOM 12428 C C . SER B 1 731 ? 40.875 21.062 18.234 1 65.56 731 SER B C 1
ATOM 12430 O O . SER B 1 731 ? 40.938 20.141 17.406 1 65.56 731 SER B O 1
ATOM 12432 N N . ALA B 1 732 ? 41.438 22.234 18.25 1 65.25 732 ALA B N 1
ATOM 12433 C CA . ALA B 1 732 ? 42.438 22.375 17.203 1 65.25 732 ALA B CA 1
ATOM 12434 C C . ALA B 1 732 ? 43.531 21.344 17.359 1 65.25 732 ALA B C 1
ATOM 12436 O O . ALA B 1 732 ? 43.969 20.734 16.375 1 65.25 732 ALA B O 1
ATOM 12437 N N . THR B 1 733 ? 44.031 21.297 18.625 1 68.56 733 THR B N 1
ATOM 12438 C CA . THR B 1 733 ? 45.062 20.281 18.859 1 68.56 733 THR B CA 1
ATOM 12439 C C . THR B 1 733 ? 44.531 18.891 18.547 1 68.56 733 THR B C 1
ATOM 12441 O O . THR B 1 733 ? 45.219 18.078 17.938 1 68.56 733 THR B O 1
ATOM 12444 N N . SER B 1 734 ? 43.281 18.75 19.062 1 67.69 734 SER B N 1
ATOM 12445 C CA . SER B 1 734 ? 42.656 17.484 18.719 1 67.69 734 SER B CA 1
ATOM 12446 C C . SER B 1 734 ? 42.406 17.375 17.219 1 67.69 734 SER B C 1
ATOM 12448 O O . SER B 1 734 ? 42.625 16.312 16.641 1 67.69 734 SER B O 1
ATOM 12450 N N . ALA B 1 735 ? 41.906 18.5 16.812 1 64.38 735 ALA B N 1
ATOM 12451 C CA . ALA B 1 735 ? 41.75 18.547 15.367 1 64.38 735 ALA B CA 1
ATOM 12452 C C . ALA B 1 735 ? 43.062 18.375 14.641 1 64.38 735 ALA B C 1
ATOM 12454 O O . ALA B 1 735 ? 43.156 17.656 13.648 1 64.38 735 ALA B O 1
ATOM 12455 N N . ILE B 1 736 ? 44.031 19.125 15.258 1 62.66 736 ILE B N 1
ATOM 12456 C CA . ILE B 1 736 ? 45.375 18.969 14.688 1 62.66 736 ILE B CA 1
ATOM 12457 C C . ILE B 1 736 ? 45.812 17.516 14.828 1 62.66 736 ILE B C 1
ATOM 12459 O O . ILE B 1 736 ? 46.344 16.922 13.883 1 62.66 736 ILE B O 1
ATOM 12463 N N . LYS B 1 737 ? 45.625 17.062 16.016 1 66.56 737 LYS B N 1
ATOM 12464 C CA . LYS B 1 737 ? 45.969 15.648 16.219 1 66.56 737 LYS B CA 1
ATOM 12465 C C . LYS B 1 737 ? 45.125 14.742 15.336 1 66.56 737 LYS B C 1
ATOM 12467 O O . LYS B 1 737 ? 45.625 13.812 14.711 1 66.56 737 LYS B O 1
ATOM 12472 N N . MET B 1 738 ? 43.844 15.172 15.383 1 63.09 738 MET B N 1
ATOM 12473 C CA . MET B 1 738 ? 42.938 14.391 14.539 1 63.09 738 MET B CA 1
ATOM 12474 C C . MET B 1 738 ? 43.219 14.656 13.062 1 63.09 738 MET B C 1
ATOM 12476 O O . MET B 1 738 ? 43.156 13.734 12.242 1 63.09 738 MET B O 1
ATOM 12480 N N . TRP B 1 739 ? 43.375 15.984 12.977 1 58.12 739 TRP B N 1
ATOM 12481 C CA . TRP B 1 739 ? 43.844 16.328 11.625 1 58.12 739 TRP B CA 1
ATOM 12482 C C . TRP B 1 739 ? 45.156 15.633 11.289 1 58.12 739 TRP B C 1
ATOM 12484 O O . TRP B 1 739 ? 45.281 15.055 10.203 1 58.12 739 TRP B O 1
ATOM 12494 N N . ALA B 1 740 ? 46.094 15.812 12.25 1 61.84 740 ALA B N 1
ATOM 12495 C CA . ALA B 1 740 ? 47.375 15.125 12.031 1 61.84 740 ALA B CA 1
ATOM 12496 C C . ALA B 1 740 ? 47.156 13.617 11.891 1 61.84 740 ALA B C 1
ATOM 12498 O O . ALA B 1 740 ? 47.812 12.977 11.055 1 61.84 740 ALA B O 1
ATOM 12499 N N . GLU B 1 741 ? 46.219 13.18 12.695 1 61.09 741 GLU B N 1
ATOM 12500 C CA . GLU B 1 741 ? 45.875 11.758 12.641 1 61.09 741 GLU B CA 1
ATOM 12501 C C . GLU B 1 741 ? 45.062 11.438 11.391 1 61.09 741 GLU B C 1
ATOM 12503 O O . GLU B 1 741 ? 45.219 10.352 10.812 1 61.09 741 GLU B O 1
ATOM 12508 N N . LYS B 1 742 ? 44.219 12.711 11.078 1 52.84 742 LYS B N 1
ATOM 12509 C CA . LYS B 1 742 ? 43.25 12.508 9.984 1 52.84 742 LYS B CA 1
ATOM 12510 C C . LYS B 1 742 ? 43.594 13.422 8.805 1 52.84 742 LYS B C 1
ATOM 12512 O O . LYS B 1 742 ? 42.781 13.547 7.871 1 52.84 742 LYS B O 1
ATOM 12517 N N . GLU B 1 743 ? 44.625 14.234 9.094 1 53.97 743 GLU B N 1
ATOM 12518 C CA . GLU B 1 743 ? 45.062 15.234 8.133 1 53.97 743 GLU B CA 1
ATOM 12519 C C . GLU B 1 743 ? 44.969 14.703 6.703 1 53.97 743 GLU B C 1
ATOM 12521 O O . GLU B 1 743 ? 44.5 15.398 5.805 1 53.97 743 GLU B O 1
ATOM 12526 N N . ARG B 1 744 ? 45.375 13.586 6.59 1 52.91 744 ARG B N 1
ATOM 12527 C CA . ARG B 1 744 ? 45.375 13.016 5.246 1 52.91 744 ARG B CA 1
ATOM 12528 C C . ARG B 1 744 ? 43.938 12.836 4.734 1 52.91 744 ARG B C 1
ATOM 12530 O O . ARG B 1 744 ? 43.688 13.008 3.545 1 52.91 744 ARG B O 1
ATOM 12537 N N . LYS B 1 745 ? 43.031 12.812 5.734 1 50.72 745 LYS B N 1
ATOM 12538 C CA . LYS B 1 745 ? 41.625 12.633 5.406 1 50.72 745 LYS B CA 1
ATOM 12539 C C . LYS B 1 745 ? 40.938 13.969 5.164 1 50.72 745 LYS B C 1
ATOM 12541 O O . LYS B 1 745 ? 40 14.07 4.348 1 50.72 745 LYS B O 1
ATOM 12546 N N . ILE B 1 746 ? 41.281 15.07 5.922 1 49.44 746 ILE B N 1
ATOM 12547 C CA . ILE B 1 746 ? 40.688 16.391 5.914 1 49.44 746 ILE B CA 1
ATOM 12548 C C . ILE B 1 746 ? 41.219 17.203 4.73 1 49.44 746 ILE B C 1
ATOM 12550 O O . ILE B 1 746 ? 40.469 17.953 4.098 1 49.44 746 ILE B O 1
ATOM 12554 N N . THR B 1 747 ? 42.5 17.359 4.562 1 44.78 747 THR B N 1
ATOM 12555 C CA . THR B 1 747 ? 43.156 18.188 3.566 1 44.78 747 THR B CA 1
ATOM 12556 C C . THR B 1 747 ? 43 17.594 2.172 1 44.78 747 THR B C 1
ATOM 12558 O O . THR B 1 747 ? 43.562 18.125 1.202 1 44.78 747 THR B O 1
ATOM 12561 N N . ASP B 1 748 ? 42.188 16.609 2.107 1 44.12 748 ASP B N 1
ATOM 12562 C CA . ASP B 1 748 ? 41.938 16.062 0.776 1 44.12 748 ASP B CA 1
ATOM 12563 C C . ASP B 1 748 ? 40.938 16.922 0.002 1 44.12 748 ASP B C 1
ATOM 12565 O O . ASP B 1 748 ? 39.812 17.156 0.463 1 44.12 748 ASP B O 1
ATOM 12569 N N . PRO B 1 749 ? 41.25 17.953 -0.85 1 41.44 749 PRO B N 1
ATOM 12570 C CA . PRO B 1 749 ? 40.5 18.984 -1.57 1 41.44 749 PRO B CA 1
ATOM 12571 C C . PRO B 1 749 ? 39.156 18.453 -2.123 1 41.44 749 PRO B C 1
ATOM 12573 O O . PRO B 1 749 ? 38.312 19.234 -2.512 1 41.44 749 PRO B O 1
ATOM 12576 N N . GLY B 1 750 ? 38.969 17.328 -2.35 1 39.16 750 GLY B N 1
ATOM 12577 C CA . GLY B 1 750 ? 37.812 16.828 -3.064 1 39.16 750 GLY B CA 1
ATOM 12578 C C . GLY B 1 750 ? 36.531 17 -2.293 1 39.16 750 GLY B C 1
ATOM 12579 O O . GLY B 1 750 ? 35.438 16.781 -2.838 1 39.16 750 GLY B O 1
ATOM 12580 N N . ILE B 1 751 ? 36.531 17.328 -1.015 1 37.94 751 ILE B N 1
ATOM 12581 C CA . ILE B 1 751 ? 35.312 17.109 -0.217 1 37.94 751 ILE B CA 1
ATOM 12582 C C . ILE B 1 751 ? 34.594 18.438 0.01 1 37.94 751 ILE B C 1
ATOM 12584 O O . ILE B 1 751 ? 33.438 18.469 0.408 1 37.94 751 ILE B O 1
ATOM 12588 N N . PHE B 1 752 ? 35.188 19.75 -0.125 1 36.16 752 PHE B N 1
ATOM 12589 C CA . PHE B 1 752 ? 34.625 20.969 0.456 1 36.16 752 PHE B CA 1
ATOM 12590 C C . PHE B 1 752 ? 33.625 21.625 -0.491 1 36.16 752 PHE B C 1
ATOM 12592 O O . PHE B 1 752 ? 34.031 22.281 -1.457 1 36.16 752 PHE B O 1
ATOM 12599 N N . ASN B 1 753 ? 32.688 21 -0.953 1 33.62 753 ASN B N 1
ATOM 12600 C CA . ASN B 1 753 ? 31.75 21.875 -1.671 1 33.62 753 ASN B CA 1
ATOM 12601 C C . ASN B 1 753 ? 30.953 22.75 -0.714 1 33.62 753 ASN B C 1
ATOM 12603 O O . ASN B 1 753 ? 30.234 22.25 0.155 1 33.62 753 ASN B O 1
ATOM 12607 N N . PRO B 1 754 ? 31.109 23.984 -0.663 1 34.06 754 PRO B N 1
ATOM 12608 C CA . PRO B 1 754 ? 30.469 24.969 0.218 1 34.06 754 PRO B CA 1
ATOM 12609 C C . PRO B 1 754 ? 28.953 24.844 0.253 1 34.06 754 PRO B C 1
ATOM 12611 O O . PRO B 1 754 ? 28.312 25.297 1.205 1 34.06 754 PRO B O 1
ATOM 12614 N N . GLU B 1 755 ? 28.469 24.344 -0.876 1 32.91 755 GLU B N 1
ATOM 12615 C CA . GLU B 1 755 ? 27 24.359 -0.942 1 32.91 755 GLU B CA 1
ATOM 12616 C C . GLU B 1 755 ? 26.391 23.484 0.145 1 32.91 755 GLU B C 1
ATOM 12618 O O . GLU B 1 755 ? 25.281 23.734 0.606 1 32.91 755 GLU B O 1
ATOM 12623 N N . TYR B 1 756 ? 27.125 22.484 0.658 1 36.69 756 TYR B N 1
ATOM 12624 C CA . TYR B 1 756 ? 26.656 21.594 1.715 1 36.69 756 TYR B CA 1
ATOM 12625 C C . TYR B 1 756 ? 26.781 22.266 3.08 1 36.69 756 TYR B C 1
ATOM 12627 O O . TYR B 1 756 ? 26.484 21.641 4.105 1 36.69 756 TYR B O 1
ATOM 12635 N N . LYS B 1 757 ? 26.703 23.469 3.006 1 36.03 757 LYS B N 1
ATOM 12636 C CA . LYS B 1 757 ? 26.859 24.312 4.195 1 36.03 757 LYS B CA 1
ATOM 12637 C C . LYS B 1 757 ? 27.5 23.516 5.336 1 36.03 757 LYS B C 1
ATOM 12639 O O . LYS B 1 757 ? 27.031 23.578 6.477 1 36.03 757 LYS B O 1
ATOM 12644 N N . GLY B 1 758 ? 28.422 22.828 5.293 1 39.75 758 GLY B N 1
ATOM 12645 C CA . GLY B 1 758 ? 29.172 22.016 6.234 1 39.75 758 GLY B CA 1
ATOM 12646 C C . GLY B 1 758 ? 28.531 20.672 6.504 1 39.75 758 GLY B C 1
ATOM 12647 O O . GLY B 1 758 ? 29.062 19.859 7.266 1 39.75 758 GLY B O 1
ATOM 12648 N N . LYS B 1 759 ? 27.328 20.469 6.121 1 37.78 759 LYS B N 1
ATOM 12649 C CA . LYS B 1 759 ? 26.531 19.281 6.43 1 37.78 759 LYS B CA 1
ATOM 12650 C C . LYS B 1 759 ? 26.625 18.234 5.32 1 37.78 759 LYS B C 1
ATOM 12652 O O . LYS B 1 759 ? 25.75 17.375 5.184 1 37.78 759 LYS B O 1
ATOM 12657 N N . HIS B 1 760 ? 27.578 18.188 4.551 1 39.19 760 HIS B N 1
ATOM 12658 C CA . HIS B 1 760 ? 27.688 17.281 3.412 1 39.19 760 HIS B CA 1
ATOM 12659 C C . HIS B 1 760 ? 27.766 15.828 3.865 1 39.19 760 HIS B C 1
ATOM 12661 O O . HIS B 1 760 ? 28.594 15.484 4.703 1 39.19 760 HIS B O 1
ATOM 12667 N N . PRO B 1 761 ? 26.938 14.93 3.613 1 39.5 761 PRO B N 1
ATOM 12668 C CA . PRO B 1 761 ? 26.75 13.633 4.262 1 39.5 761 PRO B CA 1
ATOM 12669 C C . PRO B 1 761 ? 27.969 12.719 4.098 1 39.5 761 PRO B C 1
ATOM 12671 O O . PRO B 1 761 ? 28.203 11.844 4.934 1 39.5 761 PRO B O 1
ATOM 12674 N N . ALA B 1 762 ? 28.812 12.703 3.047 1 36.94 762 ALA B N 1
ATOM 12675 C CA . ALA B 1 762 ? 30.016 11.906 2.844 1 36.94 762 ALA B CA 1
ATOM 12676 C C . ALA B 1 762 ? 31.172 12.406 3.715 1 36.94 762 ALA B C 1
ATOM 12678 O O . ALA B 1 762 ? 32.281 11.891 3.639 1 36.94 762 ALA B O 1
ATOM 12679 N N . PHE B 1 763 ? 30.984 13.641 4.254 1 40.38 763 PHE B N 1
ATOM 12680 C CA . PHE B 1 763 ? 32.031 14.078 5.152 1 40.38 763 PHE B CA 1
ATOM 12681 C C . PHE B 1 763 ? 32.219 13.109 6.316 1 40.38 763 PHE B C 1
ATOM 12683 O O . PHE B 1 763 ? 31.328 13.008 7.172 1 40.38 763 PHE B O 1
ATOM 12690 N N . GLN B 1 764 ? 32.938 12.039 5.883 1 41.75 764 GLN B N 1
ATOM 12691 C CA . GLN B 1 764 ? 33.25 11.109 6.969 1 41.75 764 GLN B CA 1
ATOM 12692 C C . GLN B 1 764 ? 33.594 11.852 8.25 1 41.75 764 GLN B C 1
ATOM 12694 O O . GLN B 1 764 ? 33.25 11.414 9.352 1 41.75 764 GLN B O 1
ATOM 12699 N N . VAL B 1 765 ? 34.531 12.75 7.898 1 42.47 765 VAL B N 1
ATOM 12700 C CA . VAL B 1 765 ? 35.031 13.648 8.945 1 42.47 765 VAL B CA 1
ATOM 12701 C C . VAL B 1 765 ? 34.344 15.016 8.797 1 42.47 765 VAL B C 1
ATOM 12703 O O . VAL B 1 765 ? 34.438 15.656 7.746 1 42.47 765 VAL B O 1
ATOM 12706 N N . LYS B 1 766 ? 33.25 15.195 9.133 1 44.22 766 LYS B N 1
ATOM 12707 C CA . LYS B 1 766 ? 32.719 16.547 9.219 1 44.22 766 LYS B CA 1
ATOM 12708 C C . LYS B 1 766 ? 33.781 17.516 9.758 1 44.22 766 LYS B C 1
ATOM 12710 O O . LYS B 1 766 ? 34.156 17.438 10.93 1 44.22 766 LYS B O 1
ATOM 12715 N N . ILE B 1 767 ? 34.375 18.078 8.664 1 45.72 767 ILE B N 1
ATOM 12716 C CA . ILE B 1 767 ? 35.438 19.016 9.07 1 45.72 767 ILE B CA 1
ATOM 12717 C C . ILE B 1 767 ? 34.969 19.812 10.281 1 45.72 767 ILE B C 1
ATOM 12719 O O . ILE B 1 767 ? 35.75 20.094 11.188 1 45.72 767 ILE B O 1
ATOM 12723 N N . HIS B 1 768 ? 33.688 20.047 10.164 1 46.41 768 HIS B N 1
ATOM 12724 C CA . HIS B 1 768 ? 33.094 20.688 11.336 1 46.41 768 HIS B CA 1
ATOM 12725 C C . HIS B 1 768 ? 33.25 19.797 12.57 1 46.41 768 HIS B C 1
ATOM 12727 O O . HIS B 1 768 ? 33.625 20.281 13.641 1 46.41 768 HIS B O 1
ATOM 12733 N N . ASP B 1 769 ? 33.094 18.594 12.312 1 54.09 769 ASP B N 1
ATOM 12734 C CA . ASP B 1 769 ? 33.25 17.688 13.453 1 54.09 769 ASP B CA 1
ATOM 12735 C C . ASP B 1 769 ? 34.719 17.453 13.773 1 54.09 769 ASP B C 1
ATOM 12737 O O . ASP B 1 769 ? 35.094 17.297 14.945 1 54.09 769 ASP B O 1
ATOM 12741 N N . LEU B 1 770 ? 35.5 17.359 12.75 1 54.62 770 LEU B N 1
ATOM 12742 C CA . LEU B 1 770 ? 36.969 17.297 12.953 1 54.62 770 LEU B CA 1
ATOM 12743 C C . LEU B 1 770 ? 37.469 18.594 13.586 1 54.62 770 LEU B C 1
ATOM 12745 O O . LEU B 1 770 ? 38.312 18.562 14.5 1 54.62 770 LEU B O 1
ATOM 12749 N N . LEU B 1 771 ? 37.062 19.625 12.75 1 53.47 771 LEU B N 1
ATOM 12750 C CA . LEU B 1 771 ? 37.5 20.938 13.219 1 53.47 771 LEU B CA 1
ATOM 12751 C C . LEU B 1 771 ? 36.75 21.344 14.492 1 53.47 771 LEU B C 1
ATOM 12753 O O . LEU B 1 771 ? 37.344 22 15.359 1 53.47 771 LEU B O 1
ATOM 12757 N N . PHE B 1 772 ? 35.406 20.734 14.375 1 52.94 772 PHE B N 1
ATOM 12758 C CA . PHE B 1 772 ? 34.531 21.25 15.438 1 52.94 772 PHE B CA 1
ATOM 12759 C C . PHE B 1 772 ? 33.812 20.109 16.141 1 52.94 772 PHE B C 1
ATOM 12761 O O . PHE B 1 772 ? 32.969 20.344 17 1 52.94 772 PHE B O 1
ATOM 12768 N N . GLY B 1 773 ? 34.156 18.891 15.672 1 52.56 773 GLY B N 1
ATOM 12769 C CA . GLY B 1 773 ? 33.344 17.734 16.062 1 52.56 773 GLY B CA 1
ATOM 12770 C C . GLY B 1 773 ? 33.125 17.656 17.562 1 52.56 773 GLY B C 1
ATOM 12771 O O . GLY B 1 773 ? 32 17.5 18.016 1 52.56 773 GLY B O 1
ATOM 12772 N N . ASP B 1 774 ? 34.281 17.438 18.078 1 51.94 774 ASP B N 1
ATOM 12773 C CA . ASP B 1 774 ? 34.125 17.453 19.516 1 51.94 774 ASP B CA 1
ATOM 12774 C C . ASP B 1 774 ? 33.656 18.828 20.016 1 51.94 774 ASP B C 1
ATOM 12776 O O . ASP B 1 774 ? 33.281 18.984 21.156 1 51.94 774 ASP B O 1
ATOM 12780 N N . LEU B 1 775 ? 33.875 19.594 18.984 1 55.88 775 LEU B N 1
ATOM 12781 C CA . LEU B 1 775 ? 33.5 20.969 19.297 1 55.88 775 LEU B CA 1
ATOM 12782 C C . LEU B 1 775 ? 31.969 21.125 19.266 1 55.88 775 LEU B C 1
ATOM 12784 O O . LEU B 1 775 ? 31.406 21.859 20.094 1 55.88 775 LEU B O 1
ATOM 12788 N N . ALA B 1 776 ? 31.516 20.422 18.328 1 55.53 776 ALA B N 1
ATOM 12789 C CA . ALA B 1 776 ? 30.062 20.5 18.203 1 55.53 776 ALA B CA 1
ATOM 12790 C C . ALA B 1 776 ? 29.375 19.906 19.438 1 55.53 776 ALA B C 1
ATOM 12792 O O . ALA B 1 776 ? 28.312 20.375 19.859 1 55.53 776 ALA B O 1
ATOM 12793 N N . GLU B 1 777 ? 30 18.906 19.875 1 59.94 777 GLU B N 1
ATOM 12794 C CA . GLU B 1 777 ? 29.5 18.328 21.125 1 59.94 777 GLU B CA 1
ATOM 12795 C C . GLU B 1 777 ? 29.953 19.156 22.328 1 59.94 777 GLU B C 1
ATOM 12797 O O . GLU B 1 777 ? 29.203 19.297 23.297 1 59.94 777 GLU B O 1
ATOM 12802 N N . LYS B 1 778 ? 31.125 19.562 22.109 1 63.94 778 LYS B N 1
ATOM 12803 C CA . LYS B 1 778 ? 31.688 20.266 23.266 1 63.94 778 LYS B CA 1
ATOM 12804 C C . LYS B 1 778 ? 31.344 21.75 23.219 1 63.94 778 LYS B C 1
ATOM 12806 O O . LYS B 1 778 ? 31.25 22.406 24.266 1 63.94 778 LYS B O 1
ATOM 12811 N N . LEU B 1 779 ? 31.156 22.125 22 1 63.62 779 LEU B N 1
ATOM 12812 C CA . LEU B 1 779 ? 30.844 23.531 21.812 1 63.62 779 LEU B CA 1
ATOM 12813 C C . LEU B 1 779 ? 29.484 23.875 22.422 1 63.62 779 LEU B C 1
ATOM 12815 O O . LEU B 1 779 ? 29.344 24.891 23.109 1 63.62 779 LEU B O 1
ATOM 12819 N N . PRO B 1 780 ? 28.547 23 22.125 1 61.12 780 PRO B N 1
ATOM 12820 C CA . PRO B 1 780 ? 27.281 23.328 22.781 1 61.12 780 PRO B CA 1
ATOM 12821 C C . PRO B 1 780 ? 27.422 23.375 24.312 1 61.12 780 PRO B C 1
ATOM 12823 O O . PRO B 1 780 ? 26.781 24.219 24.953 1 61.12 780 PRO B O 1
ATOM 12826 N N . LEU B 1 781 ? 28.234 22.484 24.703 1 67.62 781 LEU B N 1
ATOM 12827 C CA . LEU B 1 781 ? 28.453 22.547 26.141 1 67.62 781 LEU B CA 1
ATOM 12828 C C . LEU B 1 781 ? 29.109 23.859 26.547 1 67.62 781 LEU B C 1
ATOM 12830 O O . LEU B 1 781 ? 28.75 24.453 27.578 1 67.62 781 LEU B O 1
ATOM 12834 N N . VAL B 1 782 ? 30 24.312 25.781 1 64.25 782 VAL B N 1
ATOM 12835 C CA . VAL B 1 782 ? 30.656 25.594 26.016 1 64.25 782 VAL B CA 1
ATOM 12836 C C . VAL B 1 782 ? 29.656 26.734 25.781 1 64.25 782 VAL B C 1
ATOM 12838 O O . VAL B 1 782 ? 29.562 27.656 26.594 1 64.25 782 VAL B O 1
ATOM 12841 N N . PHE B 1 783 ? 28.906 26.516 24.75 1 63.72 783 PHE B N 1
ATOM 12842 C CA . PHE B 1 783 ? 27.953 27.578 24.469 1 63.72 783 PHE B CA 1
ATOM 12843 C C . PHE B 1 783 ? 26.766 27.484 25.422 1 63.72 783 PHE B C 1
ATOM 12845 O O . PHE B 1 783 ? 26.203 28.516 25.812 1 63.72 783 PHE B O 1
ATOM 12852 N N . GLN B 1 784 ? 26.469 26.312 25.75 1 64.81 784 GLN B N 1
ATOM 12853 C CA . GLN B 1 784 ? 25.469 26.188 26.812 1 64.81 784 GLN B CA 1
ATOM 12854 C C . GLN B 1 784 ? 25.969 26.828 28.109 1 64.81 784 GLN B C 1
ATOM 12856 O O . GLN B 1 784 ? 25.219 27.531 28.781 1 64.81 784 GLN B O 1
ATOM 12861 N N . LYS B 1 785 ? 27.141 26.594 28.359 1 70.38 785 LYS B N 1
ATOM 12862 C CA . LYS B 1 785 ? 27.734 27.25 29.516 1 70.38 785 LYS B CA 1
ATOM 12863 C C . LYS B 1 785 ? 27.859 28.75 29.297 1 70.38 785 LYS B C 1
ATOM 12865 O O . LYS B 1 785 ? 27.578 29.547 30.203 1 70.38 785 LYS B O 1
ATOM 12870 N N . LEU B 1 786 ? 28.203 29 28.094 1 64.56 786 LEU B N 1
ATOM 12871 C CA . LEU B 1 786 ? 28.266 30.422 27.734 1 64.56 786 LEU B CA 1
ATOM 12872 C C . LEU B 1 786 ? 26.875 31.062 27.828 1 64.56 786 LEU B C 1
ATOM 12874 O O . LEU B 1 786 ? 26.719 32.125 28.406 1 64.56 786 LEU B O 1
ATOM 12878 N N . ILE B 1 787 ? 25.984 30.312 27.234 1 63.75 787 ILE B N 1
ATOM 12879 C CA . ILE B 1 787 ? 24.609 30.812 27.281 1 63.75 787 ILE B CA 1
ATOM 12880 C C . ILE B 1 787 ? 24.141 30.859 28.734 1 63.75 787 ILE B C 1
ATOM 12882 O O . ILE B 1 787 ? 23.5 31.828 29.156 1 63.75 787 ILE B O 1
ATOM 12886 N N . LYS B 1 788 ? 24.422 29.906 29.438 1 69.5 788 LYS B N 1
ATOM 12887 C CA . LYS B 1 788 ? 24.094 29.906 30.859 1 69.5 788 LYS B CA 1
ATOM 12888 C C . LYS B 1 788 ? 24.797 31.047 31.594 1 69.5 788 LYS B C 1
ATOM 12890 O O . LYS B 1 788 ? 24.188 31.734 32.406 1 69.5 788 LYS B O 1
ATOM 12895 N N . ASP B 1 789 ? 26.078 31.234 31.266 1 68.88 789 ASP B N 1
ATOM 12896 C CA . ASP B 1 789 ? 26.844 32.281 31.906 1 68.88 789 ASP B CA 1
ATOM 12897 C C . ASP B 1 789 ? 26.344 33.656 31.453 1 68.88 789 ASP B C 1
ATOM 12899 O O . ASP B 1 789 ? 26.234 34.594 32.281 1 68.88 789 ASP B O 1
ATOM 12903 N N . LEU B 1 790 ? 26.047 33.656 30.172 1 63.34 790 LEU B N 1
ATOM 12904 C CA . LEU B 1 790 ? 25.5 34.906 29.641 1 63.34 790 LEU B CA 1
ATOM 12905 C C . LEU B 1 790 ? 24.094 35.156 30.188 1 63.34 790 LEU B C 1
ATOM 12907 O O . LEU B 1 790 ? 23.766 36.281 30.531 1 63.34 790 LEU B O 1
ATOM 12911 N N . LYS B 1 791 ? 23.406 34.062 30.219 1 64.06 791 LYS B N 1
ATOM 12912 C CA . LYS B 1 791 ? 22.094 34.188 30.859 1 64.06 791 LYS B CA 1
ATOM 12913 C C . LYS B 1 791 ? 22.234 34.625 32.312 1 64.06 791 LYS B C 1
ATOM 12915 O O . LYS B 1 791 ? 21.453 35.438 32.812 1 64.06 791 LYS B O 1
ATOM 12920 N N . GLN B 1 792 ? 23.141 34.094 32.875 1 70.31 792 GLN B N 1
ATOM 12921 C CA . GLN B 1 792 ? 23.391 34.469 34.281 1 70.31 792 GLN B CA 1
ATOM 12922 C C . GLN B 1 792 ? 23.812 35.938 34.375 1 70.31 792 GLN B C 1
ATOM 12924 O O . GLN B 1 792 ? 23.391 36.625 35.312 1 70.31 792 GLN B O 1
ATOM 12929 N N . VAL B 1 793 ? 24.547 36.344 33.438 1 63.38 793 VAL B N 1
ATOM 12930 C CA . VAL B 1 793 ? 24.953 37.75 33.438 1 63.38 793 VAL B CA 1
ATOM 12931 C C . VAL B 1 793 ? 23.734 38.625 33.156 1 63.38 793 VAL B C 1
ATOM 12933 O O . VAL B 1 793 ? 23.562 39.656 33.781 1 63.38 793 VAL B O 1
ATOM 12936 N N . PHE B 1 794 ? 23 38.062 32.188 1 61.25 794 PHE B N 1
ATOM 12937 C CA . PHE B 1 794 ? 21.766 38.781 31.906 1 61.25 794 PHE B CA 1
ATOM 12938 C C . PHE B 1 794 ? 20.828 38.75 33.125 1 61.25 794 PHE B C 1
ATOM 12940 O O . PHE B 1 794 ? 20.156 39.75 33.406 1 61.25 794 PHE B O 1
ATOM 12947 N N . GLU B 1 795 ? 20.797 37.594 33.719 1 63.44 795 GLU B N 1
ATOM 12948 C CA . GLU B 1 795 ? 20 37.5 34.938 1 63.44 795 GLU B CA 1
ATOM 12949 C C . GLU B 1 795 ? 20.531 38.438 36.031 1 63.44 795 GLU B C 1
ATOM 12951 O O . GLU B 1 795 ? 19.766 39.094 36.75 1 63.44 795 GLU B O 1
ATOM 12956 N N . GLN B 1 796 ? 21.781 38.562 36.062 1 60.53 796 GLN B N 1
ATOM 12957 C CA . GLN B 1 796 ? 22.406 39.469 37.031 1 60.53 796 GLN B CA 1
ATOM 12958 C C . GLN B 1 796 ? 22.109 40.938 36.656 1 60.53 796 GLN B C 1
ATOM 12960 O O . GLN B 1 796 ? 21.875 41.781 37.531 1 60.53 796 GLN B O 1
ATOM 12965 N N . TYR B 1 797 ? 22.203 41.094 35.344 1 52.28 797 TYR B N 1
ATOM 12966 C CA . TYR B 1 797 ? 21.812 42.406 34.875 1 52.28 797 TYR B CA 1
ATOM 12967 C C . TYR B 1 797 ? 20.359 42.719 35.188 1 52.28 797 TYR B C 1
ATOM 12969 O O . TYR B 1 797 ? 20.016 43.812 35.625 1 52.28 797 TYR B O 1
ATOM 12977 N N . LYS B 1 798 ? 19.562 41.75 34.781 1 50.28 798 LYS B N 1
ATOM 12978 C CA . LYS B 1 798 ? 18.156 41.906 35.094 1 50.28 798 LYS B CA 1
ATOM 12979 C C . LYS B 1 798 ? 17.953 42.188 36.594 1 50.28 798 LYS B C 1
ATOM 12981 O O . LYS B 1 798 ? 17.125 43.031 36.938 1 50.28 798 LYS B O 1
ATOM 12986 N N . VAL B 1 799 ? 18.625 41.531 37.312 1 49.94 799 VAL B N 1
ATOM 12987 C CA . VAL B 1 799 ? 18.516 41.75 38.75 1 49.94 799 VAL B CA 1
ATOM 12988 C C . VAL B 1 799 ? 19.062 43.156 39.094 1 49.94 799 VAL B C 1
ATOM 12990 O O . VAL B 1 799 ? 18.5 43.875 39.938 1 49.94 799 VAL B O 1
ATOM 12993 N N . HIS B 1 800 ? 20.094 43.438 38.469 1 45.66 800 HIS B N 1
ATOM 12994 C CA . HIS B 1 800 ? 20.656 44.719 38.781 1 45.66 800 HIS B CA 1
ATOM 12995 C C . HIS B 1 800 ? 19.844 45.875 38.188 1 45.66 800 HIS B C 1
ATOM 12997 O O . HIS B 1 800 ? 19.781 46.969 38.719 1 45.66 800 HIS B O 1
ATOM 13003 N N . HIS B 1 801 ? 19.422 45.562 36.938 1 40.59 801 HIS B N 1
ATOM 13004 C CA . HIS B 1 801 ? 18.625 46.625 36.344 1 40.59 801 HIS B CA 1
ATOM 13005 C C . HIS B 1 801 ? 17.297 46.812 37.094 1 40.59 801 HIS B C 1
ATOM 13007 O O . HIS B 1 801 ? 16.734 47.906 37.094 1 40.59 801 HIS B O 1
ATOM 13013 N N . ILE B 1 802 ? 16.656 45.688 37.5 1 35.22 802 ILE B N 1
ATOM 13014 C CA . ILE B 1 802 ? 15.406 45.906 38.219 1 35.22 802 ILE B CA 1
ATOM 13015 C C . ILE B 1 802 ? 15.695 46.688 39.531 1 35.22 802 ILE B C 1
ATOM 13017 O O . ILE B 1 802 ? 14.898 47.531 39.938 1 35.22 802 ILE B O 1
ATOM 13021 N N . PHE B 1 803 ? 16.75 46.344 40.281 1 32.97 803 PHE B N 1
ATOM 13022 C CA . PHE B 1 803 ? 16.828 46.875 41.625 1 32.97 803 PHE B CA 1
ATOM 13023 C C . PHE B 1 803 ? 17.469 48.281 41.625 1 32.97 803 PHE B C 1
ATOM 13025 O O . PHE B 1 803 ? 17.562 48.906 42.688 1 32.97 803 PHE B O 1
ATOM 13032 N N . GLN B 1 804 ? 17.938 48.75 40.719 1 28.5 804 GLN B N 1
ATOM 13033 C CA . GLN B 1 804 ? 18.328 50.156 40.969 1 28.5 804 GLN B CA 1
ATOM 13034 C C . GLN B 1 804 ? 17.25 51.125 40.5 1 28.5 804 GLN B C 1
ATOM 13036 O O . GLN B 1 804 ? 16.656 50.938 39.438 1 28.5 804 GLN B O 1
#

Nearest PDB structures (foldseek):
  5owv-assembly1_B  TM=5.029E-01  e=3.545E-08  Campylobacter jejuni
  5oxf-assembly1_A  TM=4.703E-01  e=3.215E-08  Campylobacter jejuni
  5owv-assembly1_A  TM=4.442E-01  e=2.279E-07  Campylobacter jejuni
  7zw6-assembly1_A  TM=3.064E-01  e=4.112E-09  Synechocystis sp. PCC 6803
  9em9-assembly1_B  TM=4.108E-01  e=4.988E-07  Synechocystis sp. PCC 6803

Sequence (1608 aa):
MAMNAKRPRLDEAPTLLIRICDAFVRTPVNIISPIIKAKASVRVFYKLQGHLLEKILRETGEGFGLELSNILWRQLTENSHSDTEGNIFIEYRASKPLDTDTFALYKDCIEKQLKESGIRNVLIHQVKDQITVCQPLITEIDYRIHKVTSTYQRQLVGDGNLVDAELHSIQTQLVELHQNPIQVAVFSHNGVGKSFLLNLLLLLTEENKEELEANGLKKIQTLQAIDEHAEVRMVKDDYCTELPEAIQDFIKDLNGDERNFQSLVGSICHELRFTNQEELRKNADSFGNLGDYFTDQKRISIEPYLLPQKEICYSYNSTTKCIFIIKYGASFQMRVDYLDKKQIQNQLFELKFLEPEMRTIKSDNEIKQMAFESLKARAAVLTAYAFPENDEQALRNILCSITHPEDVNISRDVEAFAGKTEIYLGKGENASEERLALQKLLQEFTLQNEATSDLMSKKIAAVKSIVVYVPSKLLHSGIEMVELPGTDHSDPLVFSFIQDALDTADALLLLSEFAFVVTGKEVKYMLKHSGFFKNWLKDSQEYKLMFLSYPEKYQKYQFGRSDLINLQRMEHEEEKKRMRELEELSRIMYPNSLTPNMTRNIVTSTILPLLHTSIHAQEGMPHELIGEYARFLQYTGIQNLLTQLDLFILKRKQILLEELENKLTDFEKKKSNESNKGPRNSAGCSPQKPDIIQESFLKKNEDLFNGLKQTQERIINDTINSTLTDLMLQSATSAIKMWAEKERKITDPGIFNPEYKGKHPAFQVKIHDLLFGDLAEKLPLVFQKLIKDLKQVFEQYKVHHIFQMAMNAKRPRLDEAPTLLIRICDAFVRTPVNIISPIIKAKASVRVFYKLQGHLLEKILRETGEGFGLELSNILWRQLTENSHSDTEGNIFIEYRASKPLDTDTFALYKDCIEKQLKESGIRNVLIHQVKDQITVCQPLITEIDYRIHKVTSTYQRQLVGDGNLVDAELHSIQTQLVELHQNPIQVAVFSHNGVGKSFLLNLLLLLTEENKEELEANGLKKIQTLQAIDEHAEVRMVKDDYCTELPEAIQDFIKDLNGDERNFQSLVGSICHELRFTNQEELRKNADSFGNLGDYFTDQKRISIEPYLLPQKEICYSYNSTTKCIFIIKYGASFQMRVDYLDKKQIQNQLFELKFLEPEMRTIKSDNEIKQMAFESLKARAAVLTAYAFPENDEQALRNILCSITHPEDVNISRDVEAFAGKTEIYLGKGENASEERLALQKLLQEFTLQNEATSDLMSKKIAAVKSIVVYVPSKLLHSGIEMVELPGTDHSDPLVFSFIQDALDTADALLLLSEFAFVVTGKEVKYMLKHSGFFKNWLKDSQEYKLMFLSYPEKYQKYQFGRSDLINLQRMEHEEEKKRMRELEELSRIMYPNSLTPNMTRNIVTSTILPLLHTSIHAQEGMPHELIGEYARFLQYTGIQNLLTQLDLFILKRKQILLEELENKLTDFEKKKSNESNKGPRNSAGCSPQKPDIIQESFLKKNEDLFNGLKQTQERIINDTINSTLTDLMLQSATSAIKMWAEKERKITDPGIFNPEYKGKHPAFQVKIHDLLFGDLAEKLPLVFQKLIKDLKQVFEQYKVHHIFQ

Secondary structure (DSSP, 8-state):
--------------EEEEEEEEPPEE-TTS-EESB--GGG-HHHHHHH-HHHHHHHHHHHHHHTTEEEEEEEEEESSTT---TT-EEEEEEEEESSPPPHHHHHHHHHHHHHHHHHTT---EEEEE-SS-------B--HHHHHHHHHHHHHHHHHHH-SSS-HHHHHHHHHHHHHHHHSPEEEEEE-BTTS-HHHHHHHHHHHTB--HHHHHHHHHHS--SHHHHHH--S--BTTS---TTS-HHHHHHHHHTTT--SBHHHHHHHHEEE-----HHHHHHHHHHHHTTTHHHHT-B---PPPSSS----STTTTS-S--S-EEEEE-SS-EEEEEE--HHHHHHHHHTHHHH-GGG----S-HHHHHHHHHHHHHHHHHHBS----SS-HHHHHHHHHH--SGGG--B-HHHHHHTT-EEEEE--SS-HHHHHHHHHHHHHHTSTT-TT--HHHHHHHHHEEEEEEEE-BGGGTTTEEEEEPPPB-TT-THHHHHHHHHHHH-SEEEEEESS-GGGS-HHHHHHHHTSHHHHHHHH-TTTSEEEEEE--TTSGGG---TT-HHHHHHHHHHHHHHHHHHHHHHHHHSTT----HHHHHH-EEEE--HHHHHHHHT-SS-HHHHHHHTHHHHHHTSHHHHHHHHHHHHHHHHHHHHHHHHHHHHHHHHHHHHHHSS----------------HHHHHHHHHHHHHHHHHHHHHHHHHIIIIIIHHHHHHHHHHHHHHHHHHHHHHS-GGG--GGGTT--TT-SS-HHHHHTHHHHHHHHHHHHHHHHHHHHHHHHHHHHHHH-/--------------EEEEEEEEPPEE-TTS-EESB--GGG-HHHHHHHHHHHHHHHHHHHHHHTTEEEEEEEEEESSTT---TT-EEEEEEEEESSPPPHHHHHHHHHHHHHHHHHTT---EEEEE-SS-------B--HHHHHHHHHHHHHHHHHHH-SSS-HHHHHHHHHHHHHHHHSPEEEEEE--TTS-HHHHHHHHHHHTB--HHHHHHHHHHS--SHHHHHH--S--BTTS---TTS-HHHHHHHHHTTT--SBHHHHHHHHEEE-----HHHHHHHHHHHHTTTHHHHT-B---PPPSSS----STTTTS-S--S-EEEEE-SS-EEEEEE--HHHHHHHHHTHHHH-GGG----S-HHHHHHHHHHHHHHHHHHBS----SS-HHHHHHHHHH--SGGG--B-HHHHHHTT-EEEEE--SS-HHHHHHHHHHHHHHTTTTSTT--HHHHHHHHTEEEEEEEE-BGGGTTTEEEEEPPP--TT-TTHHHHHHHHHHH-SEEEEEESS-GGGS-HHHHHHHHTSHHHHHHHH-TTTSEEEEEE--TTSGGG---TT-HHHHHHHHHHHHHHHHHHHHHHHHHSTT----HHHHHH-EEEE--HHHHHHHHT-SS-HHHHHHHTHHHHHHTSHHHHHHHHHHHHHHHHHHHHHHHHHHHHHHHHHHHHHHSS----------------HHHHHHHHHHHHHHHHHHHHHHHHHIIIIIIHHHHHHHHHHHHHHHHHHHHHHS-GGG--GGGTT--TT-SS-HHHHHHHHHHHHHHHHHHHHHHHHHHHHHHHHHHHHH-

pLDDT: mean 78.96, std 18.05, range [22.88, 98.0]

Radius of gyration: 41.32 Å; Cα contacts (8 Å, |Δi|>4): 2559; chains: 2; bounding box: 104×147×147 Å